Protein 5A1S (pdb70)

B-factor: mean 69.5, std 22.26, range [27.09, 154.1]

Solvent-accessible surface area: 63882 Å² total; per-residue (Å²): 159,87,112,122,203,86,102,12,3,11,0,22,53,42,0,4,38,37,0,61,95,1,22,72,54,2,51,152,95,67,4,8,13,52,14,4,1,0,0,5,0,2,0,4,1,8,0,0,45,42,0,11,70,0,91,121,80,95,120,36,59,84,103,39,9,2,10,12,5,23,0,2,58,22,0,1,110,37,46,104,50,56,78,18,37,123,78,8,42,49,0,0,36,54,0,0,72,102,5,32,7,22,14,7,0,1,0,1,2,0,0,0,13,10,0,55,48,41,147,153,47,34,119,163,10,40,111,9,0,51,55,0,0,77,26,0,13,98,6,0,17,100,59,0,52,75,22,0,123,93,153,68,29,61,46,56,97,0,20,29,41,9,0,3,1,1,1,2,4,0,44,59,27,0,0,72,33,0,6,78,35,22,56,87,41,53,54,132,48,94,120,75,3,61,66,54,0,6,3,3,3,2,5,0,0,43,50,0,2,38,38,0,2,59,24,17,60,38,0,62,91,111,64,174,45,7,13,58,11,62,1,21,64,106,21,32,108,55,88,66,92,131,122,177,47,48,174,35,80,56,57,24,11,0,0,0,17,1,0,1,0,1,0,1,1,24,0,36,0,19,15,108,105,69,74,75,44,110,53,70,39,66,9,40,46,1,5,37,0,11,58,20,0,19,64,6,2,52,62,52,57,9,33,28,54,2,44,34,0,1,72,108,10,7,40,25,12,20,129,11,5,22,33,0,0,1,0,0,0,0,16,36,25,4,66,39,79,80,15,81,108,22,92,72,166,49,22,37,46,4,0,12,55,0,0,51,0,0,21,53,8,0,23,92,10,0,134,108,68,13,9,21,12,6,0,0,3,0,0,0,0,0,1,3,0,3,23,4,6,7,0,0,0,4,0,0,6,5,1,121,8,25,67,5,1,13,36,0,0,13,0,3,24,32,0,2,3,30,0,30,52,46,0,43,97,14,2,48,106,71,75,148,192,161,113,160,86,214,88,102,10,4,7,1,24,73,57,0,6,36,34,0,61,98,1,16,100,55,2,71,151,76,62,1,6,11,43,15,4,0,0,0,8,0,1,0,4,1,14,0,2,49,41,0,12,63,0,114,122,83,92,116,32,56,90,75,59,10,1,8,21,7,46,1,2,53,22,0,4,111,33,56,172,49,56,72,15,36,124,81,5,39,62,0,0,30,10,1,0,50,139,8,28,4,2,6,8,0,3,0,1,28,18,0,0,22,3,1,37,12,50,106,131,63,10,80,127,3,97,136,6,7,14,46,0,0,73,27,0,12,96,9,0,12,107,62,0,37,79,34,0,101,97,83,74,37,79,66,63,124,0,37,18,26,10,0,0,0,0,0,3,7,1,11,8,43,0,0,0,1,0,0,24,0,26,79,64,32,48,50,163,51,37,68,65,0,0,0,17,0,5,6,0,1,24,17,0,1,59,45,0,14,72,35,0,40,104,29,41,111,53,4,166,145,136,103,197,46,11,25,119,6,108,5,92,134,207,110,137,196,36,62,120,51,83,50,59,15,12,0,0,0,14,0,0,1,0,1,0,1,2,25,0,39,0,17,13,102,99,66,82,60,48,144,55,36,28,45,22,11,24,0,0,40,0,7,77,21,0,25,66,7,0,30,55,36,59,6,36,50,35,3,26,29,0,1,59,105,9,7,31,26,12,37,118,12,6,40,27,1,0,1,0,0,0,1,22,28,0,16,48,42,104,70,19,106,76,5,91,59,177,33,10,41,63,0,0,11,45,0,0,51,0,0,22,50,7,0,18,90,7,0,155,143,80,34,33,55,9,7,0,0,2,2,0,0,0,0,1,2,0,1,15,6,46,61,0,2,89,15,0,2,57,34,1,116,9,77,94,4,56,56,46,0,64,4,1,19,58,8,0,4,7,38,0,6,16,48,0,0,66,16,0,8,87,81,60,113,173,196,49,82,55,113,80,91,224,90,107,12,6,11,0,6,70,31,0,8,41,37,0,63,94,1,19,77,52,2,52,157,91,66,4,6,9,55,15,5,1,0,0,8,0,2,0,4,1,10,0,0,47,43,0,12,69,0,104,120,69,99,119,29,49,106,97,43,8,4,8,11,2,27,0,2,60,22,0,2,111,37,50,106,54,56,77,21,33,118,70,5,41,54,0,0,30,10,0,0,77,121,1,27,6,22,13,9,0,0,0,0,3,0,0,0,17,10,1,56,31,80,120,162,46,33,114,134,13,38,106,12,0,55,52,0,0,80,27,0,7,85,10,0,13,101,73,0,42,100,30,0,106,99,87,55,29,69,74,38,104,0,24,33,43,26,0,0,1,0,1,2,3,0,47,53,30,0,0,68,30,0,5,48,27,22,50,65,79,75,57,138,57,60,127,60,1,70,49,49,0,19,4,5,1,5,6,0,2,45,46,0,2,40,36,0,0,62,25,19,36,52,1,120,149,78,93,175,48,12,14,128,14,58,0,22,134,196,8,125,158,166,178,89,36,163,62,61,49,60,22,10,0,0,0,15,0,0,1,0,1,0,2,2,25,0,25,0,20,13,117,68,70,68,18,9,89,59,52,45,36,14,40,48,1,7,35,0,10,72,19,0,21,62,6,0,50,63,52,60,5,34,27,56,2,39,35,0,1,71,66,10,8,43,28,11,18,132,10,6,21,36,0,0,0,0,0,0,0,16,38,32,8,69,41,74,74,14,83,102,17,75,66,157,44,22,20,48,2,0,12,51,0,0,52,0,0,20,54,6,0,24,86,9,0,164,130,76,34,14,32,24,8,0,0,2,0,0,0,0,0,0,3,0,2,17,7,4,8,0,0,0,0,0,0,12,9,0,127,8,24,72,4,1,11,39,0,0,14,1,4,23,42,0,2,4,33,0,28,56,54,0,43,89,26,5,62,144,168,121,99,89,106,100,165,80,110,6,3,6,0,27,53,41,0,6,40,35,0,63,95,1,22,83,61,3,46,164,93,33,3,9,13,40,14,4,0,0,0,10,0,1,0,5,2,8,0,0,49,43,0,10,71,0,87,125,71,104,113,26,56,138,118,49,12,1,6,25,9,24,0,2,46,25,0,5,110,38,58,171,50,47,73,7,31,30,9,8,46,15,0,0,33,26,0,0,60,90,1,22,6,3,8,6,0,4,0,0,24,17,0,0,21,2,0,35,8,26,65,154,48,10,39,128,6,90,151,6,9,12,46,0,0,73,27,0,10,100,7,0,20,107,59,0,47,88,20,0,104,107,88,63,36,70,60,63,94,0,18,18,17,4,0,2,0,0,0,3,7,1,14,8,42,0,0,0,1,0,0,28,0,14,75,76,28,45,54,138,39,33,63,43,0,0,0,6,0,7,5,0,0,20,18,0,0,45,43,0,40,84,33,0,39,80,24,15,121,60,1,123,151,91,97,178,38,2,24,104,17,70,3,44,132,183,82,92,83,86,104,141,118,104,63,188,63,54,107,79,72,47,64,18,13,0,0,0,16,0,0,1,0,0,0,2,2,28,0,32,0,20,13,101,101,70,66,63,62,98,70,51,22,44,18,15,38,0,0,35,0,6,79,22,0,26,58,8,0,22,18,13,24,6,11,36,36,4,12,24,0,1,60,94,13,9,32,24,11,36,129,11,7,40,30,0,0,0,0,0,0,1,25,13,0,20,60,44,104,62,17,109,87,6,112,57,161,26,14,47,41,2,0,14,55,0,0,50,0,0,22,52,8,0,22,100,12,0,165,129,74,24,22,45,12,6,0,0,2,0,0,0,0,0,1,4,0,2,26,6,45,58,0,2,95,44,0,0,70,30,0,126,3,89,64,0,42,52,34,0,64,6,0,18,56,10,0,3,7,40,0,4,19,43,0,0,62,26,0,3,108,71,68,97,222

Nearest PDB structures (foldseek):
  5a1s-assembly2_A  TM=1.002E+00  e=1.710E-59  Salmonella enterica
  5a1s-assembly1_C  TM=9.890E-01  e=6.105E-52  Salmonella enterica
  5xat-assembly1_A  TM=9.937E-01  e=9.603E-49  Klebsiella pneumoniae
  5x9r-assembly1_A  TM=9.951E-01  e=3.975E-48  Klebsiella pneumoniae
  5xas-assembly1_A  TM=9.962E-01  e=4.063E-47  Klebsiella pneumoniae

Radius of gyration: 41.47 Å; Cα contacts (8 Å, |Δi|>4): 3431; chains: 4; bounding box: 107×110×110 Å

Structure (mmCIF, N/CA/C/O backbone):
data_5A1S
#
_entry.id   5A1S
#
_cell.length_a   86.382
_cell.length_b   89.935
_cell.length_c   91.843
_cell.angle_alpha   90.44
_cell.angle_beta   113.79
_cell.angle_gamma   99.55
#
_symmetry.space_group_name_H-M   'P 1'
#
loop_
_entity.id
_entity.type
_entity.pdbx_description
1 polymer 'CITRATE-SODIUM SYMPORTER'
2 non-polymer 'SODIUM ION'
3 non-polymer 'CITRATE ANION'
4 non-polymer 'octyl beta-D-glucopyranoside'
5 non-polymer UNDECANE
6 non-polymer 'CHLORIDE ION'
7 non-polymer PHOSPHATIDYLETHANOLAMINE
8 non-polymer '2-(N-MORPHOLINO)-ETHANESULFONIC ACID'
9 water water
#
loop_
_atom_site.group_PDB
_atom_site.id
_atom_site.type_symbol
_atom_site.label_atom_id
_atom_site.label_alt_id
_atom_site.label_comp_id
_atom_site.label_asym_id
_atom_site.label_entity_id
_atom_site.label_seq_id
_atom_site.pdbx_PDB_ins_code
_atom_site.Cartn_x
_atom_site.Cartn_y
_atom_site.Cartn_z
_atom_site.occupancy
_atom_site.B_iso_or_equiv
_atom_site.auth_seq_id
_atom_site.auth_comp_id
_atom_site.auth_asym_id
_atom_site.auth_atom_id
_atom_site.pdbx_PDB_model_num
ATOM 1 N N . SER A 1 16 ? -45.247 -15.946 84.510 1.00 128.33 16 SER A N 1
ATOM 2 C CA . SER A 1 16 ? -45.332 -16.416 85.887 1.00 133.58 16 SER A CA 1
ATOM 3 C C . SER A 1 16 ? -44.463 -17.649 86.117 1.00 133.30 16 SER A C 1
ATOM 4 O O . SER A 1 16 ? -43.447 -17.582 86.809 1.00 125.53 16 SER A O 1
ATOM 7 N N . ASP A 1 17 ? -44.869 -18.771 85.530 1.00 134.82 17 ASP A N 1
ATOM 8 C CA . ASP A 1 17 ? -44.172 -20.038 85.730 1.00 133.54 17 ASP A CA 1
ATOM 9 C C . ASP A 1 17 ? -42.786 -20.041 85.089 1.00 129.51 17 ASP A C 1
ATOM 10 O O . ASP A 1 17 ? -42.649 -19.947 83.869 1.00 128.74 17 ASP A O 1
ATOM 15 N N . LEU A 1 18 ? -41.763 -20.156 85.930 1.00 123.21 18 LEU A N 1
ATOM 16 C CA . LEU A 1 18 ? -40.386 -20.254 85.468 1.00 116.30 18 LEU A CA 1
ATOM 17 C C . LEU A 1 18 ? -39.930 -21.708 85.527 1.00 107.69 18 LEU A C 1
ATOM 18 O O . LEU A 1 18 ? -38.938 -22.085 84.903 1.00 111.19 18 LEU A O 1
ATOM 23 N N . LEU A 1 19 ? -40.674 -22.521 86.273 1.00 108.54 19 LEU A N 1
ATOM 24 C CA . LEU A 1 19 ? -40.344 -23.933 86.462 1.00 106.42 19 LEU A CA 1
ATOM 25 C C . LEU A 1 19 ? -40.500 -24.748 85.178 1.00 108.93 19 LEU A C 1
ATOM 26 O O . LEU A 1 19 ? -40.084 -25.904 85.113 1.00 103.83 19 LEU A O 1
ATOM 31 N N . ARG A 1 20 ? -41.108 -24.140 84.164 1.00 114.30 20 ARG A N 1
ATOM 32 C CA . ARG A 1 20 ? -41.178 -24.738 82.837 1.00 112.81 20 ARG A CA 1
ATOM 33 C C . ARG A 1 20 ? -39.877 -24.496 82.082 1.00 99.37 20 ARG A C 1
ATOM 34 O O . ARG A 1 20 ? -39.424 -25.344 81.313 1.00 97.38 20 ARG A O 1
ATOM 42 N N . PHE A 1 21 ? -39.282 -23.330 82.312 1.00 101.77 21 PHE A N 1
ATOM 43 C CA . PHE A 1 21 ? -38.113 -22.887 81.560 1.00 100.83 21 PHE A CA 1
ATOM 44 C C . PHE A 1 21 ? -36.880 -23.749 81.817 1.00 96.11 21 PHE A C 1
ATOM 45 O O . PHE A 1 21 ? -36.606 -24.141 82.953 1.00 92.85 21 PHE A O 1
ATOM 53 N N . LYS A 1 22 ? -36.137 -24.032 80.751 1.00 83.95 22 LYS A N 1
ATOM 54 C CA . LYS A 1 22 ? -34.990 -24.929 80.834 1.00 81.25 22 LYS A CA 1
ATOM 55 C C . LYS A 1 22 ? -33.656 -24.233 80.558 1.00 78.31 22 LYS A C 1
ATOM 56 O O . LYS A 1 22 ? -33.574 -23.322 79.733 1.00 71.30 22 LYS A O 1
ATOM 62 N N . ILE A 1 23 ? -32.618 -24.670 81.264 1.00 67.22 23 ILE A N 1
ATOM 63 C CA . ILE A 1 23 ? -31.252 -24.220 81.010 1.00 69.83 23 ILE A CA 1
ATOM 64 C C . ILE A 1 23 ? -30.369 -25.427 80.699 1.00 68.40 23 ILE A C 1
ATOM 65 O O . ILE A 1 23 ? -30.132 -26.271 81.567 1.00 62.58 23 ILE A O 1
ATOM 70 N N . PHE A 1 24 ? -29.887 -25.493 79.458 1.00 58.72 24 PHE A N 1
ATOM 71 C CA . PHE A 1 24 ? -29.181 -26.665 78.938 1.00 60.40 24 PHE A CA 1
ATOM 72 C C . PHE A 1 24 ? -30.009 -27.932 79.149 1.00 62.59 24 PHE A C 1
ATOM 73 O O . PHE A 1 24 ? -29.532 -28.923 79.703 1.00 60.33 24 PHE A O 1
ATOM 81 N N . GLY A 1 25 ? -31.264 -27.882 78.715 1.00 64.67 25 GLY A N 1
ATOM 82 C CA . GLY A 1 25 ? -32.157 -29.020 78.830 1.00 61.69 25 GLY A CA 1
ATOM 83 C C . GLY A 1 25 ? -32.612 -29.315 80.249 1.00 71.18 25 GLY A C 1
ATOM 84 O O . GLY A 1 25 ? -33.375 -30.256 80.472 1.00 73.86 25 GLY A O 1
ATOM 85 N N . MET A 1 26 ? -32.148 -28.517 81.208 1.00 74.84 26 MET A N 1
ATOM 86 C CA . MET A 1 26 ? -32.504 -28.714 82.610 1.00 73.98 26 MET A CA 1
ATOM 87 C C . MET A 1 26 ? -33.506 -27.676 83.089 1.00 77.15 26 MET A C 1
ATOM 88 O O . MET A 1 26 ? -33.245 -26.475 83.003 1.00 76.34 26 MET A O 1
ATOM 93 N N . PRO A 1 27 ? -34.657 -28.139 83.603 1.00 87.19 27 PRO A N 1
ATOM 94 C CA . PRO A 1 27 ? -35.656 -27.238 84.189 1.00 78.35 27 PRO A CA 1
ATOM 95 C C . PRO A 1 27 ? -35.048 -26.485 85.366 1.00 74.82 27 PRO A C 1
ATOM 96 O O . PRO A 1 27 ? -34.261 -27.080 86.105 1.00 78.95 27 PRO A O 1
ATOM 100 N N . LEU A 1 28 ? -35.411 -25.213 85.532 1.00 83.47 28 LEU A N 1
ATOM 101 C CA . LEU A 1 28 ? -34.850 -24.348 86.579 1.00 78.14 28 LEU A CA 1
ATOM 102 C C . LEU A 1 28 ? -34.641 -24.984 87.965 1.00 72.89 28 LEU A C 1
ATOM 103 O O . LEU A 1 28 ? -33.583 -24.791 88.568 1.00 73.03 28 LEU A O 1
ATOM 108 N N . PRO A 1 29 ? -35.641 -25.730 88.479 1.00 79.66 29 PRO A N 1
ATOM 109 C CA . PRO A 1 29 ? -35.412 -26.384 89.772 1.00 78.70 29 PRO A CA 1
ATOM 110 C C . PRO A 1 29 ? -34.263 -27.387 89.720 1.00 69.77 29 PRO A C 1
ATOM 111 O O . PRO A 1 29 ? -33.476 -27.464 90.664 1.00 71.81 29 PRO A O 1
ATOM 115 N N . LEU A 1 30 ? -34.172 -28.143 88.629 1.00 72.86 30 LEU A N 1
ATOM 116 C CA . LEU A 1 30 ? -33.109 -29.130 88.472 1.00 70.51 30 LEU A CA 1
ATOM 117 C C . LEU A 1 30 ? -31.741 -28.466 88.318 1.00 76.84 30 LEU A C 1
ATOM 118 O O . LEU A 1 30 ? -30.744 -28.958 88.848 1.00 72.09 30 LEU A O 1
ATOM 123 N N . TYR A 1 31 ? -31.696 -27.349 87.598 1.00 61.75 31 TYR A N 1
ATOM 124 C CA . TYR A 1 31 ? -30.441 -26.631 87.407 1.00 71.53 31 TYR A CA 1
ATOM 125 C C . TYR A 1 31 ? -29.981 -25.958 88.694 1.00 73.87 31 TYR A C 1
ATOM 126 O O . TYR A 1 31 ? -28.781 -25.827 88.940 1.00 67.25 31 TYR A O 1
ATOM 135 N N . ALA A 1 32 ? -30.941 -25.520 89.503 1.00 71.90 32 ALA A N 1
ATOM 136 C CA . ALA A 1 32 ? -30.631 -24.917 90.791 1.00 71.02 32 ALA A CA 1
ATOM 137 C C . ALA A 1 32 ? -29.860 -25.906 91.658 1.00 70.03 32 ALA A C 1
ATOM 138 O O . ALA A 1 32 ? -28.874 -25.543 92.294 1.00 68.24 32 ALA A O 1
ATOM 140 N N . PHE A 1 33 ? -30.312 -27.156 91.667 1.00 66.32 33 PHE A N 1
ATOM 141 C CA . PHE A 1 33 ? -29.617 -28.228 92.369 1.00 69.25 33 PHE A CA 1
ATOM 142 C C . PHE A 1 33 ? -28.180 -28.356 91.875 1.00 68.12 33 PHE A C 1
ATOM 143 O O . PHE A 1 33 ? -27.262 -28.594 92.658 1.00 62.89 33 PHE A O 1
ATOM 151 N N . ALA A 1 34 ? -27.994 -28.199 90.568 1.00 68.82 34 ALA A N 1
ATOM 152 C CA . ALA A 1 34 ? -26.666 -28.257 89.973 1.00 63.02 34 ALA A CA 1
ATOM 153 C C . ALA A 1 34 ? -25.884 -26.978 90.261 1.00 63.73 34 ALA A C 1
ATOM 154 O O . ALA A 1 34 ? -24.689 -27.027 90.558 1.00 57.07 34 ALA A O 1
ATOM 156 N N . LEU A 1 35 ? -26.560 -25.836 90.166 1.00 62.92 35 LEU A N 1
ATOM 157 C CA . LEU A 1 35 ? -25.930 -24.547 90.433 1.00 64.18 35 LEU A CA 1
ATOM 158 C C . LEU A 1 35 ? -25.498 -24.432 91.894 1.00 68.28 35 LEU A C 1
ATOM 159 O O . LEU A 1 35 ? -24.386 -23.991 92.184 1.00 64.94 35 LEU A O 1
ATOM 164 N N . ILE A 1 36 ? -26.382 -24.834 92.805 1.00 68.69 36 ILE A N 1
ATOM 165 C CA . ILE A 1 36 ? -26.082 -24.826 94.237 1.00 72.78 36 ILE A CA 1
ATOM 166 C C . ILE A 1 36 ? -24.933 -25.784 94.563 1.00 70.03 36 ILE A C 1
ATOM 167 O O . ILE A 1 36 ? -24.077 -25.482 95.397 1.00 68.97 36 ILE A O 1
ATOM 172 N N . THR A 1 37 ? -24.914 -26.932 93.890 1.00 61.28 37 THR A N 1
ATOM 173 C CA . THR A 1 37 ? -23.832 -27.900 94.042 1.00 66.41 37 THR A CA 1
ATOM 174 C C . THR A 1 37 ? -22.479 -27.276 93.701 1.00 67.41 37 THR A C 1
ATOM 175 O O . THR A 1 37 ? -21.492 -27.486 94.408 1.00 63.16 37 THR A O 1
ATOM 179 N N . LEU A 1 38 ? -22.442 -26.506 92.618 1.00 65.20 38 LEU A N 1
ATOM 180 C CA . LEU A 1 38 ? -21.217 -25.835 92.196 1.00 65.09 38 LEU A CA 1
ATOM 181 C C . LEU A 1 38 ? -20.818 -24.750 93.191 1.00 68.86 38 LEU A C 1
ATOM 182 O O . LEU A 1 38 ? -19.634 -24.554 93.465 1.00 59.58 38 LEU A O 1
ATOM 187 N N . LEU A 1 39 ? -21.812 -24.051 93.729 1.00 73.33 39 LEU A N 1
ATOM 188 C CA . LEU A 1 39 ? -21.566 -22.978 94.685 1.00 63.13 39 LEU A CA 1
ATOM 189 C C . LEU A 1 39 ? -21.069 -23.526 96.021 1.00 58.77 39 LEU A C 1
ATOM 190 O O . LEU A 1 39 ? -20.209 -22.924 96.664 1.00 67.63 39 LEU A O 1
ATOM 195 N N . LEU A 1 40 ? -21.609 -24.671 96.432 1.00 63.49 40 LEU A N 1
ATOM 196 C CA . LEU A 1 40 ? -21.155 -25.338 97.649 1.00 61.78 40 LEU A CA 1
ATOM 197 C C . LEU A 1 40 ? -19.717 -25.819 97.496 1.00 68.92 40 LEU A C 1
ATOM 198 O O . LEU A 1 40 ? -18.935 -25.783 98.446 1.00 74.05 40 LEU A O 1
ATOM 203 N N . SER A 1 41 ? -19.376 -26.269 96.293 1.00 66.17 41 SER A N 1
ATOM 204 C CA . SER A 1 41 ? -18.009 -26.667 95.982 1.00 59.83 41 SER A CA 1
ATOM 205 C C . SER A 1 41 ? -17.078 -25.460 96.010 1.00 62.66 41 SER A C 1
ATOM 206 O O . SER A 1 41 ? -15.960 -25.533 96.518 1.00 57.46 41 SER A O 1
ATOM 209 N N . HIS A 1 42 ? -17.557 -24.346 95.467 1.00 58.61 42 HIS A N 1
ATOM 210 C CA . HIS A 1 42 ? -16.754 -23.137 95.330 1.00 60.48 42 HIS A CA 1
ATOM 211 C C . HIS A 1 42 ? -16.423 -22.471 96.666 1.00 68.07 42 HIS A C 1
ATOM 212 O O . HIS A 1 42 ? -15.348 -21.894 96.829 1.00 67.31 42 HIS A O 1
ATOM 219 N N . PHE A 1 43 ? -17.346 -22.549 97.619 1.00 66.73 43 PHE A N 1
ATOM 220 C CA . PHE A 1 43 ? -17.176 -21.867 98.899 1.00 70.63 43 PHE A CA 1
ATOM 221 C C . PHE A 1 43 ? -16.482 -22.733 99.946 1.00 68.86 43 PHE A C 1
ATOM 222 O O . PHE A 1 43 ? -15.749 -22.224 100.794 1.00 80.04 43 PHE A O 1
ATOM 230 N N . TYR A 1 44 ? -16.713 -24.040 99.884 1.00 59.09 44 TYR A N 1
ATOM 231 C CA . TYR A 1 44 ? -16.006 -24.972 100.755 1.00 54.91 44 TYR A CA 1
ATOM 232 C C . TYR A 1 44 ? -14.634 -25.311 100.182 1.00 62.11 44 TYR A C 1
ATOM 233 O O . TYR A 1 44 ? -13.864 -26.056 100.791 1.00 55.59 44 TYR A O 1
ATOM 242 N N . ASN A 1 45 ? -14.341 -24.742 99.014 1.00 54.94 45 ASN A N 1
ATOM 243 C CA . ASN A 1 45 ? -13.081 -24.976 98.313 1.00 48.38 45 ASN A CA 1
ATOM 244 C C . ASN A 1 45 ? -12.795 -26.465 98.157 1.00 68.40 45 ASN A C 1
ATOM 245 O O . ASN A 1 45 ? -11.754 -26.961 98.595 1.00 57.95 45 ASN A O 1
ATOM 250 N N . ALA A 1 46 ? -13.735 -27.173 97.537 1.00 52.60 46 ALA A N 1
ATOM 251 C CA . ALA A 1 46 ? -13.612 -28.613 97.346 1.00 50.57 46 ALA A CA 1
ATOM 252 C C . ALA A 1 46 ? -14.063 -29.047 95.955 1.00 60.67 46 ALA A C 1
ATOM 253 O O . ALA A 1 46 ? -15.253 -29.000 95.628 1.00 47.29 46 ALA A O 1
ATOM 255 N N . ILE A 1 47 ? -13.099 -29.471 95.145 1.00 51.04 47 ILE A N 1
ATOM 256 C CA . ILE A 1 47 ? -13.377 -30.000 93.818 1.00 54.77 47 ILE A CA 1
ATOM 257 C C . ILE A 1 47 ? -12.221 -30.883 93.360 1.00 55.92 47 ILE A C 1
ATOM 258 O O . ILE A 1 47 ? -11.057 -30.490 93.457 1.00 54.55 47 ILE A O 1
ATOM 263 N N . PRO A 1 48 ? -12.537 -32.100 92.890 1.00 55.74 48 PRO A N 1
ATOM 264 C CA . PRO A 1 48 ? -11.473 -32.954 92.357 1.00 53.30 48 PRO A CA 1
ATOM 265 C C . PRO A 1 48 ? -10.957 -32.338 91.067 1.00 53.21 48 PRO A C 1
ATOM 266 O O . PRO A 1 48 ? -11.762 -31.914 90.235 1.00 49.13 48 PRO A O 1
ATOM 270 N N . THR A 1 49 ? -9.641 -32.276 90.906 1.00 51.69 49 THR A N 1
ATOM 271 C CA . THR A 1 49 ? -9.057 -31.658 89.723 1.00 55.34 49 THR A CA 1
ATOM 272 C C . THR A 1 49 ? -8.927 -32.654 88.578 1.00 46.63 49 THR A C 1
ATOM 273 O O . THR A 1 49 ? -7.897 -32.705 87.901 1.00 55.05 49 THR A O 1
ATOM 277 N N . ASP A 1 50 ? -9.984 -33.434 88.365 1.00 60.28 50 ASP A N 1
ATOM 278 C CA . ASP A 1 50 ? -10.013 -34.433 87.303 1.00 47.80 50 ASP A CA 1
ATOM 279 C C . ASP A 1 50 ? -11.201 -34.216 86.367 1.00 51.07 50 ASP A C 1
ATOM 280 O O . ASP A 1 50 ? -11.793 -33.135 86.347 1.00 43.88 50 ASP A O 1
ATOM 285 N N . LEU A 1 51 ? -11.546 -35.248 85.600 1.00 58.59 51 LEU A N 1
ATOM 286 C CA . LEU A 1 51 ? -12.650 -35.171 84.643 1.00 43.12 51 LEU A CA 1
ATOM 287 C C . LEU A 1 51 ? -13.988 -34.849 85.304 1.00 41.86 51 LEU A C 1
ATOM 288 O O . LEU A 1 51 ? -14.742 -34.013 84.809 1.00 40.59 51 LEU A O 1
ATOM 293 N N . VAL A 1 52 ? -14.275 -35.505 86.425 1.00 42.86 52 VAL A N 1
ATOM 294 C CA . VAL A 1 52 ? -15.553 -35.321 87.105 1.00 44.59 52 VAL A CA 1
ATOM 295 C C . VAL A 1 52 ? -15.724 -33.893 87.621 1.00 45.46 52 VAL A C 1
ATOM 296 O O . VAL A 1 52 ? -16.751 -33.260 87.377 1.00 45.79 52 VAL A O 1
ATOM 300 N N . GLY A 1 53 ? -14.716 -33.391 88.330 1.00 47.35 53 GLY A N 1
ATOM 301 C CA . GLY A 1 53 ? -14.755 -32.040 88.863 1.00 38.85 53 GLY A CA 1
ATOM 302 C C . GLY A 1 53 ? -14.747 -30.985 87.773 1.00 42.84 53 GLY A C 1
ATOM 303 O O . GLY A 1 53 ? -15.497 -30.008 87.839 1.00 43.63 53 GLY A O 1
ATOM 304 N N . GLY A 1 54 ? -13.891 -31.180 86.773 1.00 43.64 54 GLY A N 1
ATOM 305 C CA . GLY A 1 54 ? -13.823 -30.275 85.641 1.00 39.57 54 GLY A CA 1
ATOM 306 C C . GLY A 1 54 ? -15.125 -30.226 84.863 1.00 53.01 54 GLY A C 1
ATOM 307 O O . GLY A 1 54 ? -15.698 -29.151 84.677 1.00 49.61 54 GLY A O 1
ATOM 308 N N . PHE A 1 55 ? -15.594 -31.388 84.412 1.00 43.11 55 PHE A N 1
ATOM 309 C CA . PHE A 1 55 ? -16.824 -31.463 83.626 1.00 48.00 55 PHE A CA 1
ATOM 310 C C . PHE A 1 55 ? -18.027 -30.888 84.363 1.00 41.49 55 PHE A C 1
ATOM 311 O O . PHE A 1 55 ? -18.816 -30.156 83.774 1.00 38.51 55 PHE A O 1
ATOM 319 N N . ALA A 1 56 ? -18.166 -31.223 85.644 1.00 46.37 56 ALA A N 1
ATOM 320 C CA . ALA A 1 56 ? -19.248 -30.680 86.462 1.00 43.64 56 ALA A CA 1
ATOM 321 C C . ALA A 1 56 ? -19.242 -29.156 86.413 1.00 46.86 56 ALA A C 1
ATOM 322 O O . ALA A 1 56 ? -20.269 -28.527 86.155 1.00 41.19 56 ALA A O 1
ATOM 324 N N . LEU A 1 57 ? -18.071 -28.574 86.654 1.00 43.88 57 LEU A N 1
ATOM 325 C CA . LEU A 1 57 ? -17.895 -27.129 86.613 1.00 49.19 57 LEU A CA 1
ATOM 326 C C . LEU A 1 57 ? -18.174 -26.596 85.213 1.00 46.85 57 LEU A C 1
ATOM 327 O O . LEU A 1 57 ? -18.950 -25.654 85.042 1.00 53.00 57 LEU A O 1
ATOM 332 N N . MET A 1 58 ? -17.529 -27.199 84.219 1.00 40.39 58 MET A N 1
ATOM 333 C CA . MET A 1 58 ? -17.639 -26.743 82.837 1.00 47.71 58 MET A CA 1
ATOM 334 C C . MET A 1 58 ? -19.057 -26.902 82.284 1.00 45.66 58 MET A C 1
ATOM 335 O O . MET A 1 58 ? -19.490 -26.115 81.446 1.00 50.79 58 MET A O 1
ATOM 340 N N . PHE A 1 59 ? -19.777 -27.913 82.765 1.00 42.59 59 PHE A N 1
ATOM 341 C CA . PHE A 1 59 ? -21.167 -28.131 82.363 1.00 50.27 59 PHE A CA 1
ATOM 342 C C . PHE A 1 59 ? -22.085 -27.048 82.916 1.00 55.40 59 PHE A C 1
ATOM 343 O O . PHE A 1 59 ? -22.787 -26.375 82.162 1.00 55.92 59 PHE A O 1
ATOM 351 N N . VAL A 1 60 ? -22.075 -26.893 84.237 1.00 54.57 60 VAL A N 1
ATOM 352 C CA . VAL A 1 60 ? -22.957 -25.949 84.920 1.00 51.27 60 VAL A CA 1
ATOM 353 C C . VAL A 1 60 ? -22.710 -24.498 84.504 1.00 55.61 60 VAL A C 1
ATOM 354 O O . VAL A 1 60 ? -23.648 -23.779 84.156 1.00 58.72 60 VAL A O 1
ATOM 358 N N . MET A 1 61 ? -21.450 -24.073 84.539 1.00 61.27 61 MET A N 1
ATOM 359 C CA . MET A 1 61 ? -21.096 -22.710 84.151 1.00 44.77 61 MET A CA 1
ATOM 360 C C . MET A 1 61 ? -21.309 -22.477 82.659 1.00 53.08 61 MET A C 1
ATOM 361 O O . MET A 1 61 ? -21.773 -21.411 82.252 1.00 52.58 61 MET A O 1
ATOM 366 N N . GLY A 1 62 ? -20.972 -23.476 81.847 1.00 52.50 62 GLY A N 1
ATOM 367 C CA . GLY A 1 62 ? -21.189 -23.391 80.414 1.00 43.20 62 GLY A CA 1
ATOM 368 C C . GLY A 1 62 ? -22.665 -23.262 80.105 1.00 50.16 62 GLY A C 1
ATOM 369 O O . GLY A 1 62 ? -23.058 -22.565 79.170 1.00 52.72 62 GLY A O 1
ATOM 370 N N . ALA A 1 63 ? -23.484 -23.932 80.908 1.00 51.86 63 ALA A N 1
ATOM 371 C CA . ALA A 1 63 ? -24.929 -23.906 80.730 1.00 46.37 63 ALA A CA 1
ATOM 372 C C . ALA A 1 63 ? -25.514 -22.507 80.914 1.00 58.62 63 ALA A C 1
ATOM 373 O O . ALA A 1 63 ? -26.238 -22.012 80.048 1.00 51.24 63 ALA A O 1
ATOM 375 N N . ILE A 1 64 ? -25.205 -21.878 82.046 1.00 55.78 64 ILE A N 1
ATOM 376 C CA . ILE A 1 64 ? -25.799 -20.589 82.390 1.00 51.03 64 ILE A CA 1
ATOM 377 C C . ILE A 1 64 ? -25.419 -19.461 81.423 1.00 56.25 64 ILE A C 1
ATOM 378 O O . ILE A 1 64 ? -26.280 -18.691 80.997 1.00 56.64 64 ILE A O 1
ATOM 383 N N . PHE A 1 65 ? -24.141 -19.375 81.066 1.00 48.77 65 PHE A N 1
ATOM 384 C CA . PHE A 1 65 ? -23.670 -18.290 80.212 1.00 54.94 65 PHE A CA 1
ATOM 385 C C . PHE A 1 65 ? -23.893 -18.580 78.730 1.00 53.30 65 PHE A C 1
ATOM 386 O O . PHE A 1 65 ? -23.702 -17.709 77.881 1.00 56.86 65 PHE A O 1
ATOM 394 N N . GLY A 1 66 ? -24.304 -19.805 78.423 1.00 53.52 66 GLY A N 1
ATOM 395 C CA . GLY A 1 66 ? -24.704 -20.144 77.071 1.00 55.76 66 GLY A CA 1
ATOM 396 C C . GLY A 1 66 ? -26.104 -19.630 76.797 1.00 57.88 66 GLY A C 1
ATOM 397 O O . GLY A 1 66 ? -26.346 -18.957 75.794 1.00 62.84 66 GLY A O 1
ATOM 398 N N . GLU A 1 67 ? -27.028 -19.944 77.702 1.00 52.93 67 GLU A N 1
ATOM 399 C CA . GLU A 1 67 ? -28.409 -19.487 77.588 1.00 62.64 67 GLU A CA 1
ATOM 400 C C . GLU A 1 67 ? -28.501 -17.962 77.580 1.00 61.61 67 GLU A C 1
ATOM 401 O O . GLU A 1 67 ? -29.296 -17.386 76.837 1.00 65.50 67 GLU A O 1
ATOM 407 N N . ILE A 1 68 ? -27.684 -17.318 78.411 1.00 61.96 68 ILE A N 1
ATOM 408 C CA . ILE A 1 68 ? -27.604 -15.861 78.446 1.00 60.31 68 ILE A CA 1
ATOM 409 C C . ILE A 1 68 ? -27.153 -15.314 77.095 1.00 70.97 68 ILE A C 1
ATOM 410 O O . ILE A 1 68 ? -27.806 -14.443 76.518 1.00 78.98 68 ILE A O 1
ATOM 415 N N . GLY A 1 69 ? -26.033 -15.834 76.598 1.00 62.38 69 GLY A N 1
ATOM 416 C CA . GLY A 1 69 ? -25.487 -15.409 75.321 1.00 65.87 69 GLY A CA 1
ATOM 417 C C . GLY A 1 69 ? -26.413 -15.707 74.158 1.00 68.40 69 GLY A C 1
ATOM 418 O O . GLY A 1 69 ? -26.363 -15.034 73.128 1.00 68.77 69 GLY A O 1
ATOM 419 N N . LYS A 1 70 ? -27.260 -16.717 74.326 1.00 70.35 70 LYS A N 1
ATOM 420 C CA . LYS A 1 70 ? -28.226 -17.090 73.301 1.00 74.85 70 LYS A CA 1
ATOM 421 C C . LYS A 1 70 ? -29.356 -16.065 73.232 1.00 81.41 70 LYS A C 1
ATOM 422 O O . LYS A 1 70 ? -30.004 -15.912 72.196 1.00 88.68 70 LYS A O 1
ATOM 428 N N . ARG A 1 71 ? -29.577 -15.355 74.336 1.00 81.07 71 ARG A N 1
ATOM 429 C CA . ARG A 1 71 ? -30.734 -14.470 74.461 1.00 77.47 71 ARG A CA 1
ATOM 430 C C . ARG A 1 71 ? -30.420 -12.973 74.425 1.00 86.02 71 ARG A C 1
ATOM 431 O O . ARG A 1 71 ? -31.309 -12.166 74.155 1.00 91.18 71 ARG A O 1
ATOM 439 N N . LEU A 1 72 ? -29.174 -12.599 74.706 1.00 90.76 72 LEU A N 1
ATOM 440 C CA . LEU A 1 72 ? -28.781 -11.192 74.624 1.00 87.63 72 LEU A CA 1
ATOM 441 C C . LEU A 1 72 ? -28.922 -10.689 73.189 1.00 101.38 72 LEU A C 1
ATOM 442 O O . LEU A 1 72 ? -28.212 -11.152 72.296 1.00 97.99 72 LEU A O 1
ATOM 447 N N . PRO A 1 73 ? -29.841 -9.731 72.976 1.00 110.38 73 PRO A N 1
ATOM 448 C CA . PRO A 1 73 ? -30.302 -9.241 71.668 1.00 109.59 73 PRO A CA 1
ATOM 449 C C . PRO A 1 73 ? -29.193 -8.937 70.659 1.00 108.06 73 PRO A C 1
ATOM 450 O O . PRO A 1 73 ? -29.143 -9.572 69.606 1.00 111.36 73 PRO A O 1
ATOM 454 N N . ILE A 1 74 ? -28.329 -7.977 70.973 1.00 106.83 74 ILE A N 1
ATOM 455 C CA . ILE A 1 74 ? -27.252 -7.585 70.068 1.00 102.20 74 ILE A CA 1
ATOM 456 C C . ILE A 1 74 ? -26.159 -8.656 70.010 1.00 97.27 74 ILE A C 1
ATOM 457 O O . ILE A 1 74 ? -25.647 -8.984 68.937 1.00 90.47 74 ILE A O 1
ATOM 462 N N . PHE A 1 75 ? -25.828 -9.211 71.171 1.00 96.14 75 PHE A N 1
ATOM 463 C CA . PHE A 1 75 ? -24.770 -10.208 71.297 1.00 86.85 75 PHE A CA 1
ATOM 464 C C . PHE A 1 75 ? -25.062 -11.484 70.504 1.00 91.50 75 PHE A C 1
ATOM 465 O O . PHE A 1 75 ? -24.151 -12.113 69.968 1.00 84.68 75 PHE A O 1
ATOM 473 N N . ASN A 1 76 ? -26.337 -11.855 70.432 1.00 86.81 76 ASN A N 1
ATOM 474 C CA . ASN A 1 76 ? -26.753 -13.112 69.814 1.00 85.54 76 ASN A CA 1
ATOM 475 C C . ASN A 1 76 ? -26.426 -13.233 68.324 1.00 95.61 76 ASN A C 1
ATOM 476 O O . ASN A 1 76 ? -26.077 -14.313 67.845 1.00 93.49 76 ASN A O 1
ATOM 481 N N . LYS A 1 77 ? -26.538 -12.128 67.594 1.00 93.20 77 LYS A N 1
ATOM 482 C CA . LYS A 1 77 ? -26.404 -12.173 66.141 1.00 97.63 77 LYS A CA 1
ATOM 483 C C . LYS A 1 77 ? -25.112 -11.553 65.615 1.00 88.62 77 LYS A C 1
ATOM 484 O O . LYS A 1 77 ? -24.586 -11.984 64.590 1.00 87.58 77 LYS A O 1
ATOM 490 N N . TYR A 1 78 ? -24.596 -10.549 66.318 1.00 88.45 78 TYR A N 1
ATOM 491 C CA . TYR A 1 78 ? -23.437 -9.802 65.832 1.00 88.67 78 TYR A CA 1
ATOM 492 C C . TYR A 1 78 ? -22.099 -10.284 66.391 1.00 87.40 78 TYR A C 1
ATOM 493 O O . TYR A 1 78 ? -21.055 -10.070 65.776 1.00 77.89 78 TYR A O 1
ATOM 502 N N . ILE A 1 79 ? -22.126 -10.932 67.550 1.00 81.56 79 ILE A N 1
ATOM 503 C CA . ILE A 1 79 ? -20.886 -11.280 68.240 1.00 72.46 79 ILE A CA 1
ATOM 504 C C . ILE A 1 79 ? -20.597 -12.787 68.267 1.00 75.97 79 ILE A C 1
ATOM 505 O O . ILE A 1 79 ? -19.440 -13.207 68.180 1.00 76.50 79 ILE A O 1
ATOM 510 N N . GLY A 1 80 ? -21.644 -13.600 68.364 1.00 66.87 80 GLY A N 1
ATOM 511 C CA . GLY A 1 80 ? -21.475 -15.042 68.323 1.00 59.57 80 GLY A CA 1
ATOM 512 C C . GLY A 1 80 ? -22.416 -15.816 69.226 1.00 63.33 80 GLY A C 1
ATOM 513 O O . GLY A 1 80 ? -22.496 -17.043 69.147 1.00 65.35 80 GLY A O 1
ATOM 514 N N . GLY A 1 81 ? -23.121 -15.099 70.094 1.00 64.55 81 GLY A N 1
ATOM 515 C CA . GLY A 1 81 ? -24.110 -15.711 70.961 1.00 61.90 81 GLY A CA 1
ATOM 516 C C . GLY A 1 81 ? -23.539 -16.565 72.077 1.00 60.87 81 GLY A C 1
ATOM 517 O O . GLY A 1 81 ? -22.571 -16.185 72.736 1.00 60.77 81 GLY A O 1
ATOM 518 N N . ALA A 1 82 ? -24.155 -17.726 72.282 1.00 52.19 82 ALA A N 1
ATOM 519 C CA . ALA A 1 82 ? -23.819 -18.631 73.382 1.00 58.37 82 ALA A CA 1
ATOM 520 C C . ALA A 1 82 ? -22.328 -18.965 73.574 1.00 61.99 82 ALA A C 1
ATOM 521 O O . ALA A 1 82 ? -21.794 -18.754 74.666 1.00 65.81 82 ALA A O 1
ATOM 523 N N . PRO A 1 83 ? -21.652 -19.485 72.526 1.00 61.78 83 PRO A N 1
ATOM 524 C CA . PRO A 1 83 ? -20.281 -19.964 72.749 1.00 54.99 83 PRO A CA 1
ATOM 525 C C . PRO A 1 83 ? -19.308 -18.844 73.104 1.00 48.52 83 PRO A C 1
ATOM 526 O O . PRO A 1 83 ? -18.449 -19.040 73.965 1.00 52.72 83 PRO A O 1
ATOM 530 N N . VAL A 1 84 ? -19.437 -17.696 72.444 1.00 52.94 84 VAL A N 1
ATOM 531 C CA . VAL A 1 84 ? -18.536 -16.569 72.673 1.00 59.28 84 VAL A CA 1
ATOM 532 C C . VAL A 1 84 ? -18.678 -15.992 74.084 1.00 53.24 84 VAL A C 1
ATOM 533 O O . VAL A 1 84 ? -17.680 -15.668 74.729 1.00 61.36 84 VAL A O 1
ATOM 537 N N . MET A 1 85 ? -19.917 -15.875 74.558 1.00 56.36 85 MET A N 1
ATOM 538 C CA . MET A 1 85 ? -20.188 -15.397 75.915 1.00 65.49 85 MET A CA 1
ATOM 539 C C . MET A 1 85 ? -19.505 -16.278 76.957 1.00 55.30 85 MET A C 1
ATOM 540 O O . MET A 1 85 ? -18.761 -15.786 77.805 1.00 69.84 85 MET A O 1
ATOM 545 N N . ILE A 1 86 ? -19.771 -17.579 76.879 1.00 55.59 86 ILE A N 1
ATOM 546 C CA . ILE A 1 86 ? -19.131 -18.572 77.735 1.00 55.62 86 ILE A CA 1
ATOM 547 C C . ILE A 1 86 ? -17.618 -18.416 77.689 1.00 52.36 86 ILE A C 1
ATOM 548 O O . ILE A 1 86 ? -16.946 -18.398 78.719 1.00 58.63 86 ILE A O 1
ATOM 553 N N . PHE A 1 87 ? -17.100 -18.306 76.473 1.00 53.37 87 PHE A N 1
ATOM 554 C CA . PHE A 1 87 ? -15.678 -18.150 76.212 1.00 55.32 87 PHE A CA 1
ATOM 555 C C . PHE A 1 87 ? -15.109 -16.876 76.843 1.00 62.05 87 PHE A C 1
ATOM 556 O O . PHE A 1 87 ? -14.056 -16.909 77.482 1.00 56.64 87 PHE A O 1
ATOM 564 N N . LEU A 1 88 ? -15.815 -15.762 76.673 1.00 59.23 88 LEU A N 1
ATOM 565 C CA . LEU A 1 88 ? -15.370 -14.479 77.212 1.00 61.78 88 LEU A CA 1
ATOM 566 C C . LEU A 1 88 ? -15.543 -14.394 78.729 1.00 60.93 88 LEU A C 1
ATOM 567 O O . LEU A 1 88 ? -14.658 -13.903 79.433 1.00 62.62 88 LEU A O 1
ATOM 572 N N . VAL A 1 89 ? -16.680 -14.871 79.227 1.00 57.34 89 VAL A N 1
ATOM 573 C CA . VAL A 1 89 ? -16.955 -14.869 80.662 1.00 56.87 89 VAL A CA 1
ATOM 574 C C . VAL A 1 89 ? -15.940 -15.717 81.431 1.00 56.02 89 VAL A C 1
ATOM 575 O O . VAL A 1 89 ? -15.438 -15.301 82.475 1.00 65.48 89 VAL A O 1
ATOM 579 N N . ALA A 1 90 ? -15.627 -16.894 80.897 1.00 63.27 90 ALA A N 1
ATOM 580 C CA . ALA A 1 90 ? -14.668 -17.796 81.529 1.00 66.00 90 ALA A CA 1
ATOM 581 C C . ALA A 1 90 ? -13.254 -17.221 81.535 1.00 52.77 90 ALA A C 1
ATOM 582 O O . ALA A 1 90 ? -12.488 -17.449 82.469 1.00 52.57 90 ALA A O 1
ATOM 584 N N . ALA A 1 91 ? -12.908 -16.485 80.484 1.00 59.48 91 ALA A N 1
ATOM 585 C CA . ALA A 1 91 ? -11.607 -15.833 80.410 1.00 53.52 91 ALA A CA 1
ATOM 586 C C . ALA A 1 91 ? -11.550 -14.674 81.396 1.00 59.39 91 ALA A C 1
ATOM 587 O O . ALA A 1 91 ? -10.474 -14.266 81.829 1.00 60.69 91 ALA A O 1
ATOM 589 N N . TYR A 1 92 ? -12.720 -14.146 81.743 1.00 60.03 92 TYR A N 1
ATOM 590 C CA . TYR A 1 92 ? -12.819 -13.026 82.670 1.00 55.94 92 TYR A CA 1
ATOM 591 C C . TYR A 1 92 ? -12.830 -13.486 84.126 1.00 63.61 92 TYR A C 1
ATOM 592 O O . TYR A 1 92 ? -12.373 -12.763 85.013 1.00 65.61 92 TYR A O 1
ATOM 601 N N . PHE A 1 93 ? -13.357 -14.682 84.373 1.00 59.92 93 PHE A N 1
ATOM 602 C CA . PHE A 1 93 ? -13.357 -15.247 85.721 1.00 59.57 93 PHE A CA 1
ATOM 603 C C . PHE A 1 93 ? -11.933 -15.554 86.173 1.00 57.59 93 PHE A C 1
ATOM 604 O O . PHE A 1 93 ? -11.652 -15.627 87.370 1.00 68.45 93 PHE A O 1
ATOM 612 N N . VAL A 1 94 ? -11.043 -15.741 85.202 1.00 48.78 94 VAL A N 1
ATOM 613 C CA . VAL A 1 94 ? -9.630 -15.977 85.473 1.00 57.63 94 VAL A CA 1
ATOM 614 C C . VAL A 1 94 ? -8.906 -14.660 85.740 1.00 66.54 94 VAL A C 1
ATOM 615 O O . VAL A 1 94 ? -8.155 -14.539 86.709 1.00 61.77 94 VAL A O 1
ATOM 619 N N . TYR A 1 95 ? -9.144 -13.678 84.876 1.00 52.84 95 TYR A N 1
ATOM 620 C CA . TYR A 1 95 ? -8.521 -12.363 84.999 1.00 71.77 95 TYR A CA 1
ATOM 621 C C . TYR A 1 95 ? -8.934 -11.633 86.276 1.00 70.36 95 TYR A C 1
ATOM 622 O O . TYR A 1 95 ? -8.128 -10.924 86.876 1.00 75.99 95 TYR A O 1
ATOM 631 N N . ALA A 1 96 ? -10.188 -11.811 86.685 1.00 64.49 96 ALA A N 1
ATOM 632 C CA . ALA A 1 96 ? -10.715 -11.130 87.864 1.00 54.26 96 ALA A CA 1
ATOM 633 C C . ALA A 1 96 ? -10.714 -12.027 89.100 1.00 64.13 96 ALA A C 1
ATOM 634 O O . ALA A 1 96 ? -11.248 -11.653 90.145 1.00 60.15 96 ALA A O 1
ATOM 636 N N . GLY A 1 97 ? -10.128 -13.214 88.969 1.00 67.39 97 GLY A N 1
ATOM 637 C CA . GLY A 1 97 ? -9.947 -14.111 90.099 1.00 65.60 97 GLY A CA 1
ATOM 638 C C . GLY A 1 97 ? -11.211 -14.656 90.745 1.00 67.55 97 GLY A C 1
ATOM 639 O O . GLY A 1 97 ? -11.222 -14.941 91.943 1.00 65.80 97 GLY A O 1
ATOM 640 N N . ILE A 1 98 ? -12.274 -14.814 89.962 1.00 59.15 98 ILE A N 1
ATOM 641 C CA . ILE A 1 98 ? -13.518 -15.375 90.482 1.00 68.24 98 ILE A CA 1
ATOM 642 C C . ILE A 1 98 ? -13.384 -16.882 90.713 1.00 60.66 98 ILE A C 1
ATOM 643 O O . ILE A 1 98 ? -13.901 -17.421 91.695 1.00 61.18 98 ILE A O 1
ATOM 648 N N . PHE A 1 99 ? -12.686 -17.557 89.805 1.00 65.25 99 PHE A N 1
ATOM 649 C CA . PHE A 1 99 ? -12.335 -18.959 89.996 1.00 61.08 99 PHE A CA 1
ATOM 650 C C . PHE A 1 99 ? -11.375 -19.088 91.171 1.00 69.45 99 PHE A C 1
ATOM 651 O O . PHE A 1 99 ? -10.718 -18.117 91.550 1.00 65.61 99 PHE A O 1
ATOM 659 N N . THR A 1 100 ? -11.290 -20.283 91.748 1.00 71.58 100 THR A N 1
ATOM 660 C CA . THR A 1 100 ? -10.219 -20.582 92.692 1.00 52.81 100 THR A CA 1
ATOM 661 C C . THR A 1 100 ? -9.114 -21.301 91.934 1.00 58.80 100 THR A C 1
ATOM 662 O O . THR A 1 100 ? -9.286 -21.640 90.764 1.00 65.05 100 THR A O 1
ATOM 666 N N . GLN A 1 101 ? -7.985 -21.532 92.595 1.00 62.56 101 GLN A N 1
ATOM 667 C CA . GLN A 1 101 ? -6.862 -22.209 91.958 1.00 68.70 101 GLN A CA 1
ATOM 668 C C . GLN A 1 101 ? -7.232 -23.636 91.554 1.00 63.26 101 GLN A C 1
ATOM 669 O O . GLN A 1 101 ? -6.787 -24.132 90.517 1.00 56.48 101 GLN A O 1
ATOM 675 N N . LYS A 1 102 ? -8.060 -24.282 92.370 1.00 59.85 102 LYS A N 1
ATOM 676 C CA . LYS A 1 102 ? -8.517 -25.640 92.090 1.00 58.50 102 LYS A CA 1
ATOM 677 C C . LYS A 1 102 ? -9.399 -25.693 90.850 1.00 54.24 102 LYS A C 1
ATOM 678 O O . LYS A 1 102 ? -9.237 -26.570 90.003 1.00 58.84 102 LYS A O 1
ATOM 684 N N . GLU A 1 103 ? -10.338 -24.756 90.761 1.00 51.87 103 GLU A N 1
ATOM 685 C CA . GLU A 1 103 ? -11.267 -24.685 89.640 1.00 53.94 103 GLU A CA 1
ATOM 686 C C . GLU A 1 103 ? -10.540 -24.480 88.312 1.00 53.82 103 GLU A C 1
ATOM 687 O O . GLU A 1 103 ? -10.912 -25.061 87.293 1.00 56.72 103 GLU A O 1
ATOM 693 N N . ILE A 1 104 ? -9.504 -23.649 88.335 1.00 59.29 104 ILE A N 1
ATOM 694 C CA . ILE A 1 104 ? -8.674 -23.429 87.157 1.00 55.31 104 ILE A CA 1
ATOM 695 C C . ILE A 1 104 ? -7.847 -24.676 86.851 1.00 48.38 104 ILE A C 1
ATOM 696 O O . ILE A 1 104 ? -7.715 -25.073 85.693 1.00 47.01 104 ILE A O 1
ATOM 701 N N . ASP A 1 105 ? -7.309 -25.302 87.894 1.00 51.52 105 ASP A N 1
ATOM 702 C CA . ASP A 1 105 ? -6.509 -26.510 87.728 1.00 53.69 105 ASP A CA 1
ATOM 703 C C . ASP A 1 105 ? -7.368 -27.687 87.279 1.00 50.57 105 ASP A C 1
ATOM 704 O O . ASP A 1 105 ? -6.902 -28.557 86.551 1.00 48.73 105 ASP A O 1
ATOM 709 N N . ALA A 1 106 ? -8.623 -27.707 87.714 1.00 47.59 106 ALA A N 1
ATOM 710 C CA . ALA A 1 106 ? -9.556 -28.749 87.300 1.00 45.11 106 ALA A CA 1
ATOM 711 C C . ALA A 1 106 ? -9.829 -28.649 85.802 1.00 53.71 106 ALA A C 1
ATOM 712 O O . ALA A 1 106 ? -9.768 -29.642 85.076 1.00 46.91 106 ALA A O 1
ATOM 714 N N . ILE A 1 107 ? -10.132 -27.436 85.351 1.00 43.82 107 ILE A N 1
ATOM 715 C CA . ILE A 1 107 ? -10.384 -27.164 83.941 1.00 40.24 107 ILE A CA 1
ATOM 716 C C . ILE A 1 107 ? -9.132 -27.394 83.096 1.00 43.39 107 ILE A C 1
ATOM 717 O O . ILE A 1 107 ? -9.197 -28.013 82.033 1.00 55.78 107 ILE A O 1
ATOM 722 N N . SER A 1 108 ? -7.995 -26.899 83.578 1.00 59.84 108 SER A N 1
ATOM 723 C CA . SER A 1 108 ? -6.730 -27.003 82.855 1.00 45.46 108 SER A CA 1
ATOM 724 C C . SER A 1 108 ? -6.264 -28.450 82.696 1.00 41.40 108 SER A C 1
ATOM 725 O O . SER A 1 108 ? -5.697 -28.817 81.667 1.00 44.29 108 SER A O 1
ATOM 728 N N . ASN A 1 109 ? -6.504 -29.269 83.716 1.00 45.42 109 ASN A N 1
ATOM 729 C CA . ASN A 1 109 ? -6.120 -30.676 83.671 1.00 42.62 109 ASN A CA 1
ATOM 730 C C . ASN A 1 109 ? -6.952 -31.474 82.670 1.00 56.91 109 ASN A C 1
ATOM 731 O O . ASN A 1 109 ? -6.451 -32.404 82.036 1.00 49.41 109 ASN A O 1
ATOM 736 N N . VAL A 1 110 ? -8.226 -31.115 82.547 1.00 43.82 110 VAL A N 1
ATOM 737 C CA . VAL A 1 110 ? -9.104 -31.728 81.559 1.00 53.95 110 VAL A CA 1
ATOM 738 C C . VAL A 1 110 ? -8.675 -31.339 80.149 1.00 52.76 110 VAL A C 1
ATOM 739 O O . VAL A 1 110 ? -8.482 -32.199 79.290 1.00 52.75 110 VAL A O 1
ATOM 743 N N . MET A 1 111 ? -8.499 -30.040 79.929 1.00 47.51 111 MET A N 1
ATOM 744 C CA . MET A 1 111 ? -8.213 -29.509 78.599 1.00 54.01 111 MET A CA 1
ATOM 745 C C . MET A 1 111 ? -6.814 -29.832 78.074 1.00 54.24 111 MET A C 1
ATOM 746 O O . MET A 1 111 ? -6.651 -30.134 76.893 1.00 56.57 111 MET A O 1
ATOM 751 N N . ASP A 1 112 ? -5.810 -29.769 78.944 1.00 54.18 112 ASP A N 1
ATOM 752 C CA . ASP A 1 112 ? -4.417 -29.891 78.507 1.00 50.88 112 ASP A CA 1
ATOM 753 C C . ASP A 1 112 ? -3.703 -31.171 78.946 1.00 46.85 112 ASP A C 1
ATOM 754 O O . ASP A 1 112 ? -3.089 -31.849 78.122 1.00 58.61 112 ASP A O 1
ATOM 759 N N . LYS A 1 113 ? -3.772 -31.502 80.232 1.00 52.66 113 LYS A N 1
ATOM 760 C CA . LYS A 1 113 ? -3.107 -32.704 80.734 1.00 59.82 113 LYS A CA 1
ATOM 761 C C . LYS A 1 113 ? -3.789 -33.978 80.234 1.00 57.67 113 LYS A C 1
ATOM 762 O O . LYS A 1 113 ? -3.136 -34.868 79.691 1.00 46.42 113 LYS A O 1
ATOM 768 N N . SER A 1 114 ? -5.102 -34.059 80.419 1.00 46.10 114 SER A N 1
ATOM 769 C CA . SER A 1 114 ? -5.879 -35.160 79.864 1.00 49.50 114 SER A CA 1
ATOM 770 C C . SER A 1 114 ? -6.045 -34.956 78.366 1.00 53.45 114 SER A C 1
ATOM 771 O O . SER A 1 114 ? -6.365 -35.892 77.634 1.00 51.97 114 SER A O 1
ATOM 774 N N . ASN A 1 115 ? -5.830 -33.717 77.930 1.00 45.79 115 ASN A N 1
ATOM 775 C CA . ASN A 1 115 ? -5.927 -33.339 76.523 1.00 46.15 115 ASN A CA 1
ATOM 776 C C . ASN A 1 115 ? -7.320 -33.566 75.931 1.00 51.91 115 ASN A C 1
ATOM 777 O O . ASN A 1 115 ? -7.459 -34.206 74.894 1.00 41.25 115 ASN A O 1
ATOM 782 N N . PHE A 1 116 ? -8.347 -33.029 76.586 1.00 41.93 116 PHE A N 1
ATOM 783 C CA . PHE A 1 116 ? -9.707 -33.141 76.075 1.00 43.07 116 PHE A CA 1
ATOM 784 C C . PHE A 1 116 ? -9.879 -32.305 74.811 1.00 47.70 116 PHE A C 1
ATOM 785 O O . PHE A 1 116 ? -10.776 -32.559 74.008 1.00 58.18 116 PHE A O 1
ATOM 793 N N . LEU A 1 117 ? -9.022 -31.302 74.640 1.00 36.93 117 LEU A N 1
ATOM 794 C CA . LEU A 1 117 ? -9.040 -30.492 73.427 1.00 51.75 117 LEU A CA 1
ATOM 795 C C . LEU A 1 117 ? -8.717 -31.343 72.202 1.00 41.86 117 LEU A C 1
ATOM 796 O O . LEU A 1 117 ? -9.393 -31.254 71.178 1.00 43.89 117 LEU A O 1
ATOM 801 N N . ASN A 1 118 ? -7.678 -32.164 72.314 1.00 42.58 118 ASN A N 1
ATOM 802 C CA . ASN A 1 118 ? -7.274 -33.045 71.226 1.00 41.93 118 ASN A CA 1
ATOM 803 C C . ASN A 1 118 ? -8.312 -34.124 70.950 1.00 49.00 118 ASN A C 1
ATOM 804 O O . ASN A 1 118 ? -8.536 -34.494 69.800 1.00 40.41 118 ASN A O 1
ATOM 809 N N . LEU A 1 119 ? -8.933 -34.635 72.010 1.00 45.32 119 LEU A N 1
ATOM 810 C CA . LEU A 1 119 ? -9.988 -35.632 71.860 1.00 41.55 119 LEU A CA 1
ATOM 811 C C . LEU A 1 119 ? -11.204 -35.030 71.167 1.00 36.70 119 LEU A C 1
ATOM 812 O O . LEU A 1 119 ? -11.835 -35.677 70.338 1.00 54.43 119 LEU A O 1
ATOM 817 N N . PHE A 1 120 ? -11.519 -33.784 71.504 1.00 40.04 120 PHE A N 1
ATOM 818 C CA . PHE A 1 120 ? -12.657 -33.088 70.913 1.00 45.00 120 PHE A CA 1
ATOM 819 C C . PHE A 1 120 ? -12.465 -32.876 69.412 1.00 43.77 120 PHE A C 1
ATOM 820 O O . PHE A 1 120 ? -13.368 -33.138 68.619 1.00 46.41 120 PHE A O 1
ATOM 828 N N . ILE A 1 121 ? -11.287 -32.392 69.031 1.00 40.44 121 ILE A N 1
ATOM 829 C CA . ILE A 1 121 ? -10.984 -32.101 67.633 1.00 46.49 121 ILE A CA 1
ATOM 830 C C . ILE A 1 121 ? -10.877 -33.384 66.807 1.00 49.68 121 ILE A C 1
ATOM 831 O O . ILE A 1 121 ? -11.296 -33.428 65.648 1.00 38.13 121 ILE A O 1
ATOM 836 N N . ALA A 1 122 ? -10.321 -34.430 67.411 1.00 39.68 122 ALA A N 1
ATOM 837 C CA . ALA A 1 122 ? -10.164 -35.712 66.735 1.00 43.81 122 ALA A CA 1
ATOM 838 C C . ALA A 1 122 ? -11.518 -36.347 66.414 1.00 46.85 122 ALA A C 1
ATOM 839 O O . ALA A 1 122 ? -11.708 -36.909 65.335 1.00 48.57 122 ALA A O 1
ATOM 841 N N . VAL A 1 123 ? -12.448 -36.258 67.359 1.00 42.33 123 VAL A N 1
ATOM 842 C CA . VAL A 1 123 ? -13.804 -36.766 67.172 1.00 31.55 123 VAL A CA 1
ATOM 843 C C . VAL A 1 123 ? -14.536 -36.018 66.056 1.00 50.92 123 VAL A C 1
ATOM 844 O O . VAL A 1 123 ? -15.190 -36.633 65.215 1.00 53.13 123 VAL A O 1
ATOM 848 N N . LEU A 1 124 ? -14.411 -34.693 66.047 1.00 44.04 124 LEU A N 1
ATOM 849 C CA . LEU A 1 124 ? -15.056 -33.859 65.031 1.00 45.56 124 LEU A CA 1
ATOM 850 C C . LEU A 1 124 ? -14.491 -34.091 63.629 1.00 47.27 124 LEU A C 1
ATOM 851 O O . LEU A 1 124 ? -15.232 -34.083 62.646 1.00 49.46 124 LEU A O 1
ATOM 856 N N . ILE A 1 125 ? -13.178 -34.287 63.546 1.00 49.47 125 ILE A N 1
ATOM 857 C CA . ILE A 1 125 ? -12.503 -34.542 62.275 1.00 47.49 125 ILE A CA 1
ATOM 858 C C . ILE A 1 125 ? -12.925 -35.880 61.667 1.00 49.01 125 ILE A C 1
ATOM 859 O O . ILE A 1 125 ? -13.259 -35.957 60.484 1.00 39.73 125 ILE A O 1
ATOM 864 N N . THR A 1 126 ? -12.908 -36.928 62.483 1.00 43.22 126 THR A N 1
ATOM 865 C CA . THR A 1 126 ? -13.306 -38.259 62.042 1.00 46.10 126 THR A CA 1
ATOM 866 C C . THR A 1 126 ? -14.769 -38.275 61.604 1.00 52.44 126 THR A C 1
ATOM 867 O O . THR A 1 126 ? -15.121 -38.916 60.613 1.00 46.63 126 THR A O 1
ATOM 871 N N . GLY A 1 127 ? -15.614 -37.557 62.339 1.00 49.13 127 GLY A N 1
ATOM 872 C CA . GLY A 1 127 ? -17.034 -37.504 62.042 1.00 44.13 127 GLY A CA 1
ATOM 873 C C . GLY A 1 127 ? -17.356 -36.765 60.757 1.00 54.24 127 GLY A C 1
ATOM 874 O O . GLY A 1 127 ? -18.293 -37.126 60.046 1.00 52.57 127 GLY A O 1
ATOM 875 N N . ALA A 1 128 ? -16.575 -35.733 60.452 1.00 49.98 128 ALA A N 1
ATOM 876 C CA . ALA A 1 128 ? -16.834 -34.901 59.279 1.00 62.90 128 ALA A CA 1
ATOM 877 C C . ALA A 1 128 ? -16.300 -35.510 57.982 1.00 62.25 128 ALA A C 1
ATOM 878 O O . ALA A 1 128 ? -16.959 -35.452 56.942 1.00 60.78 128 ALA A O 1
ATOM 880 N N . ILE A 1 129 ? -15.101 -36.081 58.047 1.00 54.04 129 ILE A N 1
ATOM 881 C CA . ILE A 1 129 ? -14.449 -36.645 56.868 1.00 62.74 129 ILE A CA 1
ATOM 882 C C . ILE A 1 129 ? -15.098 -37.957 56.413 1.00 65.19 129 ILE A C 1
ATOM 883 O O . ILE A 1 129 ? -15.246 -38.198 55.216 1.00 71.39 129 ILE A O 1
ATOM 888 N N . LEU A 1 130 ? -15.489 -38.796 57.368 1.00 56.75 130 LEU A N 1
ATOM 889 C CA . LEU A 1 130 ? -16.127 -40.073 57.051 1.00 61.44 130 LEU A CA 1
ATOM 890 C C . LEU A 1 130 ? -17.531 -39.905 56.471 1.00 66.17 130 LEU A C 1
ATOM 891 O O . LEU A 1 130 ? -18.012 -40.767 55.739 1.00 64.35 130 LEU A O 1
ATOM 896 N N . SER A 1 131 ? -18.178 -38.792 56.795 1.00 65.96 131 SER A N 1
ATOM 897 C CA . SER A 1 131 ? -19.553 -38.551 56.367 1.00 60.64 131 SER A CA 1
ATOM 898 C C . SER A 1 131 ? -19.677 -38.207 54.886 1.00 65.46 131 SER A C 1
ATOM 899 O O . SER A 1 131 ? -20.724 -38.430 54.280 1.00 78.65 131 SER A O 1
ATOM 902 N N . VAL A 1 132 ? -18.613 -37.661 54.307 1.00 74.08 132 VAL A N 1
ATOM 903 C CA . VAL A 1 132 ? -18.629 -37.300 52.894 1.00 76.27 132 VAL A CA 1
ATOM 904 C C . VAL A 1 132 ? -18.259 -38.486 52.008 1.00 82.32 132 VAL A C 1
ATOM 905 O O . VAL A 1 132 ? -17.703 -39.478 52.482 1.00 83.66 132 VAL A O 1
ATOM 909 N N . ASN A 1 133 ? -18.577 -38.381 50.721 1.00 81.64 133 ASN A N 1
ATOM 910 C CA . ASN A 1 133 ? -18.213 -39.421 49.763 1.00 90.72 133 ASN A CA 1
ATOM 911 C C . ASN A 1 133 ? -16.805 -39.211 49.214 1.00 78.56 133 ASN A C 1
ATOM 912 O O . ASN A 1 133 ? -16.392 -38.080 48.956 1.00 85.42 133 ASN A O 1
ATOM 917 N N . ARG A 1 134 ? -16.081 -40.311 49.024 1.00 78.81 134 ARG A N 1
ATOM 918 C CA . ARG A 1 134 ? -14.668 -40.276 48.643 1.00 81.47 134 ARG A CA 1
ATOM 919 C C . ARG A 1 134 ? -14.375 -39.585 47.310 1.00 89.52 134 ARG A C 1
ATOM 920 O O . ARG A 1 134 ? -13.212 -39.408 46.945 1.00 92.05 134 ARG A O 1
ATOM 928 N N . LYS A 1 135 ? -15.422 -39.193 46.591 1.00 91.29 135 LYS A N 1
ATOM 929 C CA . LYS A 1 135 ? -15.258 -38.579 45.277 1.00 97.86 135 LYS A CA 1
ATOM 930 C C . LYS A 1 135 ? -14.848 -37.105 45.334 1.00 90.35 135 LYS A C 1
ATOM 931 O O . LYS A 1 135 ? -14.116 -36.632 44.465 1.00 92.19 135 LYS A O 1
ATOM 937 N N . LEU A 1 136 ? -15.311 -36.381 46.350 1.00 79.63 136 LEU A N 1
ATOM 938 C CA . LEU A 1 136 ? -14.987 -34.958 46.464 1.00 83.41 136 LEU A CA 1
ATOM 939 C C . LEU A 1 136 ? -13.788 -34.688 47.375 1.00 84.55 136 LEU A C 1
ATOM 940 O O . LEU A 1 136 ? -13.373 -33.541 47.529 1.00 72.66 136 LEU A O 1
ATOM 945 N N . LEU A 1 137 ? -13.238 -35.743 47.969 1.00 82.22 137 LEU A N 1
ATOM 946 C CA . LEU A 1 137 ? -12.099 -35.614 48.877 1.00 69.52 137 LEU A CA 1
ATOM 947 C C . LEU A 1 137 ? -10.887 -34.965 48.213 1.00 77.62 137 LEU A C 1
ATOM 948 O O . LEU A 1 137 ? -10.392 -33.936 48.674 1.00 87.06 137 LEU A O 1
ATOM 953 N N . LEU A 1 138 ? -10.423 -35.572 47.126 1.00 89.43 138 LEU A N 1
ATOM 954 C CA . LEU A 1 138 ? -9.192 -35.151 46.463 1.00 77.63 138 LEU A CA 1
ATOM 955 C C . LEU A 1 138 ? -9.245 -33.722 45.923 1.00 82.65 138 LEU A C 1
ATOM 956 O O . LEU A 1 138 ? -8.391 -32.897 46.253 1.00 83.40 138 LEU A O 1
ATOM 961 N N . LYS A 1 139 ? -10.248 -33.434 45.098 1.00 85.01 139 LYS A N 1
ATOM 962 C CA . LYS A 1 139 ? -10.344 -32.136 44.431 1.00 91.71 139 LYS A CA 1
ATOM 963 C C . LYS A 1 139 ? -10.689 -30.981 45.374 1.00 84.15 139 LYS A C 1
ATOM 964 O O . LYS A 1 139 ? -10.530 -29.817 45.013 1.00 79.69 139 LYS A O 1
ATOM 970 N N . SER A 1 140 ? -11.162 -31.302 46.574 1.00 78.61 140 SER A N 1
ATOM 971 C CA . SER A 1 140 ? -11.403 -30.282 47.588 1.00 75.78 140 SER A CA 1
ATOM 972 C C . SER A 1 140 ? -10.072 -29.783 48.133 1.00 79.40 140 SER A C 1
ATOM 973 O O . SER A 1 140 ? -9.830 -28.578 48.213 1.00 66.44 140 SER A O 1
ATOM 976 N N . LEU A 1 141 ? -9.216 -30.728 48.506 1.00 68.57 141 LEU A N 1
ATOM 977 C CA . LEU A 1 141 ? -7.900 -30.429 49.056 1.00 72.64 141 LEU A CA 1
ATOM 978 C C . LEU A 1 141 ? -7.024 -29.670 48.060 1.00 78.16 141 LEU A C 1
ATOM 979 O O . LEU A 1 141 ? -6.229 -28.813 48.449 1.00 66.38 141 LEU A O 1
ATOM 984 N N . LEU A 1 142 ? -7.184 -29.981 46.777 1.00 77.28 142 LEU A N 1
ATOM 985 C CA . LEU A 1 142 ? -6.358 -29.389 45.726 1.00 70.11 142 LEU A CA 1
ATOM 986 C C . LEU A 1 142 ? -6.709 -27.931 45.440 1.00 70.52 142 LEU A C 1
ATOM 987 O O . LEU A 1 142 ? -5.879 -27.176 44.935 1.00 76.93 142 LEU A O 1
ATOM 992 N N . GLY A 1 143 ? -7.940 -27.541 45.756 1.00 72.23 143 GLY A N 1
ATOM 993 C CA . GLY A 1 143 ? -8.373 -26.173 45.545 1.00 73.85 143 GLY A CA 1
ATOM 994 C C . GLY A 1 143 ? -8.339 -25.356 46.822 1.00 66.82 143 GLY A C 1
ATOM 995 O O . GLY A 1 143 ? -8.321 -24.125 46.781 1.00 55.02 143 GLY A O 1
ATOM 996 N N . TYR A 1 144 ? -8.325 -26.044 47.959 1.00 53.63 144 TYR A N 1
ATOM 997 C CA . TYR A 1 144 ? -8.326 -25.379 49.257 1.00 54.76 144 TYR A CA 1
ATOM 998 C C . TYR A 1 144 ? -6.958 -24.785 49.594 1.00 59.31 144 TYR A C 1
ATOM 999 O O . TYR A 1 144 ? -6.870 -23.705 50.176 1.00 49.11 144 TYR A O 1
ATOM 1008 N N . ILE A 1 145 ? -5.898 -25.501 49.233 1.00 56.18 145 ILE A N 1
ATOM 1009 C CA . ILE A 1 145 ? -4.533 -25.029 49.467 1.00 56.03 145 ILE A CA 1
ATOM 1010 C C . ILE A 1 145 ? -4.215 -23.702 48.753 1.00 46.98 145 ILE A C 1
ATOM 1011 O O . ILE A 1 145 ? -3.626 -22.807 49.362 1.00 54.77 145 ILE A O 1
ATOM 1016 N N . PRO A 1 146 ? -4.597 -23.563 47.466 1.00 54.92 146 PRO A N 1
ATOM 1017 C CA . PRO A 1 146 ? -4.420 -22.246 46.844 1.00 51.10 146 PRO A CA 1
ATOM 1018 C C . PRO A 1 146 ? -5.267 -21.170 47.521 1.00 44.72 146 PRO A C 1
ATOM 1019 O O . PRO A 1 146 ? -4.883 -20.000 47.516 1.00 54.16 146 PRO A O 1
ATOM 1023 N N . THR A 1 147 ? -6.404 -21.564 48.089 1.00 51.56 147 THR A N 1
ATOM 1024 C CA . THR A 1 147 ? -7.271 -20.633 48.808 1.00 48.57 147 THR A CA 1
ATOM 1025 C C . THR A 1 147 ? -6.610 -20.172 50.113 1.00 57.29 147 THR A C 1
ATOM 1026 O O . THR A 1 147 ? -6.826 -19.045 50.567 1.00 52.18 147 THR A O 1
ATOM 1030 N N . ILE A 1 148 ? -5.800 -21.045 50.706 1.00 52.20 148 ILE A N 1
ATOM 1031 C CA . ILE A 1 148 ? -5.009 -20.689 51.881 1.00 57.41 148 ILE A CA 1
ATOM 1032 C C . ILE A 1 148 ? -3.951 -19.661 51.493 1.00 54.94 148 ILE A C 1
ATOM 1033 O O . ILE A 1 148 ? -3.765 -18.656 52.179 1.00 55.94 148 ILE A O 1
ATOM 1038 N N . LEU A 1 149 ? -3.265 -19.926 50.384 1.00 52.25 149 LEU A N 1
ATOM 1039 C CA . LEU A 1 149 ? -2.231 -19.036 49.867 1.00 51.18 149 LEU A CA 1
ATOM 1040 C C . LEU A 1 149 ? -2.806 -17.666 49.513 1.00 52.57 149 LEU A C 1
ATOM 1041 O O . LEU A 1 149 ? -2.150 -16.643 49.702 1.00 53.26 149 LEU A O 1
ATOM 1046 N N . ALA A 1 150 ? -4.036 -17.653 49.008 1.00 48.93 150 ALA A N 1
ATOM 1047 C CA . ALA A 1 150 ? -4.712 -16.405 48.675 1.00 45.54 150 ALA A CA 1
ATOM 1048 C C . ALA A 1 150 ? -5.021 -15.611 49.940 1.00 41.76 150 ALA A C 1
ATOM 1049 O O . ALA A 1 150 ? -5.065 -14.380 49.915 1.00 48.81 150 ALA A O 1
ATOM 1051 N N . GLY A 1 151 ? -5.238 -16.320 51.045 1.00 41.15 151 GLY A N 1
ATOM 1052 C CA . GLY A 1 151 ? -5.486 -15.679 52.324 1.00 44.96 151 GLY A CA 1
ATOM 1053 C C . GLY A 1 151 ? -4.215 -15.097 52.918 1.00 52.80 151 GLY A C 1
ATOM 1054 O O . GLY A 1 151 ? -4.236 -14.028 53.531 1.00 53.79 151 GLY A O 1
ATOM 1055 N N . ILE A 1 152 ? -3.105 -15.807 52.736 1.00 50.01 152 ILE A N 1
ATOM 1056 C CA . ILE A 1 152 ? -1.802 -15.347 53.210 1.00 54.56 152 ILE A CA 1
ATOM 1057 C C . ILE A 1 152 ? -1.345 -14.114 52.427 1.00 53.44 152 ILE A C 1
ATOM 1058 O O . ILE A 1 152 ? -0.813 -13.163 53.005 1.00 52.80 152 ILE A O 1
ATOM 1063 N N . VAL A 1 153 ? -1.556 -14.141 51.112 1.00 51.17 153 VAL A N 1
ATOM 1064 C CA . VAL A 1 153 ? -1.234 -13.012 50.245 1.00 49.12 153 VAL A CA 1
ATOM 1065 C C . VAL A 1 153 ? -2.025 -11.770 50.648 1.00 54.69 153 VAL A C 1
ATOM 1066 O O . VAL A 1 153 ? -1.465 -10.679 50.759 1.00 53.07 153 VAL A O 1
ATOM 1070 N N . GLY A 1 154 ? -3.323 -11.946 50.877 1.00 51.52 154 GLY A N 1
ATOM 1071 C CA . GLY A 1 154 ? -4.193 -10.847 51.258 1.00 47.31 154 GLY A CA 1
ATOM 1072 C C . GLY A 1 154 ? -3.861 -10.249 52.612 1.00 57.28 154 GLY A C 1
ATOM 1073 O O . GLY A 1 154 ? -3.865 -9.029 52.778 1.00 54.02 154 GLY A O 1
ATOM 1074 N N . ALA A 1 155 ? -3.581 -11.109 53.587 1.00 50.84 155 ALA A N 1
ATOM 1075 C CA . ALA A 1 155 ? -3.207 -10.651 54.919 1.00 48.54 155 ALA A CA 1
ATOM 1076 C C . ALA A 1 155 ? -1.886 -9.890 54.866 1.00 58.42 155 ALA A C 1
ATOM 1077 O O . ALA A 1 155 ? -1.742 -8.831 55.478 1.00 49.14 155 ALA A O 1
ATOM 1079 N N . SER A 1 156 ? -0.923 -10.443 54.136 1.00 57.27 156 SER A N 1
ATOM 1080 C CA . SER A 1 156 ? 0.366 -9.795 53.948 1.00 48.82 156 SER A CA 1
ATOM 1081 C C . SER A 1 156 ? 0.207 -8.469 53.213 1.00 55.94 156 SER A C 1
ATOM 1082 O O . SER A 1 156 ? 0.833 -7.477 53.579 1.00 53.77 156 SER A O 1
ATOM 1085 N N . LEU A 1 157 ? -0.633 -8.459 52.180 1.00 55.54 157 LEU A N 1
ATOM 1086 C CA . LEU A 1 157 ? -0.850 -7.254 51.382 1.00 55.96 157 LEU A CA 1
ATOM 1087 C C . LEU A 1 157 ? -1.475 -6.126 52.195 1.00 55.94 157 LEU A C 1
ATOM 1088 O O . LEU A 1 157 ? -1.077 -4.971 52.066 1.00 59.12 157 LEU A O 1
ATOM 1093 N N . PHE A 1 158 ? -2.454 -6.465 53.028 1.00 58.21 158 PHE A N 1
ATOM 1094 C CA . PHE A 1 158 ? -3.124 -5.475 53.866 1.00 59.49 158 PHE A CA 1
ATOM 1095 C C . PHE A 1 158 ? -2.202 -4.968 54.968 1.00 63.09 158 PHE A C 1
ATOM 1096 O O . PHE A 1 158 ? -2.198 -3.778 55.282 1.00 61.07 158 PHE A O 1
ATOM 1104 N N . GLY A 1 159 ? -1.425 -5.875 55.555 1.00 59.92 159 GLY A N 1
ATOM 1105 C CA . GLY A 1 159 ? -0.459 -5.504 56.573 1.00 58.26 159 GLY A CA 1
ATOM 1106 C C . GLY A 1 159 ? 0.622 -4.583 56.034 1.00 62.60 159 GLY A C 1
ATOM 1107 O O . GLY A 1 159 ? 0.948 -3.567 56.651 1.00 59.76 159 GLY A O 1
ATOM 1108 N N . ILE A 1 160 ? 1.183 -4.947 54.883 1.00 61.03 160 ILE A N 1
ATOM 1109 C CA . ILE A 1 160 ? 2.204 -4.136 54.226 1.00 58.19 160 ILE A CA 1
ATOM 1110 C C . ILE A 1 160 ? 1.683 -2.731 53.914 1.00 69.04 160 ILE A C 1
ATOM 1111 O O . ILE A 1 160 ? 2.362 -1.737 54.181 1.00 65.84 160 ILE A O 1
ATOM 1116 N N . VAL A 1 161 ? 0.478 -2.657 53.353 1.00 70.30 161 VAL A N 1
ATOM 1117 C CA . VAL A 1 161 ? -0.147 -1.379 53.020 1.00 65.83 161 VAL A CA 1
ATOM 1118 C C . VAL A 1 161 ? -0.324 -0.479 54.244 1.00 69.05 161 VAL A C 1
ATOM 1119 O O . VAL A 1 161 ? 0.036 0.699 54.209 1.00 72.85 161 VAL A O 1
ATOM 1123 N N . ILE A 1 162 ? -0.861 -1.033 55.326 1.00 64.74 162 ILE A N 1
ATOM 1124 C CA . ILE A 1 162 ? -1.107 -0.246 56.531 1.00 77.70 162 ILE A CA 1
ATOM 1125 C C . ILE A 1 162 ? 0.192 0.147 57.238 1.00 76.15 162 ILE A C 1
ATOM 1126 O O . ILE A 1 162 ? 0.214 1.089 58.030 1.00 69.38 162 ILE A O 1
ATOM 1131 N N . GLY A 1 163 ? 1.272 -0.572 56.945 1.00 77.66 163 GLY A N 1
ATOM 1132 C CA . GLY A 1 163 ? 2.579 -0.221 57.470 1.00 69.78 163 GLY A CA 1
ATOM 1133 C C . GLY A 1 163 ? 3.177 0.908 56.655 1.00 69.39 163 GLY A C 1
ATOM 1134 O O . GLY A 1 163 ? 3.687 1.886 57.205 1.00 62.33 163 GLY A O 1
ATOM 1135 N N . LEU A 1 164 ? 3.104 0.768 55.333 1.00 70.67 164 LEU A N 1
ATOM 1136 C CA . LEU A 1 164 ? 3.570 1.799 54.412 1.00 61.63 164 LEU A CA 1
ATOM 1137 C C . LEU A 1 164 ? 2.799 3.104 54.592 1.00 72.47 164 LEU A C 1
ATOM 1138 O O . LEU A 1 164 ? 3.358 4.189 54.431 1.00 82.89 164 LEU A O 1
ATOM 1143 N N . CYS A 1 165 ? 1.516 2.992 54.925 1.00 81.03 165 CYS A N 1
ATOM 1144 C CA . CYS A 1 165 ? 0.670 4.165 55.127 1.00 77.64 165 CYS A CA 1
ATOM 1145 C C . CYS A 1 165 ? 1.006 4.908 56.417 1.00 64.76 165 CYS A C 1
ATOM 1146 O O . CYS A 1 165 ? 0.756 6.106 56.530 1.00 59.91 165 CYS A O 1
ATOM 1149 N N . PHE A 1 166 ? 1.570 4.198 57.388 1.00 66.65 166 PHE A N 1
ATOM 1150 C CA . PHE A 1 166 ? 1.877 4.803 58.680 1.00 75.30 166 PHE A CA 1
ATOM 1151 C C . PHE A 1 166 ? 3.366 4.791 59.021 1.00 71.23 166 PHE A C 1
ATOM 1152 O O . PHE A 1 166 ? 3.744 4.981 60.176 1.00 57.13 166 PHE A O 1
ATOM 1160 N N . GLY A 1 167 ? 4.205 4.573 58.013 1.00 71.74 167 GLY A N 1
ATOM 1161 C CA . GLY A 1 167 ? 5.646 4.636 58.192 1.00 64.52 167 GLY A CA 1
ATOM 1162 C C . GLY A 1 167 ? 6.242 3.539 59.056 1.00 64.34 167 GLY A C 1
ATOM 1163 O O . GLY A 1 167 ? 7.400 3.627 59.470 1.00 67.19 167 GLY A O 1
ATOM 1164 N N . ILE A 1 168 ? 5.454 2.507 59.337 1.00 54.51 168 ILE A N 1
ATOM 1165 C CA . ILE A 1 168 ? 5.946 1.359 60.085 1.00 58.41 168 ILE A CA 1
ATOM 1166 C C . ILE A 1 168 ? 6.774 0.479 59.156 1.00 56.03 168 ILE A C 1
ATOM 1167 O O . ILE A 1 168 ? 6.360 0.210 58.026 1.00 53.38 168 ILE A O 1
ATOM 1172 N N . PRO A 1 169 ? 7.960 0.045 59.619 1.00 59.38 169 PRO A N 1
ATOM 1173 C CA . PRO A 1 169 ? 8.808 -0.843 58.814 1.00 60.32 169 PRO A CA 1
ATOM 1174 C C . PRO A 1 169 ? 8.096 -2.139 58.420 1.00 66.49 169 PRO A C 1
ATOM 1175 O O . PRO A 1 169 ? 7.526 -2.823 59.275 1.00 48.20 169 PRO A O 1
ATOM 1179 N N . VAL A 1 170 ? 8.138 -2.454 57.128 1.00 61.68 170 VAL A N 1
ATOM 1180 C CA . VAL A 1 170 ? 7.473 -3.628 56.569 1.00 60.45 170 VAL A CA 1
ATOM 1181 C C . VAL A 1 170 ? 7.930 -4.924 57.233 1.00 67.74 170 VAL A C 1
ATOM 1182 O O . VAL A 1 170 ? 7.126 -5.834 57.460 1.00 68.32 170 VAL A O 1
ATOM 1186 N N . ASP A 1 171 ? 9.216 -4.998 57.562 1.00 62.07 171 ASP A N 1
ATOM 1187 C CA . ASP A 1 171 ? 9.756 -6.182 58.219 1.00 66.99 171 ASP A CA 1
ATOM 1188 C C . ASP A 1 171 ? 9.161 -6.398 59.611 1.00 65.54 171 ASP A C 1
ATOM 1189 O O . ASP A 1 171 ? 9.008 -7.532 60.050 1.00 62.91 171 ASP A O 1
ATOM 1194 N N . ARG A 1 172 ? 8.808 -5.315 60.298 1.00 57.50 172 ARG A N 1
ATOM 1195 C CA . ARG A 1 172 ? 8.148 -5.436 61.595 1.00 61.52 172 ARG A CA 1
ATOM 1196 C C . ARG A 1 172 ? 6.699 -5.893 61.425 1.00 66.29 172 ARG A C 1
ATOM 1197 O O . ARG A 1 172 ? 6.182 -6.672 62.229 1.00 48.56 172 ARG A O 1
ATOM 1205 N N . ILE A 1 173 ? 6.055 -5.404 60.370 1.00 53.19 173 ILE A N 1
ATOM 1206 C CA . ILE A 1 173 ? 4.685 -5.787 60.060 1.00 56.73 173 ILE A CA 1
ATOM 1207 C C . ILE A 1 173 ? 4.594 -7.288 59.802 1.00 59.41 173 ILE A C 1
ATOM 1208 O O . ILE A 1 173 ? 3.709 -7.970 60.320 1.00 50.89 173 ILE A O 1
ATOM 1213 N N . MET A 1 174 ? 5.524 -7.803 59.007 1.00 44.98 174 MET A N 1
ATOM 1214 C CA . MET A 1 174 ? 5.539 -9.222 58.681 1.00 46.26 174 MET A CA 1
ATOM 1215 C C . MET A 1 174 ? 5.972 -10.095 59.860 1.00 48.01 174 MET A C 1
ATOM 1216 O O . MET A 1 174 ? 5.338 -11.105 60.149 1.00 54.01 174 MET A O 1
ATOM 1221 N N . MET A 1 175 ? 7.041 -9.697 60.545 1.00 67.27 175 MET A N 1
ATOM 1222 C CA . MET A 1 175 ? 7.617 -10.520 61.608 1.00 50.91 175 MET A CA 1
ATOM 1223 C C . MET A 1 175 ? 6.787 -10.554 62.893 1.00 55.19 175 MET A C 1
ATOM 1224 O O . MET A 1 175 ? 6.684 -11.597 63.534 1.00 52.43 175 MET A O 1
ATOM 1229 N N . LEU A 1 176 ? 6.191 -9.424 63.266 1.00 48.98 176 LEU A N 1
ATOM 1230 C CA . LEU A 1 176 ? 5.471 -9.335 64.539 1.00 54.51 176 LEU A CA 1
ATOM 1231 C C . LEU A 1 176 ? 3.954 -9.461 64.414 1.00 51.71 176 LEU A C 1
ATOM 1232 O O . LEU A 1 176 ? 3.274 -9.790 65.385 1.00 50.28 176 LEU A O 1
ATOM 1237 N N . TYR A 1 177 ? 3.425 -9.200 63.224 1.00 48.67 177 TYR A N 1
ATOM 1238 C CA . TYR A 1 177 ? 1.979 -9.187 63.029 1.00 56.48 177 TYR A CA 1
ATOM 1239 C C . TYR A 1 177 ? 1.493 -10.287 62.085 1.00 51.48 177 TYR A C 1
ATOM 1240 O O . TYR A 1 177 ? 0.899 -11.265 62.529 1.00 46.09 177 TYR A O 1
ATOM 1249 N N . VAL A 1 178 ? 1.748 -10.119 60.789 1.00 48.66 178 VAL A N 1
ATOM 1250 C CA . VAL A 1 178 ? 1.244 -11.039 59.765 1.00 51.52 178 VAL A CA 1
ATOM 1251 C C . VAL A 1 178 ? 1.561 -12.513 60.029 1.00 57.90 178 VAL A C 1
ATOM 1252 O O . VAL A 1 178 ? 0.665 -13.355 60.010 1.00 50.41 178 VAL A O 1
ATOM 1256 N N . LEU A 1 179 ? 2.829 -12.816 60.284 1.00 45.72 179 LEU A N 1
ATOM 1257 C CA . LEU A 1 179 ? 3.257 -14.201 60.495 1.00 52.09 179 LEU A CA 1
ATOM 1258 C C . LEU A 1 179 ? 2.714 -14.864 61.778 1.00 49.09 179 LEU A C 1
ATOM 1259 O O . LEU A 1 179 ? 2.236 -15.999 61.720 1.00 48.01 179 LEU A O 1
ATOM 1264 N N . PRO A 1 180 ? 2.784 -14.172 62.937 1.00 54.93 180 PRO A N 1
ATOM 1265 C CA . PRO A 1 180 ? 2.182 -14.787 64.129 1.00 57.69 180 PRO A CA 1
ATOM 1266 C C . PRO A 1 180 ? 0.665 -14.932 64.013 1.00 49.41 180 PRO A C 1
ATOM 1267 O O . PRO A 1 180 ? 0.098 -15.878 64.561 1.00 45.58 180 PRO A O 1
ATOM 1271 N N . ILE A 1 181 ? 0.021 -14.002 63.317 1.00 42.35 181 ILE A N 1
ATOM 1272 C CA . ILE A 1 181 ? -1.426 -14.045 63.131 1.00 49.26 181 ILE A CA 1
ATOM 1273 C C . ILE A 1 181 ? -1.844 -15.181 62.201 1.00 47.60 181 ILE A C 1
ATOM 1274 O O . ILE A 1 181 ? -2.766 -15.934 62.508 1.00 37.75 181 ILE A O 1
ATOM 1279 N N . MET A 1 182 ? -1.159 -15.306 61.069 1.00 49.78 182 MET A N 1
ATOM 1280 C CA . MET A 1 182 ? -1.512 -16.314 60.075 1.00 48.38 182 MET A CA 1
ATOM 1281 C C . MET A 1 182 ? -0.876 -17.678 60.358 1.00 43.80 182 MET A C 1
ATOM 1282 O O . MET A 1 182 ? -1.181 -18.663 59.684 1.00 45.50 182 MET A O 1
ATOM 1287 N N . GLY A 1 183 ? -0.008 -17.736 61.364 1.00 43.88 183 GLY A N 1
ATOM 1288 C CA . GLY A 1 183 ? 0.616 -18.988 61.756 1.00 35.48 183 GLY A CA 1
ATOM 1289 C C . GLY A 1 183 ? -0.336 -19.916 62.487 1.00 39.68 183 GLY A C 1
ATOM 1290 O O . GLY A 1 183 ? -1.443 -19.522 62.860 1.00 35.08 183 GLY A O 1
ATOM 1291 N N . GLY A 1 184 ? 0.104 -21.148 62.717 1.00 35.70 184 GLY A N 1
ATOM 1292 C CA . GLY A 1 184 ? -0.759 -22.169 63.280 1.00 27.69 184 GLY A CA 1
ATOM 1293 C C . GLY A 1 184 ? -1.054 -22.051 64.764 1.00 31.10 184 GLY A C 1
ATOM 1294 O O . GLY A 1 184 ? -1.151 -23.069 65.454 1.00 42.76 184 GLY A O 1
ATOM 1295 N N . GLY A 1 185 ? -1.209 -20.826 65.257 1.00 35.46 185 GLY A N 1
ATOM 1296 C CA . GLY A 1 185 ? -1.582 -20.618 66.646 1.00 34.63 185 GLY A CA 1
ATOM 1297 C C . GLY A 1 185 ? -0.419 -20.506 67.617 1.00 45.23 185 GLY A C 1
ATOM 1298 O O . GLY A 1 185 ? 0.538 -19.770 67.374 1.00 39.99 185 GLY A O 1
ATOM 1299 N N . ASN A 1 186 ? -0.511 -21.239 68.724 1.00 50.78 186 ASN A N 1
ATOM 1300 C CA . ASN A 1 186 ? 0.470 -21.155 69.801 1.00 34.97 186 ASN A CA 1
ATOM 1301 C C . ASN A 1 186 ? 1.579 -22.206 69.706 1.00 37.18 186 ASN A C 1
ATOM 1302 O O . ASN A 1 186 ? 2.685 -21.911 69.252 1.00 45.26 186 ASN A O 1
ATOM 1307 N N . GLY A 1 187 ? 1.278 -23.429 70.139 1.00 42.14 187 GLY A N 1
ATOM 1308 C CA . GLY A 1 187 ? 2.273 -24.487 70.211 1.00 28.34 187 GLY A CA 1
ATOM 1309 C C . GLY A 1 187 ? 2.916 -24.854 68.885 1.00 42.01 187 GLY A C 1
ATOM 1310 O O . GLY A 1 187 ? 4.022 -25.398 68.856 1.00 58.83 187 GLY A O 1
ATOM 1311 N N . ALA A 1 188 ? 2.226 -24.563 67.787 1.00 41.20 188 ALA A N 1
ATOM 1312 C CA . ALA A 1 188 ? 2.745 -24.872 66.459 1.00 43.57 188 ALA A CA 1
ATOM 1313 C C . ALA A 1 188 ? 2.821 -23.613 65.610 1.00 40.17 188 ALA A C 1
ATOM 1314 O O . ALA A 1 188 ? 2.998 -23.683 64.394 1.00 39.38 188 ALA A O 1
ATOM 1316 N N . GLY A 1 189 ? 2.677 -22.463 66.258 1.00 42.83 189 GLY A N 1
ATOM 1317 C CA . GLY A 1 189 ? 2.793 -21.189 65.575 1.00 46.98 189 GLY A CA 1
ATOM 1318 C C . GLY A 1 189 ? 3.809 -20.282 66.239 1.00 52.64 189 GLY A C 1
ATOM 1319 O O . GLY A 1 189 ? 4.938 -20.155 65.772 1.00 44.81 189 GLY A O 1
ATOM 1320 N N . ALA A 1 190 ? 3.404 -19.654 67.338 1.00 48.02 190 ALA A N 1
ATOM 1321 C CA . ALA A 1 190 ? 4.269 -18.731 68.066 1.00 46.11 190 ALA A CA 1
ATOM 1322 C C . ALA A 1 190 ? 5.549 -19.399 68.578 1.00 54.77 190 ALA A C 1
ATOM 1323 O O . ALA A 1 190 ? 6.632 -18.814 68.502 1.00 47.17 190 ALA A O 1
ATOM 1325 N N . VAL A 1 191 ? 5.424 -20.617 69.099 1.00 44.30 191 VAL A N 1
ATOM 1326 C CA . VAL A 1 191 ? 6.585 -21.352 69.607 1.00 45.52 191 VAL A CA 1
ATOM 1327 C C . VAL A 1 191 ? 7.652 -21.653 68.539 1.00 49.76 191 VAL A C 1
ATOM 1328 O O . VAL A 1 191 ? 8.823 -21.325 68.738 1.00 48.40 191 VAL A O 1
ATOM 1332 N N . PRO A 1 192 ? 7.262 -22.275 67.406 1.00 57.06 192 PRO A N 1
ATOM 1333 C CA . PRO A 1 192 ? 8.289 -22.510 66.383 1.00 51.80 192 PRO A CA 1
ATOM 1334 C C . PRO A 1 192 ? 8.790 -21.209 65.762 1.00 44.99 192 PRO A C 1
ATOM 1335 O O . PRO A 1 192 ? 9.954 -21.137 65.373 1.00 42.83 192 PRO A O 1
ATOM 1339 N N . LEU A 1 193 ? 7.919 -20.207 65.663 1.00 49.62 193 LEU A N 1
ATOM 1340 C CA . LEU A 1 193 ? 8.302 -18.895 65.148 1.00 52.24 193 LEU A CA 1
ATOM 1341 C C . LEU A 1 193 ? 9.384 -18.251 66.011 1.00 55.50 193 LEU A C 1
ATOM 1342 O O . LEU A 1 193 ? 10.311 -17.629 65.497 1.00 55.05 193 LEU A O 1
ATOM 1347 N N . SER A 1 194 ? 9.257 -18.407 67.325 1.00 50.85 194 SER A N 1
ATOM 1348 C CA . SER A 1 194 ? 10.229 -17.855 68.261 1.00 58.39 194 SER A CA 1
ATOM 1349 C C . SER A 1 194 ? 11.577 -18.548 68.107 1.00 58.68 194 SER A C 1
ATOM 1350 O O . SER A 1 194 ? 12.627 -17.923 68.256 1.00 48.99 194 SER A O 1
ATOM 1353 N N . GLU A 1 195 ? 11.540 -19.842 67.803 1.00 55.67 195 GLU A N 1
ATOM 1354 C CA . GLU A 1 195 ? 12.759 -20.624 67.624 1.00 62.64 195 GLU A CA 1
ATOM 1355 C C . GLU A 1 195 ? 13.512 -20.192 66.368 1.00 60.75 195 GLU A C 1
ATOM 1356 O O . GLU A 1 195 ? 14.730 -19.995 66.399 1.00 53.02 195 GLU A O 1
ATOM 1362 N N . ILE A 1 196 ? 12.779 -20.051 65.266 1.00 52.10 196 ILE A N 1
ATOM 1363 C CA . ILE A 1 196 ? 13.352 -19.568 64.013 1.00 50.69 196 ILE A CA 1
ATOM 1364 C C . ILE A 1 196 ? 13.910 -18.160 64.203 1.00 57.61 196 ILE A C 1
ATOM 1365 O O . ILE A 1 196 ? 14.970 -17.824 63.674 1.00 56.64 196 ILE A O 1
ATOM 1370 N N . TYR A 1 197 ? 13.186 -17.345 64.963 1.00 55.08 197 TYR A N 1
ATOM 1371 C CA . TYR A 1 197 ? 13.621 -15.994 65.294 1.00 53.58 197 TYR A CA 1
ATOM 1372 C C . TYR A 1 197 ? 14.966 -16.018 66.010 1.00 63.00 197 TYR A C 1
ATOM 1373 O O . TYR A 1 197 ? 15.881 -15.282 65.650 1.00 60.15 197 TYR A O 1
ATOM 1382 N N . HIS A 1 198 ? 15.077 -16.871 67.023 1.00 60.20 198 HIS A N 1
ATOM 1383 C CA . HIS A 1 198 ? 16.307 -17.003 67.795 1.00 66.03 198 HIS A CA 1
ATOM 1384 C C . HIS A 1 198 ? 17.450 -17.571 66.953 1.00 66.66 198 HIS A C 1
ATOM 1385 O O . HIS A 1 198 ? 18.606 -17.196 67.131 1.00 67.96 198 HIS A O 1
ATOM 1392 N N . SER A 1 199 ? 17.122 -18.475 66.036 1.00 63.41 199 SER A N 1
ATOM 1393 C CA . SER A 1 199 ? 18.136 -19.128 65.210 1.00 58.81 199 SER A CA 1
ATOM 1394 C C . SER A 1 199 ? 18.671 -18.216 64.107 1.00 77.38 199 SER A C 1
ATOM 1395 O O . SER A 1 199 ? 19.745 -18.460 63.556 1.00 91.90 199 SER A O 1
ATOM 1398 N N . VAL A 1 200 ? 17.916 -17.168 63.792 1.00 75.71 200 VAL A N 1
ATOM 1399 C CA . VAL A 1 200 ? 18.295 -16.222 62.747 1.00 65.89 200 VAL A CA 1
ATOM 1400 C C . VAL A 1 200 ? 18.848 -14.927 63.342 1.00 66.74 200 VAL A C 1
ATOM 1401 O O . VAL A 1 200 ? 19.817 -14.360 62.833 1.00 87.13 200 VAL A O 1
ATOM 1405 N N . THR A 1 201 ? 18.237 -14.476 64.433 1.00 70.00 201 THR A N 1
ATOM 1406 C CA . THR A 1 201 ? 18.588 -13.196 65.041 1.00 69.96 201 THR A CA 1
ATOM 1407 C C . THR A 1 201 ? 19.544 -13.358 66.227 1.00 64.54 201 THR A C 1
ATOM 1408 O O . THR A 1 201 ? 20.336 -12.461 66.524 1.00 67.93 201 THR A O 1
ATOM 1412 N N . GLY A 1 202 ? 19.472 -14.504 66.898 1.00 62.86 202 GLY A N 1
ATOM 1413 C CA . GLY A 1 202 ? 20.288 -14.746 68.076 1.00 37.93 202 GLY A CA 1
ATOM 1414 C C . GLY A 1 202 ? 19.622 -14.218 69.332 1.00 55.85 202 GLY A C 1
ATOM 1415 O O . GLY A 1 202 ? 20.018 -14.555 70.451 1.00 41.65 202 GLY A O 1
ATOM 1416 N N . ARG A 1 203 ? 18.602 -13.386 69.139 1.00 66.34 203 ARG A N 1
ATOM 1417 C CA . ARG A 1 203 ? 17.870 -12.792 70.247 1.00 64.23 203 ARG A CA 1
ATOM 1418 C C . ARG A 1 203 ? 16.974 -13.809 70.947 1.00 67.39 203 ARG A C 1
ATOM 1419 O O . ARG A 1 203 ? 16.802 -14.936 70.474 1.00 60.82 203 ARG A O 1
ATOM 1427 N N . SER A 1 204 ? 16.410 -13.401 72.078 1.00 55.62 204 SER A N 1
ATOM 1428 C CA . SER A 1 204 ? 15.630 -14.296 72.928 1.00 60.16 204 SER A CA 1
ATOM 1429 C C . SER A 1 204 ? 14.356 -14.815 72.261 1.00 59.16 204 SER A C 1
ATOM 1430 O O . SER A 1 204 ? 13.753 -14.131 71.432 1.00 51.89 204 SER A O 1
ATOM 1433 N N . ARG A 1 205 ? 13.961 -16.032 72.625 1.00 59.27 205 ARG A N 1
ATOM 1434 C CA . ARG A 1 205 ? 12.689 -16.590 72.189 1.00 63.37 205 ARG A CA 1
ATOM 1435 C C . ARG A 1 205 ? 11.571 -15.879 72.933 1.00 61.84 205 ARG A C 1
ATOM 1436 O O . ARG A 1 205 ? 10.565 -15.490 72.340 1.00 59.84 205 ARG A O 1
ATOM 1444 N N . GLU A 1 206 ? 11.762 -15.716 74.240 1.00 53.88 206 GLU A N 1
ATOM 1445 C CA . GLU A 1 206 ? 10.784 -15.062 75.105 1.00 58.86 206 GLU A CA 1
ATOM 1446 C C . GLU A 1 206 ? 10.449 -13.662 74.610 1.00 50.72 206 GLU A C 1
ATOM 1447 O O . GLU A 1 206 ? 9.311 -13.208 74.720 1.00 53.53 206 GLU A O 1
ATOM 1453 N N . GLU A 1 207 ? 11.451 -12.988 74.059 1.00 55.35 207 GLU A N 1
ATOM 1454 C CA . GLU A 1 207 ? 11.285 -11.648 73.512 1.00 60.09 207 GLU A CA 1
ATOM 1455 C C . GLU A 1 207 ? 10.282 -11.645 72.363 1.00 63.27 207 GLU A C 1
ATOM 1456 O O . GLU A 1 207 ? 9.336 -10.856 72.351 1.00 53.17 207 GLU A O 1
ATOM 1462 N N . TYR A 1 208 ? 10.489 -12.535 71.400 1.00 55.58 208 TYR A N 1
ATOM 1463 C CA . TYR A 1 208 ? 9.587 -12.643 70.264 1.00 51.78 208 TYR A CA 1
ATOM 1464 C C . TYR A 1 208 ? 8.248 -13.236 70.682 1.00 56.99 208 TYR A C 1
ATOM 1465 O O . TYR A 1 208 ? 7.195 -12.691 70.355 1.00 44.62 208 TYR A O 1
ATOM 1474 N N . TYR A 1 209 ? 8.301 -14.351 71.407 1.00 49.16 209 TYR A N 1
ATOM 1475 C CA . TYR A 1 209 ? 7.105 -15.107 71.766 1.00 56.84 209 TYR A CA 1
ATOM 1476 C C . TYR A 1 209 ? 6.048 -14.281 72.492 1.00 54.36 209 TYR A C 1
ATOM 1477 O O . TYR A 1 209 ? 4.871 -14.326 72.138 1.00 52.63 209 TYR A O 1
ATOM 1486 N N . SER A 1 210 ? 6.467 -13.538 73.510 1.00 43.38 210 SER A N 1
ATOM 1487 C CA . SER A 1 210 ? 5.525 -12.809 74.355 1.00 48.45 210 SER A CA 1
ATOM 1488 C C . SER A 1 210 ? 4.812 -11.694 73.594 1.00 52.50 210 SER A C 1
ATOM 1489 O O . SER A 1 210 ? 3.663 -11.367 73.892 1.00 60.61 210 SER A O 1
ATOM 1492 N N . THR A 1 211 ? 5.496 -11.116 72.612 1.00 37.93 211 THR A N 1
ATOM 1493 C CA . THR A 1 211 ? 4.895 -10.089 71.767 1.00 49.71 211 THR A CA 1
ATOM 1494 C C . THR A 1 211 ? 3.978 -10.731 70.728 1.00 52.38 211 THR A C 1
ATOM 1495 O O . THR A 1 211 ? 2.885 -10.235 70.452 1.00 42.69 211 THR A O 1
ATOM 1499 N N . ALA A 1 212 ? 4.430 -11.846 70.166 1.00 48.53 212 ALA A N 1
ATOM 1500 C CA . ALA A 1 212 ? 3.697 -12.528 69.109 1.00 47.04 212 ALA A CA 1
ATOM 1501 C C . ALA A 1 212 ? 2.442 -13.230 69.625 1.00 52.04 212 ALA A C 1
ATOM 1502 O O . ALA A 1 212 ? 1.418 -13.253 68.943 1.00 38.46 212 ALA A O 1
ATOM 1504 N N . ILE A 1 213 ? 2.526 -13.806 70.822 1.00 48.11 213 ILE A N 1
ATOM 1505 C CA . ILE A 1 213 ? 1.390 -14.512 71.406 1.00 39.24 213 ILE A CA 1
ATOM 1506 C C . ILE A 1 213 ? 0.291 -13.529 71.816 1.00 52.74 213 ILE A C 1
ATOM 1507 O O . ILE A 1 213 ? -0.890 -13.876 71.826 1.00 44.10 213 ILE A O 1
ATOM 1512 N N . ALA A 1 214 ? 0.685 -12.297 72.127 1.00 47.61 214 ALA A N 1
ATOM 1513 C CA . ALA A 1 214 ? -0.269 -11.264 72.513 1.00 50.12 214 ALA A CA 1
ATOM 1514 C C . ALA A 1 214 ? -0.987 -10.707 71.289 1.00 45.30 214 ALA A C 1
ATOM 1515 O O . ALA A 1 214 ? -2.200 -10.487 71.311 1.00 47.06 214 ALA A O 1
ATOM 1517 N N . ILE A 1 215 ? -0.224 -10.476 70.225 1.00 45.92 215 ILE A N 1
ATOM 1518 C CA . ILE A 1 215 ? -0.773 -9.955 68.978 1.00 48.70 215 ILE A CA 1
ATOM 1519 C C . ILE A 1 215 ? -1.691 -10.973 68.296 1.00 43.59 215 ILE A C 1
ATOM 1520 O O . ILE A 1 215 ? -2.740 -10.608 67.765 1.00 50.03 215 ILE A O 1
ATOM 1525 N N . LEU A 1 216 ? -1.306 -12.247 68.323 1.00 42.74 216 LEU A N 1
ATOM 1526 C CA . LEU A 1 216 ? -2.118 -13.297 67.710 1.00 44.56 216 LEU A CA 1
ATOM 1527 C C . LEU A 1 216 ? -3.387 -13.579 68.517 1.00 49.60 216 LEU A C 1
ATOM 1528 O O . LEU A 1 216 ? -4.413 -13.963 67.957 1.00 50.66 216 LEU A O 1
ATOM 1533 N N . THR A 1 217 ? -3.312 -13.386 69.831 1.00 52.45 217 THR A N 1
ATOM 1534 C CA . THR A 1 217 ? -4.471 -13.588 70.698 1.00 48.31 217 THR A CA 1
ATOM 1535 C C . THR A 1 217 ? -5.490 -12.456 70.526 1.00 45.92 217 THR A C 1
ATOM 1536 O O . THR A 1 217 ? -6.700 -12.677 70.609 1.00 55.83 217 THR A O 1
ATOM 1540 N N . ILE A 1 218 ? -4.992 -11.247 70.277 1.00 50.12 218 ILE A N 1
ATOM 1541 C CA . ILE A 1 218 ? -5.850 -10.115 69.944 1.00 51.95 218 ILE A CA 1
ATOM 1542 C C . ILE A 1 218 ? -6.540 -10.375 68.609 1.00 46.43 218 ILE A C 1
ATOM 1543 O O . ILE A 1 218 ? -7.752 -10.213 68.483 1.00 53.52 218 ILE A O 1
ATOM 1548 N N . ALA A 1 219 ? -5.757 -10.787 67.616 1.00 39.10 219 ALA A N 1
ATOM 1549 C CA . ALA A 1 219 ? -6.284 -11.081 66.289 1.00 37.75 219 ALA A CA 1
ATOM 1550 C C . ALA A 1 219 ? -7.291 -12.234 66.314 1.00 46.50 219 ALA A C 1
ATOM 1551 O O . ALA A 1 219 ? -8.226 -12.265 65.517 1.00 39.58 219 ALA A O 1
ATOM 1553 N N . ASN A 1 220 ? -7.088 -13.181 67.224 1.00 43.83 220 ASN A N 1
ATOM 1554 C CA . ASN A 1 220 ? -8.006 -14.302 67.385 1.00 35.47 220 ASN A CA 1
ATOM 1555 C C . ASN A 1 220 ? -9.382 -13.839 67.861 1.00 52.65 220 ASN A C 1
ATOM 1556 O O . ASN A 1 220 ? -10.410 -14.364 67.429 1.00 44.81 220 ASN A O 1
ATOM 1561 N N . ILE A 1 221 ? -9.391 -12.852 68.751 1.00 53.23 221 ILE A N 1
ATOM 1562 C CA . ILE A 1 221 ? -10.634 -12.256 69.229 1.00 48.57 221 ILE A CA 1
ATOM 1563 C C . ILE A 1 221 ? -11.412 -11.636 68.068 1.00 48.77 221 ILE A C 1
ATOM 1564 O O . ILE A 1 221 ? -12.609 -11.877 67.907 1.00 50.34 221 ILE A O 1
ATOM 1569 N N . PHE A 1 222 ? -10.719 -10.841 67.259 1.00 43.30 222 PHE A N 1
ATOM 1570 C CA . PHE A 1 222 ? -11.330 -10.195 66.102 1.00 48.42 222 PHE A CA 1
ATOM 1571 C C . PHE A 1 222 ? -11.859 -11.206 65.088 1.00 50.19 222 PHE A C 1
ATOM 1572 O O . PHE A 1 222 ? -12.908 -10.990 64.481 1.00 51.19 222 PHE A O 1
ATOM 1580 N N . ALA A 1 223 ? -11.122 -12.298 64.899 1.00 48.32 223 ALA A N 1
ATOM 1581 C CA . ALA A 1 223 ? -11.521 -13.351 63.970 1.00 48.03 223 ALA A CA 1
ATOM 1582 C C . ALA A 1 223 ? -12.839 -13.991 64.397 1.00 48.18 223 ALA A C 1
ATOM 1583 O O . ALA A 1 223 ? -13.649 -14.389 63.559 1.00 45.17 223 ALA A O 1
ATOM 1585 N N . ILE A 1 224 ? -13.042 -14.090 65.706 1.00 51.09 224 ILE A N 1
ATOM 1586 C CA . ILE A 1 224 ? -14.293 -14.593 66.259 1.00 49.17 224 ILE A CA 1
ATOM 1587 C C . ILE A 1 224 ? -15.434 -13.623 65.963 1.00 53.40 224 ILE A C 1
ATOM 1588 O O . ILE A 1 224 ? -16.506 -14.033 65.518 1.00 55.14 224 ILE A O 1
ATOM 1593 N N . ILE A 1 225 ? -15.193 -12.340 66.219 1.00 50.87 225 ILE A N 1
ATOM 1594 C CA . ILE A 1 225 ? -16.174 -11.297 65.944 1.00 54.98 225 ILE A CA 1
ATOM 1595 C C . ILE A 1 225 ? -16.544 -11.274 64.461 1.00 52.10 225 ILE A C 1
ATOM 1596 O O . ILE A 1 225 ? -17.724 -11.275 64.106 1.00 50.59 225 ILE A O 1
ATOM 1601 N N . PHE A 1 226 ? -15.528 -11.262 63.602 1.00 50.22 226 PHE A N 1
ATOM 1602 C CA . PHE A 1 226 ? -15.740 -11.213 62.159 1.00 47.49 226 PHE A CA 1
ATOM 1603 C C . PHE A 1 226 ? -16.513 -12.426 61.647 1.00 51.52 226 PHE A C 1
ATOM 1604 O O . PHE A 1 226 ? -17.322 -12.306 60.730 1.00 49.54 226 PHE A O 1
ATOM 1612 N N . ALA A 1 227 ? -16.260 -13.590 62.240 1.00 51.40 227 ALA A N 1
ATOM 1613 C CA . ALA A 1 227 ? -16.952 -14.815 61.850 1.00 47.08 227 ALA A CA 1
ATOM 1614 C C . ALA A 1 227 ? -18.456 -14.688 62.064 1.00 46.82 227 ALA A C 1
ATOM 1615 O O . ALA A 1 227 ? -19.249 -15.135 61.239 1.00 50.64 227 ALA A O 1
ATOM 1617 N N . ALA A 1 228 ? -18.840 -14.076 63.178 1.00 54.07 228 ALA A N 1
ATOM 1618 C CA . ALA A 1 228 ? -20.248 -13.842 63.471 1.00 42.20 228 ALA A CA 1
ATOM 1619 C C . ALA A 1 228 ? -20.834 -12.810 62.513 1.00 54.14 228 ALA A C 1
ATOM 1620 O O . ALA A 1 228 ? -21.997 -12.904 62.122 1.00 66.76 228 ALA A O 1
ATOM 1622 N N . LEU A 1 229 ? -20.022 -11.822 62.146 1.00 44.78 229 LEU A N 1
ATOM 1623 C CA . LEU A 1 229 ? -20.445 -10.779 61.219 1.00 52.34 229 LEU A CA 1
ATOM 1624 C C . LEU A 1 229 ? -20.602 -11.335 59.807 1.00 49.73 229 LEU A C 1
ATOM 1625 O O . LEU A 1 229 ? -21.524 -10.959 59.086 1.00 50.68 229 LEU A O 1
ATOM 1630 N N . LEU A 1 230 ? -19.699 -12.233 59.422 1.00 46.91 230 LEU A N 1
ATOM 1631 C CA . LEU A 1 230 ? -19.742 -12.856 58.101 1.00 54.12 230 LEU A CA 1
ATOM 1632 C C . LEU A 1 230 ? -20.956 -13.767 57.941 1.00 53.20 230 LEU A C 1
ATOM 1633 O O . LEU A 1 230 ? -21.432 -13.986 56.829 1.00 54.70 230 LEU A O 1
ATOM 1638 N N . ASP A 1 231 ? -21.450 -14.296 59.055 1.00 53.66 231 ASP A N 1
ATOM 1639 C CA . ASP A 1 231 ? -22.654 -15.118 59.041 1.00 52.96 231 ASP A CA 1
ATOM 1640 C C . ASP A 1 231 ? -23.853 -14.248 58.673 1.00 54.64 231 ASP A C 1
ATOM 1641 O O . ASP A 1 231 ? -24.675 -14.625 57.836 1.00 55.90 231 ASP A O 1
ATOM 1646 N N . MET A 1 232 ? -23.935 -13.078 59.301 1.00 48.43 232 MET A N 1
ATOM 1647 C CA . MET A 1 232 ? -24.958 -12.084 58.984 1.00 54.96 232 MET A CA 1
ATOM 1648 C C . MET A 1 232 ? -24.881 -11.650 57.519 1.00 55.66 232 MET A C 1
ATOM 1649 O O . MET A 1 232 ? -25.908 -11.513 56.850 1.00 58.85 232 MET A O 1
ATOM 1654 N N . VAL A 1 233 ? -23.661 -11.441 57.030 1.00 55.81 233 VAL A N 1
ATOM 1655 C CA . VAL A 1 233 ? -23.441 -11.045 55.643 1.00 67.62 233 VAL A CA 1
ATOM 1656 C C . VAL A 1 233 ? -23.979 -12.099 54.679 1.00 56.12 233 VAL A C 1
ATOM 1657 O O . VAL A 1 233 ? -24.619 -11.770 53.678 1.00 54.69 233 VAL A O 1
ATOM 1661 N N . GLY A 1 234 ? -23.727 -13.366 54.998 1.00 59.06 234 GLY A N 1
ATOM 1662 C CA . GLY A 1 234 ? -24.138 -14.472 54.151 1.00 62.38 234 GLY A CA 1
ATOM 1663 C C . GLY A 1 234 ? -25.638 -14.697 54.118 1.00 65.00 234 GLY A C 1
ATOM 1664 O O . GLY A 1 234 ? -26.153 -15.335 53.200 1.00 64.76 234 GLY A O 1
ATOM 1665 N N . LYS A 1 235 ? -26.341 -14.182 55.123 1.00 58.61 235 LYS A N 1
ATOM 1666 C CA . LYS A 1 235 ? -27.794 -14.295 55.176 1.00 65.23 235 LYS A CA 1
ATOM 1667 C C . LYS A 1 235 ? -28.447 -13.069 54.550 1.00 67.11 235 LYS A C 1
ATOM 1668 O O . LYS A 1 235 ? -29.618 -13.097 54.175 1.00 71.42 235 LYS A O 1
ATOM 1674 N N . LYS A 1 236 ? -27.674 -11.992 54.449 1.00 65.89 236 LYS A N 1
ATOM 1675 C CA . LYS A 1 236 ? -28.144 -10.745 53.861 1.00 60.34 236 LYS A CA 1
ATOM 1676 C C . LYS A 1 236 ? -27.906 -10.783 52.358 1.00 73.49 236 LYS A C 1
ATOM 1677 O O . LYS A 1 236 ? -28.657 -10.196 51.578 1.00 81.19 236 LYS A O 1
ATOM 1683 N N . TYR A 1 237 ? -26.845 -11.480 51.965 1.00 74.69 237 TYR A N 1
ATOM 1684 C CA . TYR A 1 237 ? -26.515 -11.674 50.560 1.00 71.43 237 TYR A CA 1
ATOM 1685 C C . TYR A 1 237 ? -26.226 -13.152 50.329 1.00 73.88 237 TYR A C 1
ATOM 1686 O O . TYR A 1 237 ? -25.068 -13.566 50.273 1.00 78.42 237 TYR A O 1
ATOM 1695 N N . THR A 1 238 ? -27.290 -13.940 50.192 1.00 70.87 238 THR A N 1
ATOM 1696 C CA . THR A 1 238 ? -27.187 -15.398 50.149 1.00 58.90 238 THR A CA 1
ATOM 1697 C C . THR A 1 238 ? -26.367 -15.930 48.977 1.00 53.19 238 THR A C 1
ATOM 1698 O O . THR A 1 238 ? -25.944 -17.087 48.988 1.00 56.64 238 THR A O 1
ATOM 1702 N N . TRP A 1 239 ? -26.139 -15.088 47.974 1.00 53.92 239 TRP A N 1
ATOM 1703 C CA . TRP A 1 239 ? -25.334 -15.484 46.822 1.00 67.70 239 TRP A CA 1
ATOM 1704 C C . TRP A 1 239 ? -23.859 -15.651 47.186 1.00 78.08 239 TRP A C 1
ATOM 1705 O O . TRP A 1 239 ? -23.108 -16.324 46.479 1.00 72.72 239 TRP A O 1
ATOM 1716 N N . LEU A 1 240 ? -23.455 -15.041 48.297 1.00 65.25 240 LEU A N 1
ATOM 1717 C CA . LEU A 1 240 ? -22.091 -15.174 48.798 1.00 66.39 240 LEU A CA 1
ATOM 1718 C C . LEU A 1 240 ? -21.939 -16.409 49.684 1.00 71.44 240 LEU A C 1
ATOM 1719 O O . LEU A 1 240 ? -20.831 -16.916 49.872 1.00 67.42 240 LEU A O 1
ATOM 1724 N N . SER A 1 241 ? -23.057 -16.892 50.216 1.00 53.27 241 SER A N 1
ATOM 1725 C CA . SER A 1 241 ? -23.031 -17.956 51.215 1.00 53.00 241 SER A CA 1
ATOM 1726 C C . SER A 1 241 ? -23.299 -19.339 50.638 1.00 58.53 241 SER A C 1
ATOM 1727 O O . SER A 1 241 ? -23.997 -19.484 49.634 1.00 68.09 241 SER A O 1
ATOM 1730 N N . GLY A 1 242 ? -22.730 -20.352 51.283 1.00 61.60 242 GLY A N 1
ATOM 1731 C CA . GLY A 1 242 ? -23.043 -21.731 50.967 1.00 47.33 242 GLY A CA 1
ATOM 1732 C C . GLY A 1 242 ? -23.881 -22.304 52.090 1.00 53.47 242 GLY A C 1
ATOM 1733 O O . GLY A 1 242 ? -24.233 -23.487 52.080 1.00 59.83 242 GLY A O 1
ATOM 1734 N N . GLU A 1 243 ? -24.193 -21.446 53.061 1.00 51.87 243 GLU A N 1
ATOM 1735 C CA . GLU A 1 243 ? -25.000 -21.812 54.224 1.00 65.85 243 GLU A CA 1
ATOM 1736 C C . GLU A 1 243 ? -24.414 -23.006 54.974 1.00 56.30 243 GLU A C 1
ATOM 1737 O O . GLU A 1 243 ? -25.146 -23.876 55.453 1.00 61.39 243 GLU A O 1
ATOM 1743 N N . GLY A 1 244 ? -23.090 -23.037 55.077 1.00 46.37 244 GLY A N 1
ATOM 1744 C CA . GLY A 1 244 ? -22.408 -24.122 55.757 1.00 41.83 244 GLY A CA 1
ATOM 1745 C C . GLY A 1 244 ? -21.611 -24.996 54.808 1.00 50.10 244 GLY A C 1
ATOM 1746 O O . GLY A 1 244 ? -20.922 -25.922 55.240 1.00 55.23 244 GLY A O 1
ATOM 1747 N N . GLU A 1 245 ? -21.706 -24.706 53.513 1.00 53.77 245 GLU A N 1
ATOM 1748 C CA . GLU A 1 245 ? -20.977 -25.469 52.503 1.00 56.24 245 GLU A CA 1
ATOM 1749 C C . GLU A 1 245 ? -19.836 -24.677 51.885 1.00 48.12 245 GLU A C 1
ATOM 1750 O O . GLU A 1 245 ? -20.000 -23.505 51.542 1.00 58.24 245 GLU A O 1
ATOM 1756 N N . LEU A 1 246 ? -18.687 -25.327 51.726 1.00 54.36 246 LEU A N 1
ATOM 1757 C CA . LEU A 1 246 ? -17.537 -24.699 51.085 1.00 56.54 246 LEU A CA 1
ATOM 1758 C C . LEU A 1 246 ? -17.551 -24.952 49.580 1.00 53.05 246 LEU A C 1
ATOM 1759 O O . LEU A 1 246 ? -17.417 -24.021 48.783 1.00 45.96 246 LEU A O 1
ATOM 1764 N N . VAL A 1 247 ? -17.720 -26.215 49.200 1.00 47.93 247 VAL A N 1
ATOM 1765 C CA . VAL A 1 247 ? -17.719 -26.607 47.793 1.00 75.48 247 VAL A CA 1
ATOM 1766 C C . VAL A 1 247 ? -19.100 -26.423 47.165 1.00 65.32 247 VAL A C 1
ATOM 1767 O O . VAL A 1 247 ? -20.112 -26.829 47.742 1.00 60.98 247 VAL A O 1
ATOM 1771 N N . ARG A 1 248 ? -19.135 -25.816 45.981 1.00 70.00 248 ARG A N 1
ATOM 1772 C CA . ARG A 1 248 ? -20.394 -25.548 45.288 1.00 82.20 248 ARG A CA 1
ATOM 1773 C C . ARG A 1 248 ? -21.039 -26.806 44.708 1.00 77.25 248 ARG A C 1
ATOM 1774 O O . ARG A 1 248 ? -22.265 -26.916 44.660 1.00 89.20 248 ARG A O 1
ATOM 1782 N N . LYS A 1 249 ? -20.209 -27.748 44.269 1.00 75.86 249 LYS A N 1
ATOM 1783 C CA . LYS A 1 249 ? -20.693 -29.014 43.721 1.00 98.65 249 LYS A CA 1
ATOM 1784 C C . LYS A 1 249 ? -21.539 -29.782 44.732 1.00 101.27 249 LYS A C 1
ATOM 1785 O O . LYS A 1 249 ? -22.622 -30.270 44.407 1.00 97.22 249 LYS A O 1
ATOM 1791 N N . ALA A 1 250 ? -21.035 -29.880 45.959 1.00 89.20 250 ALA A N 1
ATOM 1792 C CA . ALA A 1 250 ? -21.711 -30.611 47.026 1.00 99.31 250 ALA A CA 1
ATOM 1793 C C . ALA A 1 250 ? -23.077 -30.015 47.355 1.00 101.65 250 ALA A C 1
ATOM 1794 O O . ALA A 1 250 ? -24.014 -30.739 47.689 1.00 112.06 250 ALA A O 1
ATOM 1796 N N . SER A 1 251 ? -23.182 -28.693 47.265 1.00 91.75 251 SER A N 1
ATOM 1797 C CA . SER A 1 251 ? -24.444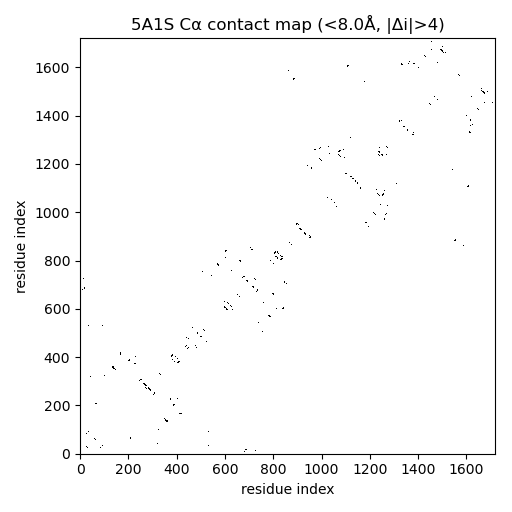 -28.008 47.512 1.00 91.59 251 SER A CA 1
ATOM 1798 C C . SER A 1 251 ? -25.435 -28.288 46.389 1.00 106.29 251 SER A C 1
ATOM 1799 O O . SER A 1 251 ? -26.625 -28.491 46.633 1.00 100.99 251 SER A O 1
ATOM 1802 N N . PHE A 1 252 ? -24.935 -28.297 45.157 1.00 110.48 252 PHE A N 1
ATOM 1803 C CA . PHE A 1 252 ? -25.767 -28.571 43.992 1.00 112.72 252 PHE A CA 1
ATOM 1804 C C . PHE A 1 252 ? -26.150 -30.042 43.915 1.00 108.50 252 PHE A C 1
ATOM 1805 O O . PHE A 1 252 ? -27.211 -30.389 43.396 1.00 112.29 252 PHE A O 1
ATOM 1813 N N . LYS A 1 253 ? -25.280 -30.905 44.428 1.00 111.53 253 LYS A N 1
ATOM 1814 C CA . LYS A 1 253 ? -25.458 -32.342 44.259 1.00 115.46 253 LYS A CA 1
ATOM 1815 C C . LYS A 1 253 ? -25.095 -33.166 45.492 1.00 118.13 253 LYS A C 1
ATOM 1816 O O . LYS A 1 253 ? -23.986 -33.070 46.020 1.00 117.08 253 LYS A O 1
ATOM 1822 N N . THR A 1 254 ? -26.049 -33.978 45.938 1.00 125.45 254 THR A N 1
ATOM 1823 C CA . THR A 1 254 ? -25.831 -34.921 47.025 1.00 130.55 254 THR A CA 1
ATOM 1824 C C . THR A 1 254 ? -25.875 -36.332 46.456 1.00 129.57 254 THR A C 1
ATOM 1825 O O . THR A 1 254 ? -26.753 -37.124 46.803 1.00 131.06 254 THR A O 1
ATOM 1829 N N . GLU A 1 255 ? -24.927 -36.641 45.575 1.00 132.30 255 GLU A N 1
ATOM 1830 C CA . GLU A 1 255 ? -24.956 -37.902 44.840 1.00 134.06 255 GLU A CA 1
ATOM 1831 C C . GLU A 1 255 ? -24.025 -38.974 45.417 1.00 131.95 255 GLU A C 1
ATOM 1832 O O . GLU A 1 255 ? -22.801 -38.822 45.444 1.00 128.53 255 GLU A O 1
ATOM 1838 N N . ASP A 1 256 ? -24.632 -40.056 45.894 1.00 131.67 256 ASP A N 1
ATOM 1839 C CA . ASP A 1 256 ? -23.898 -41.198 46.423 1.00 131.22 256 ASP A CA 1
ATOM 1840 C C . ASP A 1 256 ? -24.782 -42.439 46.354 1.00 136.79 256 ASP A C 1
ATOM 1841 O O . ASP A 1 256 ? -25.964 -42.347 46.017 1.00 135.73 256 ASP A O 1
ATOM 1846 N N . ASP A 1 257 ? -24.213 -43.598 46.668 1.00 132.08 257 ASP A N 1
ATOM 1847 C CA . ASP A 1 257 ? -24.958 -44.851 46.582 1.00 135.49 257 ASP A CA 1
ATOM 1848 C C . ASP A 1 257 ? -25.309 -45.413 47.956 1.00 136.36 257 ASP A C 1
ATOM 1849 O O . ASP A 1 257 ? -26.459 -45.768 48.214 1.00 142.69 257 ASP A O 1
ATOM 1854 N N . GLU A 1 258 ? -24.316 -45.487 48.836 1.00 127.75 258 GLU A N 1
ATOM 1855 C CA . GLU A 1 258 ? -24.486 -46.152 50.125 1.00 121.29 258 GLU A CA 1
ATOM 1856 C C . GLU A 1 258 ? -25.260 -45.330 51.157 1.00 117.64 258 GLU A C 1
ATOM 1857 O O . GLU A 1 258 ? -24.841 -44.238 51.543 1.00 118.69 258 GLU A O 1
ATOM 1863 N N . LYS A 1 259 ? -26.390 -45.875 51.599 1.00 113.50 259 LYS A N 1
ATOM 1864 C CA . LYS A 1 259 ? -27.190 -45.260 52.653 1.00 105.37 259 LYS A CA 1
ATOM 1865 C C . LYS A 1 259 ? -27.222 -46.149 53.892 1.00 101.97 259 LYS A C 1
ATOM 1866 O O . LYS A 1 259 ? -27.416 -47.362 53.795 1.00 87.58 259 LYS A O 1
ATOM 1872 N N . ALA A 1 260 ? -27.036 -45.535 55.056 1.00 99.36 260 ALA A N 1
ATOM 1873 C CA . ALA A 1 260 ? -26.935 -46.270 56.313 1.00 85.86 260 ALA A CA 1
ATOM 1874 C C . ALA A 1 260 ? -28.281 -46.798 56.797 1.00 86.00 260 ALA A C 1
ATOM 1875 O O . ALA A 1 260 ? -29.319 -46.167 56.591 1.00 76.57 260 ALA A O 1
ATOM 1877 N N . GLY A 1 261 ? -28.254 -47.957 57.450 1.00 78.29 261 GLY A N 1
ATOM 1878 C CA . GLY A 1 261 ? -29.440 -48.510 58.080 1.00 85.95 261 GLY A CA 1
ATOM 1879 C C . GLY A 1 261 ? -29.659 -47.853 59.429 1.00 92.34 261 GLY A C 1
ATOM 1880 O O . GLY A 1 261 ? -29.142 -46.764 59.677 1.00 90.44 261 GLY A O 1
ATOM 1881 N N . GLN A 1 262 ? -30.422 -48.497 60.307 1.00 101.21 262 GLN A N 1
ATOM 1882 C CA . GLN A 1 262 ? -30.627 -47.947 61.642 1.00 95.42 262 GLN A CA 1
ATOM 1883 C C . GLN A 1 262 ? -29.357 -48.136 62.467 1.00 94.29 262 GLN A C 1
ATOM 1884 O O . GLN A 1 262 ? -28.659 -49.141 62.327 1.00 96.81 262 GLN A O 1
ATOM 1890 N N . ILE A 1 263 ? -29.064 -47.164 63.324 1.00 88.49 263 ILE A N 1
ATOM 1891 C CA . ILE A 1 263 ? -27.785 -47.107 64.025 1.00 80.29 263 ILE A CA 1
ATOM 1892 C C . ILE A 1 263 ? -27.907 -47.500 65.501 1.00 69.61 263 ILE A C 1
ATOM 1893 O O . ILE A 1 263 ? -28.982 -47.399 66.092 1.00 73.49 263 ILE A O 1
ATOM 1898 N N . THR A 1 264 ? -26.803 -47.961 66.089 1.00 56.75 264 THR A N 1
ATOM 1899 C CA . THR A 1 264 ? -26.763 -48.287 67.514 1.00 58.43 264 THR A CA 1
ATOM 1900 C C . THR A 1 264 ? -25.587 -47.615 68.220 1.00 60.50 264 THR A C 1
ATOM 1901 O O . THR A 1 264 ? -24.793 -46.914 67.593 1.00 51.21 264 THR A O 1
ATOM 1905 N N . HIS A 1 265 ? -25.483 -47.843 69.527 1.00 56.03 265 HIS A N 1
ATOM 1906 C CA . HIS A 1 265 ? -24.392 -47.302 70.330 1.00 51.68 265 HIS A CA 1
ATOM 1907 C C . HIS A 1 265 ? -23.042 -47.886 69.921 1.00 62.26 265 HIS A C 1
ATOM 1908 O O . HIS A 1 265 ? -22.005 -47.241 70.082 1.00 64.07 265 HIS A O 1
ATOM 1915 N N . ARG A 1 266 ? -23.057 -49.109 69.400 1.00 53.50 266 ARG A N 1
ATOM 1916 C CA . ARG A 1 266 ? -21.831 -49.776 68.977 1.00 58.23 266 ARG A CA 1
ATOM 1917 C C . ARG A 1 266 ? -21.170 -49.043 67.811 1.00 56.32 266 ARG A C 1
ATOM 1918 O O . ARG A 1 266 ? -19.948 -48.890 67.779 1.00 57.84 266 ARG A O 1
ATOM 1926 N N . GLU A 1 267 ? -21.978 -48.580 66.862 1.00 49.67 267 GLU A N 1
ATOM 1927 C CA . GLU A 1 267 ? -21.458 -47.821 65.727 1.00 57.39 267 GLU A CA 1
ATOM 1928 C C . GLU A 1 267 ? -20.908 -46.467 66.167 1.00 55.89 267 GLU A C 1
ATOM 1929 O O . GLU A 1 267 ? -20.006 -45.919 65.535 1.00 50.74 267 GLU A O 1
ATOM 1935 N N . THR A 1 268 ? -21.458 -45.933 67.253 1.00 47.89 268 THR A N 1
ATOM 1936 C CA . THR A 1 268 ? -20.984 -44.670 67.806 1.00 56.75 268 THR A CA 1
ATOM 1937 C C . THR A 1 268 ? -19.675 -44.890 68.560 1.00 53.90 268 THR A C 1
ATOM 1938 O O . THR A 1 268 ? -18.761 -44.068 68.493 1.00 45.14 268 THR A O 1
ATOM 1942 N N . ALA A 1 269 ? -19.589 -46.012 69.269 1.00 49.82 269 ALA A N 1
ATOM 1943 C CA . ALA A 1 269 ? -18.379 -46.376 69.998 1.00 47.24 269 ALA A CA 1
ATOM 1944 C C . ALA A 1 269 ? -17.209 -46.632 69.050 1.00 54.53 269 ALA A C 1
ATOM 1945 O O . ALA A 1 269 ? -16.063 -46.306 69.367 1.00 50.92 269 ALA A O 1
ATOM 1947 N N . VAL A 1 270 ? -17.503 -47.231 67.898 1.00 52.61 270 VAL A N 1
ATOM 1948 C CA . VAL A 1 270 ? -16.493 -47.489 66.877 1.00 49.42 270 VAL A CA 1
ATOM 1949 C C . VAL A 1 270 ? -15.943 -46.176 66.330 1.00 47.52 270 VAL A C 1
ATOM 1950 O O . VAL A 1 270 ? -14.742 -46.052 66.083 1.00 44.91 270 VAL A O 1
ATOM 1954 N N . GLY A 1 271 ? -16.824 -45.194 66.152 1.00 40.24 271 GLY A N 1
ATOM 1955 C CA . GLY A 1 271 ? -16.407 -43.869 65.730 1.00 50.99 271 GLY A CA 1
ATOM 1956 C C . GLY A 1 271 ? -15.414 -43.270 66.709 1.00 48.72 271 GLY A C 1
ATOM 1957 O O . GLY A 1 271 ? -14.525 -42.512 66.321 1.00 46.24 271 GLY A O 1
ATOM 1958 N N . MET A 1 272 ? -15.567 -43.620 67.983 1.00 48.64 272 MET A N 1
ATOM 1959 C CA . MET A 1 272 ? -14.645 -43.186 69.025 1.00 50.00 272 MET A CA 1
ATOM 1960 C C . MET A 1 272 ? -13.338 -43.974 68.924 1.00 61.59 272 MET A C 1
ATOM 1961 O O . MET A 1 272 ? -12.254 -43.442 69.186 1.00 47.93 272 MET A O 1
ATOM 1966 N N . VAL A 1 273 ? -13.451 -45.242 68.536 1.00 51.52 273 VAL A N 1
ATOM 1967 C CA . VAL A 1 273 ? -12.285 -46.080 68.281 1.00 43.96 273 VAL A CA 1
ATOM 1968 C C . VAL A 1 273 ? -11.510 -45.526 67.093 1.00 45.68 273 VAL A C 1
ATOM 1969 O O . VAL A 1 273 ? -10.288 -45.412 67.138 1.00 50.70 273 VAL A O 1
ATOM 1973 N N . LEU A 1 274 ? -12.232 -45.167 66.037 1.00 45.40 274 LEU A N 1
ATOM 1974 C CA . LEU A 1 274 ? -11.606 -44.609 64.843 1.00 45.21 274 LEU A CA 1
ATOM 1975 C C . LEU A 1 274 ? -10.953 -43.255 65.121 1.00 46.70 274 LEU A C 1
ATOM 1976 O O . LEU A 1 274 ? -9.841 -42.998 64.665 1.00 43.70 274 LEU A O 1
ATOM 1981 N N . SER A 1 275 ? -11.641 -42.399 65.872 1.00 44.17 275 SER A N 1
ATOM 1982 C CA . SER A 1 275 ? -11.123 -41.075 66.213 1.00 42.09 275 SER A CA 1
ATOM 1983 C C . SER A 1 275 ? -9.779 -41.154 66.931 1.00 39.35 275 SER A C 1
ATOM 1984 O O . SER A 1 275 ? -8.842 -40.433 66.595 1.00 46.50 275 SER A O 1
ATOM 1987 N N . THR A 1 276 ? -9.693 -42.045 67.912 1.00 44.34 276 THR A N 1
ATOM 1988 C CA . THR A 1 276 ? -8.486 -42.193 68.716 1.00 44.76 276 THR A CA 1
ATOM 1989 C C . THR A 1 276 ? -7.371 -42.949 67.995 1.00 51.96 276 THR A C 1
ATOM 1990 O O . THR A 1 276 ? -6.195 -42.621 68.151 1.00 43.60 276 THR A O 1
ATOM 1994 N N . THR A 1 277 ? -7.737 -43.961 67.212 1.00 42.82 277 THR A N 1
ATOM 1995 C CA . THR A 1 277 ? -6.740 -44.766 66.504 1.00 44.84 277 THR A CA 1
ATOM 1996 C C . THR A 1 277 ? -6.199 -44.077 65.254 1.00 42.66 277 THR A C 1
ATOM 1997 O O . THR A 1 277 ? -5.037 -44.262 64.893 1.00 51.69 277 THR A O 1
ATOM 2001 N N . CYS A 1 278 ? -7.040 -43.289 64.591 1.00 45.48 278 CYS A N 1
ATOM 2002 C CA . CYS A 1 278 ? -6.581 -42.507 63.447 1.00 55.22 278 CYS A CA 1
ATOM 2003 C C . CYS A 1 278 ? -5.672 -41.372 63.901 1.00 49.87 278 CYS A C 1
ATOM 2004 O O . CYS A 1 278 ? -4.798 -40.935 63.157 1.00 59.09 278 CYS A O 1
ATOM 2007 N N . PHE A 1 279 ? -5.881 -40.897 65.125 1.00 57.20 279 PHE A N 1
ATOM 2008 C CA . PHE A 1 279 ? -5.000 -39.890 65.704 1.00 50.27 279 PHE A CA 1
ATOM 2009 C C . PHE A 1 279 ? -3.675 -40.525 66.105 1.00 51.35 279 PHE A C 1
ATOM 2010 O O . PHE A 1 279 ? -2.612 -39.944 65.894 1.00 55.14 279 PHE A O 1
ATOM 2018 N N . LEU A 1 280 ? -3.749 -41.711 66.703 1.00 52.93 280 LEU A N 1
ATOM 2019 C CA . LEU A 1 280 ? -2.559 -42.418 67.164 1.00 48.84 280 LEU A CA 1
ATOM 2020 C C . LEU A 1 280 ? -1.619 -42.725 66.006 1.00 55.25 280 LEU A C 1
ATOM 2021 O O . LEU A 1 280 ? -0.410 -42.521 66.110 1.00 51.66 280 LEU A O 1
ATOM 2026 N N . LEU A 1 281 ? -2.182 -43.212 64.904 1.00 52.36 281 LEU A N 1
ATOM 2027 C CA . LEU A 1 281 ? -1.403 -43.494 63.704 1.00 59.24 281 LEU A CA 1
ATOM 2028 C C . LEU A 1 281 ? -0.739 -42.217 63.197 1.00 51.64 281 LEU A C 1
ATOM 2029 O O . LEU A 1 281 ? 0.455 -42.202 62.905 1.00 51.40 281 LEU A O 1
ATOM 2034 N N . ALA A 1 282 ? -1.522 -41.146 63.113 1.00 58.03 282 ALA A N 1
ATOM 2035 C CA . ALA A 1 282 ? -1.010 -39.848 62.688 1.00 52.08 282 ALA A CA 1
ATOM 2036 C C . ALA A 1 282 ? 0.035 -39.322 63.665 1.00 60.32 282 ALA A C 1
ATOM 2037 O O . ALA A 1 282 ? 0.964 -38.619 63.273 1.00 58.38 282 ALA A O 1
ATOM 2039 N N . TYR A 1 283 ? -0.127 -39.661 64.939 1.00 47.71 283 TYR A N 1
ATOM 2040 C CA . TYR A 1 283 ? 0.857 -39.304 65.953 1.00 61.13 283 TYR A CA 1
ATOM 2041 C C . TYR A 1 283 ? 2.160 -40.054 65.692 1.00 67.37 283 TYR A C 1
ATOM 2042 O O . TYR A 1 283 ? 3.236 -39.459 65.693 1.00 71.01 283 TYR A O 1
ATOM 2051 N N . VAL A 1 284 ? 2.051 -41.362 65.468 1.00 61.25 284 VAL A N 1
ATOM 2052 C CA . VAL A 1 284 ? 3.206 -42.208 65.178 1.00 63.04 284 VAL A CA 1
ATOM 2053 C C . VAL A 1 284 ? 3.919 -41.786 63.892 1.00 61.00 284 VAL A C 1
ATOM 2054 O O . VAL A 1 284 ? 5.148 -41.686 63.860 1.00 59.82 284 VAL A O 1
ATOM 2058 N N . VAL A 1 285 ? 3.143 -41.533 62.841 1.00 51.78 285 VAL A N 1
ATOM 2059 C CA . VAL A 1 285 ? 3.696 -41.087 61.566 1.00 56.97 285 VAL A CA 1
ATOM 2060 C C . VAL A 1 285 ? 4.446 -39.761 61.701 1.00 62.76 285 VAL A C 1
ATOM 2061 O O . VAL A 1 285 ? 5.569 -39.622 61.219 1.00 65.89 285 VAL A O 1
ATOM 2065 N N . ALA A 1 286 ? 3.827 -38.796 62.374 1.00 62.03 286 ALA A N 1
ATOM 2066 C CA . ALA A 1 286 ? 4.398 -37.458 62.494 1.00 63.56 286 ALA A CA 1
ATOM 2067 C C . ALA A 1 286 ? 5.526 -37.357 63.521 1.00 62.76 286 ALA A C 1
ATOM 2068 O O . ALA A 1 286 ? 6.234 -36.352 63.565 1.00 74.23 286 ALA A O 1
ATOM 2070 N N . LYS A 1 287 ? 5.696 -38.389 64.342 1.00 66.19 287 LYS A N 1
ATOM 2071 C CA . LYS A 1 287 ? 6.704 -38.360 65.401 1.00 61.63 287 LYS A CA 1
ATOM 2072 C C . LYS A 1 287 ? 7.940 -39.188 65.058 1.00 69.71 287 LYS A C 1
ATOM 2073 O O . LYS A 1 287 ? 9.055 -38.830 65.436 1.00 78.02 287 LYS A O 1
ATOM 2079 N N . LYS A 1 288 ? 7.738 -40.291 64.342 1.00 65.51 288 LYS A N 1
ATOM 2080 C CA . LYS A 1 288 ? 8.803 -41.269 64.122 1.00 64.24 288 LYS A CA 1
ATOM 2081 C C . LYS A 1 288 ? 9.030 -41.630 62.654 1.00 63.82 288 LYS A C 1
ATOM 2082 O O . LYS A 1 288 ? 10.090 -42.143 62.294 1.00 76.61 288 LYS A O 1
ATOM 2088 N N . ILE A 1 289 ? 8.033 -41.369 61.814 1.00 66.94 289 ILE A N 1
ATOM 2089 C CA . ILE A 1 289 ? 8.073 -41.803 60.419 1.00 70.81 289 ILE A CA 1
ATOM 2090 C C . ILE A 1 289 ? 8.321 -40.660 59.434 1.00 74.96 289 ILE A C 1
ATOM 2091 O O . ILE A 1 289 ? 9.364 -40.606 58.782 1.00 85.84 289 ILE A O 1
ATOM 2096 N N . LEU A 1 290 ? 7.351 -39.758 59.322 1.00 75.93 290 LEU A N 1
ATOM 2097 C CA . LEU A 1 290 ? 7.420 -38.666 58.354 1.00 75.63 290 LEU A CA 1
ATOM 2098 C C . LEU A 1 290 ? 7.064 -37.316 58.968 1.00 78.87 290 LEU A C 1
ATOM 2099 O O . LEU A 1 290 ? 5.962 -36.807 58.755 1.00 89.00 290 LEU A O 1
ATOM 2104 N N . PRO A 1 291 ? 7.999 -36.722 59.727 1.00 69.28 291 PRO A N 1
ATOM 2105 C CA . PRO A 1 291 ? 7.751 -35.408 60.332 1.00 78.63 291 PRO A CA 1
ATOM 2106 C C . PRO A 1 291 ? 7.623 -34.289 59.297 1.00 71.05 291 PRO A C 1
ATOM 2107 O O . PRO A 1 291 ? 7.146 -33.204 59.636 1.00 81.15 291 PRO A O 1
ATOM 2111 N N . SER A 1 292 ? 8.037 -34.553 58.059 1.00 75.94 292 SER A N 1
ATOM 2112 C CA . SER A 1 292 ? 7.954 -33.562 56.988 1.00 86.03 292 SER A CA 1
ATOM 2113 C C . SER A 1 292 ? 8.066 -34.205 55.604 1.00 90.35 292 SER A C 1
ATOM 2114 O O . SER A 1 292 ? 9.065 -34.858 55.297 1.00 100.27 292 SER A O 1
ATOM 2117 N N . ILE A 1 293 ? 7.046 -34.010 54.770 1.00 91.15 293 ILE A N 1
ATOM 2118 C CA . ILE A 1 293 ? 7.058 -34.557 53.414 1.00 98.05 293 ILE A CA 1
ATOM 2119 C C . ILE A 1 293 ? 7.637 -33.558 52.413 1.00 105.33 293 ILE A C 1
ATOM 2120 O O . ILE A 1 293 ? 7.556 -33.753 51.200 1.00 117.26 293 ILE A O 1
ATOM 2125 N N . GLY A 1 294 ? 8.222 -32.487 52.941 1.00 94.78 294 GLY A N 1
ATOM 2126 C CA . GLY A 1 294 ? 8.918 -31.497 52.140 1.00 98.06 294 GLY A CA 1
ATOM 2127 C C . GLY A 1 294 ? 9.848 -30.712 53.042 1.00 112.00 294 GLY A C 1
ATOM 2128 O O . GLY A 1 294 ? 10.638 -31.294 53.786 1.00 112.18 294 GLY A O 1
ATOM 2129 N N . GLY A 1 295 ? 9.764 -29.388 52.977 1.00 107.69 295 GLY A N 1
ATOM 2130 C CA . GLY A 1 295 ? 10.404 -28.544 53.967 1.00 93.08 295 GLY A CA 1
ATOM 2131 C C . GLY A 1 295 ? 9.342 -28.195 54.988 1.00 94.34 295 GLY A C 1
ATOM 2132 O O . GLY A 1 295 ? 9.631 -27.739 56.095 1.00 95.61 295 GLY A O 1
ATOM 2133 N N . VAL A 1 296 ? 8.095 -28.426 54.590 1.00 96.78 296 VAL A N 1
ATOM 2134 C CA . VAL A 1 296 ? 6.938 -28.182 55.435 1.00 92.28 296 VAL A CA 1
ATOM 2135 C C . VAL A 1 296 ? 6.817 -29.264 56.499 1.00 93.81 296 VAL A C 1
ATOM 2136 O O . VAL A 1 296 ? 6.680 -30.446 56.179 1.00 93.85 296 VAL A O 1
ATOM 2140 N N . SER A 1 297 ? 6.868 -28.859 57.764 1.00 84.77 297 SER A N 1
ATOM 2141 C CA . SER A 1 297 ? 6.618 -29.783 58.861 1.00 83.16 297 SER A CA 1
ATOM 2142 C C . SER A 1 297 ? 5.155 -30.205 58.827 1.00 74.50 297 SER A C 1
ATOM 2143 O O . SER A 1 297 ? 4.267 -29.369 58.647 1.00 67.28 297 SER A O 1
ATOM 2146 N N . ILE A 1 298 ? 4.903 -31.499 58.992 1.00 69.47 298 ILE A N 1
ATOM 2147 C CA . ILE A 1 298 ? 3.536 -32.004 58.954 1.00 54.89 298 ILE A CA 1
ATOM 2148 C C . ILE A 1 298 ? 3.014 -32.285 60.361 1.00 52.86 298 ILE A C 1
ATOM 2149 O O . ILE A 1 298 ? 3.377 -33.285 60.980 1.00 57.25 298 ILE A O 1
ATOM 2154 N N . HIS A 1 299 ? 2.169 -31.385 60.859 1.00 50.33 299 HIS A N 1
ATOM 2155 C CA . HIS A 1 299 ? 1.530 -31.539 62.164 1.00 46.61 299 HIS A CA 1
ATOM 2156 C C . HIS A 1 299 ? 0.727 -32.837 62.195 1.00 57.21 299 HIS A C 1
ATOM 2157 O O . HIS A 1 299 ? 0.218 -33.279 61.162 1.00 51.93 299 HIS A O 1
ATOM 2164 N N . TYR A 1 300 ? 0.613 -33.448 63.371 1.00 45.76 300 TYR A N 1
ATOM 2165 C CA . TYR A 1 300 ? -0.064 -34.739 63.481 1.00 51.91 300 TYR A CA 1
ATOM 2166 C C . TYR A 1 300 ? -1.558 -34.664 63.166 1.00 50.34 300 TYR A C 1
ATOM 2167 O O . TYR A 1 300 ? -2.191 -35.681 62.885 1.00 55.11 300 TYR A O 1
ATOM 2176 N N . PHE A 1 301 ? -2.116 -33.459 63.208 1.00 53.94 301 PHE A N 1
ATOM 2177 C CA . PHE A 1 301 ? -3.511 -33.258 62.835 1.00 53.17 301 PHE A CA 1
ATOM 2178 C C . PHE A 1 301 ? -3.653 -33.097 61.324 1.00 51.36 301 PHE A C 1
ATOM 2179 O O . PHE A 1 301 ? -4.721 -33.340 60.764 1.00 57.40 301 PHE A O 1
ATOM 2187 N N . ALA A 1 302 ? -2.572 -32.688 60.667 1.00 56.67 302 ALA A N 1
ATOM 2188 C CA . ALA A 1 302 ? -2.536 -32.665 59.209 1.00 52.42 302 ALA A CA 1
ATOM 2189 C C . ALA A 1 302 ? -2.493 -34.096 58.687 1.00 58.93 302 ALA A C 1
ATOM 2190 O O . ALA A 1 302 ? -3.158 -34.433 57.706 1.00 57.04 302 ALA A O 1
ATOM 2192 N N . TRP A 1 303 ? -1.703 -34.935 59.348 1.00 53.70 303 TRP A N 1
ATOM 2193 C CA . TRP A 1 303 ? -1.644 -36.349 59.006 1.00 54.21 303 TRP A CA 1
ATOM 2194 C C . TRP A 1 303 ? -2.957 -37.062 59.304 1.00 59.37 303 TRP A C 1
ATOM 2195 O O . TRP A 1 303 ? -3.338 -37.986 58.589 1.00 60.98 303 TRP A O 1
ATOM 2206 N N . MET A 1 304 ? -3.647 -36.641 60.361 1.00 59.92 304 MET A N 1
ATOM 2207 C CA . MET A 1 304 ? -4.910 -37.277 60.731 1.00 55.57 304 MET A CA 1
ATOM 2208 C C . MET A 1 304 ? -6.013 -37.012 59.703 1.00 49.65 304 MET A C 1
ATOM 2209 O O . MET A 1 304 ? -6.796 -37.908 59.381 1.00 55.15 304 MET A O 1
ATOM 2214 N N . VAL A 1 305 ? -6.064 -35.787 59.185 1.00 43.55 305 VAL A N 1
ATOM 2215 C CA . VAL A 1 305 ? -7.030 -35.433 58.149 1.00 53.26 305 VAL A CA 1
ATOM 2216 C C . VAL A 1 305 ? -6.849 -36.315 56.915 1.00 46.47 305 VAL A C 1
ATOM 2217 O O . VAL A 1 305 ? -7.822 -36.805 56.344 1.00 56.46 305 VAL A O 1
ATOM 2221 N N . LEU A 1 306 ? -5.596 -36.535 56.528 1.00 52.27 306 LEU A N 1
ATOM 2222 C CA . LEU A 1 306 ? -5.277 -37.368 55.374 1.00 55.12 306 LEU A CA 1
ATOM 2223 C C . LEU A 1 306 ? -5.538 -38.852 55.643 1.00 60.82 306 LEU A C 1
ATOM 2224 O O . LEU A 1 306 ? -6.002 -39.576 54.762 1.00 61.28 306 LEU A O 1
ATOM 2229 N N . ILE A 1 307 ? -5.245 -39.297 56.862 1.00 55.96 307 ILE A N 1
ATOM 2230 C CA . ILE A 1 307 ? -5.462 -40.690 57.255 1.00 54.75 307 ILE A CA 1
ATOM 2231 C C . ILE A 1 307 ? -6.947 -41.066 57.258 1.00 54.46 307 ILE A C 1
ATOM 2232 O O . ILE A 1 307 ? -7.328 -42.114 56.733 1.00 60.40 307 ILE A O 1
ATOM 2237 N N . VAL A 1 308 ? -7.779 -40.208 57.844 1.00 57.65 308 VAL A N 1
ATOM 2238 C CA . VAL A 1 308 ? -9.222 -40.434 57.868 1.00 55.12 308 VAL A CA 1
ATOM 2239 C C . VAL A 1 308 ? -9.814 -40.344 56.459 1.00 56.08 308 VAL A C 1
ATOM 2240 O O . VAL A 1 308 ? -10.775 -41.039 56.135 1.00 47.73 308 VAL A O 1
ATOM 2244 N N . ALA A 1 309 ? -9.224 -39.496 55.621 1.00 59.18 309 ALA A N 1
ATOM 2245 C CA . ALA A 1 309 ? -9.629 -39.403 54.221 1.00 63.17 309 ALA A CA 1
ATOM 2246 C C . ALA A 1 309 ? -9.275 -40.686 53.475 1.00 59.68 309 ALA A C 1
ATOM 2247 O O . ALA A 1 309 ? -10.091 -41.229 52.731 1.00 57.65 309 ALA A O 1
ATOM 2249 N N . ALA A 1 310 ? -8.050 -41.161 53.676 1.00 58.26 310 ALA A N 1
ATOM 2250 C CA . ALA A 1 310 ? -7.599 -42.408 53.075 1.00 57.19 310 ALA A CA 1
ATOM 2251 C C . ALA A 1 310 ? -8.442 -43.575 53.579 1.00 63.55 310 ALA A C 1
ATOM 2252 O O . ALA A 1 310 ? -8.692 -44.533 52.849 1.00 62.79 310 ALA A O 1
ATOM 2254 N N . LEU A 1 311 ? -8.877 -43.489 54.833 1.00 63.90 311 LEU A N 1
ATOM 2255 C CA . LEU A 1 311 ? -9.732 -44.518 55.415 1.00 57.87 311 LEU A CA 1
ATOM 2256 C C . LEU A 1 311 ? -11.118 -44.494 54.775 1.00 59.84 311 LEU A C 1
ATOM 2257 O O . LEU A 1 311 ? -11.723 -45.540 54.545 1.00 66.65 311 LEU A O 1
ATOM 2262 N N . ASN A 1 312 ? -11.615 -43.294 54.490 1.00 57.67 312 ASN A N 1
ATOM 2263 C CA . ASN A 1 312 ? -12.908 -43.130 53.832 1.00 62.41 312 ASN A CA 1
ATOM 2264 C C . ASN A 1 312 ? -12.878 -43.657 52.399 1.00 65.52 312 ASN A C 1
ATOM 2265 O O . ASN A 1 312 ? -13.857 -44.223 51.915 1.00 78.02 312 ASN A O 1
ATOM 2270 N N . ALA A 1 313 ? -11.745 -43.472 51.730 1.00 62.71 313 ALA A N 1
ATOM 2271 C CA . ALA A 1 313 ? -11.585 -43.915 50.350 1.00 71.39 313 ALA A CA 1
ATOM 2272 C C . ALA A 1 313 ? -11.335 -45.419 50.252 1.00 71.67 313 ALA A C 1
ATOM 2273 O O . ALA A 1 313 ? -11.585 -46.028 49.214 1.00 69.68 313 ALA A O 1
ATOM 2275 N N . SER A 1 314 ? -10.840 -46.012 51.336 1.00 64.29 314 SER A N 1
ATOM 2276 C CA . SER A 1 314 ? -10.505 -47.434 51.349 1.00 52.81 314 SER A CA 1
ATOM 2277 C C . SER A 1 314 ? -11.750 -48.314 51.370 1.00 56.81 314 SER A C 1
ATOM 2278 O O . SER A 1 314 ? -11.694 -49.483 50.988 1.00 61.28 314 SER A O 1
ATOM 2281 N N . GLY A 1 315 ? -12.868 -47.755 51.821 1.00 60.71 315 GLY A N 1
ATOM 2282 C CA . GLY A 1 315 ? -14.114 -48.497 51.885 1.00 46.38 315 GLY A CA 1
ATOM 2283 C C . GLY A 1 315 ? -14.171 -49.444 53.068 1.00 54.95 315 GLY A C 1
ATOM 2284 O O . GLY A 1 315 ? -15.079 -50.270 53.168 1.00 61.67 315 GLY A O 1
ATOM 2285 N N . LEU A 1 316 ? -13.203 -49.318 53.971 1.00 55.34 316 LEU A N 1
ATOM 2286 C CA . LEU A 1 316 ? -13.128 -50.181 55.146 1.00 58.17 316 LEU A CA 1
ATOM 2287 C C . LEU A 1 316 ? -14.236 -49.891 56.157 1.00 57.97 316 LEU A C 1
ATOM 2288 O O . LEU A 1 316 ? -14.489 -50.693 57.059 1.00 54.90 316 LEU A O 1
ATOM 2293 N N . CYS A 1 317 ? -14.897 -48.748 56.001 1.00 54.87 317 CYS A N 1
ATOM 2294 C CA . CYS A 1 317 ? -15.963 -48.357 56.919 1.00 58.32 317 CYS A CA 1
ATOM 2295 C C . CYS A 1 317 ? -17.347 -48.524 56.300 1.00 58.58 317 CYS A C 1
ATOM 2296 O O . CYS A 1 317 ? -17.624 -48.001 55.220 1.00 68.40 317 CYS A O 1
ATOM 2299 N N . SER A 1 318 ? -18.211 -49.256 56.997 1.00 56.47 318 SER A N 1
ATOM 2300 C CA . SER A 1 318 ? -19.589 -49.445 56.559 1.00 66.07 318 SER A CA 1
ATOM 2301 C C . SER A 1 318 ? -20.371 -48.152 56.766 1.00 63.62 318 SER A C 1
ATOM 2302 O O . SER A 1 318 ? -19.991 -47.325 57.596 1.00 71.13 318 SER A O 1
ATOM 2305 N N . PRO A 1 319 ? -21.457 -47.965 55.996 1.00 70.71 319 PRO A N 1
ATOM 2306 C CA . PRO A 1 319 ? -22.301 -46.771 56.127 1.00 71.27 319 PRO A CA 1
ATOM 2307 C C . PRO A 1 319 ? -22.820 -46.574 57.552 1.00 62.64 319 PRO A C 1
ATOM 2308 O O . PRO A 1 319 ? -22.989 -45.434 57.985 1.00 55.52 319 PRO A O 1
ATOM 2312 N N . GLU A 1 320 ? -23.071 -47.670 58.263 1.00 58.43 320 GLU A N 1
ATOM 2313 C CA . GLU A 1 320 ? -23.529 -47.594 59.648 1.00 58.64 320 GLU A CA 1
ATOM 2314 C C . GLU A 1 320 ? -22.438 -47.054 60.572 1.00 59.54 320 GLU A C 1
ATOM 2315 O O . GLU A 1 320 ? -22.712 -46.262 61.474 1.00 46.41 320 GLU A O 1
ATOM 2321 N N . ILE A 1 321 ? -21.203 -47.491 60.343 1.00 51.46 321 ILE A N 1
ATOM 2322 C CA . ILE A 1 321 ? -20.059 -47.029 61.125 1.00 56.45 321 ILE A CA 1
ATOM 2323 C C . ILE A 1 321 ? -19.755 -45.554 60.850 1.00 60.10 321 ILE A C 1
ATOM 2324 O O . ILE A 1 321 ? -19.491 -44.786 61.776 1.00 53.50 321 ILE A O 1
ATOM 2329 N N . LYS A 1 322 ? -19.807 -45.164 59.578 1.00 52.40 322 LYS A N 1
ATOM 2330 C CA . LYS A 1 322 ? -19.610 -43.770 59.187 1.00 56.47 322 LYS A CA 1
ATOM 2331 C C . LYS A 1 322 ? -20.684 -42.873 59.803 1.00 62.02 322 LYS A C 1
ATOM 2332 O O . LYS A 1 322 ? -20.406 -41.745 60.208 1.00 65.14 322 LYS A O 1
ATOM 2338 N N . ALA A 1 323 ? -21.906 -43.390 59.885 1.00 49.62 323 ALA A N 1
ATOM 2339 C CA . ALA A 1 323 ? -23.007 -42.670 60.518 1.00 54.74 323 ALA A CA 1
ATOM 2340 C C . ALA A 1 323 ? -22.838 -42.643 62.037 1.00 59.72 323 ALA A C 1
ATOM 2341 O O . ALA A 1 323 ? -23.464 -41.834 62.724 1.00 54.93 323 ALA A O 1
ATOM 2343 N N . GLY A 1 324 ? -21.994 -43.533 62.553 1.00 56.33 324 GLY A N 1
ATOM 2344 C CA . GLY A 1 324 ? -21.716 -43.597 63.978 1.00 56.86 324 GLY A CA 1
ATOM 2345 C C . GLY A 1 324 ? -20.719 -42.544 64.417 1.00 60.37 324 GLY A C 1
ATOM 2346 O O . GLY A 1 324 ? -20.819 -41.995 65.514 1.00 50.40 324 GLY A O 1
ATOM 2347 N N . ALA A 1 325 ? -19.747 -42.265 63.555 1.00 52.07 325 ALA A N 1
ATOM 2348 C CA . ALA A 1 325 ? -18.758 -41.235 63.834 1.00 41.06 325 ALA A CA 1
ATOM 2349 C C . ALA A 1 325 ? -19.403 -39.857 63.747 1.00 46.09 325 ALA A C 1
ATOM 2350 O O . ALA A 1 325 ? -19.052 -38.948 64.496 1.00 51.71 325 ALA A O 1
ATOM 2352 N N . LYS A 1 326 ? -20.343 -39.711 62.819 1.00 56.87 326 LYS A N 1
ATOM 2353 C CA . LYS A 1 326 ? -21.080 -38.465 62.665 1.00 48.16 326 LYS A CA 1
ATOM 2354 C C . LYS A 1 326 ? -21.995 -38.233 63.863 1.00 54.47 326 LYS A C 1
ATOM 2355 O O . LYS A 1 326 ? -22.225 -37.095 64.268 1.00 55.92 326 LYS A O 1
ATOM 2361 N N . ARG A 1 327 ? -22.505 -39.319 64.436 1.00 53.48 327 ARG A N 1
ATOM 2362 C CA . ARG A 1 327 ? -23.395 -39.224 65.589 1.00 55.91 327 ARG A CA 1
ATOM 2363 C C . ARG A 1 327 ? -22.610 -38.845 66.839 1.00 54.19 327 ARG A C 1
ATOM 2364 O O . ARG A 1 327 ? -23.088 -38.076 67.673 1.00 46.84 327 ARG A O 1
ATOM 2372 N N . LEU A 1 328 ? -21.404 -39.391 66.965 1.00 45.21 328 LEU A N 1
ATOM 2373 C CA . LEU A 1 328 ? -20.518 -39.036 68.064 1.00 54.25 328 LEU A CA 1
ATOM 2374 C C . LEU A 1 328 ? -20.069 -37.590 67.908 1.00 50.40 328 LEU A C 1
ATOM 2375 O O . LEU A 1 328 ? -20.023 -36.835 68.879 1.00 39.09 328 LEU A O 1
ATOM 2380 N N . SER A 1 329 ? -19.743 -37.216 66.676 1.00 44.05 329 SER A N 1
ATOM 2381 C CA . SER A 1 329 ? -19.348 -35.852 66.353 1.00 45.69 329 SER A CA 1
ATOM 2382 C C . SER A 1 329 ? -20.467 -34.868 66.685 1.00 49.21 329 SER A C 1
ATOM 2383 O O . SER A 1 329 ? -20.220 -33.781 67.212 1.00 45.52 329 SER A O 1
ATOM 2386 N N . ASP A 1 330 ? -21.698 -35.262 66.371 1.00 48.25 330 ASP A N 1
ATOM 2387 C CA . ASP A 1 330 ? -22.867 -34.433 66.642 1.00 43.75 330 ASP A CA 1
ATOM 2388 C C . ASP A 1 330 ? -23.112 -34.283 68.139 1.00 49.14 330 ASP A C 1
ATOM 2389 O O . ASP A 1 330 ? -23.666 -33.281 68.584 1.00 54.25 330 ASP A O 1
ATOM 2394 N N . PHE A 1 331 ? -22.704 -35.280 68.916 1.00 39.44 331 PHE A N 1
ATOM 2395 C CA . PHE A 1 331 ? -22.861 -35.210 70.361 1.00 44.91 331 PHE A CA 1
ATOM 2396 C C . PHE A 1 331 ? -21.882 -34.206 70.964 1.00 50.31 331 PHE A C 1
ATOM 2397 O O . PHE A 1 331 ? -22.251 -33.400 71.815 1.00 53.28 331 PHE A O 1
ATOM 2405 N N . PHE A 1 332 ? -20.631 -34.262 70.520 1.00 44.76 332 PHE A N 1
ATOM 2406 C CA . PHE A 1 332 ? -19.608 -33.334 70.986 1.00 47.50 332 PHE A CA 1
ATOM 2407 C C . PHE A 1 332 ? -19.947 -31.904 70.589 1.00 52.80 332 PHE A C 1
ATOM 2408 O O . PHE A 1 332 ? -19.842 -30.985 71.399 1.00 44.81 332 PHE A O 1
ATOM 2416 N N . SER A 1 333 ? -20.367 -31.729 69.340 1.00 43.58 333 SER A N 1
ATOM 2417 C CA . SER A 1 333 ? -20.621 -30.405 68.781 1.00 46.92 333 SER A CA 1
ATOM 2418 C C . SER A 1 333 ? -21.779 -29.663 69.444 1.00 50.62 333 SER A C 1
ATOM 2419 O O . SER A 1 333 ? -21.811 -28.433 69.441 1.00 46.40 333 SER A O 1
ATOM 2422 N N . LYS A 1 334 ? -22.728 -30.407 70.006 1.00 50.52 334 LYS A N 1
ATOM 2423 C CA . LYS A 1 334 ? -23.958 -29.809 70.512 1.00 46.43 334 LYS A CA 1
ATOM 2424 C C . LYS A 1 334 ? -24.180 -30.017 72.009 1.00 47.27 334 LYS A C 1
ATOM 2425 O O . LYS A 1 334 ? -25.004 -29.335 72.614 1.00 50.69 334 LYS A O 1
ATOM 2431 N N . GLN A 1 335 ? -23.455 -30.956 72.605 1.00 42.28 335 GLN A N 1
ATOM 2432 C CA . GLN A 1 335 ? -23.644 -31.251 74.023 1.00 49.47 335 GLN A CA 1
ATOM 2433 C C . GLN A 1 335 ? -22.398 -30.997 74.868 1.00 48.81 335 GLN A C 1
ATOM 2434 O O . GLN A 1 335 ? -22.488 -30.866 76.086 1.00 58.99 335 GLN A O 1
ATOM 2440 N N . LEU A 1 336 ? -21.240 -30.926 74.218 1.00 46.02 336 LEU A N 1
ATOM 2441 C CA . LEU A 1 336 ? -19.978 -30.714 74.922 1.00 45.58 336 LEU A CA 1
ATOM 2442 C C . LEU A 1 336 ? -19.258 -29.449 74.457 1.00 42.94 336 LEU A C 1
ATOM 2443 O O . LEU A 1 336 ? -18.177 -29.127 74.951 1.00 38.75 336 LEU A O 1
ATOM 2448 N N . LEU A 1 337 ? -19.859 -28.736 73.508 1.00 47.92 337 LEU A N 1
ATOM 2449 C CA . LEU A 1 337 ? -19.278 -27.496 72.994 1.00 44.32 337 LEU A CA 1
ATOM 2450 C C . LEU A 1 337 ? -19.198 -26.415 74.069 1.00 49.64 337 LEU A C 1
ATOM 2451 O O . LEU A 1 337 ? -18.195 -25.705 74.174 1.00 47.55 337 LEU A O 1
ATOM 2456 N N . TRP A 1 338 ? -20.257 -26.297 74.863 1.00 42.62 338 TRP A N 1
ATOM 2457 C CA . TRP A 1 338 ? -20.320 -25.297 75.926 1.00 51.25 338 TRP A CA 1
ATOM 2458 C C . TRP A 1 338 ? -19.313 -25.579 77.038 1.00 52.48 338 TRP A C 1
ATOM 2459 O O . TRP A 1 338 ? -18.751 -24.653 77.626 1.00 46.14 338 TRP A O 1
ATOM 2470 N N . VAL A 1 339 ? -19.090 -26.860 77.316 1.00 43.94 339 VAL A N 1
ATOM 2471 C CA . VAL A 1 339 ? -18.049 -27.282 78.246 1.00 48.33 339 VAL A CA 1
ATOM 2472 C C . VAL A 1 339 ? -16.686 -26.843 77.734 1.00 48.28 339 VAL A C 1
ATOM 2473 O O . VAL A 1 339 ? -15.878 -26.282 78.475 1.00 52.07 339 VAL A O 1
ATOM 2477 N N . LEU A 1 340 ? -16.449 -27.095 76.451 1.00 47.25 340 LEU A N 1
ATOM 2478 C CA . LEU A 1 340 ? -15.173 -26.800 75.819 1.00 50.13 340 LEU A CA 1
ATOM 2479 C C . LEU A 1 340 ? -14.897 -25.301 75.790 1.00 55.65 340 LEU A C 1
ATOM 2480 O O . LEU A 1 340 ? -13.747 -24.874 75.902 1.00 45.21 340 LEU A O 1
ATOM 2485 N N . MET A 1 341 ? -15.953 -24.506 75.644 1.00 42.45 341 MET A N 1
ATOM 2486 C CA . MET A 1 341 ? -15.821 -23.051 75.628 1.00 49.72 341 MET A CA 1
ATOM 2487 C C . MET A 1 341 ? -15.391 -22.491 76.986 1.00 52.32 341 MET A C 1
ATOM 2488 O O . MET A 1 341 ? -14.663 -21.497 77.047 1.00 48.75 341 MET A O 1
ATOM 2493 N N . VAL A 1 342 ? -15.833 -23.132 78.066 1.00 52.37 342 VAL A N 1
ATOM 2494 C CA . VAL A 1 342 ? -15.348 -22.798 79.402 1.00 48.27 342 VAL A CA 1
ATOM 2495 C C . VAL A 1 342 ? -13.862 -23.111 79.471 1.00 49.12 342 VAL A C 1
ATOM 2496 O O . VAL A 1 342 ? -13.066 -22.300 79.944 1.00 55.53 342 VAL A O 1
ATOM 2500 N N . GLY A 1 343 ? -13.499 -24.296 78.989 1.00 53.46 343 GLY A N 1
ATOM 2501 C CA . GLY A 1 343 ? -12.115 -24.732 78.981 1.00 48.58 343 GLY A CA 1
ATOM 2502 C C . GLY A 1 343 ? -11.234 -23.890 78.078 1.00 50.65 343 GLY A C 1
ATOM 2503 O O . GLY A 1 343 ? -10.082 -23.601 78.410 1.00 54.57 343 GLY A O 1
ATOM 2504 N N . VAL A 1 344 ? -11.780 -23.496 76.934 1.00 55.62 344 VAL A N 1
ATOM 2505 C CA . VAL A 1 344 ? -11.048 -22.690 75.968 1.00 45.89 344 VAL A CA 1
ATOM 2506 C C . VAL A 1 344 ? -10.765 -21.281 76.498 1.00 45.90 344 VAL A C 1
ATOM 2507 O O . VAL A 1 344 ? -9.667 -20.749 76.316 1.00 52.12 344 VAL A O 1
ATOM 2511 N N . GLY A 1 345 ? -11.750 -20.687 77.165 1.00 52.07 345 GLY A N 1
ATOM 2512 C CA . GLY A 1 345 ? -11.589 -19.357 77.727 1.00 51.24 345 GLY A CA 1
ATOM 2513 C C . GLY A 1 345 ? -10.636 -19.308 78.909 1.00 53.87 345 GLY A C 1
ATOM 2514 O O . GLY A 1 345 ? -9.923 -18.322 79.103 1.00 57.54 345 GLY A O 1
ATOM 2515 N N . VAL A 1 346 ? -10.627 -20.374 79.703 1.00 47.50 346 VAL A N 1
ATOM 2516 C CA . VAL A 1 346 ? -9.757 -20.460 80.868 1.00 46.52 346 VAL A CA 1
ATOM 2517 C C . VAL A 1 346 ? -8.299 -20.705 80.478 1.00 53.12 346 VAL A C 1
ATOM 2518 O O . VAL A 1 346 ? -7.389 -20.070 81.012 1.00 65.26 346 VAL A O 1
ATOM 2522 N N . CYS A 1 347 ? -8.087 -21.617 79.535 1.00 42.68 347 CYS A N 1
ATOM 2523 C CA . CYS A 1 347 ? -6.744 -22.102 79.223 1.00 45.71 347 CYS A CA 1
ATOM 2524 C C . CYS A 1 347 ? -6.001 -21.345 78.125 1.00 46.36 347 CYS A C 1
ATOM 2525 O O . CYS A 1 347 ? -4.772 -21.286 78.142 1.00 56.63 347 CYS A O 1
ATOM 2528 N N . TYR A 1 348 ? -6.731 -20.778 77.171 1.00 42.28 348 TYR A N 1
ATOM 2529 C CA . TYR A 1 348 ? -6.101 -20.309 75.938 1.00 48.29 348 TYR A CA 1
ATOM 2530 C C . TYR A 1 348 ? -6.321 -18.835 75.612 1.00 52.51 348 TYR A C 1
ATOM 2531 O O . TYR A 1 348 ? -5.993 -18.387 74.515 1.00 55.16 348 TYR A O 1
ATOM 2540 N N . THR A 1 349 ? -6.870 -18.082 76.559 1.00 53.51 349 THR A N 1
ATOM 2541 C CA . THR A 1 349 ? -7.033 -16.643 76.374 1.00 64.80 349 THR A CA 1
ATOM 2542 C C . THR A 1 349 ? -6.738 -15.857 77.640 1.00 80.28 349 THR A C 1
ATOM 2543 O O . THR A 1 349 ? -7.653 -15.491 78.381 1.00 88.58 349 THR A O 1
ATOM 2547 N N . ASP A 1 350 ? -5.455 -15.601 77.881 1.00 67.58 350 ASP A N 1
ATOM 2548 C CA . ASP A 1 350 ? -5.055 -14.777 79.008 1.00 60.86 350 ASP A CA 1
ATOM 2549 C C . ASP A 1 350 ? -5.365 -13.327 78.672 1.00 64.74 350 ASP A C 1
ATOM 2550 O O . ASP A 1 350 ? -4.693 -12.718 77.837 1.00 77.17 350 ASP A O 1
ATOM 2555 N N . LEU A 1 351 ? -6.397 -12.784 79.310 1.00 57.60 351 LEU A N 1
ATOM 2556 C CA . LEU A 1 351 ? -6.786 -11.399 79.088 1.00 75.68 351 LEU A CA 1
ATOM 2557 C C . LEU A 1 351 ? -5.668 -10.440 79.483 1.00 77.02 351 LEU A C 1
ATOM 2558 O O . LEU A 1 351 ? -5.497 -9.394 78.861 1.00 79.38 351 LEU A O 1
ATOM 2563 N N . GLN A 1 352 ? -4.901 -10.811 80.505 1.00 72.07 352 GLN A N 1
ATOM 2564 C CA . GLN A 1 352 ? -3.803 -9.978 80.994 1.00 90.04 352 GLN A CA 1
ATOM 2565 C C . GLN A 1 352 ? -2.740 -9.725 79.925 1.00 85.00 352 GLN A C 1
ATOM 2566 O O . GLN A 1 352 ? -2.336 -8.581 79.705 1.00 90.49 352 GLN A O 1
ATOM 2572 N N . GLU A 1 353 ? -2.288 -10.794 79.272 1.00 76.33 353 GLU A N 1
ATOM 2573 C CA . GLU A 1 353 ? -1.311 -10.685 78.190 1.00 83.61 353 GLU A CA 1
ATOM 2574 C C . GLU A 1 353 ? -1.831 -9.772 77.084 1.00 82.60 353 GLU A C 1
ATOM 2575 O O . GLU A 1 353 ? -1.080 -8.980 76.513 1.00 89.17 353 GLU A O 1
ATOM 2581 N N . ILE A 1 354 ? -3.121 -9.894 76.790 1.00 89.86 354 ILE A N 1
ATOM 2582 C CA . ILE A 1 354 ? -3.784 -9.027 75.824 1.00 90.76 354 ILE A CA 1
ATOM 2583 C C . ILE A 1 354 ? -3.762 -7.576 76.303 1.00 94.19 354 ILE A C 1
ATOM 2584 O O . ILE A 1 354 ? -3.364 -6.674 75.564 1.00 95.00 354 ILE A O 1
ATOM 2589 N N . ILE A 1 355 ? -4.192 -7.367 77.546 1.00 94.10 355 ILE A N 1
ATOM 2590 C CA . ILE A 1 355 ? -4.238 -6.040 78.157 1.00 88.46 355 ILE A CA 1
ATOM 2591 C C . ILE A 1 355 ? -2.893 -5.310 78.086 1.00 88.95 355 ILE A C 1
ATOM 2592 O O . ILE A 1 355 ? -2.834 -4.129 77.737 1.00 89.56 355 ILE A O 1
ATOM 2597 N N . ASP A 1 356 ? -1.815 -6.025 78.397 1.00 85.90 356 ASP A N 1
ATOM 2598 C CA . ASP A 1 356 ? -0.480 -5.428 78.452 1.00 87.22 356 ASP A CA 1
ATOM 2599 C C . ASP A 1 356 ? 0.180 -5.267 77.079 1.00 96.01 356 ASP A C 1
ATOM 2600 O O . ASP A 1 356 ? 1.405 -5.284 76.964 1.00 101.26 356 ASP A O 1
ATOM 2605 N N . ALA A 1 357 ? -0.643 -5.108 76.048 1.00 93.42 357 ALA A N 1
ATOM 2606 C CA . ALA A 1 357 ? -0.168 -4.861 74.692 1.00 91.70 357 ALA A CA 1
ATOM 2607 C C . ALA A 1 357 ? -1.300 -4.254 73.878 1.00 87.66 357 ALA A C 1
ATOM 2608 O O . ALA A 1 357 ? -1.305 -4.321 72.647 1.00 77.58 357 ALA A O 1
ATOM 2610 N N . LEU A 1 358 ? -2.253 -3.652 74.583 1.00 98.68 358 LEU A N 1
ATOM 2611 C CA . LEU A 1 358 ? -3.466 -3.129 73.967 1.00 91.05 358 LEU A CA 1
ATOM 2612 C C . LEU A 1 358 ? -3.260 -1.743 73.362 1.00 92.94 358 LEU A C 1
ATOM 2613 O O . LEU A 1 358 ? -4.168 -0.912 73.388 1.00 93.65 358 LEU A O 1
ATOM 2618 N N . THR A 1 359 ? -2.070 -1.493 72.822 1.00 88.09 359 THR A N 1
ATOM 2619 C CA . THR A 1 359 ? -1.811 -0.243 72.117 1.00 76.40 359 THR A CA 1
ATOM 2620 C C . THR A 1 359 ? -2.766 -0.142 70.936 1.00 81.27 359 THR A C 1
ATOM 2621 O O . THR A 1 359 ? -2.919 -1.099 70.175 1.00 82.97 359 THR A O 1
ATOM 2625 N N . PHE A 1 360 ? -3.414 1.013 70.804 1.00 81.03 360 PHE A N 1
ATOM 2626 C CA . PHE A 1 360 ? -4.363 1.272 69.726 1.00 74.76 360 PHE A CA 1
ATOM 2627 C C . PHE A 1 360 ? -3.805 0.864 68.363 1.00 74.61 360 PHE A C 1
ATOM 2628 O O . PHE A 1 360 ? -4.545 0.420 67.488 1.00 79.96 360 PHE A O 1
ATOM 2636 N N . ALA A 1 361 ? -2.494 1.007 68.200 1.00 65.91 361 ALA A N 1
ATOM 2637 C CA . ALA A 1 361 ? -1.823 0.605 66.971 1.00 67.01 361 ALA A CA 1
ATOM 2638 C C . ALA A 1 361 ? -1.827 -0.914 66.793 1.00 66.25 361 ALA A C 1
ATOM 2639 O O . ALA A 1 361 ? -2.088 -1.407 65.698 1.00 66.09 361 ALA A O 1
ATOM 2641 N N . ASN A 1 362 ? -1.529 -1.649 67.862 1.00 62.10 362 ASN A N 1
ATOM 2642 C CA . ASN A 1 362 ? -1.547 -3.112 67.812 1.00 68.90 362 ASN A CA 1
ATOM 2643 C C . ASN A 1 362 ? -2.921 -3.662 67.439 1.00 60.31 362 ASN A C 1
ATOM 2644 O O . ASN A 1 362 ? -3.031 -4.557 66.603 1.00 64.90 362 ASN A O 1
ATOM 2649 N N . VAL A 1 363 ? -3.960 -3.123 68.070 1.00 58.08 363 VAL A N 1
ATOM 2650 C CA . VAL A 1 363 ? -5.338 -3.538 67.817 1.00 60.52 363 VAL A CA 1
ATOM 2651 C C . VAL A 1 363 ? -5.774 -3.317 66.366 1.00 61.74 363 VAL A C 1
ATOM 2652 O O . VAL A 1 363 ? -6.295 -4.231 65.721 1.00 61.24 363 VAL A O 1
ATOM 2656 N N . VAL A 1 364 ? -5.553 -2.107 65.857 1.00 53.81 364 VAL A N 1
ATOM 2657 C CA . VAL A 1 364 ? -5.951 -1.763 64.494 1.00 56.54 364 VAL A CA 1
ATOM 2658 C C . VAL A 1 364 ? -5.204 -2.579 63.439 1.00 61.40 364 VAL A C 1
ATOM 2659 O O . VAL A 1 364 ? -5.827 -3.184 62.568 1.00 72.27 364 VAL A O 1
ATOM 2663 N N . ILE A 1 365 ? -3.876 -2.600 63.528 1.00 58.70 365 ILE A N 1
ATOM 2664 C CA . ILE A 1 365 ? -3.050 -3.355 62.587 1.00 59.68 365 ILE A CA 1
ATOM 2665 C C . ILE A 1 365 ? -3.425 -4.839 62.568 1.00 62.54 365 ILE A C 1
ATOM 2666 O O . ILE A 1 365 ? -3.467 -5.461 61.508 1.00 52.56 365 ILE A O 1
ATOM 2671 N N . ALA A 1 366 ? -3.712 -5.397 63.740 1.00 50.53 366 ALA A N 1
ATOM 2672 C CA . ALA A 1 366 ? -4.102 -6.799 63.841 1.00 44.67 366 ALA A CA 1
ATOM 2673 C C . ALA A 1 366 ? -5.440 -7.054 63.149 1.00 58.34 366 ALA A C 1
ATOM 2674 O O . ALA A 1 366 ? -5.617 -8.072 62.483 1.00 54.52 366 ALA A O 1
ATOM 2676 N N . ALA A 1 367 ? -6.377 -6.126 63.311 1.00 57.77 367 ALA A N 1
ATOM 2677 C CA . ALA A 1 367 ? -7.701 -6.263 62.709 1.00 52.69 367 ALA A CA 1
ATOM 2678 C C . ALA A 1 367 ? -7.651 -6.178 61.184 1.00 59.78 367 ALA A C 1
ATOM 2679 O O . ALA A 1 367 ? -8.318 -6.947 60.491 1.00 60.68 367 ALA A O 1
ATOM 2681 N N . ILE A 1 368 ? -6.867 -5.235 60.670 1.00 55.43 368 ILE A N 1
ATOM 2682 C CA . ILE A 1 368 ? -6.751 -5.020 59.230 1.00 58.96 368 ILE A CA 1
ATOM 2683 C C . ILE A 1 368 ? -6.118 -6.227 58.532 1.00 51.40 368 ILE A C 1
ATOM 2684 O O . ILE A 1 368 ? -6.468 -6.558 57.396 1.00 48.20 368 ILE A O 1
ATOM 2689 N N . ILE A 1 369 ? -5.196 -6.890 59.222 1.00 51.10 369 ILE A N 1
ATOM 2690 C CA . ILE A 1 369 ? -4.555 -8.091 58.695 1.00 56.70 369 ILE A CA 1
ATOM 2691 C C . ILE A 1 369 ? -5.542 -9.258 58.636 1.00 47.04 369 ILE A C 1
ATOM 2692 O O . ILE A 1 369 ? -5.521 -10.052 57.693 1.00 46.07 369 ILE A O 1
ATOM 2697 N N . VAL A 1 370 ? -6.412 -9.350 59.639 1.00 53.50 370 VAL A N 1
ATOM 2698 C CA . VAL A 1 370 ? -7.491 -10.332 59.626 1.00 49.43 370 VAL A CA 1
ATOM 2699 C C . VAL A 1 370 ? -8.448 -10.051 58.466 1.00 50.53 370 VAL A C 1
ATOM 2700 O O . VAL A 1 370 ? -8.836 -10.968 57.740 1.00 44.56 370 VAL A O 1
ATOM 2704 N N . VAL A 1 371 ? -8.815 -8.782 58.299 1.00 49.96 371 VAL A N 1
ATOM 2705 C CA . VAL A 1 371 ? -9.661 -8.351 57.190 1.00 47.32 371 VAL A CA 1
ATOM 2706 C C . VAL A 1 371 ? -9.019 -8.717 55.854 1.00 55.71 371 VAL A C 1
ATOM 2707 O O . VAL A 1 371 ? -9.704 -9.137 54.919 1.00 53.61 371 VAL A O 1
ATOM 2711 N N . GLY A 1 372 ? -7.699 -8.572 55.780 1.00 46.29 372 GLY A N 1
ATOM 2712 C CA . GLY A 1 372 ? -6.954 -8.938 54.589 1.00 50.92 372 GLY A CA 1
ATOM 2713 C C . GLY A 1 372 ? -7.016 -10.427 54.308 1.00 49.79 372 GLY A C 1
ATOM 2714 O O . GLY A 1 372 ? -7.130 -10.846 53.156 1.00 43.73 372 GLY A O 1
ATOM 2715 N N . ALA A 1 373 ? -6.938 -11.230 55.365 1.00 41.91 373 ALA A N 1
ATOM 2716 C CA . ALA A 1 373 ? -7.050 -12.677 55.229 1.00 40.84 373 ALA A CA 1
ATOM 2717 C C . ALA A 1 373 ? -8.450 -13.050 54.749 1.00 49.23 373 ALA A C 1
ATOM 2718 O O . ALA A 1 373 ? -8.621 -13.986 53.966 1.00 45.42 373 ALA A O 1
ATOM 2720 N N . VAL A 1 374 ? -9.447 -12.313 55.231 1.00 44.42 374 VAL A N 1
ATOM 2721 C CA . VAL A 1 374 ? -10.832 -12.517 54.824 1.00 53.18 374 VAL A CA 1
ATOM 2722 C C . VAL A 1 374 ? -11.027 -12.204 53.341 1.00 54.57 374 VAL A C 1
ATOM 2723 O O . VAL A 1 374 ? -11.634 -12.987 52.609 1.00 57.85 374 VAL A O 1
ATOM 2727 N N . VAL A 1 375 ? -10.508 -11.059 52.907 1.00 46.25 375 VAL A N 1
ATOM 2728 C CA . VAL A 1 375 ? -10.635 -10.622 51.521 1.00 49.89 375 VAL A CA 1
ATOM 2729 C C . VAL A 1 375 ? -9.885 -11.540 50.554 1.00 50.34 375 VAL A C 1
ATOM 2730 O O . VAL A 1 375 ? -10.426 -11.936 49.521 1.00 57.72 375 VAL A O 1
ATOM 2734 N N . GLY A 1 376 ? -8.646 -11.880 50.896 1.00 49.07 376 GLY A N 1
ATOM 2735 C CA . GLY A 1 376 ? -7.830 -12.738 50.056 1.00 52.04 376 GLY A CA 1
ATOM 2736 C C . GLY A 1 376 ? -8.399 -14.134 49.878 1.00 47.03 376 GLY A C 1
ATOM 2737 O O . GLY A 1 376 ? -8.397 -14.676 48.773 1.00 45.49 376 GLY A O 1
ATOM 2738 N N . ALA A 1 377 ? -8.887 -14.719 50.967 1.00 44.27 377 ALA A N 1
ATOM 2739 C CA . ALA A 1 377 ? -9.475 -16.052 50.917 1.00 41.79 377 ALA A CA 1
ATOM 2740 C C . ALA A 1 377 ? -10.817 -16.031 50.187 1.00 55.11 377 ALA A C 1
ATOM 2741 O O . ALA A 1 377 ? -11.181 -16.995 49.510 1.00 46.17 377 ALA A O 1
ATOM 2743 N N . ALA A 1 378 ? -11.554 -14.934 50.339 1.00 56.08 378 ALA A N 1
ATOM 2744 C CA . ALA A 1 378 ? -12.819 -14.758 49.634 1.00 50.51 378 ALA A CA 1
ATOM 2745 C C . ALA A 1 378 ? -12.585 -14.753 48.130 1.00 55.17 378 ALA A C 1
ATOM 2746 O O . ALA A 1 378 ? -13.135 -15.581 47.406 1.00 66.21 378 ALA A O 1
ATOM 2748 N N . ILE A 1 379 ? -11.771 -13.804 47.673 1.00 52.97 379 ILE A N 1
ATOM 2749 C CA . ILE A 1 379 ? -11.403 -13.699 46.266 1.00 56.27 379 ILE A CA 1
ATOM 2750 C C . ILE A 1 379 ? -10.773 -14.999 45.769 1.00 63.00 379 ILE A C 1
ATOM 2751 O O . ILE A 1 379 ? -11.071 -15.459 44.667 1.00 66.81 379 ILE A O 1
ATOM 2756 N N . GLY A 1 380 ? -9.912 -15.591 46.592 1.00 56.69 380 GLY A N 1
ATOM 2757 C CA . GLY A 1 380 ? -9.237 -16.826 46.236 1.00 55.94 380 GLY A CA 1
ATOM 2758 C C . GLY A 1 380 ? -10.183 -17.992 46.019 1.00 65.64 380 GLY A C 1
ATOM 2759 O O . GLY A 1 380 ? -10.186 -18.601 44.948 1.00 62.84 380 GLY A O 1
ATOM 2760 N N . GLY A 1 381 ? -10.983 -18.309 47.033 1.00 52.49 381 GLY A N 1
ATOM 2761 C CA . GLY A 1 381 ? -11.913 -19.421 46.948 1.00 63.86 381 GLY A CA 1
ATOM 2762 C C . GLY A 1 381 ? -13.008 -19.218 45.918 1.00 67.37 381 GLY A C 1
ATOM 2763 O O . GLY A 1 381 ? -13.531 -20.182 45.356 1.00 53.29 381 GLY A O 1
ATOM 2764 N N . TRP A 1 382 ? -13.356 -17.959 45.675 1.00 65.57 382 TRP A N 1
ATOM 2765 C CA . TRP A 1 382 ? -14.384 -17.612 44.701 1.00 53.47 382 TRP A CA 1
ATOM 2766 C C . TRP A 1 382 ? -13.926 -17.901 43.273 1.00 61.86 382 TRP A C 1
ATOM 2767 O O . TRP A 1 382 ? -14.724 -18.310 42.430 1.00 69.14 382 TRP A O 1
ATOM 2778 N N . LEU A 1 383 ? -12.640 -17.687 43.008 1.00 71.63 383 LEU A N 1
ATOM 2779 C CA . LEU A 1 383 ? -12.068 -17.989 41.698 1.00 64.04 383 LEU A CA 1
ATOM 2780 C C . LEU A 1 383 ? -11.856 -19.492 41.528 1.00 63.35 383 LEU A C 1
ATOM 2781 O O . LEU A 1 383 ? -11.840 -20.006 40.409 1.00 67.17 383 LEU A O 1
ATOM 2786 N N . ILE A 1 384 ? -11.689 -20.187 42.649 1.00 62.36 384 ILE A N 1
ATOM 2787 C CA . ILE A 1 384 ? -11.498 -21.632 42.645 1.00 61.54 384 ILE A CA 1
ATOM 2788 C C . ILE A 1 384 ? -12.839 -22.337 42.444 1.00 67.05 384 ILE A C 1
ATOM 2789 O O . ILE A 1 384 ? -12.910 -23.408 41.838 1.00 64.93 384 ILE A O 1
ATOM 2794 N N . GLY A 1 385 ? -13.908 -21.721 42.937 1.00 56.72 385 GLY A N 1
ATOM 2795 C CA . GLY A 1 385 ? -15.231 -22.304 42.819 1.00 61.06 385 GLY A CA 1
ATOM 2796 C C . GLY A 1 385 ? -15.836 -22.658 44.161 1.00 61.25 385 GLY A C 1
ATOM 2797 O O . GLY A 1 385 ? -16.788 -23.439 44.240 1.00 65.76 385 GLY A O 1
ATOM 2798 N N . PHE A 1 386 ? -15.275 -22.089 45.222 1.00 54.22 386 PHE A N 1
ATOM 2799 C CA . PHE A 1 386 ? -15.821 -22.254 46.559 1.00 52.18 386 PHE A CA 1
ATOM 2800 C C . PHE A 1 386 ? -16.785 -21.115 46.847 1.00 52.98 386 PHE A C 1
ATOM 2801 O O . PHE A 1 386 ? -16.794 -20.109 46.136 1.00 50.75 386 PHE A O 1
ATOM 2809 N N . TYR A 1 387 ? -17.594 -21.269 47.889 1.00 47.40 387 TYR A N 1
ATOM 2810 C CA . TYR A 1 387 ? -18.445 -20.177 48.337 1.00 54.92 387 TYR A CA 1
ATOM 2811 C C . TYR A 1 387 ? -17.602 -19.147 49.087 1.00 59.74 387 TYR A C 1
ATOM 2812 O O . TYR A 1 387 ? -16.889 -19.495 50.031 1.00 47.14 387 TYR A O 1
ATOM 2821 N N . PRO A 1 388 ? -17.676 -17.877 48.650 1.00 59.68 388 PRO A N 1
ATOM 2822 C CA . PRO A 1 388 ? -16.871 -16.762 49.165 1.00 57.91 388 PRO A CA 1
ATOM 2823 C C . PRO A 1 388 ? -16.928 -16.621 50.685 1.00 59.14 388 PRO A C 1
ATOM 2824 O O . PRO A 1 388 ? -15.899 -16.350 51.304 1.00 55.06 388 PRO A O 1
ATOM 2828 N N . ILE A 1 389 ? -18.111 -16.797 51.269 1.00 54.61 389 ILE A N 1
ATOM 2829 C CA . ILE A 1 389 ? -18.281 -16.681 52.718 1.00 62.58 389 ILE A CA 1
ATOM 2830 C C . ILE A 1 389 ? -17.551 -17.790 53.480 1.00 55.65 389 ILE A C 1
ATOM 2831 O O . ILE A 1 389 ? -16.772 -17.516 54.395 1.00 55.81 389 ILE A O 1
ATOM 2836 N N . GLU A 1 390 ? -17.804 -19.039 53.101 1.00 53.57 390 GLU A N 1
ATOM 2837 C CA . GLU A 1 390 ? -17.161 -20.176 53.751 1.00 52.01 390 GLU A CA 1
ATOM 2838 C C . GLU A 1 390 ? -15.660 -20.218 53.470 1.00 55.48 390 GLU A C 1
ATOM 2839 O O . GLU A 1 390 ? -14.897 -20.804 54.237 1.00 53.57 390 GLU A O 1
ATOM 2845 N N . SER A 1 391 ? -15.246 -19.590 52.373 1.00 48.04 391 SER A N 1
ATOM 2846 C CA . SER A 1 391 ? -13.831 -19.472 52.041 1.00 47.49 391 SER A CA 1
ATOM 2847 C C . SER A 1 391 ? -13.127 -18.514 52.995 1.00 54.26 391 SER A C 1
ATOM 2848 O O . SER A 1 391 ? -12.011 -18.776 53.438 1.00 42.69 391 SER A O 1
ATOM 2851 N N . SER A 1 392 ? -13.790 -17.404 53.305 1.00 52.89 392 SER A N 1
ATOM 2852 C CA . SER A 1 392 ? -13.234 -16.381 54.181 1.00 46.12 392 SER A CA 1
ATOM 2853 C C . SER A 1 392 ? -13.088 -16.880 55.614 1.00 50.52 392 SER A C 1
ATOM 2854 O O . SER A 1 392 ? -12.219 -16.422 56.357 1.00 51.03 392 SER A O 1
ATOM 2857 N N . ILE A 1 393 ? -13.950 -17.817 55.994 1.00 43.74 393 ILE A N 1
ATOM 2858 C CA . ILE A 1 393 ? -13.958 -18.363 57.347 1.00 46.44 393 ILE A CA 1
ATOM 2859 C C . ILE A 1 393 ? -12.923 -19.475 57.510 1.00 49.41 393 ILE A C 1
ATOM 2860 O O . ILE A 1 393 ? -12.190 -19.512 58.498 1.00 54.39 393 ILE A O 1
ATOM 2865 N N . THR A 1 394 ? -12.860 -20.370 56.529 1.00 45.86 394 THR A N 1
ATOM 2866 C CA . THR A 1 394 ? -11.962 -21.522 56.585 1.00 44.19 394 THR A CA 1
ATOM 2867 C C . THR A 1 394 ? -10.508 -21.191 56.236 1.00 48.91 394 THR A C 1
ATOM 2868 O O . THR A 1 394 ? -9.590 -21.563 56.966 1.00 42.30 394 THR A O 1
ATOM 2872 N N . ALA A 1 395 ? -10.299 -20.507 55.115 1.00 49.44 395 ALA A N 1
ATOM 2873 C CA . ALA A 1 395 ? -8.944 -20.211 54.653 1.00 51.53 395 ALA A CA 1
ATOM 2874 C C . ALA A 1 395 ? -8.471 -18.824 55.077 1.00 43.97 395 ALA A C 1
ATOM 2875 O O . ALA A 1 395 ? -7.303 -18.480 54.899 1.00 41.84 395 ALA A O 1
ATOM 2877 N N . GLY A 1 396 ? -9.377 -18.027 55.632 1.00 42.20 396 GLY A N 1
ATOM 2878 C CA . GLY A 1 396 ? -9.025 -16.697 56.096 1.00 43.53 396 GLY A CA 1
ATOM 2879 C C . GLY A 1 396 ? -9.010 -16.590 57.608 1.00 47.74 396 GLY A C 1
ATOM 2880 O O . GLY A 1 396 ? -7.949 -16.442 58.218 1.00 51.13 396 GLY A O 1
ATOM 2881 N N . LEU A 1 397 ? -10.192 -16.663 58.211 1.00 44.59 397 LEU A N 1
ATOM 2882 C CA . LEU A 1 397 ? -10.333 -16.531 59.658 1.00 48.76 397 LEU A CA 1
ATOM 2883 C C . LEU A 1 397 ? -9.704 -17.689 60.426 1.00 45.37 397 LEU A C 1
ATOM 2884 O O . LEU A 1 397 ? -9.173 -17.498 61.520 1.00 54.32 397 LEU A O 1
ATOM 2889 N N . CYS A 1 398 ? -9.763 -18.889 59.857 1.00 40.37 398 CYS A N 1
ATOM 2890 C CA . CYS A 1 398 ? -9.215 -20.064 60.529 1.00 42.31 398 CYS A CA 1
ATOM 2891 C C . CYS A 1 398 ? -7.732 -20.256 60.234 1.00 41.83 398 CYS A C 1
ATOM 2892 O O . CYS A 1 398 ? -7.128 -21.245 60.649 1.00 44.40 398 CYS A O 1
ATOM 2895 N N . MET A 1 399 ? -7.156 -19.303 59.510 1.00 39.86 399 MET A N 1
ATOM 2896 C CA . MET A 1 399 ? -5.708 -19.184 59.406 1.00 50.12 399 MET A CA 1
ATOM 2897 C C . MET A 1 399 ? -5.266 -18.118 60.397 1.00 40.57 399 MET A C 1
ATOM 2898 O O . MET A 1 399 ? -4.221 -18.234 61.028 1.00 41.76 399 MET A O 1
ATOM 2903 N N . ALA A 1 400 ? -6.096 -17.088 60.544 1.00 38.66 400 ALA A N 1
ATOM 2904 C CA . ALA A 1 400 ? -5.767 -15.926 61.365 1.00 43.80 400 ALA A CA 1
ATOM 2905 C C . ALA A 1 400 ? -6.108 -16.112 62.842 1.00 42.71 400 ALA A C 1
ATOM 2906 O O . ALA A 1 400 ? -5.827 -15.235 63.660 1.00 51.60 400 ALA A O 1
ATOM 2908 N N . ASN A 1 401 ? -6.710 -17.247 63.185 1.00 43.61 401 ASN A N 1
ATOM 2909 C CA . ASN A 1 401 ? -7.056 -17.529 64.576 1.00 38.02 401 ASN A CA 1
ATOM 2910 C C . ASN A 1 401 ? -5.963 -18.325 65.285 1.00 37.24 401 ASN A C 1
ATOM 2911 O O . ASN A 1 401 ? -4.952 -18.681 64.680 1.00 33.13 401 ASN A O 1
ATOM 2916 N N . ARG A 1 402 ? -6.178 -18.614 66.564 1.00 36.59 402 ARG A N 1
ATOM 2917 C CA . ARG A 1 402 ? -5.169 -19.285 67.375 1.00 36.50 402 ARG A CA 1
ATOM 2918 C C . ARG A 1 402 ? -5.270 -20.806 67.265 1.00 42.78 402 ARG A C 1
ATOM 2919 O O . ARG A 1 402 ? -5.736 -21.478 68.190 1.00 44.48 402 ARG A O 1
ATOM 2927 N N . GLY A 1 403 ? -4.833 -21.338 66.126 1.00 34.61 403 GLY A N 1
ATOM 2928 C CA . GLY A 1 403 ? -4.769 -22.774 65.914 1.00 42.16 403 GLY A CA 1
ATOM 2929 C C . GLY A 1 403 ? -6.065 -23.527 66.161 1.00 43.87 403 GLY A C 1
ATOM 2930 O O . GLY A 1 403 ? -7.139 -23.084 65.748 1.00 33.76 403 GLY A O 1
ATOM 2931 N N . GLY A 1 404 ? -5.958 -24.665 66.844 1.00 40.19 404 GLY A N 1
ATOM 2932 C CA . GLY A 1 404 ? -7.091 -25.539 67.083 1.00 37.67 404 GLY A CA 1
ATOM 2933 C C . GLY A 1 404 ? -8.170 -24.961 67.978 1.00 38.92 404 GLY A C 1
ATOM 2934 O O . GLY A 1 404 ? -9.356 -25.124 67.697 1.00 47.58 404 GLY A O 1
ATOM 2935 N N . SER A 1 405 ? -7.768 -24.299 69.060 1.00 46.21 405 SER A N 1
ATOM 2936 C CA . SER A 1 405 ? -8.731 -23.688 69.968 1.00 36.29 405 SER A CA 1
ATOM 2937 C C . SER A 1 405 ? -9.468 -22.562 69.257 1.00 45.19 405 SER A C 1
ATOM 2938 O O . SER A 1 405 ? -10.679 -22.409 69.412 1.00 42.98 405 SER A O 1
ATOM 2941 N N . GLY A 1 406 ? -8.732 -21.786 68.464 1.00 41.30 406 GLY A N 1
ATOM 2942 C CA . GLY A 1 406 ? -9.327 -20.722 67.675 1.00 37.52 406 GLY A CA 1
ATOM 2943 C C . GLY A 1 406 ? -10.333 -21.241 66.661 1.00 53.03 406 GLY A C 1
ATOM 2944 O O . GLY A 1 406 ? -11.359 -20.598 66.412 1.00 40.72 406 GLY A O 1
ATOM 2945 N N . ASP A 1 407 ? -10.042 -22.399 66.069 1.00 34.39 407 ASP A N 1
ATOM 2946 C CA . ASP A 1 407 ? -10.948 -23.004 65.096 1.00 50.28 407 ASP A CA 1
ATOM 2947 C C . ASP A 1 407 ? -12.314 -23.267 65.720 1.00 47.68 407 ASP A C 1
ATOM 2948 O O . ASP A 1 407 ? -13.348 -22.959 65.132 1.00 40.64 407 ASP A O 1
ATOM 2953 N N . LEU A 1 408 ? -12.303 -23.829 66.922 1.00 46.79 408 LEU A N 1
ATOM 2954 C CA . LEU A 1 408 ? -13.528 -24.160 67.635 1.00 45.80 408 LEU A CA 1
ATOM 2955 C C . LEU A 1 408 ? -14.301 -22.900 68.037 1.00 43.97 408 LEU A C 1
ATOM 2956 O O . LEU A 1 408 ? -15.532 -22.885 68.003 1.00 56.92 408 LEU A O 1
ATOM 2961 N N . GLU A 1 409 ? -13.575 -21.843 68.392 1.00 42.47 409 GLU A N 1
ATOM 2962 C CA . GLU A 1 409 ? -14.185 -20.550 68.693 1.00 45.93 409 GLU A CA 1
ATOM 2963 C C . GLU A 1 409 ? -14.808 -19.939 67.443 1.00 38.38 409 GLU A C 1
ATOM 2964 O O . GLU A 1 409 ? -15.977 -19.554 67.441 1.00 47.66 409 GLU A O 1
ATOM 2970 N N . VAL A 1 410 ? -14.007 -19.844 66.386 1.00 37.64 410 VAL A N 1
ATOM 2971 C CA . VAL A 1 410 ? -14.427 -19.224 65.132 1.00 43.43 410 VAL A CA 1
ATOM 2972 C C . VAL A 1 410 ? -15.611 -19.935 64.477 1.00 47.58 410 VAL A C 1
ATOM 2973 O O . VAL A 1 410 ? -16.560 -19.290 64.033 1.00 45.12 410 VAL A O 1
ATOM 2977 N N . LEU A 1 411 ? -15.563 -21.262 64.435 1.00 43.36 411 LEU A N 1
ATOM 2978 C CA . LEU A 1 411 ? -16.613 -22.036 63.779 1.00 47.84 411 LEU A CA 1
ATOM 2979 C C . LEU A 1 411 ? -17.926 -22.052 64.561 1.00 51.42 411 LEU A C 1
ATOM 2980 O O . LEU A 1 411 ? -19.001 -22.057 63.968 1.00 42.77 411 LEU A O 1
ATOM 2985 N N . SER A 1 412 ? -17.843 -22.049 65.888 1.00 48.39 412 SER A N 1
ATOM 2986 C CA . SER A 1 412 ? -19.048 -22.035 66.715 1.00 45.11 412 SER A CA 1
ATOM 2987 C C . SER A 1 412 ? -19.751 -20.685 66.619 1.00 40.62 412 SER A C 1
ATOM 2988 O O . SER A 1 412 ? -20.970 -20.596 66.758 1.00 53.32 412 SER A O 1
ATOM 2991 N N . ALA A 1 413 ? -18.974 -19.636 66.372 1.00 49.21 413 ALA A N 1
ATOM 2992 C CA . ALA A 1 413 ? -19.512 -18.282 66.301 1.00 51.87 413 ALA A CA 1
ATOM 2993 C C . ALA A 1 413 ? -20.258 -18.020 64.994 1.00 42.46 413 ALA A C 1
ATOM 2994 O O . ALA A 1 413 ? -21.096 -17.122 64.925 1.00 45.23 413 ALA A O 1
ATOM 2996 N N . CYS A 1 414 ? -19.938 -18.787 63.957 1.00 36.64 414 CYS A N 1
ATOM 2997 C CA . CYS A 1 414 ? -20.641 -18.673 62.683 1.00 41.06 414 CYS A CA 1
ATOM 2998 C C . CYS A 1 414 ? -21.486 -19.914 62.416 1.00 48.45 414 CYS A C 1
ATOM 2999 O O . CYS A 1 414 ? -22.017 -20.087 61.318 1.00 42.96 414 CYS A O 1
ATOM 3002 N N . ASN A 1 415 ? -21.601 -20.768 63.432 1.00 52.33 415 ASN A N 1
ATOM 3003 C CA . ASN A 1 415 ? -22.367 -22.011 63.348 1.00 49.74 415 ASN A CA 1
ATOM 3004 C C . ASN A 1 415 ? -22.016 -22.858 62.129 1.00 49.41 415 ASN A C 1
ATOM 3005 O O . ASN A 1 415 ? -22.895 -23.314 61.400 1.00 47.25 415 ASN A O 1
ATOM 3010 N N . ARG A 1 416 ? -20.719 -23.055 61.917 1.00 36.93 416 ARG A N 1
ATOM 3011 C CA . ARG A 1 416 ? -20.227 -23.881 60.824 1.00 39.19 416 ARG A CA 1
ATOM 3012 C C . ARG A 1 416 ? -19.195 -24.875 61.339 1.00 35.94 416 ARG A C 1
ATOM 3013 O O . ARG A 1 416 ? -18.096 -24.980 60.797 1.00 54.79 416 ARG A O 1
ATOM 3021 N N . MET A 1 417 ? -19.563 -25.604 62.389 1.00 39.21 417 MET A N 1
ATOM 3022 C CA . MET A 1 417 ? -18.670 -26.564 63.033 1.00 36.06 417 MET A CA 1
ATOM 3023 C C . MET A 1 417 ? -18.311 -27.728 62.112 1.00 44.04 417 MET A C 1
ATOM 3024 O O . MET A 1 417 ? -17.347 -28.454 62.358 1.00 41.44 417 MET A O 1
ATOM 3029 N N . ASN A 1 418 ? -19.092 -27.902 61.050 1.00 49.95 418 ASN A N 1
ATOM 3030 C CA . ASN A 1 418 ? -18.856 -28.977 60.094 1.00 42.47 418 ASN A CA 1
ATOM 3031 C C . ASN A 1 418 ? -17.599 -28.750 59.253 1.00 43.31 418 ASN A C 1
ATOM 3032 O O . ASN A 1 418 ? -17.048 -29.688 58.678 1.00 43.95 418 ASN A O 1
ATOM 3037 N N . LEU A 1 419 ? -17.147 -27.501 59.193 1.00 43.69 419 LEU A N 1
ATOM 3038 C CA . LEU A 1 419 ? -15.973 -27.149 58.403 1.00 48.01 419 LEU A CA 1
ATOM 3039 C C . LEU A 1 419 ? -14.678 -27.320 59.203 1.00 41.38 419 LEU A C 1
ATOM 3040 O O . LEU A 1 419 ? -13.617 -26.851 58.787 1.00 44.58 419 LEU A O 1
ATOM 3045 N N . ILE A 1 420 ? -14.779 -28.008 60.341 1.00 38.17 420 ILE A N 1
ATOM 3046 C CA . ILE A 1 420 ? -13.648 -28.232 61.246 1.00 43.80 420 ILE A CA 1
ATOM 3047 C C . ILE A 1 420 ? -12.442 -28.857 60.540 1.00 42.81 420 ILE A C 1
ATOM 3048 O O . ILE A 1 420 ? -11.293 -28.554 60.862 1.00 55.01 420 ILE A O 1
ATOM 3053 N N . SER A 1 421 ? -12.712 -29.707 59.559 1.00 51.87 421 SER A N 1
ATOM 3054 C CA . SER A 1 421 ? -11.654 -30.349 58.796 1.00 50.52 421 SER A CA 1
ATOM 3055 C C . SER A 1 421 ? -10.897 -29.340 57.938 1.00 43.19 421 SER A C 1
ATOM 3056 O O . SER A 1 421 ? -9.675 -29.417 57.812 1.00 42.90 421 SER A O 1
ATOM 3059 N N . TYR A 1 422 ? -11.624 -28.393 57.354 1.00 45.99 422 TYR A N 1
ATOM 3060 C CA . TYR A 1 422 ? -11.003 -27.341 56.556 1.00 44.74 422 TYR A CA 1
ATOM 3061 C C . TYR A 1 422 ? -10.233 -26.364 57.440 1.00 44.15 422 TYR A C 1
ATOM 3062 O O . TYR A 1 422 ? -9.158 -25.894 57.071 1.00 40.85 422 TYR A O 1
ATOM 3071 N N . ALA A 1 423 ? -10.798 -26.056 58.604 1.00 46.48 423 ALA A N 1
ATOM 3072 C CA . ALA A 1 423 ? -10.144 -25.181 59.570 1.00 46.37 423 ALA A CA 1
ATOM 3073 C C . ALA A 1 423 ? -8.833 -25.797 60.037 1.00 53.02 423 ALA A C 1
ATOM 3074 O O . ALA A 1 423 ? -7.854 -25.091 60.281 1.00 44.87 423 ALA A O 1
ATOM 3076 N N . GLN A 1 424 ? -8.823 -27.120 60.162 1.00 46.25 424 GLN A N 1
ATOM 3077 C CA . GLN A 1 424 ? -7.635 -27.834 60.618 1.00 46.56 424 GLN A CA 1
ATOM 3078 C C . GLN A 1 424 ? -6.543 -27.896 59.555 1.00 48.29 424 GLN A C 1
ATOM 3079 O O . GLN A 1 424 ? -5.360 -27.812 59.878 1.00 47.58 424 GLN A O 1
ATOM 3085 N N . ILE A 1 425 ? -6.937 -28.048 58.294 1.00 47.56 425 ILE A N 1
ATOM 3086 C CA . ILE A 1 425 ? -5.979 -27.982 57.194 1.00 48.79 425 ILE A CA 1
ATOM 3087 C C . ILE A 1 425 ? -5.322 -26.600 57.181 1.00 42.40 425 ILE A C 1
ATOM 3088 O O . ILE A 1 425 ? -4.136 -26.468 56.886 1.00 42.32 425 ILE A O 1
ATOM 3093 N N . SER A 1 426 ? -6.096 -25.574 57.522 1.00 40.86 426 SER A N 1
ATOM 3094 C CA . SER A 1 426 ? -5.552 -24.231 57.678 1.00 43.41 426 SER A CA 1
ATOM 3095 C C . SER A 1 426 ? -4.572 -24.158 58.850 1.00 45.61 426 SER A C 1
ATOM 3096 O O . SER A 1 426 ? -3.430 -23.742 58.680 1.00 42.41 426 SER A O 1
ATOM 3099 N N . SER A 1 427 ? -5.021 -24.569 60.033 1.00 37.99 427 SER A N 1
ATOM 3100 C CA . SER A 1 427 ? -4.201 -24.498 61.242 1.00 37.65 427 SER A CA 1
ATOM 3101 C C . SER A 1 427 ? -2.887 -25.266 61.142 1.00 52.04 427 SER A C 1
ATOM 3102 O O . SER A 1 427 ? -1.841 -24.775 61.569 1.00 40.94 427 SER A O 1
ATOM 3105 N N . ARG A 1 428 ? -2.948 -26.472 60.586 1.00 47.07 428 ARG A N 1
ATOM 3106 C CA . ARG A 1 428 ? -1.806 -27.379 60.608 1.00 43.28 428 ARG A CA 1
ATOM 3107 C C . ARG A 1 428 ? -0.962 -27.284 59.344 1.00 50.09 428 ARG A C 1
ATOM 3108 O O . ARG A 1 428 ? 0.252 -27.092 59.412 1.00 56.32 428 ARG A O 1
ATOM 3116 N N . LEU A 1 429 ? -1.607 -27.423 58.191 1.00 50.58 429 LEU A N 1
ATOM 3117 C CA . LEU A 1 429 ? -0.896 -27.414 56.916 1.00 57.40 429 LEU A CA 1
ATOM 3118 C C . LEU A 1 429 ? -0.584 -25.984 56.482 1.00 51.17 429 LEU A C 1
ATOM 3119 O O . LEU A 1 429 ? 0.534 -25.688 56.057 1.00 48.77 429 LEU A O 1
ATOM 3124 N N . GLY A 1 430 ? -1.569 -25.098 56.600 1.00 41.70 430 GLY A N 1
ATOM 3125 C CA . GLY A 1 430 ? -1.354 -23.691 56.322 1.00 41.19 430 GLY A CA 1
ATOM 3126 C C . GLY A 1 430 ? -0.402 -23.095 57.342 1.00 54.02 430 GLY A C 1
ATOM 3127 O O . GLY A 1 430 ? 0.314 -22.136 57.051 1.00 47.62 430 GLY A O 1
ATOM 3128 N N . GLY A 1 431 ? -0.396 -23.669 58.543 1.00 45.63 431 GLY A N 1
ATOM 3129 C CA . GLY A 1 431 ? 0.525 -23.252 59.584 1.00 42.03 431 GLY A CA 1
ATOM 3130 C C . GLY A 1 431 ? 1.949 -23.649 59.247 1.00 56.59 431 GLY A C 1
ATOM 3131 O O . GLY A 1 431 ? 2.899 -22.931 59.572 1.00 49.93 431 GLY A O 1
ATOM 3132 N N . GLY A 1 432 ? 2.097 -24.798 58.592 1.00 58.91 432 GLY A N 1
ATOM 3133 C CA . GLY A 1 432 ? 3.401 -25.267 58.160 1.00 49.20 432 GLY A CA 1
ATOM 3134 C C . GLY A 1 432 ? 3.950 -24.423 57.025 1.00 52.83 432 GLY A C 1
ATOM 3135 O O . GLY A 1 432 ? 5.151 -24.148 56.963 1.00 61.36 432 GLY A O 1
ATOM 3136 N N . ILE A 1 433 ? 3.062 -24.017 56.123 1.00 53.31 433 ILE A N 1
ATOM 3137 C CA . ILE A 1 433 ? 3.429 -23.139 55.018 1.00 48.67 433 ILE A CA 1
ATOM 3138 C C . ILE A 1 433 ? 3.977 -21.808 55.540 1.00 50.97 433 ILE A C 1
ATOM 3139 O O . ILE A 1 433 ? 4.980 -21.302 55.033 1.00 53.82 433 ILE A O 1
ATOM 3144 N N . VAL A 1 434 ? 3.315 -21.252 56.554 1.00 42.83 434 VAL A N 1
ATOM 3145 C CA . VAL A 1 434 ? 3.740 -19.995 57.167 1.00 57.81 434 VAL A CA 1
ATOM 3146 C C . VAL A 1 434 ? 5.137 -20.115 57.778 1.00 52.71 434 VAL A C 1
ATOM 3147 O O . VAL A 1 434 ? 5.936 -19.183 57.703 1.00 53.46 434 VAL A O 1
ATOM 3151 N N . LEU A 1 435 ? 5.429 -21.273 58.366 1.00 50.30 435 LEU A N 1
ATOM 3152 C CA . LEU A 1 435 ? 6.739 -21.532 58.958 1.00 44.22 435 LEU A CA 1
ATOM 3153 C C . LEU A 1 435 ? 7.862 -21.513 57.917 1.00 57.87 435 LEU A C 1
ATOM 3154 O O . LEU A 1 435 ? 8.935 -20.962 58.168 1.00 57.19 435 LEU A O 1
ATOM 3159 N N . VAL A 1 436 ? 7.612 -22.114 56.755 1.00 49.39 436 VAL A N 1
ATOM 3160 C CA . VAL A 1 436 ? 8.550 -22.046 55.637 1.00 50.60 436 VAL A CA 1
ATOM 3161 C C . VAL A 1 436 ? 8.738 -20.597 55.198 1.00 52.19 436 VAL A C 1
ATOM 3162 O O . VAL A 1 436 ? 9.864 -20.135 55.014 1.00 64.12 436 VAL A O 1
ATOM 3166 N N . ILE A 1 437 ? 7.622 -19.889 55.042 1.00 54.75 437 ILE A N 1
ATOM 3167 C CA . ILE A 1 437 ? 7.629 -18.476 54.676 1.00 60.09 437 ILE A CA 1
ATOM 3168 C C . ILE A 1 437 ? 8.416 -17.642 55.688 1.00 55.62 437 ILE A C 1
ATOM 3169 O O . ILE A 1 437 ? 9.177 -16.750 55.313 1.00 56.54 437 ILE A O 1
ATOM 3174 N N . ALA A 1 438 ? 8.237 -17.952 56.968 1.00 54.84 438 ALA A N 1
ATOM 3175 C CA . ALA A 1 438 ? 8.871 -17.204 58.049 1.00 63.36 438 ALA A CA 1
ATOM 3176 C C . ALA A 1 438 ? 10.391 -17.331 58.036 1.00 63.23 438 ALA A C 1
ATOM 3177 O O . ALA A 1 438 ? 11.101 -16.333 58.150 1.00 60.03 438 ALA A O 1
ATOM 3179 N N . SER A 1 439 ? 10.884 -18.560 57.906 1.00 63.62 439 SER A N 1
ATOM 3180 C CA . SER A 1 439 ? 12.322 -18.816 57.872 1.00 70.70 439 SER A CA 1
ATOM 3181 C C . SER A 1 439 ? 12.986 -18.078 56.714 1.00 67.65 439 SER A C 1
ATOM 3182 O O . SER A 1 439 ? 14.145 -17.672 56.806 1.00 71.41 439 SER A O 1
ATOM 3185 N N . ILE A 1 440 ? 12.238 -17.910 55.628 1.00 59.76 440 ILE A N 1
ATOM 3186 C CA . ILE A 1 440 ? 12.698 -17.144 54.475 1.00 66.54 440 ILE A CA 1
ATOM 3187 C C . ILE A 1 440 ? 12.691 -15.644 54.772 1.00 58.92 440 ILE A C 1
ATOM 3188 O O . ILE A 1 440 ? 13.697 -14.959 54.575 1.00 69.10 440 ILE A O 1
ATOM 3193 N N . VAL A 1 441 ? 11.552 -15.141 55.244 1.00 62.27 441 VAL A N 1
ATOM 3194 C CA . VAL A 1 441 ? 11.400 -13.721 55.556 1.00 68.69 441 VAL A CA 1
ATOM 3195 C C . VAL A 1 441 ? 12.362 -13.261 56.653 1.00 72.77 441 VAL A C 1
ATOM 3196 O O . VAL A 1 441 ? 12.998 -12.215 56.524 1.00 73.78 441 VAL A O 1
ATOM 3200 N N . PHE A 1 442 ? 12.468 -14.046 57.724 1.00 73.85 442 PHE A N 1
ATOM 3201 C CA . PHE A 1 442 ? 13.405 -13.754 58.807 1.00 69.19 442 PHE A CA 1
ATOM 3202 C C . PHE A 1 442 ? 14.833 -13.659 58.277 1.00 80.85 442 PHE A C 1
ATOM 3203 O O . PHE A 1 442 ? 15.604 -12.795 58.693 1.00 65.44 442 PHE A O 1
ATOM 3211 N N . SER A 1 443 ? 15.175 -14.553 57.354 1.00 75.57 443 SER A N 1
ATOM 3212 C CA . SER A 1 443 ? 16.503 -14.572 56.751 1.00 68.13 443 SER A CA 1
ATOM 3213 C C . SER A 1 443 ? 16.774 -13.316 55.927 1.00 78.29 443 SER A C 1
ATOM 3214 O O . SER A 1 443 ? 17.866 -12.752 55.991 1.00 85.43 443 SER A O 1
ATOM 3217 N N . MET A 1 444 ? 15.779 -12.882 55.158 1.00 73.06 444 MET A N 1
ATOM 3218 C CA . MET A 1 444 ? 15.919 -11.697 54.314 1.00 77.79 444 MET A CA 1
ATOM 3219 C C . MET A 1 444 ? 16.079 -10.414 55.126 1.00 86.03 444 MET A C 1
ATOM 3220 O O . MET A 1 444 ? 16.701 -9.458 54.667 1.00 101.50 444 MET A O 1
ATOM 3225 N N . MET A 1 445 ? 15.513 -10.393 56.329 1.00 79.43 445 MET A N 1
ATOM 3226 C CA . MET A 1 445 ? 15.587 -9.215 57.188 1.00 90.74 445 MET A CA 1
ATOM 3227 C C . MET A 1 445 ? 16.819 -9.269 58.084 1.00 96.15 445 MET A C 1
ATOM 3228 O O . MET A 1 445 ? 16.966 -8.468 59.006 1.00 109.05 445 MET A O 1
ATOM 3233 N N . VAL A 1 446 ? 17.695 -10.228 57.803 1.00 92.86 446 VAL A N 1
ATOM 3234 C CA . VAL A 1 446 ? 18.936 -10.400 58.547 1.00 92.79 446 VAL A CA 1
ATOM 3235 C C . VAL A 1 446 ? 20.093 -10.534 57.559 1.00 97.22 446 VAL A C 1
ATOM 3236 O O . VAL A 1 446 ? 21.239 -10.197 57.873 1.00 90.94 446 VAL A O 1
ATOM 3240 N N . LEU A 1 447 ? 19.768 -11.004 56.355 1.00 92.96 447 LEU A N 1
ATOM 3241 C CA . LEU A 1 447 ? 20.727 -11.105 55.258 1.00 90.53 447 LEU A CA 1
ATOM 3242 C C . LEU A 1 447 ? 21.443 -9.774 55.062 1.00 103.60 447 LEU A C 1
ATOM 3243 O O . LEU A 1 447 ? 22.655 -9.686 55.255 1.00 116.87 447 LEU A O 1
ATOM 3248 N N . GLU A 1 448 ? 20.669 -8.755 54.686 1.00 100.61 448 GLU A N 1
ATOM 3249 C CA . GLU A 1 448 ? 21.120 -7.361 54.583 1.00 122.70 448 GLU A CA 1
ATOM 3250 C C . GLU A 1 448 ? 22.554 -7.174 54.079 1.00 123.80 448 GLU A C 1
ATOM 3251 O O . GLU A 1 448 ? 23.491 -7.061 54.871 1.00 118.10 448 GLU A O 1
ATOM 3257 N N . SER B 1 16 ? -16.227 -66.905 49.686 1.00 113.34 16 SER B N 1
ATOM 3258 C CA . SER B 1 16 ? -15.251 -67.813 50.277 1.00 124.10 16 SER B CA 1
ATOM 3259 C C . SER B 1 16 ? -14.337 -67.068 51.242 1.00 132.08 16 SER B C 1
ATOM 3260 O O . SER B 1 16 ? -13.116 -67.067 51.074 1.00 136.28 16 SER B O 1
ATOM 3263 N N . ASP B 1 17 ? -14.927 -66.442 52.256 1.00 131.53 17 ASP B N 1
ATOM 3264 C CA . ASP B 1 17 ? -14.161 -65.613 53.184 1.00 132.03 17 ASP B CA 1
ATOM 3265 C C . ASP B 1 17 ? -14.503 -65.860 54.650 1.00 133.06 17 ASP B C 1
ATOM 3266 O O . ASP B 1 17 ? -15.089 -66.884 55.003 1.00 123.29 17 ASP B O 1
ATOM 3271 N N . LEU B 1 18 ? -14.124 -64.906 55.496 1.00 130.86 18 LEU B N 1
ATOM 3272 C CA . LEU B 1 18 ? -14.387 -64.982 56.928 1.00 111.01 18 LEU B CA 1
ATOM 3273 C C . LEU B 1 18 ? -14.760 -63.621 57.510 1.00 118.00 18 LEU B C 1
ATOM 3274 O O . LEU B 1 18 ? -14.796 -63.450 58.729 1.00 116.62 18 LEU B O 1
ATOM 3279 N N . LEU B 1 19 ? -15.034 -62.653 56.639 1.00 115.72 19 LEU B N 1
ATOM 3280 C CA . LEU B 1 19 ? -15.512 -61.350 57.094 1.00 109.49 19 LEU B CA 1
ATOM 3281 C C . LEU B 1 19 ? -17.000 -61.411 57.434 1.00 103.55 19 LEU B C 1
ATOM 3282 O O . LEU B 1 19 ? -17.563 -62.503 57.548 1.00 110.65 19 LEU B O 1
ATOM 3287 N N . ARG B 1 20 ? -17.627 -60.247 57.591 1.00 108.97 20 ARG B N 1
ATOM 3288 C CA . ARG B 1 20 ? -18.961 -60.164 58.181 1.00 99.25 20 ARG B CA 1
ATOM 3289 C C . ARG B 1 20 ? -18.929 -60.873 59.534 1.00 102.05 20 ARG B C 1
ATOM 3290 O O . ARG B 1 20 ? -19.833 -61.631 59.891 1.00 90.87 20 ARG B O 1
ATOM 3298 N N . PHE B 1 21 ? -17.852 -60.609 60.267 1.00 105.15 21 PHE B N 1
ATOM 3299 C CA . PHE B 1 21 ? -17.572 -61.222 61.555 1.00 96.80 21 PHE B CA 1
ATOM 3300 C C . PHE B 1 21 ? -16.938 -60.128 62.407 1.00 81.37 21 PHE B C 1
ATOM 3301 O O . PHE B 1 21 ? -15.745 -59.844 62.293 1.00 86.24 21 PHE B O 1
ATOM 3309 N N . LYS B 1 22 ? -17.757 -59.502 63.246 1.00 73.51 22 LYS B N 1
ATOM 3310 C CA . LYS B 1 22 ? -17.396 -58.236 63.879 1.00 70.52 22 LYS B CA 1
ATOM 3311 C C . LYS B 1 22 ? -16.619 -58.352 65.191 1.00 69.61 22 LYS B C 1
ATOM 3312 O O . LYS B 1 22 ? -16.958 -59.152 66.063 1.00 71.05 22 LYS B O 1
ATOM 3318 N N . ILE B 1 23 ? -15.575 -57.534 65.314 1.00 67.85 23 ILE B N 1
ATOM 3319 C CA . ILE B 1 23 ? -14.817 -57.406 66.555 1.00 65.74 23 ILE B CA 1
ATOM 3320 C C . ILE B 1 23 ? -15.071 -56.027 67.165 1.00 60.81 23 ILE B C 1
ATOM 3321 O O . ILE B 1 23 ? -14.598 -55.015 66.642 1.00 52.84 23 ILE B O 1
ATOM 3326 N N . PHE B 1 24 ? -15.812 -55.999 68.272 1.00 42.05 24 PHE B N 1
ATOM 3327 C CA . PHE B 1 24 ? -16.306 -54.753 68.862 1.00 53.81 24 PHE B CA 1
ATOM 3328 C C . PHE B 1 24 ? -17.021 -53.904 67.806 1.00 60.19 24 PHE B C 1
ATOM 3329 O O . PHE B 1 24 ? -16.776 -52.704 67.677 1.00 55.75 24 PHE B O 1
ATOM 3337 N N . GLY B 1 25 ? -17.902 -54.546 67.044 1.00 61.27 25 GLY B N 1
ATOM 3338 C CA . GLY B 1 25 ? -18.680 -53.861 66.028 1.00 34.65 25 GLY B CA 1
ATOM 3339 C C . GLY B 1 25 ? -17.904 -53.529 64.768 1.00 51.01 25 GLY B C 1
ATOM 3340 O O . GLY B 1 25 ? -18.445 -52.912 63.848 1.00 57.92 25 GLY B O 1
ATOM 3341 N N . MET B 1 26 ? -16.640 -53.939 64.719 1.00 52.63 26 MET B N 1
ATOM 3342 C CA . MET B 1 26 ? -15.781 -53.625 63.582 1.00 63.19 26 MET B CA 1
ATOM 3343 C C . MET B 1 26 ? -15.528 -54.863 62.729 1.00 65.88 26 MET B C 1
ATOM 3344 O O . MET B 1 26 ? -15.089 -55.894 63.245 1.00 62.92 26 MET B O 1
ATOM 3349 N N . PRO B 1 27 ? -15.819 -54.768 61.419 1.00 63.58 27 PRO B N 1
ATOM 3350 C CA . PRO B 1 27 ? -15.457 -55.840 60.486 1.00 58.15 27 PRO B CA 1
ATOM 3351 C C . PRO B 1 27 ? -13.962 -56.119 60.568 1.00 67.23 27 PRO B C 1
ATOM 3352 O O . PRO B 1 27 ? -13.183 -55.171 60.685 1.00 74.61 27 PRO B O 1
ATOM 3356 N N . LEU B 1 28 ? -13.574 -57.391 60.502 1.00 63.59 28 LEU B N 1
ATOM 3357 C CA . LEU B 1 28 ? -12.186 -57.796 60.741 1.00 73.08 28 LEU B CA 1
ATOM 3358 C C . LEU B 1 28 ? -11.090 -57.048 59.958 1.00 65.00 28 LEU B C 1
ATOM 3359 O O . LEU B 1 28 ? -9.999 -56.838 60.491 1.00 65.52 28 LEU B O 1
ATOM 3364 N N . PRO B 1 29 ? -11.361 -56.651 58.698 1.00 67.46 29 PRO B N 1
ATOM 3365 C CA . PRO B 1 29 ? -10.326 -55.836 58.050 1.00 64.86 29 PRO B CA 1
ATOM 3366 C C . PRO B 1 29 ? -10.202 -54.440 58.660 1.00 66.40 29 PRO B C 1
ATOM 3367 O O . PRO B 1 29 ? -9.092 -53.911 58.732 1.00 55.95 29 PRO B O 1
ATOM 3371 N N . LEU B 1 30 ? -11.319 -53.852 59.083 1.00 57.89 30 LEU B N 1
ATOM 3372 C CA . LEU B 1 30 ? -11.287 -52.532 59.706 1.00 60.86 30 LEU B CA 1
ATOM 3373 C C . LEU B 1 30 ? -10.590 -52.580 61.064 1.00 66.29 30 LEU B C 1
ATOM 3374 O O . LEU B 1 30 ? -9.895 -51.639 61.446 1.00 63.44 30 LEU B O 1
ATOM 3379 N N . TYR B 1 31 ? -10.773 -53.679 61.788 1.00 60.41 31 TYR B N 1
ATOM 3380 C CA . TYR B 1 31 ? -10.097 -53.848 63.068 1.00 58.57 31 TYR B CA 1
ATOM 3381 C C . TYR B 1 31 ? -8.597 -54.023 62.876 1.00 63.69 31 TYR B C 1
ATOM 3382 O O . TYR B 1 31 ? -7.801 -53.534 63.679 1.00 74.65 31 TYR B O 1
ATOM 3391 N N . ALA B 1 32 ? -8.219 -54.737 61.820 1.00 62.35 32 ALA B N 1
ATOM 3392 C CA . ALA B 1 32 ? -6.811 -54.947 61.504 1.00 66.16 32 ALA B CA 1
ATOM 3393 C C . ALA B 1 32 ? -6.095 -53.614 61.313 1.00 58.38 32 ALA B C 1
ATOM 3394 O O . ALA B 1 32 ? -4.925 -53.476 61.657 1.00 65.49 32 ALA B O 1
ATOM 3396 N N . PHE B 1 33 ? -6.808 -52.638 60.761 1.00 56.87 33 PHE B N 1
ATOM 3397 C CA . PHE B 1 33 ? -6.285 -51.286 60.635 1.00 67.66 33 PHE B CA 1
ATOM 3398 C C . PHE B 1 33 ? -5.975 -50.704 62.010 1.00 63.54 33 PHE B C 1
ATOM 3399 O O . PHE B 1 33 ? -4.913 -50.121 62.223 1.00 57.89 33 PHE B O 1
ATOM 3407 N N . ALA B 1 34 ? -6.911 -50.867 62.940 1.00 65.64 34 ALA B N 1
ATOM 3408 C CA . ALA B 1 34 ? -6.733 -50.382 64.303 1.00 58.19 34 ALA B CA 1
ATOM 3409 C C . ALA B 1 34 ? -5.612 -51.135 65.015 1.00 64.46 34 ALA B C 1
ATOM 3410 O O . ALA B 1 34 ? -4.853 -50.549 65.789 1.00 67.08 34 ALA B O 1
ATOM 3412 N N . LEU B 1 35 ? -5.518 -52.436 64.752 1.00 63.09 35 LEU B N 1
ATOM 3413 C CA . LEU B 1 35 ? -4.497 -53.274 65.375 1.00 63.41 35 LEU B CA 1
ATOM 3414 C C . LEU B 1 35 ? -3.096 -52.942 64.858 1.00 63.05 35 LEU B C 1
ATOM 3415 O O . LEU B 1 35 ? -2.154 -52.830 65.642 1.00 62.75 35 LEU B O 1
ATOM 3420 N N . ILE B 1 36 ? -2.967 -52.785 63.543 1.00 63.73 36 ILE B N 1
ATOM 3421 C CA . ILE B 1 36 ? -1.694 -52.411 62.929 1.00 68.94 36 ILE B CA 1
ATOM 3422 C C . ILE B 1 36 ? -1.215 -51.054 63.454 1.00 73.25 36 ILE B C 1
ATOM 3423 O O . ILE B 1 36 ? -0.024 -50.860 63.712 1.00 69.09 36 ILE B O 1
ATOM 3428 N N . THR B 1 37 ? -2.153 -50.125 63.621 1.00 68.23 37 THR B N 1
ATOM 3429 C CA . THR B 1 37 ? -1.857 -48.823 64.210 1.00 62.01 37 THR B CA 1
ATOM 3430 C C . THR B 1 37 ? -1.234 -48.979 65.595 1.00 62.31 37 THR B C 1
ATOM 3431 O O . THR B 1 37 ? -0.217 -48.354 65.903 1.00 63.95 37 THR B O 1
ATOM 3435 N N . LEU B 1 38 ? -1.842 -49.826 66.421 1.00 65.48 38 LEU B N 1
ATOM 3436 C CA . LEU B 1 38 ? -1.353 -50.059 67.776 1.00 58.92 38 LEU B CA 1
ATOM 3437 C C . LEU B 1 38 ? 0.026 -50.712 67.773 1.00 68.10 38 LEU B C 1
ATOM 3438 O O . LEU B 1 38 ? 0.870 -50.396 68.612 1.00 69.06 38 LEU B O 1
ATOM 3443 N N . LEU B 1 39 ? 0.251 -51.616 66.823 1.00 70.42 39 LEU B N 1
ATOM 3444 C CA . LEU B 1 39 ? 1.532 -52.306 66.711 1.00 62.14 39 LEU B CA 1
ATOM 3445 C C . LEU B 1 39 ? 2.636 -51.346 66.276 1.00 67.83 39 LEU B C 1
ATOM 3446 O O . LEU B 1 39 ? 3.742 -51.382 66.815 1.00 68.05 39 LEU B O 1
ATOM 3451 N N . LEU B 1 40 ? 2.328 -50.491 65.303 1.00 60.94 40 LEU B N 1
ATOM 3452 C CA . LEU B 1 40 ? 3.256 -49.451 64.862 1.00 66.07 40 LEU B CA 1
ATOM 3453 C C . LEU B 1 40 ? 3.613 -48.529 66.023 1.00 61.89 40 LEU B C 1
ATOM 3454 O O . LEU B 1 40 ? 4.770 -48.143 66.193 1.00 71.10 40 LEU B O 1
ATOM 3459 N N . SER B 1 41 ? 2.606 -48.183 66.819 1.00 63.10 41 SER B N 1
ATOM 3460 C CA . SER B 1 41 ? 2.804 -47.382 68.019 1.00 65.43 41 SER B CA 1
ATOM 3461 C C . SER B 1 41 ? 3.706 -48.114 69.005 1.00 72.54 41 SER B C 1
ATOM 3462 O O . SER B 1 41 ? 4.608 -47.523 69.598 1.00 67.56 41 SER B O 1
ATOM 3465 N N . HIS B 1 42 ? 3.457 -49.408 69.167 1.00 65.56 42 HIS B N 1
ATOM 3466 C CA . HIS B 1 42 ? 4.259 -50.239 70.053 1.00 59.94 42 HIS B CA 1
ATOM 3467 C C . HIS B 1 42 ? 5.664 -50.429 69.490 1.00 73.76 42 HIS B C 1
ATOM 3468 O O . HIS B 1 42 ? 6.640 -50.486 70.237 1.00 74.47 42 HIS B O 1
ATOM 3475 N N . PHE B 1 43 ? 5.757 -50.524 68.167 1.00 76.02 43 PHE B N 1
ATOM 3476 C CA . PHE B 1 43 ? 7.030 -50.745 67.489 1.00 76.05 43 PHE B CA 1
ATOM 3477 C C . PHE B 1 43 ? 7.960 -49.543 67.615 1.00 70.35 43 PHE B C 1
ATOM 3478 O O . PHE B 1 43 ? 9.085 -49.666 68.098 1.00 77.04 43 PHE B O 1
ATOM 3486 N N . TYR B 1 44 ? 7.486 -48.380 67.180 1.00 68.90 44 TYR B N 1
ATOM 3487 C CA . TYR B 1 44 ? 8.278 -47.158 67.256 1.00 72.83 44 TYR B CA 1
ATOM 3488 C C . TYR B 1 44 ? 8.285 -46.565 68.663 1.00 70.03 44 TYR B C 1
ATOM 3489 O O . TYR B 1 44 ? 8.927 -45.543 68.905 1.00 72.19 44 TYR B O 1
ATOM 3498 N N . ASN B 1 45 ? 7.574 -47.217 69.582 1.00 74.98 45 ASN B N 1
ATOM 3499 C CA . ASN B 1 45 ? 7.433 -46.733 70.955 1.00 75.04 45 ASN B CA 1
ATOM 3500 C C . ASN B 1 45 ? 6.950 -45.284 70.994 1.00 75.67 45 ASN B C 1
ATOM 3501 O O . ASN B 1 45 ? 7.566 -44.424 71.625 1.00 70.69 45 ASN B O 1
ATOM 3506 N N . ALA B 1 46 ? 5.844 -45.020 70.306 1.00 72.62 46 ALA B N 1
ATOM 3507 C CA . ALA B 1 46 ? 5.278 -43.678 70.257 1.00 60.92 46 ALA B CA 1
ATOM 3508 C C . ALA B 1 46 ? 3.787 -43.697 70.572 1.00 59.30 46 ALA B C 1
ATOM 3509 O O . ALA B 1 46 ? 2.987 -44.247 69.811 1.00 66.52 46 ALA B O 1
ATOM 3511 N N . ILE B 1 47 ? 3.423 -43.097 71.700 1.00 55.41 47 ILE B N 1
ATOM 3512 C CA . ILE B 1 47 ? 2.025 -43.001 72.103 1.00 59.23 47 ILE B CA 1
ATOM 3513 C C . ILE B 1 47 ? 1.812 -41.842 73.072 1.00 57.67 47 ILE B C 1
ATOM 3514 O O . ILE B 1 47 ? 2.563 -41.688 74.036 1.00 59.70 47 ILE B O 1
ATOM 3519 N N . PRO B 1 48 ? 0.798 -41.004 72.800 1.00 65.97 48 PRO B N 1
ATOM 3520 C CA . PRO B 1 48 ? 0.477 -39.930 73.742 1.00 54.42 48 PRO B CA 1
ATOM 3521 C C . PRO B 1 48 ? -0.038 -40.539 75.035 1.00 52.77 48 PRO B C 1
ATOM 3522 O O . PRO B 1 48 ? -0.854 -41.462 74.986 1.00 58.03 48 PRO B O 1
ATOM 3526 N N . THR B 1 49 ? 0.434 -40.038 76.171 1.00 54.32 49 THR B N 1
ATOM 3527 C CA . THR B 1 49 ? 0.002 -40.551 77.464 1.00 64.44 49 THR B CA 1
ATOM 3528 C C . THR B 1 49 ? -1.221 -39.795 77.971 1.00 55.47 49 THR B C 1
ATOM 3529 O O . THR B 1 49 ? -1.401 -39.625 79.180 1.00 66.08 49 THR B O 1
ATOM 3533 N N . ASP B 1 50 ? -2.056 -39.346 77.036 1.00 55.27 50 ASP B N 1
ATOM 3534 C CA . ASP B 1 50 ? -3.287 -38.641 77.373 1.00 56.96 50 ASP B CA 1
ATOM 3535 C C . ASP B 1 50 ? -4.519 -39.508 77.108 1.00 60.10 50 ASP B C 1
ATOM 3536 O O . ASP B 1 50 ? -4.409 -40.726 76.950 1.00 54.69 50 ASP B O 1
ATOM 3541 N N . LEU B 1 51 ? -5.685 -38.871 77.053 1.00 48.92 51 LEU B N 1
ATOM 3542 C CA . LEU B 1 51 ? -6.942 -39.574 76.816 1.00 49.80 51 LEU B CA 1
ATOM 3543 C C . LEU B 1 51 ? -6.990 -40.227 75.435 1.00 54.60 51 LEU B C 1
ATOM 3544 O O . LEU B 1 51 ? -7.491 -41.341 75.287 1.00 50.42 51 LEU B O 1
ATOM 3549 N N . VAL B 1 52 ? -6.466 -39.534 74.428 1.00 56.57 52 VAL B N 1
ATOM 3550 C CA . VAL B 1 52 ? -6.522 -40.032 73.058 1.00 48.67 52 VAL B CA 1
ATOM 3551 C C . VAL B 1 52 ? -5.687 -41.296 72.875 1.00 59.56 52 VAL B C 1
ATOM 3552 O O . VAL B 1 52 ? -6.176 -42.300 72.354 1.00 55.23 52 VAL B O 1
ATOM 3556 N N . GLY B 1 53 ? -4.428 -41.242 73.300 1.00 46.74 53 GLY B N 1
ATOM 3557 C CA . GLY B 1 53 ? -3.541 -42.386 73.197 1.00 55.01 53 GLY B CA 1
ATOM 3558 C C . GLY B 1 53 ? -3.953 -43.510 74.127 1.00 52.23 53 GLY B C 1
ATOM 3559 O O . GLY B 1 53 ? -3.858 -44.687 73.770 1.00 53.74 53 GLY B O 1
ATOM 3560 N N . GLY B 1 54 ? -4.405 -43.147 75.325 1.00 52.02 54 GLY B N 1
ATOM 3561 C CA . GLY B 1 54 ? -4.877 -44.122 76.289 1.00 51.92 54 GLY B CA 1
ATOM 3562 C C . GLY B 1 54 ? -6.074 -44.902 75.781 1.00 57.62 54 GLY B C 1
ATOM 3563 O O . GLY B 1 54 ? -6.061 -46.135 75.771 1.00 68.28 54 GLY B O 1
ATOM 3564 N N . PHE B 1 55 ? -7.112 -44.186 75.358 1.00 48.06 55 PHE B N 1
ATOM 3565 C CA . PHE B 1 55 ? -8.324 -44.824 74.855 1.00 65.15 55 PHE B CA 1
ATOM 3566 C C . PHE B 1 55 ? -8.062 -45.657 73.604 1.00 57.43 55 PHE B C 1
ATOM 3567 O O . PHE B 1 55 ? -8.611 -46.744 73.462 1.00 56.29 55 PHE B O 1
ATOM 3575 N N . ALA B 1 56 ? -7.225 -45.144 72.707 1.00 56.52 56 ALA B N 1
ATOM 3576 C CA . ALA B 1 56 ? -6.854 -45.872 71.496 1.00 53.10 56 ALA B CA 1
ATOM 3577 C C . ALA B 1 56 ? -6.307 -47.259 71.823 1.00 62.32 56 ALA B C 1
ATOM 3578 O O . ALA B 1 56 ? -6.682 -48.250 71.194 1.00 63.02 56 ALA B O 1
ATOM 3580 N N . LEU B 1 57 ? -5.419 -47.323 72.810 1.00 63.82 57 LEU B N 1
ATOM 3581 C CA . LEU B 1 57 ? -4.852 -48.593 73.244 1.00 63.25 57 LEU B CA 1
ATOM 3582 C C . LEU B 1 57 ? -5.914 -49.445 73.931 1.00 66.52 57 LEU B C 1
ATOM 3583 O O . LEU B 1 57 ? -6.079 -50.618 73.605 1.00 68.12 57 LEU B O 1
ATOM 3588 N N . MET B 1 58 ? -6.634 -48.845 74.875 1.00 62.40 58 MET B N 1
ATOM 3589 C CA . MET B 1 58 ? -7.626 -49.568 75.666 1.00 63.17 58 MET B CA 1
ATOM 3590 C C . MET B 1 58 ? -8.819 -50.040 74.830 1.00 57.10 58 MET B C 1
ATOM 3591 O O . MET B 1 58 ? -9.414 -51.077 75.120 1.00 60.11 58 MET B O 1
ATOM 3596 N N . PHE B 1 59 ? -9.159 -49.280 73.793 1.00 56.84 59 PHE B N 1
ATOM 3597 C CA . PHE B 1 59 ? -10.216 -49.669 72.862 1.00 60.84 59 PHE B CA 1
ATOM 3598 C C . PHE B 1 59 ? -9.814 -50.906 72.063 1.00 62.83 59 PHE B C 1
ATOM 3599 O O . PHE B 1 59 ? -10.553 -51.888 72.007 1.00 55.62 59 PHE B O 1
ATOM 3607 N N . VAL B 1 60 ? -8.636 -50.845 71.447 1.00 53.01 60 VAL B N 1
ATOM 3608 C CA . VAL B 1 60 ? -8.145 -51.912 70.578 1.00 60.50 60 VAL B CA 1
ATOM 3609 C C . VAL B 1 60 ? -7.790 -53.181 71.351 1.00 61.79 60 VAL B C 1
ATOM 3610 O O . VAL B 1 60 ? -8.268 -54.271 71.026 1.00 70.02 60 VAL B O 1
ATOM 3614 N N . MET B 1 61 ? -6.946 -53.027 72.367 1.00 68.30 61 MET B N 1
ATOM 3615 C CA . MET B 1 61 ? -6.563 -54.121 73.255 1.00 64.67 61 MET B CA 1
ATOM 3616 C C . MET B 1 61 ? -7.784 -54.782 73.886 1.00 59.80 61 MET B C 1
ATOM 3617 O O . MET B 1 61 ? -7.849 -56.006 73.997 1.00 72.96 61 MET B O 1
ATOM 3622 N N . GLY B 1 62 ? -8.756 -53.966 74.284 1.00 61.71 62 GLY B N 1
ATOM 3623 C CA . GLY B 1 62 ? -9.952 -54.465 74.937 1.00 56.70 62 GLY B CA 1
ATOM 3624 C C . GLY B 1 62 ? -10.934 -55.111 73.980 1.00 71.46 62 GLY B C 1
ATOM 3625 O O . GLY B 1 62 ? -11.720 -55.974 74.374 1.00 68.06 62 GLY B O 1
ATOM 3626 N N . ALA B 1 63 ? -10.893 -54.693 72.720 1.00 66.45 63 ALA B N 1
ATOM 3627 C CA . ALA B 1 63 ? -11.788 -55.240 71.707 1.00 63.89 63 ALA B CA 1
ATOM 3628 C C . ALA B 1 63 ? -11.536 -56.726 71.464 1.00 72.20 63 ALA B C 1
ATOM 3629 O O . ALA B 1 63 ? -12.453 -57.541 71.561 1.00 58.82 63 ALA B O 1
ATOM 3631 N N . ILE B 1 64 ? -10.292 -57.072 71.144 1.00 74.31 64 ILE B N 1
ATOM 3632 C CA . ILE B 1 64 ? -9.948 -58.448 70.793 1.00 77.64 64 ILE B CA 1
ATOM 3633 C C . ILE B 1 64 ? -10.116 -59.430 71.957 1.00 75.42 64 ILE B C 1
ATOM 3634 O O . ILE B 1 64 ? -10.652 -60.525 71.778 1.00 84.18 64 ILE B O 1
ATOM 3639 N N . PHE B 1 65 ? -9.673 -59.035 73.146 1.00 75.74 65 PHE B N 1
ATOM 3640 C CA . PHE B 1 65 ? -9.759 -59.909 74.309 1.00 77.22 65 PHE B CA 1
ATOM 3641 C C . PHE B 1 65 ? -11.152 -59.873 74.933 1.00 72.43 65 PHE B C 1
ATOM 3642 O O . PHE B 1 65 ? -11.485 -60.702 75.782 1.00 76.50 65 PHE B O 1
ATOM 3650 N N . GLY B 1 66 ? -11.963 -58.912 74.504 1.00 65.05 66 GLY B N 1
ATOM 3651 C CA . GLY B 1 66 ? -13.360 -58.878 74.892 1.00 67.67 66 GLY B CA 1
ATOM 3652 C C . GLY B 1 66 ? -14.125 -59.936 74.123 1.00 73.20 66 GLY B C 1
ATOM 3653 O O . GLY B 1 66 ? -14.904 -60.695 74.700 1.00 69.17 66 GLY B O 1
ATOM 3654 N N . GLU B 1 67 ? -13.894 -59.987 72.814 1.00 67.46 67 GLU B N 1
ATOM 3655 C CA . GLU B 1 67 ? -14.501 -61.003 71.962 1.00 78.02 67 GLU B CA 1
ATOM 3656 C C . GLU B 1 67 ? -14.152 -62.410 72.441 1.00 78.74 67 GLU B C 1
ATOM 3657 O O . GLU B 1 67 ? -15.043 -63.201 72.737 1.00 72.59 67 GLU B O 1
ATOM 3663 N N . ILE B 1 68 ? -12.854 -62.702 72.523 1.00 67.29 68 ILE B N 1
ATOM 3664 C CA . ILE B 1 68 ? -12.354 -64.000 72.984 1.00 76.47 68 ILE B CA 1
ATOM 3665 C C . ILE B 1 68 ? -13.065 -64.508 74.243 1.00 81.01 68 ILE B C 1
ATOM 3666 O O . ILE B 1 68 ? -13.495 -65.662 74.300 1.00 91.93 68 ILE B O 1
ATOM 3671 N N . GLY B 1 69 ? -13.198 -63.639 75.240 1.00 76.36 69 GLY B N 1
ATOM 3672 C CA . GLY B 1 69 ? -13.898 -63.991 76.462 1.00 77.03 69 GLY B CA 1
ATOM 3673 C C . GLY B 1 69 ? -15.398 -64.098 76.263 1.00 71.85 69 GLY B C 1
ATOM 3674 O O . GLY B 1 69 ? -16.090 -64.746 77.049 1.00 80.30 69 GLY B O 1
ATOM 3675 N N . LYS B 1 70 ? -15.901 -63.463 75.209 1.00 75.52 70 LYS B N 1
ATOM 3676 C CA . LYS B 1 70 ? -17.329 -63.477 74.906 1.00 77.89 70 LYS B CA 1
ATOM 3677 C C . LYS B 1 70 ? -17.701 -64.692 74.053 1.00 79.74 70 LYS B C 1
ATOM 3678 O O . LYS B 1 70 ? -18.756 -65.296 74.251 1.00 75.38 70 LYS B O 1
ATOM 3684 N N . ARG B 1 71 ? -16.832 -65.049 73.109 1.00 82.14 71 ARG B N 1
ATOM 3685 C CA . ARG B 1 71 ? -17.078 -66.197 72.236 1.00 72.13 71 ARG B CA 1
ATOM 3686 C C . ARG B 1 71 ? -16.887 -67.514 72.981 1.00 80.07 71 ARG B C 1
ATOM 3687 O O . ARG B 1 71 ? -17.497 -68.524 72.631 1.00 86.69 71 ARG B O 1
ATOM 3695 N N . LEU B 1 72 ? -16.027 -67.502 73.996 1.00 85.63 72 LEU B N 1
ATOM 3696 C CA . LEU B 1 72 ? -15.726 -68.707 74.768 1.00 91.56 72 LEU B CA 1
ATOM 3697 C C . LEU B 1 72 ? -16.976 -69.277 75.438 1.00 103.14 72 LEU B C 1
ATOM 3698 O O . LEU B 1 72 ? -17.776 -68.532 76.001 1.00 98.02 72 LEU B O 1
ATOM 3703 N N . PRO B 1 73 ? -17.143 -70.607 75.373 1.00 108.92 73 PRO B N 1
ATOM 3704 C CA . PRO B 1 73 ? -18.377 -71.287 75.789 1.00 97.03 73 PRO B CA 1
ATOM 3705 C C . PRO B 1 73 ? -18.642 -71.250 77.295 1.00 103.16 73 PRO B C 1
ATOM 3706 O O . PRO B 1 73 ? -19.508 -70.498 77.745 1.00 109.31 73 PRO B O 1
ATOM 3710 N N . ILE B 1 74 ? -17.916 -72.067 78.052 1.00 99.89 74 ILE B N 1
ATOM 3711 C CA . ILE B 1 74 ? -18.081 -72.147 79.499 1.00 104.81 74 ILE B CA 1
ATOM 3712 C C . ILE B 1 74 ? -17.659 -70.840 80.166 1.00 100.42 74 ILE B C 1
ATOM 3713 O O . ILE B 1 74 ? -18.238 -70.424 81.170 1.00 95.85 74 ILE B O 1
ATOM 3718 N N . PHE B 1 75 ? -16.654 -70.193 79.585 1.00 109.38 75 PHE B N 1
ATOM 3719 C CA . PHE B 1 75 ? -16.084 -68.975 80.147 1.00 92.21 75 PHE B CA 1
ATOM 3720 C C . PHE B 1 75 ? -17.089 -67.824 80.187 1.00 88.36 75 PHE B C 1
ATOM 3721 O O . PHE B 1 75 ? -17.141 -67.073 81.160 1.00 96.81 75 PHE B O 1
ATOM 3729 N N . ASN B 1 76 ? -17.881 -67.686 79.127 1.00 82.43 76 ASN B N 1
ATOM 3730 C CA . ASN B 1 76 ? -18.869 -66.613 79.045 1.00 87.44 76 ASN B CA 1
ATOM 3731 C C . ASN B 1 76 ? -19.935 -66.738 80.128 1.00 97.63 76 ASN B C 1
ATOM 3732 O O . ASN B 1 76 ? -20.337 -65.744 80.732 1.00 102.60 76 ASN B O 1
ATOM 3737 N N . LYS B 1 77 ? -20.384 -67.964 80.378 1.00 103.22 77 LYS B N 1
ATOM 3738 C CA . LYS B 1 77 ? -21.483 -68.195 81.310 1.00 100.12 77 LYS B CA 1
ATOM 3739 C C . LYS B 1 77 ? -21.080 -68.260 82.784 1.00 94.54 77 LYS B C 1
ATOM 3740 O O . LYS B 1 77 ? -21.842 -67.833 83.649 1.00 101.70 77 LYS B O 1
ATOM 3746 N N . TYR B 1 78 ? -19.897 -68.792 83.077 1.00 84.67 78 TYR B N 1
ATOM 3747 C CA . TYR B 1 78 ? -19.565 -69.145 84.460 1.00 94.62 78 TYR B CA 1
ATOM 3748 C C . TYR B 1 78 ? -18.374 -68.409 85.082 1.00 100.25 78 TYR B C 1
ATOM 3749 O O . TYR B 1 78 ? -18.049 -68.633 86.247 1.00 99.65 78 TYR B O 1
ATOM 3758 N N . ILE B 1 79 ? -17.725 -67.534 84.322 1.00 96.44 79 ILE B N 1
ATOM 3759 C CA . ILE B 1 79 ? -16.566 -66.815 84.846 1.00 99.71 79 ILE B CA 1
ATOM 3760 C C . ILE B 1 79 ? -16.739 -65.294 84.781 1.00 93.01 79 ILE B C 1
ATOM 3761 O O . ILE B 1 79 ? -16.315 -64.571 85.686 1.00 87.73 79 ILE B O 1
ATOM 3766 N N . GLY B 1 80 ? -17.384 -64.817 83.722 1.00 87.03 80 GLY B N 1
ATOM 3767 C CA . GLY B 1 80 ? -17.637 -63.397 83.564 1.00 80.55 80 GLY B CA 1
ATOM 3768 C C . GLY B 1 80 ? -17.589 -62.963 82.114 1.00 82.97 80 GLY B C 1
ATOM 3769 O O . GLY B 1 80 ? -18.182 -61.951 81.736 1.00 80.51 80 GLY B O 1
ATOM 3770 N N . GLY B 1 81 ? -16.871 -63.732 81.302 1.00 76.13 81 GLY B N 1
ATOM 3771 C CA . GLY B 1 81 ? -16.793 -63.472 79.878 1.00 79.18 81 GLY B CA 1
ATOM 3772 C C . GLY B 1 81 ? -15.770 -62.418 79.504 1.00 74.83 81 GLY B C 1
ATOM 3773 O O . GLY B 1 81 ? -14.607 -62.497 79.898 1.00 69.48 81 GLY B O 1
ATOM 3774 N N . ALA B 1 82 ? -16.215 -61.429 78.736 1.00 66.18 82 ALA B N 1
ATOM 3775 C CA . ALA B 1 82 ? -15.341 -60.374 78.224 1.00 65.83 82 ALA B CA 1
ATOM 3776 C C . ALA B 1 82 ? -14.546 -59.589 79.280 1.00 70.34 82 ALA B C 1
ATOM 3777 O O . ALA B 1 82 ? -13.316 -59.565 79.218 1.00 66.45 82 ALA B O 1
ATOM 3779 N N . PRO B 1 83 ? -15.236 -58.956 80.254 1.00 55.97 83 PRO B N 1
ATOM 3780 C CA . PRO B 1 83 ? -14.501 -58.072 81.168 1.00 69.82 83 PRO B CA 1
ATOM 3781 C C . PRO B 1 83 ? -13.450 -58.803 82.000 1.00 68.85 83 PRO B C 1
ATOM 3782 O O . PRO B 1 83 ? -12.397 -58.230 82.283 1.00 71.53 83 PRO B O 1
ATOM 3786 N N . VAL B 1 84 ? -13.737 -60.044 82.380 1.00 73.00 84 VAL B N 1
ATOM 3787 C CA . VAL B 1 84 ? -12.792 -60.850 83.146 1.00 70.92 84 VAL B CA 1
ATOM 3788 C C . VAL B 1 84 ? -11.568 -61.217 82.310 1.00 75.20 84 VAL B C 1
ATOM 3789 O O . VAL B 1 84 ? -10.432 -61.036 82.749 1.00 70.26 84 VAL B O 1
ATOM 3793 N N . MET B 1 85 ? -11.811 -61.726 81.105 1.00 73.32 85 MET B N 1
ATOM 3794 C CA . MET B 1 85 ? -10.740 -62.086 80.180 1.00 68.51 85 MET B CA 1
ATOM 3795 C C . MET B 1 85 ? -9.816 -60.900 79.906 1.00 73.23 85 MET B C 1
ATOM 3796 O O . MET B 1 85 ? -8.599 -61.054 79.829 1.00 73.88 85 MET B O 1
ATOM 3801 N N . ILE B 1 86 ? -10.404 -59.714 79.781 1.00 69.22 86 ILE B N 1
ATOM 3802 C CA . ILE B 1 86 ? -9.644 -58.504 79.483 1.00 69.41 86 ILE B CA 1
ATOM 3803 C C . ILE B 1 86 ? -8.678 -58.114 80.602 1.00 73.21 86 ILE B C 1
ATOM 3804 O O . ILE B 1 86 ? -7.485 -57.935 80.353 1.00 64.14 86 ILE B O 1
ATOM 3809 N N . PHE B 1 87 ? -9.182 -57.981 81.827 1.00 61.50 87 PHE B N 1
ATOM 3810 C CA . PHE B 1 87 ? -8.328 -57.551 82.934 1.00 75.09 87 PHE B CA 1
ATOM 3811 C C . PHE B 1 87 ? -7.328 -58.627 83.360 1.00 78.18 87 PHE B C 1
ATOM 3812 O O . PHE B 1 87 ? -6.276 -58.316 83.916 1.00 79.21 87 PHE B O 1
ATOM 3820 N N . LEU B 1 88 ? -7.655 -59.886 83.090 1.00 75.71 88 LEU B N 1
ATOM 3821 C CA . LEU B 1 88 ? -6.724 -60.980 83.347 1.00 81.27 88 LEU B CA 1
ATOM 3822 C C . LEU B 1 88 ? -5.570 -60.938 82.347 1.00 76.14 88 LEU B C 1
ATOM 3823 O O . LEU B 1 88 ? -4.404 -61.072 82.722 1.00 70.00 88 LEU B O 1
ATOM 3828 N N . VAL B 1 89 ? -5.903 -60.744 81.075 1.00 83.10 89 VAL B N 1
ATOM 3829 C CA . VAL B 1 89 ? -4.901 -60.641 80.020 1.00 80.58 89 VAL B CA 1
ATOM 3830 C C . VAL B 1 89 ? -4.069 -59.365 80.159 1.00 70.28 89 VAL B C 1
ATOM 3831 O O . VAL B 1 89 ? -2.846 -59.402 80.040 1.00 74.67 89 VAL B O 1
ATOM 3835 N N . ALA B 1 90 ? -4.735 -58.245 80.426 1.00 70.44 90 ALA B N 1
ATOM 3836 C CA . ALA B 1 90 ? -4.049 -56.965 80.596 1.00 81.31 90 ALA B CA 1
ATOM 3837 C C . ALA B 1 90 ? -3.045 -57.004 81.746 1.00 80.61 90 ALA B C 1
ATOM 3838 O O . ALA B 1 90 ? -1.946 -56.458 81.643 1.00 78.99 90 ALA B O 1
ATOM 3840 N N . ALA B 1 91 ? -3.433 -57.648 82.843 1.00 78.48 91 ALA B N 1
ATOM 3841 C CA . ALA B 1 91 ? -2.549 -57.811 83.991 1.00 67.27 91 ALA B CA 1
ATOM 3842 C C . ALA B 1 91 ? -1.349 -58.677 83.632 1.00 77.83 91 ALA B C 1
ATOM 3843 O O . ALA B 1 91 ? -0.243 -58.453 84.121 1.00 92.53 91 ALA B O 1
ATOM 3845 N N . TYR B 1 92 ? -1.576 -59.673 82.783 1.00 74.76 92 TYR B N 1
ATOM 3846 C CA . TYR B 1 92 ? -0.498 -60.542 82.333 1.00 78.99 92 TYR B CA 1
ATOM 3847 C C . TYR B 1 92 ? 0.484 -59.779 81.452 1.00 84.45 92 TYR B C 1
ATOM 3848 O O . TYR B 1 92 ? 1.676 -60.079 81.439 1.00 93.75 92 TYR B O 1
ATOM 3857 N N . PHE B 1 93 ? -0.024 -58.797 80.712 1.00 83.59 93 PHE B N 1
ATOM 3858 C CA . PHE B 1 93 ? 0.818 -57.954 79.868 1.00 78.70 93 PHE B CA 1
ATOM 3859 C C . PHE B 1 93 ? 1.769 -57.102 80.707 1.00 81.88 93 PHE B C 1
ATOM 3860 O O . PHE B 1 93 ? 2.901 -56.835 80.301 1.00 86.04 93 PHE B O 1
ATOM 3868 N N . VAL B 1 94 ? 1.299 -56.678 81.877 1.00 77.97 94 VAL B N 1
ATOM 3869 C CA . VAL B 1 94 ? 2.125 -55.932 82.820 1.00 84.33 94 VAL B CA 1
ATOM 3870 C C . VAL B 1 94 ? 3.182 -56.840 83.441 1.00 87.53 94 VAL B C 1
ATOM 3871 O O . VAL B 1 94 ? 4.372 -56.523 83.432 1.00 86.62 94 VAL B O 1
ATOM 3875 N N . TYR B 1 95 ? 2.730 -57.970 83.976 1.00 91.60 95 TYR B N 1
ATOM 3876 C CA . TYR B 1 95 ? 3.604 -58.956 84.604 1.00 93.67 95 TYR B CA 1
ATOM 3877 C C . TYR B 1 95 ? 4.691 -59.469 83.662 1.00 93.47 95 TYR B C 1
ATOM 3878 O O . TYR B 1 95 ? 5.845 -59.623 84.062 1.00 92.53 95 TYR B O 1
ATOM 3887 N N . ALA B 1 96 ? 4.321 -59.730 82.412 1.00 83.87 96 ALA B N 1
ATOM 3888 C CA . ALA B 1 96 ? 5.253 -60.301 81.443 1.00 83.67 96 ALA B CA 1
ATOM 3889 C C . ALA B 1 96 ? 6.081 -59.241 80.725 1.00 84.59 96 ALA B C 1
ATOM 3890 O O . ALA B 1 96 ? 6.987 -59.570 79.959 1.00 87.87 96 ALA B O 1
ATOM 3892 N N . GLY B 1 97 ? 5.764 -57.972 80.960 1.00 83.52 97 GLY B N 1
ATOM 3893 C CA . GLY B 1 97 ? 6.513 -56.886 80.354 1.00 79.04 97 GLY B CA 1
ATOM 3894 C C . GLY B 1 97 ? 6.260 -56.721 78.867 1.00 84.59 97 GLY B C 1
ATOM 3895 O O . GLY B 1 97 ? 7.120 -56.230 78.135 1.00 82.70 97 GLY B O 1
ATOM 3896 N N . ILE B 1 98 ? 5.079 -57.135 78.419 1.00 79.39 98 ILE B N 1
ATOM 3897 C CA . ILE B 1 98 ? 4.673 -56.936 77.034 1.00 72.22 98 ILE B CA 1
ATOM 3898 C C . ILE B 1 98 ? 4.416 -55.454 76.796 1.00 76.08 98 ILE B C 1
ATOM 3899 O O . ILE B 1 98 ? 4.872 -54.884 75.805 1.00 76.25 98 ILE B O 1
ATOM 3904 N N . PHE B 1 99 ? 3.682 -54.838 77.717 1.00 81.84 99 PHE B N 1
ATOM 3905 C CA . PHE B 1 99 ? 3.407 -53.410 77.666 1.00 75.97 99 PHE B CA 1
ATOM 3906 C C . PHE B 1 99 ? 4.686 -52.594 77.791 1.00 73.85 99 PHE B C 1
ATOM 3907 O O . PHE B 1 99 ? 5.585 -52.946 78.554 1.00 82.49 99 PHE B O 1
ATOM 3915 N N . THR B 1 100 ? 4.766 -51.505 77.033 1.00 74.41 100 THR B N 1
ATOM 3916 C CA . THR B 1 100 ? 5.834 -50.533 77.216 1.00 62.00 100 THR B CA 1
ATOM 3917 C C . THR B 1 100 ? 5.465 -49.679 78.425 1.00 72.32 100 THR B C 1
ATOM 3918 O O . THR B 1 100 ? 4.297 -49.623 78.807 1.00 86.99 100 THR B O 1
ATOM 3922 N N . GLN B 1 101 ? 6.450 -49.023 79.032 1.00 68.49 101 GLN B N 1
ATOM 3923 C CA . GLN B 1 101 ? 6.189 -48.157 80.176 1.00 70.84 101 GLN B CA 1
ATOM 3924 C C . GLN B 1 101 ? 5.283 -46.992 79.790 1.00 61.84 101 GLN B C 1
ATOM 3925 O O . GLN B 1 101 ? 4.461 -46.544 80.591 1.00 58.40 101 GLN B O 1
ATOM 3931 N N . LYS B 1 102 ? 5.442 -46.510 78.561 1.00 57.99 102 LYS B N 1
ATOM 3932 C CA . LYS B 1 102 ? 4.592 -45.454 78.022 1.00 67.45 102 LYS B CA 1
ATOM 3933 C C . LYS B 1 102 ? 3.135 -45.894 77.981 1.00 67.73 102 LYS B C 1
ATOM 3934 O O . LYS B 1 102 ? 2.234 -45.128 78.322 1.00 64.59 102 LYS B O 1
ATOM 3940 N N . GLU B 1 103 ? 2.916 -47.131 77.548 1.00 73.73 103 GLU B N 1
ATOM 3941 C CA . GLU B 1 103 ? 1.576 -47.687 77.433 1.00 69.99 103 GLU B CA 1
ATOM 3942 C C . GLU B 1 103 ? 0.932 -47.853 78.808 1.00 62.94 103 GLU B C 1
ATOM 3943 O O . GLU B 1 103 ? -0.252 -47.569 78.985 1.00 61.43 103 GLU B O 1
ATOM 3949 N N . ILE B 1 104 ? 1.723 -48.308 79.776 1.00 59.46 104 ILE B N 1
ATOM 3950 C CA . ILE B 1 104 ? 1.271 -48.405 81.159 1.00 60.05 104 ILE B CA 1
ATOM 3951 C C . ILE B 1 104 ? 0.939 -47.010 81.690 1.00 65.12 104 ILE B C 1
ATOM 3952 O O . ILE B 1 104 ? -0.039 -46.823 82.417 1.00 64.96 104 ILE B O 1
ATOM 3957 N N . ASP B 1 105 ? 1.754 -46.031 81.306 1.00 49.15 105 ASP B N 1
ATOM 3958 C CA . ASP B 1 105 ? 1.527 -44.639 81.681 1.00 63.37 105 ASP B CA 1
ATOM 3959 C C . ASP B 1 105 ? 0.238 -44.086 81.078 1.00 56.88 105 ASP B C 1
ATOM 3960 O O . ASP B 1 105 ? -0.526 -43.404 81.758 1.00 53.93 105 ASP B O 1
ATOM 3965 N N . ALA B 1 106 ? 0.004 -44.378 79.802 1.00 63.18 106 ALA B N 1
ATOM 3966 C CA . ALA B 1 106 ? -1.203 -43.921 79.117 1.00 58.80 106 ALA B CA 1
ATOM 3967 C C . ALA B 1 106 ? -2.465 -44.462 79.787 1.00 53.11 106 ALA B C 1
ATOM 3968 O O . ALA B 1 106 ? -3.445 -43.739 79.967 1.00 54.57 106 ALA B O 1
ATOM 3970 N N . ILE B 1 107 ? -2.427 -45.738 80.157 1.00 54.14 107 ILE B N 1
ATOM 3971 C CA . ILE B 1 107 ? -3.557 -46.397 80.803 1.00 54.01 107 ILE B CA 1
ATOM 3972 C C . ILE B 1 107 ? -3.793 -45.853 82.211 1.00 52.45 107 ILE B C 1
ATOM 3973 O O . ILE B 1 107 ? -4.925 -45.545 82.581 1.00 50.26 107 ILE B O 1
ATOM 3978 N N . SER B 1 108 ? -2.722 -45.731 82.990 1.00 54.42 108 SER B N 1
ATOM 3979 C CA . SER B 1 108 ? -2.827 -45.235 84.359 1.00 47.78 108 SER B CA 1
ATOM 3980 C C . SER B 1 108 ? -3.265 -43.774 84.394 1.00 50.10 108 SER B C 1
ATOM 3981 O O . SER B 1 108 ? -3.998 -43.364 85.293 1.00 58.92 108 SER B O 1
ATOM 3984 N N . ASN B 1 109 ? -2.815 -42.994 83.414 1.00 45.13 109 ASN B N 1
ATOM 3985 C CA . ASN B 1 109 ? -3.223 -41.595 83.302 1.00 44.35 109 ASN B CA 1
ATOM 3986 C C . ASN B 1 109 ? -4.717 -41.452 83.025 1.00 59.41 109 ASN B C 1
ATOM 3987 O O . ASN B 1 109 ? -5.382 -40.584 83.593 1.00 56.31 109 ASN B O 1
ATOM 3992 N N . VAL B 1 110 ? -5.236 -42.301 82.143 1.00 52.15 110 VAL B N 1
ATOM 3993 C CA . VAL B 1 110 ? -6.664 -42.335 81.855 1.00 45.04 110 VAL B CA 1
ATOM 3994 C C . VAL B 1 110 ? -7.449 -42.744 83.096 1.00 50.03 110 VAL B C 1
ATOM 3995 O O . VAL B 1 110 ? -8.372 -42.048 83.518 1.00 51.04 110 VAL B O 1
ATOM 3999 N N . MET B 1 111 ? -7.058 -43.869 83.684 1.00 44.22 111 MET B N 1
ATOM 4000 C CA . MET B 1 111 ? -7.755 -44.432 84.835 1.00 54.30 111 MET B CA 1
ATOM 4001 C C . MET B 1 111 ? -7.659 -43.582 86.099 1.00 50.17 111 MET B C 1
ATOM 4002 O O . MET B 1 111 ? -8.672 -43.283 86.728 1.00 54.29 111 MET B O 1
ATOM 4007 N N . ASP B 1 112 ? -6.441 -43.201 86.472 1.00 52.07 112 ASP B N 1
ATOM 4008 C CA . ASP B 1 112 ? -6.207 -42.590 87.779 1.00 53.95 112 ASP B CA 1
ATOM 4009 C C . ASP B 1 112 ? -6.018 -41.074 87.757 1.00 53.66 112 ASP B C 1
ATOM 4010 O O . ASP B 1 112 ? -6.693 -40.357 88.493 1.00 59.98 112 ASP B O 1
ATOM 4015 N N . LYS B 1 113 ? -5.104 -40.587 86.925 1.00 55.18 113 LYS B N 1
ATOM 4016 C CA . LYS B 1 113 ? -4.812 -39.154 86.881 1.00 59.36 113 LYS B CA 1
ATOM 4017 C C . LYS B 1 113 ? -5.973 -38.330 86.325 1.00 57.75 113 LYS B C 1
ATOM 4018 O O . LYS B 1 113 ? -6.404 -37.358 86.943 1.00 57.75 113 LYS B O 1
ATOM 4024 N N . SER B 1 114 ? -6.477 -38.720 85.159 1.00 51.27 114 SER B N 1
ATOM 4025 C CA . SER B 1 114 ? -7.663 -38.086 84.599 1.00 45.26 114 SER B CA 1
ATOM 4026 C C . SER B 1 114 ? -8.900 -38.549 85.358 1.00 40.90 114 SER B C 1
ATOM 4027 O O . SER B 1 114 ? -9.944 -37.895 85.326 1.00 42.41 114 SER B O 1
ATOM 4030 N N . ASN B 1 115 ? -8.763 -39.682 86.041 1.00 36.16 115 ASN B N 1
ATOM 4031 C CA . ASN B 1 115 ? -9.847 -40.288 86.810 1.00 46.16 115 ASN B CA 1
ATOM 4032 C C . ASN B 1 115 ? -11.077 -40.634 85.967 1.00 57.50 115 ASN B C 1
ATOM 4033 O O . ASN B 1 115 ? -12.202 -40.293 86.327 1.00 49.30 115 ASN B O 1
ATOM 4038 N N . PHE B 1 116 ? -10.854 -41.319 84.847 1.00 48.06 116 PHE B N 1
ATOM 4039 C CA . PHE B 1 116 ? -11.952 -41.825 84.032 1.00 53.37 116 PHE B CA 1
ATOM 4040 C C . PHE B 1 116 ? -12.737 -42.865 84.822 1.00 57.70 116 PHE B C 1
ATOM 4041 O O . PHE B 1 116 ? -13.920 -43.091 84.564 1.00 59.34 116 PHE B O 1
ATOM 4049 N N . LEU B 1 117 ? -12.073 -43.496 85.786 1.00 45.75 117 LEU B N 1
ATOM 4050 C CA . LEU B 1 117 ? -12.729 -44.476 86.643 1.00 55.21 117 LEU B CA 1
ATOM 4051 C C . LEU B 1 117 ? -13.882 -43.860 87.420 1.00 58.06 117 LEU B C 1
ATOM 4052 O O . LEU B 1 117 ? -15.010 -44.347 87.358 1.00 67.88 117 LEU B O 1
ATOM 4057 N N . ASN B 1 118 ? -13.590 -42.797 88.161 1.00 52.67 118 ASN B N 1
ATOM 4058 C CA . ASN B 1 118 ? -14.613 -42.099 88.929 1.00 56.20 118 ASN B CA 1
ATOM 4059 C C . ASN B 1 118 ? -15.726 -41.561 88.038 1.00 43.55 118 ASN B C 1
ATOM 4060 O O . ASN B 1 118 ? -16.883 -41.518 88.445 1.00 44.73 118 ASN B O 1
ATOM 4065 N N . LEU B 1 119 ? -15.370 -41.149 86.825 1.00 41.68 119 LEU B N 1
ATOM 4066 C CA . LEU B 1 119 ? -16.367 -40.717 85.853 1.00 48.20 119 LEU B CA 1
ATOM 4067 C C . LEU B 1 119 ? -17.254 -41.897 85.471 1.00 54.06 119 LEU B C 1
ATOM 4068 O O . LEU B 1 119 ? -18.466 -41.753 85.327 1.00 53.30 119 LEU B O 1
ATOM 4073 N N . PHE B 1 120 ? -16.641 -43.068 85.328 1.00 52.24 120 PHE B N 1
ATOM 4074 C CA . PHE B 1 120 ? -17.364 -44.277 84.958 1.00 55.22 120 PHE B CA 1
ATOM 4075 C C . PHE B 1 120 ? -18.345 -44.705 86.048 1.00 62.49 120 PHE B C 1
ATOM 4076 O O . PHE B 1 120 ? -19.517 -44.963 85.771 1.00 59.48 120 PHE B O 1
ATOM 4084 N N . ILE B 1 121 ? -17.861 -44.790 87.283 1.00 56.07 121 ILE B N 1
ATOM 4085 C CA . ILE B 1 121 ? -18.711 -45.169 88.410 1.00 63.24 121 ILE B CA 1
ATOM 4086 C C . ILE B 1 121 ? -19.823 -44.141 88.632 1.00 62.15 121 ILE B C 1
ATOM 4087 O O . ILE B 1 121 ? -20.975 -44.504 88.882 1.00 66.39 121 ILE B O 1
ATOM 4092 N N . ALA B 1 122 ? -19.476 -42.861 88.519 1.00 57.84 122 ALA B N 1
ATOM 4093 C CA . ALA B 1 122 ? -20.446 -41.780 88.675 1.00 61.11 122 ALA B CA 1
ATOM 4094 C C . ALA B 1 122 ? -21.618 -41.904 87.703 1.00 57.06 122 ALA B C 1
ATOM 4095 O O . ALA B 1 122 ? -22.774 -41.734 88.092 1.00 54.89 122 ALA B O 1
ATOM 4097 N N . VAL B 1 123 ? -21.314 -42.186 86.440 1.00 61.06 123 VAL B N 1
ATOM 4098 C CA . VAL B 1 123 ? -22.345 -42.395 85.429 1.00 60.31 123 VAL B CA 1
ATOM 4099 C C . VAL B 1 123 ? -23.159 -43.654 85.737 1.00 53.98 123 VAL B C 1
ATOM 4100 O O . VAL B 1 123 ? -24.378 -43.673 85.563 1.00 56.39 123 VAL B O 1
ATOM 4104 N N . LEU B 1 124 ? -22.482 -44.696 86.215 1.00 61.42 124 LEU B N 1
ATOM 4105 C CA . LEU B 1 124 ? -23.139 -45.956 86.560 1.00 47.87 124 LEU B CA 1
ATOM 4106 C C . LEU B 1 124 ? -24.109 -45.808 87.731 1.00 59.85 124 LEU B C 1
ATOM 4107 O O . LEU B 1 124 ? -25.259 -46.239 87.647 1.00 57.76 124 LEU B O 1
ATOM 4112 N N . ILE B 1 125 ? -23.634 -45.210 88.821 1.00 61.77 125 ILE B N 1
ATOM 4113 C CA . ILE B 1 125 ? -24.473 -44.925 89.983 1.00 57.16 125 ILE B CA 1
ATOM 4114 C C . ILE B 1 125 ? -25.678 -44.075 89.591 1.00 56.66 125 ILE B C 1
ATOM 4115 O O . ILE B 1 125 ? -26.815 -44.390 89.943 1.00 59.87 125 ILE B O 1
ATOM 4120 N N . THR B 1 126 ? -25.416 -43.000 88.854 1.00 56.39 126 THR B N 1
ATOM 4121 C CA . THR B 1 126 ? -26.454 -42.061 88.445 1.00 56.48 126 THR B CA 1
ATOM 4122 C C . THR B 1 126 ? -27.474 -42.710 87.512 1.00 65.80 126 THR B C 1
ATOM 4123 O O . THR B 1 126 ? -28.681 -42.541 87.687 1.00 60.82 126 THR B O 1
ATOM 4127 N N . GLY B 1 127 ? -26.984 -43.448 86.521 1.00 60.96 127 GLY B N 1
ATOM 4128 C CA . GLY B 1 127 ? -27.849 -44.075 85.537 1.00 60.20 127 GLY B CA 1
ATOM 4129 C C . GLY B 1 127 ? -28.715 -45.179 86.112 1.00 59.20 127 GLY B C 1
ATOM 4130 O O . GLY B 1 127 ? -29.894 -45.280 85.785 1.00 54.13 127 GLY B O 1
ATOM 4131 N N . ALA B 1 128 ? -28.130 -46.007 86.971 1.00 60.03 128 ALA B N 1
ATOM 4132 C CA . ALA B 1 128 ? -28.847 -47.132 87.561 1.00 64.83 128 ALA B CA 1
ATOM 4133 C C . ALA B 1 128 ? -30.005 -46.684 88.452 1.00 70.23 128 ALA B C 1
ATOM 4134 O O . ALA B 1 128 ? -31.124 -47.188 88.334 1.00 76.00 128 ALA B O 1
ATOM 4136 N N . ILE B 1 129 ? -29.727 -45.742 89.347 1.00 61.69 129 ILE B N 1
ATOM 4137 C CA . ILE B 1 129 ? -30.716 -45.291 90.322 1.00 68.22 129 ILE B CA 1
ATOM 4138 C C . ILE B 1 129 ? -31.802 -44.394 89.710 1.00 75.99 129 ILE B C 1
ATOM 4139 O O . ILE B 1 129 ? -32.974 -44.501 90.073 1.00 81.56 129 ILE B O 1
ATOM 4144 N N . LEU B 1 130 ? -31.419 -43.521 88.781 1.00 72.54 130 LEU B N 1
ATOM 4145 C CA . LEU B 1 130 ? -32.393 -42.666 88.100 1.00 67.06 130 LEU B CA 1
ATOM 4146 C C . LEU B 1 130 ? -33.250 -43.448 87.107 1.00 74.45 130 LEU B C 1
ATOM 4147 O O . LEU B 1 130 ? -34.276 -42.951 86.643 1.00 85.17 130 LEU B O 1
ATOM 4152 N N . SER B 1 131 ? -32.825 -44.666 86.779 1.00 68.73 131 SER B N 1
ATOM 4153 C CA . SER B 1 131 ? -33.595 -45.530 85.889 1.00 73.36 131 SER B CA 1
ATOM 4154 C C . SER B 1 131 ? -34.768 -46.161 86.631 1.00 83.60 131 SER B C 1
ATOM 4155 O O . SER B 1 131 ? -35.776 -46.524 86.025 1.00 82.64 131 SER B O 1
ATOM 4158 N N . VAL B 1 132 ? -34.623 -46.296 87.945 1.00 79.49 132 VAL B N 1
ATOM 4159 C CA . VAL B 1 132 ? -35.695 -46.808 88.787 1.00 65.86 132 VAL B CA 1
ATOM 4160 C C . VAL B 1 132 ? -36.780 -45.746 88.935 1.00 75.15 132 VAL B C 1
ATOM 4161 O O . VAL B 1 132 ? -36.486 -44.594 89.258 1.00 88.01 132 VAL B O 1
ATOM 4165 N N . ASN B 1 133 ? -38.030 -46.130 88.689 1.00 79.66 133 ASN B N 1
ATOM 4166 C CA . ASN B 1 133 ? -39.142 -45.191 88.793 1.00 76.84 133 ASN B CA 1
ATOM 4167 C C . ASN B 1 133 ? -39.377 -44.730 90.226 1.00 79.40 133 ASN B C 1
ATOM 4168 O O . ASN B 1 133 ? -39.205 -45.502 91.171 1.00 76.98 133 ASN B O 1
ATOM 4173 N N . ARG B 1 134 ? -39.775 -43.469 90.371 1.00 77.30 134 ARG B N 1
ATOM 4174 C CA . ARG B 1 134 ? -39.976 -42.847 91.676 1.00 80.19 134 ARG B CA 1
ATOM 4175 C C . ARG B 1 134 ? -40.944 -43.627 92.570 1.00 90.67 134 ARG B C 1
ATOM 4176 O O . ARG B 1 134 ? -40.706 -43.771 93.769 1.00 79.99 134 ARG B O 1
ATOM 4184 N N . LYS B 1 135 ? -42.028 -44.129 91.985 1.00 90.54 135 LYS B N 1
ATOM 4185 C CA . LYS B 1 135 ? -42.990 -44.941 92.724 1.00 83.39 135 LYS B CA 1
ATOM 4186 C C . LYS B 1 135 ? -42.354 -46.229 93.234 1.00 80.47 135 LYS B C 1
ATOM 4187 O O . LYS B 1 135 ? -42.332 -46.488 94.438 1.00 82.76 135 LYS B O 1
ATOM 4193 N N . LEU B 1 136 ? -41.839 -47.028 92.304 1.00 78.26 136 LEU B N 1
ATOM 4194 C CA . LEU B 1 136 ? -41.237 -48.319 92.622 1.00 74.09 136 LEU B CA 1
ATOM 4195 C C . LEU B 1 136 ? -40.066 -48.189 93.595 1.00 88.24 136 LEU B C 1
ATOM 4196 O O . LEU B 1 136 ? -39.787 -49.110 94.361 1.00 90.94 136 LEU B O 1
ATOM 4201 N N . LEU B 1 137 ? -39.387 -47.045 93.569 1.00 75.60 137 LEU B N 1
ATOM 4202 C CA . LEU B 1 137 ? -38.313 -46.780 94.521 1.00 88.52 137 LEU B CA 1
ATOM 4203 C C . LEU B 1 137 ? -38.882 -46.565 95.918 1.00 82.32 137 LEU B C 1
ATOM 4204 O O . LEU B 1 137 ? -38.509 -47.261 96.863 1.00 82.40 137 LEU B O 1
ATOM 4209 N N . LEU B 1 138 ? -39.784 -45.594 96.034 1.00 81.65 138 LEU B N 1
ATOM 4210 C CA . LEU B 1 138 ? -40.423 -45.268 97.305 1.00 91.16 138 LEU B CA 1
ATOM 4211 C C . LEU B 1 138 ? -41.170 -46.466 97.887 1.00 93.20 138 LEU B C 1
ATOM 4212 O O . LEU B 1 138 ? -41.229 -46.642 99.104 1.00 95.72 138 LEU B O 1
ATOM 4217 N N . LYS B 1 139 ? -41.731 -47.288 97.007 1.00 82.85 139 LYS B N 1
ATOM 4218 C CA . LYS B 1 139 ? -42.465 -48.481 97.413 1.00 92.83 139 LYS B CA 1
ATOM 4219 C C . LYS B 1 139 ? -41.518 -49.585 97.893 1.00 99.37 139 LYS B C 1
ATOM 4220 O O . LYS B 1 139 ? -41.888 -50.413 98.726 1.00 103.15 139 LYS B O 1
ATOM 4226 N N . SER B 1 140 ? -40.292 -49.578 97.378 1.00 94.19 140 SER B N 1
ATOM 4227 C CA . SER B 1 140 ? -39.333 -50.646 97.658 1.00 89.78 140 SER B CA 1
ATOM 4228 C C . SER B 1 140 ? -38.680 -50.545 99.037 1.00 93.93 140 SER B C 1
ATOM 4229 O O . SER B 1 140 ? -38.084 -51.510 99.515 1.00 90.75 140 SER B O 1
ATOM 4232 N N . LEU B 1 141 ? -38.792 -49.384 99.674 1.00 91.36 141 LEU B N 1
ATOM 4233 C CA . LEU B 1 141 ? -38.171 -49.165 100.978 1.00 96.31 141 LEU B CA 1
ATOM 4234 C C . LEU B 1 141 ? -38.901 -49.909 102.093 1.00 100.46 141 LEU B C 1
ATOM 4235 O O . LEU B 1 141 ? -38.376 -50.062 103.196 1.00 99.07 141 LEU B O 1
ATOM 4240 N N . LEU B 1 142 ? -40.111 -50.374 101.795 1.00 98.67 142 LEU B N 1
ATOM 4241 C CA . LEU B 1 142 ? -40.978 -50.969 102.807 1.00 98.57 142 LEU B CA 1
ATOM 4242 C C . LEU B 1 142 ? -40.709 -52.457 103.024 1.00 97.87 142 LEU B C 1
ATOM 4243 O O . LEU B 1 142 ? -40.705 -52.933 104.160 1.00 105.72 142 LEU B O 1
ATOM 4248 N N . GLY B 1 143 ? -40.485 -53.188 101.936 1.00 91.47 143 GLY B N 1
ATOM 4249 C CA . GLY B 1 143 ? -40.321 -54.627 102.021 1.00 95.66 143 GLY B CA 1
ATOM 4250 C C . GLY B 1 143 ? -39.095 -55.194 101.330 1.00 101.36 143 GLY B C 1
ATOM 4251 O O . GLY B 1 143 ? -38.287 -55.873 101.962 1.00 103.82 143 GLY B O 1
ATOM 4252 N N . TYR B 1 144 ? -38.956 -54.920 100.036 1.00 103.52 144 TYR B N 1
ATOM 4253 C CA . TYR B 1 144 ? -37.889 -55.523 99.238 1.00 95.19 144 TYR B CA 1
ATOM 4254 C C . TYR B 1 144 ? -36.484 -55.151 99.715 1.00 91.53 144 TYR B C 1
ATOM 4255 O O . TYR B 1 144 ? -35.595 -55.999 99.753 1.00 91.32 144 TYR B O 1
ATOM 4264 N N . ILE B 1 145 ? -36.286 -53.887 100.075 1.00 90.03 145 ILE B N 1
ATOM 4265 C CA . ILE B 1 145 ? -34.992 -53.440 100.593 1.00 89.40 145 ILE B CA 1
ATOM 4266 C C . ILE B 1 145 ? -34.699 -53.964 102.010 1.00 93.83 145 ILE B C 1
ATOM 4267 O O . ILE B 1 145 ? -33.580 -54.409 102.277 1.00 88.03 145 ILE B O 1
ATOM 4272 N N . PRO B 1 146 ? -35.692 -53.916 102.924 1.00 93.80 146 PRO B N 1
ATOM 4273 C CA . PRO B 1 146 ? -35.470 -54.612 104.197 1.00 87.18 146 PRO B CA 1
ATOM 4274 C C . PRO B 1 146 ? -35.207 -56.104 103.995 1.00 80.55 146 PRO B C 1
ATOM 4275 O O . PRO B 1 146 ? -34.502 -56.713 104.799 1.00 77.69 146 PRO B O 1
ATOM 4279 N N . THR B 1 147 ? -35.767 -56.677 102.933 1.00 78.85 147 THR B N 1
ATOM 4280 C CA . THR B 1 147 ? -35.501 -58.070 102.586 1.00 81.44 147 THR B CA 1
ATOM 4281 C C . THR B 1 147 ? -34.057 -58.231 102.112 1.00 86.89 147 THR B C 1
ATOM 4282 O O . THR B 1 147 ? -33.388 -59.209 102.451 1.00 82.64 147 THR B O 1
ATOM 4286 N N . ILE B 1 148 ? -33.587 -57.266 101.322 1.00 89.92 148 ILE B N 1
ATOM 4287 C CA . ILE B 1 148 ? -32.199 -57.231 100.869 1.00 84.33 148 ILE B CA 1
ATOM 4288 C C . ILE B 1 148 ? -31.257 -57.154 102.066 1.00 83.92 148 ILE B C 1
ATOM 4289 O O . ILE B 1 148 ? -30.262 -57.877 102.131 1.00 82.60 148 ILE B O 1
ATOM 4294 N N . LEU B 1 149 ? -31.586 -56.274 103.009 1.00 81.32 149 LEU B N 1
ATOM 4295 C CA . LEU B 1 149 ? -30.825 -56.133 104.245 1.00 82.71 149 LEU B CA 1
ATOM 4296 C C . LEU B 1 149 ? -30.759 -57.463 104.985 1.00 76.15 149 LEU B C 1
ATOM 4297 O O . LEU B 1 149 ? -29.684 -57.907 105.388 1.00 79.47 149 LEU B O 1
ATOM 4302 N N . ALA B 1 150 ? -31.919 -58.094 105.149 1.00 75.73 150 ALA B N 1
ATOM 4303 C CA . ALA B 1 150 ? -32.020 -59.389 105.812 1.00 74.78 150 ALA B CA 1
ATOM 4304 C C . ALA B 1 150 ? -31.122 -60.429 105.148 1.00 81.97 150 ALA B C 1
ATOM 4305 O O . ALA B 1 150 ? -30.526 -61.269 105.824 1.00 78.25 150 ALA B O 1
ATOM 4307 N N . GLY B 1 151 ? -31.030 -60.366 103.822 1.00 83.51 151 GLY B N 1
ATOM 4308 C CA . GLY B 1 151 ? -30.145 -61.241 103.076 1.00 86.61 151 GLY B CA 1
ATOM 4309 C C . GLY B 1 151 ? -28.687 -60.995 103.419 1.00 85.60 151 GLY B C 1
ATOM 4310 O O . GLY B 1 151 ? -27.923 -61.940 103.615 1.00 90.02 151 GLY B O 1
ATOM 4311 N N . ILE B 1 152 ? -28.308 -59.721 103.493 1.00 83.03 152 ILE B N 1
ATOM 4312 C CA . ILE B 1 152 ? -26.944 -59.327 103.841 1.00 88.61 152 ILE B CA 1
ATOM 4313 C C . ILE B 1 152 ? -26.578 -59.766 105.260 1.00 89.29 152 ILE B C 1
ATOM 4314 O O . ILE B 1 152 ? -25.490 -60.297 105.493 1.00 88.81 152 ILE B O 1
ATOM 4319 N N . VAL B 1 153 ? -27.491 -59.537 106.202 1.00 90.06 153 VAL B N 1
ATOM 4320 C CA . VAL B 1 153 ? -27.296 -59.937 107.593 1.00 90.51 153 VAL B CA 1
ATOM 4321 C C . VAL B 1 153 ? -27.040 -61.438 107.692 1.00 90.04 153 VAL B C 1
ATOM 4322 O O . VAL B 1 153 ? -26.102 -61.877 108.362 1.00 81.33 153 VAL B O 1
ATOM 4326 N N . GLY B 1 154 ? -27.880 -62.217 107.016 1.00 87.10 154 GLY B N 1
ATOM 4327 C CA . GLY B 1 154 ? -27.712 -63.656 106.954 1.00 82.15 154 GLY B CA 1
ATOM 4328 C C . GLY B 1 154 ? -26.437 -64.035 106.226 1.00 83.53 154 GLY B C 1
ATOM 4329 O O . GLY B 1 154 ? -25.749 -64.975 106.618 1.00 77.85 154 GLY B O 1
ATOM 4330 N N . ALA B 1 155 ? -26.122 -63.301 105.164 1.00 89.02 155 ALA B N 1
ATOM 4331 C CA . ALA B 1 155 ? -24.886 -63.524 104.423 1.00 89.78 155 ALA B CA 1
ATOM 4332 C C . ALA B 1 155 ? -23.680 -63.222 105.306 1.00 90.21 155 ALA B C 1
ATOM 4333 O O . ALA B 1 155 ? -22.669 -63.922 105.255 1.00 91.66 155 ALA B O 1
ATOM 4335 N N . SER B 1 156 ? -23.797 -62.172 106.113 1.00 87.62 156 SER B N 1
ATOM 4336 C CA . SER B 1 156 ? -22.741 -61.797 107.045 1.00 93.30 156 SER B CA 1
ATOM 4337 C C . SER B 1 156 ? -22.579 -62.835 108.151 1.00 97.91 156 SER B C 1
ATOM 4338 O O . SER B 1 156 ? -21.496 -63.391 108.334 1.00 99.48 156 SER B O 1
ATOM 4341 N N . LEU B 1 157 ? -23.663 -63.089 108.881 1.00 93.18 157 LEU B N 1
ATOM 4342 C CA . LEU B 1 157 ? -23.642 -63.996 110.028 1.00 95.43 157 LEU B CA 1
ATOM 4343 C C . LEU B 1 157 ? -23.144 -65.398 109.673 1.00 93.28 157 LEU B C 1
ATOM 4344 O O . LEU B 1 157 ? -22.464 -66.041 110.472 1.00 98.20 157 LEU B O 1
ATOM 4349 N N . PHE B 1 158 ? -23.483 -65.864 108.476 1.00 88.80 158 PHE B N 1
ATOM 4350 C CA . PHE B 1 158 ? -22.994 -67.151 107.994 1.00 94.11 158 PHE B CA 1
ATOM 4351 C C . PHE B 1 158 ? -21.492 -67.094 107.734 1.00 94.42 158 PHE B C 1
ATOM 4352 O O . PHE B 1 158 ? -20.735 -67.915 108.252 1.00 99.85 158 PHE B O 1
ATOM 4360 N N . GLY B 1 159 ? -21.073 -66.119 106.931 1.00 97.24 159 GLY B N 1
ATOM 4361 C CA . GLY B 1 159 ? -19.675 -65.953 106.573 1.00 102.88 159 GLY B CA 1
ATOM 4362 C C . GLY B 1 159 ? -18.742 -65.798 107.759 1.00 103.28 159 GLY B C 1
ATOM 4363 O O . GLY B 1 159 ? -17.654 -66.379 107.781 1.00 101.65 159 GLY B O 1
ATOM 4364 N N . ILE B 1 160 ? -19.166 -65.007 108.741 1.00 97.90 160 ILE B N 1
ATOM 4365 C CA . ILE B 1 160 ? -18.409 -64.835 109.975 1.00 103.77 160 ILE B CA 1
ATOM 4366 C C . ILE B 1 160 ? -18.210 -66.178 110.668 1.00 108.72 160 ILE B C 1
ATOM 4367 O O . ILE B 1 160 ? -17.078 -66.602 110.902 1.00 112.26 160 ILE B O 1
ATOM 4372 N N . VAL B 1 161 ? -19.322 -66.835 110.989 1.00 109.53 161 VAL B N 1
ATOM 4373 C CA . VAL B 1 161 ? -19.311 -68.138 111.652 1.00 113.35 161 VAL B CA 1
ATOM 4374 C C . VAL B 1 161 ? -18.408 -69.146 110.942 1.00 111.05 161 VAL B C 1
ATOM 4375 O O . VAL B 1 161 ? -17.591 -69.811 111.579 1.00 115.20 161 VAL B O 1
ATOM 4379 N N . ILE B 1 162 ? -18.543 -69.239 109.622 1.00 102.74 162 ILE B N 1
ATOM 4380 C CA . ILE B 1 162 ? -17.717 -70.148 108.832 1.00 106.80 162 ILE B CA 1
ATOM 4381 C C . ILE B 1 162 ? -16.273 -69.651 108.760 1.00 114.68 162 ILE B C 1
ATOM 4382 O O . ILE B 1 162 ? -15.333 -70.442 108.844 1.00 123.43 162 ILE B O 1
ATOM 4387 N N . GLY B 1 163 ? -16.102 -68.339 108.624 1.00 109.45 163 GLY B N 1
ATOM 4388 C CA . GLY B 1 163 ? -14.781 -67.739 108.685 1.00 117.56 163 GLY B CA 1
ATOM 4389 C C . GLY B 1 163 ? -14.133 -68.011 110.030 1.00 117.10 163 GLY B C 1
ATOM 4390 O O . GLY B 1 163 ? -12.945 -68.325 110.108 1.00 112.69 163 GLY B O 1
ATOM 4391 N N . LEU B 1 164 ? -14.925 -67.897 111.092 1.00 119.45 164 LEU B N 1
ATOM 4392 C CA . LEU B 1 164 ? -14.472 -68.224 112.440 1.00 112.74 164 LEU B CA 1
ATOM 4393 C C . LEU B 1 164 ? -14.268 -69.730 112.575 1.00 116.48 164 LEU B C 1
ATOM 4394 O O . LEU B 1 164 ? -13.498 -70.192 113.417 1.00 120.74 164 LEU B O 1
ATOM 4399 N N . CYS B 1 165 ? -14.967 -70.488 111.736 1.00 118.40 165 CYS B N 1
ATOM 4400 C CA . CYS B 1 165 ? -14.832 -71.938 111.703 1.00 119.15 165 CYS B CA 1
ATOM 4401 C C . CYS B 1 165 ? -13.682 -72.325 110.776 1.00 120.44 165 CYS B C 1
ATOM 4402 O O . CYS B 1 165 ? -13.416 -73.506 110.556 1.00 118.36 165 CYS B O 1
ATOM 4405 N N . PHE B 1 166 ? -12.999 -71.319 110.238 1.00 117.85 166 PHE B N 1
ATOM 4406 C CA . PHE B 1 166 ? -11.886 -71.553 109.324 1.00 117.44 166 PHE B CA 1
ATOM 4407 C C . PHE B 1 166 ? -10.603 -70.850 109.764 1.00 117.13 166 PHE B C 1
ATOM 4408 O O . PHE B 1 166 ? -9.621 -70.824 109.023 1.00 109.47 166 PHE B O 1
ATOM 4416 N N . GLY B 1 167 ? -10.615 -70.283 110.966 1.00 117.73 167 GLY B N 1
ATOM 4417 C CA . GLY B 1 167 ? -9.445 -69.602 111.494 1.00 121.76 167 GLY B CA 1
ATOM 4418 C C . GLY B 1 167 ? -9.093 -68.337 110.733 1.00 120.65 167 GLY B C 1
ATOM 4419 O O . GLY B 1 167 ? -7.930 -67.936 110.673 1.00 119.35 167 GLY B O 1
ATOM 4420 N N . ILE B 1 168 ? -10.107 -67.711 110.144 1.00 117.18 168 ILE B N 1
ATOM 4421 C CA . ILE B 1 168 ? -9.933 -66.457 109.423 1.00 110.10 168 ILE B CA 1
ATOM 4422 C C . ILE B 1 168 ? -10.795 -65.384 110.091 1.00 109.06 168 ILE B C 1
ATOM 4423 O O . ILE B 1 168 ? -12.003 -65.567 110.243 1.00 111.64 168 ILE B O 1
ATOM 4428 N N . PRO B 1 169 ? -10.171 -64.262 110.499 1.00 108.53 169 PRO B N 1
ATOM 4429 C CA . PRO B 1 169 ? -10.817 -63.228 111.323 1.00 114.72 169 PRO B CA 1
ATOM 4430 C C . PRO B 1 169 ? -12.089 -62.621 110.727 1.00 109.39 169 PRO B C 1
ATOM 4431 O O . PRO B 1 169 ? -12.359 -62.775 109.536 1.00 112.32 169 PRO B O 1
ATOM 4435 N N . VAL B 1 170 ? -12.852 -61.930 111.572 1.00 109.18 170 VAL B N 1
ATOM 4436 C CA . VAL B 1 170 ? -14.093 -61.274 111.166 1.00 106.64 170 VAL B CA 1
ATOM 4437 C C . VAL B 1 170 ? -13.843 -60.174 110.137 1.00 106.32 170 VAL B C 1
ATOM 4438 O O . VAL B 1 170 ? -14.635 -59.986 109.210 1.00 106.96 170 VAL B O 1
ATOM 4442 N N . ASP B 1 171 ? -12.736 -59.454 110.305 1.00 116.60 171 ASP B N 1
ATOM 4443 C CA . ASP B 1 171 ? -12.395 -58.337 109.427 1.00 111.32 171 ASP B CA 1
ATOM 4444 C C . ASP B 1 171 ? -12.248 -58.747 107.961 1.00 105.96 171 AS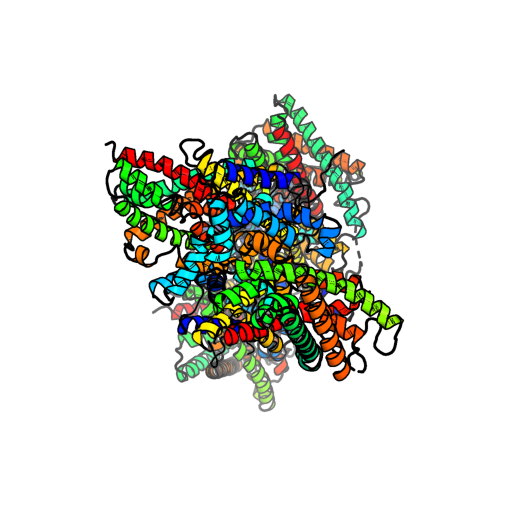P B C 1
ATOM 4445 O O . ASP B 1 171 ? -12.747 -58.060 107.073 1.00 105.16 171 ASP B O 1
ATOM 4450 N N . ARG B 1 172 ? -11.565 -59.862 107.713 1.00 98.94 172 ARG B N 1
ATOM 4451 C CA . ARG B 1 172 ? -11.398 -60.383 106.357 1.00 96.97 172 ARG B CA 1
ATOM 4452 C C . ARG B 1 172 ? -12.743 -60.723 105.719 1.00 100.50 172 ARG B C 1
ATOM 4453 O O . ARG B 1 172 ? -13.009 -60.352 104.576 1.00 96.58 172 ARG B O 1
ATOM 4461 N N . ILE B 1 173 ? -13.583 -61.428 106.472 1.00 102.76 173 ILE B N 1
ATOM 4462 C CA . ILE B 1 173 ? -14.871 -61.910 105.976 1.00 98.62 173 ILE B CA 1
ATOM 4463 C C . ILE B 1 173 ? -15.793 -60.770 105.542 1.00 94.22 173 ILE B C 1
ATOM 4464 O O . ILE B 1 173 ? -16.347 -60.795 104.442 1.00 99.97 173 ILE B O 1
ATOM 4469 N N . MET B 1 174 ? -15.939 -59.764 106.397 1.00 90.21 174 MET B N 1
ATOM 4470 C CA . MET B 1 174 ? -16.813 -58.638 106.092 1.00 93.85 174 MET B CA 1
ATOM 4471 C C . MET B 1 174 ? -16.196 -57.690 105.065 1.00 96.68 174 MET B C 1
ATOM 4472 O O . MET B 1 174 ? -16.863 -56.778 104.590 1.00 93.93 174 MET B O 1
ATOM 4477 N N . MET B 1 175 ? -14.931 -57.910 104.719 1.00 101.77 175 MET B N 1
ATOM 4478 C CA . MET B 1 175 ? -14.242 -57.038 103.767 1.00 94.07 175 MET B CA 1
ATOM 4479 C C . MET B 1 175 ? -13.907 -57.712 102.437 1.00 86.52 175 MET B C 1
ATOM 4480 O O . MET B 1 175 ? -14.218 -57.178 101.375 1.00 83.21 175 MET B O 1
ATOM 4485 N N . LEU B 1 176 ? -13.268 -58.876 102.496 1.00 84.37 176 LEU B N 1
ATOM 4486 C CA . LEU B 1 176 ? -12.805 -59.553 101.286 1.00 74.99 176 LEU B CA 1
ATOM 4487 C C . LEU B 1 176 ? -13.796 -60.587 100.752 1.00 87.49 176 LEU B C 1
ATOM 4488 O O . LEU B 1 176 ? -13.610 -61.123 99.660 1.00 91.29 176 LEU B O 1
ATOM 4493 N N . TYR B 1 177 ? -14.849 -60.858 101.517 1.00 88.29 177 TYR B N 1
ATOM 4494 C CA . TYR B 1 177 ? -15.790 -61.921 101.168 1.00 84.68 177 TYR B CA 1
ATOM 4495 C C . TYR B 1 177 ? -17.236 -61.444 101.057 1.00 83.36 177 TYR B C 1
ATOM 4496 O O . TYR B 1 177 ? -17.780 -61.344 99.958 1.00 79.97 177 TYR B O 1
ATOM 4505 N N . VAL B 1 178 ? -17.850 -61.157 102.202 1.00 75.87 178 VAL B N 1
ATOM 4506 C CA . VAL B 1 178 ? -19.270 -60.813 102.273 1.00 80.95 178 VAL B CA 1
ATOM 4507 C C . VAL B 1 178 ? -19.672 -59.622 101.402 1.00 78.24 178 VAL B C 1
ATOM 4508 O O . VAL B 1 178 ? -20.543 -59.744 100.541 1.00 82.51 178 VAL B O 1
ATOM 4512 N N . LEU B 1 179 ? -19.038 -58.477 101.628 1.00 83.48 179 LEU B N 1
ATOM 4513 C CA . LEU B 1 179 ? -19.361 -57.263 100.879 1.00 79.07 179 LEU B CA 1
ATOM 4514 C C . LEU B 1 179 ? -19.097 -57.338 99.363 1.00 75.52 179 LEU B C 1
ATOM 4515 O O . LEU B 1 179 ? -19.920 -56.862 98.578 1.00 68.16 179 LEU B O 1
ATOM 4520 N N . PRO B 1 180 ? -17.957 -57.924 98.944 1.00 67.13 180 PRO B N 1
ATOM 4521 C CA . PRO B 1 180 ? -17.794 -58.109 97.496 1.00 66.47 180 PRO B CA 1
ATOM 4522 C C . PRO B 1 180 ? -18.846 -59.049 96.909 1.00 79.61 180 PRO B C 1
ATOM 4523 O O . PRO B 1 180 ? -19.279 -58.843 95.775 1.00 67.96 180 PRO B O 1
ATOM 4527 N N . ILE B 1 181 ? -19.246 -60.065 97.671 1.00 76.14 181 ILE B N 1
ATOM 4528 C CA . ILE B 1 181 ? -20.251 -61.024 97.216 1.00 76.53 181 ILE B CA 1
ATOM 4529 C C . ILE B 1 181 ? -21.618 -60.371 97.018 1.00 77.88 181 ILE B C 1
ATOM 4530 O O . ILE B 1 181 ? -22.261 -60.564 95.986 1.00 72.65 181 ILE B O 1
ATOM 4535 N N . MET B 1 182 ? -22.052 -59.592 98.003 1.00 69.23 182 MET B N 1
ATOM 4536 C CA . MET B 1 182 ? -23.354 -58.938 97.934 1.00 76.43 182 MET B CA 1
ATOM 4537 C C . MET B 1 182 ? -23.294 -57.647 97.117 1.00 80.51 182 MET B C 1
ATOM 4538 O O . MET B 1 182 ? -24.321 -57.017 96.865 1.00 81.59 182 MET B O 1
ATOM 4543 N N . GLY B 1 183 ? -22.091 -57.268 96.693 1.00 75.06 183 GLY B N 1
ATOM 4544 C CA . GLY B 1 183 ? -21.899 -56.061 95.909 1.00 68.45 183 GLY B CA 1
ATOM 4545 C C . GLY B 1 183 ? -22.530 -56.131 94.531 1.00 67.39 183 GLY B C 1
ATOM 4546 O O . GLY B 1 183 ? -23.144 -57.133 94.167 1.00 72.42 183 GLY B O 1
ATOM 4547 N N . GLY B 1 184 ? -22.372 -55.065 93.756 1.00 69.28 184 GLY B N 1
ATOM 4548 C CA . GLY B 1 184 ? -22.984 -54.989 92.443 1.00 46.13 184 GLY B CA 1
ATOM 4549 C C . GLY B 1 184 ? -22.186 -55.661 91.342 1.00 67.38 184 GLY B C 1
ATOM 4550 O O . GLY B 1 184 ? -22.299 -55.285 90.175 1.00 79.99 184 GLY B O 1
ATOM 4551 N N . GLY B 1 185 ? -21.383 -56.657 91.703 1.00 60.80 185 GLY B N 1
ATOM 4552 C CA . GLY B 1 185 ? -20.602 -57.386 90.721 1.00 57.73 185 GLY B CA 1
ATOM 4553 C C . GLY B 1 185 ? -19.172 -56.894 90.615 1.00 66.56 185 GLY B C 1
ATOM 4554 O O . GLY B 1 185 ? -18.564 -56.507 91.616 1.00 65.87 185 GLY B O 1
ATOM 4555 N N . ASN B 1 186 ? -18.632 -56.913 89.400 1.00 58.61 186 ASN B N 1
ATOM 4556 C CA . ASN B 1 186 ? -17.267 -56.457 89.156 1.00 57.12 186 ASN B CA 1
ATOM 4557 C C . ASN B 1 186 ? -17.165 -54.931 89.128 1.00 63.82 186 ASN B C 1
ATOM 4558 O O . ASN B 1 186 ? -17.050 -54.293 90.175 1.00 54.21 186 ASN B O 1
ATOM 4563 N N . GLY B 1 187 ? -17.213 -54.356 87.927 1.00 60.70 187 GLY B N 1
ATOM 4564 C CA . GLY B 1 187 ? -17.023 -52.925 87.738 1.00 51.56 187 GLY B CA 1
ATOM 4565 C C . GLY B 1 187 ? -17.945 -52.011 88.528 1.00 48.84 187 GLY B C 1
ATOM 4566 O O . GLY B 1 187 ? -17.628 -50.839 88.744 1.00 75.54 187 GLY B O 1
ATOM 4567 N N . ALA B 1 188 ? -19.086 -52.538 88.958 1.00 58.49 188 ALA B N 1
ATOM 4568 C CA . ALA B 1 188 ? -20.038 -51.752 89.732 1.00 57.49 188 ALA B CA 1
ATOM 4569 C C . ALA B 1 188 ? -20.076 -52.215 91.182 1.00 62.38 188 ALA B C 1
ATOM 4570 O O . ALA B 1 188 ? -20.934 -51.788 91.955 1.00 64.19 188 ALA B O 1
ATOM 4572 N N . GLY B 1 189 ? -19.148 -53.095 91.543 1.00 47.72 189 GLY B N 1
ATOM 4573 C CA . GLY B 1 189 ? -19.083 -53.612 92.896 1.00 61.62 189 GLY B CA 1
ATOM 4574 C C . GLY B 1 189 ? -17.669 -53.714 93.432 1.00 57.78 189 GLY B C 1
ATOM 4575 O O . GLY B 1 189 ? -17.257 -52.906 94.258 1.00 59.45 189 GLY B O 1
ATOM 4576 N N . ALA B 1 190 ? -16.926 -54.709 92.959 1.00 57.12 190 ALA B N 1
ATOM 4577 C CA . ALA B 1 190 ? -15.558 -54.944 93.417 1.00 59.97 190 ALA B CA 1
ATOM 4578 C C . ALA B 1 190 ? -14.637 -53.748 93.173 1.00 71.04 190 ALA B C 1
ATOM 4579 O O . ALA B 1 190 ? -13.782 -53.432 94.002 1.00 66.09 190 ALA B O 1
ATOM 4581 N N . VAL B 1 191 ? -14.812 -53.088 92.032 1.00 70.28 191 VAL B N 1
ATOM 4582 C CA . VAL B 1 191 ? -13.972 -51.946 91.675 1.00 67.70 191 VAL B CA 1
ATOM 4583 C C . VAL B 1 191 ? -14.172 -50.707 92.568 1.00 69.39 191 VAL B C 1
ATOM 4584 O O . VAL B 1 191 ? -13.193 -50.161 93.079 1.00 66.57 191 VAL B O 1
ATOM 4588 N N . PRO B 1 192 ? -15.429 -50.255 92.763 1.00 71.91 192 PRO B N 1
ATOM 4589 C CA . PRO B 1 192 ? -15.569 -49.100 93.661 1.00 61.13 192 PRO B CA 1
ATOM 4590 C C . PRO B 1 192 ? -15.290 -49.448 95.123 1.00 71.29 192 PRO B C 1
ATOM 4591 O O . PRO B 1 192 ? -14.963 -48.552 95.903 1.00 69.87 192 PRO B O 1
ATOM 4595 N N . LEU B 1 193 ? -15.424 -50.721 95.486 1.00 73.76 193 LEU B N 1
ATOM 4596 C CA . LEU B 1 193 ? -15.075 -51.174 96.831 1.00 73.26 193 LEU B CA 1
ATOM 4597 C C . LEU B 1 193 ? -13.570 -51.057 97.064 1.00 69.13 193 LEU B C 1
ATOM 4598 O O . LEU B 1 193 ? -13.122 -50.805 98.182 1.00 68.93 193 LEU B O 1
ATOM 4603 N N . SER B 1 194 ? -12.795 -51.238 95.999 1.00 66.73 194 SER B N 1
ATOM 4604 C CA . SER B 1 194 ? -11.345 -51.107 96.071 1.00 71.06 194 SER B CA 1
ATOM 4605 C C . SER B 1 194 ? -10.942 -49.670 96.378 1.00 78.76 194 SER B C 1
ATOM 4606 O O . SER B 1 194 ? -9.980 -49.429 97.108 1.00 71.56 194 SER B O 1
ATOM 4609 N N . GLU B 1 195 ? -11.684 -48.721 95.815 1.00 74.14 195 GLU B N 1
ATOM 4610 C CA . GLU B 1 195 ? -11.440 -47.301 96.045 1.00 77.65 195 GLU B CA 1
ATOM 4611 C C . GLU B 1 195 ? -11.817 -46.879 97.463 1.00 80.83 195 GLU B C 1
ATOM 4612 O O . GLU B 1 195 ? -11.107 -46.094 98.093 1.00 77.46 195 GLU B O 1
ATOM 4618 N N . ILE B 1 196 ? -12.940 -47.398 97.953 1.00 78.93 196 ILE B N 1
ATOM 4619 C CA . ILE B 1 196 ? -13.372 -47.152 99.325 1.00 76.10 196 ILE B CA 1
ATOM 4620 C C . ILE B 1 196 ? -12.353 -47.732 100.303 1.00 80.49 196 ILE B C 1
ATOM 4621 O O . ILE B 1 196 ? -12.064 -47.137 101.342 1.00 80.05 196 ILE B O 1
ATOM 4626 N N . TYR B 1 197 ? -11.802 -48.891 99.956 1.00 73.95 197 TYR B N 1
ATOM 4627 C CA . TYR B 1 197 ? -10.772 -49.525 100.770 1.00 70.33 197 TYR B CA 1
ATOM 4628 C C . TYR B 1 197 ? -9.511 -48.672 100.820 1.00 87.68 197 TYR B C 1
ATOM 4629 O O . TYR B 1 197 ? -8.960 -48.431 101.893 1.00 87.46 197 TYR B O 1
ATOM 4638 N N . HIS B 1 198 ? -9.051 -48.222 99.656 1.00 81.55 198 HIS B N 1
ATOM 4639 C CA . HIS B 1 198 ? -7.858 -47.386 99.581 1.00 81.45 198 HIS B CA 1
ATOM 4640 C C . HIS B 1 198 ? -8.063 -46.059 100.305 1.00 83.86 198 HIS B C 1
ATOM 4641 O O . HIS B 1 198 ? -7.160 -45.564 100.978 1.00 91.86 198 HIS B O 1
ATOM 4648 N N . SER B 1 199 ? -9.254 -45.489 100.161 1.00 76.86 199 SER B N 1
ATOM 4649 C CA . SER B 1 199 ? -9.579 -44.212 100.787 1.00 78.65 199 SER B CA 1
ATOM 4650 C C . SER B 1 199 ? -9.632 -44.312 102.314 1.00 89.55 199 SER B C 1
ATOM 4651 O O . SER B 1 199 ? -9.360 -43.337 103.018 1.00 78.37 199 SER B O 1
ATOM 4654 N N . VAL B 1 200 ? -9.973 -45.494 102.821 1.00 85.83 200 VAL B N 1
ATOM 4655 C CA . VAL B 1 200 ? -10.117 -45.695 104.262 1.00 81.04 200 VAL B CA 1
ATOM 4656 C C . VAL B 1 200 ? -8.821 -46.153 104.933 1.00 95.48 200 VAL B C 1
ATOM 4657 O O . VAL B 1 200 ? -8.316 -45.484 105.834 1.00 90.40 200 VAL B O 1
ATOM 4661 N N . THR B 1 201 ? -8.287 -47.291 104.498 1.00 93.06 201 THR B N 1
ATOM 4662 C CA . THR B 1 201 ? -7.060 -47.819 105.085 1.00 89.77 201 THR B CA 1
ATOM 4663 C C . THR B 1 201 ? -5.841 -47.042 104.603 1.00 85.48 201 THR B C 1
ATOM 4664 O O . THR B 1 201 ? -5.102 -46.470 105.402 1.00 102.14 201 THR B O 1
ATOM 4668 N N . GLY B 1 202 ? -5.634 -47.031 103.291 1.00 80.56 202 GLY B N 1
ATOM 4669 C CA . GLY B 1 202 ? -4.503 -46.338 102.708 1.00 69.30 202 GLY B CA 1
ATOM 4670 C C . GLY B 1 202 ? -3.611 -47.265 101.907 1.00 78.41 202 GLY B C 1
ATOM 4671 O O . GLY B 1 202 ? -2.652 -46.821 101.275 1.00 74.48 202 GLY B O 1
ATOM 4672 N N . ARG B 1 203 ? -3.928 -48.556 101.930 1.00 80.20 203 ARG B N 1
ATOM 4673 C CA . ARG B 1 203 ? -3.128 -49.547 101.216 1.00 89.75 203 ARG B CA 1
ATOM 4674 C C . ARG B 1 203 ? -3.586 -49.733 99.772 1.00 85.52 203 ARG B C 1
ATOM 4675 O O . ARG B 1 203 ? -4.618 -49.198 99.365 1.00 72.39 203 ARG B O 1
ATOM 4683 N N . SER B 1 204 ? -2.806 -50.493 99.006 1.00 89.12 204 SER B N 1
ATOM 4684 C CA . SER B 1 204 ? -3.042 -50.669 97.573 1.00 85.45 204 SER B CA 1
ATOM 4685 C C . SER B 1 204 ? -4.408 -51.274 97.263 1.00 81.81 204 SER B C 1
ATOM 4686 O O . SER B 1 204 ? -4.939 -52.069 98.041 1.00 83.53 204 SER B O 1
ATOM 4689 N N . ARG B 1 205 ? -4.970 -50.889 96.120 1.00 81.37 205 ARG B N 1
ATOM 4690 C CA . ARG B 1 205 ? -6.264 -51.400 95.690 1.00 84.36 205 ARG B CA 1
ATOM 4691 C C . ARG B 1 205 ? -6.135 -52.831 95.191 1.00 80.11 205 ARG B C 1
ATOM 4692 O O . ARG B 1 205 ? -7.039 -53.646 95.377 1.00 86.24 205 ARG B O 1
ATOM 4700 N N . GLU B 1 206 ? -5.006 -53.123 94.549 1.00 84.16 206 GLU B N 1
ATOM 4701 C CA . GLU B 1 206 ? -4.733 -54.452 94.009 1.00 78.26 206 GLU B CA 1
ATOM 4702 C C . GLU B 1 206 ? -4.817 -55.520 95.093 1.00 85.03 206 GLU B C 1
ATOM 4703 O O . GLU B 1 206 ? -5.200 -56.658 94.830 1.00 86.99 206 GLU B O 1
ATOM 4709 N N . GLU B 1 207 ? -4.459 -55.134 96.312 1.00 91.28 207 GLU B N 1
ATOM 4710 C CA . GLU B 1 207 ? -4.543 -56.009 97.471 1.00 92.30 207 GLU B CA 1
ATOM 4711 C C . GLU B 1 207 ? -5.991 -56.410 97.738 1.00 84.18 207 GLU B C 1
ATOM 4712 O O . GLU B 1 207 ? -6.277 -57.560 98.076 1.00 83.29 207 GLU B O 1
ATOM 4718 N N . TYR B 1 208 ? -6.902 -55.457 97.573 1.00 76.70 208 TYR B N 1
ATOM 4719 C CA . TYR B 1 208 ? -8.316 -55.693 97.835 1.00 76.83 208 TYR B CA 1
ATOM 4720 C C . TYR B 1 208 ? -9.025 -56.351 96.653 1.00 88.13 208 TYR B C 1
ATOM 4721 O O . TYR B 1 208 ? -9.710 -57.357 96.823 1.00 81.01 208 TYR B O 1
ATOM 4730 N N . TYR B 1 209 ? -8.863 -55.779 95.463 1.00 82.65 209 TYR B N 1
ATOM 4731 C CA . TYR B 1 209 ? -9.591 -56.247 94.286 1.00 83.34 209 TYR B CA 1
ATOM 4732 C C . TYR B 1 209 ? -9.247 -57.680 93.894 1.00 78.58 209 TYR B C 1
ATOM 4733 O O . TYR B 1 209 ? -10.142 -58.500 93.703 1.00 70.13 209 TYR B O 1
ATOM 4742 N N . SER B 1 210 ? -7.953 -57.967 93.773 1.00 75.55 210 SER B N 1
ATOM 4743 C CA . SER B 1 210 ? -7.474 -59.260 93.281 1.00 82.39 210 SER B CA 1
ATOM 4744 C C . SER B 1 210 ? -8.083 -60.456 94.011 1.00 84.45 210 SER B C 1
ATOM 4745 O O . SER B 1 210 ? -8.315 -61.506 93.412 1.00 79.82 210 SER B O 1
ATOM 4748 N N . THR B 1 211 ? -8.339 -60.292 95.305 1.00 84.32 211 THR B N 1
ATOM 4749 C CA . THR B 1 211 ? -8.966 -61.340 96.100 1.00 73.12 211 THR B CA 1
ATOM 4750 C C . THR B 1 211 ? -10.487 -61.228 96.023 1.00 82.95 211 THR B C 1
ATOM 4751 O O . THR B 1 211 ? -11.189 -62.230 95.878 1.00 80.12 211 THR B O 1
ATOM 4755 N N . ALA B 1 212 ? -10.987 -59.999 96.102 1.00 80.26 212 ALA B N 1
ATOM 4756 C CA . ALA B 1 212 ? -12.425 -59.753 96.087 1.00 78.83 212 ALA B CA 1
ATOM 4757 C C . ALA B 1 212 ? -13.083 -60.116 94.757 1.00 82.34 212 ALA B C 1
ATOM 4758 O O . ALA B 1 212 ? -14.287 -60.349 94.713 1.00 80.79 212 ALA B O 1
ATOM 4760 N N . ILE B 1 213 ? -12.302 -60.157 93.680 1.00 82.03 213 ILE B N 1
ATOM 4761 C CA . ILE B 1 213 ? -12.838 -60.529 92.371 1.00 81.08 213 ILE B CA 1
ATOM 4762 C C . ILE B 1 213 ? -12.880 -62.050 92.205 1.00 80.10 213 ILE B C 1
ATOM 4763 O O . ILE B 1 213 ? -13.792 -62.592 91.579 1.00 79.16 213 ILE B O 1
ATOM 4768 N N . ALA B 1 214 ? -11.902 -62.734 92.790 1.00 78.88 214 ALA B N 1
ATOM 4769 C CA . ALA B 1 214 ? -11.812 -64.185 92.681 1.00 84.70 214 ALA B CA 1
ATOM 4770 C C . ALA B 1 214 ? -12.903 -64.874 93.497 1.00 84.59 214 ALA B C 1
ATOM 4771 O O . ALA B 1 214 ? -13.501 -65.853 93.049 1.00 81.13 214 ALA B O 1
ATOM 4773 N N . ILE B 1 215 ? -13.151 -64.358 94.697 1.00 81.12 215 ILE B N 1
ATOM 4774 C CA . ILE B 1 215 ? -14.197 -64.882 95.572 1.00 78.97 215 ILE B CA 1
ATOM 4775 C C . ILE B 1 215 ? -15.580 -64.558 95.004 1.00 82.50 215 ILE B C 1
ATOM 4776 O O . ILE B 1 215 ? -16.494 -65.386 95.045 1.00 87.26 215 ILE B O 1
ATOM 4781 N N . LEU B 1 216 ? -15.712 -63.351 94.461 1.00 84.72 216 LEU B N 1
ATOM 4782 C CA . LEU B 1 216 ? -16.943 -62.887 93.828 1.00 77.08 216 LEU B CA 1
ATOM 4783 C C . LEU B 1 216 ? -17.347 -63.816 92.688 1.00 78.37 216 LEU B C 1
ATOM 4784 O O . LEU B 1 216 ? -18.526 -64.132 92.516 1.00 69.20 216 LEU B O 1
ATOM 4789 N N . THR B 1 217 ? -16.356 -64.249 91.915 1.00 75.05 217 THR B N 1
ATOM 4790 C CA . THR B 1 217 ? -16.578 -65.134 90.777 1.00 80.60 217 THR B CA 1
ATOM 4791 C C . THR B 1 217 ? -17.153 -66.487 91.201 1.00 80.52 217 THR B C 1
ATOM 4792 O O . THR B 1 217 ? -18.119 -66.973 90.607 1.00 86.80 217 THR B O 1
ATOM 4796 N N . ILE B 1 218 ? -16.556 -67.084 92.230 1.00 77.14 218 ILE B N 1
ATOM 4797 C CA . ILE B 1 218 ? -17.000 -68.374 92.750 1.00 82.92 218 ILE B CA 1
ATOM 4798 C C . ILE B 1 218 ? -18.437 -68.294 93.251 1.00 86.03 218 ILE B C 1
ATOM 4799 O O . ILE B 1 218 ? -19.255 -69.169 92.966 1.00 85.92 218 ILE B O 1
ATOM 4804 N N . ALA B 1 219 ? -18.732 -67.240 94.005 1.00 74.14 219 ALA B N 1
ATOM 4805 C CA . ALA B 1 219 ? -20.065 -67.034 94.558 1.00 81.56 219 ALA B CA 1
ATOM 4806 C C . ALA B 1 219 ? -21.124 -66.960 93.461 1.00 87.62 219 ALA B C 1
ATOM 4807 O O . ALA B 1 219 ? -22.215 -67.510 93.608 1.00 81.68 219 ALA B O 1
ATOM 4809 N N . ASN B 1 220 ? -20.798 -66.279 92.367 1.00 83.93 220 ASN B N 1
ATOM 4810 C CA . ASN B 1 220 ? -21.700 -66.199 91.222 1.00 85.50 220 ASN B CA 1
ATOM 4811 C C . ASN B 1 220 ? -22.002 -67.583 90.650 1.00 83.10 220 ASN B C 1
ATOM 4812 O O . ASN B 1 220 ? -23.127 -67.862 90.238 1.00 68.93 220 ASN B O 1
ATOM 4817 N N . ILE B 1 221 ? -20.993 -68.448 90.640 1.00 77.90 221 ILE B N 1
ATOM 4818 C CA . ILE B 1 221 ? -21.166 -69.826 90.192 1.00 87.95 221 ILE B CA 1
ATOM 4819 C C . ILE B 1 221 ? -22.109 -70.586 91.123 1.00 89.94 221 ILE B C 1
ATOM 4820 O O . ILE B 1 221 ? -23.032 -71.264 90.670 1.00 91.66 221 ILE B O 1
ATOM 4825 N N . PHE B 1 222 ? -21.878 -70.462 92.427 1.00 88.43 222 PHE B N 1
ATOM 4826 C CA . PHE B 1 222 ? -22.731 -71.105 93.420 1.00 96.43 222 PHE B CA 1
ATOM 4827 C C . PHE B 1 222 ? -24.123 -70.480 93.468 1.00 91.20 222 PHE B C 1
ATOM 4828 O O . PHE B 1 222 ? -25.086 -71.124 93.881 1.00 96.87 222 PHE B O 1
ATOM 4836 N N . ALA B 1 223 ? -24.224 -69.225 93.041 1.00 92.45 223 ALA B N 1
ATOM 4837 C CA . ALA B 1 223 ? -25.504 -68.525 93.028 1.00 93.37 223 ALA B CA 1
ATOM 4838 C C . ALA B 1 223 ? -26.453 -69.088 91.972 1.00 90.70 223 ALA B C 1
ATOM 4839 O O . ALA B 1 223 ? -27.645 -69.250 92.228 1.00 89.08 223 ALA B O 1
ATOM 4841 N N . ILE B 1 224 ? -25.927 -69.383 90.786 1.00 81.26 224 ILE B N 1
ATOM 4842 C CA . ILE B 1 224 ? -26.771 -69.891 89.707 1.00 94.68 224 ILE B CA 1
ATOM 4843 C C . ILE B 1 224 ? -27.149 -71.360 89.907 1.00 94.58 224 ILE B C 1
ATOM 4844 O O . ILE B 1 224 ? -28.214 -71.790 89.472 1.00 95.26 224 ILE B O 1
ATOM 4849 N N . ILE B 1 225 ? -26.284 -72.125 90.569 1.00 95.73 225 ILE B N 1
ATOM 4850 C CA . ILE B 1 225 ? -26.557 -73.541 90.790 1.00 91.08 225 ILE B CA 1
ATOM 4851 C C . ILE B 1 225 ? -27.540 -73.735 91.940 1.00 94.10 225 ILE B C 1
ATOM 4852 O O . ILE B 1 225 ? -28.252 -74.736 91.995 1.00 104.05 225 ILE B O 1
ATOM 4857 N N . PHE B 1 226 ? -27.577 -72.769 92.852 1.00 82.28 226 PHE B N 1
ATOM 4858 C CA . PHE B 1 226 ? -28.539 -72.787 93.947 1.00 85.21 226 PHE B CA 1
ATOM 4859 C C . PHE B 1 226 ? -29.922 -72.383 93.448 1.00 92.71 226 PHE B C 1
ATOM 4860 O O . PHE B 1 226 ? -30.934 -72.859 93.957 1.00 95.39 226 PHE B O 1
ATOM 4868 N N . ALA B 1 227 ? -29.955 -71.508 92.445 1.00 99.09 227 ALA B N 1
ATOM 4869 C CA . ALA B 1 227 ? -31.209 -71.056 91.846 1.00 98.30 227 ALA B CA 1
ATOM 4870 C C . ALA B 1 227 ? -32.017 -72.223 91.285 1.00 94.76 227 ALA B C 1
ATOM 4871 O O . ALA B 1 227 ? -33.220 -72.329 91.522 1.00 87.86 227 ALA B O 1
ATOM 4873 N N . ALA B 1 228 ? -31.345 -73.093 90.538 1.00 94.30 228 ALA B N 1
ATOM 4874 C CA . ALA B 1 228 ? -31.978 -74.283 89.986 1.00 96.92 228 ALA B CA 1
ATOM 4875 C C . ALA B 1 228 ? -32.452 -75.212 91.099 1.00 103.51 228 ALA B C 1
ATOM 4876 O O . ALA B 1 228 ? -33.542 -75.781 91.023 1.00 107.30 228 ALA B O 1
ATOM 4878 N N . LEU B 1 229 ? -31.625 -75.363 92.130 1.00 98.98 229 LEU B N 1
ATOM 4879 C CA . LEU B 1 229 ? -31.961 -76.224 93.258 1.00 95.13 229 LEU B CA 1
ATOM 4880 C C . LEU B 1 229 ? -33.146 -75.672 94.045 1.00 98.48 229 LEU B C 1
ATOM 4881 O O . LEU B 1 229 ? -33.907 -76.430 94.644 1.00 106.44 229 LEU B O 1
ATOM 4886 N N . LEU B 1 230 ? -33.303 -74.351 94.034 1.00 97.76 230 LEU B N 1
ATOM 4887 C CA . LEU B 1 230 ? -34.457 -73.720 94.667 1.00 101.10 230 LEU B CA 1
ATOM 4888 C C . LEU B 1 230 ? -35.702 -73.883 93.799 1.00 109.02 230 LEU B C 1
ATOM 4889 O O . LEU B 1 230 ? -36.824 -73.880 94.305 1.00 109.37 230 LEU B O 1
ATOM 4894 N N . ASP B 1 231 ? -35.501 -74.025 92.492 1.00 102.54 231 ASP B N 1
ATOM 4895 C CA . ASP B 1 231 ? -36.603 -74.332 91.590 1.00 105.66 231 ASP B CA 1
ATOM 4896 C C . ASP B 1 231 ? -37.068 -75.757 91.863 1.00 107.71 231 ASP B C 1
ATOM 4897 O O . ASP B 1 231 ? -38.267 -76.027 91.941 1.00 109.65 231 ASP B O 1
ATOM 4902 N N . MET B 1 232 ? -36.105 -76.659 92.024 1.00 108.42 232 MET B N 1
ATOM 4903 C CA . MET B 1 232 ? -36.385 -78.056 92.336 1.00 109.88 232 MET B CA 1
ATOM 4904 C C . MET B 1 232 ? -37.078 -78.202 93.692 1.00 113.34 232 MET B C 1
ATOM 4905 O O . MET B 1 232 ? -37.849 -79.138 93.907 1.00 122.82 232 MET B O 1
ATOM 4910 N N . VAL B 1 233 ? -36.800 -77.271 94.600 1.00 104.83 233 VAL B N 1
ATOM 4911 C CA . VAL B 1 233 ? -37.410 -77.274 95.927 1.00 106.40 233 VAL B CA 1
ATOM 4912 C C . VAL B 1 233 ? -38.869 -76.819 95.870 1.00 115.35 233 VAL B C 1
ATOM 4913 O O . VAL B 1 233 ? -39.739 -77.417 96.504 1.00 123.39 233 VAL B O 1
ATOM 4917 N N . GLY B 1 234 ? -39.130 -75.770 95.097 1.00 114.07 234 GLY B N 1
ATOM 4918 C CA . GLY B 1 234 ? -40.471 -75.227 94.970 1.00 117.65 234 GLY B CA 1
ATOM 4919 C C . GLY B 1 234 ? -41.471 -76.182 94.349 1.00 122.88 234 GLY B C 1
ATOM 4920 O O . GLY B 1 234 ? -42.613 -76.277 94.799 1.00 119.70 234 GLY B O 1
ATOM 4921 N N . LYS B 1 235 ? -41.043 -76.890 93.309 1.00 121.98 235 LYS B N 1
ATOM 4922 C CA . LYS B 1 235 ? -41.912 -77.845 92.632 1.00 125.17 235 LYS B CA 1
ATOM 4923 C C . LYS B 1 235 ? -42.114 -79.085 93.497 1.00 126.21 235 LYS B C 1
ATOM 4924 O O . LYS B 1 235 ? -43.088 -79.820 93.335 1.00 130.88 235 LYS B O 1
ATOM 4930 N N . LYS B 1 236 ? -41.182 -79.308 94.419 1.00 123.48 236 LYS B N 1
ATOM 4931 C CA . LYS B 1 236 ? -41.276 -80.411 95.366 1.00 124.54 236 LYS B CA 1
ATOM 4932 C C . LYS B 1 236 ? -42.155 -79.981 96.534 1.00 128.86 236 LYS B C 1
ATOM 4933 O O . LYS B 1 236 ? -43.194 -80.584 96.805 1.00 130.67 236 LYS B O 1
ATOM 4939 N N . TYR B 1 237 ? -41.725 -78.924 97.216 1.00 126.61 237 TYR B N 1
ATOM 4940 C CA . TYR B 1 237 ? -42.469 -78.348 98.330 1.00 119.84 237 TYR B CA 1
ATOM 4941 C C . TYR B 1 237 ? -43.152 -77.068 97.847 1.00 125.51 237 TYR B C 1
ATOM 4942 O O . TYR B 1 237 ? -42.495 -76.054 97.612 1.00 132.90 237 TYR B O 1
ATOM 4951 N N . THR B 1 238 ? -44.473 -77.124 97.711 1.00 121.28 238 THR B N 1
ATOM 4952 C CA . THR B 1 238 ? -45.228 -76.094 96.996 1.00 122.71 238 THR B CA 1
ATOM 4953 C C . THR B 1 238 ? -45.507 -74.804 97.773 1.00 118.62 238 THR B C 1
ATOM 4954 O O . THR B 1 238 ? -45.438 -73.713 97.206 1.00 115.92 238 THR B O 1
ATOM 4958 N N . TRP B 1 239 ? -45.825 -74.928 99.058 1.00 111.91 239 TRP B N 1
ATOM 4959 C CA . TRP B 1 239 ? -46.266 -73.782 99.859 1.00 113.43 239 TRP B CA 1
ATOM 4960 C C . TRP B 1 239 ? -45.228 -72.664 100.017 1.00 126.66 239 TRP B C 1
ATOM 4961 O O . TRP B 1 239 ? -45.589 -71.495 100.158 1.00 126.89 239 TRP B O 1
ATOM 4972 N N . LEU B 1 240 ? -43.949 -73.024 99.994 1.00 126.96 240 LEU B N 1
ATOM 4973 C CA . LEU B 1 240 ? -42.872 -72.048 100.141 1.00 118.37 240 LEU B CA 1
ATOM 4974 C C . LEU B 1 240 ? -42.724 -71.185 98.895 1.00 120.66 240 LEU B C 1
ATOM 4975 O O . LEU B 1 240 ? -42.233 -70.057 98.960 1.00 118.56 240 LEU B O 1
ATOM 4980 N N . SER B 1 241 ? -43.157 -71.721 97.760 1.00 114.73 241 SER B N 1
ATOM 4981 C CA . SER B 1 241 ? -42.912 -71.089 96.471 1.00 113.61 241 SER B CA 1
ATOM 4982 C C . SER B 1 241 ? -44.097 -70.309 95.920 1.00 110.65 241 SER B C 1
ATOM 4983 O O . SER B 1 241 ? -45.235 -70.477 96.356 1.00 124.88 241 SER B O 1
ATOM 4986 N N . GLY B 1 242 ? -43.800 -69.435 94.965 1.00 109.29 242 GLY B N 1
ATOM 4987 C CA . GLY B 1 242 ? -44.795 -68.913 94.051 1.00 91.03 242 GLY B CA 1
ATOM 4988 C C . GLY B 1 242 ? -44.512 -69.629 92.746 1.00 117.85 242 GLY B C 1
ATOM 4989 O O . GLY B 1 242 ? -44.112 -70.793 92.761 1.00 123.44 242 GLY B O 1
ATOM 4990 N N . GLU B 1 243 ? -44.698 -68.950 91.620 1.00 116.78 243 GLU B N 1
ATOM 4991 C CA . GLU B 1 243 ? -44.288 -69.506 90.334 1.00 119.30 243 GLU B CA 1
ATOM 4992 C C . GLU B 1 243 ? -43.963 -68.387 89.354 1.00 122.90 243 GLU B C 1
ATOM 4993 O O . GLU B 1 243 ? -44.601 -68.249 88.310 1.00 117.60 243 GLU B O 1
ATOM 4999 N N . GLY B 1 244 ? -42.956 -67.594 89.702 1.00 116.20 244 GLY B N 1
ATOM 5000 C CA . GLY B 1 244 ? -42.606 -66.422 88.927 1.00 116.48 244 GLY B CA 1
ATOM 5001 C C . GLY B 1 244 ? -43.324 -65.219 89.498 1.00 114.88 244 GLY B C 1
ATOM 5002 O O . GLY B 1 244 ? -43.432 -64.177 88.851 1.00 117.68 244 GLY B O 1
ATOM 5003 N N . GLU B 1 245 ? -43.831 -65.373 90.718 1.00 110.07 245 GLU B N 1
ATOM 5004 C CA . GLU B 1 245 ? -44.529 -64.293 91.404 1.00 110.23 245 GLU B CA 1
ATOM 5005 C C . GLU B 1 245 ? -43.993 -64.131 92.821 1.00 113.10 245 GLU B C 1
ATOM 5006 O O . GLU B 1 245 ? -43.809 -65.113 93.540 1.00 107.32 245 GLU B O 1
ATOM 5012 N N . LEU B 1 246 ? -43.744 -62.884 93.211 1.00 116.79 246 LEU B N 1
ATOM 5013 C CA . LEU B 1 246 ? -43.224 -62.566 94.537 1.00 110.00 246 LEU B CA 1
ATOM 5014 C C . LEU B 1 246 ? -44.296 -61.838 95.334 1.00 111.92 246 LEU B C 1
ATOM 5015 O O . LEU B 1 246 ? -44.388 -61.974 96.556 1.00 107.24 246 LEU B O 1
ATOM 5020 N N . VAL B 1 247 ? -45.106 -61.061 94.621 1.00 112.00 247 VAL B N 1
ATOM 5021 C CA . VAL B 1 247 ? -46.207 -60.318 95.219 1.00 111.61 247 VAL B CA 1
ATOM 5022 C C . VAL B 1 247 ? -47.339 -61.269 95.595 1.00 126.92 247 VAL B C 1
ATOM 5023 O O . VAL B 1 247 ? -48.078 -61.737 94.728 1.00 127.19 247 VAL B O 1
ATOM 5027 N N . ARG B 1 248 ? -47.472 -61.553 96.887 1.00 124.38 248 ARG B N 1
ATOM 5028 C CA . ARG B 1 248 ? -48.512 -62.461 97.362 1.00 124.64 248 ARG B CA 1
ATOM 5029 C C . ARG B 1 248 ? -49.830 -61.732 97.604 1.00 131.21 248 ARG B C 1
ATOM 5030 O O . ARG B 1 248 ? -50.735 -61.775 96.769 1.00 131.55 248 ARG B O 1
ATOM 5038 N N . LYS B 1 249 ? -49.931 -61.064 98.748 1.00 126.62 249 LYS B N 1
ATOM 5039 C CA . LYS B 1 249 ? -51.152 -60.356 99.117 1.00 121.71 249 LYS B CA 1
ATOM 5040 C C . LYS B 1 249 ? -50.996 -58.848 98.959 1.00 119.53 249 LYS B C 1
ATOM 5041 O O . LYS B 1 249 ? -51.008 -58.329 97.843 1.00 119.09 249 LYS B O 1
ATOM 5047 N N . ASP B 1 257 ? -46.532 -46.190 85.689 1.00 110.85 257 ASP B N 1
ATOM 5048 C CA . ASP B 1 257 ? -46.290 -44.757 85.800 1.00 114.10 257 ASP B CA 1
ATOM 5049 C C . ASP B 1 257 ? -45.485 -44.261 84.601 1.00 124.32 257 ASP B C 1
ATOM 5050 O O . ASP B 1 257 ? -44.847 -45.053 83.906 1.00 120.52 257 ASP B O 1
ATOM 5055 N N . GLU B 1 258 ? -45.517 -42.948 84.383 1.00 127.56 258 GLU B N 1
ATOM 5056 C CA . GLU B 1 258 ? -45.009 -42.310 83.164 1.00 125.18 258 GLU B CA 1
ATOM 5057 C C . GLU B 1 258 ? -43.643 -42.778 82.651 1.00 120.30 258 GLU B C 1
ATOM 5058 O O . GLU B 1 258 ? -42.674 -42.876 83.405 1.00 115.34 258 GLU B O 1
ATOM 5064 N N . LYS B 1 259 ? -43.598 -43.064 81.352 1.00 120.95 259 LYS B N 1
ATOM 5065 C CA . LYS B 1 259 ? -42.358 -43.321 80.628 1.00 122.36 259 LYS B CA 1
ATOM 5066 C C . LYS B 1 259 ? -42.345 -42.471 79.364 1.00 117.54 259 LYS B C 1
ATOM 5067 O O . LYS B 1 259 ? -42.924 -42.858 78.348 1.00 129.95 259 LYS B O 1
ATOM 5073 N N . ALA B 1 260 ? -41.685 -41.319 79.427 1.00 108.81 260 ALA B N 1
ATOM 5074 C CA . ALA B 1 260 ? -41.637 -40.392 78.297 1.00 100.86 260 ALA B CA 1
ATOM 5075 C C . ALA B 1 260 ? -40.947 -41.004 77.081 1.00 104.80 260 ALA B C 1
ATOM 5076 O O . ALA B 1 260 ? -40.382 -42.095 77.162 1.00 119.89 260 ALA B O 1
ATOM 5078 N N . GLY B 1 261 ? -40.982 -40.293 75.958 1.00 94.52 261 GLY B N 1
ATOM 5079 C CA . GLY B 1 261 ? -40.490 -40.844 74.708 1.00 104.76 261 GLY B CA 1
ATOM 5080 C C . GLY B 1 261 ? -39.403 -40.062 73.993 1.00 98.73 261 GLY B C 1
ATOM 5081 O O . GLY B 1 261 ? -38.444 -40.650 73.493 1.00 103.33 261 GLY B O 1
ATOM 5082 N N . GLN B 1 262 ? -39.549 -38.743 73.930 1.00 105.26 262 GLN B N 1
ATOM 5083 C CA . GLN B 1 262 ? -38.608 -37.915 73.178 1.00 104.36 262 GLN B CA 1
ATOM 5084 C C . GLN B 1 262 ? -37.245 -37.765 73.860 1.00 90.51 262 GLN B C 1
ATOM 5085 O O . GLN B 1 262 ? -36.952 -36.735 74.467 1.00 102.08 262 GLN B O 1
ATOM 5091 N N . ILE B 1 263 ? -36.410 -38.793 73.750 1.00 81.35 263 ILE B N 1
ATOM 5092 C CA . ILE B 1 263 ? -35.048 -38.717 74.272 1.00 86.34 263 ILE B CA 1
ATOM 5093 C C . ILE B 1 263 ? -34.065 -38.297 73.178 1.00 83.24 263 ILE B C 1
ATOM 5094 O O . ILE B 1 263 ? -33.835 -39.032 72.216 1.00 77.91 263 ILE B O 1
ATOM 5099 N N . THR B 1 264 ? -33.496 -37.106 73.334 1.00 85.81 264 THR B N 1
ATOM 5100 C CA . THR B 1 264 ? -32.496 -36.592 72.406 1.00 71.84 264 THR B CA 1
ATOM 5101 C C . THR B 1 264 ? -31.125 -36.694 73.067 1.00 62.64 264 THR B C 1
ATOM 5102 O O . THR B 1 264 ? -31.020 -37.137 74.212 1.00 59.18 264 THR B O 1
ATOM 5106 N N . HIS B 1 265 ? -30.078 -36.291 72.351 1.00 64.60 265 HIS B N 1
ATOM 5107 C CA . HIS B 1 265 ? -28.731 -36.249 72.909 1.00 53.44 265 HIS B CA 1
ATOM 5108 C C . HIS B 1 265 ? -28.683 -35.337 74.131 1.00 55.98 265 HIS B C 1
ATOM 5109 O O . HIS B 1 265 ? -27.914 -35.575 75.063 1.00 50.11 265 HIS B O 1
ATOM 5116 N N . ARG B 1 266 ? -29.506 -34.292 74.114 1.00 48.60 266 ARG B N 1
ATOM 5117 C CA . ARG B 1 266 ? -29.562 -33.335 75.213 1.00 49.18 266 ARG B CA 1
ATOM 5118 C C . ARG B 1 266 ? -29.885 -34.020 76.538 1.00 51.75 266 ARG B C 1
ATOM 5119 O O . ARG B 1 266 ? -29.237 -33.762 77.551 1.00 62.82 266 ARG B O 1
ATOM 5127 N N . GLU B 1 267 ? -30.876 -34.905 76.520 1.00 52.79 267 GLU B N 1
ATOM 5128 C CA . GLU B 1 267 ? -31.251 -35.651 77.716 1.00 65.88 267 GLU B CA 1
ATOM 5129 C C . GLU B 1 267 ? -30.120 -36.576 78.165 1.00 52.85 267 GLU B C 1
ATOM 5130 O O . GLU B 1 267 ? -29.915 -36.785 79.361 1.00 57.15 267 GLU B O 1
ATOM 5136 N N . THR B 1 268 ? -29.384 -37.115 77.198 1.00 52.59 268 THR B N 1
ATOM 5137 C CA . THR B 1 268 ? -28.220 -37.947 77.483 1.00 60.61 268 THR B CA 1
ATOM 5138 C C . THR B 1 268 ? -27.112 -37.096 78.102 1.00 56.01 268 THR B C 1
ATOM 5139 O O . THR B 1 268 ? -26.397 -37.540 79.001 1.00 47.88 268 THR B O 1
ATOM 5143 N N . ALA B 1 269 ? -26.987 -35.862 77.622 1.00 50.46 269 ALA B N 1
ATOM 5144 C CA . ALA B 1 269 ? -25.977 -34.938 78.125 1.00 54.38 269 ALA B CA 1
ATOM 5145 C C . ALA B 1 269 ? -26.326 -34.444 79.527 1.00 60.96 269 ALA B C 1
ATOM 5146 O O . ALA B 1 269 ? -25.438 -34.200 80.345 1.00 53.71 269 ALA B O 1
ATOM 5148 N N . VAL B 1 270 ? -27.620 -34.285 79.792 1.00 58.36 270 VAL B N 1
ATOM 5149 C CA . VAL B 1 270 ? -28.084 -33.903 81.120 1.00 58.20 270 VAL B CA 1
ATOM 5150 C C . VAL B 1 270 ? -27.792 -35.037 82.099 1.00 50.41 270 VAL B C 1
ATOM 5151 O O . VAL B 1 270 ? -27.510 -34.801 83.274 1.00 51.86 270 VAL B O 1
ATOM 5155 N N . GLY B 1 271 ? -27.839 -36.271 81.603 1.00 52.94 271 GLY B N 1
ATOM 5156 C CA . GLY B 1 271 ? -27.463 -37.421 82.403 1.00 60.57 271 GLY B CA 1
ATOM 5157 C C . GLY B 1 271 ? -25.994 -37.372 82.779 1.00 61.75 271 GLY B C 1
ATOM 5158 O O . GLY B 1 271 ? -25.589 -37.913 83.808 1.00 57.46 271 GLY B O 1
ATOM 5159 N N . MET B 1 272 ? -25.195 -36.717 81.940 1.00 55.41 272 MET B N 1
ATOM 5160 C CA . MET B 1 272 ? -23.767 -36.557 82.194 1.00 56.02 272 MET B CA 1
ATOM 5161 C C . MET B 1 272 ? -23.518 -35.392 83.150 1.00 62.84 272 MET B C 1
ATOM 5162 O O . MET B 1 272 ? -22.586 -35.425 83.957 1.00 52.42 272 MET B O 1
ATOM 5167 N N . VAL B 1 273 ? -24.356 -34.363 83.051 1.00 60.00 273 VAL B N 1
ATOM 5168 C CA . VAL B 1 273 ? -24.307 -33.245 83.984 1.00 50.33 273 VAL B CA 1
ATOM 5169 C C . VAL B 1 273 ? -24.629 -33.746 85.383 1.00 59.57 273 VAL B C 1
ATOM 5170 O O . VAL B 1 273 ? -23.893 -33.485 86.332 1.00 56.70 273 VAL B O 1
ATOM 5174 N N . LEU B 1 274 ? -25.733 -34.477 85.495 1.00 51.45 274 LEU B N 1
ATOM 5175 C CA . LEU B 1 274 ? -26.181 -35.014 86.773 1.00 53.35 274 LEU B CA 1
ATOM 5176 C C . LEU B 1 274 ? -25.193 -36.024 87.351 1.00 51.72 274 LEU B C 1
ATOM 5177 O O . LEU B 1 274 ? -25.030 -36.108 88.564 1.00 53.54 274 LEU B O 1
ATOM 5182 N N . SER B 1 275 ? -24.532 -36.781 86.481 1.00 53.56 275 SER B N 1
ATOM 5183 C CA . SER B 1 275 ? -23.542 -37.763 86.915 1.00 56.97 275 SER B CA 1
ATOM 5184 C C . SER B 1 275 ? -22.337 -37.088 87.563 1.00 57.87 275 SER B C 1
ATOM 5185 O O . SER B 1 275 ? -21.826 -37.553 88.580 1.00 53.10 275 SER B O 1
ATOM 5188 N N . THR B 1 276 ? -21.887 -35.989 86.966 1.00 48.31 276 THR B N 1
ATOM 5189 C CA . THR B 1 276 ? -20.747 -35.245 87.488 1.00 48.73 276 THR B CA 1
ATOM 5190 C C . THR B 1 276 ? -21.141 -34.354 88.665 1.00 55.31 276 THR B C 1
ATOM 5191 O O . THR B 1 276 ? -20.406 -34.251 89.648 1.00 55.79 276 THR B O 1
ATOM 5195 N N . THR B 1 277 ? -22.298 -33.709 88.556 1.00 50.91 277 THR B N 1
ATOM 5196 C CA . THR B 1 277 ? -22.784 -32.810 89.602 1.00 50.24 277 THR B CA 1
ATOM 5197 C C . THR B 1 277 ? -23.110 -33.541 90.905 1.00 59.52 277 THR B C 1
ATOM 5198 O O . THR B 1 277 ? -22.696 -33.110 91.983 1.00 67.11 277 THR B O 1
ATOM 5202 N N . CYS B 1 278 ? -23.845 -34.646 90.806 1.00 54.27 278 CYS B N 1
ATOM 5203 C CA . CYS B 1 278 ? -24.162 -35.452 91.983 1.00 60.73 278 CYS B CA 1
ATOM 5204 C C . CYS B 1 278 ? -22.901 -36.008 92.643 1.00 57.94 278 CYS B C 1
ATOM 5205 O O . CYS B 1 278 ? -22.857 -36.172 93.859 1.00 56.01 278 CYS B O 1
ATOM 5208 N N . PHE B 1 279 ? -21.880 -36.296 91.842 1.00 56.48 279 PHE B N 1
ATOM 5209 C CA . PHE B 1 279 ? -20.601 -36.737 92.386 1.00 55.85 279 PHE B CA 1
ATOM 5210 C C . PHE B 1 279 ? -19.937 -35.594 93.144 1.00 65.09 279 PHE B C 1
ATOM 5211 O O . PHE B 1 279 ? -19.362 -35.802 94.211 1.00 65.83 279 PHE B O 1
ATOM 5219 N N . LEU B 1 280 ? -20.004 -34.391 92.580 1.00 60.01 280 LEU B N 1
ATOM 5220 C CA . LEU B 1 280 ? -19.375 -33.228 93.198 1.00 66.93 280 LEU B CA 1
ATOM 5221 C C . LEU B 1 280 ? -20.031 -32.912 94.535 1.00 63.50 280 LEU B C 1
ATOM 5222 O O . LEU B 1 280 ? -19.348 -32.584 95.504 1.00 60.02 280 LEU B O 1
ATOM 5227 N N . LEU B 1 281 ? -21.356 -33.022 94.583 1.00 55.33 281 LEU B N 1
ATOM 5228 C CA . LEU B 1 281 ? -22.100 -32.794 95.818 1.00 66.97 281 LEU B CA 1
ATOM 5229 C C . LEU B 1 281 ? -21.710 -33.826 96.865 1.00 68.36 281 LEU B C 1
ATOM 5230 O O . LEU B 1 281 ? -21.591 -33.511 98.047 1.00 64.29 281 LEU B O 1
ATOM 5235 N N . ALA B 1 282 ? -21.504 -35.060 96.419 1.00 62.54 282 ALA B N 1
ATOM 5236 C CA . ALA B 1 282 ? -21.077 -36.132 97.307 1.00 66.75 282 ALA B CA 1
ATOM 5237 C C . ALA B 1 282 ? -19.615 -35.961 97.700 1.00 68.54 282 ALA B C 1
ATOM 5238 O O . ALA B 1 282 ? -19.179 -36.470 98.731 1.00 69.26 282 ALA B O 1
ATOM 5240 N N . TYR B 1 283 ? -18.860 -35.250 96.871 1.00 61.42 283 TYR B N 1
ATOM 5241 C CA . TYR B 1 283 ? -17.458 -34.977 97.157 1.00 63.13 283 TYR B CA 1
ATOM 5242 C C . TYR B 1 283 ? -17.339 -33.887 98.218 1.00 67.21 283 TYR B C 1
ATOM 5243 O O . TYR B 1 283 ? -16.562 -34.013 99.164 1.00 68.34 283 TYR B O 1
ATOM 5252 N N . VAL B 1 284 ? -18.112 -32.816 98.046 1.00 65.80 284 VAL B N 1
ATOM 5253 C CA . VAL B 1 284 ? -18.151 -31.718 99.008 1.00 67.36 284 VAL B CA 1
ATOM 5254 C C . VAL B 1 284 ? -18.611 -32.203 100.380 1.00 75.19 284 VAL B C 1
ATOM 5255 O O . VAL B 1 284 ? -17.982 -31.908 101.397 1.00 82.76 284 VAL B O 1
ATOM 5259 N N . VAL B 1 285 ? -19.710 -32.952 100.396 1.00 64.31 285 VAL B N 1
ATOM 5260 C CA . VAL B 1 285 ? -20.274 -33.479 101.634 1.00 70.85 285 VAL B CA 1
ATOM 5261 C C . VAL B 1 285 ? -19.302 -34.402 102.372 1.00 78.53 285 VAL B C 1
ATOM 5262 O O . VAL B 1 285 ? -19.109 -34.270 103.580 1.00 90.92 285 VAL B O 1
ATOM 5266 N N . ALA B 1 286 ? -18.678 -35.320 101.641 1.00 71.97 286 ALA B N 1
ATOM 5267 C CA . ALA B 1 286 ? -17.787 -36.306 102.248 1.00 69.54 286 ALA B CA 1
ATOM 5268 C C . ALA B 1 286 ? -16.453 -35.725 102.716 1.00 67.24 286 ALA B C 1
ATOM 5269 O O . ALA B 1 286 ? -15.775 -36.324 103.549 1.00 67.24 286 ALA B O 1
ATOM 5271 N N . LYS B 1 287 ? -16.070 -34.572 102.178 1.00 74.01 287 LYS B N 1
ATOM 5272 C CA . LYS B 1 287 ? -14.767 -33.992 102.491 1.00 72.20 287 LYS B CA 1
ATOM 5273 C C . LYS B 1 287 ? -14.856 -32.679 103.263 1.00 78.94 287 LYS B C 1
ATOM 5274 O O . LYS B 1 287 ? -13.864 -32.228 103.834 1.00 68.87 287 LYS B O 1
ATOM 5280 N N . LYS B 1 288 ? -16.035 -32.065 103.277 1.00 82.82 288 LYS B N 1
ATOM 5281 C CA . LYS B 1 288 ? -16.209 -30.775 103.943 1.00 84.55 288 LYS B CA 1
ATOM 5282 C C . LYS B 1 288 ? -17.409 -30.730 104.892 1.00 75.93 288 LYS B C 1
ATOM 5283 O O . LYS B 1 288 ? -17.241 -30.645 106.108 1.00 93.61 288 LYS B O 1
ATOM 5289 N N . ILE B 1 289 ? -18.613 -30.789 104.330 1.00 81.25 289 ILE B N 1
ATOM 5290 C CA . ILE B 1 289 ? -19.842 -30.648 105.114 1.00 86.37 289 ILE B CA 1
ATOM 5291 C C . ILE B 1 289 ? -20.031 -31.741 106.170 1.00 82.04 289 ILE B C 1
ATOM 5292 O O . ILE B 1 289 ? -20.106 -31.449 107.364 1.00 94.97 289 ILE B O 1
ATOM 5297 N N . LEU B 1 290 ? -20.110 -32.993 105.729 1.00 85.86 290 LEU B N 1
ATOM 5298 C CA . LEU B 1 290 ? -20.351 -34.111 106.640 1.00 78.88 290 LEU B CA 1
ATOM 5299 C C . LEU B 1 290 ? -19.302 -35.211 106.480 1.00 81.16 290 LEU B C 1
ATOM 5300 O O . LEU B 1 290 ? -19.641 -36.338 106.113 1.00 86.61 290 LEU B O 1
ATOM 5305 N N . PRO B 1 291 ? -18.028 -34.896 106.774 1.00 79.50 291 PRO B N 1
ATOM 5306 C CA . PRO B 1 291 ? -16.933 -35.839 106.514 1.00 82.28 291 PRO B CA 1
ATOM 5307 C C . PRO B 1 291 ? -17.007 -37.084 107.392 1.00 92.30 291 PRO B C 1
ATOM 5308 O O . PRO B 1 291 ? -16.538 -38.148 106.984 1.00 100.47 291 PRO B O 1
ATOM 5312 N N . SER B 1 292 ? -17.582 -36.938 108.582 1.00 101.86 292 SER B N 1
ATOM 5313 C CA . SER B 1 292 ? -17.754 -38.041 109.522 1.00 106.29 292 SER B CA 1
ATOM 5314 C C . SER B 1 292 ? -18.665 -37.593 110.656 1.00 110.57 292 SER B C 1
ATOM 5315 O O . SER B 1 292 ? -18.420 -36.557 111.272 1.00 123.04 292 SER B O 1
ATOM 5318 N N . ILE B 1 293 ? -19.710 -38.367 110.937 1.00 121.74 293 ILE B N 1
ATOM 5319 C CA . ILE B 1 293 ? -20.602 -38.039 112.045 1.00 134.88 293 ILE B CA 1
ATOM 5320 C C . ILE B 1 293 ? -19.905 -38.275 113.384 1.00 135.59 293 ILE B C 1
ATOM 5321 O O . ILE B 1 293 ? -20.301 -37.721 114.411 1.00 131.70 293 ILE B O 1
ATOM 5326 N N . GLY B 1 294 ? -18.861 -39.099 113.360 1.00 132.75 294 GLY B N 1
ATOM 5327 C CA . GLY B 1 294 ? -18.102 -39.430 114.551 1.00 127.01 294 GLY B CA 1
ATOM 5328 C C . GLY B 1 294 ? -16.911 -40.304 114.208 1.00 131.01 294 GLY B C 1
ATOM 5329 O O . GLY B 1 294 ? -15.914 -39.825 113.668 1.00 137.64 294 GLY B O 1
ATOM 5330 N N . GLY B 1 295 ? -17.016 -41.592 114.516 1.00 130.87 295 GLY B N 1
ATOM 5331 C CA . GLY B 1 295 ? -15.953 -42.529 114.207 1.00 126.15 295 GLY B CA 1
ATOM 5332 C C . GLY B 1 295 ? -16.177 -43.232 112.883 1.00 122.32 295 GLY B C 1
ATOM 5333 O O . GLY B 1 295 ? -15.532 -44.238 112.587 1.00 118.23 295 GLY B O 1
ATOM 5334 N N . VAL B 1 296 ? -17.093 -42.699 112.081 1.00 118.32 296 VAL B N 1
ATOM 5335 C CA . VAL B 1 296 ? -17.429 -43.309 110.800 1.00 110.78 296 VAL B CA 1
ATOM 5336 C C . VAL B 1 296 ? -17.376 -42.306 109.645 1.00 109.56 296 VAL B C 1
ATOM 5337 O O . VAL B 1 296 ? -18.116 -41.321 109.625 1.00 102.08 296 VAL B O 1
ATOM 5341 N N . SER B 1 297 ? -16.486 -42.565 108.691 1.00 105.15 297 SER B N 1
ATOM 5342 C CA . SER B 1 297 ? -16.319 -41.703 107.524 1.00 98.54 297 SER B CA 1
ATOM 5343 C C . SER B 1 297 ? -17.003 -42.292 106.293 1.00 101.62 297 SER B C 1
ATOM 5344 O O . SER B 1 297 ? -16.661 -43.387 105.845 1.00 92.03 297 SER B O 1
ATOM 5347 N N . ILE B 1 298 ? -17.969 -41.562 105.746 1.00 95.54 298 ILE B N 1
ATOM 5348 C CA . ILE B 1 298 ? -18.717 -42.042 104.590 1.00 81.33 298 ILE B CA 1
ATOM 5349 C C . ILE B 1 298 ? -18.039 -41.646 103.280 1.00 81.48 298 ILE B C 1
ATOM 5350 O O . ILE B 1 298 ? -17.902 -40.462 102.975 1.00 78.97 298 ILE B O 1
ATOM 5355 N N . HIS B 1 299 ? -17.613 -42.648 102.514 1.00 80.95 299 HIS B N 1
ATOM 5356 C CA . HIS B 1 299 ? -16.968 -42.426 101.222 1.00 69.98 299 HIS B CA 1
ATOM 5357 C C . HIS B 1 299 ? -17.919 -41.705 100.271 1.00 71.87 299 HIS B C 1
ATOM 5358 O O . HIS B 1 299 ? -19.139 -41.824 100.400 1.00 79.21 299 HIS B O 1
ATOM 5365 N N . TYR B 1 300 ? -17.364 -40.961 99.318 1.00 68.86 300 TYR B N 1
ATOM 5366 C CA . TYR B 1 300 ? -18.182 -40.137 98.428 1.00 72.16 300 TYR B CA 1
ATOM 5367 C C . TYR B 1 300 ? -19.075 -40.937 97.476 1.00 69.68 300 TYR B C 1
ATOM 5368 O O . TYR B 1 300 ? -20.102 -40.435 97.019 1.00 66.67 300 TYR B O 1
ATOM 5377 N N . PHE B 1 301 ? -18.689 -42.175 97.183 1.00 55.27 301 PHE B N 1
ATOM 5378 C CA . PHE B 1 301 ? -19.532 -43.054 96.380 1.00 70.13 301 PHE B CA 1
ATOM 5379 C C . PHE B 1 301 ? -20.796 -43.413 97.149 1.00 72.66 301 PHE B C 1
ATOM 5380 O O . PHE B 1 301 ? -21.893 -43.409 96.593 1.00 62.42 301 PHE B O 1
ATOM 5388 N N . ALA B 1 302 ? -20.630 -43.721 98.432 1.00 73.37 302 ALA B N 1
ATOM 5389 C CA . ALA B 1 302 ? -21.757 -44.029 99.305 1.00 73.24 302 ALA B CA 1
ATOM 5390 C C . ALA B 1 302 ? -22.681 -42.826 99.436 1.00 69.74 302 ALA B C 1
ATOM 5391 O O . ALA B 1 302 ? -23.905 -42.964 99.433 1.00 69.94 302 ALA B O 1
ATOM 5393 N N . TRP B 1 303 ? -22.085 -41.646 99.557 1.00 60.52 303 TRP B N 1
ATOM 5394 C CA . TRP B 1 303 ? -22.846 -40.408 99.610 1.00 73.38 303 TRP B CA 1
ATOM 5395 C C . TRP B 1 303 ? -23.596 -40.174 98.308 1.00 69.85 303 TRP B C 1
ATOM 5396 O O . TRP B 1 303 ? -24.741 -39.725 98.311 1.00 65.81 303 TRP B O 1
ATOM 5407 N N . MET B 1 304 ? -22.936 -40.477 97.197 1.00 64.92 304 MET B N 1
ATOM 5408 C CA . MET B 1 304 ? -23.526 -40.291 95.879 1.00 66.38 304 MET B CA 1
ATOM 5409 C C . MET B 1 304 ? -24.764 -41.169 95.707 1.00 70.36 304 MET B C 1
ATOM 5410 O O . MET B 1 304 ? -25.772 -40.730 95.153 1.00 66.00 304 MET B O 1
ATOM 5415 N N . VAL B 1 305 ? -24.681 -42.405 96.195 1.00 71.26 305 VAL B N 1
ATOM 5416 C CA . VAL B 1 305 ? -25.819 -43.319 96.187 1.00 66.28 305 VAL B CA 1
ATOM 5417 C C . VAL B 1 305 ? -27.012 -42.689 96.895 1.00 70.80 305 VAL B C 1
ATOM 5418 O O . VAL B 1 305 ? -28.131 -42.713 96.386 1.00 74.94 305 VAL B O 1
ATOM 5422 N N . LEU B 1 306 ? -26.758 -42.115 98.068 1.00 67.12 306 LEU B N 1
ATOM 5423 C CA . LEU B 1 306 ? -27.797 -41.442 98.840 1.00 73.32 306 LEU B CA 1
ATOM 5424 C C . LEU B 1 306 ? -28.330 -40.205 98.117 1.00 79.72 306 LEU B C 1
ATOM 5425 O O . LEU B 1 306 ? -29.542 -40.028 97.992 1.00 77.05 306 LEU B O 1
ATOM 5430 N N . ILE B 1 307 ? -27.420 -39.360 97.640 1.00 70.97 307 ILE B N 1
ATOM 5431 C CA . ILE B 1 307 ? -27.786 -38.140 96.923 1.00 64.48 307 ILE B CA 1
ATOM 5432 C C . ILE B 1 307 ? -28.629 -38.425 95.677 1.00 71.14 307 ILE B C 1
ATOM 5433 O O . ILE B 1 307 ? -29.672 -37.801 95.470 1.00 68.41 307 ILE B O 1
ATOM 5438 N N . VAL B 1 308 ? -28.178 -39.370 94.856 1.00 53.77 308 VAL B N 1
ATOM 5439 C CA . VAL B 1 308 ? -28.894 -39.733 93.636 1.00 67.95 308 VAL B CA 1
ATOM 5440 C C . VAL B 1 308 ? -30.259 -40.349 93.945 1.00 71.44 308 VAL B C 1
ATOM 5441 O O . VAL B 1 308 ? -31.257 -40.004 93.312 1.00 71.78 308 VAL B O 1
ATOM 5445 N N . ALA B 1 309 ? -30.302 -41.247 94.927 1.00 83.60 309 ALA B N 1
ATOM 5446 C CA . ALA B 1 309 ? -31.559 -41.863 95.345 1.00 78.98 309 ALA B CA 1
ATOM 5447 C C . ALA B 1 309 ? -32.534 -40.817 95.876 1.00 75.58 309 ALA B C 1
ATOM 5448 O O . ALA B 1 309 ? -33.723 -40.847 95.561 1.00 79.46 309 ALA B O 1
ATOM 5450 N N . ALA B 1 310 ? -32.023 -39.892 96.682 1.00 68.18 310 ALA B N 1
ATOM 5451 C CA . ALA B 1 310 ? -32.833 -38.798 97.199 1.00 72.91 310 ALA B CA 1
ATOM 5452 C C . ALA B 1 310 ? -33.329 -37.909 96.062 1.00 76.64 310 ALA B C 1
ATOM 5453 O O . ALA B 1 310 ? -34.457 -37.415 96.098 1.00 78.10 310 ALA B O 1
ATOM 5455 N N . LEU B 1 311 ? -32.480 -37.705 95.058 1.00 78.12 311 LEU B N 1
ATOM 5456 C CA . LEU B 1 311 ? -32.840 -36.891 93.901 1.00 75.33 311 LEU B CA 1
ATOM 5457 C C . LEU B 1 311 ? -33.971 -37.535 93.100 1.00 84.10 311 LEU B C 1
ATOM 5458 O O . LEU B 1 311 ? -34.784 -36.841 92.489 1.00 86.96 311 LEU B O 1
ATOM 5463 N N . ASN B 1 312 ? -34.015 -38.863 93.107 1.00 76.33 312 ASN B N 1
ATOM 5464 C CA . ASN B 1 312 ? -35.069 -39.602 92.421 1.00 80.97 312 ASN B CA 1
ATOM 5465 C C . ASN B 1 312 ? -36.435 -39.321 93.043 1.00 81.83 312 ASN B C 1
ATOM 5466 O O . ASN B 1 312 ? -37.395 -39.006 92.340 1.00 78.24 312 ASN B O 1
ATOM 5471 N N . ALA B 1 313 ? -36.515 -39.431 94.365 1.00 83.29 313 ALA B N 1
ATOM 5472 C CA . ALA B 1 313 ? -37.764 -39.195 95.082 1.00 83.86 313 ALA B CA 1
ATOM 5473 C C . ALA B 1 313 ? -38.222 -37.742 94.979 1.00 81.65 313 ALA B C 1
ATOM 5474 O O . ALA B 1 313 ? -39.407 -37.448 95.121 1.00 96.38 313 ALA B O 1
ATOM 5476 N N . SER B 1 314 ? -37.277 -36.839 94.735 1.00 74.60 314 SER B N 1
ATOM 5477 C CA . SER B 1 314 ? -37.577 -35.414 94.639 1.00 80.53 314 SER B CA 1
ATOM 5478 C C . SER B 1 314 ? -38.493 -35.096 93.461 1.00 85.29 314 SER B C 1
ATOM 5479 O O . SER B 1 314 ? -39.205 -34.092 93.477 1.00 91.27 314 SER B O 1
ATOM 5482 N N . GLY B 1 315 ? -38.469 -35.947 92.439 1.00 86.88 315 GLY B N 1
ATOM 5483 C CA . GLY B 1 315 ? -39.268 -35.723 91.248 1.00 79.26 315 GLY B CA 1
ATOM 5484 C C . GLY B 1 315 ? -38.742 -34.564 90.422 1.00 91.19 315 GLY B C 1
ATOM 5485 O O . GLY B 1 315 ? -39.388 -34.123 89.470 1.00 90.85 315 GLY B O 1
ATOM 5486 N N . LEU B 1 316 ? -37.560 -34.074 90.791 1.00 85.88 316 LEU B N 1
ATOM 5487 C CA . LEU B 1 316 ? -36.927 -32.954 90.103 1.00 80.57 316 LEU B CA 1
ATOM 5488 C C . LEU B 1 316 ? -36.607 -33.299 88.655 1.00 82.15 316 LEU B C 1
ATOM 5489 O O . LEU B 1 316 ? -36.679 -32.442 87.771 1.00 77.66 316 LEU B O 1
ATOM 5494 N N . CYS B 1 317 ? -36.256 -34.558 88.417 1.00 70.06 317 CYS B N 1
ATOM 5495 C CA . CYS B 1 317 ? -35.894 -35.009 87.079 1.00 82.00 317 CYS B CA 1
ATOM 5496 C C . CYS B 1 317 ? -37.113 -35.444 86.275 1.00 77.16 317 CYS B C 1
ATOM 5497 O O . CYS B 1 317 ? -37.913 -36.261 86.732 1.00 76.42 317 CYS B O 1
ATOM 5500 N N . SER B 1 318 ? -37.246 -34.892 85.073 1.00 73.22 318 SER B N 1
ATOM 5501 C CA . SER B 1 318 ? -38.287 -35.317 84.146 1.00 64.08 318 SER B CA 1
ATOM 5502 C C . SER B 1 318 ? -37.964 -36.723 83.657 1.00 66.43 318 SER B C 1
ATOM 5503 O O . SER B 1 318 ? -36.795 -37.116 83.632 1.00 68.14 318 SER B O 1
ATOM 5506 N N . PRO B 1 319 ? -39.000 -37.494 83.286 1.00 72.33 319 PRO B N 1
ATOM 5507 C CA . PRO B 1 319 ? -38.827 -38.862 82.783 1.00 76.19 319 PRO B CA 1
ATOM 5508 C C . PRO B 1 319 ? -37.873 -38.955 81.590 1.00 67.01 319 PRO B C 1
ATOM 5509 O O . PRO B 1 319 ? -37.184 -39.966 81.452 1.00 59.87 319 PRO B O 1
ATOM 5513 N N . GLU B 1 320 ? -37.844 -37.930 80.740 1.00 58.20 320 GLU B N 1
ATOM 5514 C CA . GLU B 1 320 ? -36.887 -37.883 79.635 1.00 68.30 320 GLU B CA 1
ATOM 5515 C C . GLU B 1 320 ? -35.456 -37.859 80.166 1.00 69.57 320 GLU B C 1
ATOM 5516 O O . GLU B 1 320 ? -34.585 -38.577 79.675 1.00 58.04 320 GLU B O 1
ATOM 5522 N N . ILE B 1 321 ? -35.230 -37.020 81.172 1.00 64.22 321 ILE B N 1
ATOM 5523 C CA . ILE B 1 321 ? -33.918 -36.867 81.790 1.00 60.12 321 ILE B CA 1
ATOM 5524 C C . ILE B 1 321 ? -33.500 -38.139 82.531 1.00 59.64 321 ILE B C 1
ATOM 5525 O O . ILE B 1 321 ? -32.339 -38.548 82.469 1.00 56.36 321 ILE B O 1
ATOM 5530 N N . LYS B 1 322 ? -34.453 -38.761 83.221 1.00 63.70 322 LYS B N 1
ATOM 5531 C CA . LYS B 1 322 ? -34.236 -40.063 83.843 1.00 63.51 322 LYS B CA 1
ATOM 5532 C C . LYS B 1 322 ? -33.791 -41.071 82.791 1.00 69.47 322 LYS B C 1
ATOM 5533 O O . LYS B 1 322 ? -32.897 -41.882 83.027 1.00 67.39 322 LYS B O 1
ATOM 5539 N N . ALA B 1 323 ? -34.422 -41.006 81.623 1.00 58.21 323 ALA B N 1
ATOM 5540 C CA . ALA B 1 323 ? -34.090 -41.897 80.521 1.00 59.14 323 ALA B CA 1
ATOM 5541 C C . ALA B 1 323 ? -32.755 -41.516 79.886 1.00 61.86 323 ALA B C 1
ATOM 5542 O O . ALA B 1 323 ? -32.039 -42.373 79.368 1.00 66.74 323 ALA B O 1
ATOM 5544 N N . GLY B 1 324 ? -32.426 -40.227 79.924 1.00 71.32 324 GLY B N 1
ATOM 5545 C CA . GLY B 1 324 ? -31.170 -39.746 79.376 1.00 60.25 324 GLY B CA 1
ATOM 5546 C C . GLY B 1 324 ? -29.974 -40.276 80.144 1.00 53.01 324 GLY B C 1
ATOM 5547 O O . GLY B 1 324 ? -28.931 -40.578 79.561 1.00 53.73 324 GLY B O 1
ATOM 5548 N N . ALA B 1 325 ? -30.128 -40.389 81.459 1.00 45.05 325 ALA B N 1
ATOM 5549 C CA . ALA B 1 325 ? -29.072 -40.918 82.311 1.00 47.32 325 ALA B CA 1
ATOM 5550 C C . ALA B 1 325 ? -28.925 -42.427 82.130 1.00 50.14 325 ALA B C 1
ATOM 5551 O O . ALA B 1 325 ? -27.812 -42.954 82.131 1.00 46.73 325 ALA B O 1
ATOM 5553 N N . LYS B 1 326 ? -30.054 -43.116 81.990 1.00 63.44 326 LYS B N 1
ATOM 5554 C CA . LYS B 1 326 ? -30.055 -44.555 81.749 1.00 52.98 326 LYS B CA 1
ATOM 5555 C C . LYS B 1 326 ? -29.379 -44.863 80.420 1.00 50.65 326 LYS B C 1
ATOM 5556 O O . LYS B 1 326 ? -28.643 -45.843 80.294 1.00 53.73 326 LYS B O 1
ATOM 5562 N N . ARG B 1 327 ? -29.629 -44.010 79.433 1.00 39.45 327 ARG B N 1
ATOM 5563 C CA . ARG B 1 327 ? -29.025 -44.155 78.115 1.00 42.32 327 ARG B CA 1
ATOM 5564 C C . ARG B 1 327 ? -27.515 -43.923 78.164 1.00 53.01 327 ARG B C 1
ATOM 5565 O O . ARG B 1 327 ? -26.755 -44.606 77.475 1.00 55.85 327 ARG B O 1
ATOM 5573 N N . LEU B 1 328 ? -27.079 -42.972 78.987 1.00 54.77 328 LEU B N 1
ATOM 5574 C CA . LEU B 1 328 ? -25.651 -42.696 79.126 1.00 56.02 328 LEU B CA 1
ATOM 5575 C C . LEU B 1 328 ? -24.938 -43.828 79.856 1.00 45.96 328 LEU B C 1
ATOM 5576 O O . LEU B 1 328 ? -23.849 -44.242 79.460 1.00 43.40 328 LEU B O 1
ATOM 5581 N N . SER B 1 329 ? -25.556 -44.321 80.925 1.00 39.13 329 SER B N 1
ATOM 5582 C CA . SER B 1 329 ? -25.009 -45.444 81.677 1.00 43.08 329 SER B CA 1
ATOM 5583 C C . SER B 1 329 ? -24.907 -46.689 80.801 1.00 61.08 329 SER B C 1
ATOM 5584 O O . SER B 1 329 ? -23.914 -47.415 80.866 1.00 46.41 329 SER B O 1
ATOM 5587 N N . ASP B 1 330 ? -25.933 -46.927 79.985 1.00 43.82 330 ASP B N 1
ATOM 5588 C CA . ASP B 1 330 ? -25.921 -48.040 79.037 1.00 53.37 330 ASP B CA 1
ATOM 5589 C C . ASP B 1 330 ? -24.759 -47.928 78.056 1.00 52.89 330 ASP B C 1
ATOM 5590 O O . ASP B 1 330 ? -24.112 -48.922 77.732 1.00 54.66 330 ASP B O 1
ATOM 5595 N N . PHE B 1 331 ? -24.505 -46.712 77.582 1.00 43.09 331 PHE B N 1
ATOM 5596 C CA . PHE B 1 331 ? -23.385 -46.465 76.685 1.00 48.51 331 PHE B CA 1
ATOM 5597 C C . PHE B 1 331 ? -22.062 -46.785 77.374 1.00 51.30 331 PHE B C 1
ATOM 5598 O O . PHE B 1 331 ? -21.196 -47.433 76.795 1.00 50.95 331 PHE B O 1
ATOM 5606 N N . PHE B 1 332 ? -21.907 -46.332 78.612 1.00 45.41 332 PHE B N 1
ATOM 5607 C CA . PHE B 1 332 ? -20.683 -46.599 79.363 1.00 53.63 332 PHE B CA 1
ATOM 5608 C C . PHE B 1 332 ? -20.544 -48.080 79.697 1.00 49.78 332 PHE B C 1
ATOM 5609 O O . PHE B 1 332 ? -19.455 -48.645 79.617 1.00 51.39 332 PHE B O 1
ATOM 5617 N N . SER B 1 333 ? -21.657 -48.705 80.063 1.00 43.03 333 SER B N 1
ATOM 5618 C CA . SER B 1 333 ? -21.656 -50.100 80.481 1.00 59.02 333 SER B CA 1
ATOM 5619 C C . SER B 1 333 ? -21.351 -51.075 79.348 1.00 54.47 333 SER B C 1
ATOM 5620 O O . SER B 1 333 ? -20.798 -52.148 79.580 1.00 57.55 333 SER B O 1
ATOM 5623 N N . LYS B 1 334 ? -21.716 -50.702 78.127 1.00 50.27 334 LYS B N 1
ATOM 5624 C CA . LYS B 1 334 ? -21.627 -51.625 77.003 1.00 58.28 334 LYS B CA 1
ATOM 5625 C C . LYS B 1 334 ? -20.610 -51.213 75.943 1.00 51.09 334 LYS B C 1
ATOM 5626 O O . LYS B 1 334 ? -20.219 -52.028 75.111 1.00 63.07 334 LYS B O 1
ATOM 5632 N N . GLN B 1 335 ? -20.178 -49.956 75.974 1.00 52.38 335 GLN B N 1
ATOM 5633 C CA . GLN B 1 335 ? -19.234 -49.466 74.973 1.00 53.76 335 GLN B CA 1
ATOM 5634 C C . GLN B 1 335 ? -17.899 -49.025 75.569 1.00 50.72 335 GLN B C 1
ATOM 5635 O O . GLN B 1 335 ? -16.913 -48.893 74.848 1.00 50.90 335 GLN B O 1
ATOM 5641 N N . LEU B 1 336 ? -17.869 -48.801 76.879 1.00 50.49 336 LEU B N 1
ATOM 5642 C CA . LEU B 1 336 ? -16.657 -48.323 77.544 1.00 51.12 336 LEU B CA 1
ATOM 5643 C C . LEU B 1 336 ? -16.158 -49.253 78.652 1.00 45.37 336 LEU B C 1
ATOM 5644 O O . LEU B 1 336 ? -15.095 -49.022 79.228 1.00 55.44 336 LEU B O 1
ATOM 5649 N N . LEU B 1 337 ? -16.922 -50.303 78.943 1.00 53.65 337 LEU B N 1
ATOM 5650 C CA . LEU B 1 337 ? -16.558 -51.255 79.992 1.00 52.89 337 LEU B CA 1
ATOM 5651 C C . LEU B 1 337 ? -15.276 -52.017 79.666 1.00 48.85 337 LEU B C 1
ATOM 5652 O O . LEU B 1 337 ? -14.437 -52.238 80.541 1.00 60.46 337 LEU B O 1
ATOM 5657 N N . TRP B 1 338 ? -15.133 -52.415 78.405 1.00 58.51 338 TRP B N 1
ATOM 5658 C CA . TRP B 1 338 ? -13.958 -53.157 77.957 1.00 58.41 338 TRP B CA 1
ATOM 5659 C C . TRP B 1 338 ? -12.710 -52.284 78.034 1.00 58.72 338 TRP B C 1
ATOM 5660 O O . TRP B 1 338 ? -11.603 -52.779 78.251 1.00 56.20 338 TRP B O 1
ATOM 5671 N N . VAL B 1 339 ? -12.904 -50.980 77.856 1.00 56.18 339 VAL B N 1
ATOM 5672 C CA . VAL B 1 339 ? -11.838 -50.006 78.030 1.00 51.40 339 VAL B CA 1
ATOM 5673 C C . VAL B 1 339 ? -11.435 -49.945 79.497 1.00 46.44 339 VAL B C 1
ATOM 5674 O O . VAL B 1 339 ? -10.251 -49.991 79.827 1.00 42.65 339 VAL B O 1
ATOM 5678 N N . LEU B 1 340 ? -12.435 -49.852 80.369 1.00 44.55 340 LEU B N 1
ATOM 5679 C CA . LEU B 1 340 ? -12.214 -49.767 81.807 1.00 54.10 340 LEU B CA 1
ATOM 5680 C C . LEU B 1 340 ? -11.494 -50.998 82.338 1.00 60.20 340 LEU B C 1
ATOM 5681 O O . LEU B 1 340 ? -10.654 -50.894 83.231 1.00 63.42 340 LEU B O 1
ATOM 5686 N N . MET B 1 341 ? -11.822 -52.161 81.783 1.00 54.10 341 MET B N 1
ATOM 5687 C CA . MET B 1 341 ? -11.233 -53.416 82.240 1.00 58.55 341 MET B CA 1
ATOM 5688 C C . MET B 1 341 ? -9.765 -53.568 81.841 1.00 56.65 341 MET B C 1
ATOM 5689 O O . MET B 1 341 ? -9.016 -54.294 82.494 1.00 58.80 341 MET B O 1
ATOM 5694 N N . VAL B 1 342 ? -9.354 -52.883 80.776 1.00 45.70 342 VAL B N 1
ATOM 5695 C CA . VAL B 1 342 ? -7.934 -52.793 80.455 1.00 53.16 342 VAL B CA 1
ATOM 5696 C C . VAL B 1 342 ? -7.246 -52.066 81.604 1.00 63.89 342 VAL B C 1
ATOM 5697 O O . VAL B 1 342 ? -6.155 -52.443 82.032 1.00 64.39 342 VAL B O 1
ATOM 5701 N N . GLY B 1 343 ? -7.910 -51.033 82.114 1.00 48.38 343 GLY B N 1
ATOM 5702 C CA . GLY B 1 343 ? -7.403 -50.274 83.241 1.00 62.12 343 GLY B CA 1
ATOM 5703 C C . GLY B 1 343 ? -7.388 -51.052 84.544 1.00 62.05 343 GLY B C 1
ATOM 5704 O O . GLY B 1 343 ? -6.441 -50.938 85.323 1.00 67.32 343 GLY B O 1
ATOM 5705 N N . VAL B 1 344 ? -8.435 -51.837 84.786 1.00 64.70 344 VAL B N 1
ATOM 5706 C CA . VAL B 1 344 ? -8.525 -52.638 86.004 1.00 69.12 344 VAL B CA 1
ATOM 5707 C C . VAL B 1 344 ? -7.403 -53.673 86.060 1.00 68.06 344 VAL B C 1
ATOM 5708 O O . VAL B 1 344 ? -6.824 -53.917 87.118 1.00 66.50 344 VAL B O 1
ATOM 5712 N N . GLY B 1 345 ? -7.090 -54.272 84.916 1.00 70.43 345 GLY B N 1
ATOM 5713 C CA . GLY B 1 345 ? -6.014 -55.244 84.846 1.00 66.64 345 GLY B CA 1
ATOM 5714 C C . GLY B 1 345 ? -4.653 -54.623 85.101 1.00 69.40 345 GLY B C 1
ATOM 5715 O O . GLY B 1 345 ? -3.763 -55.260 85.665 1.00 74.40 345 GLY B O 1
ATOM 5716 N N . VAL B 1 346 ? -4.496 -53.369 84.689 1.00 70.38 346 VAL B N 1
ATOM 5717 C CA . VAL B 1 346 ? -3.220 -52.670 84.808 1.00 71.53 346 VAL B CA 1
ATOM 5718 C C . VAL B 1 346 ? -3.000 -52.067 86.200 1.00 64.54 346 VAL B C 1
ATOM 5719 O O . VAL B 1 346 ? -1.895 -52.125 86.740 1.00 66.28 346 VAL B O 1
ATOM 5723 N N . CYS B 1 347 ? -4.057 -51.509 86.784 1.00 60.40 347 CYS B N 1
ATOM 5724 C CA . CYS B 1 347 ? -3.932 -50.749 88.027 1.00 59.68 347 CYS B CA 1
ATOM 5725 C C . CYS B 1 347 ? -4.505 -51.450 89.260 1.00 69.57 347 CYS B C 1
ATOM 5726 O O . CYS B 1 347 ? -4.113 -51.144 90.385 1.00 74.42 347 CYS B O 1
ATOM 5729 N N . TYR B 1 348 ? -5.430 -52.383 89.049 1.00 71.33 348 TYR B N 1
ATOM 5730 C CA . TYR B 1 348 ? -6.148 -53.020 90.155 1.00 72.07 348 TYR B CA 1
ATOM 5731 C C . TYR B 1 348 ? -5.816 -54.495 90.340 1.00 70.24 348 TYR B C 1
ATOM 5732 O O . TYR B 1 348 ? -6.227 -55.104 91.327 1.00 66.22 348 TYR B O 1
ATOM 5741 N N . THR B 1 349 ? -5.089 -55.079 89.397 1.00 74.57 349 THR B N 1
ATOM 5742 C CA . THR B 1 349 ? -4.985 -56.534 89.355 1.00 70.60 349 THR B CA 1
ATOM 5743 C C . THR B 1 349 ? -3.597 -57.101 89.646 1.00 80.48 349 THR B C 1
ATOM 5744 O O . THR B 1 349 ? -2.642 -56.854 88.906 1.00 86.69 349 THR B O 1
ATOM 5748 N N . ASP B 1 350 ? -3.502 -57.861 90.734 1.00 77.93 350 ASP B N 1
ATOM 5749 C CA . ASP B 1 350 ? -2.328 -58.678 91.011 1.00 87.42 350 ASP B CA 1
ATOM 5750 C C . ASP B 1 350 ? -2.715 -60.129 90.756 1.00 89.84 350 ASP B C 1
ATOM 5751 O O . ASP B 1 350 ? -3.547 -60.693 91.469 1.00 79.09 350 ASP B O 1
ATOM 5756 N N . LEU B 1 351 ? -2.115 -60.724 89.731 1.00 88.42 351 LEU B N 1
ATOM 5757 C CA . LEU B 1 351 ? -2.474 -62.074 89.305 1.00 83.46 351 LEU B CA 1
ATOM 5758 C C . LEU B 1 351 ? -2.220 -63.140 90.371 1.00 89.96 351 LEU B C 1
ATOM 5759 O O . LEU B 1 351 ? -2.974 -64.106 90.476 1.00 95.72 351 LEU B O 1
ATOM 5764 N N . GLN B 1 352 ? -1.167 -62.959 91.162 1.00 101.33 352 GLN B N 1
ATOM 5765 C CA . GLN B 1 352 ? -0.813 -63.935 92.189 1.00 98.00 352 GLN B CA 1
ATOM 5766 C C . GLN B 1 352 ? -1.887 -64.040 93.270 1.00 102.03 352 GLN B C 1
ATOM 5767 O O . GLN B 1 352 ? -2.324 -65.140 93.615 1.00 105.29 352 GLN B O 1
ATOM 5773 N N . GLU B 1 353 ? -2.310 -62.893 93.794 1.00 98.45 353 GLU B N 1
ATOM 5774 C CA . GLU B 1 353 ? -3.323 -62.847 94.846 1.00 95.69 353 GLU B CA 1
ATOM 5775 C C . GLU B 1 353 ? -4.636 -63.503 94.416 1.00 96.66 353 GLU B C 1
ATOM 5776 O O . GLU B 1 353 ? -5.348 -64.076 95.241 1.00 96.54 353 GLU B O 1
ATOM 5782 N N . ILE B 1 354 ? -4.945 -63.418 93.125 1.00 92.44 354 ILE B N 1
ATOM 5783 C CA . ILE B 1 354 ? -6.111 -64.093 92.563 1.00 97.42 354 ILE B CA 1
ATOM 5784 C C . ILE B 1 354 ? -5.942 -65.606 92.675 1.00 103.30 354 ILE B C 1
ATOM 5785 O O . ILE B 1 354 ? -6.844 -66.311 93.128 1.00 99.56 354 ILE B O 1
ATOM 5790 N N . ILE B 1 355 ? -4.779 -66.092 92.250 1.00 105.46 355 ILE B N 1
ATOM 5791 C CA . ILE B 1 355 ? -4.442 -67.508 92.337 1.00 105.86 355 ILE B CA 1
ATOM 5792 C C . ILE B 1 355 ? -4.450 -67.970 93.793 1.00 109.67 355 ILE B C 1
ATOM 5793 O O . ILE B 1 355 ? -4.938 -69.057 94.108 1.00 102.98 355 ILE B O 1
ATOM 5798 N N . ASP B 1 356 ? -3.914 -67.130 94.676 1.00 103.57 356 ASP B N 1
ATOM 5799 C CA . ASP B 1 356 ? -3.904 -67.410 96.109 1.00 101.50 356 ASP B CA 1
ATOM 5800 C C . ASP B 1 356 ? -5.320 -67.460 96.670 1.00 103.23 356 ASP B C 1
ATOM 5801 O O . ASP B 1 356 ? -5.578 -68.132 97.665 1.00 105.52 356 ASP B O 1
ATOM 5806 N N . ALA B 1 357 ? -6.234 -66.742 96.026 1.00 104.66 357 ALA B N 1
ATOM 5807 C CA . ALA B 1 357 ? -7.624 -66.703 96.465 1.00 99.98 357 ALA B CA 1
ATOM 5808 C C . ALA B 1 357 ? -8.381 -67.943 96.011 1.00 98.59 357 ALA B C 1
ATOM 5809 O O . ALA B 1 357 ? -9.457 -68.247 96.528 1.00 99.33 357 ALA B O 1
ATOM 5811 N N . LEU B 1 358 ? -7.813 -68.663 95.048 1.00 101.18 358 LEU B N 1
ATOM 5812 C CA . LEU B 1 358 ? -8.437 -69.880 94.539 1.00 102.10 358 LEU B CA 1
ATOM 5813 C C . LEU B 1 358 ? -8.194 -71.078 95.454 1.00 102.16 358 LEU B C 1
ATOM 5814 O O . LEU B 1 358 ? -8.000 -72.198 94.981 1.00 100.01 358 LEU B O 1
ATOM 5819 N N . THR B 1 359 ? -8.199 -70.838 96.762 1.00 109.83 359 THR B N 1
ATOM 5820 C CA . THR B 1 359 ? -8.190 -71.927 97.724 1.00 105.02 359 THR B CA 1
ATOM 5821 C C . THR B 1 359 ? -9.536 -72.623 97.635 1.00 107.05 359 THR B C 1
ATOM 5822 O O . THR B 1 359 ? -10.537 -72.013 97.259 1.00 106.52 359 THR B O 1
ATOM 5826 N N . PHE B 1 360 ? -9.560 -73.902 97.981 1.00 114.37 360 PHE B N 1
ATOM 5827 C CA . PHE B 1 360 ? -10.790 -74.671 97.914 1.00 119.16 360 PHE B CA 1
ATOM 5828 C C . PHE B 1 360 ? -11.496 -74.610 99.262 1.00 114.35 360 PHE B C 1
ATOM 5829 O O . PHE B 1 360 ? -12.469 -75.323 99.512 1.00 113.13 360 PHE B O 1
ATOM 5837 N N . ALA B 1 361 ? -10.987 -73.730 100.120 1.00 103.63 361 ALA B N 1
ATOM 5838 C CA . ALA B 1 361 ? -11.646 -73.381 101.368 1.00 108.13 361 ALA B CA 1
ATOM 5839 C C . ALA B 1 361 ? -12.547 -72.171 101.138 1.00 110.46 361 ALA B C 1
ATOM 5840 O O . ALA B 1 361 ? -13.680 -72.136 101.616 1.00 108.70 361 ALA B O 1
ATOM 5842 N N . ASN B 1 362 ? -12.034 -71.181 100.407 1.00 110.31 362 ASN B N 1
ATOM 5843 C CA . ASN B 1 362 ? -12.820 -70.010 100.019 1.00 106.17 362 ASN B CA 1
ATOM 5844 C C . ASN B 1 362 ? -14.079 -70.413 99.261 1.00 96.93 362 ASN B C 1
ATOM 5845 O O . ASN B 1 362 ? -15.143 -69.818 99.441 1.00 95.48 362 ASN B O 1
ATOM 5850 N N . VAL B 1 363 ? -13.934 -71.419 98.402 1.00 99.36 363 VAL B N 1
ATOM 5851 C CA . VAL B 1 363 ? -15.049 -72.009 97.670 1.00 100.97 363 VAL B CA 1
ATOM 5852 C C . VAL B 1 363 ? -16.171 -72.382 98.630 1.00 101.96 363 VAL B C 1
ATOM 5853 O O . VAL B 1 363 ? -17.334 -72.041 98.408 1.00 94.59 363 VAL B O 1
ATOM 5857 N N . VAL B 1 364 ? -15.803 -73.077 99.704 1.00 105.77 364 VAL B N 1
ATOM 5858 C CA . VAL B 1 364 ? -16.737 -73.409 100.769 1.00 104.16 364 VAL B CA 1
ATOM 5859 C C . VAL B 1 364 ? -17.278 -72.129 101.395 1.00 98.61 364 VAL B C 1
ATOM 5860 O O . VAL B 1 364 ? -18.489 -71.940 101.483 1.00 94.20 364 VAL B O 1
ATOM 5864 N N . ILE B 1 365 ? -16.365 -71.253 101.811 1.00 97.67 365 ILE B N 1
ATOM 5865 C CA . ILE B 1 365 ? -16.714 -69.991 102.461 1.00 96.43 365 ILE B CA 1
ATOM 5866 C C . ILE B 1 365 ? -17.715 -69.174 101.647 1.00 93.58 365 ILE B C 1
ATOM 5867 O O . ILE B 1 365 ? -18.740 -68.740 102.171 1.00 86.67 365 ILE B O 1
ATOM 5872 N N . ALA B 1 366 ? -17.414 -68.971 100.368 1.00 92.78 366 ALA B N 1
ATOM 5873 C CA . ALA B 1 366 ? -18.305 -68.239 99.474 1.00 92.34 366 ALA B CA 1
ATOM 5874 C C . ALA B 1 366 ? -19.663 -68.928 99.369 1.00 93.28 366 ALA B C 1
ATOM 5875 O O . ALA B 1 366 ? -20.706 -68.286 99.502 1.00 91.80 366 ALA B O 1
ATOM 5877 N N . ALA B 1 367 ? -19.638 -70.237 99.135 1.00 95.86 367 ALA B N 1
ATOM 5878 C CA . ALA B 1 367 ? -20.859 -71.030 99.011 1.00 93.96 367 ALA B CA 1
ATOM 5879 C C . ALA B 1 367 ? -21.751 -70.927 100.248 1.00 88.29 367 ALA B C 1
ATOM 5880 O O . ALA B 1 367 ? -22.976 -70.880 100.131 1.00 83.62 367 ALA B O 1
ATOM 5882 N N . ILE B 1 368 ? -21.137 -70.898 101.428 1.00 82.43 368 ILE B N 1
ATOM 5883 C CA . ILE B 1 368 ? -21.886 -70.744 102.672 1.00 82.24 368 ILE B CA 1
ATOM 5884 C C . ILE B 1 368 ? -22.535 -69.361 102.758 1.00 87.02 368 ILE B C 1
ATOM 5885 O O . ILE B 1 368 ? -23.693 -69.231 103.159 1.00 86.62 368 ILE B O 1
ATOM 5890 N N . ILE B 1 369 ? -21.778 -68.333 102.382 1.00 85.63 369 ILE B N 1
ATOM 5891 C CA . ILE B 1 369 ? -22.267 -66.955 102.411 1.00 90.77 369 ILE B CA 1
ATOM 5892 C C . ILE B 1 369 ? -23.493 -66.772 101.512 1.00 82.48 369 ILE B C 1
ATOM 5893 O O . ILE B 1 369 ? -24.448 -66.088 101.888 1.00 81.44 369 ILE B O 1
ATOM 5898 N N . VAL B 1 370 ? -23.465 -67.389 100.333 1.00 84.30 370 VAL B N 1
ATOM 5899 C CA . VAL B 1 370 ? -24.610 -67.371 99.426 1.00 84.01 370 VAL B CA 1
ATOM 5900 C C . VAL B 1 370 ? -25.824 -68.018 100.091 1.00 77.95 370 VAL B C 1
ATOM 5901 O O . VAL B 1 370 ? -26.941 -67.509 99.989 1.00 72.44 370 VAL B O 1
ATOM 5905 N N . VAL B 1 371 ? -25.594 -69.136 100.776 1.00 79.82 371 VAL B N 1
ATOM 5906 C CA . VAL B 1 371 ? -26.644 -69.812 101.533 1.00 89.18 371 VAL B CA 1
ATOM 5907 C C . VAL B 1 371 ? -27.213 -68.878 102.596 1.00 83.92 371 VAL B C 1
ATOM 5908 O O . VAL B 1 371 ? -28.428 -68.807 102.789 1.00 84.75 371 VAL B O 1
ATOM 5912 N N . GLY B 1 372 ? -26.328 -68.154 103.276 1.00 79.07 372 GLY B N 1
ATOM 5913 C CA . GLY B 1 372 ? -26.740 -67.180 104.270 1.00 84.02 372 GLY B CA 1
ATOM 5914 C C . GLY B 1 372 ? -27.571 -66.070 103.657 1.00 91.21 372 GLY B C 1
ATOM 5915 O O . GLY B 1 372 ? -28.442 -65.496 104.313 1.00 86.48 372 GLY B O 1
ATOM 5916 N N . ALA B 1 373 ? -27.300 -65.767 102.391 1.00 93.10 373 ALA B N 1
ATOM 5917 C CA . ALA B 1 373 ? -28.090 -64.789 101.655 1.00 92.10 373 ALA B CA 1
ATOM 5918 C C . ALA B 1 373 ? -29.460 -65.371 101.317 1.00 81.39 373 ALA B C 1
ATOM 5919 O O . ALA B 1 373 ? -30.466 -64.662 101.347 1.00 86.31 373 ALA B O 1
ATOM 5921 N N . VAL B 1 374 ? -29.488 -66.663 100.996 1.00 83.96 374 VAL B N 1
ATOM 5922 C CA . VAL B 1 374 ? -30.739 -67.375 100.746 1.00 90.41 374 VAL B CA 1
ATOM 5923 C C . VAL B 1 374 ? -31.617 -67.372 101.994 1.00 87.37 374 VAL B C 1
ATOM 5924 O O . VAL B 1 374 ? -32.787 -66.993 101.940 1.00 84.08 374 VAL B O 1
ATOM 5928 N N . VAL B 1 375 ? -31.036 -67.803 103.110 1.00 82.12 375 VAL B N 1
ATOM 5929 C CA . VAL B 1 375 ? -31.737 -67.891 104.387 1.00 84.86 375 VAL B CA 1
ATOM 5930 C C . VAL B 1 375 ? -32.338 -66.554 104.809 1.00 88.97 375 VAL B C 1
ATOM 5931 O O . VAL B 1 375 ? -33.550 -66.448 105.003 1.00 87.02 375 VAL B O 1
ATOM 5935 N N . GLY B 1 376 ? -31.487 -65.540 104.943 1.00 85.75 376 GLY B N 1
ATOM 5936 C CA . GLY B 1 376 ? -31.919 -64.221 105.370 1.00 80.09 376 GLY B CA 1
ATOM 5937 C C . GLY B 1 376 ? -33.000 -63.621 104.491 1.00 87.32 376 GLY B C 1
ATOM 5938 O O . GLY B 1 376 ? -33.920 -62.968 104.986 1.00 82.12 376 GLY B O 1
ATOM 5939 N N . ALA B 1 377 ? -32.891 -63.843 103.185 1.00 86.19 377 ALA B N 1
ATOM 5940 C CA . ALA B 1 377 ? -33.889 -63.347 102.245 1.00 92.34 377 ALA B CA 1
ATOM 5941 C C . ALA B 1 377 ? -35.168 -64.174 102.317 1.00 93.69 377 ALA B C 1
ATOM 5942 O O . ALA B 1 377 ? -36.267 -63.645 102.150 1.00 94.17 377 ALA B O 1
ATOM 5944 N N . ALA B 1 378 ? -35.020 -65.474 102.562 1.00 95.20 378 ALA B N 1
ATOM 5945 C CA . ALA B 1 378 ? -36.173 -66.353 102.719 1.00 97.91 378 ALA B CA 1
ATOM 5946 C C . ALA B 1 378 ? -37.002 -65.930 103.926 1.00 96.50 378 ALA B C 1
ATOM 5947 O O . ALA B 1 378 ? -38.204 -65.695 103.810 1.00 97.20 378 ALA B O 1
ATOM 5949 N N . ILE B 1 379 ? -36.346 -65.839 105.081 1.00 87.56 379 ILE B N 1
ATOM 5950 C CA . ILE B 1 379 ? -36.988 -65.381 106.306 1.00 94.15 379 ILE B CA 1
ATOM 5951 C C . ILE B 1 379 ? -37.553 -63.976 106.125 1.00 101.26 379 ILE B C 1
ATOM 5952 O O . ILE B 1 379 ? -38.738 -63.744 106.358 1.00 105.80 379 ILE B O 1
ATOM 5957 N N . GLY B 1 380 ? -36.694 -63.048 105.708 1.00 94.47 380 GLY B N 1
ATOM 5958 C CA . GLY B 1 380 ? -37.082 -61.664 105.501 1.00 94.80 380 GLY B CA 1
ATOM 5959 C C . GLY B 1 380 ? -38.302 -61.506 104.613 1.00 101.61 380 GLY B C 1
ATOM 5960 O O . GLY B 1 380 ? -39.244 -60.797 104.966 1.00 107.91 380 GLY B O 1
ATOM 5961 N N . GLY B 1 381 ? -38.288 -62.170 103.462 1.00 91.95 381 GLY B N 1
ATOM 5962 C CA . GLY B 1 381 ? -39.424 -62.143 102.559 1.00 104.61 381 GLY B CA 1
ATOM 5963 C C . GLY B 1 381 ? -40.659 -62.778 103.172 1.00 112.23 381 GLY B C 1
ATOM 5964 O O . GLY B 1 381 ? -41.776 -62.296 102.978 1.00 112.04 381 GLY B O 1
ATOM 5965 N N . TRP B 1 382 ? -40.451 -63.861 103.917 1.00 108.88 382 TRP B N 1
ATOM 5966 C CA . TRP B 1 382 ? -41.538 -64.585 104.571 1.00 115.86 382 TRP B CA 1
ATOM 5967 C C . TRP B 1 382 ? -42.275 -63.684 105.559 1.00 114.82 382 TRP B C 1
ATOM 5968 O O . TRP B 1 382 ? -43.504 -63.696 105.628 1.00 125.84 382 TRP B O 1
ATOM 5979 N N . LEU B 1 383 ? -41.514 -62.898 106.315 1.00 109.33 383 LEU B N 1
ATOM 5980 C CA . LEU B 1 383 ? -42.086 -61.982 107.297 1.00 110.97 383 LEU B CA 1
ATOM 5981 C C . LEU B 1 383 ? -42.841 -60.840 106.622 1.00 117.28 383 LEU B C 1
ATOM 5982 O O . LEU B 1 383 ? -43.887 -60.404 107.101 1.00 123.99 383 LEU B O 1
ATOM 5987 N N . ILE B 1 384 ? -42.300 -60.361 105.506 1.00 114.66 384 ILE B N 1
ATOM 5988 C CA . ILE B 1 384 ? -42.849 -59.201 104.810 1.00 117.48 384 ILE B CA 1
ATOM 5989 C C . ILE B 1 384 ? -44.169 -59.504 104.101 1.00 109.28 384 ILE B C 1
ATOM 5990 O O . ILE B 1 384 ? -45.136 -58.750 104.218 1.00 107.56 384 ILE B O 1
ATOM 5995 N N . GLY B 1 385 ? -44.206 -60.612 103.371 1.00 106.44 385 GLY B N 1
ATOM 5996 C CA . GLY B 1 385 ? -45.383 -60.978 102.607 1.00 115.69 385 GLY B CA 1
ATOM 5997 C C . GLY B 1 385 ? -44.986 -61.597 101.285 1.00 110.71 385 GLY B C 1
ATOM 5998 O O . GLY B 1 385 ? -45.834 -61.974 100.477 1.00 114.82 385 GLY B O 1
ATOM 5999 N N . PHE B 1 386 ? -43.679 -61.694 101.067 1.00 111.50 386 PHE B N 1
ATOM 6000 C CA . PHE B 1 386 ? -43.144 -62.316 99.868 1.00 115.09 386 PHE B CA 1
ATOM 6001 C C . PHE B 1 386 ? -43.018 -63.811 100.113 1.00 112.73 386 PHE B C 1
ATOM 6002 O O . PHE B 1 386 ? -43.293 -64.290 101.214 1.00 109.37 386 PHE B O 1
ATOM 6010 N N . TYR B 1 387 ? -42.599 -64.549 99.091 1.00 111.50 387 TYR B N 1
ATOM 6011 C CA . TYR B 1 387 ? -42.415 -65.988 99.241 1.00 114.36 387 TYR B CA 1
ATOM 6012 C C . TYR B 1 387 ? -40.947 -66.397 99.163 1.00 110.34 387 TYR B C 1
ATOM 6013 O O . TYR B 1 387 ? -40.265 -66.107 98.179 1.00 104.21 387 TYR B O 1
ATOM 6022 N N . PRO B 1 388 ? -40.471 -67.083 100.216 1.00 111.58 388 PRO B N 1
ATOM 6023 C CA . PRO B 1 388 ? -39.069 -67.405 100.512 1.00 111.69 388 PRO B CA 1
ATOM 6024 C C . PRO B 1 388 ? -38.253 -67.870 99.309 1.00 108.96 388 PRO B C 1
ATOM 6025 O O . PRO B 1 388 ? -37.129 -67.406 99.135 1.00 107.23 388 PRO B O 1
ATOM 6029 N N . ILE B 1 389 ? -38.807 -68.764 98.498 1.00 109.86 389 ILE B N 1
ATOM 6030 C CA . ILE B 1 389 ? -38.088 -69.282 97.340 1.00 109.68 389 ILE B CA 1
ATOM 6031 C C . ILE B 1 389 ? -37.912 -68.204 96.270 1.00 107.35 389 ILE B C 1
ATOM 6032 O O . ILE B 1 389 ? -36.881 -68.143 95.603 1.00 97.87 389 ILE B O 1
ATOM 6037 N N . GLU B 1 390 ? -38.918 -67.348 96.124 1.00 109.50 390 GLU B N 1
ATOM 6038 C CA . GLU B 1 390 ? -38.836 -66.225 95.199 1.00 103.76 390 GLU B CA 1
ATOM 6039 C C . GLU B 1 390 ? -38.021 -65.098 95.824 1.00 98.11 390 GLU B C 1
ATOM 6040 O O . GLU B 1 390 ? -37.327 -64.357 95.128 1.00 95.63 390 GLU B O 1
ATOM 6046 N N . SER B 1 391 ? -38.109 -64.982 97.145 1.00 96.38 391 SER B N 1
ATOM 6047 C CA . SER B 1 391 ? -37.356 -63.981 97.890 1.00 97.42 391 SER B CA 1
ATOM 6048 C C . SER B 1 391 ? -35.875 -64.326 97.935 1.00 93.06 391 SER B C 1
ATOM 6049 O O . SER B 1 391 ? -35.022 -63.439 97.939 1.00 95.50 391 SER B O 1
ATOM 6052 N N . SER B 1 392 ? -35.576 -65.620 97.979 1.00 93.15 392 SER B N 1
ATOM 6053 C CA . SER B 1 392 ? -34.197 -66.090 98.009 1.00 94.77 392 SER B CA 1
ATOM 6054 C C . SER B 1 392 ? -33.486 -65.810 96.690 1.00 100.69 392 SER B C 1
ATOM 6055 O O . SER B 1 392 ? -32.259 -65.723 96.646 1.00 100.85 392 SER B O 1
ATOM 6058 N N . ILE B 1 393 ? -34.263 -65.677 95.619 1.00 97.19 393 ILE B N 1
ATOM 6059 C CA . ILE B 1 393 ? -33.712 -65.414 94.294 1.00 95.87 393 ILE B CA 1
ATOM 6060 C C . ILE B 1 393 ? -33.499 -63.920 94.062 1.00 88.45 393 ILE B C 1
ATOM 6061 O O . ILE B 1 393 ? -32.387 -63.479 93.773 1.00 84.16 393 ILE B O 1
ATOM 6066 N N . THR B 1 394 ? -34.575 -63.149 94.188 1.00 85.92 394 THR B N 1
ATOM 6067 C CA . THR B 1 394 ? -34.528 -61.709 93.951 1.00 87.55 394 THR B CA 1
ATOM 6068 C C . THR B 1 394 ? -33.667 -60.974 94.975 1.00 86.64 394 THR B C 1
ATOM 6069 O O . THR B 1 394 ? -32.662 -60.359 94.624 1.00 81.02 394 THR B O 1
ATOM 6073 N N . ALA B 1 395 ? -34.071 -61.039 96.239 1.00 89.41 395 ALA B N 1
ATOM 6074 C CA . ALA B 1 395 ? -33.408 -60.285 97.298 1.00 80.78 395 ALA B CA 1
ATOM 6075 C C . ALA B 1 395 ? -32.240 -61.041 97.924 1.00 84.62 395 ALA B C 1
ATOM 6076 O O . ALA B 1 395 ? -31.650 -60.580 98.902 1.00 99.14 395 ALA B O 1
ATOM 6078 N N . GLY B 1 396 ? -31.906 -62.198 97.362 1.00 84.63 396 GLY B N 1
ATOM 6079 C CA . GLY B 1 396 ? -30.816 -63.006 97.878 1.00 84.05 396 GLY B CA 1
ATOM 6080 C C . GLY B 1 396 ? -29.769 -63.351 96.836 1.00 84.58 396 GLY B C 1
ATOM 6081 O O . GLY B 1 396 ? -28.643 -62.857 96.890 1.00 88.40 396 GLY B O 1
ATOM 6082 N N . LEU B 1 397 ? -30.141 -64.203 95.886 1.00 86.90 397 LEU B N 1
ATOM 6083 C CA . LEU B 1 397 ? -29.208 -64.665 94.861 1.00 88.42 397 LEU B CA 1
ATOM 6084 C C . LEU B 1 397 ? -28.828 -63.567 93.873 1.00 86.94 397 LEU B C 1
ATOM 6085 O O . LEU B 1 397 ? -27.701 -63.534 93.377 1.00 82.22 397 LEU B O 1
ATOM 6090 N N . CYS B 1 398 ? -29.765 -62.666 93.596 1.00 80.65 398 CYS B N 1
ATOM 6091 C CA . CYS B 1 398 ? -29.505 -61.563 92.678 1.00 85.34 398 CYS B CA 1
ATOM 6092 C C . CYS B 1 398 ? -28.762 -60.422 93.369 1.00 82.73 398 CYS B C 1
ATOM 6093 O O . CYS B 1 398 ? -28.511 -59.375 92.772 1.00 67.30 398 CYS B O 1
ATOM 6096 N N . MET B 1 399 ? -28.415 -60.642 94.633 1.00 78.40 399 MET B N 1
ATOM 6097 C CA . MET B 1 399 ? -27.524 -59.753 95.366 1.00 67.01 399 MET B CA 1
ATOM 6098 C C . MET B 1 399 ? -26.141 -60.384 95.421 1.00 72.64 399 MET B C 1
ATOM 6099 O O . MET B 1 399 ? -25.128 -59.696 95.323 1.00 78.90 399 MET B O 1
ATOM 6104 N N . ALA B 1 400 ? -26.112 -61.706 95.566 1.00 70.86 400 ALA B N 1
ATOM 6105 C CA . ALA B 1 400 ? -24.861 -62.447 95.685 1.00 68.71 400 ALA B CA 1
ATOM 6106 C C . ALA B 1 400 ? -24.226 -62.751 94.329 1.00 75.30 400 ALA B C 1
ATOM 6107 O O . ALA B 1 400 ? -23.100 -63.248 94.266 1.00 81.44 400 ALA B O 1
ATOM 6109 N N . ASN B 1 401 ? -24.943 -62.452 93.249 1.00 78.30 401 ASN B N 1
ATOM 6110 C CA . ASN B 1 401 ? -24.437 -62.715 91.903 1.00 81.08 401 ASN B CA 1
ATOM 6111 C C . ASN B 1 401 ? -23.542 -61.598 91.363 1.00 70.15 401 ASN B C 1
ATOM 6112 O O . ASN B 1 401 ? -23.194 -60.665 92.086 1.00 74.50 401 ASN B O 1
ATOM 6117 N N . ARG B 1 402 ? -23.178 -61.697 90.088 1.00 77.48 402 ARG B N 1
ATOM 6118 C CA . ARG B 1 402 ? -22.269 -60.737 89.471 1.00 70.18 402 ARG B CA 1
ATOM 6119 C C . ARG B 1 402 ? -23.036 -59.670 88.694 1.00 75.28 402 ARG B C 1
ATOM 6120 O O . ARG B 1 402 ? -22.896 -59.562 87.474 1.00 86.49 402 ARG B O 1
ATOM 6128 N N . GLY B 1 403 ? -23.842 -58.883 89.400 1.00 71.07 403 GLY B N 1
ATOM 6129 C CA . GLY B 1 403 ? -24.616 -57.825 88.773 1.00 75.16 403 GLY B CA 1
ATOM 6130 C C . GLY B 1 403 ? -25.589 -58.315 87.714 1.00 78.39 403 GLY B C 1
ATOM 6131 O O . GLY B 1 403 ? -26.002 -59.475 87.731 1.00 84.90 403 GLY B O 1
ATOM 6132 N N . GLY B 1 404 ? -25.944 -57.429 86.787 1.00 75.59 404 GLY B N 1
ATOM 6133 C CA . GLY B 1 404 ? -26.914 -57.733 85.748 1.00 81.87 404 GLY B CA 1
ATOM 6134 C C . GLY B 1 404 ? -26.567 -58.928 84.881 1.00 81.99 404 GLY B C 1
ATOM 6135 O O . GLY B 1 404 ? -27.451 -59.681 84.472 1.00 74.75 404 GLY B O 1
ATOM 6136 N N . SER B 1 405 ? -25.279 -59.105 84.601 1.00 83.03 405 SER B N 1
ATOM 6137 C CA . SER B 1 405 ? -24.824 -60.235 83.798 1.00 76.00 405 SER B CA 1
ATOM 6138 C C . SER B 1 405 ? -24.999 -61.535 84.572 1.00 83.21 405 SER B C 1
ATOM 6139 O O . SER B 1 405 ? -25.076 -62.614 83.985 1.00 82.05 405 SER B O 1
ATOM 6142 N N . GLY B 1 406 ? -25.064 -61.423 85.896 1.00 90.46 406 GLY B N 1
ATOM 6143 C CA . GLY B 1 406 ? -25.283 -62.575 86.750 1.00 89.61 406 GLY B CA 1
ATOM 6144 C C . GLY B 1 406 ? -26.759 -62.814 87.000 1.00 79.13 406 GLY B C 1
ATOM 6145 O O . GLY B 1 406 ? -27.181 -63.949 87.227 1.00 85.40 406 GLY B O 1
ATOM 6146 N N . ASP B 1 407 ? -27.542 -61.739 86.965 1.00 83.14 407 ASP B N 1
ATOM 6147 C CA . ASP B 1 407 ? -28.988 -61.834 87.128 1.00 87.53 407 ASP B CA 1
ATOM 6148 C C . ASP B 1 407 ? -29.590 -62.662 85.999 1.00 88.93 407 ASP B C 1
ATOM 6149 O O . ASP B 1 407 ? -30.524 -63.432 86.210 1.00 86.95 407 ASP B O 1
ATOM 6154 N N . LEU B 1 408 ? -29.041 -62.500 84.799 1.00 92.25 408 LEU B N 1
ATOM 6155 C CA . LEU B 1 408 ? -29.480 -63.272 83.643 1.00 86.78 408 LEU B CA 1
ATOM 6156 C C . LEU B 1 408 ? -29.143 -64.749 83.829 1.00 88.21 408 LEU B C 1
ATOM 6157 O O . LEU B 1 408 ? -29.993 -65.613 83.623 1.00 91.64 408 LEU B O 1
ATOM 6162 N N . GLU B 1 409 ? -27.902 -65.026 84.226 1.00 79.05 409 GLU B N 1
ATOM 6163 C CA . GLU B 1 409 ? -27.449 -66.390 84.488 1.00 78.81 409 GLU B CA 1
ATOM 6164 C C . GLU B 1 409 ? -28.298 -67.061 85.565 1.00 88.79 409 GLU B C 1
ATOM 6165 O O . GLU B 1 409 ? -28.722 -68.207 85.412 1.00 98.64 409 GLU B O 1
ATOM 6171 N N . VAL B 1 410 ? -28.532 -66.336 86.656 1.00 91.09 410 VAL B N 1
ATOM 6172 C CA . VAL B 1 410 ? -29.321 -66.840 87.776 1.00 96.50 410 VAL B CA 1
ATOM 6173 C C . VAL B 1 410 ? -30.775 -67.096 87.380 1.00 87.47 410 VAL B C 1
ATOM 6174 O O . VAL B 1 410 ? -31.320 -68.164 87.656 1.00 96.05 410 VAL B O 1
ATOM 6178 N N . LEU B 1 411 ? -31.389 -66.121 86.716 1.00 88.40 411 LEU B N 1
ATOM 6179 C CA . LEU B 1 411 ? -32.782 -66.241 86.289 1.00 94.93 411 LEU B CA 1
ATOM 6180 C C . LEU B 1 411 ? -32.933 -67.102 85.033 1.00 95.67 411 LEU B C 1
ATOM 6181 O O . LEU B 1 411 ? -34.028 -67.214 84.480 1.00 95.61 411 LEU B O 1
ATOM 6186 N N . SER B 1 412 ? -31.836 -67.711 84.588 1.00 99.56 412 SER B N 1
ATOM 6187 C CA . SER B 1 412 ? -31.881 -68.663 83.482 1.00 96.49 412 SER B CA 1
ATOM 6188 C C . SER B 1 412 ? -31.883 -70.083 84.034 1.00 94.88 412 SER B C 1
ATOM 6189 O O . SER B 1 412 ? -32.613 -70.945 83.546 1.00 101.46 412 SER B O 1
ATOM 6192 N N . ALA B 1 413 ? -31.056 -70.315 85.051 1.00 98.35 413 ALA B N 1
ATOM 6193 C CA . ALA B 1 413 ? -31.012 -71.601 85.742 1.00 96.90 413 ALA B CA 1
ATOM 6194 C C . ALA B 1 413 ? -32.396 -71.933 86.282 1.00 92.62 413 ALA B C 1
ATOM 6195 O O . ALA B 1 413 ? -33.054 -72.858 85.803 1.00 101.27 413 ALA B O 1
ATOM 6197 N N . CYS B 1 414 ? -32.833 -71.180 87.287 1.00 96.21 414 CYS B N 1
ATOM 6198 C CA . CYS B 1 414 ? -34.244 -71.150 87.634 1.00 95.33 414 CYS B CA 1
ATOM 6199 C C . CYS B 1 414 ? -34.898 -70.408 86.482 1.00 99.86 414 CYS B C 1
ATOM 6200 O O . CYS B 1 414 ? -34.248 -69.603 85.823 1.00 106.23 414 CYS B O 1
ATOM 6203 N N . ASN B 1 415 ? -36.169 -70.674 86.219 1.00 84.40 415 ASN B N 1
ATOM 6204 C CA . ASN B 1 415 ? -36.807 -70.089 85.044 1.00 93.18 415 ASN B CA 1
ATOM 6205 C C . ASN B 1 415 ? -37.786 -68.969 85.387 1.00 101.29 415 ASN B C 1
ATOM 6206 O O . ASN B 1 415 ? -38.983 -69.065 85.113 1.00 97.63 415 ASN B O 1
ATOM 6211 N N . ARG B 1 416 ? -37.260 -67.906 85.992 1.00 104.00 416 ARG B N 1
ATOM 6212 C CA . ARG B 1 416 ? -38.079 -66.786 86.444 1.00 101.85 416 ARG B CA 1
ATOM 6213 C C . ARG B 1 416 ? -37.555 -65.454 85.909 1.00 90.23 416 ARG B C 1
ATOM 6214 O O . ARG B 1 416 ? -37.527 -64.459 86.635 1.00 91.87 416 ARG B O 1
ATOM 6222 N N . MET B 1 417 ? -37.161 -65.433 84.637 1.00 92.40 417 MET B N 1
ATOM 6223 C CA . MET B 1 417 ? -36.605 -64.235 84.002 1.00 83.81 417 MET B CA 1
ATOM 6224 C C . MET B 1 417 ? -37.590 -63.055 84.004 1.00 92.47 417 MET B C 1
ATOM 6225 O O . MET B 1 417 ? -37.225 -61.923 83.681 1.00 81.74 417 MET B O 1
ATOM 6230 N N . ASN B 1 418 ? -38.835 -63.327 84.386 1.00 97.52 418 ASN B N 1
ATOM 6231 C CA . ASN B 1 418 ? -39.855 -62.291 84.515 1.00 91.71 418 ASN B CA 1
ATOM 6232 C C . ASN B 1 418 ? -39.683 -61.483 85.800 1.00 95.58 418 ASN B C 1
ATOM 6233 O O . ASN B 1 418 ? -40.342 -60.462 85.995 1.00 104.37 418 ASN B O 1
ATOM 6238 N N . LEU B 1 419 ? -38.797 -61.955 86.674 1.00 94.25 419 LEU B N 1
ATOM 6239 C CA . LEU B 1 419 ? -38.524 -61.294 87.948 1.00 98.95 419 LEU B CA 1
ATOM 6240 C C . LEU B 1 419 ? -37.389 -60.282 87.820 1.00 94.76 419 LEU B C 1
ATOM 6241 O O . LEU B 1 419 ? -36.972 -59.687 88.812 1.00 83.56 419 LEU B O 1
ATOM 6246 N N . ILE B 1 420 ? -36.898 -60.091 86.598 1.00 94.29 420 ILE B N 1
ATOM 6247 C CA . ILE B 1 420 ? -35.711 -59.270 86.357 1.00 95.66 420 ILE B CA 1
ATOM 6248 C C . ILE B 1 420 ? -35.869 -57.825 86.840 1.00 89.27 420 ILE B C 1
ATOM 6249 O O . ILE B 1 420 ? -34.890 -57.180 87.210 1.00 87.81 420 ILE B O 1
ATOM 6254 N N . SER B 1 421 ? -37.103 -57.330 86.854 1.00 87.94 421 SER B N 1
ATOM 6255 C CA . SER B 1 421 ? -37.381 -55.993 87.364 1.00 80.92 421 SER B CA 1
ATOM 6256 C C . SER B 1 421 ? -37.080 -55.914 88.858 1.00 88.62 421 SER B C 1
ATOM 6257 O O . SER B 1 421 ? -36.691 -54.864 89.370 1.00 91.17 421 SER B O 1
ATOM 6260 N N . TYR B 1 422 ? -37.259 -57.035 89.551 1.00 98.69 422 TYR B N 1
ATOM 6261 C CA . TYR B 1 422 ? -36.915 -57.130 90.964 1.00 95.51 422 TYR B CA 1
ATOM 6262 C C . TYR B 1 422 ? -35.423 -57.392 91.148 1.00 85.42 422 TYR B C 1
ATOM 6263 O O . TYR B 1 422 ? -34.820 -56.938 92.120 1.00 83.72 422 TYR B O 1
ATOM 6272 N N . ALA B 1 423 ? -34.835 -58.130 90.213 1.00 84.97 423 ALA B N 1
ATOM 6273 C CA . ALA B 1 423 ? -33.409 -58.430 90.263 1.00 86.91 423 ALA B CA 1
ATOM 6274 C C . ALA B 1 423 ? -32.576 -57.181 89.991 1.00 85.03 423 ALA B C 1
ATOM 6275 O O . ALA B 1 423 ? -31.478 -57.027 90.527 1.00 77.59 423 ALA B O 1
ATOM 6277 N N . GLN B 1 424 ? -33.106 -56.296 89.151 1.00 85.75 424 GLN B N 1
ATOM 6278 C CA . GLN B 1 424 ? -32.433 -55.044 88.817 1.00 83.20 424 GLN B CA 1
ATOM 6279 C C . GLN B 1 424 ? -32.339 -54.114 90.025 1.00 78.36 424 GLN B C 1
ATOM 6280 O O . GLN B 1 424 ? -31.352 -53.401 90.190 1.00 77.32 424 GLN B O 1
ATOM 6286 N N . ILE B 1 425 ? -33.372 -54.125 90.862 1.00 75.04 425 ILE B N 1
ATOM 6287 C CA . ILE B 1 425 ? -33.377 -53.337 92.091 1.00 79.72 425 ILE B CA 1
ATOM 6288 C C . ILE B 1 425 ? -32.258 -53.809 93.017 1.00 73.26 425 ILE B C 1
ATOM 6289 O O . ILE B 1 425 ? -31.616 -53.007 93.696 1.00 82.58 425 ILE B O 1
ATOM 6294 N N . SER B 1 426 ? -32.018 -55.116 93.023 1.00 79.02 426 SER B N 1
ATOM 6295 C CA . SER B 1 426 ? -30.957 -55.701 93.832 1.00 77.00 426 SER B CA 1
ATOM 6296 C C . SER B 1 426 ? -29.570 -55.329 93.313 1.00 73.13 426 SER B C 1
ATOM 6297 O O . SER B 1 426 ? -28.706 -54.908 94.079 1.00 82.37 426 SER B O 1
ATOM 6300 N N . SER B 1 427 ? -29.360 -55.483 92.009 1.00 76.18 427 SER B N 1
ATOM 6301 C CA . SER B 1 427 ? -28.050 -55.234 91.410 1.00 80.70 427 SER B CA 1
ATOM 6302 C C . SER B 1 427 ? -27.689 -53.751 91.330 1.00 71.71 427 SER B C 1
ATOM 6303 O O . SER B 1 427 ? -26.560 -53.402 90.987 1.00 79.72 427 SER B O 1
ATOM 6306 N N . ARG B 1 428 ? -28.644 -52.882 91.647 1.00 68.09 428 ARG B N 1
ATOM 6307 C CA . ARG B 1 428 ? -28.414 -51.442 91.570 1.00 76.68 428 ARG B CA 1
ATOM 6308 C C . ARG B 1 428 ? -28.524 -50.772 92.936 1.00 78.22 428 ARG B C 1
ATOM 6309 O O . ARG B 1 428 ? -27.549 -50.220 93.444 1.00 74.13 428 ARG B O 1
ATOM 6317 N N . LEU B 1 429 ? -29.714 -50.823 93.524 1.00 76.76 429 LEU B N 1
ATOM 6318 C CA . LEU B 1 429 ? -29.947 -50.215 94.827 1.00 73.58 429 LEU B CA 1
ATOM 6319 C C . LEU B 1 429 ? -29.294 -51.036 95.932 1.00 78.84 429 LEU B C 1
ATOM 6320 O O . LEU B 1 429 ? -28.679 -50.482 96.841 1.00 80.87 429 LEU B O 1
ATOM 6325 N N . GLY B 1 430 ? -29.423 -52.357 95.844 1.00 74.55 430 GLY B N 1
ATOM 6326 C CA . GLY B 1 430 ? -28.791 -53.246 96.801 1.00 76.78 430 GLY B CA 1
ATOM 6327 C C . GLY B 1 430 ? -27.282 -53.094 96.779 1.00 78.47 430 GLY B C 1
ATOM 6328 O O . GLY B 1 430 ? -26.649 -52.974 97.828 1.00 76.71 430 GLY B O 1
ATOM 6329 N N . GLY B 1 431 ? -26.707 -53.092 95.579 1.00 77.68 431 GLY B N 1
ATOM 6330 C CA . GLY B 1 431 ? -25.280 -52.881 95.419 1.00 74.35 431 GLY B CA 1
ATOM 6331 C C . GLY B 1 431 ? -24.873 -51.476 95.820 1.00 72.65 431 GLY B C 1
ATOM 6332 O O . GLY B 1 431 ? -23.740 -51.244 96.250 1.00 68.12 431 GLY B O 1
ATOM 6333 N N . GLY B 1 432 ? -25.800 -50.533 95.670 1.00 69.02 432 GLY B N 1
ATOM 6334 C CA . GLY B 1 432 ? -25.584 -49.172 96.126 1.00 63.69 432 GLY B CA 1
ATOM 6335 C C . GLY B 1 432 ? -25.618 -49.108 97.641 1.00 69.32 432 GLY B C 1
ATOM 6336 O O . GLY B 1 432 ? -24.828 -48.395 98.263 1.00 76.58 432 GLY B O 1
ATOM 6337 N N . ILE B 1 433 ? -26.546 -49.857 98.230 1.00 75.59 433 ILE B N 1
ATOM 6338 C CA . ILE B 1 433 ? -26.628 -49.999 99.680 1.00 80.89 433 ILE B CA 1
ATOM 6339 C C . ILE B 1 433 ? -25.347 -50.633 100.223 1.00 76.46 433 ILE B C 1
ATOM 6340 O O . ILE B 1 433 ? -24.809 -50.197 101.245 1.00 77.42 433 ILE B O 1
ATOM 6345 N N . VAL B 1 434 ? -24.863 -51.657 99.524 1.00 71.29 434 VAL B N 1
ATOM 6346 C CA . VAL B 1 434 ? -23.637 -52.355 99.899 1.00 60.48 434 VAL B CA 1
ATOM 6347 C C . VAL B 1 434 ? -22.452 -51.396 100.013 1.00 73.23 434 VAL B C 1
ATOM 6348 O O . VAL B 1 434 ? -21.624 -51.531 100.913 1.00 79.86 434 VAL B O 1
ATOM 6352 N N . LEU B 1 435 ? -22.392 -50.415 99.117 1.00 68.93 435 LEU B N 1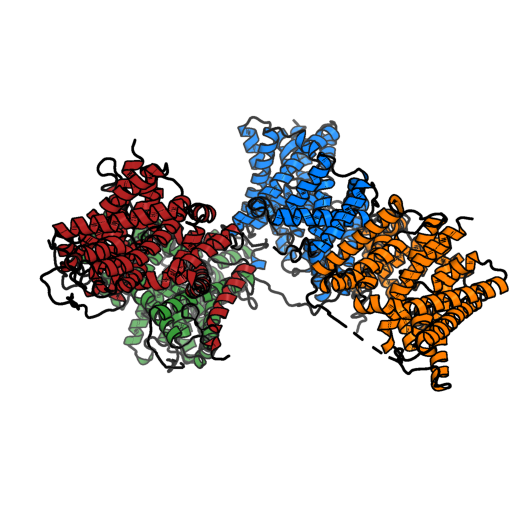
ATOM 6353 C CA . LEU B 1 435 ? -21.337 -49.405 99.161 1.00 72.95 435 LEU B CA 1
ATOM 6354 C C . LEU B 1 435 ? -21.399 -48.572 100.444 1.00 70.28 435 LEU B C 1
ATOM 6355 O O . LEU B 1 435 ? -20.368 -48.295 101.058 1.00 62.43 435 LEU B O 1
ATOM 6360 N N . VAL B 1 436 ? -22.606 -48.182 100.848 1.00 68.39 436 VAL B N 1
ATOM 6361 C CA . VAL B 1 436 ? -22.792 -47.428 102.085 1.00 79.85 436 VAL B CA 1
ATOM 6362 C C . VAL B 1 436 ? -22.442 -48.282 103.299 1.00 76.71 436 VAL B C 1
ATOM 6363 O O . VAL B 1 436 ? -21.695 -47.849 104.178 1.00 72.81 436 VAL B O 1
ATOM 6367 N N . ILE B 1 437 ? -22.990 -49.494 103.335 1.00 79.24 437 ILE B N 1
ATOM 6368 C CA . ILE B 1 437 ? -22.700 -50.449 104.401 1.00 82.44 437 ILE B CA 1
ATOM 6369 C C . ILE B 1 437 ? -21.195 -50.706 104.478 1.00 78.29 437 ILE B C 1
ATOM 6370 O O . ILE B 1 437 ? -20.628 -50.803 105.566 1.00 84.55 437 ILE B O 1
ATOM 6375 N N . ALA B 1 438 ? -20.551 -50.777 103.317 1.00 72.31 438 ALA B N 1
ATOM 6376 C CA . ALA B 1 438 ? -19.105 -50.953 103.256 1.00 81.99 438 ALA B CA 1
ATOM 6377 C C . ALA B 1 438 ? -18.368 -49.783 103.893 1.00 80.68 438 ALA B C 1
ATOM 6378 O O . ALA B 1 438 ? -17.575 -49.975 104.811 1.00 91.57 438 ALA B O 1
ATOM 6380 N N . SER B 1 439 ? -18.638 -48.575 103.403 1.00 80.57 439 SER B N 1
ATOM 6381 C CA . SER B 1 439 ? -17.987 -47.367 103.906 1.00 76.51 439 SER B CA 1
ATOM 6382 C C . SER B 1 439 ? -18.125 -47.239 105.424 1.00 88.39 439 SER B C 1
ATOM 6383 O O . SER B 1 439 ? -17.209 -46.773 106.103 1.00 94.93 439 SER B O 1
ATOM 6386 N N . ILE B 1 440 ? -19.270 -47.668 105.948 1.00 82.45 440 ILE B N 1
ATOM 6387 C CA . ILE B 1 440 ? -19.488 -47.721 107.390 1.00 84.47 440 ILE B CA 1
ATOM 6388 C C . ILE B 1 440 ? -18.645 -48.827 108.029 1.00 92.25 440 ILE B C 1
ATOM 6389 O O . ILE B 1 440 ? -17.930 -48.589 109.004 1.00 94.26 440 ILE B O 1
ATOM 6394 N N . VAL B 1 441 ? -18.735 -50.032 107.473 1.00 87.54 441 VAL B N 1
ATOM 6395 C CA . VAL B 1 441 ? -17.960 -51.172 107.955 1.00 89.89 441 VAL B CA 1
ATOM 6396 C C . VAL B 1 441 ? -16.455 -50.948 107.801 1.00 86.11 441 VAL B C 1
ATOM 6397 O O . VAL B 1 441 ? -15.683 -51.221 108.722 1.00 96.15 441 VAL B O 1
ATOM 6401 N N . PHE B 1 442 ? -16.049 -50.440 106.641 1.00 89.75 442 PHE B N 1
ATOM 6402 C CA . PHE B 1 442 ? -14.635 -50.215 106.342 1.00 98.73 442 PHE B CA 1
ATOM 6403 C C . PHE B 1 442 ? -13.962 -49.255 107.321 1.00 101.50 442 PHE B C 1
ATOM 6404 O O . PHE B 1 442 ? -12.841 -49.496 107.755 1.00 94.90 442 PHE B O 1
ATOM 6412 N N . SER B 1 443 ? -14.649 -48.172 107.671 1.00 97.02 443 SER B N 1
ATOM 6413 C CA . SER B 1 443 ? -14.079 -47.163 108.560 1.00 94.50 443 SER B CA 1
ATOM 6414 C C . SER B 1 443 ? -14.045 -47.611 110.021 1.00 106.99 443 SER B C 1
ATOM 6415 O O . SER B 1 443 ? -12.993 -47.579 110.661 1.00 111.69 443 SER B O 1
ATOM 6418 N N . MET B 1 444 ? -15.195 -48.034 110.540 1.00 107.29 444 MET B N 1
ATOM 6419 C CA . MET B 1 444 ? -15.321 -48.379 111.957 1.00 112.14 444 MET B CA 1
ATOM 6420 C C . MET B 1 444 ? -14.490 -49.599 112.358 1.00 111.53 444 MET B C 1
ATOM 6421 O O . MET B 1 444 ? -14.307 -49.866 113.546 1.00 121.12 444 MET B O 1
ATOM 6426 N N . MET B 1 445 ? -13.991 -50.336 111.370 1.00 103.03 445 MET B N 1
ATOM 6427 C CA . MET B 1 445 ? -13.128 -51.484 111.641 1.00 115.65 445 MET B CA 1
ATOM 6428 C C . MET B 1 445 ? -11.676 -51.214 111.257 1.00 117.67 445 MET B C 1
ATOM 6429 O O . MET B 1 445 ? -10.831 -52.107 111.309 1.00 121.69 445 MET B O 1
ATOM 6434 N N . VAL B 1 446 ? -11.405 -49.974 110.864 1.00 114.80 446 VAL B N 1
ATOM 6435 C CA . VAL B 1 446 ? -10.044 -49.485 110.694 1.00 117.45 446 VAL B CA 1
ATOM 6436 C C . VAL B 1 446 ? -9.845 -48.410 111.762 1.00 118.47 446 VAL B C 1
ATOM 6437 O O . VAL B 1 446 ? -8.720 -48.051 112.118 1.00 119.85 446 VAL B O 1
ATOM 6441 N N . LEU B 1 447 ? -10.966 -47.933 112.299 1.00 123.16 447 LEU B N 1
ATOM 6442 C CA . LEU B 1 447 ? -10.975 -46.958 113.386 1.00 121.89 447 LEU B CA 1
ATOM 6443 C C . LEU B 1 447 ? -10.242 -47.478 114.621 1.00 127.76 447 LEU B C 1
ATOM 6444 O O . LEU B 1 447 ? -9.663 -46.702 115.382 1.00 128.21 447 LEU B O 1
ATOM 6449 N N . GLU B 1 448 ? -10.270 -48.794 114.814 1.00 119.82 448 GLU B N 1
ATOM 6450 C CA . GLU B 1 448 ? -9.596 -49.419 115.948 1.00 124.82 448 GLU B CA 1
ATOM 6451 C C . GLU B 1 448 ? -8.388 -50.238 115.502 1.00 120.36 448 GLU B C 1
ATOM 6452 O O . GLU B 1 448 ? -8.068 -50.298 114.315 1.00 119.63 448 GLU B O 1
ATOM 6458 N N . LYS C 1 13 ? -65.474 24.025 34.342 1.00 119.17 13 LYS C N 1
ATOM 6459 C CA . LYS C 1 13 ? -64.275 23.458 34.948 1.00 123.06 13 LYS C CA 1
ATOM 6460 C C . LYS C 1 13 ? -63.953 22.082 34.377 1.00 122.10 13 LYS C C 1
ATOM 6461 O O . LYS C 1 13 ? -63.639 21.150 35.117 1.00 117.25 13 LYS C O 1
ATOM 6467 N N . GLY C 1 14 ? -64.034 21.962 33.056 1.00 119.60 14 GLY C N 1
ATOM 6468 C CA . GLY C 1 14 ? -63.715 20.717 32.388 1.00 114.64 14 GLY C CA 1
ATOM 6469 C C . GLY C 1 14 ? -62.777 20.938 31.220 1.00 123.52 14 GLY C C 1
ATOM 6470 O O . GLY C 1 14 ? -63.119 21.631 30.262 1.00 129.21 14 GLY C O 1
ATOM 6471 N N . ALA C 1 15 ? -61.585 20.356 31.306 1.00 117.56 15 ALA C N 1
ATOM 6472 C CA . ALA C 1 15 ? -60.612 20.446 30.226 1.00 117.58 15 ALA C CA 1
ATOM 6473 C C . ALA C 1 15 ? -61.175 19.787 28.975 1.00 129.44 15 ALA C C 1
ATOM 6474 O O . ALA C 1 15 ? -61.258 20.407 27.915 1.00 137.39 15 ALA C O 1
ATOM 6476 N N . SER C 1 16 ? -61.574 18.528 29.113 1.00 124.08 16 SER C N 1
ATOM 6477 C CA . SER C 1 16 ? -62.153 17.784 28.005 1.00 110.99 16 SER C CA 1
ATOM 6478 C C . SER C 1 16 ? -63.082 16.694 28.510 1.00 115.48 16 SER C C 1
ATOM 6479 O O . SER C 1 16 ? -63.287 16.538 29.714 1.00 106.65 16 SER C O 1
ATOM 6482 N N . ASP C 1 17 ? -63.655 15.956 27.569 1.00 126.53 17 ASP C N 1
ATOM 6483 C CA . ASP C 1 17 ? -64.324 14.703 27.870 1.00 124.13 17 ASP C CA 1
ATOM 6484 C C . ASP C 1 17 ? -63.560 13.626 27.117 1.00 124.20 17 ASP C C 1
ATOM 6485 O O . ASP C 1 17 ? -62.741 13.940 26.253 1.00 118.02 17 ASP C O 1
ATOM 6490 N N . LEU C 1 18 ? -63.815 12.365 27.448 1.00 121.34 18 LEU C N 1
ATOM 6491 C CA . LEU C 1 18 ? -63.106 11.257 26.814 1.00 120.22 18 LEU C CA 1
ATOM 6492 C C . LEU C 1 18 ? -63.281 11.246 25.295 1.00 124.46 18 LEU C C 1
ATOM 6493 O O . LEU C 1 18 ? -64.358 11.546 24.781 1.00 127.69 18 LEU C O 1
ATOM 6498 N N . LEU C 1 19 ? -62.207 10.921 24.582 1.00 112.81 19 LEU C N 1
ATOM 6499 C CA . LEU C 1 19 ? -62.260 10.822 23.129 1.00 113.11 19 LEU C CA 1
ATOM 6500 C C . LEU C 1 19 ? -62.844 9.463 22.750 1.00 117.49 19 LEU C C 1
ATOM 6501 O O . LEU C 1 19 ? -63.488 8.806 23.568 1.00 119.49 19 LEU C O 1
ATOM 6506 N N . ARG C 1 20 ? -62.618 9.044 21.510 1.00 109.54 20 ARG C N 1
ATOM 6507 C CA . ARG C 1 20 ? -63.123 7.766 21.027 1.00 110.71 20 ARG C CA 1
ATOM 6508 C C . ARG C 1 20 ? -62.038 6.694 21.061 1.00 101.51 20 ARG C C 1
ATOM 6509 O O . ARG C 1 20 ? -62.220 5.629 21.651 1.00 100.60 20 ARG C O 1
ATOM 6517 N N . PHE C 1 21 ? -60.909 6.990 20.424 1.00 95.28 21 PHE C N 1
ATOM 6518 C CA . PHE C 1 21 ? -59.827 6.026 20.256 1.00 84.18 21 PHE C CA 1
ATOM 6519 C C . PHE C 1 21 ? -59.077 5.764 21.558 1.00 95.90 21 PHE C C 1
ATOM 6520 O O . PHE C 1 21 ? -58.767 6.696 22.301 1.00 89.74 21 PHE C O 1
ATOM 6528 N N . LYS C 1 22 ? -58.778 4.494 21.819 1.00 94.84 22 LYS C N 1
ATOM 6529 C CA . LYS C 1 22 ? -58.140 4.088 23.069 1.00 82.74 22 LYS C CA 1
ATOM 6530 C C . LYS C 1 22 ? -56.735 3.512 22.888 1.00 79.75 22 LYS C C 1
ATOM 6531 O O . LYS C 1 22 ? -56.472 2.761 21.948 1.00 73.90 22 LYS C O 1
ATOM 6537 N N . ILE C 1 23 ? -55.839 3.876 23.802 1.00 72.50 23 ILE C N 1
ATOM 6538 C CA . ILE C 1 23 ? -54.512 3.274 23.885 1.00 62.77 23 ILE C CA 1
ATOM 6539 C C . ILE C 1 23 ? -54.370 2.574 25.234 1.00 65.27 23 ILE C C 1
ATOM 6540 O O . ILE C 1 23 ? -54.329 3.231 26.277 1.00 61.58 23 ILE C O 1
ATOM 6545 N N . PHE C 1 24 ? -54.298 1.244 25.202 1.00 68.04 24 PHE C N 1
ATOM 6546 C CA . PHE C 1 24 ? -54.277 0.422 26.413 1.00 59.98 24 PHE C CA 1
ATOM 6547 C C . PHE C 1 24 ? -55.427 0.798 27.347 1.00 66.13 24 PHE C C 1
ATOM 6548 O O . PHE C 1 24 ? -55.222 1.090 28.527 1.00 64.25 24 PHE C O 1
ATOM 6556 N N . GLY C 1 25 ? -56.640 0.804 26.804 1.00 54.60 25 GLY C N 1
ATOM 6557 C CA . GLY C 1 25 ? -57.818 1.154 27.575 1.00 58.82 25 GLY C CA 1
ATOM 6558 C C . GLY C 1 25 ? -57.964 2.645 27.823 1.00 61.52 25 GLY C C 1
ATOM 6559 O O . GLY C 1 25 ? -59.004 3.095 28.305 1.00 59.32 25 GLY C O 1
ATOM 6560 N N . MET C 1 26 ? -56.927 3.413 27.496 1.00 71.45 26 MET C N 1
ATOM 6561 C CA . MET C 1 26 ? -56.938 4.854 27.729 1.00 74.10 26 MET C CA 1
ATOM 6562 C C . MET C 1 26 ? -57.202 5.646 26.456 1.00 78.86 26 MET C C 1
ATOM 6563 O O . MET C 1 26 ? -56.465 5.516 25.476 1.00 77.09 26 MET C O 1
ATOM 6568 N N . PRO C 1 27 ? -58.257 6.476 26.470 1.00 74.35 27 PRO C N 1
ATOM 6569 C CA . PRO C 1 27 ? -58.506 7.414 25.371 1.00 81.30 27 PRO C CA 1
ATOM 6570 C C . PRO C 1 27 ? -57.348 8.398 25.227 1.00 73.01 27 PRO C C 1
ATOM 6571 O O . PRO C 1 27 ? -56.718 8.735 26.229 1.00 79.03 27 PRO C O 1
ATOM 6575 N N . LEU C 1 28 ? -57.086 8.843 24.000 1.00 73.79 28 LEU C N 1
ATOM 6576 C CA . LEU C 1 28 ? -55.936 9.695 23.678 1.00 77.78 28 LEU C CA 1
ATOM 6577 C C . LEU C 1 28 ? -55.628 10.861 24.637 1.00 75.20 28 LEU C C 1
ATOM 6578 O O . LEU C 1 28 ? -54.467 11.058 25.001 1.00 64.70 28 LEU C O 1
ATOM 6583 N N . PRO C 1 29 ? -56.652 11.641 25.039 1.00 74.76 29 PRO C N 1
ATOM 6584 C CA . PRO C 1 29 ? -56.337 12.726 25.976 1.00 65.27 29 PRO C CA 1
ATOM 6585 C C . PRO C 1 29 ? -55.855 12.207 27.329 1.00 76.50 29 PRO C C 1
ATOM 6586 O O . PRO C 1 29 ? -54.976 12.820 27.937 1.00 75.64 29 PRO C O 1
ATOM 6590 N N . LEU C 1 30 ? -56.426 11.099 27.792 1.00 74.15 30 LEU C N 1
ATOM 6591 C CA . LEU C 1 30 ? -56.007 10.500 29.055 1.00 73.61 30 LEU C CA 1
ATOM 6592 C C . LEU C 1 30 ? -54.600 9.915 28.957 1.00 67.47 30 LEU C C 1
ATOM 6593 O O . LEU C 1 30 ? -53.798 10.059 29.879 1.00 68.52 30 LEU C O 1
ATOM 6598 N N . TYR C 1 31 ? -54.299 9.256 27.842 1.00 69.38 31 TYR C N 1
ATOM 6599 C CA . TYR C 1 31 ? -52.962 8.709 27.646 1.00 69.60 31 TYR C CA 1
ATOM 6600 C C . TYR C 1 31 ? -51.937 9.824 27.462 1.00 67.66 31 TYR C C 1
ATOM 6601 O O . TYR C 1 31 ? -50.762 9.659 27.795 1.00 57.61 31 TYR C O 1
ATOM 6610 N N . ALA C 1 32 ? -52.386 10.952 26.921 1.00 63.98 32 ALA C N 1
ATOM 6611 C CA . ALA C 1 32 ? -51.522 12.115 26.771 1.00 60.53 32 ALA C CA 1
ATOM 6612 C C . ALA C 1 32 ? -51.020 12.570 28.137 1.00 53.68 32 ALA C C 1
ATOM 6613 O O . ALA C 1 32 ? -49.826 12.801 28.320 1.00 59.30 32 ALA C O 1
ATOM 6615 N N . PHE C 1 33 ? -51.942 12.686 29.089 1.00 54.20 33 PHE C N 1
ATOM 6616 C CA . PHE C 1 33 ? -51.615 13.047 30.463 1.00 62.12 33 PHE C CA 1
ATOM 6617 C C . PHE C 1 33 ? -50.545 12.129 31.042 1.00 66.48 33 PHE C C 1
ATOM 6618 O O . PHE C 1 33 ? -49.585 12.589 31.659 1.00 63.89 33 PHE C O 1
ATOM 6626 N N . ALA C 1 34 ? -50.718 10.829 30.833 1.00 65.12 34 ALA C N 1
ATOM 6627 C CA . ALA C 1 34 ? -49.763 9.840 31.315 1.00 60.42 34 ALA C CA 1
ATOM 6628 C C . ALA C 1 34 ? -48.413 9.966 30.612 1.00 53.09 34 ALA C C 1
ATOM 6629 O O . ALA C 1 34 ? -47.363 9.889 31.253 1.00 57.81 34 ALA C O 1
ATOM 6631 N N . LEU C 1 35 ? -48.446 10.147 29.294 1.00 60.93 35 LEU C N 1
ATOM 6632 C CA . LEU C 1 35 ? -47.226 10.274 28.499 1.00 58.07 35 LEU C CA 1
ATOM 6633 C C . LEU C 1 35 ? -46.440 11.538 28.848 1.00 64.24 35 LEU C C 1
ATOM 6634 O O . LEU C 1 35 ? -45.214 11.498 28.962 1.00 56.84 35 LEU C O 1
ATOM 6639 N N . ILE C 1 36 ? -47.150 12.653 29.011 1.00 65.77 36 ILE C N 1
ATOM 6640 C CA . ILE C 1 36 ? -46.530 13.917 29.407 1.00 69.31 36 ILE C CA 1
ATOM 6641 C C . ILE C 1 36 ? -45.811 13.766 30.746 1.00 70.21 36 ILE C C 1
ATOM 6642 O O . ILE C 1 36 ? -44.682 14.232 30.914 1.00 64.16 36 ILE C O 1
ATOM 6647 N N . THR C 1 37 ? -46.478 13.105 31.689 1.00 65.97 37 THR C N 1
ATOM 6648 C CA . THR C 1 37 ? -45.918 12.840 33.011 1.00 71.03 37 THR C CA 1
ATOM 6649 C C . THR C 1 37 ? -44.583 12.106 32.906 1.00 65.53 37 THR C C 1
ATOM 6650 O O . THR C 1 37 ? -43.625 12.435 33.608 1.00 59.12 37 THR C O 1
ATOM 6654 N N . LEU C 1 38 ? -44.527 11.117 32.019 1.00 62.40 38 LEU C N 1
ATOM 6655 C CA . LEU C 1 38 ? -43.311 10.342 31.811 1.00 63.02 38 LEU C CA 1
ATOM 6656 C C . LEU C 1 38 ? -42.234 11.190 31.145 1.00 59.57 38 LEU C C 1
ATOM 6657 O O . LEU C 1 38 ? -41.045 11.007 31.403 1.00 56.27 38 LEU C O 1
ATOM 6662 N N . LEU C 1 39 ? -42.656 12.120 30.294 1.00 62.13 39 LEU C N 1
ATOM 6663 C CA . LEU C 1 39 ? -41.726 13.029 29.635 1.00 67.88 39 LEU C CA 1
ATOM 6664 C C . LEU C 1 39 ? -41.174 14.038 30.638 1.00 59.04 39 LEU C C 1
ATOM 6665 O O . LEU C 1 39 ? -40.001 14.405 30.577 1.00 61.00 39 LEU C O 1
ATOM 6670 N N . LEU C 1 40 ? -42.024 14.474 31.564 1.00 62.48 40 LEU C N 1
ATOM 6671 C CA . LEU C 1 40 ? -41.606 15.379 32.633 1.00 64.12 40 LEU C CA 1
ATOM 6672 C C . LEU C 1 40 ? -40.602 14.701 33.558 1.00 62.33 40 LEU C C 1
ATOM 6673 O O . LEU C 1 40 ? -39.570 15.279 33.895 1.00 66.81 40 LEU C O 1
ATOM 6678 N N . SER C 1 41 ? -40.915 13.474 33.966 1.00 66.53 41 SER C N 1
ATOM 6679 C CA . SER C 1 41 ? -40.010 12.673 34.785 1.00 63.60 41 SER C CA 1
ATOM 6680 C C . SER C 1 41 ? -38.658 12.497 34.105 1.00 61.16 41 SER C C 1
ATOM 6681 O O . SER C 1 41 ? -37.610 12.569 34.746 1.00 60.94 41 SER C O 1
ATOM 6684 N N . HIS C 1 42 ? -38.694 12.280 32.796 1.00 59.14 42 HIS C N 1
ATOM 6685 C CA . HIS C 1 42 ? -37.485 12.051 32.020 1.00 60.27 42 HIS C CA 1
ATOM 6686 C C . HIS C 1 42 ? -36.583 13.283 31.992 1.00 69.25 42 HIS C C 1
ATOM 6687 O O . HIS C 1 42 ? -35.412 13.217 32.367 1.00 69.59 42 HIS C O 1
ATOM 6694 N N . PHE C 1 43 ? -37.140 14.405 31.546 1.00 69.70 43 PHE C N 1
ATOM 6695 C CA . PHE C 1 43 ? -36.367 15.628 31.351 1.00 77.18 43 PHE C CA 1
ATOM 6696 C C . PHE C 1 43 ? -35.905 16.269 32.657 1.00 73.31 43 PHE C C 1
ATOM 6697 O O . PHE C 1 43 ? -34.830 16.865 32.714 1.00 78.18 43 PHE C O 1
ATOM 6705 N N . TYR C 1 44 ? -36.716 16.148 33.702 1.00 69.39 44 TYR C N 1
ATOM 6706 C CA . TYR C 1 44 ? -36.323 16.628 35.021 1.00 54.00 44 TYR C CA 1
ATOM 6707 C C . TYR C 1 44 ? -35.452 15.605 35.740 1.00 50.27 44 TYR C C 1
ATOM 6708 O O . TYR C 1 44 ? -34.962 15.865 36.840 1.00 69.94 44 TYR C O 1
ATOM 6717 N N . ASN C 1 45 ? -35.270 14.446 35.111 1.00 61.08 45 ASN C N 1
ATOM 6718 C CA . ASN C 1 45 ? -34.444 13.375 35.664 1.00 60.16 45 ASN C CA 1
ATOM 6719 C C . ASN C 1 45 ? -34.920 12.965 37.058 1.00 59.45 45 ASN C C 1
ATOM 6720 O O . ASN C 1 45 ? -34.127 12.849 37.994 1.00 55.13 45 ASN C O 1
ATOM 6725 N N . ALA C 1 46 ? -36.224 12.746 37.190 1.00 54.79 46 ALA C N 1
ATOM 6726 C CA . ALA C 1 46 ? -36.807 12.393 38.480 1.00 59.67 46 ALA C CA 1
ATOM 6727 C C . ALA C 1 46 ? -37.759 11.206 38.386 1.00 66.10 46 ALA C C 1
ATOM 6728 O O . ALA C 1 46 ? -38.862 11.323 37.845 1.00 48.10 46 ALA C O 1
ATOM 6730 N N . ILE C 1 47 ? -37.326 10.070 38.923 1.00 58.84 47 ILE C N 1
ATOM 6731 C CA . ILE C 1 47 ? -38.162 8.876 38.982 1.00 57.32 47 ILE C CA 1
ATOM 6732 C C . ILE C 1 47 ? -37.743 7.998 40.161 1.00 45.95 47 ILE C C 1
ATOM 6733 O O . ILE C 1 47 ? -36.551 7.806 40.409 1.00 41.00 47 ILE C O 1
ATOM 6738 N N . PRO C 1 48 ? -38.725 7.492 40.922 1.00 52.01 48 PRO C N 1
ATOM 6739 C CA . PRO C 1 48 ? -38.354 6.607 42.030 1.00 49.24 48 PRO C CA 1
ATOM 6740 C C . PRO C 1 48 ? -37.908 5.251 41.497 1.00 55.39 48 PRO C C 1
ATOM 6741 O O . PRO C 1 48 ? -38.560 4.705 40.603 1.00 51.22 48 PRO C O 1
ATOM 6745 N N . THR C 1 49 ? -36.815 4.720 42.038 1.00 46.68 49 THR C N 1
ATOM 6746 C CA . THR C 1 49 ? -36.332 3.394 41.666 1.00 53.19 49 THR C CA 1
ATOM 6747 C C . THR C 1 49 ? -37.194 2.333 42.350 1.00 50.25 49 THR C C 1
ATOM 6748 O O . THR C 1 49 ? -36.689 1.460 43.060 1.00 54.05 49 THR C O 1
ATOM 6752 N N . ASP C 1 50 ? -38.503 2.416 42.125 1.00 56.77 50 ASP C N 1
ATOM 6753 C CA . ASP C 1 50 ? -39.469 1.585 42.828 1.00 48.43 50 ASP C CA 1
ATOM 6754 C C . ASP C 1 50 ? -40.310 0.766 41.868 1.00 57.25 50 ASP C C 1
ATOM 6755 O O . ASP C 1 50 ? -40.073 0.761 40.659 1.00 52.60 50 ASP C O 1
ATOM 6760 N N . LEU C 1 51 ? -41.302 0.081 42.430 1.00 47.53 51 LEU C N 1
ATOM 6761 C CA . LEU C 1 51 ? -42.358 -0.534 41.647 1.00 47.76 51 LEU C CA 1
ATOM 6762 C C . LEU C 1 51 ? -43.187 0.582 41.028 1.00 45.65 51 LEU C C 1
ATOM 6763 O O . LEU C 1 51 ? -43.573 0.508 39.864 1.00 51.52 51 LEU C O 1
ATOM 6768 N N . VAL C 1 52 ? -43.438 1.628 41.812 1.00 45.64 52 VAL C N 1
ATOM 6769 C CA . VAL C 1 52 ? -44.221 2.768 41.349 1.00 45.88 52 VAL C CA 1
ATOM 6770 C C . VAL C 1 52 ? -43.544 3.462 40.171 1.00 58.33 52 VAL C C 1
ATOM 6771 O O . VAL C 1 52 ? -44.188 3.751 39.166 1.00 53.36 52 VAL C O 1
ATOM 6775 N N . GLY C 1 53 ? -42.246 3.724 40.298 1.00 57.40 53 GLY C N 1
ATOM 6776 C CA . GLY C 1 53 ? -41.491 4.361 39.234 1.00 56.73 53 GLY C CA 1
ATOM 6777 C C . GLY C 1 53 ? -41.310 3.446 38.039 1.00 55.13 53 GLY C C 1
ATOM 6778 O O . GLY C 1 53 ? -41.452 3.876 36.891 1.00 57.50 53 GLY C O 1
ATOM 6779 N N . GLY C 1 54 ? -40.990 2.184 38.308 1.00 52.70 54 GLY C N 1
ATOM 6780 C CA . GLY C 1 54 ? -40.843 1.193 37.258 1.00 54.22 54 GLY C CA 1
ATOM 6781 C C . GLY C 1 54 ? -42.134 0.945 36.500 1.00 50.72 54 GLY C C 1
ATOM 6782 O O . GLY C 1 54 ? -42.161 1.040 35.271 1.00 50.78 54 GLY C O 1
ATOM 6783 N N . PHE C 1 55 ? -43.202 0.626 37.227 1.00 47.40 55 PHE C N 1
ATOM 6784 C CA . PHE C 1 55 ? -44.494 0.344 36.602 1.00 56.76 55 PHE C CA 1
ATOM 6785 C C . PHE C 1 55 ? -45.048 1.547 35.844 1.00 55.35 55 PHE C C 1
ATOM 6786 O O . PHE C 1 55 ? -45.698 1.382 34.816 1.00 53.42 55 PHE C O 1
ATOM 6794 N N . ALA C 1 56 ? -44.795 2.750 36.353 1.00 48.36 56 ALA C N 1
ATOM 6795 C CA . ALA C 1 56 ? -45.237 3.968 35.678 1.00 58.04 56 ALA C CA 1
ATOM 6796 C C . ALA C 1 56 ? -44.649 4.063 34.276 1.00 57.27 56 ALA C C 1
ATOM 6797 O O . ALA C 1 56 ? -45.368 4.293 33.302 1.00 57.13 56 ALA C O 1
ATOM 6799 N N . LEU C 1 57 ? -43.336 3.887 34.188 1.00 55.85 57 LEU C N 1
ATOM 6800 C CA . LEU C 1 57 ? -42.638 3.922 32.911 1.00 61.99 57 LEU C CA 1
ATOM 6801 C C . LEU C 1 57 ? -43.058 2.744 32.036 1.00 58.11 57 LEU C C 1
ATOM 6802 O O . LEU C 1 57 ? -43.422 2.926 30.873 1.00 57.04 57 LEU C O 1
ATOM 6807 N N . MET C 1 58 ? -43.009 1.541 32.606 1.00 57.74 58 MET C N 1
ATOM 6808 C CA . MET C 1 58 ? -43.297 0.312 31.870 1.00 58.26 58 MET C CA 1
ATOM 6809 C C . MET C 1 58 ? -44.713 0.266 31.287 1.00 52.25 58 MET C C 1
ATOM 6810 O O . MET C 1 58 ? -44.913 -0.217 30.175 1.00 49.23 58 MET C O 1
ATOM 6815 N N . PHE C 1 59 ? -45.688 0.768 32.039 1.00 54.54 59 PHE C N 1
ATOM 6816 C CA . PHE C 1 59 ? -47.067 0.833 31.562 1.00 45.96 59 PHE C CA 1
ATOM 6817 C C . PHE C 1 59 ? -47.191 1.767 30.362 1.00 59.72 59 PHE C C 1
ATOM 6818 O O . PHE C 1 59 ? -47.671 1.372 29.300 1.00 54.44 59 PHE C O 1
ATOM 6826 N N . VAL C 1 60 ? -46.760 3.011 30.551 1.00 65.22 60 VAL C N 1
ATOM 6827 C CA . VAL C 1 60 ? -46.868 4.042 29.524 1.00 54.75 60 VAL C CA 1
ATOM 6828 C C . VAL C 1 60 ? -46.071 3.705 28.263 1.00 58.69 60 VAL C C 1
ATOM 6829 O O . VAL C 1 60 ? -46.583 3.824 27.148 1.00 55.09 60 VAL C O 1
ATOM 6833 N N . MET C 1 61 ? -44.825 3.274 28.441 1.00 48.95 61 MET C N 1
ATOM 6834 C CA . MET C 1 61 ? -43.992 2.896 27.303 1.00 43.07 61 MET C CA 1
ATOM 6835 C C . MET C 1 61 ? -44.502 1.618 26.642 1.00 64.96 61 MET C C 1
ATOM 6836 O O . MET C 1 61 ? -44.470 1.490 25.417 1.00 61.77 61 MET C O 1
ATOM 6841 N N . GLY C 1 62 ? -44.973 0.676 27.455 1.00 64.88 62 GLY C N 1
ATOM 6842 C CA . GLY C 1 62 ? -45.517 -0.566 26.939 1.00 41.31 62 GLY C CA 1
ATOM 6843 C C . GLY C 1 62 ? -46.783 -0.323 26.142 1.00 55.33 62 GLY C C 1
ATOM 6844 O O . GLY C 1 62 ? -47.022 -0.971 25.124 1.00 49.12 62 GLY C O 1
ATOM 6845 N N . ALA C 1 63 ? -47.589 0.626 26.608 1.00 54.76 63 ALA C N 1
ATOM 6846 C CA . ALA C 1 63 ? -48.861 0.944 25.969 1.00 44.50 63 ALA C CA 1
ATOM 6847 C C . ALA C 1 63 ? -48.697 1.448 24.536 1.00 54.73 63 ALA C C 1
ATOM 6848 O O . ALA C 1 63 ? -49.432 1.032 23.644 1.00 57.53 63 ALA C O 1
ATOM 6850 N N . ILE C 1 64 ? -47.741 2.346 24.316 1.00 66.05 64 ILE C N 1
ATOM 6851 C CA . ILE C 1 64 ? -47.578 2.957 22.999 1.00 60.54 64 ILE C CA 1
ATOM 6852 C C . ILE C 1 64 ? -46.951 2.016 21.964 1.00 56.22 64 ILE C C 1
ATOM 6853 O O . ILE C 1 64 ? -47.428 1.931 20.834 1.00 56.53 64 ILE C O 1
ATOM 6858 N N . PHE C 1 65 ? -45.900 1.299 22.351 1.00 50.55 65 PHE C N 1
ATOM 6859 C CA . PHE C 1 65 ? -45.220 0.400 21.424 1.00 58.57 65 PHE C CA 1
ATOM 6860 C C . PHE C 1 65 ? -45.928 -0.948 21.327 1.00 60.38 65 PHE C C 1
ATOM 6861 O O . PHE C 1 65 ? -45.532 -1.815 20.547 1.00 59.61 65 PHE C O 1
ATOM 6869 N N . GLY C 1 66 ? -46.978 -1.117 22.126 1.00 57.26 66 GLY C N 1
ATOM 6870 C CA . GLY C 1 66 ? -47.837 -2.279 22.012 1.00 59.56 66 GLY C CA 1
ATOM 6871 C C . GLY C 1 66 ? -48.883 -2.055 20.938 1.00 61.21 66 GLY C C 1
ATOM 6872 O O . GLY C 1 66 ? -49.086 -2.904 20.071 1.00 59.78 66 GLY C O 1
ATOM 6873 N N . GLU C 1 67 ? -49.544 -0.901 20.990 1.00 53.42 67 GLU C N 1
ATOM 6874 C CA . GLU C 1 67 ? -50.561 -0.556 20.004 1.00 65.22 67 GLU C CA 1
ATOM 6875 C C . GLU C 1 67 ? -49.954 -0.402 18.609 1.00 70.38 67 GLU C C 1
ATOM 6876 O O . GLU C 1 67 ? -50.607 -0.689 17.605 1.00 77.75 67 GLU C O 1
ATOM 6882 N N . ILE C 1 68 ? -48.704 0.051 18.557 1.00 55.01 68 ILE C N 1
ATOM 6883 C CA . ILE C 1 68 ? -47.981 0.185 17.296 1.00 66.07 68 ILE C CA 1
ATOM 6884 C C . ILE C 1 68 ? -47.605 -1.191 16.755 1.00 59.42 68 ILE C C 1
ATOM 6885 O O . ILE C 1 68 ? -47.809 -1.480 15.575 1.00 70.04 68 ILE C O 1
ATOM 6890 N N . GLY C 1 69 ? -47.061 -2.039 17.625 1.00 57.61 69 GLY C N 1
ATOM 6891 C CA . GLY C 1 69 ? -46.692 -3.390 17.245 1.00 58.93 69 GLY C CA 1
ATOM 6892 C C . GLY C 1 69 ? -47.902 -4.240 16.903 1.00 70.49 69 GLY C C 1
ATOM 6893 O O . GLY C 1 69 ? -47.786 -5.245 16.199 1.00 52.93 69 GLY C O 1
ATOM 6894 N N . LYS C 1 70 ? -49.065 -3.829 17.402 1.00 62.30 70 LYS C N 1
ATOM 6895 C CA . LYS C 1 70 ? -50.311 -4.545 17.157 1.00 69.02 70 LYS C CA 1
ATOM 6896 C C . LYS C 1 70 ? -50.935 -4.105 15.834 1.00 75.54 70 LYS C C 1
ATOM 6897 O O . LYS C 1 70 ? -51.787 -4.799 15.278 1.00 75.52 70 LYS C O 1
ATOM 6903 N N . ARG C 1 71 ? -50.498 -2.954 15.328 1.00 78.43 71 ARG C N 1
ATOM 6904 C CA . ARG C 1 71 ? -51.078 -2.382 14.116 1.00 66.02 71 ARG C CA 1
ATOM 6905 C C . ARG C 1 71 ? -50.091 -2.265 12.957 1.00 74.93 71 ARG C C 1
ATOM 6906 O O . ARG C 1 71 ? -50.473 -1.884 11.850 1.00 90.93 71 ARG C O 1
ATOM 6914 N N . LEU C 1 72 ? -48.826 -2.585 13.208 1.00 72.30 72 LEU C N 1
ATOM 6915 C CA . LEU C 1 72 ? -47.833 -2.562 12.140 1.00 82.32 72 LEU C CA 1
ATOM 6916 C C . LEU C 1 72 ? -48.100 -3.738 11.205 1.00 86.71 72 LEU C C 1
ATOM 6917 O O . LEU C 1 72 ? -47.922 -4.895 11.592 1.00 80.12 72 LEU C O 1
ATOM 6922 N N . PRO C 1 73 ? -48.520 -3.432 9.965 1.00 94.15 73 PRO C N 1
ATOM 6923 C CA . PRO C 1 73 ? -49.107 -4.353 8.979 1.00 88.08 73 PRO C CA 1
ATOM 6924 C C . PRO C 1 73 ? -48.341 -5.657 8.768 1.00 92.97 73 PRO C C 1
ATOM 6925 O O . PRO C 1 73 ? -48.927 -6.729 8.907 1.00 94.52 73 PRO C O 1
ATOM 6929 N N . ILE C 1 74 ? -47.061 -5.567 8.422 1.00 92.28 74 ILE C N 1
ATOM 6930 C CA . ILE C 1 74 ? -46.250 -6.756 8.179 1.00 91.59 74 ILE C CA 1
ATOM 6931 C C . ILE C 1 74 ? -45.703 -7.334 9.487 1.00 93.50 74 ILE C C 1
ATOM 6932 O O . ILE C 1 74 ? -45.492 -8.542 9.611 1.00 82.47 74 ILE C O 1
ATOM 6937 N N . PHE C 1 75 ? -45.508 -6.462 10.470 1.00 90.85 75 PHE C N 1
ATOM 6938 C CA . PHE C 1 75 ? -44.852 -6.826 11.720 1.00 82.84 75 PHE C CA 1
ATOM 6939 C C . PHE C 1 75 ? -45.731 -7.684 12.629 1.00 74.47 75 PHE C C 1
ATOM 6940 O O . PHE C 1 75 ? -45.255 -8.639 13.236 1.00 65.26 75 PHE C O 1
ATOM 6948 N N . ASN C 1 76 ? -47.011 -7.340 12.716 1.00 70.21 76 ASN C N 1
ATOM 6949 C CA . ASN C 1 76 ? -47.918 -7.978 13.669 1.00 60.59 76 ASN C CA 1
ATOM 6950 C C . ASN C 1 76 ? -48.139 -9.480 13.466 1.00 77.08 76 ASN C C 1
ATOM 6951 O O . ASN C 1 76 ? -48.469 -10.195 14.413 1.00 72.31 76 ASN C O 1
ATOM 6956 N N . LYS C 1 77 ? -47.959 -9.952 12.236 1.00 76.47 77 LYS C N 1
ATOM 6957 C CA . LYS C 1 77 ? -48.227 -11.349 11.906 1.00 76.89 77 LYS C CA 1
ATOM 6958 C C . LYS C 1 77 ? -46.989 -12.233 12.018 1.00 67.30 77 LYS C C 1
ATOM 6959 O O . LYS C 1 77 ? -46.968 -13.196 12.785 1.00 78.47 77 LYS C O 1
ATOM 6965 N N . TYR C 1 78 ? -45.962 -11.895 11.246 1.00 69.47 78 TYR C N 1
ATOM 6966 C CA . TYR C 1 78 ? -44.799 -12.764 11.085 1.00 73.87 78 TYR C CA 1
ATOM 6967 C C . TYR C 1 78 ? -43.684 -12.464 12.083 1.00 74.53 78 TYR C C 1
ATOM 6968 O O . TYR C 1 78 ? -42.815 -13.300 12.327 1.00 69.72 78 TYR C O 1
ATOM 6977 N N . ILE C 1 79 ? -43.715 -11.268 12.656 1.00 71.44 79 ILE C N 1
ATOM 6978 C CA . ILE C 1 79 ? -42.954 -10.996 13.864 1.00 75.75 79 ILE C CA 1
ATOM 6979 C C . ILE C 1 79 ? -43.985 -11.047 14.990 1.00 77.65 79 ILE C C 1
ATOM 6980 O O . ILE C 1 79 ? -45.178 -10.889 14.737 1.00 86.98 79 ILE C O 1
ATOM 6985 N N . GLY C 1 80 ? -43.546 -11.282 16.223 1.00 63.15 80 GLY C N 1
ATOM 6986 C CA . GLY C 1 80 ? -44.470 -11.567 17.313 1.00 52.49 80 GLY C CA 1
ATOM 6987 C C . GLY C 1 80 ? -45.496 -10.506 17.683 1.00 52.79 80 GLY C C 1
ATOM 6988 O O . GLY C 1 80 ? -46.281 -10.695 18.617 1.00 54.34 80 GLY C O 1
ATOM 6989 N N . GLY C 1 81 ? -45.495 -9.390 16.961 1.00 54.34 81 GLY C N 1
ATOM 6990 C CA . GLY C 1 81 ? -46.475 -8.344 17.187 1.00 54.31 81 GLY C CA 1
ATOM 6991 C C . GLY C 1 81 ? -46.148 -7.432 18.355 1.00 63.10 81 GLY C C 1
ATOM 6992 O O . GLY C 1 81 ? -44.981 -7.140 18.621 1.00 49.62 81 GLY C O 1
ATOM 6993 N N . ALA C 1 82 ? -47.195 -6.988 19.046 1.00 49.59 82 ALA C N 1
ATOM 6994 C CA . ALA C 1 82 ? -47.089 -6.042 20.159 1.00 57.80 82 ALA C CA 1
ATOM 6995 C C . ALA C 1 82 ? -45.978 -6.314 21.186 1.00 59.25 82 ALA C C 1
ATOM 6996 O O . ALA C 1 82 ? -45.175 -5.421 21.465 1.00 61.44 82 ALA C O 1
ATOM 6998 N N . PRO C 1 83 ? -45.922 -7.539 21.751 1.00 66.16 83 PRO C N 1
ATOM 6999 C CA . PRO C 1 83 ? -44.907 -7.742 22.792 1.00 49.92 83 PRO C CA 1
ATOM 7000 C C . PRO C 1 83 ? -43.481 -7.742 22.255 1.00 57.83 83 PRO C C 1
ATOM 7001 O O . PRO C 1 83 ? -42.558 -7.464 23.017 1.00 67.38 83 PRO C O 1
ATOM 7005 N N . VAL C 1 84 ? -43.306 -8.048 20.973 1.00 57.76 84 VAL C N 1
ATOM 7006 C CA . VAL C 1 84 ? -41.974 -8.092 20.374 1.00 58.47 84 VAL C CA 1
ATOM 7007 C C . VAL C 1 84 ? -41.473 -6.699 19.979 1.00 58.59 84 VAL C C 1
ATOM 7008 O O . VAL C 1 84 ? -40.279 -6.408 20.084 1.00 55.87 84 VAL C O 1
ATOM 7012 N N . MET C 1 85 ? -42.388 -5.837 19.544 1.00 54.91 85 MET C N 1
ATOM 7013 C CA . MET C 1 85 ? -42.054 -4.437 19.299 1.00 59.88 85 MET C CA 1
ATOM 7014 C C . MET C 1 85 ? -41.557 -3.803 20.595 1.00 57.43 85 MET C C 1
ATOM 7015 O O . MET C 1 85 ? -40.476 -3.216 20.635 1.00 60.52 85 MET C O 1
ATOM 7020 N N . ILE C 1 86 ? -42.355 -3.944 21.650 1.00 53.39 86 ILE C N 1
ATOM 7021 C CA . ILE C 1 86 ? -41.993 -3.480 22.986 1.00 63.32 86 ILE C CA 1
ATOM 7022 C C . ILE C 1 86 ? -40.642 -4.043 23.420 1.00 59.51 86 ILE C C 1
ATOM 7023 O O . ILE C 1 86 ? -39.762 -3.309 23.864 1.00 49.33 86 ILE C O 1
ATOM 7028 N N . PHE C 1 87 ? -40.499 -5.356 23.284 1.00 63.32 87 PHE C N 1
ATOM 7029 C CA . PHE C 1 87 ? -39.289 -6.081 23.652 1.00 59.57 87 PHE C CA 1
ATOM 7030 C C . PHE C 1 87 ? -38.046 -5.546 22.943 1.00 62.78 87 PHE C C 1
ATOM 7031 O O . PHE C 1 87 ? -36.957 -5.519 23.517 1.00 64.52 87 PHE C O 1
ATOM 7039 N N . LEU C 1 88 ? -38.220 -5.117 21.696 1.00 65.33 88 LEU C N 1
ATOM 7040 C CA . LEU C 1 88 ? -37.105 -4.645 20.881 1.00 55.38 88 LEU C CA 1
ATOM 7041 C C . LEU C 1 88 ? -36.865 -3.142 21.027 1.00 59.26 88 LEU C C 1
ATOM 7042 O O . LEU C 1 88 ? -35.716 -2.698 21.081 1.00 51.48 88 LEU C O 1
ATOM 7047 N N . VAL C 1 89 ? -37.943 -2.363 21.084 1.00 49.82 89 VAL C N 1
ATOM 7048 C CA . VAL C 1 89 ? -37.830 -0.920 21.289 1.00 59.88 89 VAL C CA 1
ATOM 7049 C C . VAL C 1 89 ? -37.134 -0.628 22.615 1.00 59.76 89 VAL C C 1
ATOM 7050 O O . VAL C 1 89 ? -36.239 0.212 22.684 1.00 62.26 89 VAL C O 1
ATOM 7054 N N . ALA C 1 90 ? -37.536 -1.345 23.659 1.00 57.55 90 ALA C N 1
ATOM 7055 C CA . ALA C 1 90 ? -36.935 -1.189 24.980 1.00 64.13 90 ALA C CA 1
ATOM 7056 C C . ALA C 1 90 ? -35.460 -1.587 24.989 1.00 58.97 90 ALA C C 1
ATOM 7057 O O . ALA C 1 90 ? -34.641 -0.942 25.643 1.00 59.74 90 ALA C O 1
ATOM 7059 N N . ALA C 1 91 ? -35.131 -2.656 24.270 1.00 59.41 91 ALA C N 1
ATOM 7060 C CA . ALA C 1 91 ? -33.748 -3.100 24.152 1.00 52.82 91 ALA C CA 1
ATOM 7061 C C . ALA C 1 91 ? -32.920 -2.065 23.397 1.00 61.81 91 ALA C C 1
ATOM 7062 O O . ALA C 1 91 ? -31.748 -1.851 23.703 1.00 62.75 91 ALA C O 1
ATOM 7064 N N . TYR C 1 92 ? -33.539 -1.428 22.407 1.00 61.94 92 TYR C N 1
ATOM 7065 C CA . TYR C 1 92 ? -32.883 -0.378 21.639 1.00 67.10 92 TYR C CA 1
ATOM 7066 C C . TYR C 1 92 ? -32.637 0.861 22.494 1.00 67.92 92 TYR C C 1
ATOM 7067 O O . TYR C 1 92 ? -31.587 1.494 22.387 1.00 61.50 92 TYR C O 1
ATOM 7076 N N . PHE C 1 93 ? -33.610 1.204 23.335 1.00 62.97 93 PHE C N 1
ATOM 7077 C CA . PHE C 1 93 ? -33.512 2.383 24.196 1.00 64.12 93 PHE C CA 1
ATOM 7078 C C . PHE C 1 93 ? -32.331 2.301 25.164 1.00 68.13 93 PHE C C 1
ATOM 7079 O O . PHE C 1 93 ? -31.747 3.322 25.533 1.00 64.38 93 PHE C O 1
ATOM 7087 N N . VAL C 1 94 ? -31.991 1.082 25.575 1.00 63.74 94 VAL C N 1
ATOM 7088 C CA . VAL C 1 94 ? -30.832 0.847 26.428 1.00 61.67 94 VAL C CA 1
ATOM 7089 C C . VAL C 1 94 ? -29.547 1.001 25.624 1.00 69.79 94 VAL C C 1
ATOM 7090 O O . VAL C 1 94 ? -28.625 1.709 26.031 1.00 76.99 94 VAL C O 1
ATOM 7094 N N . TYR C 1 95 ? -29.503 0.334 24.475 1.00 78.32 95 TYR C N 1
ATOM 7095 C CA . TYR C 1 95 ? -28.348 0.368 23.584 1.00 77.47 95 TYR C CA 1
ATOM 7096 C C . TYR C 1 95 ? -28.036 1.778 23.089 1.00 72.50 95 TYR C C 1
ATOM 7097 O O . TYR C 1 95 ? -26.872 2.159 22.976 1.00 75.09 95 TYR C O 1
ATOM 7106 N N . ALA C 1 96 ? -29.079 2.547 22.792 1.00 70.30 96 ALA C N 1
ATOM 7107 C CA . ALA C 1 96 ? -28.910 3.893 22.253 1.00 63.64 96 ALA C CA 1
ATOM 7108 C C . ALA C 1 96 ? -28.532 4.904 23.332 1.00 63.08 96 ALA C C 1
ATOM 7109 O O . ALA C 1 96 ? -27.734 5.809 23.091 1.00 77.37 96 ALA C O 1
ATOM 7111 N N . GLY C 1 97 ? -29.120 4.757 24.514 1.00 73.55 97 GLY C N 1
ATOM 7112 C CA . GLY C 1 97 ? -28.870 5.687 25.601 1.00 61.37 97 GLY C CA 1
ATOM 7113 C C . GLY C 1 97 ? -30.026 6.645 25.817 1.00 67.61 97 GLY C C 1
ATOM 7114 O O . GLY C 1 97 ? -29.868 7.694 26.442 1.00 80.47 97 GLY C O 1
ATOM 7115 N N . ILE C 1 98 ? -31.193 6.277 25.298 1.00 71.21 98 ILE C N 1
ATOM 7116 C CA . ILE C 1 98 ? -32.395 7.086 25.454 1.00 75.16 98 ILE C CA 1
ATOM 7117 C C . ILE C 1 98 ? -32.881 7.025 26.899 1.00 72.26 98 ILE C C 1
ATOM 7118 O O . ILE C 1 98 ? -33.457 7.984 27.412 1.00 71.73 98 ILE C O 1
ATOM 7123 N N . PHE C 1 99 ? -32.637 5.892 27.551 1.00 70.72 99 PHE C N 1
ATOM 7124 C CA . PHE C 1 99 ? -33.001 5.715 28.950 1.00 68.02 99 PHE C CA 1
ATOM 7125 C C . PHE C 1 99 ? -32.006 6.389 29.884 1.00 63.49 99 PHE C C 1
ATOM 7126 O O . PHE C 1 99 ? -30.800 6.374 29.641 1.00 65.28 99 PHE C O 1
ATOM 7134 N N . THR C 1 100 ? -32.525 6.982 30.954 1.00 73.78 100 THR C N 1
ATOM 7135 C CA . THR C 1 100 ? -31.692 7.498 32.031 1.00 57.21 100 THR C CA 1
ATOM 7136 C C . THR C 1 100 ? -31.133 6.301 32.793 1.00 61.05 100 THR C C 1
ATOM 7137 O O . THR C 1 100 ? -31.694 5.209 32.720 1.00 66.53 100 THR C O 1
ATOM 7141 N N . GLN C 1 101 ? -30.031 6.490 33.513 1.00 60.76 101 GLN C N 1
ATOM 7142 C CA . GLN C 1 101 ? -29.481 5.428 34.345 1.00 70.00 101 GLN C CA 1
ATOM 7143 C C . GLN C 1 101 ? -30.477 5.000 35.421 1.00 66.28 101 GLN C C 1
ATOM 7144 O O . GLN C 1 101 ? -30.589 3.816 35.739 1.00 63.72 101 GLN C O 1
ATOM 7150 N N . LYS C 1 102 ? -31.213 5.966 35.965 1.00 51.62 102 LYS C N 1
ATOM 7151 C CA . LYS C 1 102 ? -32.160 5.688 37.041 1.00 56.32 102 LYS C CA 1
ATOM 7152 C C . LYS C 1 102 ? -33.505 5.169 36.518 1.00 60.77 102 LYS C C 1
ATOM 7153 O O . LYS C 1 102 ? -34.266 4.549 37.262 1.00 49.34 102 LYS C O 1
ATOM 7159 N N . GLU C 1 103 ? -33.795 5.423 35.244 1.00 61.56 103 GLU C N 1
ATOM 7160 C CA . GLU C 1 103 ? -34.938 4.789 34.594 1.00 56.66 103 GLU C CA 1
ATOM 7161 C C . GLU C 1 103 ? -34.634 3.306 34.424 1.00 51.89 103 GLU C C 1
ATOM 7162 O O . GLU C 1 103 ? -35.496 2.454 34.641 1.00 43.09 103 GLU C O 1
ATOM 7168 N N . ILE C 1 104 ? -33.397 3.012 34.034 1.00 48.79 104 ILE C N 1
ATOM 7169 C CA . ILE C 1 104 ? -32.914 1.640 33.937 1.00 52.10 104 ILE C CA 1
ATOM 7170 C C . ILE C 1 104 ? -32.951 0.981 35.311 1.00 57.58 104 ILE C C 1
ATOM 7171 O O . ILE C 1 104 ? -33.393 -0.160 35.451 1.00 59.47 104 ILE C O 1
ATOM 7176 N N . ASP C 1 105 ? -32.491 1.713 36.322 1.00 55.28 105 ASP C N 1
ATOM 7177 C CA . ASP C 1 105 ? -32.475 1.214 37.692 1.00 47.64 105 ASP C CA 1
ATOM 7178 C C . ASP C 1 105 ? -33.880 0.892 38.191 1.00 50.51 105 ASP C C 1
ATOM 7179 O O . ASP C 1 105 ? -34.089 -0.111 38.869 1.00 47.88 105 ASP C O 1
ATOM 7184 N N . ALA C 1 106 ? -34.837 1.751 37.854 1.00 49.80 106 ALA C N 1
ATOM 7185 C CA . ALA C 1 106 ? -36.228 1.557 38.254 1.00 48.46 106 ALA C CA 1
ATOM 7186 C C . ALA C 1 106 ? -36.802 0.264 37.676 1.00 62.96 106 ALA C C 1
ATOM 7187 O O . ALA C 1 106 ? -37.501 -0.481 38.364 1.00 58.64 106 ALA C O 1
ATOM 7189 N N . ILE C 1 107 ? -36.501 0.011 36.407 1.00 53.95 107 ILE C N 1
ATOM 7190 C CA . ILE C 1 107 ? -36.948 -1.195 35.722 1.00 56.28 107 ILE C CA 1
ATOM 7191 C C . ILE C 1 107 ? -36.225 -2.430 36.266 1.00 57.70 107 ILE C C 1
ATOM 7192 O O . ILE C 1 107 ? -36.802 -3.514 36.350 1.00 49.45 107 ILE C O 1
ATOM 7197 N N . SER C 1 108 ? -34.963 -2.252 36.646 1.00 45.19 108 SER C N 1
ATOM 7198 C CA . SER C 1 108 ? -34.162 -3.335 37.207 1.00 51.17 108 SER C CA 1
ATOM 7199 C C . SER C 1 108 ? -34.614 -3.687 38.620 1.00 48.91 108 SER C C 1
ATOM 7200 O O . SER C 1 108 ? -34.532 -4.844 39.033 1.00 49.95 108 SER C O 1
ATOM 7203 N N . ASN C 1 109 ? -35.067 -2.680 39.361 1.00 48.10 109 ASN C N 1
ATOM 7204 C CA . ASN C 1 109 ? -35.617 -2.894 40.695 1.00 57.67 109 ASN C CA 1
ATOM 7205 C C . ASN C 1 109 ? -36.825 -3.816 40.615 1.00 52.63 109 ASN C C 1
ATOM 7206 O O . ASN C 1 109 ? -36.956 -4.762 41.389 1.00 50.99 109 ASN C O 1
ATOM 7211 N N . VAL C 1 110 ? -37.699 -3.532 39.658 1.00 46.59 110 VAL C N 1
ATOM 7212 C CA . VAL C 1 110 ? -38.900 -4.323 39.443 1.00 59.03 110 VAL C CA 1
ATOM 7213 C C . VAL C 1 110 ? -38.572 -5.752 39.021 1.00 53.93 110 VAL C C 1
ATOM 7214 O O . VAL C 1 110 ? -39.009 -6.710 39.656 1.00 45.96 110 VAL C O 1
ATOM 7218 N N . MET C 1 111 ? -37.784 -5.884 37.958 1.00 47.25 111 MET C N 1
ATOM 7219 C CA . MET C 1 111 ? -37.543 -7.177 37.319 1.00 57.04 111 MET C CA 1
ATOM 7220 C C . MET C 1 111 ? -36.593 -8.118 38.061 1.00 53.96 111 MET C C 1
ATOM 7221 O O . MET C 1 111 ? -36.807 -9.330 38.075 1.00 58.37 111 MET C O 1
ATOM 7226 N N . ASP C 1 112 ? -35.546 -7.568 38.668 1.00 53.75 112 ASP C N 1
ATOM 7227 C CA . ASP C 1 112 ? -34.487 -8.396 39.248 1.00 60.74 112 ASP C CA 1
ATOM 7228 C C . ASP C 1 112 ? -34.378 -8.323 40.769 1.00 58.34 112 ASP C C 1
ATOM 7229 O O . ASP C 1 112 ? -34.246 -9.353 41.428 1.00 66.81 112 ASP C O 1
ATOM 7234 N N . LYS C 1 113 ? -34.423 -7.116 41.324 1.00 57.86 113 LYS C N 1
ATOM 7235 C CA . LYS C 1 113 ? -34.336 -6.951 42.773 1.00 63.02 113 LYS C CA 1
ATOM 7236 C C . LYS C 1 113 ? -35.631 -7.394 43.448 1.00 49.44 113 LYS C C 1
ATOM 7237 O O . LYS C 1 113 ? -35.615 -8.223 44.354 1.00 51.56 113 LYS C O 1
ATOM 7243 N N . SER C 1 114 ? -36.749 -6.835 42.999 1.00 47.90 114 SER C N 1
ATOM 7244 C CA . SER C 1 114 ? -38.059 -7.246 43.482 1.00 52.64 114 SER C CA 1
ATOM 7245 C C . SER C 1 114 ? -38.436 -8.596 42.889 1.00 42.54 114 SER C C 1
ATOM 7246 O O . SER C 1 114 ? -39.289 -9.301 43.429 1.00 42.98 114 SER C O 1
ATOM 7249 N N . ASN C 1 115 ? -37.798 -8.934 41.771 1.00 40.72 115 ASN C N 1
ATOM 7250 C CA . ASN C 1 115 ? -38.015 -10.201 41.072 1.00 41.60 115 ASN C CA 1
ATOM 7251 C C . ASN C 1 115 ? -39.445 -10.362 40.544 1.00 52.96 115 ASN C C 1
ATOM 7252 O O . ASN C 1 115 ? -40.095 -11.375 40.792 1.00 50.37 115 ASN C O 1
ATOM 7257 N N . PHE C 1 116 ? -39.923 -9.362 39.807 1.00 46.61 116 PHE C N 1
ATOM 7258 C CA . PHE C 1 116 ? -41.257 -9.406 39.216 1.00 41.06 116 PHE C CA 1
ATOM 7259 C C . PHE C 1 116 ? -41.341 -10.503 38.161 1.00 44.75 116 PHE C C 1
ATOM 7260 O O . PHE C 1 116 ? -42.421 -11.024 37.885 1.00 41.06 116 PHE C O 1
ATOM 7268 N N . LEU C 1 117 ? -40.197 -10.847 37.574 1.00 41.90 117 LEU C N 1
ATOM 7269 C CA . LEU C 1 117 ? -40.126 -11.924 36.591 1.00 52.56 117 LEU C CA 1
ATOM 7270 C C . LEU C 1 117 ? -40.536 -13.256 37.208 1.00 47.72 117 LEU C C 1
ATOM 7271 O O . LEU C 1 117 ? -41.342 -13.990 36.638 1.00 45.93 117 LEU C O 1
ATOM 7276 N N . ASN C 1 118 ? -39.975 -13.562 38.374 1.00 50.63 118 ASN C N 1
ATOM 7277 C CA . ASN C 1 118 ? -40.310 -14.788 39.089 1.00 53.20 118 ASN C CA 1
ATOM 7278 C C . ASN C 1 118 ? -41.743 -14.781 39.606 1.00 43.99 118 ASN C C 1
ATOM 7279 O O . ASN C 1 118 ? -42.410 -15.814 39.614 1.00 43.22 118 ASN C O 1
ATOM 7284 N N . LEU C 1 119 ? -42.204 -13.616 40.052 1.00 45.65 119 LEU C N 1
ATOM 7285 C CA . LEU C 1 119 ? -43.589 -13.454 40.480 1.00 41.48 119 LEU C CA 1
ATOM 7286 C C . LEU C 1 119 ? -44.528 -13.704 39.307 1.00 44.55 119 LEU C C 1
ATOM 7287 O O . LEU C 1 119 ? -45.548 -14.373 39.450 1.00 45.62 119 LEU C O 1
ATOM 7292 N N . PHE C 1 120 ? -44.163 -13.176 38.143 1.00 38.62 120 PHE C N 1
ATOM 7293 C CA . PHE C 1 120 ? -44.976 -13.313 36.941 1.00 49.89 120 PHE C CA 1
ATOM 7294 C C . PHE C 1 120 ? -45.094 -14.776 36.511 1.00 51.20 120 PHE C C 1
ATOM 7295 O O . PHE C 1 120 ? -46.190 -15.266 36.243 1.00 40.66 120 PHE C O 1
ATOM 7303 N N . ILE C 1 121 ? -43.957 -15.463 36.445 1.00 46.30 121 ILE C N 1
ATOM 7304 C CA . ILE C 1 121 ? -43.921 -16.865 36.043 1.00 41.78 121 ILE C CA 1
ATOM 7305 C C . ILE C 1 121 ? -44.653 -17.749 37.055 1.00 50.31 121 ILE C C 1
ATOM 7306 O O . ILE C 1 121 ? -45.402 -18.649 36.675 1.00 46.80 121 ILE C O 1
ATOM 7311 N N . ALA C 1 122 ? -44.445 -17.478 38.342 1.00 42.95 122 ALA C N 1
ATOM 7312 C CA . ALA C 1 122 ? -45.078 -18.254 39.408 1.00 46.22 122 ALA C CA 1
ATOM 7313 C C . ALA C 1 122 ? -46.604 -18.137 39.397 1.00 50.69 122 ALA C C 1
ATOM 7314 O O . ALA C 1 122 ? -47.309 -19.117 39.644 1.00 48.89 122 ALA C O 1
ATOM 7316 N N . VAL C 1 123 ? -47.106 -16.936 39.126 1.00 42.46 123 VAL C N 1
ATOM 7317 C CA . VAL C 1 123 ? -48.545 -16.702 39.047 1.00 44.24 123 VAL C CA 1
ATOM 7318 C C . VAL C 1 123 ? -49.156 -17.454 37.864 1.00 46.01 123 VAL C C 1
ATOM 7319 O O . VAL C 1 123 ? -50.235 -18.036 37.978 1.00 41.88 123 VAL C O 1
ATOM 7323 N N . LEU C 1 124 ? -48.447 -17.460 36.739 1.00 41.35 124 LEU C N 1
ATOM 7324 C CA . LEU C 1 124 ? -48.928 -18.127 35.530 1.00 50.21 124 LEU C CA 1
ATOM 7325 C C . LEU C 1 124 ? -48.944 -19.651 35.659 1.00 49.34 124 LEU C C 1
ATOM 7326 O O . LEU C 1 124 ? -49.926 -20.295 35.290 1.00 50.06 124 LEU C O 1
ATOM 7331 N N . ILE C 1 125 ? -47.858 -20.219 36.177 1.00 51.55 125 ILE C N 1
ATOM 7332 C CA . ILE C 1 125 ? -47.772 -21.658 36.415 1.00 51.12 125 ILE C CA 1
ATOM 7333 C C . ILE C 1 125 ? -48.915 -22.133 37.312 1.00 47.09 125 ILE C C 1
ATOM 7334 O O . ILE C 1 125 ? -49.559 -23.145 37.034 1.00 50.20 125 ILE C O 1
ATOM 7339 N N . THR C 1 126 ? -49.168 -21.381 38.380 1.00 48.23 126 THR C N 1
ATOM 7340 C CA . THR C 1 126 ? -50.222 -21.710 39.335 1.00 46.47 126 THR C CA 1
ATOM 7341 C C . THR C 1 126 ? -51.609 -21.648 38.692 1.00 52.56 126 THR C C 1
ATOM 7342 O O . THR C 1 126 ? -52.460 -22.498 38.956 1.00 55.13 126 THR C O 1
ATOM 7346 N N . GLY C 1 127 ? -51.832 -20.648 37.844 1.00 50.17 127 GLY C N 1
ATOM 7347 C CA . GLY C 1 127 ? -53.113 -20.495 37.177 1.00 41.18 127 GLY C CA 1
ATOM 7348 C C . GLY C 1 127 ? -53.340 -21.548 36.109 1.00 53.26 127 GLY C C 1
ATOM 7349 O O . GLY C 1 127 ? -54.463 -22.009 35.907 1.00 47.27 127 GLY C O 1
ATOM 7350 N N . ALA C 1 128 ? -52.269 -21.931 35.423 1.00 51.51 128 ALA C N 1
ATOM 7351 C CA . ALA C 1 128 ? -52.364 -22.910 34.344 1.00 42.04 128 ALA C CA 1
ATOM 7352 C C . ALA C 1 128 ? -52.597 -24.330 34.860 1.00 57.51 128 ALA C C 1
ATOM 7353 O O . ALA C 1 128 ? -53.442 -25.060 34.338 1.00 61.31 128 ALA C O 1
ATOM 7355 N N . ILE C 1 129 ? -51.837 -24.718 35.879 1.00 49.76 129 ILE C N 1
ATOM 7356 C CA . ILE C 1 129 ? -51.879 -26.082 36.398 1.00 61.42 129 ILE C CA 1
ATOM 7357 C C . ILE C 1 129 ? -53.115 -26.362 37.266 1.00 62.58 129 ILE C C 1
ATOM 7358 O O . ILE C 1 129 ? -53.703 -27.440 37.179 1.00 67.55 129 ILE C O 1
ATOM 7363 N N . LEU C 1 130 ? -53.511 -25.395 38.091 1.00 56.89 130 LEU C N 1
ATOM 7364 C CA . LEU C 1 130 ? -54.700 -25.553 38.928 1.00 53.33 130 LEU C CA 1
ATOM 7365 C C . LEU C 1 130 ? -55.984 -25.584 38.103 1.00 58.83 130 LEU C C 1
ATOM 7366 O O . LEU C 1 130 ? -57.018 -26.052 38.574 1.00 63.12 130 LEU C O 1
ATOM 7371 N N . SER C 1 131 ? -55.915 -25.086 36.873 1.00 58.13 131 SER C N 1
ATOM 7372 C CA . SER C 1 131 ? -57.089 -25.018 36.008 1.00 64.72 131 SER C CA 1
ATOM 7373 C C . SER C 1 131 ? -57.329 -26.330 35.269 1.00 68.78 131 SER C C 1
ATOM 7374 O O . SER C 1 131 ? -58.419 -26.568 34.748 1.00 69.67 131 SER C O 1
ATOM 7377 N N . VAL C 1 132 ? -56.309 -27.180 35.225 1.00 63.25 132 VAL C N 1
ATOM 7378 C CA . VAL C 1 132 ? -56.395 -28.432 34.482 1.00 62.05 132 VAL C CA 1
ATOM 7379 C C . VAL C 1 132 ? -56.983 -29.555 35.339 1.00 72.22 132 VAL C C 1
ATOM 7380 O O . VAL C 1 132 ? -56.986 -29.471 36.569 1.00 60.43 132 VAL C O 1
ATOM 7384 N N . ASN C 1 133 ? -57.489 -30.597 34.685 1.00 78.84 133 ASN C N 1
ATOM 7385 C CA . ASN C 1 133 ? -58.072 -31.736 35.387 1.00 76.66 133 ASN C CA 1
ATOM 7386 C C . ASN C 1 133 ? -57.007 -32.660 35.976 1.00 73.40 133 ASN C C 1
ATOM 7387 O O . ASN C 1 133 ? -55.992 -32.939 35.336 1.00 74.34 133 ASN C O 1
ATOM 7392 N N . ARG C 1 134 ? -57.256 -33.129 37.197 1.00 74.33 134 ARG C N 1
ATOM 7393 C CA . ARG C 1 134 ? -56.327 -33.979 37.940 1.00 76.53 134 ARG C CA 1
ATOM 7394 C C . ARG C 1 134 ? -55.846 -35.201 37.154 1.00 82.78 134 ARG C C 1
ATOM 7395 O O . ARG C 1 134 ? -54.659 -35.530 37.169 1.00 85.89 134 ARG C O 1
ATOM 7403 N N . LYS C 1 135 ? -56.770 -35.857 36.456 1.00 90.49 135 LYS C N 1
ATOM 7404 C CA . LYS C 1 135 ? -56.466 -37.084 35.724 1.00 87.01 135 LYS C CA 1
ATOM 7405 C C . LYS C 1 135 ? -55.545 -36.853 34.527 1.00 88.02 135 LYS C C 1
ATOM 7406 O O . LYS C 1 135 ? -55.036 -37.803 33.933 1.00 80.54 135 LYS C O 1
ATOM 7412 N N . LEU C 1 136 ? -55.331 -35.588 34.181 1.00 87.83 136 LEU C N 1
ATOM 7413 C CA . LEU C 1 136 ? -54.635 -35.229 32.952 1.00 73.26 136 LEU C CA 1
ATOM 7414 C C . LEU C 1 136 ? -53.160 -34.912 33.187 1.00 87.13 136 LEU C C 1
ATOM 7415 O O . LEU C 1 136 ? -52.359 -34.917 32.251 1.00 80.43 136 LEU C O 1
ATOM 7420 N N . LEU C 1 137 ? -52.813 -34.647 34.443 1.00 81.07 137 LEU C N 1
ATOM 7421 C CA . LEU C 1 137 ? -51.486 -34.156 34.816 1.00 77.38 137 LEU C CA 1
ATOM 7422 C C . LEU C 1 137 ? -50.323 -35.102 34.512 1.00 72.53 137 LEU C C 1
ATOM 7423 O O . LEU C 1 137 ? -49.463 -34.792 33.686 1.00 72.03 137 LEU C O 1
ATOM 7428 N N . LEU C 1 138 ? -50.297 -36.243 35.195 1.00 82.40 138 LEU C N 1
ATOM 7429 C CA . LEU C 1 138 ? -49.176 -37.177 35.114 1.00 72.04 138 LEU C CA 1
ATOM 7430 C C . LEU C 1 138 ? -48.938 -37.714 33.703 1.00 81.83 138 LEU C C 1
ATOM 7431 O O . LEU C 1 138 ? -47.803 -38.011 33.330 1.00 75.57 138 LEU C O 1
ATOM 7436 N N . LYS C 1 139 ? -50.007 -37.830 32.921 1.00 80.92 139 LYS C N 1
ATOM 7437 C CA . LYS C 1 139 ? -49.904 -38.359 31.564 1.00 86.41 139 LYS C CA 1
ATOM 7438 C C . LYS C 1 139 ? -49.203 -37.390 30.616 1.00 79.26 139 LYS C C 1
ATOM 7439 O O . LYS C 1 139 ? -48.388 -37.802 29.790 1.00 65.97 139 LYS C O 1
ATOM 7445 N N . SER C 1 140 ? -49.525 -36.107 30.740 1.00 76.94 140 SER C N 1
ATOM 7446 C CA . SER C 1 140 ? -48.915 -35.076 29.909 1.00 71.14 140 SER C CA 1
ATOM 7447 C C . SER C 1 140 ? -47.402 -35.040 30.102 1.00 78.39 140 SER C C 1
ATOM 7448 O O . SER C 1 140 ? -46.647 -34.990 29.131 1.00 80.83 140 SER C O 1
ATOM 7451 N N . LEU C 1 141 ? -46.973 -35.073 31.361 1.00 73.64 141 LEU C N 1
ATOM 7452 C CA . LEU C 1 141 ? -45.554 -35.022 31.707 1.00 86.63 141 LEU C CA 1
ATOM 7453 C C . LEU C 1 141 ? -44.777 -36.210 31.147 1.00 83.30 141 LEU C C 1
ATOM 7454 O O . LEU C 1 141 ? -43.636 -36.063 30.706 1.00 78.33 141 LEU C O 1
ATOM 7459 N N . LEU C 1 142 ? -45.401 -37.385 31.170 1.00 76.17 142 LEU C N 1
ATOM 7460 C CA . LEU C 1 142 ? -44.762 -38.604 30.683 1.00 69.17 142 LEU C CA 1
ATOM 7461 C C . LEU C 1 142 ? -44.581 -38.578 29.171 1.00 70.75 142 LEU C C 1
ATOM 7462 O O . LEU C 1 142 ? -43.643 -39.171 28.640 1.00 75.85 142 LEU C O 1
ATOM 7467 N N . GLY C 1 143 ? -45.484 -37.890 28.481 1.00 74.05 143 GLY C N 1
ATOM 7468 C CA . GLY C 1 143 ? -45.390 -37.757 27.041 1.00 62.90 143 GLY C CA 1
ATOM 7469 C C . GLY C 1 143 ? -44.553 -36.561 26.632 1.00 69.91 143 GLY C C 1
ATOM 7470 O O . GLY C 1 143 ? -44.090 -36.481 25.495 1.00 66.35 143 GLY C O 1
ATOM 7471 N N . TYR C 1 144 ? -44.348 -35.633 27.562 1.00 78.87 144 TYR C N 1
ATOM 7472 C CA . TYR C 1 144 ? -43.634 -34.397 27.256 1.00 68.74 144 TYR C CA 1
ATOM 7473 C C . TYR C 1 144 ? -42.113 -34.548 27.324 1.00 62.79 144 TYR C C 1
ATOM 7474 O O . TYR C 1 144 ? -41.387 -33.879 26.590 1.00 66.55 144 TYR C O 1
ATOM 7483 N N . ILE C 1 145 ? -41.637 -35.420 28.206 1.00 59.61 145 ILE C N 1
ATOM 7484 C CA . ILE C 1 145 ? -40.197 -35.640 28.368 1.00 67.94 145 ILE C CA 1
ATOM 7485 C C . ILE C 1 145 ? -39.494 -36.216 27.122 1.00 67.22 145 ILE C C 1
ATOM 7486 O O . ILE C 1 145 ? -38.460 -35.689 26.705 1.00 66.68 145 ILE C O 1
ATOM 7491 N N . PRO C 1 146 ? -40.041 -37.293 26.520 1.00 67.33 146 PRO C N 1
ATOM 7492 C CA . PRO C 1 146 ? -39.392 -37.773 25.293 1.00 67.14 146 PRO C CA 1
ATOM 7493 C C . PRO C 1 146 ? -39.526 -36.778 24.140 1.00 68.32 146 PRO C C 1
ATOM 7494 O O . PRO C 1 146 ? -38.694 -36.781 23.233 1.00 67.32 146 PRO C O 1
ATOM 7498 N N . THR C 1 147 ? -40.559 -35.943 24.181 1.00 68.71 147 THR C N 1
ATOM 7499 C CA . THR C 1 147 ? -40.739 -34.894 23.182 1.00 71.54 147 THR C CA 1
ATOM 7500 C C . THR C 1 147 ? -39.609 -33.865 23.268 1.00 68.87 147 THR C C 1
ATOM 7501 O O . THR C 1 147 ? -39.160 -33.333 22.250 1.00 69.25 147 THR C O 1
ATOM 7505 N N . ILE C 1 148 ? -39.154 -33.591 24.489 1.00 60.93 148 ILE C N 1
ATOM 7506 C CA . ILE C 1 148 ? -38.017 -32.702 24.711 1.00 65.27 148 ILE C CA 1
ATOM 7507 C C . ILE C 1 148 ? -36.746 -33.302 24.113 1.00 71.29 148 ILE C C 1
ATOM 7508 O O . ILE C 1 148 ? -35.970 -32.609 23.453 1.00 64.13 148 ILE C O 1
ATOM 7513 N N . LEU C 1 149 ? -36.545 -34.595 24.355 1.00 69.04 149 LEU C N 1
ATOM 7514 C CA . LEU C 1 149 ? -35.374 -35.317 23.863 1.00 69.28 149 LEU C CA 1
ATOM 7515 C C . LEU C 1 149 ? -35.245 -35.245 22.344 1.00 72.04 149 LEU C C 1
ATOM 7516 O O . LEU C 1 149 ? -34.155 -35.027 21.818 1.00 74.42 149 LEU C O 1
ATOM 7521 N N . ALA C 1 150 ? -36.363 -35.427 21.647 1.00 78.09 150 ALA C N 1
ATOM 7522 C CA . ALA C 1 150 ? -36.381 -35.361 20.190 1.00 75.09 150 ALA C CA 1
ATOM 7523 C C . ALA C 1 150 ? -35.946 -33.982 19.699 1.00 77.13 150 ALA C C 1
ATOM 7524 O O . ALA C 1 150 ? -35.249 -33.865 18.689 1.00 79.39 150 ALA C O 1
ATOM 7526 N N . GLY C 1 151 ? -36.359 -32.942 20.419 1.00 74.55 151 GLY C N 1
ATOM 7527 C CA . GLY C 1 151 ? -35.972 -31.582 20.090 1.00 64.54 151 GLY C CA 1
ATOM 7528 C C . GLY C 1 151 ? -34.479 -31.353 20.247 1.00 65.29 151 GLY C C 1
ATOM 7529 O O . GLY C 1 151 ? -33.878 -30.593 19.488 1.00 61.88 151 GLY C O 1
ATOM 7530 N N . ILE C 1 152 ? -33.883 -32.009 21.239 1.00 66.02 152 ILE C N 1
ATOM 7531 C CA . ILE C 1 152 ? -32.443 -31.923 21.467 1.00 69.62 152 ILE C CA 1
ATOM 7532 C C . ILE C 1 152 ? -31.678 -32.650 20.361 1.00 78.81 152 ILE C C 1
ATOM 7533 O O . ILE C 1 152 ? -30.722 -32.112 19.797 1.00 75.76 152 ILE C O 1
ATOM 7538 N N . VAL C 1 153 ? -32.101 -33.879 20.070 1.00 76.10 153 VAL C N 1
ATOM 7539 C CA . VAL C 1 153 ? -31.506 -34.676 19.002 1.00 66.36 153 VAL C CA 1
ATOM 7540 C C . VAL C 1 153 ? -31.634 -33.951 17.668 1.00 73.83 153 VAL C C 1
ATOM 7541 O O . VAL C 1 153 ? -30.691 -33.913 16.876 1.00 87.25 153 VAL C O 1
ATOM 7545 N N . GLY C 1 154 ? -32.805 -33.367 17.431 1.00 67.65 154 GLY C N 1
ATOM 7546 C CA . GLY C 1 154 ? -33.035 -32.581 16.234 1.00 74.69 154 GLY C CA 1
ATOM 7547 C C . GLY C 1 154 ? -32.154 -31.347 16.176 1.00 81.08 154 GLY C C 1
ATOM 7548 O O . GLY C 1 154 ? -31.600 -31.022 15.126 1.00 80.06 154 GLY C O 1
ATOM 7549 N N . ALA C 1 155 ? -32.021 -30.660 17.306 1.00 74.65 155 ALA C N 1
ATOM 7550 C CA . ALA C 1 155 ? -31.190 -29.464 17.379 1.00 75.06 155 ALA C CA 1
ATOM 7551 C C . ALA C 1 155 ? -29.710 -29.802 17.226 1.00 75.69 155 ALA C C 1
ATOM 7552 O O . ALA C 1 155 ? -28.944 -29.022 16.663 1.00 79.42 155 ALA C O 1
ATOM 7554 N N . SER C 1 156 ? -29.313 -30.963 17.736 1.00 78.40 156 SER C N 1
ATOM 7555 C CA . SER C 1 156 ? -27.923 -31.402 17.653 1.00 78.24 156 SER C CA 1
ATOM 7556 C C . SER C 1 156 ? -27.511 -31.707 16.216 1.00 87.83 156 SER C C 1
ATOM 7557 O O . SER C 1 156 ? -26.526 -31.161 15.717 1.00 79.04 156 SER C O 1
ATOM 7560 N N . LEU C 1 157 ? -28.267 -32.589 15.567 1.00 88.59 157 LEU C N 1
ATOM 7561 C CA . LEU C 1 157 ? -27.974 -33.028 14.204 1.00 78.49 157 LEU C CA 1
ATOM 7562 C C . LEU C 1 157 ? -27.936 -31.872 13.209 1.00 81.61 157 LEU C C 1
ATOM 7563 O O . LEU C 1 157 ? -27.023 -31.783 12.390 1.00 85.96 157 LEU C O 1
ATOM 7568 N N . PHE C 1 158 ? -28.928 -30.990 13.285 1.00 80.87 158 PHE C N 1
ATOM 7569 C CA . PHE C 1 158 ? -28.978 -29.818 12.417 1.00 77.76 158 PHE C CA 1
ATOM 7570 C C . PHE C 1 158 ? -27.766 -28.917 12.633 1.00 82.59 158 PHE C C 1
ATOM 7571 O O . PHE C 1 158 ? -27.248 -28.330 11.684 1.00 86.04 158 PHE C O 1
ATOM 7579 N N . GLY C 1 159 ? -27.312 -28.821 13.880 1.00 84.42 159 GLY C N 1
ATOM 7580 C CA . GLY C 1 159 ? -26.153 -28.011 14.214 1.00 87.94 159 GLY C CA 1
ATOM 7581 C C . GLY C 1 159 ? -24.835 -28.608 13.758 1.00 95.58 159 GLY C C 1
ATOM 7582 O O . GLY C 1 159 ? -23.882 -27.885 13.461 1.00 86.06 159 GLY C O 1
ATOM 7583 N N . ILE C 1 160 ? -24.780 -29.935 13.711 1.00 95.39 160 ILE C N 1
ATOM 7584 C CA . ILE C 1 160 ? -23.598 -30.640 13.232 1.00 93.43 160 ILE C CA 1
ATOM 7585 C C . ILE C 1 160 ? -23.489 -30.539 11.712 1.00 91.88 160 ILE C C 1
ATOM 7586 O O . ILE C 1 160 ? -22.430 -30.205 11.178 1.00 96.91 160 ILE C O 1
ATOM 7591 N N . VAL C 1 161 ? -24.591 -30.830 11.026 1.00 84.50 161 VAL C N 1
ATOM 7592 C CA . VAL C 1 161 ? -24.637 -30.760 9.569 1.00 94.57 161 VAL C CA 1
ATOM 7593 C C . VAL C 1 161 ? -24.315 -29.350 9.071 1.00 98.33 161 VAL C C 1
ATOM 7594 O O . VAL C 1 161 ? -23.569 -29.183 8.106 1.00 104.20 161 VAL C O 1
ATOM 7598 N N . ILE C 1 162 ? -24.863 -28.339 9.742 1.00 94.31 162 ILE C N 1
ATOM 7599 C CA . ILE C 1 162 ? -24.536 -26.954 9.419 1.00 93.59 162 ILE C CA 1
ATOM 7600 C C . ILE C 1 162 ? -23.135 -26.621 9.924 1.00 99.86 162 ILE C C 1
ATOM 7601 O O . ILE C 1 162 ? -22.490 -25.703 9.425 1.00 106.77 162 ILE C O 1
ATOM 7606 N N . GLY C 1 163 ? -22.659 -27.384 10.903 1.00 98.48 163 GLY C N 1
ATOM 7607 C CA . GLY C 1 163 ? -21.351 -27.142 11.482 1.00 100.84 163 GLY C CA 1
ATOM 7608 C C . GLY C 1 163 ? -20.211 -27.528 10.561 1.00 107.57 163 GLY C C 1
ATOM 7609 O O . GLY C 1 163 ? -19.327 -26.717 10.279 1.00 108.31 163 GLY C O 1
ATOM 7610 N N . LEU C 1 164 ? -20.237 -28.772 10.092 1.00 103.48 164 LEU C N 1
ATOM 7611 C CA . LEU C 1 164 ? -19.199 -29.301 9.213 1.00 100.13 164 LEU C CA 1
ATOM 7612 C C . LEU C 1 164 ? -19.086 -28.491 7.923 1.00 102.69 164 LEU C C 1
ATOM 7613 O O . LEU C 1 164 ? -18.008 -28.394 7.333 1.00 112.53 164 LEU C O 1
ATOM 7618 N N . CYS C 1 165 ? -20.201 -27.907 7.494 1.00 98.36 165 CYS C N 1
ATOM 7619 C CA . CYS C 1 165 ? -20.230 -27.102 6.276 1.00 106.42 165 CYS C CA 1
ATOM 7620 C C . CYS C 1 165 ? -19.382 -25.838 6.391 1.00 100.05 165 CYS C C 1
ATOM 7621 O O . CYS C 1 165 ? -18.733 -25.432 5.429 1.00 107.47 165 CYS C O 1
ATOM 7624 N N . PHE C 1 166 ? -19.391 -25.219 7.567 1.00 103.05 166 PHE C N 1
ATOM 7625 C CA . PHE C 1 166 ? -18.629 -23.993 7.787 1.00 103.27 166 PHE C CA 1
ATOM 7626 C C . PHE C 1 166 ? -17.188 -24.284 8.185 1.00 103.85 166 PHE C C 1
ATOM 7627 O O . PHE C 1 166 ? -16.393 -23.365 8.379 1.00 107.60 166 PHE C O 1
ATOM 7635 N N . GLY C 1 167 ? -16.852 -25.563 8.305 1.00 98.07 167 GLY C N 1
ATOM 7636 C CA . GLY C 1 167 ? -15.534 -25.948 8.768 1.00 101.29 167 GLY C CA 1
ATOM 7637 C C . GLY C 1 167 ? -15.441 -25.813 10.275 1.00 102.57 167 GLY C C 1
ATOM 7638 O O . GLY C 1 167 ? -14.453 -25.304 10.808 1.00 107.31 167 GLY C O 1
ATOM 7639 N N . ILE C 1 168 ? -16.490 -26.257 10.959 1.00 108.85 168 ILE C N 1
ATOM 7640 C CA . ILE C 1 168 ? -16.507 -26.290 12.414 1.00 104.84 168 ILE C CA 1
ATOM 7641 C C . ILE C 1 168 ? -16.532 -27.745 12.861 1.00 97.40 168 ILE C C 1
ATOM 7642 O O . ILE C 1 168 ? -17.416 -28.500 12.457 1.00 108.58 168 ILE C O 1
ATOM 7647 N N . PRO C 1 169 ? -15.559 -28.150 13.693 1.00 102.09 169 PRO C N 1
ATOM 7648 C CA . PRO C 1 169 ? -15.541 -29.524 14.209 1.00 105.24 169 PRO C CA 1
ATOM 7649 C C . PRO C 1 169 ? -16.761 -29.818 15.077 1.00 107.06 169 PRO C C 1
ATOM 7650 O O . PRO C 1 169 ? -17.521 -28.903 15.396 1.00 107.19 169 PRO C O 1
ATOM 7654 N N . VAL C 1 170 ? -16.939 -31.081 15.453 1.00 105.46 170 VAL C N 1
ATOM 7655 C CA . VAL C 1 170 ? -18.105 -31.498 16.226 1.00 97.70 170 VAL C CA 1
ATOM 7656 C C . VAL C 1 170 ? -18.120 -30.878 17.620 1.00 101.40 170 VAL C C 1
ATOM 7657 O O . VAL C 1 170 ? -19.150 -30.374 18.070 1.00 101.23 170 VAL C O 1
ATOM 7661 N N . ASP C 1 171 ? -16.974 -30.922 18.295 1.00 110.49 171 ASP C N 1
ATOM 7662 C CA . ASP C 1 171 ? -16.850 -30.402 19.654 1.00 103.29 171 ASP C CA 1
ATOM 7663 C C . ASP C 1 171 ? -17.277 -28.941 19.773 1.00 102.96 171 ASP C C 1
ATOM 7664 O O . ASP C 1 171 ? -18.125 -28.611 20.598 1.00 101.68 171 ASP C O 1
ATOM 7669 N N . ARG C 1 172 ? -16.701 -28.074 18.945 1.00 106.36 172 ARG C N 1
ATOM 7670 C CA . ARG C 1 172 ? -17.058 -26.656 18.960 1.00 109.58 172 ARG C CA 1
ATOM 7671 C C . ARG C 1 172 ? -18.556 -26.441 18.737 1.00 103.41 172 ARG C C 1
ATOM 7672 O O . ARG C 1 172 ? -19.156 -25.540 19.324 1.00 92.23 172 ARG C O 1
ATOM 7680 N N . ILE C 1 173 ? -19.153 -27.276 17.894 1.00 98.56 173 ILE C N 1
ATOM 7681 C CA . ILE C 1 173 ? -20.585 -27.202 17.618 1.00 91.98 173 ILE C CA 1
ATOM 7682 C C . ILE C 1 173 ? -21.420 -27.570 18.844 1.00 86.90 173 ILE C C 1
ATOM 7683 O O . ILE C 1 173 ? -22.348 -26.852 19.212 1.00 81.30 173 ILE C O 1
ATOM 7688 N N . MET C 1 174 ? -21.083 -28.685 19.482 1.00 81.81 174 MET C N 1
ATOM 7689 C CA . MET C 1 174 ? -21.816 -29.116 20.666 1.00 79.42 174 MET C CA 1
ATOM 7690 C C . MET C 1 174 ? -21.527 -28.228 21.874 1.00 90.56 174 MET C C 1
ATOM 7691 O O . MET C 1 174 ? -22.446 -27.811 22.576 1.00 86.05 174 MET C O 1
ATOM 7696 N N . MET C 1 175 ? -20.250 -27.930 22.102 1.00 93.79 175 MET C N 1
ATOM 7697 C CA . MET C 1 175 ? -19.829 -27.193 23.292 1.00 83.04 175 MET C CA 1
ATOM 7698 C C . MET C 1 175 ? -20.222 -25.717 23.282 1.00 86.43 175 MET C C 1
ATOM 7699 O O . MET C 1 175 ? -20.675 -25.188 24.295 1.00 85.59 175 MET C O 1
ATOM 7704 N N . LEU C 1 176 ? -20.040 -25.055 22.145 1.00 87.91 176 LEU C N 1
ATOM 7705 C CA . LEU C 1 176 ? -20.244 -23.610 22.071 1.00 84.95 176 LEU C CA 1
ATOM 7706 C C . LEU C 1 176 ? -21.589 -23.208 21.467 1.00 86.92 176 LEU C C 1
ATOM 7707 O O . LEU C 1 176 ? -22.077 -22.108 21.720 1.00 81.72 176 LEU C O 1
ATOM 7712 N N . TYR C 1 177 ? -22.189 -24.097 20.680 1.00 88.28 177 TYR C N 1
ATOM 7713 C CA . TYR C 1 177 ? -23.408 -23.755 19.947 1.00 80.96 177 TYR C CA 1
ATOM 7714 C C . TYR C 1 177 ? -24.678 -24.462 20.434 1.00 75.77 177 TYR C C 1
ATOM 7715 O O . TYR C 1 177 ? -25.592 -23.813 20.941 1.00 71.32 177 TYR C O 1
ATOM 7724 N N . VAL C 1 178 ? -24.735 -25.782 20.279 1.00 74.61 178 VAL C N 1
ATOM 7725 C CA . VAL C 1 178 ? -25.948 -26.539 20.594 1.00 79.50 178 VAL C CA 1
ATOM 7726 C C . VAL C 1 178 ? -26.366 -26.465 22.064 1.00 72.05 178 VAL C C 1
ATOM 7727 O O . VAL C 1 178 ? -27.473 -26.032 22.379 1.00 69.76 178 VAL C O 1
ATOM 7731 N N . LEU C 1 179 ? -25.477 -26.893 22.954 1.00 75.43 179 LEU C N 1
ATOM 7732 C CA . LEU C 1 179 ? -25.769 -26.940 24.389 1.00 78.23 179 LEU C CA 1
ATOM 7733 C C . LEU C 1 179 ? -26.177 -25.601 25.039 1.00 67.51 179 LEU C C 1
ATOM 7734 O O . LEU C 1 179 ? -27.146 -25.567 25.799 1.00 63.60 179 LEU C O 1
ATOM 7739 N N . PRO C 1 180 ? -25.446 -24.501 24.753 1.00 59.49 180 PRO C N 1
ATOM 7740 C CA . PRO C 1 180 ? -25.889 -23.219 25.320 1.00 71.61 180 PRO C CA 1
ATOM 7741 C C . PRO C 1 180 ? -27.277 -22.823 24.826 1.00 62.12 180 PRO C C 1
ATOM 7742 O O . PRO C 1 180 ? -28.115 -22.402 25.623 1.00 56.60 180 PRO C O 1
ATOM 7746 N N . ILE C 1 181 ? -27.508 -22.962 23.524 1.00 65.99 181 ILE C N 1
ATOM 7747 C CA . ILE C 1 181 ? -28.805 -22.656 22.929 1.00 63.62 181 ILE C CA 1
ATOM 7748 C C . ILE C 1 181 ? -29.918 -23.519 23.521 1.00 61.21 181 ILE C C 1
ATOM 7749 O O . ILE C 1 181 ? -30.974 -23.011 23.894 1.00 58.76 181 ILE C O 1
ATOM 7754 N N . MET C 1 182 ? -29.677 -24.823 23.612 1.00 57.04 182 MET C N 1
ATOM 7755 C CA . MET C 1 182 ? -30.691 -25.750 24.107 1.00 58.97 182 MET C CA 1
ATOM 7756 C C . MET C 1 182 ? -30.699 -25.866 25.631 1.00 61.13 182 MET C C 1
ATOM 7757 O O . MET C 1 182 ? -31.579 -26.511 26.202 1.00 65.71 182 MET C O 1
ATOM 7762 N N . GLY C 1 183 ? -29.728 -25.233 26.284 1.00 67.70 183 GLY C N 1
ATOM 7763 C CA . GLY C 1 183 ? -29.661 -25.232 27.735 1.00 56.76 183 GLY C CA 1
ATOM 7764 C C . GLY C 1 183 ? -30.702 -24.325 28.363 1.00 59.21 183 GLY C C 1
ATOM 7765 O O . GLY C 1 183 ? -31.436 -23.632 27.662 1.00 59.97 183 GLY C O 1
ATOM 7766 N N . GLY C 1 184 ? -30.756 -24.310 29.691 1.00 53.27 184 GLY C N 1
ATOM 7767 C CA . GLY C 1 184 ? -31.785 -23.571 30.399 1.00 45.72 184 GLY C CA 1
ATOM 7768 C C . GLY C 1 184 ? -31.643 -22.059 30.404 1.00 54.83 184 GLY C C 1
ATOM 7769 O O . GLY C 1 184 ? -32.125 -21.395 31.325 1.00 54.35 184 GLY C O 1
ATOM 7770 N N . GLY C 1 185 ? -30.992 -21.506 29.384 1.00 49.26 185 GLY C N 1
ATOM 7771 C CA . GLY C 1 185 ? -30.848 -20.066 29.281 1.00 49.95 185 GLY C CA 1
ATOM 7772 C C . GLY C 1 185 ? -29.574 -19.517 29.898 1.00 54.85 185 GLY C C 1
ATOM 7773 O O . GLY C 1 185 ? -28.481 -20.035 29.662 1.00 52.42 185 GLY C O 1
ATOM 7774 N N . ASN C 1 186 ? -29.718 -18.461 30.692 1.00 59.50 186 ASN C N 1
ATOM 7775 C CA . ASN C 1 186 ? -28.574 -17.758 31.262 1.00 60.52 186 ASN C CA 1
ATOM 7776 C C . ASN C 1 186 ? -28.124 -18.307 32.620 1.00 54.59 186 ASN C C 1
ATOM 7777 O O . ASN C 1 186 ? -27.138 -19.042 32.700 1.00 59.26 186 ASN C O 1
ATOM 7782 N N . GLY C 1 187 ? -28.840 -17.939 33.680 1.00 61.33 187 GLY C N 1
ATOM 7783 C CA . GLY C 1 187 ? -28.470 -18.323 35.033 1.00 47.44 187 GLY C CA 1
ATOM 7784 C C . GLY C 1 187 ? -28.360 -19.819 35.267 1.00 51.82 187 GLY C C 1
ATOM 7785 O O . GLY C 1 187 ? -27.405 -20.287 35.887 1.00 66.92 187 GLY C O 1
ATOM 7786 N N . ALA C 1 188 ? -29.338 -20.570 34.771 1.00 62.83 188 ALA C N 1
ATOM 7787 C CA . ALA C 1 188 ? -29.351 -22.016 34.953 1.00 58.68 188 ALA C CA 1
ATOM 7788 C C . ALA C 1 188 ? -28.928 -22.731 33.676 1.00 58.94 188 ALA C C 1
ATOM 7789 O O . ALA C 1 188 ? -29.211 -23.916 33.495 1.00 63.81 188 ALA C O 1
ATOM 7791 N N . GLY C 1 189 ? -28.249 -22.005 32.793 1.00 55.03 189 GLY C N 1
ATOM 7792 C CA . GLY C 1 189 ? -27.784 -22.568 31.540 1.00 57.15 189 GLY C CA 1
ATOM 7793 C C . GLY C 1 189 ? -26.328 -22.257 31.254 1.00 60.76 189 GLY C C 1
ATOM 7794 O O . GLY C 1 189 ? -25.451 -23.068 31.534 1.00 59.32 189 GLY C O 1
ATOM 7795 N N . ALA C 1 190 ? -26.073 -21.079 30.693 1.00 47.36 190 ALA C N 1
ATOM 7796 C CA . ALA C 1 190 ? -24.717 -20.673 30.332 1.00 62.30 190 ALA C CA 1
ATOM 7797 C C . ALA C 1 190 ? -23.781 -20.605 31.540 1.00 64.88 190 ALA C C 1
ATOM 7798 O O . ALA C 1 190 ? -22.589 -20.883 31.422 1.00 60.34 190 ALA C O 1
ATOM 7800 N N . VAL C 1 191 ? -24.323 -20.235 32.698 1.00 64.61 191 VAL C N 1
ATOM 7801 C CA . VAL C 1 191 ? -23.522 -20.130 33.918 1.00 65.02 191 VAL C CA 1
ATOM 7802 C C . VAL C 1 191 ? -23.019 -21.485 34.451 1.00 61.17 191 VAL C C 1
ATOM 7803 O O . VAL C 1 191 ? -21.822 -21.635 34.698 1.00 75.88 191 VAL C O 1
ATOM 7807 N N . PRO C 1 192 ? -23.919 -22.473 34.635 1.00 66.14 192 PRO C N 1
ATOM 7808 C CA . PRO C 1 192 ? -23.384 -23.777 35.047 1.00 59.85 192 PRO C CA 1
ATOM 7809 C C . PRO C 1 192 ? -22.593 -24.435 33.919 1.00 75.43 192 PRO C C 1
ATOM 7810 O O . PRO C 1 192 ? -21.684 -25.219 34.189 1.00 82.79 192 PRO C O 1
ATOM 7814 N N . LEU C 1 193 ? -22.949 -24.127 32.674 1.00 77.03 193 LEU C N 1
ATOM 7815 C CA . LEU C 1 193 ? -22.189 -24.592 31.516 1.00 76.28 193 LEU C CA 1
ATOM 7816 C C . LEU C 1 193 ? -20.765 -24.049 31.569 1.00 77.73 193 LEU C C 1
ATOM 7817 O O . LEU C 1 193 ? -19.805 -24.762 31.276 1.00 79.65 193 LEU C O 1
ATOM 7822 N N . SER C 1 194 ? -20.643 -22.781 31.946 1.00 72.75 194 SER C N 1
ATOM 7823 C CA . SER C 1 194 ? -19.348 -22.125 32.072 1.00 77.03 194 SER C CA 1
ATOM 7824 C C . SER C 1 194 ? -18.490 -22.797 33.141 1.00 82.31 194 SER C C 1
ATOM 7825 O O . SER C 1 194 ? -17.266 -22.870 33.014 1.00 88.05 194 SER C O 1
ATOM 7828 N N . GLU C 1 195 ? -19.144 -23.288 34.189 1.00 79.34 195 GLU C N 1
ATOM 7829 C CA . GLU C 1 195 ? -18.470 -24.016 35.259 1.00 78.34 195 GLU C CA 1
ATOM 7830 C C . GLU C 1 195 ? -17.829 -25.304 34.754 1.00 84.74 195 GLU C C 1
ATOM 7831 O O . GLU C 1 195 ? -16.615 -25.478 34.851 1.00 97.37 195 GLU C O 1
ATOM 7837 N N . ILE C 1 196 ? -18.660 -26.199 34.225 1.00 85.46 196 ILE C N 1
ATOM 7838 C CA . ILE C 1 196 ? -18.223 -27.503 33.728 1.00 91.11 196 ILE C CA 1
ATOM 7839 C C . ILE C 1 196 ? -17.067 -27.379 32.737 1.00 89.92 196 ILE C C 1
ATOM 7840 O O . ILE C 1 196 ? -16.115 -28.160 32.777 1.00 90.82 196 ILE C O 1
ATOM 7845 N N . TYR C 1 197 ? -17.164 -26.395 31.850 1.00 88.68 197 TYR C N 1
ATOM 7846 C CA . TYR C 1 197 ? -16.098 -26.091 30.905 1.00 97.72 197 TYR C CA 1
ATOM 7847 C C . TYR C 1 197 ? -14.800 -25.798 31.651 1.00 102.98 197 TYR C C 1
ATOM 7848 O O . TYR C 1 197 ? -13.778 -26.432 31.404 1.00 107.04 197 TYR C O 1
ATOM 7857 N N . HIS C 1 198 ? -14.854 -24.842 32.572 1.00 99.10 198 HIS C N 1
ATOM 7858 C CA . HIS C 1 198 ? -13.701 -24.504 33.403 1.00 100.91 198 HIS C CA 1
ATOM 7859 C C . HIS C 1 198 ? -13.285 -25.657 34.313 1.00 99.70 198 HIS C C 1
ATOM 7860 O O . HIS C 1 198 ? -12.096 -25.878 34.544 1.00 105.44 198 HIS C O 1
ATOM 7867 N N . SER C 1 199 ? -14.268 -26.388 34.830 1.00 96.51 199 SER C N 1
ATOM 7868 C CA . SER C 1 199 ? -14.008 -27.477 35.768 1.00 91.04 199 SER C CA 1
ATOM 7869 C C . SER C 1 199 ? -13.467 -28.736 35.088 1.00 105.87 199 SER C C 1
ATOM 7870 O O . SER C 1 199 ? -13.233 -29.752 35.745 1.00 109.80 199 SER C O 1
ATOM 7873 N N . VAL C 1 200 ? -13.273 -28.664 33.774 1.00 110.79 200 VAL C N 1
ATOM 7874 C CA . VAL C 1 200 ? -12.733 -29.784 33.006 1.00 109.52 200 VAL C CA 1
ATOM 7875 C C . VAL C 1 200 ? -11.592 -29.335 32.092 1.00 111.45 200 VAL C C 1
ATOM 7876 O O . VAL C 1 200 ? -10.476 -29.850 32.180 1.00 114.25 200 VAL C O 1
ATOM 7880 N N . THR C 1 201 ? -11.880 -28.374 31.219 1.00 107.22 201 THR C N 1
ATOM 7881 C CA . THR C 1 201 ? -10.881 -27.843 30.297 1.00 113.38 201 THR C CA 1
ATOM 7882 C C . THR C 1 201 ? -9.817 -27.050 31.052 1.00 116.95 201 THR C C 1
ATOM 7883 O O . THR C 1 201 ? -8.636 -27.079 30.699 1.00 121.97 201 THR C O 1
ATOM 7887 N N . GLY C 1 202 ? -10.239 -26.349 32.099 1.00 113.37 202 GLY C N 1
ATOM 7888 C CA . GLY C 1 202 ? -9.320 -25.572 32.909 1.00 105.08 202 GLY C CA 1
ATOM 7889 C C . GLY C 1 202 ? -9.188 -24.145 32.419 1.00 109.60 202 GLY C C 1
ATOM 7890 O O . GLY C 1 202 ? -8.507 -23.327 33.038 1.00 108.31 202 GLY C O 1
ATOM 7891 N N . ARG C 1 203 ? -9.841 -23.846 31.301 1.00 112.31 203 ARG C N 1
ATOM 7892 C CA . ARG C 1 203 ? -9.829 -22.499 30.746 1.00 107.57 203 ARG C CA 1
ATOM 7893 C C . ARG C 1 203 ? -10.671 -21.547 31.587 1.00 90.41 203 ARG C C 1
ATOM 7894 O O . ARG C 1 203 ? -11.304 -21.956 32.561 1.00 88.46 203 ARG C O 1
ATOM 7902 N N . SER C 1 204 ? -10.676 -20.276 31.199 1.00 86.46 204 SER C N 1
ATOM 7903 C CA . SER C 1 204 ? -11.423 -19.255 31.924 1.00 93.91 204 SER C CA 1
ATOM 7904 C C . SER C 1 204 ? -12.926 -19.391 31.706 1.00 104.39 204 SER C C 1
ATOM 7905 O O . SER C 1 204 ? -13.375 -19.788 30.629 1.00 99.71 204 SER C O 1
ATOM 7908 N N . ARG C 1 205 ? -13.699 -19.060 32.736 1.00 103.64 205 ARG C N 1
ATOM 7909 C CA . ARG C 1 205 ? -15.152 -19.118 32.653 1.00 87.40 205 ARG C CA 1
ATOM 7910 C C . ARG C 1 205 ? -15.681 -18.048 31.709 1.00 86.11 205 ARG C C 1
ATOM 7911 O O . ARG C 1 205 ? -16.692 -18.245 31.036 1.00 90.90 205 ARG C O 1
ATOM 7919 N N . GLU C 1 206 ? -14.993 -16.911 31.670 1.00 87.74 206 GLU C N 1
ATOM 7920 C CA . GLU C 1 206 ? -15.440 -15.767 30.884 1.00 86.90 206 GLU C CA 1
ATOM 7921 C C . GLU C 1 206 ? -15.384 -16.046 29.384 1.00 88.00 206 GLU C C 1
ATOM 7922 O O . GLU C 1 206 ? -16.251 -15.601 28.636 1.00 88.37 206 GLU C O 1
ATOM 7928 N N . GLU C 1 207 ? -14.372 -16.792 28.949 1.00 90.39 207 GLU C N 1
ATOM 7929 C CA . GLU C 1 207 ? -14.210 -17.099 27.530 1.00 92.30 207 GLU C CA 1
ATOM 7930 C C . GLU C 1 207 ? -15.337 -17.995 27.016 1.00 85.88 207 GLU C C 1
ATOM 7931 O O . GLU C 1 207 ? -15.673 -17.960 25.833 1.00 83.23 207 GLU C O 1
ATOM 7937 N N . TYR C 1 208 ? -15.918 -18.793 27.907 1.00 83.88 208 TYR C N 1
ATOM 7938 C CA . TYR C 1 208 ? -17.039 -19.649 27.541 1.00 86.18 208 TYR C CA 1
ATOM 7939 C C . TYR C 1 208 ? -18.351 -18.893 27.680 1.00 75.25 208 TYR C C 1
ATOM 7940 O O . TYR C 1 208 ? -19.181 -18.904 26.773 1.00 76.60 208 TYR C O 1
ATOM 7949 N N . TYR C 1 209 ? -18.535 -18.247 28.826 1.00 71.95 209 TYR C N 1
ATOM 7950 C CA . TYR C 1 209 ? -19.777 -17.542 29.115 1.00 76.49 209 TYR C CA 1
ATOM 7951 C C . TYR C 1 209 ? -20.062 -16.429 28.110 1.00 75.47 209 TYR C C 1
ATOM 7952 O O . TYR C 1 209 ? -21.194 -16.278 27.659 1.00 77.39 209 TYR C O 1
ATOM 7961 N N . SER C 1 210 ? -19.035 -15.656 27.768 1.00 65.92 210 SER C N 1
ATOM 7962 C CA . SER C 1 210 ? -19.179 -14.555 26.818 1.00 70.28 210 SER C CA 1
ATOM 7963 C C . SER C 1 210 ? -19.633 -15.045 25.444 1.00 72.33 210 SER C C 1
ATOM 7964 O O . SER C 1 210 ? -20.476 -14.421 24.798 1.00 68.77 210 SER C O 1
ATOM 7967 N N . THR C 1 211 ? -19.073 -16.169 25.007 1.00 65.83 211 THR C N 1
ATOM 7968 C CA . THR C 1 211 ? -19.450 -16.769 23.733 1.00 71.47 211 THR C CA 1
ATOM 7969 C C . THR C 1 211 ? -20.845 -17.385 23.813 1.00 75.92 211 THR C C 1
ATOM 7970 O O . THR C 1 211 ? -21.677 -17.180 22.928 1.00 65.74 211 THR C O 1
ATOM 7974 N N . ALA C 1 212 ? -21.095 -18.132 24.884 1.00 72.80 212 ALA C N 1
ATOM 7975 C CA . ALA C 1 212 ? -22.374 -18.803 25.073 1.00 61.10 212 ALA C CA 1
ATOM 7976 C C . ALA C 1 212 ? -23.535 -17.816 25.187 1.00 67.04 212 ALA C C 1
ATOM 7977 O O . ALA C 1 212 ? -24.557 -17.985 24.525 1.00 69.45 212 ALA C O 1
ATOM 7979 N N . ILE C 1 213 ? -23.374 -16.790 26.020 1.00 64.38 213 ILE C N 1
ATOM 7980 C CA . ILE C 1 213 ? -24.436 -15.807 26.231 1.00 68.23 213 ILE C CA 1
ATOM 7981 C C . ILE C 1 213 ? -24.781 -15.062 24.941 1.00 65.85 213 ILE C C 1
ATOM 7982 O O . ILE C 1 213 ? -25.928 -14.674 24.729 1.00 66.65 213 ILE C O 1
ATOM 7987 N N . ALA C 1 214 ? -23.791 -14.887 24.072 1.00 62.08 214 ALA C N 1
ATOM 7988 C CA . ALA C 1 214 ? -23.993 -14.161 22.826 1.00 65.98 214 ALA C CA 1
ATOM 7989 C C . ALA C 1 214 ? -24.674 -15.040 21.781 1.00 68.12 214 ALA C C 1
ATOM 7990 O O . ALA C 1 214 ? -25.496 -14.566 20.999 1.00 58.68 214 ALA C O 1
ATOM 7992 N N . ILE C 1 215 ? -24.327 -16.323 21.777 1.00 58.98 215 ILE C N 1
ATOM 7993 C CA . ILE C 1 215 ? -24.894 -17.272 20.825 1.00 66.99 215 ILE C CA 1
ATOM 7994 C C . ILE C 1 215 ? -26.358 -17.600 21.129 1.00 75.23 215 ILE C C 1
ATOM 7995 O O . ILE C 1 215 ? -27.213 -17.516 20.247 1.00 74.25 215 ILE C O 1
ATOM 8000 N N . LEU C 1 216 ? -26.642 -17.970 22.376 1.00 66.92 216 LEU C N 1
ATOM 8001 C CA . LEU C 1 216 ? -28.000 -18.325 22.780 1.00 62.77 216 LEU C CA 1
ATOM 8002 C C . LEU C 1 216 ? -28.963 -17.137 22.704 1.00 67.07 216 LEU C C 1
ATOM 8003 O O . LEU C 1 216 ? -30.166 -17.315 22.508 1.00 63.65 216 LEU C O 1
ATOM 8008 N N . THR C 1 217 ? -28.429 -15.930 22.863 1.00 60.40 217 THR C N 1
ATOM 8009 C CA . THR C 1 217 ? -29.244 -14.720 22.791 1.00 68.16 217 THR C CA 1
ATOM 8010 C C . THR C 1 217 ? -29.704 -14.461 21.355 1.00 68.48 217 THR C C 1
ATOM 8011 O O . THR C 1 217 ? -30.825 -13.999 21.126 1.00 55.23 217 THR C O 1
ATOM 8015 N N . ILE C 1 218 ? -28.835 -14.765 20.394 1.00 61.99 218 ILE C N 1
ATOM 8016 C CA . ILE C 1 218 ? -29.188 -14.677 18.981 1.00 65.13 218 ILE C CA 1
ATOM 8017 C C . ILE C 1 218 ? -30.257 -15.717 18.653 1.00 60.51 218 ILE C C 1
ATOM 8018 O O . ILE C 1 218 ? -31.250 -15.414 17.991 1.00 57.82 218 ILE C O 1
ATOM 8023 N N . ALA C 1 219 ? -30.046 -16.941 19.128 1.00 60.12 219 ALA C N 1
ATOM 8024 C CA . ALA C 1 219 ? -31.007 -18.021 18.941 1.00 51.30 219 ALA C CA 1
ATOM 8025 C C . ALA C 1 219 ? -32.347 -17.683 19.585 1.00 60.23 219 ALA C C 1
ATOM 8026 O O . ALA C 1 219 ? -33.402 -18.072 19.082 1.00 68.55 219 ALA C O 1
ATOM 8028 N N . ASN C 1 220 ? -32.295 -16.966 20.704 1.00 57.65 220 ASN C N 1
ATOM 8029 C CA . ASN C 1 220 ? -33.502 -16.527 21.394 1.00 60.28 220 ASN C CA 1
ATOM 8030 C C . ASN C 1 220 ? -34.354 -15.642 20.488 1.00 55.90 220 ASN C C 1
ATOM 8031 O O . ASN C 1 220 ? -35.573 -15.797 20.426 1.00 62.37 220 ASN C O 1
ATOM 8036 N N . ILE C 1 221 ? -33.699 -14.725 19.781 1.00 52.08 221 ILE C N 1
ATOM 8037 C CA . ILE C 1 221 ? -34.378 -13.845 18.835 1.00 60.09 221 ILE C CA 1
ATOM 8038 C C . ILE C 1 221 ? -35.060 -14.657 17.735 1.00 58.29 221 ILE C C 1
ATOM 8039 O O . ILE C 1 221 ? -36.217 -14.409 17.393 1.00 57.59 221 ILE C O 1
ATOM 8044 N N . PHE C 1 222 ? -34.342 -15.635 17.191 1.00 57.82 222 PHE C N 1
ATOM 8045 C CA . PHE C 1 222 ? -34.890 -16.501 16.152 1.00 63.91 222 PHE C CA 1
ATOM 8046 C C . PHE C 1 222 ? -36.059 -17.334 16.666 1.00 60.67 222 PHE C C 1
ATOM 8047 O O . PHE C 1 222 ? -37.043 -17.533 15.955 1.00 57.52 222 PHE C O 1
ATOM 8055 N N . ALA C 1 223 ? -35.945 -17.819 17.899 1.00 57.13 223 ALA C N 1
ATOM 8056 C CA . ALA C 1 223 ? -37.020 -18.584 18.526 1.00 62.91 223 ALA C CA 1
ATOM 8057 C C . ALA C 1 223 ? -38.283 -17.737 18.663 1.00 58.24 223 ALA C C 1
ATOM 8058 O O . ALA C 1 223 ? -39.399 -18.253 18.601 1.00 56.90 223 ALA C O 1
ATOM 8060 N N . ILE C 1 224 ? -38.095 -16.434 18.852 1.00 54.23 224 ILE C N 1
ATOM 8061 C CA . ILE C 1 224 ? -39.208 -15.497 18.950 1.00 53.37 224 ILE C CA 1
ATOM 8062 C C . ILE C 1 224 ? -39.859 -15.267 17.583 1.00 53.11 224 ILE C C 1
ATOM 8063 O O . ILE C 1 224 ? -41.086 -15.249 17.467 1.00 50.02 224 ILE C O 1
ATOM 8068 N N . ILE C 1 225 ? -39.032 -15.088 16.555 1.00 57.63 225 ILE C N 1
ATOM 8069 C CA . ILE C 1 225 ? -39.525 -14.929 15.191 1.00 57.94 225 ILE C CA 1
ATOM 8070 C C . ILE C 1 225 ? -40.247 -16.195 14.735 1.00 58.39 225 ILE C C 1
ATOM 8071 O O . ILE C 1 225 ? -41.365 -16.134 14.218 1.00 46.40 225 ILE C O 1
ATOM 8076 N N . PHE C 1 226 ? -39.601 -17.341 14.936 1.00 59.74 226 PHE C N 1
ATOM 8077 C CA . PHE C 1 226 ? -40.146 -18.625 14.501 1.00 49.91 226 PHE C CA 1
ATOM 8078 C C . PHE C 1 226 ? -41.463 -18.943 15.205 1.00 58.50 226 PHE C C 1
ATOM 8079 O O . PHE C 1 226 ? -42.325 -19.618 14.645 1.00 58.02 226 PHE C O 1
ATOM 8087 N N . ALA C 1 227 ? -41.612 -18.455 16.433 1.00 57.55 227 ALA C N 1
ATOM 8088 C CA . ALA C 1 227 ? -42.846 -18.643 17.188 1.00 54.84 227 ALA C CA 1
ATOM 8089 C C . ALA C 1 227 ? -44.012 -17.939 16.506 1.00 55.86 227 ALA C C 1
ATOM 8090 O O . ALA C 1 227 ? -45.100 -18.501 16.371 1.00 53.15 227 ALA C O 1
ATOM 8092 N N . ALA C 1 228 ? -43.778 -16.701 16.085 1.00 42.87 228 ALA C N 1
ATOM 8093 C CA . ALA C 1 228 ? -44.785 -15.938 15.362 1.00 59.86 228 ALA C CA 1
ATOM 8094 C C . ALA C 1 228 ? -45.075 -16.590 14.015 1.00 60.55 228 ALA C C 1
ATOM 8095 O O . ALA C 1 228 ? -46.207 -16.559 13.533 1.00 52.93 228 ALA C O 1
ATOM 8097 N N . LEU C 1 229 ? -44.044 -17.175 13.411 1.00 49.10 229 LEU C N 1
ATOM 8098 C CA . LEU C 1 229 ? -44.190 -17.863 12.134 1.00 56.82 229 LEU C CA 1
ATOM 8099 C C . LEU C 1 229 ? -45.021 -19.134 12.281 1.00 56.49 229 LEU C C 1
ATOM 8100 O O . LEU C 1 229 ? -45.941 -19.373 11.499 1.00 52.79 229 LEU C O 1
ATOM 8105 N N . LEU C 1 230 ? -44.697 -19.940 13.289 1.00 54.21 230 LEU C N 1
ATOM 8106 C CA . LEU C 1 230 ? -45.429 -21.177 13.552 1.00 45.55 230 LEU C CA 1
ATOM 8107 C C . LEU C 1 230 ? -46.894 -20.915 13.895 1.00 52.47 230 LEU C C 1
ATOM 8108 O O . LEU C 1 230 ? -47.754 -21.762 13.653 1.00 56.66 230 LEU C O 1
ATOM 8113 N N . ASP C 1 231 ? -47.174 -19.741 14.451 1.00 52.09 231 ASP C N 1
ATOM 8114 C CA . ASP C 1 231 ? -48.550 -19.331 14.712 1.00 57.42 231 ASP C CA 1
ATOM 8115 C C . ASP C 1 231 ? -49.290 -19.114 13.395 1.00 49.54 231 ASP C C 1
ATOM 8116 O O . ASP C 1 231 ? -50.451 -19.501 13.251 1.00 49.02 231 ASP C O 1
ATOM 8121 N N . MET C 1 232 ? -48.604 -18.501 12.435 1.00 50.84 232 MET C N 1
ATOM 8122 C CA . MET C 1 232 ? -49.165 -18.274 11.107 1.00 56.25 232 MET C CA 1
ATOM 8123 C C . MET C 1 232 ? -49.348 -19.582 10.339 1.00 51.28 232 MET C C 1
ATOM 8124 O O . MET C 1 232 ? -50.373 -19.785 9.686 1.00 45.55 232 MET C O 1
ATOM 8129 N N . VAL C 1 233 ? -48.351 -20.460 10.421 1.00 44.58 233 VAL C N 1
ATOM 8130 C CA . VAL C 1 233 ? -48.422 -21.779 9.800 1.00 46.66 233 VAL C CA 1
ATOM 8131 C C . VAL C 1 233 ? -49.622 -22.567 10.330 1.00 50.15 233 VAL C C 1
ATOM 8132 O O . VAL C 1 233 ? -50.286 -23.285 9.581 1.00 58.95 233 VAL C O 1
ATOM 8136 N N . GLY C 1 234 ? -49.902 -22.412 11.622 1.00 56.93 234 GLY C N 1
ATOM 8137 C CA . GLY C 1 234 ? -50.998 -23.118 12.262 1.00 47.69 234 GLY C CA 1
ATOM 8138 C C . GLY C 1 234 ? -52.372 -22.610 11.866 1.00 54.95 234 GLY C C 1
ATOM 8139 O O . GLY C 1 234 ? -53.368 -23.314 12.038 1.00 51.13 234 GLY C O 1
ATOM 8140 N N . LYS C 1 235 ? -52.432 -21.386 11.347 1.00 42.53 235 LYS C N 1
ATOM 8141 C CA . LYS C 1 235 ? -53.685 -20.828 10.846 1.00 52.24 235 LYS C CA 1
ATOM 8142 C C . LYS C 1 235 ? -53.855 -21.182 9.377 1.00 51.71 235 LYS C C 1
ATOM 8143 O O . LYS C 1 235 ? -54.973 -21.269 8.869 1.00 57.51 235 LYS C O 1
ATOM 8149 N N . LYS C 1 236 ? -52.729 -21.374 8.700 1.00 47.59 236 LYS C N 1
ATOM 8150 C CA . LYS C 1 236 ? -52.716 -21.750 7.294 1.00 58.39 236 LYS C CA 1
ATOM 8151 C C . LYS C 1 236 ? -53.010 -23.237 7.162 1.00 63.36 236 LYS C C 1
ATOM 8152 O O . LYS C 1 236 ? -53.793 -23.659 6.310 1.00 50.43 236 LYS C O 1
ATOM 8158 N N . TYR C 1 237 ? -52.373 -24.028 8.018 1.00 58.85 237 TYR C N 1
ATOM 8159 C CA . TYR C 1 237 ? -52.623 -25.460 8.063 1.00 52.23 237 TYR C CA 1
ATOM 8160 C C . TYR C 1 237 ? -53.239 -25.836 9.408 1.00 58.02 237 TYR C C 1
ATOM 8161 O O . TYR C 1 237 ? -52.575 -26.396 10.282 1.00 57.15 237 TYR C O 1
ATOM 8170 N N . THR C 1 238 ? -54.519 -25.501 9.547 1.00 52.49 238 THR C N 1
ATOM 8171 C CA . THR C 1 238 ? -55.316 -25.758 10.748 1.00 53.50 238 THR C CA 1
ATOM 8172 C C . THR C 1 238 ? -55.096 -27.143 11.369 1.00 66.95 238 THR C C 1
ATOM 8173 O O . THR C 1 238 ? -55.038 -27.283 12.594 1.00 58.13 238 THR C O 1
ATOM 8177 N N . TRP C 1 239 ? -54.947 -28.151 10.514 1.00 77.82 239 TRP C N 1
ATOM 8178 C CA . TRP C 1 239 ? -54.763 -29.533 10.951 1.00 81.29 239 TRP C CA 1
ATOM 8179 C C . TRP C 1 239 ? -53.559 -29.731 11.877 1.00 70.81 239 TRP C C 1
ATOM 8180 O O . TRP C 1 239 ? -53.506 -30.696 12.638 1.00 72.49 239 TRP C O 1
ATOM 8191 N N . LEU C 1 240 ? -52.604 -28.809 11.819 1.00 64.79 240 LEU C N 1
ATOM 8192 C CA . LEU C 1 240 ? -51.375 -28.932 12.595 1.00 71.81 240 LEU C CA 1
ATOM 8193 C C . LEU C 1 240 ? -51.461 -28.229 13.949 1.00 54.21 240 LEU C C 1
ATOM 8194 O O . LEU C 1 240 ? -50.670 -28.509 14.852 1.00 62.52 240 LEU C O 1
ATOM 8199 N N . SER C 1 241 ? -52.428 -27.328 14.090 1.00 53.61 241 SER C N 1
ATOM 8200 C CA . SER C 1 241 ? -52.535 -26.500 15.289 1.00 56.71 241 SER C CA 1
ATOM 8201 C C . SER C 1 241 ? -53.549 -27.023 16.303 1.00 60.14 241 SER C C 1
ATOM 8202 O O . SER C 1 241 ? -54.616 -27.518 15.935 1.00 62.82 241 SER C O 1
ATOM 8205 N N . GLY C 1 242 ? -53.207 -26.910 17.583 1.00 55.99 242 GLY C N 1
ATOM 8206 C CA . GLY C 1 242 ? -54.145 -27.209 18.647 1.00 43.89 242 GLY C CA 1
ATOM 8207 C C . GLY C 1 242 ? -54.887 -25.945 19.034 1.00 48.77 242 GLY C C 1
ATOM 8208 O O . GLY C 1 242 ? -55.702 -25.948 19.960 1.00 58.56 242 GLY C O 1
ATOM 8209 N N . GLU C 1 243 ? -54.601 -24.867 18.305 1.00 51.89 243 GLU C N 1
ATOM 8210 C CA . GLU C 1 243 ? -55.165 -23.545 18.572 1.00 58.71 243 GLU C CA 1
ATOM 8211 C C . GLU C 1 243 ? -54.989 -23.165 20.039 1.00 61.17 243 GLU C C 1
ATOM 8212 O O . GLU C 1 243 ? -55.913 -22.663 20.681 1.00 54.29 243 GLU C O 1
ATOM 8218 N N . GLY C 1 244 ? -53.792 -23.413 20.562 1.00 54.01 244 GLY C N 1
ATOM 8219 C CA . GLY C 1 244 ? -53.509 -23.157 21.960 1.00 52.63 244 GLY C CA 1
ATOM 8220 C C . GLY C 1 244 ? -53.239 -24.431 22.736 1.00 62.28 244 GLY C C 1
ATOM 8221 O O . GLY C 1 244 ? -52.406 -24.451 23.642 1.00 60.90 244 GLY C O 1
ATOM 8222 N N . GLU C 1 245 ? -53.939 -25.501 22.373 1.00 66.60 245 GLU C N 1
ATOM 8223 C CA . GLU C 1 245 ? -53.834 -26.765 23.095 1.00 60.50 245 GLU C CA 1
ATOM 8224 C C . GLU C 1 245 ? -52.680 -27.634 22.587 1.00 56.96 245 GLU C C 1
ATOM 8225 O O . GLU C 1 245 ? -52.345 -27.604 21.401 1.00 60.71 245 GLU C O 1
ATOM 8231 N N . LEU C 1 246 ? -52.076 -28.399 23.496 1.00 53.57 246 LEU C N 1
ATOM 8232 C CA . LEU C 1 246 ? -50.975 -29.303 23.161 1.00 60.67 246 LEU C CA 1
ATOM 8233 C C . LEU C 1 246 ? -51.431 -30.761 23.177 1.00 65.09 246 LEU C C 1
ATOM 8234 O O . LEU C 1 246 ? -50.910 -31.593 22.432 1.00 57.23 246 LEU C O 1
ATOM 8239 N N . VAL C 1 247 ? -52.407 -31.061 24.030 1.00 65.91 247 VAL C N 1
ATOM 8240 C CA . VAL C 1 247 ? -52.889 -32.429 24.213 1.00 77.30 247 VAL C CA 1
ATOM 8241 C C . VAL C 1 247 ? -54.259 -32.653 23.566 1.00 72.46 247 VAL C C 1
ATOM 8242 O O . VAL C 1 247 ? -55.154 -31.817 23.692 1.00 70.89 247 VAL C O 1
ATOM 8246 N N . ARG C 1 248 ? -54.409 -33.783 22.876 1.00 76.56 248 ARG C N 1
ATOM 8247 C CA . ARG C 1 248 ? -55.661 -34.144 22.205 1.00 89.36 248 ARG C CA 1
ATOM 8248 C C . ARG C 1 248 ? -56.864 -34.158 23.143 1.00 88.64 248 ARG C C 1
ATOM 8249 O O . ARG C 1 248 ? -56.894 -34.926 24.107 1.00 82.37 248 ARG C O 1
ATOM 8257 N N . LYS C 1 249 ? -57.851 -33.315 22.841 1.00 92.48 249 LYS C N 1
ATOM 8258 C CA . LYS C 1 249 ? -59.111 -33.262 23.585 1.00 102.73 249 LYS C CA 1
ATOM 8259 C C . LYS C 1 249 ? -58.889 -33.166 25.090 1.00 102.85 249 LYS C C 1
ATOM 8260 O O . LYS C 1 249 ? -59.240 -34.079 25.838 1.00 111.44 249 LYS C O 1
ATOM 8266 N N . ALA C 1 250 ? -58.307 -32.055 25.524 1.00 105.04 250 ALA C N 1
ATOM 8267 C CA . ALA C 1 250 ? -57.921 -31.893 26.918 1.00 98.69 250 ALA C CA 1
ATOM 8268 C C . ALA C 1 250 ? -58.247 -30.498 27.439 1.00 104.39 250 ALA C C 1
ATOM 8269 O O . ALA C 1 250 ? -57.525 -29.541 27.151 1.00 106.27 250 ALA C O 1
ATOM 8271 N N . SER C 1 251 ? -59.328 -30.397 28.209 1.00 106.67 251 SER C N 1
ATOM 8272 C CA . SER C 1 251 ? -59.767 -29.132 28.802 1.00 108.40 251 SER C CA 1
ATOM 8273 C C . SER C 1 251 ? -59.940 -28.023 27.766 1.00 109.74 251 SER C C 1
ATOM 8274 O O . SER C 1 251 ? -60.712 -28.162 26.817 1.00 115.19 251 SER C O 1
ATOM 8277 N N . ASP C 1 257 ? -64.846 -31.736 40.104 1.00 142.06 257 ASP C N 1
ATOM 8278 C CA . ASP C 1 257 ? -65.432 -30.489 40.579 1.00 137.73 257 ASP C CA 1
ATOM 8279 C C . ASP C 1 257 ? -65.375 -29.409 39.502 1.00 135.89 257 ASP C C 1
ATOM 8280 O O . ASP C 1 257 ? -64.323 -28.816 39.260 1.00 142.95 257 ASP C O 1
ATOM 8285 N N . GLU C 1 258 ? -66.512 -29.161 38.860 1.00 135.76 258 GLU C N 1
ATOM 8286 C CA . GLU C 1 258 ? -66.602 -28.160 37.804 1.00 139.50 258 GLU C CA 1
ATOM 8287 C C . GLU C 1 258 ? -67.275 -26.895 38.317 1.00 133.23 258 GLU C C 1
ATOM 8288 O O . GLU C 1 258 ? -67.131 -25.823 37.727 1.00 133.84 258 GLU C O 1
ATOM 8294 N N . LYS C 1 259 ? -68.007 -27.036 39.420 1.00 128.27 259 LYS C N 1
ATOM 8295 C CA . LYS C 1 259 ? -68.874 -25.980 39.942 1.00 131.38 259 LYS C CA 1
ATOM 8296 C C . LYS C 1 259 ? -68.214 -24.613 40.091 1.00 130.55 259 LYS C C 1
ATOM 8297 O O . LYS C 1 259 ? -67.779 -24.231 41.179 1.00 132.79 259 LYS C O 1
ATOM 8303 N N . ALA C 1 260 ? -68.149 -23.883 38.983 1.00 129.01 260 ALA C N 1
ATOM 8304 C CA . ALA C 1 260 ? -67.693 -22.503 39.002 1.00 126.52 260 ALA C CA 1
ATOM 8305 C C . ALA C 1 260 ? -68.661 -21.672 39.830 1.00 125.97 260 ALA C C 1
ATOM 8306 O O . ALA C 1 260 ? -69.626 -21.119 39.302 1.00 131.29 260 ALA C O 1
ATOM 8308 N N . GLY C 1 261 ? -68.409 -21.596 41.132 1.00 113.67 261 GLY C N 1
ATOM 8309 C CA . GLY C 1 261 ? -69.254 -20.819 42.020 1.00 112.19 261 GLY C CA 1
ATOM 8310 C C . GLY C 1 261 ? -69.008 -19.336 41.838 1.00 115.48 261 GLY C C 1
ATOM 8311 O O . GLY C 1 261 ? -68.287 -18.929 40.925 1.00 112.30 261 GLY C O 1
ATOM 8312 N N . GLN C 1 262 ? -69.609 -18.522 42.698 1.00 114.35 262 GLN C N 1
ATOM 8313 C CA . GLN C 1 262 ? -69.365 -17.089 42.658 1.00 108.16 262 GLN C CA 1
ATOM 8314 C C . GLN C 1 262 ? -67.895 -16.842 42.974 1.00 102.61 262 GLN C C 1
ATOM 8315 O O . GLN C 1 262 ? -67.311 -17.536 43.807 1.00 99.98 262 GLN C O 1
ATOM 8321 N N . ILE C 1 263 ? -67.294 -15.866 42.304 1.00 91.90 263 ILE C N 1
ATOM 8322 C CA . ILE C 1 263 ? -65.878 -15.580 42.502 1.00 83.64 263 ILE C CA 1
ATOM 8323 C C . ILE C 1 263 ? -65.631 -14.155 43.009 1.00 81.41 263 ILE C C 1
ATOM 8324 O O . ILE C 1 263 ? -65.988 -13.174 42.356 1.00 86.46 263 ILE C O 1
ATOM 8329 N N . THR C 1 264 ? -65.026 -14.055 44.189 1.00 75.25 264 THR C N 1
ATOM 8330 C CA . THR C 1 264 ? -64.719 -12.764 44.793 1.00 59.97 264 THR C CA 1
ATOM 8331 C C . THR C 1 264 ? -63.260 -12.385 44.574 1.00 62.80 264 THR C C 1
ATOM 8332 O O . THR C 1 264 ? -62.477 -13.177 44.047 1.00 56.40 264 THR C O 1
ATOM 8336 N N . HIS C 1 265 ? -62.903 -11.168 44.977 1.00 61.57 265 HIS C N 1
ATOM 8337 C CA . HIS C 1 265 ? -61.512 -10.733 44.976 1.00 48.26 265 HIS C CA 1
ATOM 8338 C C . HIS C 1 265 ? -60.694 -11.658 45.873 1.00 46.45 265 HIS C C 1
ATOM 8339 O O . HIS C 1 265 ? -59.510 -11.890 45.625 1.00 46.86 265 HIS C O 1
ATOM 8346 N N . ARG C 1 266 ? -61.340 -12.179 46.915 1.00 47.60 266 ARG C N 1
ATOM 8347 C CA . ARG C 1 266 ? -60.697 -13.055 47.890 1.00 48.91 266 ARG C CA 1
ATOM 8348 C C . ARG C 1 266 ? -60.093 -14.298 47.248 1.00 49.99 266 ARG C C 1
ATOM 8349 O O . ARG C 1 266 ? -58.966 -14.684 47.564 1.00 50.58 266 ARG C O 1
ATOM 8357 N N . GLU C 1 267 ? -60.840 -14.916 46.339 1.00 40.20 267 GLU C N 1
ATOM 8358 C CA . GLU C 1 267 ? -60.381 -16.135 45.684 1.00 54.76 267 GLU C CA 1
ATOM 8359 C C . GLU C 1 267 ? -59.240 -15.826 44.720 1.00 44.41 267 GLU C C 1
ATOM 8360 O O . GLU C 1 267 ? -58.366 -16.664 44.487 1.00 45.02 267 GLU C O 1
ATOM 8366 N N . THR C 1 268 ? -59.253 -14.617 44.167 1.00 40.51 268 THR C N 1
ATOM 8367 C CA . THR C 1 268 ? -58.158 -14.149 43.324 1.00 47.20 268 THR C CA 1
ATOM 8368 C C . THR C 1 268 ? -56.927 -13.907 44.194 1.00 47.17 268 THR C C 1
ATOM 8369 O O . THR C 1 268 ? -55.798 -14.183 43.787 1.00 43.97 268 THR C O 1
ATOM 8373 N N . ALA C 1 269 ? -57.158 -13.400 45.401 1.00 38.70 269 ALA C N 1
ATOM 8374 C CA . ALA C 1 269 ? -56.079 -13.153 46.351 1.00 41.34 269 ALA C CA 1
ATOM 8375 C C . ALA C 1 269 ? -55.445 -14.457 46.830 1.00 42.02 269 ALA C C 1
ATOM 8376 O O . ALA C 1 269 ? -54.229 -14.525 47.027 1.00 45.98 269 ALA C O 1
ATOM 8378 N N . VAL C 1 270 ? -56.273 -15.481 47.028 1.00 36.91 270 VAL C N 1
ATOM 8379 C CA . VAL C 1 270 ? -55.788 -16.807 47.394 1.00 40.18 270 VAL C CA 1
ATOM 8380 C C . VAL C 1 270 ? -54.881 -17.347 46.290 1.00 44.80 270 VAL C C 1
ATOM 8381 O O . VAL C 1 270 ? -53.890 -18.029 46.562 1.00 45.75 270 VAL C O 1
ATOM 8385 N N . GLY C 1 271 ? -55.216 -17.017 45.045 1.00 42.19 271 GLY C N 1
ATOM 8386 C CA . GLY C 1 271 ? -54.394 -17.386 43.908 1.00 39.91 271 GLY C CA 1
ATOM 8387 C C . GLY C 1 271 ? -52.982 -16.844 44.029 1.00 44.64 271 GLY C C 1
ATOM 8388 O O . GLY C 1 271 ? -52.013 -17.529 43.693 1.00 44.74 271 GLY C O 1
ATOM 8389 N N . MET C 1 272 ? -52.862 -15.613 44.514 1.00 44.63 272 MET C N 1
ATOM 8390 C CA . MET C 1 272 ? -51.550 -15.023 44.739 1.00 49.53 272 MET C CA 1
ATOM 8391 C C . MET C 1 272 ? -50.889 -15.641 45.968 1.00 37.04 272 MET C C 1
ATOM 8392 O O . MET C 1 272 ? -49.671 -15.822 45.997 1.00 41.36 272 MET C O 1
ATOM 8397 N N . VAL C 1 273 ? -51.696 -15.971 46.974 1.00 38.02 273 VAL C N 1
ATOM 8398 C CA . VAL C 1 273 ? -51.190 -16.682 48.142 1.00 34.34 273 VAL C CA 1
ATOM 8399 C C . VAL C 1 273 ? -50.602 -18.017 47.708 1.00 39.48 273 VAL C C 1
ATOM 8400 O O . VAL C 1 273 ? -49.492 -18.366 48.093 1.00 44.76 273 VAL C O 1
ATOM 8404 N N . LEU C 1 274 ? -51.350 -18.751 46.890 1.00 42.89 274 LEU C N 1
ATOM 8405 C CA . LEU C 1 274 ? -50.907 -20.057 46.415 1.00 50.00 274 LEU C CA 1
ATOM 8406 C C . LEU C 1 274 ? -49.708 -19.967 45.474 1.00 41.77 274 LEU C C 1
ATOM 8407 O O . LEU C 1 274 ? -48.826 -20.818 45.512 1.00 46.41 274 LEU C O 1
ATOM 8412 N N . SER C 1 275 ? -49.674 -18.936 44.636 1.00 45.57 275 SER C N 1
ATOM 8413 C CA . SER C 1 275 ? -48.567 -18.753 43.701 1.00 49.47 275 SER C CA 1
ATOM 8414 C C . SER C 1 275 ? -47.252 -18.512 44.436 1.00 37.84 275 SER C C 1
ATOM 8415 O O . SER C 1 275 ? -46.237 -19.138 44.133 1.00 43.70 275 SER C O 1
ATOM 8418 N N . THR C 1 276 ? -47.281 -17.607 45.409 1.00 44.13 276 THR C N 1
ATOM 8419 C CA . THR C 1 276 ? -46.088 -17.267 46.180 1.00 39.48 276 THR C CA 1
ATOM 8420 C C . THR C 1 276 ? -45.699 -18.360 47.175 1.00 39.06 276 THR C C 1
ATOM 8421 O O . THR C 1 276 ? -44.514 -18.604 47.399 1.00 42.93 276 THR C O 1
ATOM 8425 N N . THR C 1 277 ? -46.694 -19.005 47.776 1.00 37.10 277 THR C N 1
ATOM 8426 C CA . THR C 1 277 ? -46.436 -20.079 48.737 1.00 45.67 277 THR C CA 1
ATOM 8427 C C . THR C 1 277 ? -45.904 -21.345 48.061 1.00 48.45 277 THR C C 1
ATOM 8428 O O . THR C 1 277 ? -44.979 -21.984 48.568 1.00 49.76 277 THR C O 1
ATOM 8432 N N . CYS C 1 278 ? -46.475 -21.701 46.913 1.00 40.51 278 CYS C N 1
ATOM 8433 C CA . CYS C 1 278 ? -45.990 -22.856 46.158 1.00 35.82 278 CYS C CA 1
ATOM 8434 C C . CYS C 1 278 ? -44.582 -22.627 45.616 1.00 42.83 278 CYS C C 1
ATOM 8435 O O . CYS C 1 278 ? -43.822 -23.576 45.438 1.00 47.48 278 CYS C O 1
ATOM 8438 N N . PHE C 1 279 ? -44.232 -21.372 45.353 1.00 44.17 279 PHE C N 1
ATOM 8439 C CA . PHE C 1 279 ? -42.868 -21.048 44.955 1.00 50.48 279 PHE C CA 1
ATOM 8440 C C . PHE C 1 279 ? -41.934 -21.200 46.149 1.00 43.90 279 PHE C C 1
ATOM 8441 O O . PHE C 1 279 ? -40.840 -21.750 46.024 1.00 47.25 279 PHE C O 1
ATOM 8449 N N . LEU C 1 280 ? -42.368 -20.693 47.300 1.00 33.93 280 LEU C N 1
ATOM 8450 C CA . LEU C 1 280 ? -41.575 -20.754 48.522 1.00 40.07 280 LEU C CA 1
ATOM 8451 C C . LEU C 1 280 ? -41.219 -22.192 48.884 1.00 42.68 280 LEU C C 1
ATOM 8452 O O . LEU C 1 280 ? -40.078 -22.478 49.243 1.00 49.77 280 LEU C O 1
ATOM 8457 N N . LEU C 1 281 ? -42.192 -23.094 48.781 1.00 41.47 281 LEU C N 1
ATOM 8458 C CA . LEU C 1 281 ? -41.949 -24.504 49.079 1.00 44.47 281 LEU C CA 1
ATOM 8459 C C . LEU C 1 281 ? -40.952 -25.102 48.094 1.00 47.52 281 LEU C C 1
ATOM 8460 O O . LEU C 1 281 ? -40.054 -25.846 48.482 1.00 52.95 281 LEU C O 1
ATOM 8465 N N . ALA C 1 282 ? -41.115 -24.766 46.818 1.00 44.93 282 ALA C N 1
ATOM 8466 C CA . ALA C 1 282 ? -40.207 -25.233 45.779 1.00 47.82 282 ALA C CA 1
ATOM 8467 C C . ALA C 1 282 ? -38.798 -24.693 45.997 1.00 50.22 282 ALA C C 1
ATOM 8468 O O . ALA C 1 282 ? -37.813 -25.382 45.737 1.00 49.22 282 ALA C O 1
ATOM 8470 N N . TYR C 1 283 ? -38.713 -23.454 46.469 1.00 49.82 283 TYR C N 1
ATOM 8471 C CA . TYR C 1 283 ? -37.429 -22.827 46.752 1.00 46.82 283 TYR C CA 1
ATOM 8472 C C . TYR C 1 283 ? -36.709 -23.572 47.872 1.00 50.15 283 TYR C C 1
ATOM 8473 O O . TYR C 1 283 ? -35.526 -23.892 47.754 1.00 49.10 283 TYR C O 1
ATOM 8482 N N . VAL C 1 284 ? -37.433 -23.839 48.955 1.00 48.50 284 VAL C N 1
ATOM 8483 C CA . VAL C 1 284 ? -36.896 -24.571 50.099 1.00 54.26 284 VAL C CA 1
ATOM 8484 C C . VAL C 1 284 ? -36.416 -25.968 49.710 1.00 57.71 284 VAL C C 1
ATOM 8485 O O . VAL C 1 284 ? -35.305 -26.372 50.057 1.00 64.31 284 VAL C O 1
ATOM 8489 N N . VAL C 1 285 ? -37.264 -26.697 48.990 1.00 51.01 285 VAL C N 1
ATOM 8490 C CA . VAL C 1 285 ? -36.949 -28.053 48.552 1.00 52.86 285 VAL C CA 1
ATOM 8491 C C . VAL C 1 285 ? -35.712 -28.094 47.653 1.00 54.98 285 VAL C C 1
ATOM 8492 O O . VAL C 1 285 ? -34.854 -28.962 47.804 1.00 56.64 285 VAL C O 1
ATOM 8496 N N . ALA C 1 286 ? -35.616 -27.141 46.732 1.00 51.59 286 ALA C N 1
ATOM 8497 C CA . ALA C 1 286 ? -34.527 -27.120 45.759 1.00 51.28 286 ALA C CA 1
ATOM 8498 C C . ALA C 1 286 ? -33.197 -26.647 46.341 1.00 56.93 286 ALA C C 1
ATOM 8499 O O . ALA C 1 286 ? -32.133 -27.050 45.873 1.00 58.20 286 ALA C O 1
ATOM 8501 N N . LYS C 1 287 ? -33.257 -25.787 47.352 1.00 49.00 287 LYS C N 1
ATOM 8502 C CA . LYS C 1 287 ? -32.053 -25.182 47.919 1.00 59.49 287 LYS C CA 1
ATOM 8503 C C . LYS C 1 287 ? -31.543 -25.909 49.159 1.00 57.71 287 LYS C C 1
ATOM 8504 O O . LYS C 1 287 ? -30.383 -25.757 49.533 1.00 70.16 287 LYS C O 1
ATOM 8510 N N . LYS C 1 288 ? -32.408 -26.695 49.794 1.00 59.28 288 LYS C N 1
ATOM 8511 C CA . LYS C 1 288 ? -32.080 -27.296 51.086 1.00 56.59 288 LYS C CA 1
ATOM 8512 C C . LYS C 1 288 ? -32.361 -28.796 51.181 1.00 56.44 288 LYS C C 1
ATOM 8513 O O . LYS C 1 288 ? -31.646 -29.523 51.871 1.00 70.48 288 LYS C O 1
ATOM 8519 N N . ILE C 1 289 ? -33.397 -29.253 50.487 1.00 66.18 289 ILE C N 1
ATOM 8520 C CA . ILE C 1 289 ? -33.887 -30.619 50.658 1.00 64.19 289 ILE C CA 1
ATOM 8521 C C . ILE C 1 289 ? -33.539 -31.553 49.498 1.00 69.97 289 ILE C C 1
ATOM 8522 O O . ILE C 1 289 ? -32.914 -32.594 49.700 1.00 73.60 289 ILE C O 1
ATOM 8527 N N . LEU C 1 290 ? -33.953 -31.189 48.288 1.00 68.84 290 LEU C N 1
ATOM 8528 C CA . LEU C 1 290 ? -33.671 -32.010 47.111 1.00 71.23 290 LEU C CA 1
ATOM 8529 C C . LEU C 1 290 ? -33.112 -31.202 45.945 1.00 82.55 290 LEU C C 1
ATOM 8530 O O . LEU C 1 290 ? -33.821 -30.937 44.971 1.00 78.45 290 LEU C O 1
ATOM 8535 N N . PRO C 1 291 ? -31.826 -30.826 46.036 1.00 76.21 291 PRO C N 1
ATOM 8536 C CA . PRO C 1 291 ? -31.167 -30.035 44.993 1.00 80.24 291 PRO C CA 1
ATOM 8537 C C . PRO C 1 291 ? -30.977 -30.826 43.703 1.00 86.33 291 PRO C C 1
ATOM 8538 O O . PRO C 1 291 ? -31.035 -30.237 42.623 1.00 76.40 291 PRO C O 1
ATOM 8542 N N . SER C 1 292 ? -30.757 -32.135 43.815 1.00 95.68 292 SER C N 1
ATOM 8543 C CA . SER C 1 292 ? -30.517 -32.974 42.641 1.00 92.27 292 SER C CA 1
ATOM 8544 C C . SER C 1 292 ? -31.058 -34.398 42.794 1.00 101.42 292 SER C C 1
ATOM 8545 O O . SER C 1 292 ? -30.744 -35.094 43.761 1.00 111.90 292 SER C O 1
ATOM 8548 N N . ILE C 1 293 ? -31.871 -34.821 41.828 1.00 100.54 293 ILE C N 1
ATOM 8549 C CA . ILE C 1 293 ? -32.375 -36.191 41.770 1.00 99.07 293 ILE C CA 1
ATOM 8550 C C . ILE C 1 293 ? -31.648 -36.945 40.659 1.00 113.01 293 ILE C C 1
ATOM 8551 O O . ILE C 1 293 ? -31.610 -36.491 39.515 1.00 112.10 293 ILE C O 1
ATOM 8556 N N . GLY C 1 294 ? -31.071 -38.094 40.998 1.00 124.09 294 GLY C N 1
ATOM 8557 C CA . GLY C 1 294 ? -30.189 -38.792 40.081 1.00 121.71 294 GLY C CA 1
ATOM 8558 C C . GLY C 1 294 ? -28.930 -37.968 39.901 1.00 112.36 294 GLY C C 1
ATOM 8559 O O . GLY C 1 294 ? -28.343 -37.503 40.879 1.00 121.98 294 GLY C O 1
ATOM 8560 N N . GLY C 1 295 ? -28.514 -37.779 38.654 1.00 111.04 295 GLY C N 1
ATOM 8561 C CA . GLY C 1 295 ? -27.413 -36.882 38.361 1.00 115.62 295 GLY C CA 1
ATOM 8562 C C . GLY C 1 295 ? -27.957 -35.521 37.975 1.00 111.22 295 GLY C C 1
ATOM 8563 O O . GLY C 1 295 ? -27.217 -34.541 37.886 1.00 105.76 295 GLY C O 1
ATOM 8564 N N . VAL C 1 296 ? -29.268 -35.466 37.761 1.00 104.25 296 VAL C N 1
ATOM 8565 C CA . VAL C 1 296 ? -29.926 -34.265 37.262 1.00 103.57 296 VAL C CA 1
ATOM 8566 C C . VAL C 1 296 ? -30.294 -33.297 38.385 1.00 95.38 296 VAL C C 1
ATOM 8567 O O . VAL C 1 296 ? -30.802 -33.706 39.429 1.00 98.16 296 VAL C O 1
ATOM 8571 N N . SER C 1 297 ? -30.040 -32.011 38.160 1.00 86.31 297 SER C N 1
ATOM 8572 C CA . SER C 1 297 ? -30.411 -30.975 39.119 1.00 83.40 297 SER C CA 1
ATOM 8573 C C . SER C 1 297 ? -31.825 -30.481 38.835 1.00 74.21 297 SER C C 1
ATOM 8574 O O . SER C 1 297 ? -32.238 -30.401 37.677 1.00 81.62 297 SER C O 1
ATOM 8577 N N . ILE C 1 298 ? -32.568 -30.155 39.888 1.00 60.52 298 ILE C N 1
ATOM 8578 C CA . ILE C 1 298 ? -33.931 -29.663 39.721 1.00 64.97 298 ILE C CA 1
ATOM 8579 C C . ILE C 1 298 ? -34.051 -28.194 40.120 1.00 58.91 298 ILE C C 1
ATOM 8580 O O . ILE C 1 298 ? -34.019 -27.857 41.304 1.00 67.32 298 ILE C O 1
ATOM 8585 N N . HIS C 1 299 ? -34.190 -27.330 39.117 1.00 63.69 299 HIS C N 1
ATOM 8586 C CA . HIS C 1 299 ? -34.435 -25.905 39.324 1.00 50.17 299 HIS C CA 1
ATOM 8587 C C . HIS C 1 299 ? -35.690 -25.732 40.173 1.00 55.10 299 HIS C C 1
ATOM 8588 O O . HIS C 1 299 ? -36.572 -26.594 40.159 1.00 64.88 299 HIS C O 1
ATOM 8595 N N . TYR C 1 300 ? -35.779 -24.628 40.912 1.00 45.32 300 TYR C N 1
ATOM 8596 C CA . TYR C 1 300 ? -36.927 -24.421 41.794 1.00 50.86 300 TYR C CA 1
ATOM 8597 C C . TYR C 1 300 ? -38.249 -24.276 41.039 1.00 43.82 300 TYR C C 1
ATOM 8598 O O . TYR C 1 300 ? -39.314 -24.572 41.580 1.00 52.52 300 TYR C O 1
ATOM 8607 N N . PHE C 1 301 ? -38.180 -23.832 39.789 1.00 42.72 301 PHE C N 1
ATOM 8608 C CA . PHE C 1 301 ? -39.378 -23.725 38.965 1.00 43.79 301 PHE C CA 1
ATOM 8609 C C . PHE C 1 301 ? -39.824 -25.087 38.440 1.00 47.12 301 PHE C C 1
ATOM 8610 O O . PHE C 1 301 ? -40.993 -25.278 38.110 1.00 51.06 301 PHE C O 1
ATOM 8618 N N . ALA C 1 302 ? -38.891 -26.032 38.366 1.00 48.52 302 ALA C N 1
ATOM 8619 C CA . ALA C 1 302 ? -39.241 -27.407 38.031 1.00 48.23 302 ALA C CA 1
ATOM 8620 C C . ALA C 1 302 ? -39.935 -28.056 39.222 1.00 49.07 302 ALA C C 1
ATOM 8621 O O . ALA C 1 302 ? -40.883 -28.822 39.060 1.00 52.41 302 ALA C O 1
ATOM 8623 N N . TRP C 1 303 ? -39.453 -27.745 40.420 1.00 53.81 303 TRP C N 1
ATOM 8624 C CA . TRP C 1 303 ? -40.077 -28.230 41.644 1.00 55.52 303 TRP C CA 1
ATOM 8625 C C . TRP C 1 303 ? -41.448 -27.603 41.863 1.00 54.51 303 TRP C C 1
ATOM 8626 O O . TRP C 1 303 ? -42.343 -28.237 42.421 1.00 52.04 303 TRP C O 1
ATOM 8637 N N . MET C 1 304 ? -41.606 -26.353 41.440 1.00 43.24 304 MET C N 1
ATOM 8638 C CA . MET C 1 304 ? -42.874 -25.652 41.620 1.00 42.39 304 MET C CA 1
ATOM 8639 C C . MET C 1 304 ? -43.976 -26.263 40.755 1.00 50.52 304 MET C C 1
ATOM 8640 O O . MET C 1 304 ? -45.122 -26.378 41.189 1.00 45.85 304 MET C O 1
ATOM 8645 N N . VAL C 1 305 ? -43.619 -26.661 39.536 1.00 42.13 305 VAL C N 1
ATOM 8646 C CA . VAL C 1 305 ? -44.558 -27.318 38.634 1.00 39.29 305 VAL C CA 1
ATOM 8647 C C . VAL C 1 305 ? -45.102 -28.597 39.262 1.00 56.10 305 VAL C C 1
ATOM 8648 O O . VAL C 1 305 ? -46.304 -28.858 39.222 1.00 52.66 305 VAL C O 1
ATOM 8652 N N . LEU C 1 306 ? -44.207 -29.379 39.857 1.00 49.84 306 LEU C N 1
ATOM 8653 C CA . LEU C 1 306 ? -44.578 -30.627 40.516 1.00 55.47 306 LEU C CA 1
ATOM 8654 C C . LEU C 1 306 ? -45.435 -30.373 41.757 1.00 49.97 306 LEU C C 1
ATOM 8655 O O . LEU C 1 306 ? -46.395 -31.099 42.020 1.00 50.60 306 LEU C O 1
ATOM 8660 N N . ILE C 1 307 ? -45.084 -29.337 42.511 1.00 49.30 307 ILE C N 1
ATOM 8661 C CA . ILE C 1 307 ? -45.817 -28.976 43.722 1.00 46.21 307 ILE C CA 1
ATOM 8662 C C . ILE C 1 307 ? -47.247 -28.524 43.420 1.00 43.45 307 ILE C C 1
ATOM 8663 O O . ILE C 1 307 ? -48.191 -28.976 44.072 1.00 49.87 307 ILE C O 1
ATOM 8668 N N . VAL C 1 308 ? -47.406 -27.641 42.436 1.00 47.69 308 VAL C N 1
ATOM 8669 C CA . VAL C 1 308 ? -48.734 -27.176 42.037 1.00 53.45 308 VAL C CA 1
ATOM 8670 C C . VAL C 1 308 ? -49.566 -28.338 41.498 1.00 43.07 308 VAL C C 1
ATOM 8671 O O . VAL C 1 308 ? -50.767 -28.418 41.749 1.00 50.81 308 VAL C O 1
ATOM 8675 N N . ALA C 1 309 ? -48.917 -29.243 40.773 1.00 47.90 309 ALA C N 1
ATOM 8676 C CA . ALA C 1 309 ? -49.577 -30.447 40.279 1.00 59.15 309 ALA C CA 1
ATOM 8677 C C . ALA C 1 309 ? -50.072 -31.297 41.445 1.00 50.17 309 ALA C C 1
ATOM 8678 O O . ALA C 1 309 ? -51.192 -31.803 41.426 1.00 55.18 309 ALA C O 1
ATOM 8680 N N . ALA C 1 310 ? -49.227 -31.446 42.459 1.00 51.66 310 ALA C N 1
ATOM 8681 C CA . ALA C 1 310 ? -49.586 -32.202 43.652 1.00 46.00 310 ALA C CA 1
ATOM 8682 C C . ALA C 1 310 ? -50.706 -31.507 44.417 1.00 54.04 310 ALA C C 1
ATOM 8683 O O . ALA C 1 310 ? -51.560 -32.164 45.013 1.00 56.19 310 ALA C O 1
ATOM 8685 N N . LEU C 1 311 ? -50.694 -30.177 44.407 1.00 50.69 311 LEU C N 1
ATOM 8686 C CA . LEU C 1 311 ? -51.741 -29.400 45.065 1.00 60.19 311 LEU C CA 1
ATOM 8687 C C . LEU C 1 311 ? -53.069 -29.563 44.330 1.00 60.23 311 LEU C C 1
ATOM 8688 O O . LEU C 1 311 ? -54.136 -29.556 44.945 1.00 51.11 311 LEU C O 1
ATOM 8693 N N . ASN C 1 312 ? -52.993 -29.703 43.010 1.00 61.75 312 ASN C N 1
ATOM 8694 C CA . ASN C 1 312 ? -54.165 -29.972 42.188 1.00 63.80 312 ASN C CA 1
ATOM 8695 C C . ASN C 1 312 ? -54.718 -31.362 42.494 1.00 62.43 312 ASN C C 1
ATOM 8696 O O . ASN C 1 312 ? -55.898 -31.519 42.807 1.00 60.06 312 ASN C O 1
ATOM 8701 N N . ALA C 1 313 ? -53.850 -32.364 42.407 1.00 63.64 313 ALA C N 1
ATOM 8702 C CA . ALA C 1 313 ? -54.238 -33.751 42.637 1.00 59.80 313 ALA C CA 1
ATOM 8703 C C . ALA C 1 313 ? -54.719 -34.006 44.064 1.00 57.90 313 ALA C C 1
ATOM 8704 O O . ALA C 1 313 ? -55.507 -34.919 44.302 1.00 81.44 313 ALA C O 1
ATOM 8706 N N . SER C 1 314 ? -54.236 -33.204 45.008 1.00 62.82 314 SER C N 1
ATOM 8707 C CA . SER C 1 314 ? -54.593 -33.369 46.415 1.00 58.23 314 SER C CA 1
ATOM 8708 C C . SER C 1 314 ? -56.084 -33.160 46.657 1.00 50.19 314 SER C C 1
ATOM 8709 O O . SER C 1 314 ? -56.694 -33.873 47.452 1.00 65.18 314 SER C O 1
ATOM 8712 N N . GLY C 1 315 ? -56.666 -32.178 45.975 1.00 55.02 315 GLY C N 1
ATOM 8713 C CA . GLY C 1 315 ? -58.070 -31.856 46.159 1.00 43.32 315 GLY C CA 1
ATOM 8714 C C . GLY C 1 315 ? -58.273 -30.785 47.214 1.00 54.40 315 GLY C C 1
ATOM 8715 O O . GLY C 1 315 ? -59.404 -30.483 47.598 1.00 52.96 315 GLY C O 1
ATOM 8716 N N . LEU C 1 316 ? -57.170 -30.205 47.678 1.00 53.35 316 LEU C N 1
ATOM 8717 C CA . LEU C 1 316 ? -57.213 -29.190 48.726 1.00 55.20 316 LEU C CA 1
ATOM 8718 C C . LEU C 1 316 ? -57.739 -27.848 48.222 1.00 52.54 316 LEU C C 1
ATOM 8719 O O . LEU C 1 316 ? -58.204 -27.020 49.008 1.00 53.96 316 LEU C O 1
ATOM 8724 N N . CYS C 1 317 ? -57.670 -27.638 46.912 1.00 55.78 317 CYS C N 1
ATOM 8725 C CA . CYS C 1 317 ? -58.139 -26.389 46.326 1.00 59.47 317 CYS C CA 1
ATOM 8726 C C . CYS C 1 317 ? -59.555 -26.524 45.785 1.00 57.86 317 CYS C C 1
ATOM 8727 O O . CYS C 1 317 ? -59.822 -27.360 44.920 1.00 62.70 317 CYS C O 1
ATOM 8730 N N . SER C 1 318 ? -60.458 -25.694 46.298 1.00 58.00 318 SER C N 1
ATOM 8731 C CA . SER C 1 318 ? -61.824 -25.636 45.791 1.00 39.52 318 SER C CA 1
ATOM 8732 C C . SER C 1 318 ? -61.803 -25.091 44.366 1.00 51.57 318 SER C C 1
ATOM 8733 O O . SER C 1 318 ? -60.854 -24.406 43.979 1.00 62.42 318 SER C O 1
ATOM 8736 N N . PRO C 1 319 ? -62.842 -25.403 43.572 1.00 57.78 319 PRO C N 1
ATOM 8737 C CA . PRO C 1 319 ? -62.878 -24.916 42.188 1.00 58.10 319 PRO C CA 1
ATOM 8738 C C . PRO C 1 319 ? -63.017 -23.398 42.099 1.00 44.45 319 PRO C C 1
ATOM 8739 O O . PRO C 1 319 ? -62.655 -22.821 41.074 1.00 47.50 319 PRO C O 1
ATOM 8743 N N . GLU C 1 320 ? -63.541 -22.768 43.147 1.00 38.95 320 GLU C N 1
ATOM 8744 C CA . GLU C 1 320 ? -63.617 -21.310 43.198 1.00 57.60 320 GLU C CA 1
ATOM 8745 C C . GLU C 1 320 ? -62.230 -20.712 43.428 1.00 58.81 320 GLU C C 1
ATOM 8746 O O . GLU C 1 320 ? -61.934 -19.607 42.971 1.00 59.00 320 GLU C O 1
ATOM 8752 N N . ILE C 1 321 ? -61.389 -21.449 44.147 1.00 45.47 321 ILE C N 1
ATOM 8753 C CA . ILE C 1 321 ? -60.005 -21.048 44.381 1.00 49.76 321 ILE C CA 1
ATOM 8754 C C . ILE C 1 321 ? -59.157 -21.299 43.132 1.00 47.21 321 ILE C C 1
ATOM 8755 O O . ILE C 1 321 ? -58.287 -20.494 42.790 1.00 48.32 321 ILE C O 1
ATOM 8760 N N . LYS C 1 322 ? -59.428 -22.405 42.444 1.00 53.69 322 LYS C N 1
ATOM 8761 C CA . LYS C 1 322 ? -58.787 -22.689 41.164 1.00 52.22 322 LYS C CA 1
ATOM 8762 C C . LYS C 1 322 ? -59.160 -21.628 40.134 1.00 48.39 322 LYS C C 1
ATOM 8763 O O . LYS C 1 322 ? -58.334 -21.226 39.318 1.00 57.47 322 LYS C O 1
ATOM 8769 N N . ALA C 1 323 ? -60.411 -21.180 40.175 1.00 43.59 323 ALA C N 1
ATOM 8770 C CA . ALA C 1 323 ? -60.876 -20.127 39.280 1.00 50.00 323 ALA C CA 1
ATOM 8771 C C . ALA C 1 323 ? -60.197 -18.802 39.617 1.00 49.81 323 ALA C C 1
ATOM 8772 O O . ALA C 1 323 ? -59.923 -17.991 38.732 1.00 40.95 323 ALA C O 1
ATOM 8774 N N . GLY C 1 324 ? -59.929 -18.589 40.903 1.00 51.69 324 GLY C N 1
ATOM 8775 C CA . GLY C 1 324 ? -59.251 -17.386 41.353 1.00 46.46 324 GLY C CA 1
ATOM 8776 C C . GLY C 1 324 ? -57.819 -17.332 40.858 1.00 42.09 324 GLY C C 1
ATOM 8777 O O . GLY C 1 324 ? -57.320 -16.270 40.488 1.00 48.30 324 GLY C O 1
ATOM 8778 N N . ALA C 1 325 ? -57.159 -18.486 40.848 1.00 38.71 325 ALA C N 1
ATOM 8779 C CA . ALA C 1 325 ? -55.787 -18.583 40.367 1.00 32.26 325 ALA C CA 1
ATOM 8780 C C . ALA C 1 325 ? -55.705 -18.349 38.861 1.00 41.86 325 ALA C C 1
ATOM 8781 O O . ALA C 1 325 ? -54.691 -17.869 38.354 1.00 50.66 325 ALA C O 1
ATOM 8783 N N . LYS C 1 326 ? -56.771 -18.704 38.150 1.00 47.68 326 LYS C N 1
ATOM 8784 C CA . LYS C 1 326 ? -56.839 -18.495 36.709 1.00 46.12 326 LYS C CA 1
ATOM 8785 C C . LYS C 1 326 ? -57.114 -17.027 36.398 1.00 45.68 326 LYS C C 1
ATOM 8786 O O . LYS C 1 326 ? -56.548 -16.462 35.460 1.00 35.49 326 LYS C O 1
ATOM 8792 N N . ARG C 1 327 ? -57.984 -16.417 37.197 1.00 36.79 327 ARG C N 1
ATOM 8793 C CA . ARG C 1 327 ? -58.351 -15.018 37.016 1.00 41.43 327 ARG C CA 1
ATOM 8794 C C . ARG C 1 327 ? -57.159 -14.091 37.246 1.00 55.81 327 ARG C C 1
ATOM 8795 O O . ARG C 1 327 ? -56.974 -13.118 36.514 1.00 50.28 327 ARG C O 1
ATOM 8803 N N . LEU C 1 328 ? -56.355 -14.393 38.264 1.00 41.93 328 LEU C N 1
ATOM 8804 C CA . LEU C 1 328 ? -55.148 -13.616 38.532 1.00 46.94 328 LEU C CA 1
ATOM 8805 C C . LEU C 1 328 ? -54.135 -13.820 37.413 1.00 47.55 328 LEU C C 1
ATOM 8806 O O . LEU C 1 328 ? -53.478 -12.876 36.976 1.00 48.88 328 LEU C O 1
ATOM 8811 N N . SER C 1 329 ? -54.016 -15.062 36.955 1.00 42.79 329 SER C N 1
ATOM 8812 C CA . SER C 1 329 ? -53.123 -15.400 35.855 1.00 38.99 329 SER C CA 1
ATOM 8813 C C . SER C 1 329 ? -53.561 -14.691 34.578 1.00 47.05 329 SER C C 1
ATOM 8814 O O . SER C 1 329 ? -52.740 -14.384 33.711 1.00 45.72 329 SER C O 1
ATOM 8817 N N . ASP C 1 330 ? -54.863 -14.433 34.475 1.00 51.35 330 ASP C N 1
ATOM 8818 C CA . ASP C 1 330 ? -55.423 -13.713 33.336 1.00 52.34 330 ASP C CA 1
ATOM 8819 C C . ASP C 1 330 ? -55.151 -12.217 33.428 1.00 42.60 330 ASP C C 1
ATOM 8820 O O . ASP C 1 330 ? -54.953 -11.555 32.413 1.00 53.50 330 ASP C O 1
ATOM 8825 N N . PHE C 1 331 ? -55.155 -11.683 34.644 1.00 51.74 331 PHE C N 1
ATOM 8826 C CA . PHE C 1 331 ? -54.847 -10.273 34.841 1.00 47.98 331 PHE C CA 1
ATOM 8827 C C . PHE C 1 331 ? -53.397 -10.001 34.464 1.00 48.61 331 PHE C C 1
ATOM 8828 O O . PHE C 1 331 ? -53.095 -9.019 33.793 1.00 54.40 331 PHE C O 1
ATOM 8836 N N . PHE C 1 332 ? -52.505 -10.883 34.897 1.00 43.52 332 PHE C N 1
ATOM 8837 C CA . PHE C 1 332 ? -51.081 -10.743 34.613 1.00 43.30 332 PHE C CA 1
ATOM 8838 C C . PHE C 1 332 ? -50.772 -10.839 33.122 1.00 52.61 332 PHE C C 1
ATOM 8839 O O . PHE C 1 332 ? -50.129 -9.955 32.559 1.00 47.72 332 PHE C O 1
ATOM 8847 N N . SER C 1 333 ? -51.233 -11.914 32.489 1.00 46.48 333 SER C N 1
ATOM 8848 C CA . SER C 1 333 ? -50.884 -12.197 31.097 1.00 50.49 333 SER C CA 1
ATOM 8849 C C . SER C 1 333 ? -51.541 -11.261 30.084 1.00 48.29 333 SER C C 1
ATOM 8850 O O . SER C 1 333 ? -51.096 -11.174 28.939 1.00 50.92 333 SER C O 1
ATOM 8853 N N . LYS C 1 334 ? -52.595 -10.565 30.500 1.00 43.65 334 LYS C N 1
ATOM 8854 C CA . LYS C 1 334 ? -53.299 -9.655 29.598 1.00 49.21 334 LYS C CA 1
ATOM 8855 C C . LYS C 1 334 ? -53.102 -8.179 29.935 1.00 48.04 334 LYS C C 1
ATOM 8856 O O . LYS C 1 334 ? -53.323 -7.319 29.086 1.00 54.82 334 LYS C O 1
ATOM 8862 N N . GLN C 1 335 ? -52.699 -7.880 31.168 1.00 49.47 335 GLN C N 1
ATOM 8863 C CA . GLN C 1 335 ? -52.582 -6.487 31.598 1.00 48.96 335 GLN C CA 1
ATOM 8864 C C . GLN C 1 335 ? -51.181 -6.092 32.067 1.00 53.36 335 GLN C C 1
ATOM 8865 O O . GLN C 1 335 ? -50.850 -4.909 32.108 1.00 54.05 335 GLN C O 1
ATOM 8871 N N . LEU C 1 336 ? -50.366 -7.079 32.422 1.00 38.56 336 LEU C N 1
ATOM 8872 C CA . LEU C 1 336 ? -49.012 -6.816 32.901 1.00 43.16 336 LEU C CA 1
ATOM 8873 C C . LEU C 1 336 ? -47.961 -7.384 31.950 1.00 41.72 336 LEU C C 1
ATOM 8874 O O . LEU C 1 336 ? -46.760 -7.276 32.205 1.00 54.67 336 LEU C O 1
ATOM 8879 N N . LEU C 1 337 ? -48.420 -7.983 30.853 1.00 53.40 337 LEU C N 1
ATOM 8880 C CA . LEU C 1 337 ? -47.523 -8.566 29.857 1.00 50.68 337 LEU C CA 1
ATOM 8881 C C . LEU C 1 337 ? -46.666 -7.508 29.169 1.00 43.83 337 LEU C C 1
ATOM 8882 O O . LEU C 1 337 ? -45.457 -7.683 29.017 1.00 47.09 337 LEU C O 1
ATOM 8887 N N . TRP C 1 338 ? -47.299 -6.412 28.758 1.00 44.18 338 TRP C N 1
ATOM 8888 C CA . TRP C 1 338 ? -46.600 -5.322 28.083 1.00 44.20 338 TRP C CA 1
ATOM 8889 C C . TRP C 1 338 ? -45.629 -4.609 29.017 1.00 49.93 338 TRP C C 1
ATOM 8890 O O . TRP C 1 338 ? -44.586 -4.119 28.583 1.00 48.62 338 TRP C O 1
ATOM 8901 N N . VAL C 1 339 ? -45.979 -4.555 30.298 1.00 49.51 339 VAL C N 1
ATOM 8902 C CA . VAL C 1 339 ? -45.077 -4.043 31.320 1.00 42.39 339 VAL C CA 1
ATOM 8903 C C . VAL C 1 339 ? -43.843 -4.932 31.397 1.00 51.99 339 VAL C C 1
ATOM 8904 O O . VAL C 1 339 ? -42.711 -4.448 31.402 1.00 54.75 339 VAL C O 1
ATOM 8908 N N . LEU C 1 340 ? -44.078 -6.239 31.442 1.00 47.72 340 LEU C N 1
ATOM 8909 C CA . LEU C 1 340 ? -43.011 -7.221 31.577 1.00 53.54 340 LEU C CA 1
ATOM 8910 C C . LEU C 1 340 ? -42.042 -7.187 30.399 1.00 55.47 340 LEU C C 1
ATOM 8911 O O . LEU C 1 340 ? -40.830 -7.274 30.592 1.00 52.22 340 LEU C O 1
ATOM 8916 N N . MET C 1 341 ? -42.574 -7.052 29.186 1.00 46.41 341 MET C N 1
ATOM 8917 C CA . MET C 1 341 ? -41.741 -7.029 27.983 1.00 50.90 341 MET C CA 1
ATOM 8918 C C . MET C 1 341 ? -40.784 -5.832 27.960 1.00 55.37 341 MET C C 1
ATOM 8919 O O . MET C 1 341 ? -39.697 -5.915 27.383 1.00 55.41 341 MET C O 1
ATOM 8924 N N . VAL C 1 342 ? -41.187 -4.725 28.582 1.00 52.14 342 VAL C N 1
ATOM 8925 C CA . VAL C 1 342 ? -40.299 -3.577 28.736 1.00 53.38 342 VAL C CA 1
ATOM 8926 C C . VAL C 1 342 ? -39.110 -3.981 29.595 1.00 50.39 342 VAL C C 1
ATOM 8927 O O . VAL C 1 342 ? -37.962 -3.696 29.257 1.00 63.29 342 VAL C O 1
ATOM 8931 N N . GLY C 1 343 ? -39.394 -4.659 30.702 1.00 50.86 343 GLY C N 1
ATOM 8932 C CA . GLY C 1 343 ? -38.357 -5.097 31.617 1.00 51.63 343 GLY C CA 1
ATOM 8933 C C . GLY C 1 343 ? -37.448 -6.166 31.042 1.00 50.22 343 GLY C C 1
ATOM 8934 O O . GLY C 1 343 ? -36.245 -6.178 31.308 1.00 50.63 343 GLY C O 1
ATOM 8935 N N . VAL C 1 344 ? -38.025 -7.069 30.256 1.00 50.67 344 VAL C N 1
ATOM 8936 C CA . VAL C 1 344 ? -37.261 -8.150 29.648 1.00 46.46 344 VAL C CA 1
ATOM 8937 C C . VAL C 1 344 ? -36.360 -7.610 28.537 1.00 45.50 344 VAL C C 1
ATOM 8938 O O . VAL C 1 344 ? -35.243 -8.095 28.337 1.00 49.62 344 VAL C O 1
ATOM 8942 N N . GLY C 1 345 ? -36.845 -6.596 27.826 1.00 51.85 345 GLY C N 1
ATOM 8943 C CA . GLY C 1 345 ? -36.060 -5.949 26.790 1.00 50.29 345 GLY C CA 1
ATOM 8944 C C . GLY C 1 345 ? -34.894 -5.163 27.363 1.00 52.95 345 GLY C C 1
ATOM 8945 O O . GLY C 1 345 ? -33.834 -5.054 26.742 1.00 54.80 345 GLY C O 1
ATOM 8946 N N . VAL C 1 346 ? -35.090 -4.615 28.556 1.00 52.87 346 VAL C N 1
ATOM 8947 C CA . VAL C 1 346 ? -34.053 -3.840 29.221 1.00 58.32 346 VAL C CA 1
ATOM 8948 C C . VAL C 1 346 ? -33.030 -4.738 29.917 1.00 60.51 346 VAL C C 1
ATOM 8949 O O . VAL C 1 346 ? -31.823 -4.515 29.813 1.00 67.35 346 VAL C O 1
ATOM 8953 N N . CYS C 1 347 ? -33.516 -5.765 30.608 1.00 55.66 347 CYS C N 1
ATOM 8954 C CA . CYS C 1 347 ? -32.670 -6.543 31.511 1.00 50.45 347 CYS C CA 1
ATOM 8955 C C . CYS C 1 347 ? -32.073 -7.832 30.939 1.00 48.20 347 CYS C C 1
ATOM 8956 O O . CYS C 1 347 ? -31.053 -8.306 31.436 1.00 63.12 347 CYS C O 1
ATOM 8959 N N . TYR C 1 348 ? -32.695 -8.403 29.911 1.00 58.42 348 TYR C N 1
ATOM 8960 C CA . TYR C 1 348 ? -32.275 -9.723 29.433 1.00 61.46 348 TYR C CA 1
ATOM 8961 C C . TYR C 1 348 ? -31.994 -9.817 27.934 1.00 58.42 348 TYR C C 1
ATOM 8962 O O . TYR C 1 348 ? -32.116 -10.891 27.349 1.00 70.00 348 TYR C O 1
ATOM 8971 N N . THR C 1 349 ? -31.607 -8.709 27.315 1.00 66.59 349 THR C N 1
ATOM 8972 C CA . THR C 1 349 ? -31.271 -8.727 25.894 1.00 70.53 349 THR C CA 1
ATOM 8973 C C . THR C 1 349 ? -29.814 -8.370 25.659 1.00 70.30 349 THR C C 1
ATOM 8974 O O . THR C 1 349 ? -29.010 -9.218 25.272 1.00 73.90 349 THR C O 1
ATOM 8978 N N . ASP C 1 350 ? -29.496 -7.101 25.897 1.00 68.25 350 ASP C N 1
ATOM 8979 C CA . ASP C 1 350 ? -28.175 -6.542 25.625 1.00 85.58 350 ASP C CA 1
ATOM 8980 C C . ASP C 1 350 ? -27.833 -6.658 24.140 1.00 86.60 350 ASP C C 1
ATOM 8981 O O . ASP C 1 350 ? -27.226 -7.637 23.702 1.00 90.17 350 ASP C O 1
ATOM 8986 N N . LEU C 1 351 ? -28.240 -5.648 23.375 1.00 79.04 351 LEU C N 1
ATOM 8987 C CA . LEU C 1 351 ? -28.042 -5.636 21.929 1.00 83.07 351 LEU C CA 1
ATOM 8988 C C . LEU C 1 351 ? -26.570 -5.686 21.533 1.00 88.49 351 LEU C C 1
ATOM 8989 O O . LEU C 1 351 ? -26.223 -6.257 20.500 1.00 90.60 351 LEU C O 1
ATOM 8994 N N . GLN C 1 352 ? -25.710 -5.097 22.356 1.00 95.75 352 GLN C N 1
ATOM 8995 C CA . GLN C 1 352 ? -24.286 -5.019 22.040 1.00 94.47 352 GLN C CA 1
ATOM 8996 C C . GLN C 1 352 ? -23.613 -6.389 22.005 1.00 95.41 352 GLN C C 1
ATOM 8997 O O . GLN C 1 352 ? -22.853 -6.689 21.084 1.00 99.58 352 GLN C O 1
ATOM 9003 N N . GLU C 1 353 ? -23.894 -7.217 23.006 1.00 89.22 353 GLU C N 1
ATOM 9004 C CA . GLU C 1 353 ? -23.312 -8.555 23.076 1.00 94.63 353 GLU C CA 1
ATOM 9005 C C . GLU C 1 353 ? -23.738 -9.419 21.893 1.00 93.19 353 GLU C C 1
ATOM 9006 O O . GLU C 1 353 ? -23.033 -10.352 21.506 1.00 95.84 353 GLU C O 1
ATOM 9012 N N . ILE C 1 354 ? -24.896 -9.098 21.325 1.00 91.46 354 ILE C N 1
ATOM 9013 C CA . ILE C 1 354 ? -25.374 -9.762 20.120 1.00 96.58 354 ILE C CA 1
ATOM 9014 C C . ILE C 1 354 ? -24.556 -9.313 18.910 1.00 96.11 354 ILE C C 1
ATOM 9015 O O . ILE C 1 354 ? -24.082 -10.139 18.128 1.00 97.52 354 ILE C O 1
ATOM 9020 N N . ILE C 1 355 ? -24.392 -8.000 18.769 1.00 99.43 355 ILE C N 1
ATOM 9021 C CA . ILE C 1 355 ? -23.681 -7.415 17.633 1.00 104.08 355 ILE C CA 1
ATOM 9022 C C . ILE C 1 355 ? -22.193 -7.778 17.626 1.00 95.72 355 ILE C C 1
ATOM 9023 O O . ILE C 1 355 ? -21.615 -8.032 16.568 1.00 101.19 355 ILE C O 1
ATOM 9028 N N . ASP C 1 356 ? -21.584 -7.820 18.808 1.00 82.62 356 ASP C N 1
ATOM 9029 C CA . ASP C 1 356 ? -20.181 -8.208 18.944 1.00 94.76 356 ASP C CA 1
ATOM 9030 C C . ASP C 1 356 ? -19.945 -9.658 18.523 1.00 101.62 356 ASP C C 1
ATOM 9031 O O . ASP C 1 356 ? -18.803 -10.083 18.347 1.00 109.68 356 ASP C O 1
ATOM 9036 N N . ALA C 1 357 ? -21.029 -10.411 18.367 1.00 99.64 357 ALA C N 1
ATOM 9037 C CA . ALA C 1 357 ? -20.948 -11.795 17.920 1.00 95.07 357 ALA C CA 1
ATOM 9038 C C . ALA C 1 357 ? -21.756 -12.006 16.646 1.00 91.55 357 ALA C C 1
ATOM 9039 O O . ALA C 1 357 ? -21.816 -13.117 16.119 1.00 85.64 357 ALA C O 1
ATOM 9041 N N . LEU C 1 358 ? -22.371 -10.936 16.151 1.00 96.84 358 LEU C N 1
ATOM 9042 C CA . LEU C 1 358 ? -23.238 -11.029 14.979 1.00 105.95 358 LEU C CA 1
ATOM 9043 C C . LEU C 1 358 ? -22.452 -11.325 13.698 1.00 110.21 358 LEU C C 1
ATOM 9044 O O . LEU C 1 358 ? -22.443 -10.528 12.760 1.00 109.28 358 LEU C O 1
ATOM 9049 N N . THR C 1 359 ? -21.791 -12.478 13.673 1.00 106.84 359 THR C N 1
ATOM 9050 C CA . THR C 1 359 ? -21.119 -12.955 12.473 1.00 96.58 359 THR C CA 1
ATOM 9051 C C . THR C 1 359 ? -22.103 -13.829 11.714 1.00 99.59 359 THR C C 1
ATOM 9052 O O . THR C 1 359 ? -22.677 -14.757 12.285 1.00 98.85 359 THR C O 1
ATOM 9056 N N . PHE C 1 360 ? -22.298 -13.549 10.428 1.00 101.83 360 PHE C N 1
ATOM 9057 C CA . PHE C 1 360 ? -23.281 -14.292 9.637 1.00 99.13 360 PHE C CA 1
ATOM 9058 C C . PHE C 1 360 ? -22.925 -15.770 9.453 1.00 91.62 360 PHE C C 1
ATOM 9059 O O . PHE C 1 360 ? -23.587 -16.491 8.707 1.00 101.27 360 PHE C O 1
ATOM 9067 N N . ALA C 1 361 ? -21.875 -16.208 10.141 1.00 98.94 361 ALA C N 1
ATOM 9068 C CA . ALA C 1 361 ? -21.625 -17.624 10.347 1.00 89.56 361 ALA C CA 1
ATOM 9069 C C . ALA C 1 361 ? -22.390 -18.054 11.596 1.00 95.64 361 ALA C C 1
ATOM 9070 O O . ALA C 1 361 ? -23.129 -19.035 11.570 1.00 89.13 361 ALA C O 1
ATOM 9072 N N . ASN C 1 362 ? -22.214 -17.303 12.683 1.00 89.06 362 ASN C N 1
ATOM 9073 C CA . ASN C 1 362 ? -22.928 -17.551 13.938 1.00 83.32 362 ASN C CA 1
ATOM 9074 C C . ASN C 1 362 ? -24.449 -17.488 13.788 1.00 80.76 362 ASN C C 1
ATOM 9075 O O . ASN C 1 362 ? -25.166 -18.340 14.315 1.00 78.26 362 ASN C O 1
ATOM 9080 N N . VAL C 1 363 ? -24.929 -16.466 13.084 1.00 80.04 363 VAL C N 1
ATOM 9081 C CA . VAL C 1 363 ? -26.355 -16.285 12.827 1.00 72.45 363 VAL C CA 1
ATOM 9082 C C . VAL C 1 363 ? -26.973 -17.524 12.183 1.00 82.48 363 VAL C C 1
ATOM 9083 O O . VAL C 1 363 ? -28.036 -17.991 12.599 1.00 75.76 363 VAL C O 1
ATOM 9087 N N . VAL C 1 364 ? -26.287 -18.057 11.176 1.00 76.70 364 VAL C N 1
ATOM 9088 C CA . VAL C 1 364 ? -26.769 -19.213 10.425 1.00 82.43 364 VAL C CA 1
ATOM 9089 C C . VAL C 1 364 ? -26.750 -20.510 11.238 1.00 81.55 364 VAL C C 1
ATOM 9090 O O . VAL C 1 364 ? -27.738 -21.247 11.246 1.00 84.86 364 VAL C O 1
ATOM 9094 N N . ILE C 1 365 ? -25.636 -20.786 11.914 1.00 79.12 365 ILE C N 1
ATOM 9095 C CA . ILE C 1 365 ? -25.537 -21.974 12.761 1.00 77.41 365 ILE C CA 1
ATOM 9096 C C . ILE C 1 365 ? -26.651 -21.967 13.802 1.00 83.11 365 ILE C C 1
ATOM 9097 O O . ILE C 1 365 ? -27.401 -22.933 13.923 1.00 85.82 365 ILE C O 1
ATOM 9102 N N . ALA C 1 366 ? -26.758 -20.862 14.535 1.00 84.60 366 ALA C N 1
ATOM 9103 C CA . ALA C 1 366 ? -27.770 -20.711 15.576 1.00 78.84 366 ALA C CA 1
ATOM 9104 C C . ALA C 1 366 ? -29.191 -20.910 15.049 1.00 76.97 366 ALA C C 1
ATOM 9105 O O . ALA C 1 366 ? -29.954 -21.706 15.595 1.00 72.71 366 ALA C O 1
ATOM 9107 N N . ALA C 1 367 ? -29.537 -20.183 13.990 1.00 86.02 367 ALA C N 1
ATOM 9108 C CA . ALA C 1 367 ? -30.877 -20.249 13.411 1.00 74.29 367 ALA C CA 1
ATOM 9109 C C . ALA C 1 367 ? -31.245 -21.655 12.939 1.00 68.83 367 ALA C C 1
ATOM 9110 O O . ALA C 1 367 ? -32.380 -22.097 13.121 1.00 70.05 367 ALA C O 1
ATOM 9112 N N . ILE C 1 368 ? -30.288 -22.350 12.331 1.00 69.17 368 ILE C N 1
ATOM 9113 C CA . ILE C 1 368 ? -30.505 -23.724 11.881 1.00 73.56 368 ILE C CA 1
ATOM 9114 C C . ILE C 1 368 ? -30.730 -24.672 13.067 1.00 69.98 368 ILE C C 1
ATOM 9115 O O . ILE C 1 368 ? -31.603 -25.542 13.015 1.00 79.24 368 ILE C O 1
ATOM 9120 N N . ILE C 1 369 ? -29.953 -24.489 14.133 1.00 76.76 369 ILE C N 1
ATOM 9121 C CA . ILE C 1 369 ? -30.090 -25.302 15.343 1.00 75.17 369 ILE C CA 1
ATOM 9122 C C . ILE C 1 369 ? -31.482 -25.147 15.957 1.00 66.98 369 ILE C C 1
ATOM 9123 O O . ILE C 1 369 ? -32.081 -26.124 16.413 1.00 65.29 369 ILE C O 1
ATOM 9128 N N . VAL C 1 370 ? -31.992 -23.918 15.960 1.00 65.75 370 VAL C N 1
ATOM 9129 C CA . VAL C 1 370 ? -33.346 -23.649 16.434 1.00 62.17 370 VAL C CA 1
ATOM 9130 C C . VAL C 1 370 ? -34.374 -24.373 15.565 1.00 63.53 370 VAL C C 1
ATOM 9131 O O . VAL C 1 370 ? -35.320 -24.970 16.081 1.00 59.25 370 VAL C O 1
ATOM 9135 N N . VAL C 1 371 ? -34.177 -24.321 14.248 1.00 74.43 371 VAL C N 1
ATOM 9136 C CA . VAL C 1 371 ? -35.014 -25.063 13.308 1.00 67.54 371 VAL C CA 1
ATOM 9137 C C . VAL C 1 371 ? -34.939 -26.557 13.609 1.00 67.12 371 VAL C C 1
ATOM 9138 O O . VAL C 1 371 ? -35.951 -27.259 13.561 1.00 64.03 371 VAL C O 1
ATOM 9142 N N . GLY C 1 372 ? -33.739 -27.032 13.935 1.00 59.21 372 GLY C N 1
ATOM 9143 C CA . GLY C 1 372 ? -33.529 -28.426 14.287 1.00 58.78 372 GLY C CA 1
ATOM 9144 C C . GLY C 1 372 ? -34.343 -28.853 15.493 1.00 67.06 372 GLY C C 1
ATOM 9145 O O . GLY C 1 372 ? -34.863 -29.968 15.540 1.00 68.49 372 GLY C O 1
ATOM 9146 N N . ALA C 1 373 ? -34.459 -27.961 16.470 1.00 67.83 373 ALA C N 1
ATOM 9147 C CA . ALA C 1 373 ? -35.262 -28.232 17.655 1.00 64.15 373 ALA C CA 1
ATOM 9148 C C . ALA C 1 373 ? -36.749 -28.227 17.306 1.00 63.42 373 ALA C C 1
ATOM 9149 O O . ALA C 1 373 ? -37.521 -29.030 17.832 1.00 60.80 373 ALA C O 1
ATOM 9151 N N . VAL C 1 374 ? -37.142 -27.310 16.424 1.00 61.72 374 VAL C N 1
ATOM 9152 C CA . VAL C 1 374 ? -38.520 -27.228 15.945 1.00 68.96 374 VAL C CA 1
ATOM 9153 C C . VAL C 1 374 ? -38.944 -28.517 15.240 1.00 67.02 374 VAL C C 1
ATOM 9154 O O . VAL C 1 374 ? -39.999 -29.081 15.538 1.00 61.72 374 VAL C O 1
ATOM 9158 N N . VAL C 1 375 ? -38.114 -28.974 14.307 1.00 66.36 375 VAL C N 1
ATOM 9159 C CA . VAL C 1 375 ? -38.389 -30.183 13.538 1.00 74.16 375 VAL C CA 1
ATOM 9160 C C . VAL C 1 375 ? -38.441 -31.425 14.425 1.00 70.95 375 VAL C C 1
ATOM 9161 O O . VAL C 1 375 ? -39.386 -32.212 14.347 1.00 64.53 375 VAL C O 1
ATOM 9165 N N . GLY C 1 376 ? -37.425 -31.592 15.267 1.00 61.41 376 GLY C N 1
ATOM 9166 C CA . GLY C 1 376 ? -37.345 -32.737 16.156 1.00 62.77 376 GLY C CA 1
ATOM 9167 C C . GLY C 1 376 ? -38.504 -32.824 17.131 1.00 69.13 376 GLY C C 1
ATOM 9168 O O . GLY C 1 376 ? -39.058 -33.901 17.350 1.00 72.48 376 GLY C O 1
ATOM 9169 N N . ALA C 1 377 ? -38.875 -31.688 17.715 1.00 70.27 377 ALA C N 1
ATOM 9170 C CA . ALA C 1 377 ? -39.973 -31.650 18.676 1.00 73.44 377 ALA C CA 1
ATOM 9171 C C . ALA C 1 377 ? -41.322 -31.822 17.983 1.00 64.83 377 ALA C C 1
ATOM 9172 O O . ALA C 1 377 ? -42.267 -32.350 18.570 1.00 63.75 377 ALA C O 1
ATOM 9174 N N . ALA C 1 378 ? -41.412 -31.365 16.738 1.00 68.37 378 ALA C N 1
ATOM 9175 C CA . ALA C 1 378 ? -42.618 -31.572 15.946 1.00 72.54 378 ALA C CA 1
ATOM 9176 C C . ALA C 1 378 ? -42.800 -33.060 15.666 1.00 70.08 378 ALA C C 1
ATOM 9177 O O . ALA C 1 378 ? -43.890 -33.604 15.838 1.00 73.32 378 ALA C O 1
ATOM 9179 N N . ILE C 1 379 ? -41.720 -33.704 15.232 1.00 71.78 379 ILE C N 1
ATOM 9180 C CA . ILE C 1 379 ? -41.710 -35.140 14.975 1.00 79.28 379 ILE C CA 1
ATOM 9181 C C . ILE C 1 379 ? -42.016 -35.932 16.245 1.00 75.32 379 ILE C C 1
ATOM 9182 O O . ILE C 1 379 ? -42.841 -36.847 16.230 1.00 76.12 379 ILE C O 1
ATOM 9187 N N . GLY C 1 380 ? -41.348 -35.573 17.338 1.00 66.66 380 GLY C N 1
ATOM 9188 C CA . GLY C 1 380 ? -41.530 -36.252 18.609 1.00 65.70 380 GLY C CA 1
ATOM 9189 C C . GLY C 1 380 ? -42.966 -36.245 19.097 1.00 72.68 380 GLY C C 1
ATOM 9190 O O . GLY C 1 380 ? -43.573 -37.304 19.260 1.00 72.40 380 GLY C O 1
ATOM 9191 N N . GLY C 1 381 ? -43.509 -35.053 19.327 1.00 73.90 381 GLY C N 1
ATOM 9192 C CA . GLY C 1 381 ? -44.868 -34.911 19.823 1.00 73.21 381 GLY C CA 1
ATOM 9193 C C . GLY C 1 381 ? -45.925 -35.499 18.905 1.00 74.16 381 GLY C C 1
ATOM 9194 O O . GLY C 1 381 ? -46.951 -36.000 19.371 1.00 70.42 381 GLY C O 1
ATOM 9195 N N . TRP C 1 382 ? -45.680 -35.429 17.600 1.00 78.16 382 TRP C N 1
ATOM 9196 C CA . TRP C 1 382 ? -46.578 -36.015 16.610 1.00 79.15 382 TRP C CA 1
ATOM 9197 C C . TRP C 1 382 ? -46.625 -37.531 16.772 1.00 69.07 382 TRP C C 1
ATOM 9198 O O . TRP C 1 382 ? -47.687 -38.143 16.662 1.00 72.86 382 TRP C O 1
ATOM 9209 N N . LEU C 1 383 ? -45.467 -38.127 17.040 1.00 71.71 383 LEU C N 1
ATOM 9210 C CA . LEU C 1 383 ? -45.392 -39.549 17.356 1.00 75.60 383 LEU C CA 1
ATOM 9211 C C . LEU C 1 383 ? -46.083 -39.838 18.687 1.00 68.59 383 LEU C C 1
ATOM 9212 O O . LEU C 1 383 ? -46.731 -40.872 18.848 1.00 77.79 383 LEU C O 1
ATOM 9217 N N . ILE C 1 384 ? -45.939 -38.918 19.636 1.00 74.02 384 ILE C N 1
ATOM 9218 C CA . ILE C 1 384 ? -46.540 -39.068 20.957 1.00 67.66 384 ILE C CA 1
ATOM 9219 C C . ILE C 1 384 ? -48.063 -38.959 20.895 1.00 64.04 384 ILE C C 1
ATOM 9220 O O . ILE C 1 384 ? -48.781 -39.730 21.535 1.00 74.33 384 ILE C O 1
ATOM 9225 N N . GLY C 1 385 ? -48.551 -37.999 20.117 1.00 64.61 385 GLY C N 1
ATOM 9226 C CA . GLY C 1 385 ? -49.976 -37.745 20.029 1.00 52.85 385 GLY C CA 1
ATOM 9227 C C . GLY C 1 385 ? -50.301 -36.298 20.338 1.00 71.66 385 GLY C C 1
ATOM 9228 O O . GLY C 1 385 ? -51.465 -35.935 20.514 1.00 69.48 385 GLY C O 1
ATOM 9229 N N . PHE C 1 386 ? -49.262 -35.470 20.412 1.00 64.48 386 PHE C N 1
ATOM 9230 C CA . PHE C 1 386 ? -49.430 -34.041 20.638 1.00 62.20 386 PHE C CA 1
ATOM 9231 C C . PHE C 1 386 ? -49.590 -33.316 19.309 1.00 58.35 386 PHE C C 1
ATOM 9232 O O . PHE C 1 386 ? -49.161 -33.815 18.267 1.00 61.54 386 PHE C O 1
ATOM 9240 N N . TYR C 1 387 ? -50.200 -32.135 19.350 1.00 63.41 387 TYR C N 1
ATOM 9241 C CA . TYR C 1 387 ? -50.294 -31.291 18.167 1.00 55.24 387 TYR C CA 1
ATOM 9242 C C . TYR C 1 387 ? -48.906 -30.821 17.736 1.00 56.96 387 TYR C C 1
ATOM 9243 O O . TYR C 1 387 ? -48.138 -30.309 18.553 1.00 65.68 387 TYR C O 1
ATOM 9252 N N . PRO C 1 388 ? -48.580 -31.015 16.447 1.00 69.97 388 PRO C N 1
ATOM 9253 C CA . PRO C 1 388 ? -47.281 -30.684 15.848 1.00 61.07 388 PRO C CA 1
ATOM 9254 C C . PRO C 1 388 ? -46.833 -29.236 16.068 1.00 59.95 388 PRO C C 1
ATOM 9255 O O . PRO C 1 388 ? -45.643 -29.003 16.274 1.00 56.65 388 PRO C O 1
ATOM 9259 N N . ILE C 1 389 ? -47.759 -28.283 16.017 1.00 48.88 389 ILE C N 1
ATOM 9260 C CA . ILE C 1 389 ? -47.401 -26.874 16.176 1.00 56.28 389 ILE C CA 1
ATOM 9261 C C . ILE C 1 389 ? -46.995 -26.523 17.613 1.00 62.37 389 ILE C C 1
ATOM 9262 O O . ILE C 1 389 ? -45.962 -25.888 17.839 1.00 53.64 389 ILE C O 1
ATOM 9267 N N . GLU C 1 390 ? -47.804 -26.945 18.580 1.00 55.31 390 GLU C N 1
ATOM 9268 C CA . GLU C 1 390 ? -47.526 -26.663 19.986 1.00 56.68 390 GLU C CA 1
ATOM 9269 C C . GLU C 1 390 ? -46.378 -27.505 20.542 1.00 65.99 390 GLU C C 1
ATOM 9270 O O . GLU C 1 390 ? -45.798 -27.168 21.575 1.00 65.72 390 GLU C O 1
ATOM 9276 N N . SER C 1 391 ? -46.049 -28.595 19.855 1.00 60.01 391 SER C N 1
ATOM 9277 C CA . SER C 1 391 ? -44.930 -29.440 20.256 1.00 61.47 391 SER C CA 1
ATOM 9278 C C . SER C 1 391 ? -43.596 -28.769 19.954 1.00 64.02 391 SER C C 1
ATOM 9279 O O . SER C 1 391 ? -42.664 -28.828 20.755 1.00 57.29 391 SER C O 1
ATOM 9282 N N . SER C 1 392 ? -43.513 -28.129 18.792 1.00 58.28 392 SER C N 1
ATOM 9283 C CA . SER C 1 392 ? -42.286 -27.471 18.358 1.00 61.31 392 SER C CA 1
ATOM 9284 C C . SER C 1 392 ? -42.060 -26.135 19.062 1.00 53.80 392 SER C C 1
ATOM 9285 O O . SER C 1 392 ? -40.940 -25.625 19.093 1.00 58.10 392 SER C O 1
ATOM 9288 N N . ILE C 1 393 ? -43.126 -25.569 19.621 1.00 49.42 393 ILE C N 1
ATOM 9289 C CA . ILE C 1 393 ? -43.036 -24.295 20.329 1.00 57.66 393 ILE C CA 1
ATOM 9290 C C . ILE C 1 393 ? -42.597 -24.498 21.781 1.00 55.17 393 ILE C C 1
ATOM 9291 O O . ILE C 1 393 ? -41.751 -23.764 22.294 1.00 49.97 393 ILE C O 1
ATOM 9296 N N . THR C 1 394 ? -43.168 -25.507 22.432 1.00 57.42 394 THR C N 1
ATOM 9297 C CA . THR C 1 394 ? -42.867 -25.794 23.831 1.00 52.27 394 THR C CA 1
ATOM 9298 C C . THR C 1 394 ? -41.589 -26.611 24.009 1.00 58.22 394 THR C C 1
ATOM 9299 O O . THR C 1 394 ? -40.687 -26.212 24.7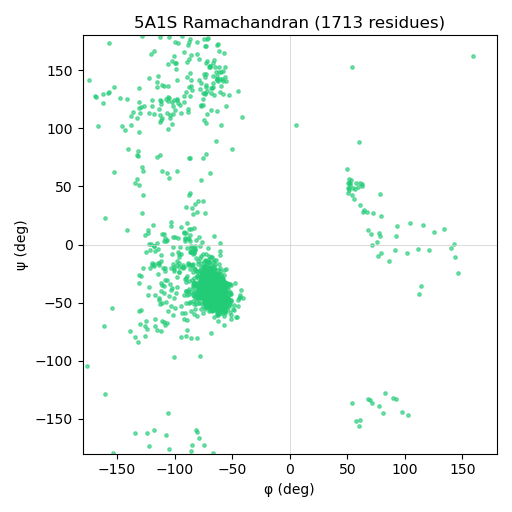44 1.00 60.99 394 THR C O 1
ATOM 9303 N N . ALA C 1 395 ? -41.521 -27.760 23.347 1.00 55.83 395 ALA C N 1
ATOM 9304 C CA . ALA C 1 395 ? -40.382 -28.661 23.498 1.00 41.90 395 ALA C CA 1
ATOM 9305 C C . ALA C 1 395 ? -39.280 -28.381 22.481 1.00 54.02 395 ALA C C 1
ATOM 9306 O O . ALA C 1 395 ? -38.297 -29.118 22.407 1.00 63.38 395 ALA C O 1
ATOM 9308 N N . GLY C 1 396 ? -39.445 -27.317 21.702 1.00 45.73 396 GLY C N 1
ATOM 9309 C CA . GLY C 1 396 ? -38.452 -26.939 20.712 1.00 47.84 396 GLY C CA 1
ATOM 9310 C C . GLY C 1 396 ? -37.970 -25.513 20.888 1.00 50.88 396 GLY C C 1
ATOM 9311 O O . GLY C 1 396 ? -36.807 -25.280 21.212 1.00 54.21 396 GLY C O 1
ATOM 9312 N N . LEU C 1 397 ? -38.868 -24.556 20.674 1.00 46.77 397 LEU C N 1
ATOM 9313 C CA . LEU C 1 397 ? -38.532 -23.142 20.808 1.00 56.78 397 LEU C CA 1
ATOM 9314 C C . LEU C 1 397 ? -38.304 -22.736 22.261 1.00 56.71 397 LEU C C 1
ATOM 9315 O O . LEU C 1 397 ? -37.434 -21.915 22.551 1.00 52.82 397 LEU C O 1
ATOM 9320 N N . CYS C 1 398 ? -39.085 -23.313 23.171 1.00 59.73 398 CYS C N 1
ATOM 9321 C CA . CYS C 1 398 ? -38.968 -22.993 24.592 1.00 45.30 398 CYS C CA 1
ATOM 9322 C C . CYS C 1 398 ? -37.863 -23.793 25.277 1.00 55.65 398 CYS C C 1
ATOM 9323 O O . CYS C 1 398 ? -37.783 -23.842 26.506 1.00 52.42 398 CYS C O 1
ATOM 9326 N N . MET C 1 399 ? -37.014 -24.413 24.464 1.00 64.29 399 MET C N 1
ATOM 9327 C CA . MET C 1 399 ? -35.764 -25.002 24.926 1.00 55.81 399 MET C CA 1
ATOM 9328 C C . MET C 1 399 ? -34.622 -24.188 24.338 1.00 54.22 399 MET C C 1
ATOM 9329 O O . MET C 1 399 ? -33.627 -23.916 25.005 1.00 58.52 399 MET C O 1
ATOM 9334 N N . ALA C 1 400 ? -34.790 -23.790 23.080 1.00 52.30 400 ALA C N 1
ATOM 9335 C CA . ALA C 1 400 ? -33.762 -23.060 22.347 1.00 59.40 400 ALA C CA 1
ATOM 9336 C C . ALA C 1 400 ? -33.785 -21.559 22.633 1.00 46.23 400 ALA C C 1
ATOM 9337 O O . ALA C 1 400 ? -32.917 -20.825 22.165 1.00 54.51 400 ALA C O 1
ATOM 9339 N N . ASN C 1 401 ? -34.784 -21.105 23.385 1.00 44.23 401 ASN C N 1
ATOM 9340 C CA . ASN C 1 401 ? -34.814 -19.726 23.872 1.00 47.83 401 ASN C CA 1
ATOM 9341 C C . ASN C 1 401 ? -34.015 -19.643 25.170 1.00 57.21 401 ASN C C 1
ATOM 9342 O O . ASN C 1 401 ? -33.462 -20.650 25.608 1.00 51.24 401 ASN C O 1
ATOM 9347 N N . ARG C 1 402 ? -33.950 -18.473 25.802 1.00 57.66 402 ARG C N 1
ATOM 9348 C CA . ARG C 1 402 ? -33.218 -18.398 27.070 1.00 55.32 402 ARG C CA 1
ATOM 9349 C C . ARG C 1 402 ? -34.084 -18.287 28.333 1.00 56.23 402 ARG C C 1
ATOM 9350 O O . ARG C 1 402 ? -34.573 -17.213 28.691 1.00 51.10 402 ARG C O 1
ATOM 9358 N N . GLY C 1 403 ? -34.267 -19.427 28.994 1.00 53.26 403 GLY C N 1
ATOM 9359 C CA . GLY C 1 403 ? -34.973 -19.493 30.261 1.00 51.85 403 GLY C CA 1
ATOM 9360 C C . GLY C 1 403 ? -36.394 -18.963 30.247 1.00 56.15 403 GLY C C 1
ATOM 9361 O O . GLY C 1 403 ? -37.076 -18.996 29.218 1.00 44.86 403 GLY C O 1
ATOM 9362 N N . GLY C 1 404 ? -36.832 -18.470 31.404 1.00 48.88 404 GLY C N 1
ATOM 9363 C CA . GLY C 1 404 ? -38.181 -17.965 31.573 1.00 44.98 404 GLY C CA 1
ATOM 9364 C C . GLY C 1 404 ? -38.449 -16.680 30.816 1.00 45.45 404 GLY C C 1
ATOM 9365 O O . GLY C 1 404 ? -39.563 -16.459 30.342 1.00 55.04 404 GLY C O 1
ATOM 9366 N N . SER C 1 405 ? -37.434 -15.827 30.707 1.00 47.72 405 SER C N 1
ATOM 9367 C CA . SER C 1 405 ? -37.569 -14.584 29.962 1.00 48.82 405 SER C CA 1
ATOM 9368 C C . SER C 1 405 ? -37.829 -14.903 28.497 1.00 44.80 405 SER C C 1
ATOM 9369 O O . SER C 1 405 ? -38.649 -14.256 27.848 1.00 41.35 405 SER C O 1
ATOM 9372 N N . GLY C 1 406 ? -37.134 -15.916 27.988 1.00 37.18 406 GLY C N 1
ATOM 9373 C CA . GLY C 1 406 ? -37.340 -16.375 26.628 1.00 44.35 406 GLY C CA 1
ATOM 9374 C C . GLY C 1 406 ? -38.677 -17.074 26.463 1.00 52.73 406 GLY C C 1
ATOM 9375 O O . GLY C 1 406 ? -39.314 -16.966 25.410 1.00 43.84 406 GLY C O 1
ATOM 9376 N N . ASP C 1 407 ? -39.101 -17.798 27.496 1.00 51.28 407 ASP C N 1
ATOM 9377 C CA . ASP C 1 407 ? -40.386 -18.491 27.462 1.00 46.14 407 ASP C CA 1
ATOM 9378 C C . ASP C 1 407 ? -41.529 -17.499 27.290 1.00 48.97 407 ASP C C 1
ATOM 9379 O O . ASP C 1 407 ? -42.485 -17.754 26.562 1.00 47.52 407 ASP C O 1
ATOM 9384 N N . LEU C 1 408 ? -41.414 -16.362 27.965 1.00 43.63 408 LEU C N 1
ATOM 9385 C CA . LEU C 1 408 ? -42.452 -15.342 27.937 1.00 45.17 408 LEU C CA 1
ATOM 9386 C C . LEU C 1 408 ? -42.424 -14.543 26.634 1.00 46.24 408 LEU C C 1
ATOM 9387 O O . LEU C 1 408 ? -43.454 -14.043 26.186 1.00 50.83 408 LEU C O 1
ATOM 9392 N N . GLU C 1 409 ? -41.246 -14.432 26.027 1.00 44.92 409 GLU C N 1
ATOM 9393 C CA . GLU C 1 409 ? -41.112 -13.783 24.725 1.00 47.28 409 GLU C CA 1
ATOM 9394 C C . GLU C 1 409 ? -41.757 -14.639 23.641 1.00 48.93 409 GLU C C 1
ATOM 9395 O O . GLU C 1 409 ? -42.575 -14.159 22.856 1.00 36.62 409 GLU C O 1
ATOM 9401 N N . VAL C 1 410 ? -41.370 -15.911 23.604 1.00 38.88 410 VAL C N 1
ATOM 9402 C CA . VAL C 1 410 ? -41.860 -16.855 22.606 1.00 47.39 410 VAL C CA 1
ATOM 9403 C C . VAL C 1 410 ? -43.370 -17.072 22.687 1.00 47.63 410 VAL C C 1
ATOM 9404 O O . VAL C 1 410 ? -44.078 -16.924 21.692 1.00 45.87 410 VAL C O 1
ATOM 9408 N N . LEU C 1 411 ? -43.857 -17.414 23.875 1.00 49.39 411 LEU C N 1
ATOM 9409 C CA . LEU C 1 411 ? -45.274 -17.708 24.068 1.00 45.89 411 LEU C CA 1
ATOM 9410 C C . LEU C 1 411 ? -46.173 -16.495 23.826 1.00 50.77 411 LEU C C 1
ATOM 9411 O O . LEU C 1 411 ? -47.319 -16.647 23.415 1.00 52.39 411 LEU C O 1
ATOM 9416 N N . SER C 1 412 ? -45.656 -15.295 24.074 1.00 41.79 412 SER C N 1
ATOM 9417 C CA . SER C 1 412 ? -46.410 -14.077 23.787 1.00 46.03 412 SER C CA 1
ATOM 9418 C C . SER C 1 412 ? -46.402 -13.799 22.292 1.00 49.50 412 SER C C 1
ATOM 9419 O O . SER C 1 412 ? -47.358 -13.251 21.745 1.00 53.93 412 SER C O 1
ATOM 9422 N N . ALA C 1 413 ? -45.312 -14.185 21.636 1.00 45.28 413 ALA C N 1
ATOM 9423 C CA . ALA C 1 413 ? -45.162 -13.979 20.202 1.00 53.77 413 ALA C CA 1
ATOM 9424 C C . ALA C 1 413 ? -46.088 -14.898 19.416 1.00 52.09 413 ALA C C 1
ATOM 9425 O O . ALA C 1 413 ? -46.592 -14.522 18.359 1.00 55.48 413 ALA C O 1
ATOM 9427 N N . CYS C 1 414 ? -46.300 -16.107 19.927 1.00 52.06 414 CYS C N 1
ATOM 9428 C CA . CYS C 1 414 ? -47.205 -17.054 19.283 1.00 46.15 414 CYS C CA 1
ATOM 9429 C C . CYS C 1 414 ? -48.556 -17.091 19.988 1.00 51.08 414 CYS C C 1
ATOM 9430 O O . CYS C 1 414 ? -49.409 -17.917 19.664 1.00 51.39 414 CYS C O 1
ATOM 9433 N N . ASN C 1 415 ? -48.736 -16.191 20.953 1.00 57.83 415 ASN C N 1
ATOM 9434 C CA . ASN C 1 415 ? -49.997 -16.059 21.685 1.00 47.30 415 ASN C CA 1
ATOM 9435 C C . ASN C 1 415 ? -50.453 -17.372 22.328 1.00 51.08 415 ASN C C 1
ATOM 9436 O O . ASN C 1 415 ? -51.605 -17.782 22.190 1.00 45.43 415 ASN C O 1
ATOM 9441 N N . ARG C 1 416 ? -49.532 -18.024 23.033 1.00 48.39 416 ARG C N 1
ATOM 9442 C CA . ARG C 1 416 ? -49.827 -19.274 23.726 1.00 47.24 416 ARG C CA 1
ATOM 9443 C C . ARG C 1 416 ? -49.269 -19.263 25.146 1.00 48.85 416 ARG C C 1
ATOM 9444 O O . ARG C 1 416 ? -48.558 -20.183 25.554 1.00 43.27 416 ARG C O 1
ATOM 9452 N N . MET C 1 417 ? -49.615 -18.217 25.892 1.00 51.20 417 MET C N 1
ATOM 9453 C CA . MET C 1 417 ? -49.123 -18.027 27.253 1.00 50.57 417 MET C CA 1
ATOM 9454 C C . MET C 1 417 ? -49.621 -19.117 28.198 1.00 47.58 417 MET C C 1
ATOM 9455 O O . MET C 1 417 ? -49.033 -19.353 29.255 1.00 45.49 417 MET C O 1
ATOM 9460 N N . ASN C 1 418 ? -50.706 -19.780 27.809 1.00 49.83 418 ASN C N 1
ATOM 9461 C CA . ASN C 1 418 ? -51.282 -20.857 28.604 1.00 31.93 418 ASN C CA 1
ATOM 9462 C C . ASN C 1 418 ? -50.350 -22.065 28.698 1.00 42.29 418 ASN C C 1
ATOM 9463 O O . ASN C 1 418 ? -50.474 -22.888 29.604 1.00 51.20 418 ASN C O 1
ATOM 9468 N N . LEU C 1 419 ? -49.411 -22.157 27.760 1.00 44.50 419 LEU C N 1
ATOM 9469 C CA . LEU C 1 419 ? -48.462 -23.264 27.717 1.00 45.53 419 LEU C CA 1
ATOM 9470 C C . LEU C 1 419 ? -47.209 -22.971 28.544 1.00 54.95 419 LEU C C 1
ATOM 9471 O O . LEU C 1 419 ? -46.177 -23.619 28.363 1.00 46.01 419 LEU C O 1
ATOM 9476 N N . ILE C 1 420 ? -47.308 -22.004 29.454 1.00 45.07 420 ILE C N 1
ATOM 9477 C CA . ILE C 1 420 ? -46.167 -21.578 30.267 1.00 47.97 420 ILE C CA 1
ATOM 9478 C C . ILE C 1 420 ? -45.573 -22.711 31.112 1.00 41.91 420 ILE C C 1
ATOM 9479 O O . ILE C 1 420 ? -44.363 -22.755 31.347 1.00 45.49 420 ILE C O 1
ATOM 9484 N N . SER C 1 421 ? -46.421 -23.640 31.540 1.00 44.70 421 SER C N 1
ATOM 9485 C CA . SER C 1 421 ? -45.975 -24.754 32.368 1.00 44.04 421 SER C CA 1
ATOM 9486 C C . SER C 1 421 ? -45.073 -25.724 31.605 1.00 55.49 421 SER C C 1
ATOM 9487 O O . SER C 1 421 ? -44.049 -26.163 32.127 1.00 53.41 421 SER C O 1
ATOM 9490 N N . TYR C 1 422 ? -45.452 -26.052 30.373 1.00 46.87 422 TYR C N 1
ATOM 9491 C CA . TYR C 1 422 ? -44.627 -26.913 29.531 1.00 48.94 422 TYR C CA 1
ATOM 9492 C C . TYR C 1 422 ? -43.318 -26.216 29.178 1.00 52.15 422 TYR C C 1
ATOM 9493 O O . TYR C 1 422 ? -42.258 -26.842 29.148 1.00 51.83 422 TYR C O 1
ATOM 9502 N N . ALA C 1 423 ? -43.407 -24.918 28.903 1.00 53.59 423 ALA C N 1
ATOM 9503 C CA . ALA C 1 423 ? -42.238 -24.104 28.596 1.00 51.65 423 ALA C CA 1
ATOM 9504 C C . ALA C 1 423 ? -41.260 -24.108 29.763 1.00 45.54 423 ALA C C 1
ATOM 9505 O O . ALA C 1 423 ? -40.047 -24.185 29.570 1.00 43.12 423 ALA C O 1
ATOM 9507 N N . GLN C 1 424 ? -41.792 -24.023 30.978 1.00 44.99 424 GLN C N 1
ATOM 9508 C CA . GLN C 1 424 ? -40.960 -24.074 32.174 1.00 49.09 424 GLN C CA 1
ATOM 9509 C C . GLN C 1 424 ? -40.348 -25.456 32.383 1.00 50.89 424 GLN C C 1
ATOM 9510 O O . GLN C 1 424 ? -39.204 -25.567 32.813 1.00 53.89 424 GLN C O 1
ATOM 9516 N N . ILE C 1 425 ? -41.104 -26.506 32.075 1.00 57.78 425 ILE C N 1
ATOM 9517 C CA . ILE C 1 425 ? -40.565 -27.863 32.124 1.00 57.22 425 ILE C CA 1
ATOM 9518 C C . ILE C 1 425 ? -39.428 -27.993 31.109 1.00 58.44 425 ILE C C 1
ATOM 9519 O O . ILE C 1 425 ? -38.433 -28.676 31.355 1.00 62.03 425 ILE C O 1
ATOM 9524 N N . SER C 1 426 ? -39.575 -27.318 29.975 1.00 56.93 426 SER C N 1
ATOM 9525 C CA . SER C 1 426 ? -38.511 -27.258 28.980 1.00 57.31 426 SER C CA 1
ATOM 9526 C C . SER C 1 426 ? -37.306 -26.472 29.497 1.00 57.55 426 SER C C 1
ATOM 9527 O O . SER C 1 426 ? -36.177 -26.947 29.434 1.00 59.82 426 SER C O 1
ATOM 9530 N N . SER C 1 427 ? -37.555 -25.273 30.013 1.00 58.68 427 SER C N 1
ATOM 9531 C CA . SER C 1 427 ? -36.485 -24.406 30.498 1.00 58.08 427 SER C CA 1
ATOM 9532 C C . SER C 1 427 ? -35.739 -24.992 31.692 1.00 58.24 427 SER C C 1
ATOM 9533 O O . SER C 1 427 ? -34.510 -24.944 31.748 1.00 56.49 427 SER C O 1
ATOM 9536 N N . ARG C 1 428 ? -36.485 -25.538 32.647 1.00 56.65 428 ARG C N 1
ATOM 9537 C CA . ARG C 1 428 ? -35.889 -26.011 33.893 1.00 53.55 428 ARG C CA 1
ATOM 9538 C C . ARG C 1 428 ? -35.444 -27.467 33.800 1.00 52.98 428 ARG C C 1
ATOM 9539 O O . ARG C 1 428 ? -34.253 -27.765 33.875 1.00 61.95 428 ARG C O 1
ATOM 9547 N N . LEU C 1 429 ? -36.405 -28.372 33.638 1.00 62.65 429 LEU C N 1
ATOM 9548 C CA . LEU C 1 429 ? -36.108 -29.800 33.590 1.00 60.70 429 LEU C CA 1
ATOM 9549 C C . LEU C 1 429 ? -35.310 -30.168 32.341 1.00 58.86 429 LEU C C 1
ATOM 9550 O O . LEU C 1 429 ? -34.370 -30.960 32.411 1.00 60.86 429 LEU C O 1
ATOM 9555 N N . GLY C 1 430 ? -35.678 -29.585 31.205 1.00 57.81 430 GLY C N 1
ATOM 9556 C CA . GLY C 1 430 ? -34.973 -29.840 29.962 1.00 58.29 430 GLY C CA 1
ATOM 9557 C C . GLY C 1 430 ? -33.576 -29.248 29.970 1.00 69.87 430 GLY C C 1
ATOM 9558 O O . GLY C 1 430 ? -32.645 -29.826 29.407 1.00 68.94 430 GLY C O 1
ATOM 9559 N N . GLY C 1 431 ? -33.431 -28.090 30.608 1.00 67.66 431 GLY C N 1
ATOM 9560 C CA . GLY C 1 431 ? -32.142 -27.430 30.705 1.00 57.55 431 GLY C CA 1
ATOM 9561 C C . GLY C 1 431 ? -31.187 -28.181 31.613 1.00 66.48 431 GLY C C 1
ATOM 9562 O O . GLY C 1 431 ? -29.969 -28.131 31.428 1.00 74.03 431 GLY C O 1
ATOM 9563 N N . GLY C 1 432 ? -31.744 -28.874 32.603 1.00 59.66 432 GLY C N 1
ATOM 9564 C CA . GLY C 1 432 ? -30.950 -29.695 33.499 1.00 67.94 432 GLY C CA 1
ATOM 9565 C C . GLY C 1 432 ? -30.460 -30.950 32.802 1.00 74.40 432 GLY C C 1
ATOM 9566 O O . GLY C 1 432 ? -29.346 -31.417 33.046 1.00 83.04 432 GLY C O 1
ATOM 9567 N N . ILE C 1 433 ? -31.307 -31.499 31.935 1.00 75.63 433 ILE C N 1
ATOM 9568 C CA . ILE C 1 433 ? -30.935 -32.638 31.103 1.00 75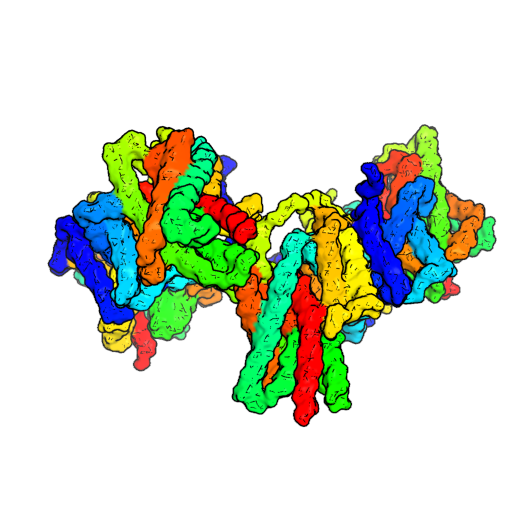.34 433 ILE C CA 1
ATOM 9569 C C . ILE C 1 433 ? -29.754 -32.264 30.209 1.00 73.25 433 ILE C C 1
ATOM 9570 O O . ILE C 1 433 ? -28.824 -33.053 30.026 1.00 73.09 433 ILE C O 1
ATOM 9575 N N . VAL C 1 434 ? -29.804 -31.053 29.661 1.00 68.28 434 VAL C N 1
ATOM 9576 C CA . VAL C 1 434 ? -28.725 -30.517 28.837 1.00 62.98 434 VAL C CA 1
ATOM 9577 C C . VAL C 1 434 ? -27.415 -30.476 29.618 1.00 77.84 434 VAL C C 1
ATOM 9578 O O . VAL C 1 434 ? -26.354 -30.800 29.083 1.00 78.71 434 VAL C O 1
ATOM 9582 N N . LEU C 1 435 ? -27.505 -30.089 30.888 1.00 78.17 435 LEU C N 1
ATOM 9583 C CA . LEU C 1 435 ? -26.347 -30.041 31.778 1.00 82.37 435 LEU C CA 1
ATOM 9584 C C . LEU C 1 435 ? -25.648 -31.397 31.880 1.00 76.88 435 LEU C C 1
ATOM 9585 O O . LEU C 1 435 ? -24.420 -31.475 31.818 1.00 80.14 435 LEU C O 1
ATOM 9590 N N . VAL C 1 436 ? -26.435 -32.459 32.037 1.00 82.93 436 VAL C N 1
ATOM 9591 C CA . VAL C 1 436 ? -25.904 -33.819 32.084 1.00 80.69 436 VAL C CA 1
ATOM 9592 C C . VAL C 1 436 ? -25.160 -34.160 30.795 1.00 87.51 436 VAL C C 1
ATOM 9593 O O . VAL C 1 436 ? -24.015 -34.617 30.832 1.00 88.02 436 VAL C O 1
ATOM 9597 N N . ILE C 1 437 ? -25.821 -33.934 29.663 1.00 82.28 437 ILE C N 1
ATOM 9598 C CA . ILE C 1 437 ? -25.209 -34.117 28.350 1.00 82.61 437 ILE C CA 1
ATOM 9599 C C . ILE C 1 437 ? -23.939 -33.280 28.231 1.00 81.20 437 ILE C C 1
ATOM 9600 O O . ILE C 1 437 ? -22.912 -33.760 27.752 1.00 89.96 437 ILE C O 1
ATOM 9605 N N . ALA C 1 438 ? -24.016 -32.034 28.688 1.00 84.40 438 ALA C N 1
ATOM 9606 C CA . ALA C 1 438 ? -22.882 -31.116 28.652 1.00 89.84 438 ALA C CA 1
ATOM 9607 C C . ALA C 1 438 ? -21.683 -31.651 29.429 1.00 91.66 438 ALA C C 1
ATOM 9608 O O . ALA C 1 438 ? -20.545 -31.537 28.979 1.00 99.63 438 ALA C O 1
ATOM 9610 N N . SER C 1 439 ? -21.944 -32.230 30.597 1.00 92.25 439 SER C N 1
ATOM 9611 C CA . SER C 1 439 ? -20.882 -32.791 31.426 1.00 95.97 439 SER C CA 1
ATOM 9612 C C . SER C 1 439 ? -20.177 -33.945 30.715 1.00 99.37 439 SER C C 1
ATOM 9613 O O . SER C 1 439 ? -18.975 -34.146 30.883 1.00 105.39 439 SER C O 1
ATOM 9616 N N . ILE C 1 440 ? -20.932 -34.696 29.918 1.00 92.20 440 ILE C N 1
ATOM 9617 C CA . ILE C 1 440 ? -20.378 -35.816 29.163 1.00 95.33 440 ILE C CA 1
ATOM 9618 C C . ILE C 1 440 ? -19.536 -35.339 27.979 1.00 98.20 440 ILE C C 1
ATOM 9619 O O . ILE C 1 440 ? -18.363 -35.701 27.854 1.00 101.63 440 ILE C O 1
ATOM 9624 N N . VAL C 1 441 ? -20.145 -34.529 27.116 1.00 97.04 441 VAL C N 1
ATOM 9625 C CA . VAL C 1 441 ? -19.478 -34.003 25.926 1.00 101.87 441 VAL C CA 1
ATOM 9626 C C . VAL C 1 441 ? -18.196 -33.244 26.276 1.00 105.54 441 VAL C C 1
ATOM 9627 O O . VAL C 1 441 ? -17.207 -33.307 25.542 1.00 111.64 441 VAL C O 1
ATOM 9631 N N . PHE C 1 442 ? -18.212 -32.544 27.407 1.00 105.18 442 PHE C N 1
ATOM 9632 C CA . PHE C 1 442 ? -17.048 -31.784 27.854 1.00 105.31 442 PHE C CA 1
ATOM 9633 C C . PHE C 1 442 ? -15.940 -32.699 28.376 1.00 112.85 442 PHE C C 1
ATOM 9634 O O . PHE C 1 442 ? -14.767 -32.330 28.363 1.00 123.60 442 PHE C O 1
ATOM 9642 N N . SER C 1 443 ? -16.316 -33.890 28.834 1.00 110.06 443 SER C N 1
ATOM 9643 C CA . SER C 1 443 ? -15.357 -34.823 29.423 1.00 113.06 443 SER C CA 1
ATOM 9644 C C . SER C 1 443 ? -14.573 -35.610 28.375 1.00 119.79 443 SER C C 1
ATOM 9645 O O . SER C 1 443 ? -13.346 -35.511 28.310 1.00 128.74 443 SER C O 1
ATOM 9648 N N . MET C 1 444 ? -15.289 -36.390 27.567 1.00 121.10 444 MET C N 1
ATOM 9649 C CA . MET C 1 444 ? -14.679 -37.290 26.587 1.00 125.03 444 MET C CA 1
ATOM 9650 C C . MET C 1 444 ? -13.655 -36.605 25.682 1.00 128.71 444 MET C C 1
ATOM 9651 O O . MET C 1 444 ? -12.482 -36.976 25.669 1.00 127.40 444 MET C O 1
ATOM 9656 N N . MET C 1 445 ? -14.105 -35.607 24.930 1.00 129.23 445 MET C N 1
ATOM 9657 C CA . MET C 1 445 ? -13.224 -34.876 24.026 1.00 134.37 445 MET C CA 1
ATOM 9658 C C . MET C 1 445 ? -12.973 -33.461 24.535 1.00 123.02 445 MET C C 1
ATOM 9659 O O . MET C 1 445 ? -12.232 -33.258 25.496 1.00 113.20 445 MET C O 1
ATOM 9664 N N . ALA D 1 15 ? -67.138 -31.842 63.337 1.00 108.51 15 ALA D N 1
ATOM 9665 C CA . ALA D 1 15 ? -65.786 -32.280 63.009 1.00 104.13 15 ALA D CA 1
ATOM 9666 C C . ALA D 1 15 ? -65.443 -31.939 61.562 1.00 107.20 15 ALA D C 1
ATOM 9667 O O . ALA D 1 15 ? -64.430 -31.293 61.290 1.00 105.28 15 ALA D O 1
ATOM 9669 N N . SER D 1 16 ? -66.292 -32.377 60.638 1.00 111.67 16 SER D N 1
ATOM 9670 C CA . SER D 1 16 ? -66.171 -31.984 59.239 1.00 107.87 16 SER D CA 1
ATOM 9671 C C . SER D 1 16 ? -66.646 -30.545 59.094 1.00 111.04 16 SER D C 1
ATOM 9672 O O . SER D 1 16 ? -66.402 -29.890 58.081 1.00 104.56 16 SER D O 1
ATOM 9675 N N . ASP D 1 17 ? -67.330 -30.066 60.127 1.00 114.50 17 ASP D N 1
ATOM 9676 C CA . ASP D 1 17 ? -67.773 -28.684 60.203 1.00 115.95 17 ASP D CA 1
ATOM 9677 C C . ASP D 1 17 ? -66.563 -27.779 60.398 1.00 117.84 17 ASP D C 1
ATOM 9678 O O . ASP D 1 17 ? -66.568 -26.617 59.994 1.00 121.19 17 ASP D O 1
ATOM 9683 N N . LEU D 1 18 ? -65.524 -28.327 61.021 1.00 115.76 18 LEU D N 1
ATOM 9684 C CA . LEU D 1 18 ? -64.329 -27.561 61.357 1.00 98.02 18 LEU D CA 1
ATOM 9685 C C . LEU D 1 18 ? -63.462 -27.274 60.133 1.00 100.52 18 LEU D C 1
ATOM 9686 O O . LEU D 1 18 ? -62.983 -26.156 59.955 1.00 105.93 18 LEU D O 1
ATOM 9691 N N . LEU D 1 19 ? -63.272 -28.282 59.285 1.00 91.20 19 LEU D N 1
ATOM 9692 C CA . LEU D 1 19 ? -62.413 -28.145 58.108 1.00 77.52 19 LEU D CA 1
ATOM 9693 C C . LEU D 1 19 ? -63.027 -27.244 57.036 1.00 79.39 19 LEU D C 1
ATOM 9694 O O . LEU D 1 19 ? -62.412 -26.990 56.000 1.00 82.87 19 LEU D O 1
ATOM 9699 N N . ARG D 1 20 ? -64.242 -26.770 57.289 1.00 83.11 20 ARG D N 1
ATOM 9700 C CA . ARG D 1 20 ? -64.921 -25.851 56.384 1.00 83.00 20 ARG D CA 1
ATOM 9701 C C . ARG D 1 20 ? -64.549 -24.412 56.737 1.00 77.46 20 ARG D C 1
ATOM 9702 O O . ARG D 1 20 ? -64.750 -23.492 55.944 1.00 68.27 20 ARG D O 1
ATOM 9710 N N . PHE D 1 21 ? -63.992 -24.233 57.932 1.00 68.29 21 PHE D N 1
ATOM 9711 C CA . PHE D 1 21 ? -63.572 -22.920 58.410 1.00 67.05 21 PHE D CA 1
ATOM 9712 C C . PHE D 1 21 ? -62.474 -22.356 57.510 1.00 68.47 21 PHE D C 1
ATOM 9713 O O . PHE D 1 21 ? -61.597 -23.092 57.051 1.00 58.00 21 PHE D O 1
ATOM 9721 N N . LYS D 1 22 ? -62.528 -21.052 57.255 1.00 63.04 22 LYS D N 1
ATOM 9722 C CA . LYS D 1 22 ? -61.602 -20.425 56.317 1.00 58.75 22 LYS D CA 1
ATOM 9723 C C . LYS D 1 22 ? -60.595 -19.485 56.970 1.00 54.47 22 LYS D C 1
ATOM 9724 O O . LYS D 1 22 ? -60.942 -18.695 57.849 1.00 53.32 22 LYS D O 1
ATOM 9730 N N . ILE D 1 23 ? -59.347 -19.582 56.521 1.00 60.59 23 ILE D N 1
ATOM 9731 C CA . ILE D 1 23 ? -58.309 -18.630 56.890 1.00 46.65 23 ILE D CA 1
ATOM 9732 C C . ILE D 1 23 ? -57.921 -17.847 55.640 1.00 48.42 23 ILE D C 1
ATOM 9733 O O . ILE D 1 23 ? -57.239 -18.381 54.762 1.00 49.86 23 ILE D O 1
ATOM 9738 N N . PHE D 1 24 ? -58.364 -16.592 55.564 1.00 40.84 24 PHE D N 1
ATOM 9739 C CA . PHE D 1 24 ? -58.145 -15.740 54.392 1.00 48.65 24 PHE D CA 1
ATOM 9740 C C . PHE D 1 24 ? -58.562 -16.438 53.097 1.00 36.74 24 PHE D C 1
ATOM 9741 O O . PHE D 1 24 ? -57.779 -16.544 52.153 1.00 40.02 24 PHE D O 1
ATOM 9749 N N . GLY D 1 25 ? -59.799 -16.926 53.067 1.00 51.93 25 GLY D N 1
ATOM 9750 C CA . GLY D 1 25 ? -60.340 -17.562 51.880 1.00 42.23 25 GLY D CA 1
ATOM 9751 C C . GLY D 1 25 ? -59.882 -18.994 51.673 1.00 40.35 25 GLY D C 1
ATOM 9752 O O . GLY D 1 25 ? -60.370 -19.681 50.773 1.00 45.13 25 GLY D O 1
ATOM 9753 N N . MET D 1 26 ? -58.942 -19.447 52.497 1.00 47.07 26 MET D N 1
ATOM 9754 C CA . MET D 1 26 ? -58.426 -20.807 52.388 1.00 49.57 26 MET D CA 1
ATOM 9755 C C . MET D 1 26 ? -59.058 -21.726 53.425 1.00 57.22 26 MET D C 1
ATOM 9756 O O . MET D 1 26 ? -58.999 -21.444 54.625 1.00 49.23 26 MET D O 1
ATOM 9761 N N . PRO D 1 27 ? -59.671 -22.829 52.961 1.00 52.89 27 PRO D N 1
ATOM 9762 C CA . PRO D 1 27 ? -60.168 -23.857 53.881 1.00 59.52 27 PRO D CA 1
ATOM 9763 C C . PRO D 1 27 ? -59.034 -24.353 54.773 1.00 48.89 27 PRO D C 1
ATOM 9764 O O . PRO D 1 27 ? -57.900 -24.454 54.300 1.00 51.33 27 PRO D O 1
ATOM 9768 N N . LEU D 1 28 ? -59.344 -24.654 56.032 1.00 50.83 28 LEU D N 1
ATOM 9769 C CA . LEU D 1 28 ? -58.344 -25.035 57.036 1.00 59.93 28 LEU D CA 1
ATOM 9770 C C . LEU D 1 28 ? -57.247 -26.012 56.572 1.00 50.22 28 LEU D C 1
ATOM 9771 O O . LEU D 1 28 ? -56.076 -25.816 56.905 1.00 64.69 28 LEU D O 1
ATOM 9776 N N . PRO D 1 29 ? -57.613 -27.063 55.811 1.00 56.80 29 PRO D N 1
ATOM 9777 C CA . PRO D 1 29 ? -56.544 -27.950 55.337 1.00 60.22 29 PRO D CA 1
ATOM 9778 C C . PRO D 1 29 ? -55.639 -27.286 54.299 1.00 55.00 29 PRO D C 1
ATOM 9779 O O . PRO D 1 29 ? -54.444 -27.582 54.269 1.00 51.61 29 PRO D O 1
ATOM 9783 N N . LEU D 1 30 ? -56.197 -26.418 53.459 1.00 51.78 30 LEU D N 1
ATOM 9784 C CA . LEU D 1 30 ? -55.399 -25.719 52.453 1.00 48.53 30 LEU D CA 1
ATOM 9785 C C . LEU D 1 30 ? -54.468 -24.695 53.096 1.00 56.34 30 LEU D C 1
ATOM 9786 O O . LEU D 1 30 ? -53.355 -24.475 52.619 1.00 53.38 30 LEU D O 1
ATOM 9791 N N . TYR D 1 31 ? -54.918 -24.072 54.182 1.00 45.41 31 TYR D N 1
ATOM 9792 C CA . TYR D 1 31 ? -54.070 -23.121 54.890 1.00 58.88 31 TYR D CA 1
ATOM 9793 C C . TYR D 1 31 ? -52.932 -23.822 55.619 1.00 53.91 31 TYR D C 1
ATOM 9794 O O . TYR D 1 31 ? -51.829 -23.284 55.717 1.00 50.39 31 TYR D O 1
ATOM 9803 N N . ALA D 1 32 ? -53.213 -25.011 56.144 1.00 59.41 32 ALA D N 1
ATOM 9804 C CA . ALA D 1 32 ? -52.196 -25.804 56.823 1.00 55.83 32 ALA D CA 1
ATOM 9805 C C . ALA D 1 32 ? -51.020 -26.063 55.888 1.00 47.84 32 ALA D C 1
ATOM 9806 O O . ALA D 1 32 ? -49.865 -25.982 56.296 1.00 48.23 32 ALA D O 1
ATOM 9808 N N . PHE D 1 33 ? -51.328 -26.369 54.631 1.00 48.14 33 PHE D N 1
ATOM 9809 C CA . PHE D 1 33 ? -50.312 -26.525 53.598 1.00 50.96 33 PHE D CA 1
ATOM 9810 C C . PHE D 1 33 ? -49.462 -25.264 53.480 1.00 53.89 33 PHE D C 1
ATOM 9811 O O . PHE D 1 33 ? -48.235 -25.334 53.418 1.00 53.99 33 PHE D O 1
ATOM 9819 N N . ALA D 1 34 ? -50.125 -24.113 53.446 1.00 53.63 34 ALA D N 1
ATOM 9820 C CA . ALA D 1 34 ? -49.432 -22.836 53.348 1.00 44.52 34 ALA D CA 1
ATOM 9821 C C . ALA D 1 34 ? -48.648 -22.543 54.622 1.00 53.39 34 ALA D C 1
ATOM 9822 O O . ALA D 1 34 ? -47.556 -21.975 54.570 1.00 42.39 34 ALA D O 1
ATOM 9824 N N . LEU D 1 35 ? -49.209 -22.928 55.765 1.00 45.88 35 LEU D N 1
ATOM 9825 C CA . LEU D 1 35 ? -48.546 -22.720 57.048 1.00 49.97 35 LEU D CA 1
ATOM 9826 C C . LEU D 1 35 ? -47.318 -23.617 57.200 1.00 53.61 35 LEU D C 1
ATOM 9827 O O . LEU D 1 35 ? -46.261 -23.160 57.640 1.00 57.49 35 LEU D O 1
ATOM 9832 N N . ILE D 1 36 ? -47.464 -24.889 56.839 1.00 48.91 36 ILE D N 1
ATOM 9833 C CA . ILE D 1 36 ? -46.355 -25.840 56.881 1.00 54.47 36 ILE D CA 1
ATOM 9834 C C . ILE D 1 36 ? -45.212 -25.369 55.978 1.00 53.17 36 ILE D C 1
ATOM 9835 O O . ILE D 1 36 ? -44.037 -25.484 56.333 1.00 55.60 36 ILE D O 1
ATOM 9840 N N . THR D 1 37 ? -45.569 -24.827 54.816 1.00 48.23 37 THR D N 1
ATOM 9841 C CA . THR D 1 37 ? -44.593 -24.270 53.883 1.00 48.88 37 THR D CA 1
ATOM 9842 C C . THR D 1 37 ? -43.759 -23.161 54.529 1.00 48.97 37 THR D C 1
ATOM 9843 O O . THR D 1 37 ? -42.536 -23.131 54.384 1.00 46.22 37 THR D O 1
ATOM 9847 N N . LEU D 1 38 ? -44.422 -22.256 55.245 1.00 44.57 38 LEU D N 1
ATOM 9848 C CA . LEU D 1 38 ? -43.735 -21.155 55.916 1.00 47.40 38 LEU D CA 1
ATOM 9849 C C . LEU D 1 38 ? -42.843 -21.665 57.045 1.00 51.48 38 LEU D C 1
ATOM 9850 O O . LEU D 1 38 ? -41.754 -21.137 57.270 1.00 48.95 38 LEU D O 1
ATOM 9855 N N . LEU D 1 39 ? -43.309 -22.695 57.747 1.00 54.66 39 LEU D N 1
ATOM 9856 C CA . LEU D 1 39 ? -42.553 -23.289 58.846 1.00 49.97 39 LEU D CA 1
ATOM 9857 C C . LEU D 1 39 ? -41.285 -23.983 58.348 1.00 52.35 39 LEU D C 1
ATOM 9858 O O . LEU D 1 39 ? -40.231 -23.894 58.979 1.00 51.51 39 LEU D O 1
ATOM 9863 N N . LEU D 1 40 ? -41.396 -24.669 57.214 1.00 48.40 40 LEU D N 1
ATOM 9864 C CA . LEU D 1 40 ? -40.249 -25.324 56.590 1.00 52.30 40 LEU D CA 1
ATOM 9865 C C . LEU D 1 40 ? -39.217 -24.299 56.125 1.00 50.34 40 LEU D C 1
ATOM 9866 O O . LEU D 1 40 ? -38.014 -24.492 56.302 1.00 62.56 40 LEU D O 1
ATOM 9871 N N . SER D 1 41 ? -39.698 -23.209 55.536 1.00 51.08 41 SER D N 1
ATOM 9872 C CA . SER D 1 41 ? -38.834 -22.112 55.114 1.00 54.69 41 SER D CA 1
ATOM 9873 C C . SER D 1 41 ? -38.137 -21.468 56.310 1.00 55.25 41 SER D C 1
ATOM 9874 O O . SER D 1 41 ? -36.980 -21.060 56.223 1.00 51.82 41 SER D O 1
ATOM 9877 N N . HIS D 1 42 ? -38.849 -21.389 57.427 1.00 50.54 42 HIS D N 1
ATOM 9878 C CA . HIS D 1 42 ? -38.313 -20.785 58.640 1.00 58.30 42 HIS D CA 1
ATOM 9879 C C . HIS D 1 42 ? -37.190 -21.624 59.245 1.00 63.74 42 HIS D C 1
ATOM 9880 O O . HIS D 1 42 ? -36.133 -21.099 59.597 1.00 57.76 42 HIS D O 1
ATOM 9887 N N . PHE D 1 43 ? -37.424 -22.927 59.363 1.00 51.64 43 PHE D N 1
ATOM 9888 C CA . PHE D 1 43 ? -36.483 -23.813 60.045 1.00 52.81 43 PHE D CA 1
ATOM 9889 C C . PHE D 1 43 ? -35.296 -24.240 59.183 1.00 58.74 43 PHE D C 1
ATOM 9890 O O . PHE D 1 43 ? -34.221 -24.533 59.704 1.00 66.99 43 PHE D O 1
ATOM 9898 N N . TYR D 1 44 ? -35.484 -24.273 57.869 1.00 57.24 44 TYR D N 1
ATOM 9899 C CA . TYR D 1 44 ? -34.359 -24.493 56.969 1.00 51.70 44 TYR D CA 1
ATOM 9900 C C . TYR D 1 44 ? -33.658 -23.174 56.664 1.00 54.37 44 TYR D C 1
ATOM 9901 O O . TYR D 1 44 ? -32.618 -23.156 56.007 1.00 56.05 44 TYR D O 1
ATOM 9910 N N . ASN D 1 45 ? -34.234 -22.080 57.158 1.00 48.67 45 ASN D N 1
ATOM 9911 C CA . ASN D 1 45 ? -33.712 -20.735 56.917 1.00 59.96 45 ASN D CA 1
ATOM 9912 C C . ASN D 1 45 ? -33.517 -20.472 55.425 1.00 62.10 45 ASN D C 1
ATOM 9913 O O . ASN D 1 45 ? -32.424 -20.120 54.980 1.00 54.54 45 ASN D O 1
ATOM 9918 N N . ALA D 1 46 ? -34.586 -20.653 54.655 1.00 54.08 46 ALA D N 1
ATOM 9919 C CA . ALA D 1 46 ? -34.530 -20.464 53.209 1.00 57.19 46 ALA D CA 1
ATOM 9920 C C . ALA D 1 46 ? -35.738 -19.692 52.697 1.00 54.52 46 ALA D C 1
ATOM 9921 O O . ALA D 1 46 ? -36.871 -20.181 52.754 1.00 50.67 46 ALA D O 1
ATOM 9923 N N . ILE D 1 47 ? -35.486 -18.487 52.195 1.00 52.85 47 ILE D N 1
ATOM 9924 C CA . ILE D 1 47 ? -36.549 -17.630 51.683 1.00 52.93 47 ILE D CA 1
ATOM 9925 C C . ILE D 1 47 ? -35.982 -16.525 50.793 1.00 49.49 47 ILE D C 1
ATOM 9926 O O . ILE D 1 47 ? -35.028 -15.842 51.175 1.00 49.01 47 ILE D O 1
ATOM 9931 N N . PRO D 1 48 ? -36.549 -16.365 49.586 1.00 53.33 48 PRO D N 1
ATOM 9932 C CA . PRO D 1 48 ? -36.103 -15.281 48.704 1.00 45.94 48 PRO D CA 1
ATOM 9933 C C . PRO D 1 48 ? -36.499 -13.938 49.294 1.00 43.10 48 PRO D C 1
ATOM 9934 O O . PRO D 1 48 ? -37.660 -13.762 49.678 1.00 43.67 48 PRO D O 1
ATOM 9938 N N . THR D 1 49 ? -35.554 -13.006 49.366 1.00 42.99 49 THR D N 1
ATOM 9939 C CA . THR D 1 49 ? -35.834 -11.688 49.924 1.00 53.25 49 THR D CA 1
ATOM 9940 C C . THR D 1 49 ? -36.362 -10.743 48.853 1.00 41.31 49 THR D C 1
ATOM 9941 O O . THR D 1 49 ? -35.971 -9.574 48.792 1.00 50.80 49 THR D O 1
ATOM 9945 N N . ASP D 1 50 ? -37.255 -11.264 48.015 1.00 46.88 50 ASP D N 1
ATOM 9946 C CA . ASP D 1 50 ? -37.894 -10.477 46.969 1.00 49.73 50 ASP D CA 1
ATOM 9947 C C . ASP D 1 50 ? -39.403 -10.424 47.192 1.00 50.78 50 ASP D C 1
ATOM 9948 O O . ASP D 1 50 ? -39.881 -10.669 48.301 1.00 51.15 50 ASP D O 1
ATOM 9953 N N . LEU D 1 51 ? -40.150 -10.118 46.136 1.00 46.74 51 LEU D N 1
ATOM 9954 C CA . LEU D 1 51 ? -41.602 -9.999 46.241 1.00 49.03 51 LEU D CA 1
ATOM 9955 C C . LEU D 1 51 ? -42.298 -11.340 46.475 1.00 46.80 51 LEU D C 1
ATOM 9956 O O . LEU D 1 51 ? -43.354 -11.390 47.101 1.00 45.25 51 LEU D O 1
ATOM 9961 N N . VAL D 1 52 ? -41.704 -12.423 45.982 1.00 46.70 52 VAL D N 1
ATOM 9962 C CA . VAL D 1 52 ? -42.326 -13.739 46.096 1.00 51.28 52 VAL D CA 1
ATOM 9963 C C . VAL D 1 52 ? -42.235 -14.296 47.518 1.00 44.25 52 VAL D C 1
ATOM 9964 O O . VAL D 1 52 ? -43.237 -14.738 48.081 1.00 38.48 52 VAL D O 1
ATOM 9968 N N . GLY D 1 53 ? -41.035 -14.271 48.093 1.00 40.37 53 GLY D N 1
ATOM 9969 C CA . GLY D 1 53 ? -40.828 -14.755 49.446 1.00 33.90 53 GLY D CA 1
ATOM 9970 C C . GLY D 1 53 ? -41.479 -13.853 50.476 1.00 40.94 53 GLY D C 1
ATOM 9971 O O . GLY D 1 53 ? -42.029 -14.331 51.472 1.00 40.14 53 GLY D O 1
ATOM 9972 N N . GLY D 1 54 ? -41.414 -12.546 50.237 1.00 40.14 54 GLY D N 1
ATOM 9973 C CA . GLY D 1 54 ? -42.022 -11.574 51.127 1.00 39.47 54 GLY D CA 1
ATOM 9974 C C . GLY D 1 54 ? -43.532 -11.695 51.200 1.00 36.96 54 GLY D C 1
ATOM 9975 O O . GLY D 1 54 ? -44.099 -11.796 52.291 1.00 45.36 54 GLY D O 1
ATOM 9976 N N . PHE D 1 55 ? -44.185 -11.676 50.040 1.00 42.48 55 PHE D N 1
ATOM 9977 C CA . PHE D 1 55 ? -45.639 -11.787 49.978 1.00 46.77 55 PHE D CA 1
ATOM 9978 C C . PHE D 1 55 ? -46.130 -13.102 50.571 1.00 35.27 55 PHE D C 1
ATOM 9979 O O . PHE D 1 55 ? -47.131 -13.126 51.282 1.00 44.61 55 PHE D O 1
ATOM 9987 N N . ALA D 1 56 ? -45.428 -14.192 50.272 1.00 31.85 56 ALA D N 1
ATOM 9988 C CA . ALA D 1 56 ? -45.772 -15.497 50.829 1.00 40.75 56 ALA D CA 1
ATOM 9989 C C . ALA D 1 56 ? -45.792 -15.446 52.354 1.00 41.77 56 ALA D C 1
ATOM 9990 O O . ALA D 1 56 ? -46.752 -15.887 52.988 1.00 35.39 56 ALA D O 1
ATOM 9992 N N . LEU D 1 57 ? -44.722 -14.905 52.930 1.00 43.37 57 LEU D N 1
ATOM 9993 C CA . LEU D 1 57 ? -44.606 -14.730 54.373 1.00 36.32 57 LEU D CA 1
ATOM 9994 C C . LEU D 1 57 ? -45.735 -13.843 54.885 1.00 39.08 57 LEU D C 1
ATOM 9995 O O . LEU D 1 57 ? -46.447 -14.210 55.821 1.00 41.76 57 LEU D O 1
ATOM 10000 N N . MET D 1 58 ? -45.891 -12.677 54.263 1.00 38.78 58 MET D N 1
ATOM 10001 C CA . MET D 1 58 ? -46.854 -11.678 54.718 1.00 34.23 58 MET D CA 1
ATOM 10002 C C . MET D 1 58 ? -48.308 -12.112 54.517 1.00 42.00 58 MET D C 1
ATOM 10003 O O . MET D 1 58 ? -49.181 -11.740 55.301 1.00 39.77 58 MET D O 1
ATOM 10008 N N . PHE D 1 59 ? -48.564 -12.901 53.477 1.00 35.45 59 PHE D N 1
ATOM 10009 C CA . PHE D 1 59 ? -49.897 -13.461 53.257 1.00 39.27 59 PHE D CA 1
ATOM 10010 C C . PHE D 1 59 ? -50.247 -14.453 54.357 1.00 37.80 59 PHE D C 1
ATOM 10011 O O . PHE D 1 59 ? -51.263 -14.305 55.032 1.00 44.70 59 PHE D O 1
ATOM 10019 N N . VAL D 1 60 ? -49.393 -15.458 54.533 1.00 36.15 60 VAL D N 1
ATOM 10020 C CA . VAL D 1 60 ? -49.631 -16.522 55.506 1.00 41.63 60 VAL D CA 1
ATOM 10021 C C . VAL D 1 60 ? -49.696 -15.999 56.941 1.00 45.52 60 VAL D C 1
ATOM 10022 O O . VAL D 1 60 ? -50.615 -16.335 57.690 1.00 45.98 60 VAL D O 1
ATOM 10026 N N . MET D 1 61 ? -48.725 -15.174 57.318 1.00 53.12 61 MET D N 1
ATOM 10027 C CA . MET D 1 61 ? -48.698 -14.603 58.661 1.00 43.11 61 MET D CA 1
ATOM 10028 C C . MET D 1 61 ? -49.862 -13.648 58.906 1.00 43.61 61 MET D C 1
ATOM 10029 O O . MET D 1 61 ? -50.524 -13.723 59.943 1.00 49.43 61 MET D O 1
ATOM 10034 N N . GLY D 1 62 ? -50.108 -12.756 57.950 1.00 38.13 62 GLY D N 1
ATOM 10035 C CA . GLY D 1 62 ? -51.217 -11.824 58.052 1.00 35.67 62 GLY D CA 1
ATOM 10036 C C . GLY D 1 62 ? -52.550 -12.542 58.122 1.00 45.06 62 GLY D C 1
ATOM 10037 O O . GLY D 1 62 ? -53.469 -12.096 58.809 1.00 49.57 62 GLY D O 1
ATOM 10038 N N . ALA D 1 63 ? -52.651 -13.664 57.415 1.00 38.88 63 ALA D N 1
ATOM 10039 C CA . ALA D 1 63 ? -53.889 -14.436 57.371 1.00 49.85 63 ALA D CA 1
ATOM 10040 C C . ALA D 1 63 ? -54.321 -14.928 58.750 1.00 48.41 63 ALA D C 1
ATOM 10041 O O . ALA D 1 63 ? -55.422 -14.617 59.208 1.00 47.58 63 ALA D O 1
ATOM 10043 N N . ILE D 1 64 ? -53.458 -15.702 59.401 1.00 45.54 64 ILE D N 1
ATOM 10044 C CA . ILE D 1 64 ? -53.798 -16.310 60.684 1.00 48.31 64 ILE D CA 1
ATOM 10045 C C . ILE D 1 64 ? -54.064 -15.283 61.789 1.00 52.87 64 ILE D C 1
ATOM 10046 O O . ILE D 1 64 ? -55.005 -15.438 62.566 1.00 50.60 64 ILE D O 1
ATOM 10051 N N . PHE D 1 65 ? -53.255 -14.228 61.846 1.00 47.63 65 PHE D N 1
ATOM 10052 C CA . PHE D 1 65 ? -53.399 -13.229 62.900 1.00 45.87 65 PHE D CA 1
ATOM 10053 C C . PHE D 1 65 ? -54.483 -12.201 62.578 1.00 50.70 65 PHE D C 1
ATOM 10054 O O . PHE D 1 65 ? -55.014 -11.544 63.476 1.00 43.94 65 PHE D O 1
ATOM 10062 N N . GLY D 1 66 ? -54.813 -12.070 61.298 1.00 43.87 66 GLY D N 1
ATOM 10063 C CA . GLY D 1 66 ? -55.958 -11.274 60.902 1.00 41.62 66 GLY D CA 1
ATOM 10064 C C . GLY D 1 66 ? -57.241 -11.954 61.340 1.00 50.89 66 GLY D C 1
ATOM 10065 O O . GLY D 1 66 ? -58.158 -11.314 61.857 1.00 53.73 66 GLY D O 1
ATOM 10066 N N . GLU D 1 67 ? -57.298 -13.266 61.147 1.00 46.69 67 GLU D N 1
ATOM 10067 C CA . GLU D 1 67 ? -58.477 -14.041 61.513 1.00 51.88 67 GLU D CA 1
ATOM 10068 C C . GLU D 1 67 ? -58.654 -14.135 63.032 1.00 55.72 67 GLU D C 1
ATOM 10069 O O . GLU D 1 67 ? -59.780 -14.189 63.530 1.00 56.56 67 GLU D O 1
ATOM 10075 N N . ILE D 1 68 ? -57.542 -14.157 63.763 1.00 56.55 68 ILE D N 1
ATOM 10076 C CA . ILE D 1 68 ? -57.593 -14.143 65.221 1.00 51.63 68 ILE D CA 1
ATOM 10077 C C . ILE D 1 68 ? -58.033 -12.762 65.701 1.00 54.85 68 ILE D C 1
ATOM 10078 O O . ILE D 1 68 ? -58.813 -12.641 66.647 1.00 57.92 68 ILE D O 1
ATOM 10083 N N . GLY D 1 69 ? -57.533 -11.723 65.036 1.00 55.03 69 GLY D N 1
ATOM 10084 C CA . GLY D 1 69 ? -57.873 -10.356 65.385 1.00 49.48 69 GLY D CA 1
ATOM 10085 C C . GLY D 1 69 ? -59.352 -10.054 65.241 1.00 47.41 69 GLY D C 1
ATOM 10086 O O . GLY D 1 69 ? -59.912 -9.292 66.030 1.00 56.82 69 GLY D O 1
ATOM 10087 N N . LYS D 1 70 ? -59.984 -10.653 64.234 1.00 55.95 70 LYS D N 1
ATOM 10088 C CA . LYS D 1 70 ? -61.410 -10.453 63.985 1.00 57.05 70 LYS D CA 1
ATOM 10089 C C . LYS D 1 70 ? -62.284 -11.088 65.066 1.00 53.41 70 LYS D C 1
ATOM 10090 O O . LYS D 1 70 ? -63.366 -10.587 65.373 1.00 63.08 70 LYS D O 1
ATOM 10096 N N . ARG D 1 71 ? -61.812 -12.191 65.642 1.00 54.61 71 ARG D N 1
ATOM 10097 C CA . ARG D 1 71 ? -62.636 -12.981 66.556 1.00 60.61 71 ARG D CA 1
ATOM 10098 C C . ARG D 1 71 ? -62.300 -12.794 68.035 1.00 60.33 71 ARG D C 1
ATOM 10099 O O . ARG D 1 71 ? -62.710 -13.594 68.876 1.00 62.10 71 ARG D O 1
ATOM 10107 N N . LEU D 1 72 ? -61.556 -11.736 68.344 1.00 64.05 72 LEU D N 1
ATOM 10108 C CA . LEU D 1 72 ? -61.372 -11.311 69.727 1.00 61.30 72 LEU D CA 1
ATOM 10109 C C . LEU D 1 72 ? -62.287 -10.114 69.971 1.00 63.38 72 LEU D C 1
ATOM 10110 O O . LEU D 1 72 ? -62.083 -9.044 69.390 1.00 50.59 72 LEU D O 1
ATOM 10115 N N . PRO D 1 73 ? -63.316 -10.306 70.818 1.00 74.82 73 PRO D N 1
ATOM 10116 C CA . PRO D 1 73 ? -64.417 -9.363 71.063 1.00 77.44 73 PRO D CA 1
ATOM 10117 C C . PRO D 1 73 ? -63.994 -7.907 71.264 1.00 68.24 73 PRO D C 1
ATOM 10118 O O . PRO D 1 73 ? -64.401 -7.058 70.472 1.00 76.85 73 PRO D O 1
ATOM 10122 N N . ILE D 1 74 ? -63.209 -7.620 72.299 1.00 76.89 74 ILE D N 1
ATOM 10123 C CA . ILE D 1 74 ? -62.758 -6.249 72.536 1.00 86.56 74 ILE D CA 1
ATOM 10124 C C . ILE D 1 74 ? -61.867 -5.731 71.405 1.00 71.48 74 ILE D C 1
ATOM 10125 O O . ILE D 1 74 ? -61.810 -4.529 71.153 1.00 65.23 74 ILE D O 1
ATOM 10130 N N . PHE D 1 75 ? -61.180 -6.639 70.721 1.00 65.19 75 PHE D N 1
ATOM 10131 C CA . PHE D 1 75 ? -60.253 -6.249 69.667 1.00 61.17 75 PHE D CA 1
ATOM 10132 C C . PHE D 1 75 ? -60.968 -5.754 68.411 1.00 74.17 75 PHE D C 1
ATOM 10133 O O . PHE D 1 75 ? -60.593 -4.731 67.841 1.00 75.36 75 PHE D O 1
ATOM 10141 N N . ASN D 1 76 ? -61.997 -6.477 67.983 1.00 61.52 76 ASN D N 1
ATOM 10142 C CA . ASN D 1 76 ? -62.720 -6.111 66.768 1.00 79.79 76 ASN D CA 1
ATOM 10143 C C . ASN D 1 76 ? -63.564 -4.850 66.940 1.00 90.92 76 ASN D C 1
ATOM 10144 O O . ASN D 1 76 ? -63.577 -3.979 66.071 1.00 101.60 76 ASN D O 1
ATOM 10149 N N . LYS D 1 77 ? -64.261 -4.751 68.067 1.00 82.92 77 LYS D N 1
ATOM 10150 C CA . LYS D 1 77 ? -65.198 -3.655 68.288 1.00 81.63 77 LYS D CA 1
ATOM 10151 C C . LYS D 1 77 ? -64.543 -2.362 68.774 1.00 74.25 77 LYS D C 1
ATOM 10152 O O . LYS D 1 77 ? -64.985 -1.270 68.418 1.00 83.42 77 LYS D O 1
ATOM 10158 N N . TYR D 1 78 ? -63.491 -2.483 69.579 1.00 75.49 78 TYR D N 1
ATOM 10159 C CA . TYR D 1 78 ? -62.866 -1.313 70.194 1.00 78.75 78 TYR D CA 1
ATOM 10160 C C . TYR D 1 78 ? -61.536 -0.904 69.558 1.00 71.97 78 TYR D C 1
ATOM 10161 O O . TYR D 1 78 ? -61.297 0.278 69.315 1.00 77.42 78 TYR D O 1
ATOM 10170 N N . ILE D 1 79 ? -60.675 -1.880 69.291 1.00 59.34 79 ILE D N 1
ATOM 10171 C CA . ILE D 1 79 ? -59.290 -1.596 68.915 1.00 67.84 79 ILE D CA 1
ATOM 10172 C C . ILE D 1 79 ? -59.039 -1.435 67.406 1.00 67.25 79 ILE D C 1
ATOM 10173 O O . ILE D 1 79 ? -58.277 -0.560 66.989 1.00 69.36 79 ILE D O 1
ATOM 10178 N N . GLY D 1 80 ? -59.680 -2.264 66.589 1.00 69.29 80 GLY D N 1
ATOM 10179 C CA . GLY D 1 80 ? -59.505 -2.168 65.150 1.00 57.05 80 GLY D CA 1
ATOM 10180 C C . GLY D 1 80 ? -59.422 -3.516 64.461 1.00 58.00 80 GLY D C 1
ATOM 10181 O O . GLY D 1 80 ? -59.315 -3.591 63.235 1.00 65.98 80 GLY D O 1
ATOM 10182 N N . GLY D 1 81 ? -59.455 -4.582 65.253 1.00 59.04 81 GLY D N 1
ATOM 10183 C CA . GLY D 1 81 ? -59.526 -5.930 64.720 1.00 56.45 81 GLY D CA 1
ATOM 10184 C C . GLY D 1 81 ? -58.280 -6.440 64.018 1.00 52.70 81 GLY D C 1
ATOM 10185 O O . GLY D 1 81 ? -57.167 -6.302 64.524 1.00 53.56 81 GLY D O 1
ATOM 10186 N N . ALA D 1 82 ? -58.486 -7.038 62.846 1.00 50.17 82 ALA D N 1
ATOM 10187 C CA . ALA D 1 82 ? -57.435 -7.735 62.102 1.00 42.30 82 ALA D CA 1
ATOM 10188 C C . ALA D 1 82 ? -56.134 -6.956 61.853 1.00 51.32 82 ALA D C 1
ATOM 10189 O O . ALA D 1 82 ? -55.064 -7.421 62.252 1.00 45.29 82 ALA D O 1
ATOM 10191 N N . PRO D 1 83 ? -56.214 -5.780 61.198 1.00 48.57 83 PRO D N 1
ATOM 10192 C CA . PRO D 1 83 ? -54.955 -5.098 60.871 1.00 47.06 83 PRO D CA 1
ATOM 10193 C C . PRO D 1 83 ? -54.132 -4.718 62.105 1.00 54.54 83 PRO D C 1
ATOM 10194 O O . PRO D 1 83 ? -52.901 -4.769 62.053 1.00 42.73 83 PRO D O 1
ATOM 10198 N N . VAL D 1 84 ? -54.802 -4.351 63.194 1.00 47.39 84 VAL D N 1
ATOM 10199 C CA . VAL D 1 84 ? -54.110 -3.980 64.424 1.00 44.62 84 VAL D CA 1
ATOM 10200 C C . VAL D 1 84 ? -53.395 -5.170 65.064 1.00 61.27 84 VAL D C 1
ATOM 10201 O O . VAL D 1 84 ? -52.234 -5.063 65.468 1.00 46.21 84 VAL D O 1
ATOM 10205 N N . MET D 1 85 ? -54.092 -6.300 65.152 1.00 48.85 85 MET D N 1
ATOM 10206 C CA . MET D 1 85 ? -53.514 -7.526 65.696 1.00 49.53 85 MET D CA 1
ATOM 10207 C C . MET D 1 85 ? -52.292 -7.960 64.891 1.00 48.62 85 MET D C 1
ATOM 10208 O O . MET D 1 85 ? -51.308 -8.448 65.447 1.00 53.18 85 MET D O 1
ATOM 10213 N N . ILE D 1 86 ? -52.356 -7.754 63.580 1.00 47.68 86 ILE D N 1
ATOM 10214 C CA . ILE D 1 86 ? -51.282 -8.152 62.677 1.00 43.59 86 ILE D CA 1
ATOM 10215 C C . ILE D 1 86 ? -49.989 -7.360 62.893 1.00 45.79 86 ILE D C 1
ATOM 10216 O O . ILE D 1 86 ? -48.916 -7.953 63.025 1.00 44.92 86 ILE D O 1
ATOM 10221 N N . PHE D 1 87 ? -50.081 -6.031 62.934 1.00 43.29 87 PHE D N 1
ATOM 10222 C CA . PHE D 1 87 ? -48.877 -5.214 63.108 1.00 52.26 87 PHE D CA 1
ATOM 10223 C C . PHE D 1 87 ? -48.308 -5.295 64.525 1.00 45.84 87 PHE D C 1
ATOM 10224 O O . PHE D 1 87 ? -47.110 -5.106 64.728 1.00 49.75 87 PHE D O 1
ATOM 10232 N N . LEU D 1 88 ? -49.164 -5.590 65.499 1.00 43.65 88 LEU D N 1
ATOM 10233 C CA . LEU D 1 88 ? -48.710 -5.787 66.872 1.00 41.80 88 LEU D CA 1
ATOM 10234 C C . LEU D 1 88 ? -47.926 -7.096 67.000 1.00 44.75 88 LEU D C 1
ATOM 10235 O O . LEU D 1 88 ? -46.854 -7.133 67.608 1.00 47.38 88 LEU D O 1
ATOM 10240 N N . VAL D 1 89 ? -48.460 -8.164 66.412 1.00 39.80 89 VAL D N 1
ATOM 10241 C CA . VAL D 1 89 ? -47.817 -9.475 66.460 1.00 45.44 89 VAL D CA 1
ATOM 10242 C C . VAL D 1 89 ? -46.522 -9.500 65.645 1.00 47.43 89 VAL D C 1
ATOM 10243 O O . VAL D 1 89 ? -45.520 -10.075 66.073 1.00 53.92 89 VAL D O 1
ATOM 10247 N N . ALA D 1 90 ? -46.541 -8.859 64.480 1.00 45.47 90 ALA D N 1
ATOM 10248 C CA . ALA D 1 90 ? -45.355 -8.773 63.633 1.00 42.58 90 ALA D CA 1
ATOM 10249 C C . ALA D 1 90 ? -44.250 -7.972 64.314 1.00 43.83 90 ALA D C 1
ATOM 10250 O O . ALA D 1 90 ? -43.065 -8.255 64.142 1.00 37.57 90 ALA D O 1
ATOM 10252 N N . ALA D 1 91 ? -44.646 -6.967 65.088 1.00 43.68 91 ALA D N 1
ATOM 10253 C CA . ALA D 1 91 ? -43.689 -6.186 65.859 1.00 43.36 91 ALA D CA 1
ATOM 10254 C C . ALA D 1 91 ? -43.129 -7.021 67.008 1.00 45.52 91 ALA D C 1
ATOM 10255 O O . ALA D 1 91 ? -41.951 -6.912 67.347 1.00 58.74 91 ALA D O 1
ATOM 10257 N N . TYR D 1 92 ? -43.980 -7.851 67.604 1.00 48.83 92 TYR D N 1
ATOM 10258 C CA . TYR D 1 92 ? -43.562 -8.722 68.697 1.00 47.23 92 TYR D CA 1
ATOM 10259 C C . TYR D 1 92 ? -42.571 -9.776 68.211 1.00 54.09 92 TYR D C 1
ATOM 10260 O O . TYR D 1 92 ? -41.651 -10.151 68.938 1.00 54.69 92 TYR D O 1
ATOM 10269 N N . PHE D 1 93 ? -42.770 -10.253 66.985 1.00 51.15 93 PHE D N 1
ATOM 10270 C CA . PHE D 1 93 ? -41.874 -11.242 66.388 1.00 54.21 93 PHE D CA 1
ATOM 10271 C C . PHE D 1 93 ? -40.466 -10.682 66.212 1.00 54.90 93 PHE D C 1
ATOM 10272 O O . PHE D 1 93 ? -39.483 -11.425 66.259 1.00 49.81 93 PHE D O 1
ATOM 10280 N N . VAL D 1 94 ? -40.381 -9.372 65.997 1.00 43.69 94 VAL D N 1
ATOM 10281 C CA . VAL D 1 94 ? -39.101 -8.688 65.866 1.00 51.33 94 VAL D CA 1
ATOM 10282 C C . VAL D 1 94 ? -38.485 -8.477 67.242 1.00 49.59 94 VAL D C 1
ATOM 10283 O O . VAL D 1 94 ? -37.302 -8.737 67.451 1.00 51.67 94 VAL D O 1
ATOM 10287 N N . TYR D 1 95 ? -39.308 -8.012 68.177 1.00 51.38 95 TYR D N 1
ATOM 10288 C CA . TYR D 1 95 ? -38.879 -7.760 69.548 1.00 49.35 95 TYR D CA 1
ATOM 10289 C C . TYR D 1 95 ? -38.393 -9.021 70.256 1.00 59.05 95 TYR D C 1
ATOM 10290 O O . TYR D 1 95 ? -37.447 -8.969 71.039 1.00 77.13 95 TYR D O 1
ATOM 10299 N N . ALA D 1 96 ? -39.041 -10.148 69.979 1.00 54.49 96 ALA D N 1
ATOM 10300 C CA . ALA D 1 96 ? -38.711 -11.400 70.653 1.00 57.25 96 ALA D CA 1
ATOM 10301 C C . ALA D 1 96 ? -37.771 -12.272 69.829 1.00 58.65 96 ALA D C 1
ATOM 10302 O O . ALA D 1 96 ? -37.488 -13.410 70.206 1.00 53.91 96 ALA D O 1
ATOM 10304 N N . GLY D 1 97 ? -37.297 -11.741 68.705 1.00 48.42 97 GLY D N 1
ATOM 10305 C CA . GLY D 1 97 ? -36.388 -12.474 67.841 1.00 36.62 97 GLY D CA 1
ATOM 10306 C C . GLY D 1 97 ? -36.976 -13.759 67.286 1.00 52.47 97 GLY D C 1
ATOM 10307 O O . GLY D 1 97 ? -36.264 -14.749 67.106 1.00 55.85 97 GLY D O 1
ATOM 10308 N N . ILE D 1 98 ? -38.279 -13.746 67.017 1.00 46.87 98 ILE D N 1
ATOM 10309 C CA . ILE D 1 98 ? -38.953 -14.897 66.426 1.00 44.99 98 ILE D CA 1
ATOM 10310 C C . ILE D 1 98 ? -38.687 -14.937 64.923 1.00 48.57 98 ILE D C 1
ATOM 10311 O O . ILE D 1 98 ? -38.411 -15.997 64.358 1.00 50.95 98 ILE D O 1
ATOM 10316 N N . PHE D 1 99 ? -38.779 -13.777 64.281 1.00 45.85 99 PHE D N 1
ATOM 10317 C CA . PHE D 1 99 ? -38.393 -13.643 62.883 1.00 47.24 99 PHE D CA 1
ATOM 10318 C C . PHE D 1 99 ? -36.909 -13.934 62.726 1.00 57.27 99 PHE D C 1
ATOM 10319 O O . PHE D 1 99 ? -36.107 -13.573 63.587 1.00 53.43 99 PHE D O 1
ATOM 10327 N N . THR D 1 100 ? -36.544 -14.586 61.628 1.00 53.27 100 THR D N 1
ATOM 10328 C CA . THR D 1 100 ? -35.139 -14.715 61.267 1.00 45.00 100 THR D CA 1
ATOM 10329 C C . THR D 1 100 ? -34.711 -13.415 60.602 1.00 53.90 100 THR D C 1
ATOM 10330 O O . THR D 1 100 ? -35.543 -12.541 60.360 1.00 59.16 100 THR D O 1
ATOM 10334 N N . GLN D 1 101 ? -33.423 -13.285 60.306 1.00 45.25 101 GLN D N 1
ATOM 10335 C CA . GLN D 1 101 ? -32.920 -12.092 59.635 1.00 44.24 101 GLN D CA 1
ATOM 10336 C C . GLN D 1 101 ? -33.470 -11.995 58.211 1.00 46.28 101 GLN D C 1
ATOM 10337 O O . GLN D 1 101 ? -33.875 -10.919 57.765 1.00 41.36 101 GLN D O 1
ATOM 10343 N N . LYS D 1 102 ? -33.489 -13.125 57.508 1.00 40.14 102 LYS D N 1
ATOM 10344 C CA . LYS D 1 102 ? -33.989 -13.175 56.137 1.00 49.89 102 LYS D CA 1
ATOM 10345 C C . LYS D 1 102 ? -35.462 -12.787 56.057 1.00 49.40 102 LYS D C 1
ATOM 10346 O O . LYS D 1 102 ? -35.880 -12.101 55.124 1.00 45.62 102 LYS D O 1
ATOM 10352 N N . GLU D 1 103 ? -36.244 -13.234 57.035 1.00 39.54 103 GLU D N 1
ATOM 10353 C CA . GLU D 1 103 ? -37.664 -12.905 57.085 1.00 46.31 103 GLU D CA 1
ATOM 10354 C C . GLU D 1 103 ? -37.873 -11.401 57.254 1.00 46.07 103 GLU D C 1
ATOM 10355 O O . GLU D 1 103 ? -38.754 -10.815 56.629 1.00 44.38 103 GLU D O 1
ATOM 10361 N N . ILE D 1 104 ? -37.050 -10.782 58.094 1.00 50.23 104 ILE D N 1
ATOM 10362 C CA . ILE D 1 104 ? -37.086 -9.334 58.276 1.00 48.19 104 ILE D CA 1
ATOM 10363 C C . ILE D 1 104 ? -36.623 -8.623 57.004 1.00 47.31 104 ILE D C 1
ATOM 10364 O O . ILE D 1 104 ? -37.219 -7.627 56.589 1.00 41.97 104 ILE D O 1
ATOM 10369 N N . ASP D 1 105 ? -35.568 -9.146 56.385 1.00 40.77 105 ASP D N 1
ATOM 10370 C CA . ASP D 1 105 ? -35.078 -8.617 55.115 1.00 45.48 105 ASP D CA 1
ATOM 10371 C C . ASP D 1 105 ? -36.145 -8.688 54.026 1.00 48.68 105 ASP D C 1
ATOM 10372 O O . ASP D 1 105 ? -36.314 -7.746 53.256 1.00 48.79 105 ASP D O 1
ATOM 10377 N N . ALA D 1 106 ? -36.862 -9.808 53.970 1.00 48.15 106 ALA D N 1
ATOM 10378 C CA . ALA D 1 106 ? -37.890 -10.020 52.951 1.00 44.48 106 ALA D CA 1
ATOM 10379 C C . ALA D 1 106 ? -39.051 -9.040 53.090 1.00 42.42 106 ALA D C 1
ATOM 10380 O O . ALA D 1 106 ? -39.560 -8.520 52.097 1.00 40.16 106 ALA D O 1
ATOM 10382 N N . ILE D 1 107 ? -39.472 -8.800 54.326 1.00 41.56 107 ILE D N 1
ATOM 10383 C CA . ILE D 1 107 ? -40.560 -7.871 54.597 1.00 47.28 107 ILE D CA 1
ATOM 10384 C C . ILE D 1 107 ? -40.127 -6.435 54.308 1.00 52.68 107 ILE D C 1
ATOM 10385 O O . ILE D 1 107 ? -40.854 -5.678 53.663 1.00 40.81 107 ILE D O 1
ATOM 10390 N N . SER D 1 108 ? -38.937 -6.074 54.782 1.00 44.74 108 SER D N 1
ATOM 10391 C CA . SER D 1 108 ? -38.397 -4.731 54.594 1.00 41.42 108 SER D CA 1
ATOM 10392 C C . SER D 1 108 ? -38.162 -4.414 53.121 1.00 35.52 108 SER D C 1
ATOM 10393 O O . SER D 1 108 ? -38.458 -3.309 52.665 1.00 40.16 108 SER D O 1
ATOM 10396 N N . ASN D 1 109 ? -37.624 -5.381 52.385 1.00 35.39 109 ASN D N 1
ATOM 10397 C CA . ASN D 1 109 ? -37.391 -5.209 50.954 1.00 45.32 109 ASN D CA 1
ATOM 10398 C C . ASN D 1 109 ? -38.683 -4.956 50.179 1.00 47.49 109 ASN D C 1
ATOM 10399 O O . ASN D 1 109 ? -38.712 -4.135 49.264 1.00 46.01 109 ASN D O 1
ATOM 10404 N N . VAL D 1 110 ? -39.744 -5.668 50.547 1.00 35.94 110 VAL D N 1
ATOM 10405 C CA . VAL D 1 110 ? -41.054 -5.458 49.943 1.00 36.24 110 VAL D CA 1
ATOM 10406 C C . VAL D 1 110 ? -41.579 -4.066 50.274 1.00 41.98 110 VAL D C 1
ATOM 10407 O O . VAL D 1 110 ? -41.987 -3.320 49.384 1.00 44.61 110 VAL D O 1
ATOM 10411 N N . MET D 1 111 ? -41.540 -3.716 51.556 1.00 39.21 111 MET D N 1
ATOM 10412 C CA . MET D 1 111 ? -42.098 -2.454 52.036 1.00 48.20 111 MET D CA 1
ATOM 10413 C C . MET D 1 111 ? -41.353 -1.216 51.544 1.00 51.70 111 MET D C 1
ATOM 10414 O O . MET D 1 111 ? -41.975 -0.249 51.110 1.00 49.91 111 MET D O 1
ATOM 10419 N N . ASP D 1 112 ? -40.025 -1.246 51.614 1.00 50.20 112 ASP D N 1
ATOM 10420 C CA . ASP D 1 112 ? -39.225 -0.050 51.356 1.00 51.34 112 ASP D CA 1
ATOM 10421 C C . ASP D 1 112 ? -38.351 -0.135 50.106 1.00 42.52 112 ASP D C 1
ATOM 10422 O O . ASP D 1 112 ? -38.330 0.794 49.300 1.00 51.84 112 ASP D O 1
ATOM 10427 N N . LYS D 1 113 ? -37.630 -1.241 49.949 1.00 45.62 113 LYS D N 1
ATOM 10428 C CA . LYS D 1 113 ? -36.739 -1.424 48.803 1.00 42.87 113 LYS D CA 1
ATOM 10429 C C . LYS D 1 113 ? -37.510 -1.569 47.489 1.00 43.65 113 LYS D C 1
ATOM 10430 O O . LYS D 1 113 ? -37.200 -0.903 46.504 1.00 46.46 113 LYS D O 1
ATOM 10436 N N . SER D 1 114 ? -38.512 -2.442 47.480 1.00 46.90 114 SER D N 1
ATOM 10437 C CA . SER D 1 114 ? -39.431 -2.531 46.352 1.00 48.35 114 SER D CA 1
ATOM 10438 C C . SER D 1 114 ? -40.424 -1.384 46.449 1.00 46.22 114 SER D C 1
ATOM 10439 O O . SER D 1 114 ?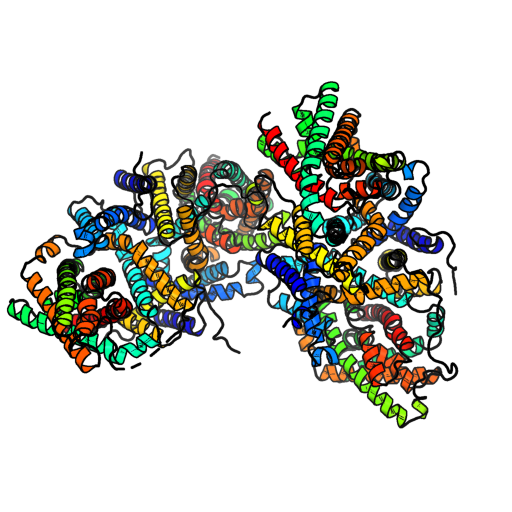 -41.031 -0.982 45.454 1.00 40.20 114 SER D O 1
ATOM 10442 N N . ASN D 1 115 ? -40.574 -0.870 47.666 1.00 40.88 115 ASN D N 1
ATOM 10443 C CA . ASN D 1 115 ? -41.515 0.201 47.978 1.00 43.99 115 ASN D CA 1
ATOM 10444 C C . ASN D 1 115 ? -42.961 -0.145 47.628 1.00 49.50 115 ASN D C 1
ATOM 10445 O O . ASN D 1 115 ? -43.638 0.608 46.933 1.00 48.86 115 ASN D O 1
ATOM 10450 N N . PHE D 1 116 ? -43.426 -1.288 48.125 1.00 44.91 116 PHE D N 1
ATOM 10451 C CA . PHE D 1 116 ? -44.815 -1.700 47.972 1.00 40.93 116 PHE D CA 1
ATOM 10452 C C . PHE D 1 116 ? -45.727 -0.769 48.767 1.00 47.49 116 PHE D C 1
ATOM 10453 O O . PHE D 1 116 ? -46.923 -0.668 48.488 1.00 46.59 116 PHE D O 1
ATOM 10461 N N . LEU D 1 117 ? -45.156 -0.088 49.758 1.00 40.71 117 LEU D N 1
ATOM 10462 C CA . LEU D 1 117 ? -45.911 0.857 50.572 1.00 41.41 117 LEU D CA 1
ATOM 10463 C C . LEU D 1 117 ? -46.365 2.066 49.764 1.00 40.09 117 LEU D C 1
ATOM 10464 O O . LEU D 1 117 ? -47.525 2.472 49.845 1.00 41.56 117 LEU D O 1
ATOM 10469 N N . ASN D 1 118 ? -45.446 2.648 49.000 1.00 40.82 118 ASN D N 1
ATOM 10470 C CA . ASN D 1 118 ? -45.784 3.784 48.153 1.00 48.42 118 ASN D CA 1
ATOM 10471 C C . ASN D 1 118 ? -46.819 3.406 47.105 1.00 43.91 118 ASN D C 1
ATOM 10472 O O . ASN D 1 118 ? -47.755 4.161 46.857 1.00 45.65 118 ASN D O 1
ATOM 10477 N N . LEU D 1 119 ? -46.648 2.234 46.498 1.00 43.73 119 LEU D N 1
ATOM 10478 C CA . LEU D 1 119 ? -47.617 1.727 45.532 1.00 47.19 119 LEU D CA 1
ATOM 10479 C C . LEU D 1 119 ? -48.986 1.571 46.181 1.00 41.32 119 LEU D C 1
ATOM 10480 O O . LEU D 1 119 ? -49.994 2.006 45.627 1.00 42.16 119 LEU D O 1
ATOM 10485 N N . PHE D 1 120 ? -49.010 0.961 47.363 1.00 42.24 120 PHE D N 1
ATOM 10486 C CA . PHE D 1 120 ? -50.247 0.760 48.106 1.00 41.29 120 PHE D CA 1
ATOM 10487 C C . PHE D 1 120 ? -50.957 2.089 48.350 1.00 42.66 120 PHE D C 1
ATOM 10488 O O . PHE D 1 120 ? -52.141 2.237 48.044 1.00 49.53 120 PHE D O 1
ATOM 10496 N N . ILE D 1 121 ? -50.223 3.049 48.904 1.00 44.23 121 ILE D N 1
ATOM 10497 C CA . ILE D 1 121 ? -50.766 4.374 49.181 1.00 46.14 121 ILE D CA 1
ATOM 10498 C C . ILE D 1 121 ? -51.172 5.076 47.886 1.00 43.22 121 ILE D C 1
ATOM 10499 O O . ILE D 1 121 ? -52.222 5.715 47.823 1.00 45.68 121 ILE D O 1
ATOM 10504 N N . ALA D 1 122 ? -50.347 4.940 46.851 1.00 41.43 122 ALA D N 1
ATOM 10505 C CA . ALA D 1 122 ? -50.659 5.507 45.542 1.00 43.93 122 ALA D CA 1
ATOM 10506 C C . ALA D 1 122 ? -51.980 4.975 44.988 1.00 43.99 122 ALA D C 1
ATOM 10507 O O . ALA D 1 122 ? -52.755 5.721 44.390 1.00 52.52 122 ALA D O 1
ATOM 10509 N N . VAL D 1 123 ? -52.226 3.683 45.184 1.00 44.59 123 VAL D N 1
ATOM 10510 C CA . VAL D 1 123 ? -53.456 3.050 44.717 1.00 47.56 123 VAL D CA 1
ATOM 10511 C C . VAL D 1 123 ? -54.668 3.510 45.529 1.00 40.62 123 VAL D C 1
ATOM 10512 O O . VAL D 1 123 ? -55.708 3.847 44.964 1.00 47.78 123 VAL D O 1
ATOM 10516 N N . LEU D 1 124 ? -54.522 3.530 46.851 1.00 50.49 124 LEU D N 1
ATOM 10517 C CA . LEU D 1 124 ? -55.594 3.962 47.747 1.00 51.48 124 LEU D CA 1
ATOM 10518 C C . LEU D 1 124 ? -56.064 5.381 47.440 1.00 45.84 124 LEU D C 1
ATOM 10519 O O . LEU D 1 124 ? -57.257 5.618 47.255 1.00 54.22 124 LEU D O 1
ATOM 10524 N N . ILE D 1 125 ? -55.118 6.315 47.382 1.00 58.70 125 ILE D N 1
ATOM 10525 C CA . ILE D 1 125 ? -55.412 7.715 47.083 1.00 52.25 125 ILE D CA 1
ATOM 10526 C C . ILE D 1 125 ? -56.125 7.875 45.740 1.00 47.69 125 ILE D C 1
ATOM 10527 O O . ILE D 1 125 ? -57.147 8.555 45.647 1.00 52.08 125 ILE D O 1
ATOM 10532 N N . THR D 1 126 ? -55.574 7.251 44.703 1.00 45.54 126 THR D N 1
ATOM 10533 C CA . THR D 1 126 ? -56.151 7.308 43.365 1.00 51.75 126 THR D CA 1
ATOM 10534 C C . THR D 1 126 ? -57.556 6.711 43.338 1.00 53.85 126 THR D C 1
ATOM 10535 O O . THR D 1 126 ? -58.496 7.340 42.847 1.00 61.39 126 THR D O 1
ATOM 10539 N N . GLY D 1 127 ? -57.692 5.499 43.868 1.00 56.12 127 GLY D N 1
ATOM 10540 C CA . GLY D 1 127 ? -58.966 4.801 43.866 1.00 43.52 127 GLY D CA 1
ATOM 10541 C C . GLY D 1 127 ? -60.044 5.504 44.669 1.00 53.08 127 GLY D C 1
ATOM 10542 O O . GLY D 1 127 ? -61.208 5.495 44.280 1.00 53.59 127 GLY D O 1
ATOM 10543 N N . ALA D 1 128 ? -59.659 6.118 45.784 1.00 47.51 128 ALA D N 1
ATOM 10544 C CA . ALA D 1 128 ? -60.620 6.780 46.664 1.00 57.33 128 ALA D CA 1
ATOM 10545 C C . ALA D 1 128 ? -61.196 8.056 46.052 1.00 55.81 128 ALA D C 1
ATOM 10546 O O . ALA D 1 128 ? -62.411 8.264 46.058 1.00 57.48 128 ALA D O 1
ATOM 10548 N N . ILE D 1 129 ? -60.318 8.910 45.536 1.00 48.38 129 ILE D N 1
ATOM 10549 C CA . ILE D 1 129 ? -60.726 10.207 45.004 1.00 57.84 129 ILE D CA 1
ATOM 10550 C C . ILE D 1 129 ? -61.433 10.092 43.649 1.00 56.97 129 ILE D C 1
ATOM 10551 O O . ILE D 1 129 ? -62.423 10.782 43.404 1.00 66.66 129 ILE D O 1
ATOM 10556 N N . LEU D 1 130 ? -60.928 9.224 42.776 1.00 60.66 130 LEU D N 1
ATOM 10557 C CA . LEU D 1 130 ? -61.548 9.010 41.469 1.00 64.29 130 LEU D CA 1
ATOM 10558 C C . LEU D 1 130 ? -62.889 8.283 41.575 1.00 61.37 130 LEU D C 1
ATOM 10559 O O . LEU D 1 130 ? -63.715 8.361 40.668 1.00 65.93 130 LEU D O 1
ATOM 10564 N N . SER D 1 131 ? -63.105 7.583 42.684 1.00 60.52 131 SER D N 1
ATOM 10565 C CA . SER D 1 131 ? -64.374 6.898 42.914 1.00 65.75 131 SER D CA 1
ATOM 10566 C C . SER D 1 131 ? -65.498 7.902 43.139 1.00 71.89 131 SER D C 1
ATOM 10567 O O . SER D 1 131 ? -66.674 7.578 42.976 1.00 84.46 131 SER D O 1
ATOM 10570 N N . VAL D 1 132 ? -65.131 9.123 43.512 1.00 66.30 132 VAL D N 1
ATOM 10571 C CA . VAL D 1 132 ? -66.112 10.159 43.806 1.00 63.76 132 VAL D CA 1
ATOM 10572 C C . VAL D 1 132 ? -66.733 10.722 42.532 1.00 71.00 132 VAL D C 1
ATOM 10573 O O . VAL D 1 132 ? -66.022 11.078 41.591 1.00 65.52 132 VAL D O 1
ATOM 10577 N N . ASN D 1 133 ? -68.063 10.787 42.512 1.00 81.38 133 ASN D N 1
ATOM 10578 C CA . ASN D 1 133 ? -68.803 11.425 41.428 1.00 80.13 133 ASN D CA 1
ATOM 10579 C C . ASN D 1 133 ? -68.303 12.846 41.184 1.00 76.63 133 ASN D C 1
ATOM 10580 O O . ASN D 1 133 ? -68.203 13.641 42.119 1.00 72.04 133 ASN D O 1
ATOM 10585 N N . ARG D 1 134 ? -67.985 13.152 39.929 1.00 72.35 134 ARG D N 1
ATOM 10586 C CA . ARG D 1 134 ? -67.413 14.445 39.557 1.00 75.74 134 ARG D CA 1
ATOM 10587 C C . ARG D 1 134 ? -68.267 15.631 40.004 1.00 83.31 134 ARG D C 1
ATOM 10588 O O . ARG D 1 134 ? -67.753 16.592 40.577 1.00 86.54 134 ARG D O 1
ATOM 10596 N N . LYS D 1 135 ? -69.568 15.559 39.739 1.00 88.02 135 LYS D N 1
ATOM 10597 C CA . LYS D 1 135 ? -70.485 16.626 40.127 1.00 88.84 135 LYS D CA 1
ATOM 10598 C C . LYS D 1 135 ? -70.569 16.766 41.643 1.00 87.64 135 LYS D C 1
ATOM 10599 O O . LYS D 1 135 ? -70.580 17.878 42.172 1.00 86.64 135 LYS D O 1
ATOM 10605 N N . LEU D 1 136 ? -70.626 15.633 42.336 1.00 82.96 136 LEU D N 1
ATOM 10606 C CA . LEU D 1 136 ? -70.664 15.626 43.793 1.00 77.12 136 LEU D CA 1
ATOM 10607 C C . LEU D 1 136 ? -69.362 16.173 44.368 1.00 77.18 136 LEU D C 1
ATOM 10608 O O . LEU D 1 136 ? -69.359 16.807 45.423 1.00 72.36 136 LEU D O 1
ATOM 10613 N N . LEU D 1 137 ? -68.259 15.925 43.665 1.00 80.10 137 LEU D N 1
ATOM 10614 C CA . LEU D 1 137 ? -66.951 16.437 44.063 1.00 69.85 137 LEU D CA 1
ATOM 10615 C C . LEU D 1 137 ? -66.940 17.960 44.089 1.00 82.92 137 LEU D C 1
ATOM 10616 O O . LEU D 1 137 ? -66.443 18.570 45.035 1.00 81.08 137 LEU D O 1
ATOM 10621 N N . LEU D 1 138 ? -67.498 18.567 43.046 1.00 81.10 138 LEU D N 1
ATOM 10622 C CA . LEU D 1 138 ? -67.503 20.020 42.911 1.00 72.22 138 LEU D CA 1
ATOM 10623 C C . LEU D 1 138 ? -68.515 20.689 43.838 1.00 77.96 138 LEU D C 1
ATOM 10624 O O . LEU D 1 138 ? -68.268 21.781 44.349 1.00 74.48 138 LEU D O 1
ATOM 10629 N N . LYS D 1 139 ? -69.652 20.031 44.052 1.00 80.44 139 LYS D N 1
ATOM 10630 C CA . LYS D 1 139 ? -70.666 20.534 44.974 1.00 80.45 139 LYS D CA 1
ATOM 10631 C C . LYS D 1 139 ? -70.112 20.606 46.394 1.00 78.48 139 LYS D C 1
ATOM 10632 O O . LYS D 1 139 ? -70.497 21.471 47.181 1.00 77.18 139 LYS D O 1
ATOM 10638 N N . SER D 1 140 ? -69.195 19.698 46.707 1.00 83.40 140 SER D N 1
ATOM 10639 C CA . SER D 1 140 ? -68.614 19.614 48.041 1.00 81.00 140 SER D CA 1
ATOM 10640 C C . SER D 1 140 ? -67.763 20.835 48.379 1.00 78.29 140 SER D C 1
ATOM 10641 O O . SER D 1 140 ? -67.636 21.203 49.545 1.00 82.40 140 SER D O 1
ATOM 10644 N N . LEU D 1 141 ? -67.187 21.459 47.356 1.00 72.97 141 LEU D N 1
ATOM 10645 C CA . LEU D 1 141 ? -66.297 22.602 47.547 1.00 86.92 141 LEU D CA 1
ATOM 10646 C C . LEU D 1 141 ? -67.040 23.861 47.991 1.00 84.67 141 LEU D C 1
ATOM 10647 O O . LEU D 1 141 ? -66.423 24.822 48.453 1.00 82.56 141 LEU D O 1
ATOM 10652 N N . LEU D 1 142 ? -68.363 23.848 47.858 1.00 76.69 142 LEU D N 1
ATOM 10653 C CA . LEU D 1 142 ? -69.176 25.025 48.151 1.00 83.02 142 LEU D CA 1
ATOM 10654 C C . LEU D 1 142 ? -69.803 24.990 49.544 1.00 86.07 142 LEU D C 1
ATOM 10655 O O . LEU D 1 142 ? -70.295 26.007 50.032 1.00 72.95 142 LEU D O 1
ATOM 10660 N N . GLY D 1 143 ? -69.786 23.823 50.182 1.00 87.42 143 GLY D N 1
ATOM 10661 C CA . GLY D 1 143 ? -70.425 23.670 51.477 1.00 79.83 143 GLY D CA 1
ATOM 10662 C C . GLY D 1 143 ? -69.875 22.573 52.370 1.00 86.88 143 GLY D C 1
ATOM 10663 O O . GLY D 1 143 ? -69.501 22.831 53.512 1.00 85.44 143 GLY D O 1
ATOM 10664 N N . TYR D 1 144 ? -69.821 21.346 51.860 1.00 85.75 144 TYR D N 1
ATOM 10665 C CA . TYR D 1 144 ? -69.441 20.210 52.696 1.0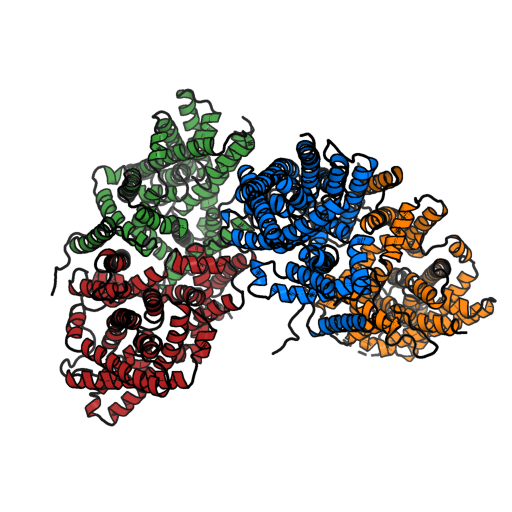0 78.69 144 TYR D CA 1
ATOM 10666 C C . TYR D 1 144 ? -67.953 20.178 53.057 1.00 66.37 144 TYR D C 1
ATOM 10667 O O . TYR D 1 144 ? -67.598 19.867 54.193 1.00 67.23 144 TYR D O 1
ATOM 10676 N N . ILE D 1 145 ? -67.090 20.485 52.094 1.00 62.92 145 ILE D N 1
ATOM 10677 C CA . ILE D 1 145 ? -65.654 20.586 52.366 1.00 74.99 145 ILE D CA 1
ATOM 10678 C C . ILE D 1 145 ? -65.306 21.723 53.349 1.00 73.92 145 ILE D C 1
ATOM 10679 O O . ILE D 1 145 ? -64.501 21.516 54.260 1.00 72.41 145 ILE D O 1
ATOM 10684 N N . PRO D 1 146 ? -65.898 22.925 53.169 1.00 72.40 146 PRO D N 1
ATOM 10685 C CA . PRO D 1 146 ? -65.679 23.950 54.198 1.00 78.98 146 PRO D CA 1
ATOM 10686 C C . PRO D 1 146 ? -66.153 23.501 55.579 1.00 65.07 146 PRO D C 1
ATOM 10687 O O . PRO D 1 146 ? -65.511 23.826 56.577 1.00 64.26 146 PRO D O 1
ATOM 10691 N N . THR D 1 147 ? -67.262 22.767 55.628 1.00 68.01 147 THR D N 1
ATOM 10692 C CA . THR D 1 147 ? -67.782 22.238 56.886 1.00 63.95 147 THR D CA 1
ATOM 10693 C C . THR D 1 147 ? -66.794 21.247 57.508 1.00 68.69 147 THR D C 1
ATOM 10694 O O . THR D 1 147 ? -66.696 21.133 58.732 1.00 70.14 147 THR D O 1
ATOM 10698 N N . ILE D 1 148 ? -66.062 20.537 56.653 1.00 66.81 148 ILE D N 1
ATOM 10699 C CA . ILE D 1 148 ? -65.009 19.631 57.100 1.00 69.37 148 ILE D CA 1
ATOM 10700 C C . ILE D 1 148 ? -63.848 20.416 57.708 1.00 58.97 148 ILE D C 1
ATOM 10701 O O . ILE D 1 148 ? -63.338 20.060 58.771 1.00 62.50 148 ILE D O 1
ATOM 10706 N N . LEU D 1 149 ? -63.446 21.488 57.029 1.00 59.09 149 LEU D N 1
ATOM 10707 C CA . LEU D 1 149 ? -62.350 22.340 57.486 1.00 69.45 149 LEU D CA 1
ATOM 10708 C C . LEU D 1 149 ? -62.640 22.958 58.853 1.00 56.99 149 LEU D C 1
ATOM 10709 O O . LEU D 1 149 ? -61.744 23.081 59.686 1.00 58.33 149 LEU D O 1
ATOM 10714 N N . ALA D 1 150 ? -63.895 23.335 59.080 1.00 61.45 150 ALA D N 1
ATOM 10715 C CA . ALA D 1 150 ? -64.306 23.903 60.361 1.00 61.69 150 ALA D CA 1
ATOM 10716 C C . ALA D 1 150 ? -64.140 22.892 61.494 1.00 70.08 150 ALA D C 1
ATOM 10717 O O . ALA D 1 150 ? -63.795 23.258 62.620 1.00 62.59 150 ALA D O 1
ATOM 10719 N N . GLY D 1 151 ? -64.395 21.621 61.191 1.00 64.79 151 GLY D N 1
ATOM 10720 C CA . GLY D 1 151 ? -64.233 20.553 62.161 1.00 55.45 151 GLY D CA 1
ATOM 10721 C C . GLY D 1 151 ? -62.777 20.327 62.527 1.00 48.11 151 GLY D C 1
ATOM 10722 O O . GLY D 1 151 ? -62.459 19.985 63.667 1.00 62.56 151 GLY D O 1
ATOM 10723 N N . ILE D 1 152 ? -61.891 20.513 61.552 1.00 48.97 152 ILE D N 1
ATOM 10724 C CA . ILE D 1 152 ? -60.455 20.405 61.786 1.00 59.42 152 ILE D CA 1
ATOM 10725 C C . ILE D 1 152 ? -59.973 21.574 62.645 1.00 66.60 152 ILE D C 1
ATOM 10726 O O . ILE D 1 152 ? -59.204 21.387 63.590 1.00 65.64 152 ILE D O 1
ATOM 10731 N N . VAL D 1 153 ? -60.422 22.779 62.300 1.00 62.91 153 VAL D N 1
ATOM 10732 C CA . VAL D 1 153 ? -60.134 23.971 63.089 1.00 68.07 153 VAL D CA 1
ATOM 10733 C C . VAL D 1 153 ? -60.664 23.789 64.506 1.00 70.03 153 VAL D C 1
ATOM 10734 O O . VAL D 1 153 ? -59.981 24.106 65.482 1.00 65.49 153 VAL D O 1
ATOM 10738 N N . GLY D 1 154 ? -61.884 23.268 64.605 1.00 66.59 154 GLY D N 1
ATOM 10739 C CA . GLY D 1 154 ? -62.506 23.006 65.889 1.00 64.42 154 GLY D CA 1
ATOM 10740 C C . GLY D 1 154 ? -61.724 22.001 66.712 1.00 69.86 154 GLY D C 1
ATOM 10741 O O . GLY D 1 154 ? -61.499 22.207 67.904 1.00 76.12 154 GLY D O 1
ATOM 10742 N N . ALA D 1 155 ? -61.307 20.911 66.075 1.00 66.71 155 ALA D N 1
ATOM 10743 C CA . ALA D 1 155 ? -60.517 19.889 66.750 1.00 72.69 155 ALA D CA 1
ATOM 10744 C C . ALA D 1 155 ? -59.133 20.419 67.111 1.00 61.36 155 ALA D C 1
ATOM 10745 O O . ALA D 1 155 ? -58.522 19.980 68.087 1.00 58.67 155 ALA D O 1
ATOM 10747 N N . SER D 1 156 ? -58.641 21.360 66.312 1.00 67.36 156 SER D N 1
ATOM 10748 C CA . SER D 1 156 ? -57.336 21.965 66.545 1.00 73.66 156 SER D CA 1
ATOM 10749 C C . SER D 1 156 ? -57.350 22.853 67.783 1.00 69.01 156 SER D C 1
ATOM 10750 O O . SER D 1 156 ? -56.535 22.677 68.687 1.00 56.20 156 SER D O 1
ATOM 10753 N N . LEU D 1 157 ? -58.279 23.805 67.811 1.00 72.14 157 LEU D N 1
ATOM 10754 C CA . LEU D 1 157 ? -58.417 24.731 68.931 1.00 75.16 157 LEU D CA 1
ATOM 10755 C C . LEU D 1 157 ? -58.617 23.997 70.252 1.00 71.84 157 LEU D C 1
ATOM 10756 O O . LEU D 1 157 ? -58.022 24.355 71.268 1.00 63.21 157 LEU D O 1
ATOM 10761 N N . PHE D 1 158 ? -59.455 22.967 70.231 1.00 68.29 158 PHE D N 1
ATOM 10762 C CA . PHE D 1 158 ? -59.737 22.187 71.429 1.00 66.21 158 PHE D CA 1
ATOM 10763 C C . PHE D 1 158 ? -58.543 21.323 71.825 1.00 70.23 158 PHE D C 1
ATOM 10764 O O . PHE D 1 158 ? -58.307 21.092 73.009 1.00 69.25 158 PHE D O 1
ATOM 10772 N N . GLY D 1 159 ? -57.793 20.852 70.832 1.00 71.52 159 GLY D N 1
ATOM 10773 C CA . GLY D 1 159 ? -56.628 20.019 71.083 1.00 65.67 159 GLY D CA 1
ATOM 10774 C C . GLY D 1 159 ? -55.455 20.790 71.661 1.00 70.66 159 GLY D C 1
ATOM 10775 O O . GLY D 1 159 ? -54.745 20.296 72.539 1.00 66.57 159 GLY D O 1
ATOM 10776 N N . ILE D 1 160 ? -55.245 22.003 71.157 1.00 68.38 160 ILE D N 1
ATOM 10777 C CA . ILE D 1 160 ? -54.185 22.871 71.659 1.00 74.88 160 ILE D CA 1
ATOM 10778 C C . ILE D 1 160 ? -54.429 23.235 73.123 1.00 69.57 160 ILE D C 1
ATOM 10779 O O . ILE D 1 160 ? -53.532 23.112 73.957 1.00 62.03 160 ILE D O 1
ATOM 10784 N N . VAL D 1 161 ? -55.648 23.676 73.425 1.00 66.41 161 VAL D N 1
ATOM 10785 C CA . VAL D 1 161 ? -56.021 24.081 74.779 1.00 62.16 161 VAL D CA 1
ATOM 10786 C C . VAL D 1 161 ? -55.841 22.966 75.809 1.00 67.95 161 VAL D C 1
ATOM 10787 O O . VAL D 1 161 ? -55.155 23.155 76.815 1.00 75.17 161 VAL D O 1
ATOM 10791 N N . ILE D 1 162 ? -56.453 21.812 75.558 1.00 63.95 162 ILE D N 1
ATOM 10792 C CA . ILE D 1 162 ? -56.327 20.673 76.464 1.00 63.42 162 ILE D CA 1
ATOM 10793 C C . ILE D 1 162 ? -54.881 20.184 76.523 1.00 69.48 162 ILE D C 1
ATOM 10794 O O . ILE D 1 162 ? -54.426 19.687 77.554 1.00 77.82 162 ILE D O 1
ATOM 10799 N N . GLY D 1 163 ? -54.155 20.351 75.421 1.00 63.14 163 GLY D N 1
ATOM 10800 C CA . GLY D 1 163 ? -52.749 19.999 75.380 1.00 71.54 163 GLY D CA 1
ATOM 10801 C C . GLY D 1 163 ? -51.934 20.906 76.282 1.00 75.02 163 GLY D C 1
ATOM 10802 O O . GLY D 1 163 ? -51.051 20.443 77.006 1.00 74.79 163 GLY D O 1
ATOM 10803 N N . LEU D 1 164 ? -52.237 22.201 76.235 1.00 71.20 164 LEU D N 1
ATOM 10804 C CA . LEU D 1 164 ? -51.568 23.189 77.077 1.00 72.19 164 LEU D CA 1
ATOM 10805 C C . LEU D 1 164 ? -51.774 22.893 78.559 1.00 78.85 164 LEU D C 1
ATOM 10806 O O . LEU D 1 164 ? -50.827 22.926 79.346 1.00 75.96 164 LEU D O 1
ATOM 10811 N N . CYS D 1 165 ? -53.016 22.594 78.928 1.00 69.07 165 CYS D N 1
ATOM 10812 C CA . CYS D 1 165 ? -53.366 22.294 80.313 1.00 74.14 165 CYS D CA 1
ATOM 10813 C C . CYS D 1 165 ? -52.613 21.071 80.835 1.00 86.40 165 CYS D C 1
ATOM 10814 O O . CYS D 1 165 ? -52.469 20.887 82.044 1.00 87.51 165 CYS D O 1
ATOM 10817 N N . PHE D 1 166 ? -52.125 20.244 79.918 1.00 79.32 166 PHE D N 1
ATOM 10818 C CA . PHE D 1 166 ? -51.371 19.054 80.288 1.00 76.33 166 PHE D CA 1
ATOM 10819 C C . PHE D 1 166 ? -49.867 19.254 80.127 1.00 78.46 166 PHE D C 1
ATOM 10820 O O . PHE D 1 166 ? -49.080 18.359 80.436 1.00 81.87 166 PHE D O 1
ATOM 10828 N N . GLY D 1 167 ? -49.470 20.427 79.647 1.00 75.64 167 GLY D N 1
ATOM 10829 C CA . GLY D 1 167 ? -48.063 20.718 79.445 1.00 62.12 167 GLY D CA 1
ATOM 10830 C C . GLY D 1 167 ? -47.522 20.108 78.166 1.00 71.50 167 GLY D C 1
ATOM 10831 O O . GLY D 1 167 ? -46.323 19.846 78.046 1.00 64.26 167 GLY D O 1
ATOM 10832 N N . ILE D 1 168 ? -48.415 19.874 77.210 1.00 82.76 168 ILE D N 1
ATOM 10833 C CA . ILE D 1 168 ? -48.021 19.380 75.898 1.00 65.62 168 ILE D CA 1
ATOM 10834 C C . ILE D 1 168 ? -47.939 20.557 74.932 1.00 59.35 168 ILE D C 1
ATOM 10835 O O . ILE D 1 168 ? -48.908 21.300 74.776 1.00 57.57 168 ILE D O 1
ATOM 10840 N N . PRO D 1 169 ? -46.776 20.733 74.282 1.00 61.84 169 PRO D N 1
ATOM 10841 C CA . PRO D 1 169 ? -46.579 21.833 73.328 1.00 64.58 169 PRO D CA 1
ATOM 10842 C C . PRO D 1 169 ? -47.530 21.759 72.130 1.00 71.39 169 PRO D C 1
ATOM 10843 O O . PRO D 1 169 ? -48.171 20.729 71.912 1.00 72.64 169 PRO D O 1
ATOM 10847 N N . VAL D 1 170 ? -47.614 22.846 71.369 1.00 67.14 170 VAL D N 1
ATOM 10848 C CA . VAL D 1 170 ? -48.537 22.938 70.241 1.00 64.03 170 VAL D CA 1
ATOM 10849 C C . VAL D 1 170 ? -48.128 22.044 69.071 1.00 73.50 170 VAL D C 1
ATOM 10850 O O . VAL D 1 170 ? -48.974 21.403 68.445 1.00 65.04 170 VAL D O 1
ATOM 10854 N N . ASP D 1 171 ? -46.829 22.000 68.788 1.00 75.14 171 ASP D N 1
ATOM 10855 C CA . ASP D 1 171 ? -46.315 21.225 67.662 1.00 70.81 171 ASP D CA 1
ATOM 10856 C C . ASP D 1 171 ? -46.533 19.722 67.828 1.00 75.97 171 ASP D C 1
ATOM 10857 O O . ASP D 1 171 ? -46.720 19.008 66.845 1.00 73.49 171 ASP D O 1
ATOM 10862 N N . ARG D 1 172 ? -46.518 19.242 69.068 1.00 70.63 172 ARG D N 1
ATOM 10863 C CA . ARG D 1 172 ? -46.726 17.820 69.325 1.00 68.14 172 ARG D CA 1
ATOM 10864 C C . ARG D 1 172 ? -48.212 17.458 69.271 1.00 73.28 172 ARG D C 1
ATOM 10865 O O . ARG D 1 172 ? -48.581 16.384 68.790 1.00 65.23 172 ARG D O 1
ATOM 10873 N N . ILE D 1 173 ? -49.057 18.360 69.765 1.00 74.75 173 ILE D N 1
ATOM 10874 C CA . ILE D 1 173 ? -50.506 18.181 69.710 1.00 64.15 173 ILE D CA 1
ATOM 10875 C C . ILE D 1 173 ? -50.984 18.071 68.262 1.00 62.11 173 ILE D C 1
ATOM 10876 O O . ILE D 1 173 ? -51.753 17.174 67.915 1.00 72.11 173 ILE D O 1
ATOM 10881 N N . MET D 1 174 ? -50.513 18.983 67.418 1.00 59.35 174 MET D N 1
ATOM 10882 C CA . MET D 1 174 ? -50.885 18.984 66.008 1.00 68.35 174 MET D CA 1
ATOM 10883 C C . MET D 1 174 ? -50.407 17.731 65.280 1.00 66.96 174 MET D C 1
ATOM 10884 O O . MET D 1 174 ? -51.166 17.118 64.534 1.00 60.51 174 MET D O 1
ATOM 10889 N N . MET D 1 175 ? -49.152 17.357 65.505 1.00 70.24 175 MET D N 1
ATOM 10890 C CA . MET D 1 175 ? -48.529 16.252 64.780 1.00 68.36 175 MET D CA 1
ATOM 10891 C C . MET D 1 175 ? -48.998 14.869 65.225 1.00 61.33 175 MET D C 1
ATOM 10892 O O . MET D 1 175 ? -49.379 14.045 64.398 1.00 63.66 175 MET D O 1
ATOM 10897 N N . LEU D 1 176 ? -48.963 14.617 66.529 1.00 62.94 176 LEU D N 1
ATOM 10898 C CA . LEU D 1 176 ? -49.206 13.273 67.054 1.00 68.24 176 LEU D CA 1
ATOM 10899 C C . LEU D 1 176 ? -50.661 12.998 67.436 1.00 60.00 176 LEU D C 1
ATOM 10900 O O . LEU D 1 176 ? -51.072 11.841 67.531 1.00 59.56 176 LEU D O 1
ATOM 10905 N N . TYR D 1 177 ? -51.438 14.055 67.647 1.00 58.41 177 TYR D N 1
ATOM 10906 C CA . TYR D 1 177 ? -52.808 13.903 68.129 1.00 55.18 177 TYR D CA 1
ATOM 10907 C C . TYR D 1 177 ? -53.858 14.296 67.094 1.00 53.60 177 TYR D C 1
ATOM 10908 O O . TYR D 1 177 ? -54.514 13.435 66.513 1.00 64.31 177 TYR D O 1
ATOM 10917 N N . VAL D 1 178 ? -54.011 15.598 66.874 1.00 60.27 178 VAL D N 1
ATOM 10918 C CA . VAL D 1 178 ? -55.054 16.132 65.998 1.00 56.61 178 VAL D CA 1
ATOM 10919 C C . VAL D 1 178 ? -55.032 15.574 64.574 1.00 56.97 178 VAL D C 1
ATOM 10920 O O . VAL D 1 178 ? -56.022 15.009 64.112 1.00 58.81 178 VAL D O 1
ATOM 10924 N N . LEU D 1 179 ? -53.904 15.726 63.888 1.00 47.45 179 LEU D N 1
ATOM 10925 C CA . LEU D 1 179 ? -53.790 15.290 62.496 1.00 54.59 179 LEU D CA 1
ATOM 10926 C C . LEU D 1 179 ? -54.020 13.787 62.257 1.00 57.61 179 LEU D C 1
ATOM 10927 O O . LEU D 1 179 ? -54.699 13.424 61.295 1.00 54.29 179 LEU D O 1
ATOM 10932 N N . PRO D 1 180 ? -53.461 12.911 63.118 1.00 55.08 180 PRO D N 1
ATOM 10933 C CA . PRO D 1 180 ? -53.823 11.499 62.945 1.00 53.83 180 PRO D CA 1
ATOM 10934 C C . PRO D 1 180 ? -55.316 11.271 63.170 1.00 53.14 180 PRO D C 1
ATOM 10935 O O . PRO D 1 180 ? -55.950 10.641 62.327 1.00 54.51 180 PRO D O 1
ATOM 10939 N N . ILE D 1 181 ? -55.856 11.785 64.275 1.00 55.50 181 ILE D N 1
ATOM 10940 C CA . ILE D 1 181 ? -57.280 11.645 64.601 1.00 49.50 181 ILE D CA 1
ATOM 10941 C C . ILE D 1 181 ? -58.198 12.055 63.449 1.00 47.04 181 ILE D C 1
ATOM 10942 O O . ILE D 1 181 ? -59.189 11.383 63.166 1.00 54.71 181 ILE D O 1
ATOM 10947 N N . MET D 1 182 ? -57.862 13.155 62.783 1.00 51.17 182 MET D N 1
ATOM 10948 C CA . MET D 1 182 ? -58.676 13.648 61.679 1.00 52.34 182 MET D CA 1
ATOM 10949 C C . MET D 1 182 ? -58.231 13.046 60.345 1.00 52.72 182 MET D C 1
ATOM 10950 O O . MET D 1 182 ? -58.844 13.299 59.306 1.00 49.30 182 MET D O 1
ATOM 10955 N N . GLY D 1 183 ? -57.175 12.238 60.381 1.00 50.67 183 GLY D N 1
ATOM 10956 C CA . GLY D 1 183 ? -56.696 11.558 59.190 1.00 47.74 183 GLY D CA 1
ATOM 10957 C C . GLY D 1 183 ? -57.635 10.455 58.737 1.00 58.37 183 GLY D C 1
ATOM 10958 O O . GLY D 1 183 ? -58.645 10.180 59.387 1.00 39.47 183 GLY D O 1
ATOM 10959 N N . GLY D 1 184 ? -57.299 9.812 57.623 1.00 50.97 184 GLY D N 1
ATOM 10960 C CA . GLY D 1 184 ? -58.165 8.801 57.045 1.00 55.63 184 GLY D CA 1
ATOM 10961 C C . GLY D 1 184 ? -58.010 7.402 57.617 1.00 51.79 184 GLY D C 1
ATOM 10962 O O . GLY D 1 184 ? -58.215 6.415 56.905 1.00 64.09 184 GLY D O 1
ATOM 10963 N N . GLY D 1 185 ? -57.657 7.305 58.895 1.00 43.00 185 GLY D N 1
ATOM 10964 C CA . GLY D 1 185 ? -57.531 6.012 59.543 1.00 40.48 185 GLY D CA 1
ATOM 10965 C C . GLY D 1 185 ? -56.104 5.524 59.717 1.00 44.19 185 GLY D C 1
ATOM 10966 O O . GLY D 1 185 ? -55.181 6.315 59.921 1.00 53.03 185 GLY D O 1
ATOM 10967 N N . ASN D 1 186 ? -55.931 4.208 59.642 1.00 48.34 186 ASN D N 1
ATOM 10968 C CA . ASN D 1 186 ? -54.625 3.580 59.810 1.00 46.78 186 ASN D CA 1
ATOM 10969 C C . ASN D 1 186 ? -53.788 3.645 58.532 1.00 53.27 186 ASN D C 1
ATOM 10970 O O . ASN D 1 186 ? -52.910 4.499 58.399 1.00 57.34 186 ASN D O 1
ATOM 10975 N N . GLY D 1 187 ? -54.059 2.735 57.599 1.00 47.33 187 GLY D N 1
ATOM 10976 C CA . GLY D 1 187 ? -53.289 2.643 56.370 1.00 39.10 187 GLY D CA 1
ATOM 10977 C C . GLY D 1 187 ? -53.468 3.816 55.423 1.00 42.09 187 GLY D C 1
ATOM 10978 O O . GLY D 1 187 ? -52.652 4.026 54.523 1.00 40.77 187 GLY D O 1
ATOM 10979 N N . ALA D 1 188 ? -54.536 4.582 55.620 1.00 41.89 188 ALA D N 1
ATOM 10980 C CA . ALA D 1 188 ? -54.814 5.729 54.762 1.00 50.05 188 ALA D CA 1
ATOM 10981 C C . ALA D 1 188 ? -54.582 7.033 55.513 1.00 46.23 188 ALA D C 1
ATOM 10982 O O . ALA D 1 188 ? -54.818 8.118 54.980 1.00 51.41 188 ALA D O 1
ATOM 10984 N N . GLY D 1 189 ? -54.119 6.919 56.754 1.00 42.01 189 GLY D N 1
ATOM 10985 C CA . GLY D 1 189 ? -53.864 8.084 57.581 1.00 47.39 189 GLY D CA 1
ATOM 10986 C C . GLY D 1 189 ? -52.537 8.020 58.307 1.00 48.87 189 GLY D C 1
ATOM 10987 O O . GLY D 1 189 ? -51.566 8.630 57.875 1.00 43.13 189 GLY D O 1
ATOM 10988 N N . ALA D 1 190 ? -52.497 7.278 59.410 1.00 50.05 190 ALA D N 1
ATOM 10989 C CA . ALA D 1 190 ? -51.296 7.189 60.242 1.00 42.70 190 ALA D CA 1
ATOM 10990 C C . ALA D 1 190 ? -50.057 6.733 59.470 1.00 55.11 190 ALA D C 1
ATOM 10991 O O . ALA D 1 190 ? -48.950 7.212 59.722 1.00 52.58 190 ALA D O 1
ATOM 10993 N N . VAL D 1 191 ? -50.246 5.809 58.534 1.00 52.10 191 VAL D N 1
ATOM 10994 C CA . VAL D 1 191 ? -49.129 5.291 57.745 1.00 50.82 191 VAL D CA 1
ATOM 10995 C C . VAL D 1 191 ? -48.536 6.325 56.772 1.00 47.03 191 VAL D C 1
ATOM 10996 O O . VAL D 1 191 ? -47.325 6.543 56.780 1.00 45.44 191 VAL D O 1
ATOM 11000 N N . PRO D 1 192 ? -49.374 6.969 55.933 1.00 49.95 192 PRO D N 1
ATOM 11001 C CA . PRO D 1 192 ? -48.762 8.005 55.090 1.00 55.62 192 PRO D CA 1
ATOM 11002 C C . PRO D 1 192 ? -48.357 9.251 55.880 1.00 47.71 192 PRO D C 1
ATOM 11003 O O . PRO D 1 192 ? -47.493 9.998 55.421 1.00 45.28 192 PRO D O 1
ATOM 11007 N N . LEU D 1 193 ? -48.972 9.471 57.039 1.00 46.33 193 LEU D N 1
ATOM 11008 C CA . LEU D 1 193 ? -48.611 10.599 57.894 1.00 50.98 193 LEU D CA 1
ATOM 11009 C C . LEU D 1 193 ? -47.224 10.415 58.506 1.00 50.93 193 LEU D C 1
ATOM 11010 O O . LEU D 1 193 ? -46.532 11.387 58.796 1.00 52.74 193 LEU D O 1
ATOM 11015 N N . SER D 1 194 ? -46.825 9.161 58.696 1.00 54.46 194 SER D N 1
ATOM 11016 C CA . SER D 1 194 ? -45.508 8.845 59.235 1.00 54.58 194 SER D CA 1
ATOM 11017 C C . SER D 1 194 ? -44.420 9.173 58.221 1.00 57.63 194 SER D C 1
ATOM 11018 O O . SER D 1 194 ? -43.344 9.652 58.582 1.00 58.40 194 SER D O 1
ATOM 11021 N N . GLU D 1 195 ? -44.712 8.908 56.951 1.00 61.06 195 GLU D N 1
ATOM 11022 C CA . GLU D 1 195 ? -43.774 9.172 55.865 1.00 64.69 195 GLU D CA 1
ATOM 11023 C C . GLU D 1 195 ? -43.548 10.665 55.655 1.00 57.42 195 GLU D C 1
ATOM 11024 O O . GLU D 1 195 ? -42.413 11.106 55.481 1.00 44.10 195 GLU D O 1
ATOM 11030 N N . ILE D 1 196 ? -44.637 11.432 55.660 1.00 55.89 196 ILE D N 1
ATOM 11031 C CA . ILE D 1 196 ? -44.570 12.885 55.540 1.00 50.84 196 ILE D CA 1
ATOM 11032 C C . ILE D 1 196 ? -43.800 13.469 56.717 1.00 59.38 196 ILE D C 1
ATOM 11033 O O . ILE D 1 196 ? -42.927 14.320 56.540 1.00 59.22 196 ILE D O 1
ATOM 11038 N N . TYR D 1 197 ? -44.137 13.006 57.917 1.00 53.11 197 TYR D N 1
ATOM 11039 C CA . TYR D 1 197 ? -43.434 13.404 59.128 1.00 57.63 197 TYR D CA 1
ATOM 11040 C C . TYR D 1 197 ? -41.939 13.153 58.995 1.00 60.06 197 TYR D C 1
ATOM 11041 O O . TYR D 1 197 ? -41.135 14.047 59.231 1.00 66.45 197 TYR D O 1
ATOM 11050 N N . HIS D 1 198 ? -41.570 11.938 58.608 1.00 54.30 198 HIS D N 1
ATOM 11051 C CA . HIS D 1 198 ? -40.162 11.580 58.464 1.00 56.72 198 HIS D CA 1
ATOM 11052 C C . HIS D 1 198 ? -39.461 12.379 57.365 1.00 56.86 198 HIS D C 1
ATOM 11053 O O . HIS D 1 198 ? -38.260 12.636 57.444 1.00 63.75 198 HIS D O 1
ATOM 11060 N N . SER D 1 199 ? -40.210 12.768 56.339 1.00 57.84 199 SER D N 1
ATOM 11061 C CA . SER D 1 199 ? -39.637 13.499 55.215 1.00 62.23 199 SER D CA 1
ATOM 11062 C C . SER D 1 199 ? -39.357 14.959 55.570 1.00 61.54 199 SER D C 1
ATOM 11063 O O . SER D 1 199 ? -38.378 15.546 55.107 1.00 51.82 199 SER D O 1
ATOM 11066 N N . VAL D 1 200 ? -40.223 15.536 56.398 1.00 62.68 200 VAL D N 1
ATOM 11067 C CA . VAL D 1 200 ? -40.093 16.929 56.810 1.00 60.66 200 VAL D CA 1
ATOM 11068 C C . VAL D 1 200 ? -39.235 17.068 58.067 1.00 71.64 200 VAL D C 1
ATOM 11069 O O . VAL D 1 200 ? -38.374 17.946 58.151 1.00 70.55 200 VAL D O 1
ATOM 11073 N N . THR D 1 201 ? -39.469 16.190 59.037 1.00 69.36 201 THR D N 1
ATOM 11074 C CA . THR D 1 201 ? -38.740 16.229 60.300 1.00 58.89 201 THR D CA 1
ATOM 11075 C C . THR D 1 201 ? -37.367 15.564 60.202 1.00 61.41 201 THR D C 1
ATOM 11076 O O . THR D 1 201 ? -36.357 16.152 60.587 1.00 81.18 201 THR D O 1
ATOM 11080 N N . GLY D 1 202 ? -37.332 14.341 59.685 1.00 63.80 202 GLY D N 1
ATOM 11081 C CA . GLY D 1 202 ? -36.092 13.591 59.611 1.00 46.87 202 GLY D CA 1
ATOM 11082 C C . GLY D 1 202 ? -36.019 12.549 60.708 1.00 56.51 202 GLY D C 1
ATOM 11083 O O . GLY D 1 202 ? -35.105 11.724 60.735 1.00 54.35 202 GLY D O 1
ATOM 11084 N N . ARG D 1 203 ? -36.987 12.592 61.619 1.00 61.14 203 ARG D N 1
ATOM 11085 C CA . ARG D 1 203 ? -37.071 11.614 62.697 1.00 65.08 203 ARG D CA 1
ATOM 11086 C C . ARG D 1 203 ? -37.706 10.315 62.211 1.00 63.09 203 ARG D C 1
ATOM 11087 O O . ARG D 1 203 ? -38.330 10.277 61.149 1.00 50.77 203 ARG D O 1
ATOM 11095 N N . SER D 1 204 ? -37.540 9.254 62.996 1.00 59.19 204 SER D N 1
ATOM 11096 C CA . SER D 1 204 ? -38.077 7.942 62.652 1.00 52.63 204 SER D CA 1
ATOM 11097 C C . SER D 1 204 ? -39.591 7.988 62.484 1.00 60.34 204 SER D C 1
ATOM 11098 O O . SER D 1 204 ? -40.287 8.693 63.216 1.00 68.03 204 SER D O 1
ATOM 11101 N N . ARG D 1 205 ? -40.099 7.241 61.512 1.00 51.99 205 ARG D N 1
ATOM 11102 C CA . ARG D 1 205 ? -41.538 7.133 61.332 1.00 58.44 205 ARG D CA 1
ATOM 11103 C C . ARG D 1 205 ? -42.129 6.259 62.430 1.00 43.43 205 ARG D C 1
ATOM 11104 O O . ARG D 1 205 ? -43.317 6.351 62.734 1.00 48.05 205 ARG D O 1
ATOM 11112 N N . GLU D 1 206 ? -41.286 5.421 63.031 1.00 53.25 206 GLU D N 1
ATOM 11113 C CA . GLU D 1 206 ? -41.724 4.509 64.082 1.00 51.08 206 GLU D CA 1
ATOM 11114 C C . GLU D 1 206 ? -42.185 5.248 65.334 1.00 56.55 206 GLU D C 1
ATOM 11115 O O . GLU D 1 206 ? -43.055 4.766 66.059 1.00 59.73 206 GLU D O 1
ATOM 11121 N N . GLU D 1 207 ? -41.597 6.413 65.590 1.00 58.91 207 GLU D N 1
ATOM 11122 C CA . GLU D 1 207 ? -41.972 7.208 66.754 1.00 66.95 207 GLU D CA 1
ATOM 11123 C C . GLU D 1 207 ? -43.249 7.999 66.487 1.00 55.47 207 GLU D C 1
ATOM 11124 O O . GLU D 1 207 ? -43.993 8.322 67.413 1.00 54.51 207 GLU D O 1
ATOM 11130 N N . TYR D 1 208 ? -43.505 8.310 65.220 1.00 54.10 208 TYR D N 1
ATOM 11131 C CA . TYR D 1 208 ? -44.736 8.997 64.854 1.00 53.66 208 TYR D CA 1
ATOM 11132 C C . TYR D 1 208 ? -45.904 8.020 64.853 1.00 56.78 208 TYR D C 1
ATOM 11133 O O . TYR D 1 208 ? -46.904 8.240 65.534 1.00 54.04 208 TYR D O 1
ATOM 11142 N N . TYR D 1 209 ? -45.769 6.945 64.080 1.00 45.59 209 TYR D N 1
ATOM 11143 C CA . TYR D 1 209 ? -46.854 5.989 63.887 1.00 55.07 209 TYR D CA 1
ATOM 11144 C C . TYR D 1 209 ? -47.339 5.368 65.190 1.00 53.88 209 TYR D C 1
ATOM 11145 O O . TYR D 1 209 ? -48.542 5.271 65.426 1.00 47.87 209 TYR D O 1
ATOM 11154 N N . SER D 1 210 ? -46.396 4.938 66.024 1.00 49.01 210 SER D N 1
ATOM 11155 C CA . SER D 1 210 ? -46.723 4.216 67.249 1.00 54.31 210 SER D CA 1
ATOM 11156 C C . SER D 1 210 ? -47.595 5.033 68.198 1.00 51.16 210 SER D C 1
ATOM 11157 O O . SER D 1 210 ? -48.478 4.489 68.863 1.00 53.33 210 SER D O 1
ATOM 11160 N N . THR D 1 211 ? -47.345 6.336 68.255 1.00 51.91 211 THR D N 1
ATOM 11161 C CA . THR D 1 211 ? -48.150 7.237 69.071 1.00 54.11 211 THR D CA 1
ATOM 11162 C C . THR D 1 211 ? -49.458 7.573 68.362 1.00 47.10 211 THR D C 1
ATOM 11163 O O . THR D 1 211 ? -50.530 7.545 68.967 1.00 49.92 211 THR D O 1
ATOM 11167 N N . ALA D 1 212 ? -49.359 7.880 67.073 1.00 43.46 212 ALA D N 1
ATOM 11168 C CA . ALA D 1 212 ? -50.515 8.260 66.271 1.00 44.55 212 ALA D CA 1
ATOM 11169 C C . ALA D 1 212 ? -51.606 7.186 66.245 1.00 54.83 212 ALA D C 1
ATOM 11170 O O . ALA D 1 212 ? -52.790 7.503 66.342 1.00 50.40 212 ALA D O 1
ATOM 11172 N N . ILE D 1 213 ? -51.206 5.923 66.118 1.00 37.49 213 ILE D N 1
ATOM 11173 C CA . ILE D 1 213 ? -52.167 4.825 66.005 1.00 46.94 213 ILE D CA 1
ATOM 11174 C C . ILE D 1 213 ? -52.919 4.560 67.316 1.00 45.85 213 ILE D C 1
ATOM 11175 O O . ILE D 1 213 ? -54.071 4.121 67.302 1.00 54.65 213 ILE D O 1
ATOM 11180 N N . ALA D 1 214 ? -52.275 4.845 68.444 1.00 48.00 214 ALA D N 1
ATOM 11181 C CA . ALA D 1 214 ? -52.916 4.677 69.745 1.00 47.29 214 ALA D CA 1
ATOM 11182 C C . ALA D 1 214 ? -53.959 5.767 69.980 1.00 51.83 214 ALA D C 1
ATOM 11183 O O . ALA D 1 214 ? -55.074 5.490 70.426 1.00 59.81 214 ALA D O 1
ATOM 11185 N N . ILE D 1 215 ? -53.579 7.007 69.687 1.00 51.59 215 ILE D N 1
ATOM 11186 C CA . ILE D 1 215 ? -54.480 8.146 69.806 1.00 54.91 215 ILE D CA 1
ATOM 11187 C C . ILE D 1 215 ? -55.646 7.985 68.834 1.00 49.01 215 ILE D C 1
ATOM 11188 O O . ILE D 1 215 ? -56.786 8.336 69.144 1.00 59.97 215 ILE D O 1
ATOM 11193 N N . LEU D 1 216 ? -55.339 7.447 67.658 1.00 59.13 216 LEU D N 1
ATOM 11194 C CA . LEU D 1 216 ? -56.337 7.122 66.645 1.00 50.34 216 LEU D CA 1
ATOM 11195 C C . LEU D 1 216 ? -57.427 6.208 67.181 1.00 50.52 216 LEU D C 1
ATOM 11196 O O . LEU D 1 216 ? -58.619 6.493 67.060 1.00 47.78 216 LEU D O 1
ATOM 11201 N N . THR D 1 217 ? -56.994 5.096 67.761 1.00 44.52 217 THR D N 1
ATOM 11202 C CA . THR D 1 217 ? -57.892 4.072 68.271 1.00 48.56 217 THR D CA 1
ATOM 11203 C C . THR D 1 217 ? -58.790 4.606 69.389 1.00 46.96 217 THR D C 1
ATOM 11204 O O . THR D 1 217 ? -59.993 4.344 69.405 1.00 54.55 217 THR D O 1
ATOM 11208 N N . ILE D 1 218 ? -58.200 5.356 70.317 1.00 54.44 218 ILE D N 1
ATOM 11209 C CA . ILE D 1 218 ? -58.948 5.962 71.416 1.00 58.50 218 ILE D CA 1
ATOM 11210 C C . ILE D 1 218 ? -60.011 6.923 70.889 1.00 61.30 218 ILE D C 1
ATOM 11211 O O . ILE D 1 218 ? -61.167 6.875 71.311 1.00 59.39 218 ILE D O 1
ATOM 11216 N N . ALA D 1 219 ? -59.614 7.790 69.964 1.00 51.03 219 ALA D N 1
ATOM 11217 C CA . ALA D 1 219 ? -60.526 8.766 69.375 1.00 50.78 219 ALA D CA 1
ATOM 11218 C C . ALA D 1 219 ? -61.703 8.104 68.658 1.00 57.81 219 ALA D C 1
ATOM 11219 O O . ALA D 1 219 ? -62.844 8.551 68.783 1.00 49.89 219 ALA D O 1
ATOM 11221 N N . ASN D 1 220 ? -61.419 7.045 67.904 1.00 57.28 220 ASN D N 1
ATOM 11222 C CA . ASN D 1 220 ? -62.454 6.324 67.166 1.00 50.34 220 ASN D CA 1
ATOM 11223 C C . ASN D 1 220 ? -63.556 5.798 68.085 1.00 51.85 220 ASN D C 1
ATOM 11224 O O . ASN D 1 220 ? -64.731 5.795 67.720 1.00 50.77 220 ASN D O 1
ATOM 11229 N N . ILE D 1 221 ? -63.168 5.364 69.280 1.00 50.86 221 ILE D N 1
ATOM 11230 C CA . ILE D 1 221 ? -64.123 4.900 70.280 1.00 54.47 221 ILE D CA 1
ATOM 11231 C C . ILE D 1 221 ? -65.059 6.032 70.699 1.00 63.20 221 ILE D C 1
ATOM 11232 O O . ILE D 1 221 ? -66.278 5.859 70.738 1.00 70.75 221 ILE D O 1
ATOM 11237 N N . PHE D 1 222 ? -64.482 7.189 71.009 1.00 57.31 222 PHE D N 1
ATOM 11238 C CA . PHE D 1 222 ? -65.260 8.357 71.410 1.00 62.10 222 PHE D CA 1
ATOM 11239 C C . PHE D 1 222 ? -66.122 8.889 70.268 1.00 58.78 222 PHE D C 1
ATOM 11240 O O . PHE D 1 222 ? -67.177 9.472 70.503 1.00 67.84 222 PHE D O 1
ATOM 11248 N N . ALA D 1 223 ? -65.671 8.687 69.034 1.00 55.95 223 ALA D N 1
ATOM 11249 C CA . ALA D 1 223 ? -66.454 9.082 67.867 1.00 61.54 223 ALA D CA 1
ATOM 11250 C C . ALA D 1 223 ? -67.725 8.242 67.768 1.00 58.06 223 ALA D C 1
ATOM 11251 O O . ALA D 1 223 ? -68.758 8.715 67.292 1.00 50.67 223 ALA D O 1
ATOM 11253 N N . ILE D 1 224 ? -67.635 6.994 68.220 1.00 61.21 224 ILE D N 1
ATOM 11254 C CA . ILE D 1 224 ? -68.775 6.081 68.233 1.00 62.23 224 ILE D CA 1
ATOM 11255 C C . ILE D 1 224 ? -69.716 6.408 69.394 1.00 60.25 224 ILE D C 1
ATOM 11256 O O . ILE D 1 224 ? -70.936 6.452 69.223 1.00 56.69 224 ILE D O 1
ATOM 11261 N N . ILE D 1 225 ? -69.140 6.632 70.572 1.00 52.42 225 ILE D N 1
ATOM 11262 C CA . ILE D 1 225 ? -69.909 6.978 71.765 1.00 54.80 225 ILE D CA 1
ATOM 11263 C C . ILE D 1 225 ? -70.655 8.301 71.582 1.00 59.33 225 ILE D C 1
ATOM 11264 O O . ILE D 1 225 ? -71.836 8.406 71.918 1.00 71.89 225 ILE D O 1
ATOM 11269 N N . PHE D 1 226 ? -69.964 9.304 71.046 1.00 62.89 226 PHE D N 1
ATOM 11270 C CA . PHE D 1 226 ? -70.565 10.615 70.812 1.00 65.69 226 PHE D CA 1
ATOM 11271 C C . PHE D 1 226 ? -71.661 10.544 69.751 1.00 60.89 226 PHE D C 1
ATOM 11272 O O . PHE D 1 226 ? -72.621 11.310 69.794 1.00 66.94 226 PHE D O 1
ATOM 11280 N N . ALA D 1 227 ? -71.511 9.624 68.802 1.00 58.48 227 ALA D N 1
ATOM 11281 C CA . ALA D 1 227 ? -72.506 9.429 67.749 1.00 63.00 227 ALA D CA 1
ATOM 11282 C C . ALA D 1 227 ? -73.863 9.046 68.330 1.00 61.43 227 ALA D C 1
ATOM 11283 O O . ALA D 1 227 ? -74.898 9.566 67.914 1.00 73.85 227 ALA D O 1
ATOM 11285 N N . ALA D 1 228 ? -73.849 8.129 69.290 1.00 59.12 228 ALA D N 1
ATOM 11286 C CA . ALA D 1 228 ? -75.066 7.736 69.989 1.00 62.34 228 ALA D CA 1
ATOM 11287 C C . ALA D 1 228 ? -75.626 8.902 70.800 1.00 70.24 228 ALA D C 1
ATOM 11288 O O . ALA D 1 228 ? -76.833 9.145 70.797 1.00 77.11 228 ALA D O 1
ATOM 11290 N N . LEU D 1 229 ? -74.741 9.614 71.495 1.00 68.56 229 LEU D N 1
ATOM 11291 C CA . LEU D 1 229 ? -75.126 10.775 72.295 1.00 69.79 229 LEU D CA 1
ATOM 11292 C C . LEU D 1 229 ? -75.754 11.864 71.431 1.00 70.82 229 LEU D C 1
ATOM 11293 O O . LEU D 1 229 ? -76.780 12.440 71.795 1.00 69.51 229 LEU D O 1
ATOM 11298 N N . LEU D 1 230 ? -75.130 12.140 70.290 1.00 65.59 230 LEU D N 1
ATOM 11299 C CA . LEU D 1 230 ? -75.631 13.148 69.360 1.00 69.72 230 LEU D CA 1
ATOM 11300 C C . LEU D 1 230 ? -77.030 12.805 68.858 1.00 82.56 230 LEU D C 1
ATOM 11301 O O . LEU D 1 230 ? -77.824 13.695 68.554 1.00 86.03 230 LEU D O 1
ATOM 11306 N N . ASP D 1 231 ? -77.329 11.512 68.777 1.00 80.08 231 ASP D N 1
ATOM 11307 C CA . ASP D 1 231 ? -78.662 11.065 68.400 1.00 74.54 231 ASP D CA 1
ATOM 11308 C C . ASP D 1 231 ? -79.650 11.333 69.532 1.00 81.12 231 ASP D C 1
ATOM 11309 O O . ASP D 1 231 ? -80.750 11.839 69.299 1.00 84.22 231 ASP D O 1
ATOM 11314 N N . MET D 1 232 ? -79.250 10.999 70.757 1.00 78.40 232 MET D N 1
ATOM 11315 C CA . MET D 1 232 ? -80.080 11.259 71.931 1.00 78.62 232 MET D CA 1
ATOM 11316 C C . MET D 1 232 ? -80.319 12.757 72.119 1.00 87.12 232 MET D C 1
ATOM 11317 O O . MET D 1 232 ? -81.404 13.174 72.522 1.00 99.79 232 MET D O 1
ATOM 11322 N N . VAL D 1 233 ? -79.300 13.558 71.820 1.00 89.56 233 VAL D N 1
ATOM 11323 C CA . VAL D 1 233 ? -79.423 15.012 71.854 1.00 86.73 233 VAL D CA 1
ATOM 11324 C C . VAL D 1 233 ? -80.354 15.495 70.744 1.00 89.85 233 VAL D C 1
ATOM 11325 O O . VAL D 1 233 ? -81.195 16.369 70.962 1.00 95.99 233 VAL D O 1
ATOM 11329 N N . GLY D 1 234 ? -80.209 14.907 69.560 1.00 88.16 234 GLY D N 1
ATOM 11330 C CA . GLY D 1 234 ? -81.009 15.284 68.409 1.00 91.67 234 GLY D CA 1
ATOM 11331 C C . GLY D 1 234 ? -82.500 15.064 68.589 1.00 91.74 234 GLY D C 1
ATOM 11332 O O . GLY D 1 234 ? -83.312 15.731 67.947 1.00 85.31 234 GLY D O 1
ATOM 11333 N N . LYS D 1 235 ? -82.866 14.128 69.460 1.00 94.20 235 LYS D N 1
ATOM 11334 C CA . LYS D 1 235 ? -84.272 13.846 69.728 1.00 95.64 235 LYS D CA 1
ATOM 11335 C C . LYS D 1 235 ? -84.855 14.819 70.749 1.00 101.66 235 LYS D C 1
ATOM 11336 O O . LYS D 1 235 ? -86.034 15.166 70.687 1.00 106.06 235 LYS D O 1
ATOM 11342 N N . LYS D 1 236 ? -84.020 15.254 71.687 1.00 101.35 236 LYS D N 1
ATOM 11343 C CA . LYS D 1 236 ? -84.454 16.166 72.738 1.00 102.90 236 LYS D CA 1
ATOM 11344 C C . LYS D 1 236 ? -84.517 17.602 72.225 1.00 103.32 236 LYS D C 1
ATOM 11345 O O . LYS D 1 236 ? -85.417 18.362 72.582 1.00 107.27 236 LYS D O 1
ATOM 11351 N N . TYR D 1 237 ? -83.556 17.962 71.381 1.00 103.68 237 TYR D N 1
ATOM 11352 C CA . TYR D 1 237 ? -83.521 19.285 70.770 1.00 101.27 237 TYR D CA 1
ATOM 11353 C C . TYR D 1 237 ? -83.773 19.158 69.269 1.00 99.43 237 TYR D C 1
ATOM 11354 O O . TYR D 1 237 ? -82.849 19.243 68.461 1.00 102.79 237 TYR D O 1
ATOM 11363 N N . THR D 1 238 ? -85.041 18.962 68.916 1.00 95.82 238 THR D N 1
ATOM 11364 C CA . THR D 1 238 ? -85.454 18.613 67.556 1.00 96.38 238 THR D CA 1
ATOM 11365 C C . THR D 1 238 ? -85.025 19.599 66.467 1.00 94.42 238 THR D C 1
ATOM 11366 O O . THR D 1 238 ? -84.884 19.220 65.304 1.00 89.63 238 THR D O 1
ATOM 11370 N N . TRP D 1 239 ? -84.828 20.857 66.843 1.00 102.25 239 TRP D N 1
ATOM 11371 C CA . TRP D 1 239 ? -84.410 21.882 65.891 1.00 99.23 239 TRP D CA 1
ATOM 11372 C C . TRP D 1 239 ? -82.961 21.689 65.448 1.00 95.96 239 TRP D C 1
ATOM 11373 O O . TRP D 1 239 ? -82.547 22.197 64.406 1.00 99.10 239 TRP D O 1
ATOM 11384 N N . LEU D 1 240 ? -82.199 20.948 66.246 1.00 93.54 240 LEU D N 1
ATOM 11385 C CA . LEU D 1 240 ? -80.808 20.647 65.929 1.00 96.62 240 LEU D CA 1
ATOM 11386 C C . LEU D 1 240 ? -80.698 19.485 64.949 1.00 91.60 240 LEU D C 1
ATOM 11387 O O . LEU D 1 240 ? -79.700 19.351 64.241 1.00 90.31 240 LEU D O 1
ATOM 11392 N N . SER D 1 241 ? -81.733 18.653 64.906 1.00 100.92 241 SER D N 1
ATOM 11393 C CA . SER D 1 241 ? -81.655 17.379 64.200 1.00 95.68 241 SER D CA 1
ATOM 11394 C C . SER D 1 241 ? -82.058 17.434 62.729 1.00 88.31 241 SER D C 1
ATOM 11395 O O . SER D 1 241 ? -81.206 17.354 61.848 1.00 93.77 241 SER D O 1
ATOM 11398 N N . GLY D 1 242 ? -83.353 17.565 62.463 1.00 90.18 242 GLY D N 1
ATOM 11399 C CA . GLY D 1 242 ? -83.857 17.304 61.128 1.00 109.45 242 GLY D CA 1
ATOM 11400 C C . GLY D 1 242 ? -83.574 15.838 60.864 1.00 101.23 242 GLY D C 1
ATOM 11401 O O . GLY D 1 242 ? -83.017 15.469 59.829 1.00 98.61 242 GLY D O 1
ATOM 11402 N N . GLU D 1 243 ? -83.985 15.016 61.828 1.00 101.02 243 GLU D N 1
ATOM 11403 C CA . GLU D 1 243 ? -83.529 13.634 61.992 1.00 93.32 243 GLU D CA 1
ATOM 11404 C C . GLU D 1 243 ? -83.379 12.799 60.720 1.00 99.51 243 GLU D C 1
ATOM 11405 O O . GLU D 1 243 ? -84.363 12.422 60.081 1.00 87.76 243 GLU D O 1
ATOM 11411 N N . GLY D 1 244 ? -82.129 12.509 60.372 1.00 84.69 244 GLY D N 1
ATOM 11412 C CA . GLY D 1 244 ? -81.820 11.690 59.217 1.00 83.26 244 GLY D CA 1
ATOM 11413 C C . GLY D 1 244 ? -81.143 12.468 58.106 1.00 81.29 244 GLY D C 1
ATOM 11414 O O . GLY D 1 244 ? -80.187 11.988 57.493 1.00 74.95 244 GLY D O 1
ATOM 11415 N N . GLU D 1 245 ? -81.635 13.676 57.848 1.00 81.11 245 GLU D N 1
ATOM 11416 C CA . GLU D 1 245 ? -81.158 14.461 56.715 1.00 84.50 245 GLU D CA 1
ATOM 11417 C C . GLU D 1 245 ? -80.119 15.514 57.090 1.00 90.69 245 GLU D C 1
ATOM 11418 O O . GLU D 1 245 ? -80.051 15.963 58.235 1.00 82.82 245 GLU D O 1
ATOM 11424 N N . LEU D 1 246 ? -79.320 15.902 56.100 1.00 86.88 246 LEU D N 1
ATOM 11425 C CA . LEU D 1 246 ? -78.259 16.882 56.288 1.00 92.39 246 LEU D CA 1
ATOM 11426 C C . LEU D 1 246 ? -78.697 18.257 55.787 1.00 92.65 246 LEU D C 1
ATOM 11427 O O . LEU D 1 246 ? -78.501 19.264 56.466 1.00 92.63 246 LEU D O 1
ATOM 11432 N N . VAL D 1 247 ? -79.293 18.289 54.599 1.00 90.33 247 VAL D N 1
ATOM 11433 C CA . VAL D 1 247 ? -79.756 19.540 54.004 1.00 95.48 247 VAL D CA 1
ATOM 11434 C C . VAL D 1 247 ? -81.280 19.644 54.115 1.00 109.75 247 VAL D C 1
ATOM 11435 O O . VAL D 1 247 ? -81.920 18.777 54.710 1.00 112.98 247 VAL D O 1
ATOM 11439 N N . ARG D 1 248 ? -81.858 20.695 53.541 1.00 114.93 248 ARG D N 1
ATOM 11440 C CA . ARG D 1 248 ? -83.275 20.993 53.742 1.00 120.02 248 ARG D CA 1
ATOM 11441 C C . ARG D 1 248 ? -84.110 20.962 52.459 1.00 120.06 248 ARG D C 1
ATOM 11442 O O . ARG D 1 248 ? -85.323 21.174 52.502 1.00 116.51 248 ARG D O 1
ATOM 11450 N N . LYS D 1 249 ? -83.472 20.696 51.323 1.00 119.85 249 LYS D N 1
ATOM 11451 C CA . LYS D 1 249 ? -84.150 20.849 50.035 1.00 129.39 249 LYS D CA 1
ATOM 11452 C C . LYS D 1 249 ? -84.325 19.568 49.211 1.00 142.50 249 LYS D C 1
ATOM 11453 O O . LYS D 1 249 ? -85.397 19.343 48.648 1.00 137.71 249 LYS D O 1
ATOM 11459 N N . ALA D 1 250 ? -83.281 18.742 49.147 1.00 146.71 250 ALA D N 1
ATOM 11460 C CA . ALA D 1 250 ? -83.262 17.553 48.285 1.00 141.60 250 ALA D CA 1
ATOM 11461 C C . ALA D 1 250 ? -84.509 16.670 48.392 1.00 140.06 250 ALA D C 1
ATOM 11462 O O . ALA D 1 250 ? -85.129 16.339 47.379 1.00 142.32 250 ALA D O 1
ATOM 11464 N N . SER D 1 251 ? -84.860 16.292 49.619 1.00 142.39 251 SER D N 1
ATOM 11465 C CA . SER D 1 251 ? -86.081 15.532 49.905 1.00 138.68 251 SER D CA 1
ATOM 11466 C C . SER D 1 251 ? -86.135 14.134 49.281 1.00 142.52 251 SER D C 1
ATOM 11467 O O . SER D 1 251 ? -87.221 13.618 49.012 1.00 149.73 251 SER D O 1
ATOM 11470 N N . PHE D 1 252 ? -84.970 13.526 49.066 1.00 140.13 252 PHE D N 1
ATOM 11471 C CA . PHE D 1 252 ? -84.889 12.160 48.547 1.00 134.10 252 PHE D CA 1
ATOM 11472 C C . PHE D 1 252 ? -83.476 11.598 48.670 1.00 135.94 252 PHE D C 1
ATOM 11473 O O . PHE D 1 252 ? -82.515 12.212 48.206 1.00 137.13 252 PHE D O 1
ATOM 11475 N N . LYS D 1 253 ? -83.351 10.427 49.291 1.00 136.33 253 LYS D N 1
ATOM 11476 C CA . LYS D 1 253 ? -82.049 9.785 49.443 1.00 134.63 253 LYS D CA 1
ATOM 11477 C C . LYS D 1 253 ? -82.036 8.346 48.934 1.00 141.43 253 LYS D C 1
ATOM 11478 O O . LYS D 1 253 ? -82.768 7.489 49.432 1.00 134.06 253 LYS D O 1
ATOM 11484 N N . THR D 1 254 ? -81.193 8.097 47.938 1.00 143.72 254 THR D N 1
ATOM 11485 C CA . THR D 1 254 ? -80.986 6.760 47.400 1.00 132.56 254 THR D CA 1
ATOM 11486 C C . THR D 1 254 ? -79.680 6.737 46.622 1.00 131.86 254 THR D C 1
ATOM 11487 O O . THR D 1 254 ? -78.698 6.131 47.056 1.00 133.58 254 THR D O 1
ATOM 11489 N N . GLU D 1 255 ? -79.678 7.418 45.477 1.00 133.93 255 GLU D N 1
ATOM 11490 C CA . GLU D 1 255 ? -78.502 7.504 44.616 1.00 137.17 255 GLU D CA 1
ATOM 11491 C C . GLU D 1 255 ? -78.718 8.446 43.432 1.00 138.90 255 GLU D C 1
ATOM 11492 O O . GLU D 1 255 ? -79.804 8.498 42.855 1.00 141.00 255 GLU D O 1
ATOM 11498 N N . ASP D 1 256 ? -77.679 9.201 43.088 1.00 133.34 256 ASP D N 1
ATOM 11499 C CA . ASP D 1 256 ? -77.605 9.867 41.790 1.00 133.80 256 ASP D CA 1
ATOM 11500 C C . ASP D 1 256 ? -76.231 9.556 41.198 1.00 134.66 256 ASP D C 1
ATOM 11501 O O . ASP D 1 256 ? -75.201 9.828 41.817 1.00 134.83 256 ASP D O 1
ATOM 11506 N N . ASP D 1 257 ? -76.217 8.960 40.010 1.00 137.75 257 ASP D N 1
ATOM 11507 C CA . ASP D 1 257 ? -75.022 8.265 39.543 1.00 131.12 257 ASP D CA 1
ATOM 11508 C C . ASP D 1 257 ? -74.408 8.781 38.247 1.00 127.55 257 ASP D C 1
ATOM 11509 O O . ASP D 1 257 ? -75.028 9.530 37.491 1.00 116.05 257 ASP D O 1
ATOM 11514 N N . GLU D 1 258 ? -73.165 8.364 38.021 1.00 127.05 258 GLU D N 1
ATOM 11515 C CA . GLU D 1 258 ? -72.554 8.383 36.702 1.00 115.73 258 GLU D CA 1
ATOM 11516 C C . GLU D 1 258 ? -72.707 6.975 36.147 1.00 113.60 258 GLU D C 1
ATOM 11517 O O . GLU D 1 258 ? -72.302 6.004 36.788 1.00 108.93 258 GLU D O 1
ATOM 11523 N N . LYS D 1 259 ? -73.303 6.866 34.965 1.00 114.49 259 LYS D N 1
ATOM 11524 C CA . LYS D 1 259 ? -73.593 5.568 34.365 1.00 112.80 259 LYS D CA 1
ATOM 11525 C C . LYS D 1 259 ? -72.332 4.737 34.143 1.00 106.86 259 LYS D C 1
ATOM 11526 O O . LYS D 1 259 ? -71.573 4.975 33.202 1.00 111.12 259 LYS D O 1
ATOM 11532 N N . ALA D 1 260 ? -72.114 3.764 35.023 1.00 91.99 260 ALA D N 1
ATOM 11533 C CA . ALA D 1 260 ? -70.980 2.854 34.902 1.00 92.72 260 ALA D CA 1
ATOM 11534 C C . ALA D 1 260 ? -71.446 1.498 34.383 1.00 99.01 260 ALA D C 1
ATOM 11535 O O . ALA D 1 260 ? -72.143 0.763 35.084 1.00 91.92 260 ALA D O 1
ATOM 11537 N N . GLY D 1 261 ? -71.056 1.171 33.155 1.00 90.82 261 GLY D N 1
ATOM 11538 C CA . GLY D 1 261 ? -71.498 -0.057 32.519 1.00 92.31 261 GLY D CA 1
ATOM 11539 C C . GLY D 1 261 ? -70.469 -1.169 32.562 1.00 97.47 261 GLY D C 1
ATOM 11540 O O . GLY D 1 261 ? -70.366 -1.892 33.553 1.00 88.73 261 GLY D O 1
ATOM 11541 N N . GLN D 1 262 ? -69.708 -1.308 31.480 1.00 103.69 262 GLN D N 1
ATOM 11542 C CA . GLN D 1 262 ? -68.720 -2.376 31.376 1.00 105.83 262 GLN D CA 1
ATOM 11543 C C . GLN D 1 262 ? -67.622 -2.239 32.429 1.00 98.50 262 GLN D C 1
ATOM 11544 O O . GLN D 1 262 ? -67.239 -1.130 32.808 1.00 111.65 262 GLN D O 1
ATOM 11550 N N . ILE D 1 263 ? -67.137 -3.377 32.916 1.00 88.38 263 ILE D N 1
ATOM 11551 C CA . ILE D 1 263 ? -66.015 -3.401 33.849 1.00 83.25 263 ILE D CA 1
ATOM 11552 C C . ILE D 1 263 ? -65.142 -4.633 33.625 1.00 69.53 263 ILE D C 1
ATOM 11553 O O . ILE D 1 263 ? -65.486 -5.736 34.050 1.00 77.43 263 ILE D O 1
ATOM 11558 N N . THR D 1 264 ? -64.010 -4.438 32.954 1.00 57.93 264 THR D N 1
ATOM 11559 C CA . THR D 1 264 ? -63.090 -5.533 32.659 1.00 67.42 264 THR D CA 1
ATOM 11560 C C . THR D 1 264 ? -61.774 -5.373 33.414 1.00 57.35 264 THR D C 1
ATOM 11561 O O . THR D 1 264 ? -61.578 -4.396 34.134 1.00 59.00 264 THR D O 1
ATOM 11565 N N . HIS D 1 265 ? -60.876 -6.337 33.235 1.00 53.86 265 HIS D N 1
ATOM 11566 C CA . HIS D 1 265 ? -59.546 -6.281 33.828 1.00 41.86 265 HIS D CA 1
ATOM 11567 C C . HIS D 1 265 ? -58.747 -5.106 33.271 1.00 57.67 265 HIS D C 1
ATOM 11568 O O . HIS D 1 265 ? -57.826 -4.605 33.920 1.00 48.58 265 HIS D O 1
ATOM 11575 N N . ARG D 1 266 ? -59.100 -4.677 32.063 1.00 51.51 266 ARG D N 1
ATOM 11576 C CA . ARG D 1 266 ? -58.424 -3.563 31.406 1.00 57.88 266 ARG D CA 1
ATOM 11577 C C . ARG D 1 266 ? -58.643 -2.243 32.146 1.00 57.38 266 ARG D C 1
ATOM 11578 O O . ARG D 1 266 ? -57.715 -1.448 32.295 1.00 58.01 266 ARG D O 1
ATOM 11586 N N . GLU D 1 267 ? -59.864 -2.020 32.623 1.00 53.97 267 GLU D N 1
ATOM 11587 C CA . GLU D 1 267 ? -60.184 -0.779 33.328 1.00 57.28 267 GLU D CA 1
ATOM 11588 C C . GLU D 1 267 ? -59.546 -0.713 34.713 1.00 61.91 267 GLU D C 1
ATOM 11589 O O . GLU D 1 267 ? -59.211 0.369 35.196 1.00 64.63 267 GLU D O 1
ATOM 11595 N N . THR D 1 268 ? -59.383 -1.868 35.350 1.00 58.76 268 THR D N 1
ATOM 11596 C CA . THR D 1 268 ? -58.730 -1.933 36.654 1.00 64.71 268 THR D CA 1
ATOM 11597 C C . THR D 1 268 ? -57.221 -1.816 36.493 1.00 57.34 268 THR D C 1
ATOM 11598 O O . THR D 1 268 ? -56.523 -1.347 37.392 1.00 52.50 268 THR D O 1
ATOM 11602 N N . ALA D 1 269 ? -56.723 -2.248 35.340 1.00 51.53 269 ALA D N 1
ATOM 11603 C CA . ALA D 1 269 ? -55.309 -2.108 35.021 1.00 51.17 269 ALA D CA 1
ATOM 11604 C C . ALA D 1 269 ? -54.984 -0.656 34.675 1.00 47.50 269 ALA D C 1
ATOM 11605 O O . ALA D 1 269 ? -53.866 -0.192 34.901 1.00 49.73 269 ALA D O 1
ATOM 11607 N N . VAL D 1 270 ? -55.963 0.050 34.114 1.00 54.71 270 VAL D N 1
ATOM 11608 C CA . VAL D 1 270 ? -55.829 1.478 33.848 1.00 63.05 270 VAL D CA 1
ATOM 11609 C C . VAL D 1 270 ? -55.767 2.233 35.170 1.00 60.14 270 VAL D C 1
ATOM 11610 O O . VAL D 1 270 ? -54.990 3.178 35.321 1.00 50.43 270 VAL D O 1
ATOM 11614 N N . GLY D 1 271 ? -56.579 1.800 36.132 1.00 56.45 271 GLY D N 1
ATOM 11615 C CA . GLY D 1 271 ? -56.541 2.362 37.470 1.00 59.38 271 GLY D CA 1
ATOM 11616 C C . GLY D 1 271 ? -55.174 2.176 38.099 1.00 56.75 271 GLY D C 1
ATOM 11617 O O . GLY D 1 271 ? -54.773 2.945 38.974 1.00 53.90 271 GLY D O 1
ATOM 11618 N N . MET D 1 272 ? -54.457 1.151 37.647 1.00 52.13 272 MET D N 1
ATOM 11619 C CA . MET D 1 272 ? -53.095 0.905 38.103 1.00 42.50 272 MET D CA 1
ATOM 11620 C C . MET D 1 272 ? -52.127 1.842 37.384 1.00 59.46 272 MET D C 1
ATOM 11621 O O . MET D 1 272 ? -51.156 2.314 37.978 1.00 49.49 272 MET D O 1
ATOM 11626 N N . VAL D 1 273 ? -52.405 2.118 36.110 1.00 51.52 273 VAL D N 1
ATOM 11627 C CA . VAL D 1 273 ? -51.626 3.091 35.348 1.00 54.83 273 VAL D CA 1
ATOM 11628 C C . VAL D 1 273 ? -51.789 4.478 35.956 1.00 51.91 273 VAL D C 1
ATOM 11629 O O . VAL D 1 273 ? -50.812 5.188 36.171 1.00 50.75 273 VAL D O 1
ATOM 11633 N N . LEU D 1 274 ? -53.032 4.853 36.233 1.00 50.39 274 LEU D N 1
ATOM 11634 C CA . LEU D 1 274 ? -53.331 6.157 36.810 1.00 54.67 274 LEU D CA 1
ATOM 11635 C C . LEU D 1 274 ? -52.729 6.316 38.206 1.00 52.55 274 LEU D C 1
ATOM 11636 O O . LEU D 1 274 ? -52.198 7.371 38.534 1.00 55.77 274 LEU D O 1
ATOM 11641 N N . SER D 1 275 ? -52.805 5.263 39.016 1.00 57.38 275 SER D N 1
ATOM 11642 C CA . SER D 1 275 ? -52.235 5.283 40.360 1.00 50.21 275 SER D CA 1
ATOM 11643 C C . SER D 1 275 ? -50.724 5.485 40.324 1.00 47.08 275 SER D C 1
ATOM 11644 O O . SER D 1 275 ? -50.175 6.266 41.099 1.00 55.27 275 SER D O 1
ATOM 11647 N N . THR D 1 276 ? -50.058 4.783 39.415 1.00 53.08 276 THR D N 1
ATOM 11648 C CA . THR D 1 276 ? -48.606 4.841 39.316 1.00 47.72 276 THR D CA 1
ATOM 11649 C C . THR D 1 276 ? -48.117 6.081 38.556 1.00 61.52 276 THR D C 1
ATOM 11650 O O . THR D 1 276 ? -46.979 6.517 38.737 1.00 51.34 276 THR D O 1
ATOM 11654 N N . THR D 1 277 ? -48.981 6.653 37.720 1.00 58.11 277 THR D N 1
ATOM 11655 C CA . THR D 1 277 ? -48.622 7.836 36.937 1.00 53.22 277 THR D CA 1
ATOM 11656 C C . THR D 1 277 ? -48.920 9.128 37.699 1.00 53.12 277 THR D C 1
ATOM 11657 O O . THR D 1 277 ? -48.140 10.082 37.645 1.00 53.07 277 THR D O 1
ATOM 11661 N N . CYS D 1 278 ? -50.046 9.156 38.408 1.00 46.62 278 CYS D N 1
ATOM 11662 C CA . CYS D 1 278 ? -50.388 10.310 39.235 1.00 53.94 278 CYS D CA 1
ATOM 11663 C C . CYS D 1 278 ? -49.390 10.481 40.375 1.00 58.86 278 CYS D C 1
ATOM 11664 O O . CYS D 1 278 ? -49.150 11.596 40.832 1.00 53.11 278 CYS D O 1
ATOM 11667 N N . PHE D 1 279 ? -48.812 9.374 40.831 1.00 57.20 279 PHE D N 1
ATOM 11668 C CA . PHE D 1 279 ? -47.770 9.430 41.845 1.00 54.66 279 PHE D CA 1
ATOM 11669 C C . PHE D 1 279 ? -46.509 10.024 41.234 1.00 59.74 279 PHE D C 1
ATOM 11670 O O . PHE D 1 279 ? -45.825 10.829 41.864 1.00 46.80 279 PHE D O 1
ATOM 11678 N N . LEU D 1 280 ? -46.205 9.614 40.006 1.00 53.79 280 LEU D N 1
ATOM 11679 C CA . LEU D 1 280 ? -45.005 10.073 39.316 1.00 58.07 280 LEU D CA 1
ATOM 11680 C C . LEU D 1 280 ? -45.041 11.582 39.103 1.00 62.39 280 LEU D C 1
ATOM 11681 O O . LEU D 1 280 ? -44.031 12.263 39.286 1.00 51.69 280 LEU D O 1
ATOM 11686 N N . LEU D 1 281 ? -46.207 12.099 38.723 1.00 50.34 281 LEU D N 1
ATOM 11687 C CA . LEU D 1 281 ? -46.375 13.533 38.510 1.00 62.09 281 LEU D CA 1
ATOM 11688 C C . LEU D 1 281 ? -46.193 14.292 39.818 1.00 64.80 281 LEU D C 1
ATOM 11689 O O . LEU D 1 281 ? -45.524 15.322 39.860 1.00 65.96 281 LEU D O 1
ATOM 11694 N N . ALA D 1 282 ? -46.786 13.768 40.886 1.00 60.02 282 ALA D N 1
ATOM 11695 C CA . ALA D 1 282 ? -46.659 14.367 42.209 1.00 62.98 282 ALA D CA 1
ATOM 11696 C C . ALA D 1 282 ? -45.225 14.281 42.721 1.00 62.84 282 ALA D C 1
ATOM 11697 O O . ALA D 1 282 ? -44.806 15.077 43.557 1.00 63.69 282 ALA D O 1
ATOM 11699 N N . TYR D 1 283 ? -44.483 13.303 42.213 1.00 58.17 283 TYR D N 1
ATOM 11700 C CA . TYR D 1 283 ? -43.103 13.080 42.621 1.00 52.77 283 TYR D CA 1
ATOM 11701 C C . TYR D 1 283 ? -42.160 14.064 41.932 1.00 63.74 283 TYR D C 1
ATOM 11702 O O . TYR D 1 283 ? -41.262 14.619 42.565 1.00 63.55 283 TYR D O 1
ATOM 11711 N N . VAL D 1 284 ? -42.361 14.265 40.632 1.00 69.58 284 VAL D N 1
ATOM 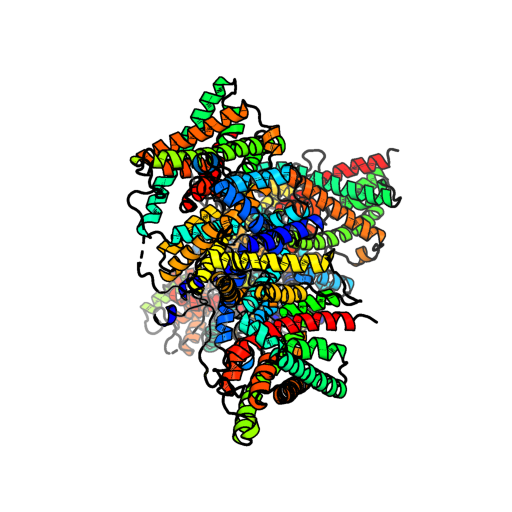11712 C CA . VAL D 1 284 ? -41.559 15.214 39.863 1.00 71.90 284 VAL D CA 1
ATOM 11713 C C . VAL D 1 284 ? -41.808 16.646 40.330 1.00 65.83 284 VAL D C 1
ATOM 11714 O O . VAL D 1 284 ? -40.873 17.439 40.457 1.00 70.68 284 VAL D O 1
ATOM 11718 N N . VAL D 1 285 ? -43.073 16.966 40.590 1.00 57.61 285 VAL D N 1
ATOM 11719 C CA . VAL D 1 285 ? -43.450 18.274 41.114 1.00 57.16 285 VAL D CA 1
ATOM 11720 C C . VAL D 1 285 ? -42.791 18.544 42.466 1.00 72.71 285 VAL D C 1
ATOM 11721 O O . VAL D 1 285 ? -42.261 19.628 42.702 1.00 72.49 285 VAL D O 1
ATOM 11725 N N . ALA D 1 286 ? -42.808 17.544 43.339 1.00 66.64 286 ALA D N 1
ATOM 11726 C CA . ALA D 1 286 ? -42.264 17.691 44.685 1.00 74.91 286 ALA D CA 1
ATOM 11727 C C . ALA D 1 286 ? -40.737 17.745 44.716 1.00 72.91 286 ALA D C 1
ATOM 11728 O O . ALA D 1 286 ? -40.151 18.217 45.690 1.00 71.53 286 ALA D O 1
ATOM 11730 N N . LYS D 1 287 ? -40.095 17.262 43.657 1.00 67.94 287 LYS D N 1
ATOM 11731 C CA . LYS D 1 287 ? -38.639 17.130 43.647 1.00 66.57 287 LYS D CA 1
ATOM 11732 C C . LYS D 1 287 ? -37.924 18.116 42.724 1.00 67.87 287 LYS D C 1
ATOM 11733 O O . LYS D 1 287 ? -36.832 18.581 43.042 1.00 67.91 287 LYS D O 1
ATOM 11739 N N . LYS D 1 288 ? -38.532 18.426 41.582 1.00 72.48 288 LYS D N 1
ATOM 11740 C CA . LYS D 1 288 ? -37.840 19.188 40.542 1.00 76.33 288 LYS D CA 1
ATOM 11741 C C . LYS D 1 288 ? -38.615 20.399 40.019 1.00 79.28 288 LYS D C 1
ATOM 11742 O O . LYS D 1 288 ? -38.016 21.362 39.538 1.00 88.56 288 LYS D O 1
ATOM 11748 N N . ILE D 1 289 ? -39.941 20.346 40.102 1.00 76.19 289 ILE D N 1
ATOM 11749 C CA . ILE D 1 289 ? -40.782 21.430 39.594 1.00 78.82 289 ILE D CA 1
ATOM 11750 C C . ILE D 1 289 ? -41.103 22.472 40.664 1.00 77.97 289 ILE D C 1
ATOM 11751 O O . ILE D 1 289 ? -40.708 23.632 40.548 1.00 90.10 289 ILE D O 1
ATOM 11756 N N . LEU D 1 290 ? -41.822 22.054 41.701 1.00 79.07 290 LEU D N 1
ATOM 11757 C CA . LEU D 1 290 ? -42.226 22.955 42.776 1.00 73.66 290 LEU D CA 1
ATOM 11758 C C . LEU D 1 290 ? -41.847 22.372 44.138 1.00 68.58 290 LEU D C 1
ATOM 11759 O O . LEU D 1 290 ? -42.724 22.039 44.935 1.00 72.24 290 LEU D O 1
ATOM 11764 N N . PRO D 1 291 ? -40.535 22.258 44.413 1.00 63.57 291 PRO D N 1
ATOM 11765 C CA . PRO D 1 291 ? -40.059 21.566 45.618 1.00 74.95 291 PRO D CA 1
ATOM 11766 C C . PRO D 1 291 ? -40.348 22.330 46.906 1.00 84.29 291 PRO D C 1
ATOM 11767 O O . PRO D 1 291 ? -40.208 21.755 47.988 1.00 85.77 291 PRO D O 1
ATOM 11771 N N . SER D 1 292 ? -40.738 23.598 46.792 1.00 91.12 292 SER D N 1
ATOM 11772 C CA . SER D 1 292 ? -41.010 24.422 47.967 1.00 98.54 292 SER D CA 1
ATOM 11773 C C . SER D 1 292 ? -41.748 25.720 47.637 1.00 99.24 292 SER D C 1
ATOM 11774 O O . SER D 1 292 ? -41.143 26.679 47.154 1.00 116.02 292 SER D O 1
ATOM 11777 N N . ILE D 1 293 ? -43.053 25.744 47.900 1.00 96.53 293 ILE D N 1
ATOM 11778 C CA . ILE D 1 293 ? -43.832 26.976 47.791 1.00 98.71 293 ILE D CA 1
ATOM 11779 C C . ILE D 1 293 ? -43.788 27.722 49.123 1.00 103.91 293 ILE D C 1
ATOM 11780 O O . ILE D 1 293 ? -44.303 27.244 50.136 1.00 108.05 293 ILE D O 1
ATOM 11785 N N . GLY D 1 294 ? -43.160 28.894 49.111 1.00 102.78 294 GLY D N 1
ATOM 11786 C CA . GLY D 1 294 ? -42.799 29.575 50.340 1.00 100.25 294 GLY D CA 1
ATOM 11787 C C . GLY D 1 294 ? -41.561 28.895 50.893 1.00 105.30 294 GLY D C 1
ATOM 11788 O O . GLY D 1 294 ? -40.649 28.554 50.138 1.00 107.54 294 GLY D O 1
ATOM 11789 N N . GLY D 1 295 ? -41.523 28.697 52.206 1.00 107.08 295 GLY D N 1
ATOM 11790 C CA . GLY D 1 295 ? -40.499 27.867 52.812 1.00 106.08 295 GLY D CA 1
ATOM 11791 C C . GLY D 1 295 ? -41.078 26.482 53.030 1.00 99.09 295 GLY D C 1
ATOM 11792 O O . GLY D 1 295 ? -40.378 25.543 53.413 1.00 90.67 295 GLY D O 1
ATOM 11793 N N . VAL D 1 296 ? -42.376 26.367 52.768 1.00 80.62 296 VAL D N 1
ATOM 11794 C CA . VAL D 1 296 ? -43.116 25.129 52.968 1.00 93.00 296 VAL D CA 1
ATOM 11795 C C . VAL D 1 296 ? -42.858 24.112 51.862 1.00 85.50 296 VAL D C 1
ATOM 11796 O O . VAL D 1 296 ? -43.123 24.376 50.688 1.00 75.23 296 VAL D O 1
ATOM 11800 N N . SER D 1 297 ? -42.343 22.948 52.244 1.00 75.77 297 SER D N 1
ATOM 11801 C CA . SER D 1 297 ? -42.171 21.846 51.309 1.00 83.74 297 SER D CA 1
ATOM 11802 C C . SER D 1 297 ? -43.408 20.954 51.343 1.00 77.49 297 SER D C 1
ATOM 11803 O O . SER D 1 297 ? -43.794 20.453 52.401 1.00 74.94 297 SER D O 1
ATOM 11806 N N . ILE D 1 298 ? -44.036 20.770 50.188 1.00 65.93 298 ILE D N 1
ATOM 11807 C CA . ILE D 1 298 ? -45.221 19.926 50.100 1.00 69.91 298 ILE D CA 1
ATOM 11808 C C . ILE D 1 298 ? -44.855 18.507 49.668 1.00 55.72 298 ILE D C 1
ATOM 11809 O O . ILE D 1 298 ? -44.297 18.296 48.590 1.00 55.02 298 ILE D O 1
ATOM 11814 N N . HIS D 1 299 ? -45.167 17.539 50.525 1.00 44.95 299 HIS D N 1
ATOM 11815 C CA . HIS D 1 299 ? -44.852 16.135 50.275 1.00 51.64 299 HIS D CA 1
ATOM 11816 C C . HIS D 1 299 ? -45.630 15.607 49.069 1.00 48.95 299 HIS D C 1
ATOM 11817 O O . HIS D 1 299 ? -46.715 16.103 48.763 1.00 50.74 299 HIS D O 1
ATOM 11824 N N . TYR D 1 300 ? -45.082 14.603 48.387 1.00 44.63 300 TYR D N 1
ATOM 11825 C CA . TYR D 1 300 ? -45.710 14.105 47.162 1.00 57.43 300 TYR D CA 1
ATOM 11826 C C . TYR D 1 300 ? -47.060 13.417 47.381 1.00 58.00 300 TYR D C 1
ATOM 11827 O O . TYR D 1 300 ? -47.871 13.334 46.458 1.00 60.08 300 TYR D O 1
ATOM 11836 N N . PHE D 1 301 ? -47.299 12.933 48.596 1.00 48.74 301 PHE D N 1
ATOM 11837 C CA . PHE D 1 301 ? -48.605 12.387 48.947 1.00 57.85 301 PHE D CA 1
ATOM 11838 C C . PHE D 1 301 ? -49.648 13.498 48.931 1.00 58.04 301 PHE D C 1
ATOM 11839 O O . PHE D 1 301 ? -50.800 13.277 48.559 1.00 50.97 301 PHE D O 1
ATOM 11847 N N . ALA D 1 302 ? -49.231 14.693 49.337 1.00 53.36 302 ALA D N 1
ATOM 11848 C CA . ALA D 1 302 ? -50.111 15.855 49.347 1.00 60.00 302 ALA D CA 1
ATOM 11849 C C . ALA D 1 302 ? -50.367 16.357 47.930 1.00 60.51 302 ALA D C 1
ATOM 11850 O O . ALA D 1 302 ? -51.493 16.718 47.584 1.00 51.01 302 ALA D O 1
ATOM 11852 N N . TRP D 1 303 ? -49.315 16.388 47.118 1.00 50.84 303 TRP D N 1
ATOM 11853 C CA . TRP D 1 303 ? -49.448 16.754 45.715 1.00 57.03 303 TRP D CA 1
ATOM 11854 C C . TRP D 1 303 ? -50.343 15.764 44.984 1.00 65.06 303 TRP D C 1
ATOM 11855 O O . TRP D 1 303 ? -51.128 16.147 44.119 1.00 63.23 303 TRP D O 1
ATOM 11866 N N . MET D 1 304 ? -50.215 14.488 45.334 1.00 62.94 304 MET D N 1
ATOM 11867 C CA . MET D 1 304 ? -50.987 13.434 44.684 1.00 67.04 304 MET D CA 1
ATOM 11868 C C . MET D 1 304 ? -52.486 13.601 44.928 1.00 55.58 304 MET D C 1
ATOM 11869 O O . MET D 1 304 ? -53.296 13.372 44.031 1.00 59.59 304 MET D O 1
ATOM 11874 N N . VAL D 1 305 ? -52.847 14.011 46.141 1.00 53.27 305 VAL D N 1
ATOM 11875 C CA . VAL D 1 305 ? -54.241 14.283 46.479 1.00 44.23 305 VAL D CA 1
ATOM 11876 C C . VAL D 1 305 ? -54.817 15.375 45.582 1.00 59.14 305 VAL D C 1
ATOM 11877 O O . VAL D 1 305 ? -55.895 15.216 45.012 1.00 60.84 305 VAL D O 1
ATOM 11881 N N . LEU D 1 306 ? -54.083 16.477 45.456 1.00 65.29 306 LEU D N 1
ATOM 11882 C CA . LEU D 1 306 ? -54.489 17.589 44.603 1.00 65.02 306 LEU D CA 1
ATOM 11883 C C . LEU D 1 306 ? -54.545 17.171 43.135 1.00 56.84 306 LEU D C 1
ATOM 11884 O O . LEU D 1 306 ? -55.501 17.490 42.427 1.00 61.66 306 LEU D O 1
ATOM 11889 N N . ILE D 1 307 ? -53.517 16.456 42.686 1.00 52.63 307 ILE D N 1
ATOM 11890 C CA . ILE D 1 307 ? -53.449 15.962 41.312 1.00 59.51 307 ILE D CA 1
ATOM 11891 C C . ILE D 1 307 ? -54.615 15.033 40.969 1.00 64.97 307 ILE D C 1
ATOM 11892 O O . ILE D 1 307 ? -55.316 15.249 39.979 1.00 67.25 307 ILE D O 1
ATOM 11897 N N . VAL D 1 308 ? -54.817 14.002 41.787 1.00 61.20 308 VAL D N 1
ATOM 11898 C CA . VAL D 1 308 ? -55.886 13.033 41.555 1.00 63.71 308 VAL D CA 1
ATOM 11899 C C . VAL D 1 308 ? -57.266 13.691 41.620 1.00 67.44 308 VAL D C 1
ATOM 11900 O O . VAL D 1 308 ? -58.156 13.357 40.839 1.00 69.38 308 VAL D O 1
ATOM 11904 N N . ALA D 1 309 ? -57.432 14.643 42.535 1.00 68.95 309 ALA D N 1
ATOM 11905 C CA . ALA D 1 309 ? -58.679 15.397 42.625 1.00 65.45 309 ALA D CA 1
ATOM 11906 C C . ALA D 1 309 ? -58.880 16.258 41.382 1.00 68.02 309 ALA D C 1
ATOM 11907 O O . ALA D 1 309 ? -59.999 16.413 40.896 1.00 68.12 309 ALA D O 1
ATOM 11909 N N . ALA D 1 310 ? -57.787 16.818 40.875 1.00 66.51 310 ALA D N 1
ATOM 11910 C CA . ALA D 1 310 ? -57.827 17.612 39.655 1.00 67.23 310 ALA D CA 1
ATOM 11911 C C . ALA D 1 310 ? -58.188 16.736 38.458 1.00 69.93 310 ALA D C 1
ATOM 11912 O O . ALA D 1 310 ? -59.005 17.123 37.622 1.00 78.51 310 ALA D O 1
ATOM 11914 N N . LEU D 1 311 ? -57.567 15.560 38.381 1.00 69.73 311 LEU D N 1
ATOM 11915 C CA . LEU D 1 311 ? -57.831 14.605 37.305 1.00 70.64 311 LEU D CA 1
ATOM 11916 C C . LEU D 1 311 ? -59.310 14.230 37.246 1.00 55.62 311 LEU D C 1
ATOM 11917 O O . LEU D 1 311 ? -59.865 14.017 36.169 1.00 65.05 311 LEU D O 1
ATOM 11922 N N . ASN D 1 312 ? -59.940 14.153 38.413 1.00 63.09 312 ASN D N 1
ATOM 11923 C CA . ASN D 1 312 ? -61.373 13.904 38.508 1.00 71.22 312 ASN D CA 1
ATOM 11924 C C . ASN D 1 312 ? -62.162 15.102 37.979 1.00 78.62 312 ASN D C 1
ATOM 11925 O O . ASN D 1 312 ? -63.146 14.942 37.257 1.00 76.04 312 ASN D O 1
ATOM 11930 N N . ALA D 1 313 ? -61.714 16.301 38.339 1.00 78.42 313 ALA D N 1
ATOM 11931 C CA . ALA D 1 313 ? -62.391 17.532 37.946 1.00 83.55 313 ALA D CA 1
ATOM 11932 C C . ALA D 1 313 ? -62.344 17.775 36.438 1.00 82.05 313 ALA D C 1
ATOM 11933 O O . ALA D 1 313 ? -63.298 18.289 35.857 1.00 81.98 313 ALA D O 1
ATOM 11935 N N . SER D 1 314 ? -61.229 17.408 35.812 1.00 73.89 314 SER D N 1
ATOM 11936 C CA . SER D 1 314 ? -61.057 17.598 34.375 1.00 82.62 314 SER D CA 1
ATOM 11937 C C . SER D 1 314 ? -62.035 16.751 33.564 1.00 84.12 314 SER D C 1
ATOM 11938 O O . SER D 1 314 ? -62.357 17.087 32.424 1.00 84.20 314 SER D O 1
ATOM 11941 N N . GLY D 1 315 ? -62.504 15.652 34.150 1.00 80.40 315 GLY D N 1
ATOM 11942 C CA . GLY D 1 315 ? -63.454 14.777 33.483 1.00 69.47 315 GLY D CA 1
ATOM 11943 C C . GLY D 1 315 ? -62.792 13.876 32.457 1.00 77.93 315 GLY D C 1
ATOM 11944 O O . GLY D 1 315 ? -63.466 13.171 31.705 1.00 86.46 315 GLY D O 1
ATOM 11945 N N . LEU D 1 316 ? -61.463 13.903 32.436 1.00 75.37 316 LEU D N 1
ATOM 11946 C CA . LEU D 1 316 ? -60.668 13.113 31.500 1.00 66.65 316 LEU D CA 1
ATOM 11947 C C . LEU D 1 316 ? -60.946 11.614 31.597 1.00 69.84 316 LEU D C 1
ATOM 11948 O O . LEU D 1 316 ? -60.872 10.896 30.600 1.00 76.64 316 LEU D O 1
ATOM 11953 N N . CYS D 1 317 ? -61.266 11.146 32.799 1.00 85.16 317 CYS D N 1
ATOM 11954 C CA . CYS D 1 317 ? -61.475 9.721 33.025 1.00 67.92 317 CYS D CA 1
ATOM 11955 C C . CYS D 1 317 ? -62.925 9.305 32.810 1.00 67.30 317 CYS D C 1
ATOM 11956 O O . CYS D 1 317 ? -63.849 9.933 33.331 1.00 68.31 317 CYS D O 1
ATOM 11959 N N . SER D 1 318 ? -63.115 8.239 32.037 1.00 72.41 318 SER D N 1
ATOM 11960 C CA . SER D 1 318 ? -64.440 7.673 31.817 1.00 72.97 318 SER D CA 1
ATOM 11961 C C . SER D 1 318 ? -64.940 7.038 33.108 1.00 72.84 318 SER D C 1
ATOM 11962 O O . SER D 1 318 ? -64.135 6.636 33.951 1.00 77.31 318 SER D O 1
ATOM 11965 N N . PRO D 1 319 ? -66.271 6.963 33.276 1.00 79.28 319 PRO D N 1
ATOM 11966 C CA . PRO D 1 319 ? -66.858 6.349 34.472 1.00 75.26 319 PRO D CA 1
ATOM 11967 C C . PRO D 1 319 ? -66.432 4.893 34.623 1.00 68.81 319 PRO D C 1
ATOM 11968 O O . PRO D 1 319 ? -66.339 4.395 35.745 1.00 66.78 319 PRO D O 1
ATOM 11972 N N . GLU D 1 320 ? -66.179 4.223 33.502 1.00 58.79 320 GLU D N 1
ATOM 11973 C CA . GLU D 1 320 ? -65.738 2.832 33.519 1.00 66.66 320 GLU D CA 1
ATOM 11974 C C . GLU D 1 320 ? -64.310 2.708 34.047 1.00 67.55 320 GLU D C 1
ATOM 11975 O O . GLU D 1 320 ? -63.935 1.683 34.616 1.00 71.05 320 GLU D O 1
ATOM 11981 N N . ILE D 1 321 ? -63.521 3.760 33.849 1.00 70.56 321 ILE D N 1
ATOM 11982 C CA . ILE D 1 321 ? -62.135 3.795 34.303 1.00 71.41 321 ILE D CA 1
ATOM 11983 C C . ILE D 1 321 ? -62.042 4.213 35.775 1.00 64.24 321 ILE D C 1
ATOM 11984 O O . ILE D 1 321 ? -61.216 3.689 36.527 1.00 60.81 321 ILE D O 1
ATOM 11989 N N . LYS D 1 322 ? -62.901 5.148 36.178 1.00 60.97 322 LYS D N 1
ATOM 11990 C CA . LYS D 1 322 ? -63.043 5.521 37.583 1.00 57.72 322 LYS D CA 1
ATOM 11991 C C . LYS D 1 322 ? -63.390 4.298 38.420 1.00 60.84 322 LYS D C 1
ATOM 11992 O O . LYS D 1 322 ? -62.808 4.073 39.480 1.00 67.69 322 LYS D O 1
ATOM 11998 N N . ALA D 1 323 ? -64.346 3.513 37.932 1.00 53.96 323 ALA D N 1
ATOM 11999 C CA . ALA D 1 323 ? -64.763 2.291 38.608 1.00 53.54 323 ALA D CA 1
ATOM 12000 C C . ALA D 1 323 ? -63.631 1.270 38.622 1.00 51.39 323 ALA D C 1
ATOM 12001 O O . ALA D 1 323 ? -63.548 0.437 39.525 1.00 55.32 323 ALA D O 1
ATOM 12003 N N . GLY D 1 324 ? -62.767 1.333 37.614 1.00 45.90 324 GLY D N 1
ATOM 12004 C CA . GLY D 1 324 ? -61.603 0.468 37.555 1.00 51.20 324 GLY D CA 1
ATOM 12005 C C . GLY D 1 324 ? -60.596 0.820 38.634 1.00 63.93 324 GLY D C 1
ATOM 12006 O O . GLY D 1 324 ? -59.951 -0.060 39.206 1.00 59.84 324 GLY D O 1
ATOM 12007 N N . ALA D 1 325 ? -60.459 2.114 38.912 1.00 53.59 325 ALA D N 1
ATOM 12008 C CA . ALA D 1 325 ? -59.568 2.575 39.970 1.00 61.33 325 ALA D CA 1
ATOM 12009 C C . ALA D 1 325 ? -60.094 2.159 41.341 1.00 51.05 325 ALA D C 1
ATOM 12010 O O . ALA D 1 325 ? -59.325 1.759 42.215 1.00 50.38 325 ALA D O 1
ATOM 12012 N N . LYS D 1 326 ? -61.407 2.262 41.523 1.00 45.47 326 LYS D N 1
ATOM 12013 C CA . LYS D 1 326 ? -62.045 1.868 42.774 1.00 50.34 326 LYS D CA 1
ATOM 12014 C C . LYS D 1 326 ? -61.909 0.367 43.016 1.00 56.61 326 LYS D C 1
ATOM 12015 O O . LYS D 1 326 ? -61.696 -0.072 44.147 1.00 60.16 326 LYS D O 1
ATOM 12021 N N . ARG D 1 327 ? -62.031 -0.415 41.948 1.00 47.09 327 ARG D N 1
ATOM 12022 C CA . ARG D 1 327 ? -61.921 -1.866 42.043 1.00 57.61 327 ARG D CA 1
ATOM 12023 C C . ARG D 1 327 ? -60.515 -2.272 42.468 1.00 46.38 327 ARG D C 1
ATOM 12024 O O . ARG D 1 327 ? -60.345 -3.144 43.319 1.00 51.65 327 ARG D O 1
ATOM 12032 N N . LEU D 1 328 ? -59.511 -1.634 41.875 1.00 43.74 328 LEU D N 1
ATOM 12033 C CA . LEU D 1 328 ? -58.126 -1.880 42.258 1.00 51.12 328 LEU D CA 1
ATOM 12034 C C . LEU D 1 328 ? -57.894 -1.443 43.698 1.00 44.09 328 LEU D C 1
ATOM 12035 O O . LEU D 1 328 ? -57.196 -2.118 44.456 1.00 47.24 328 LEU D O 1
ATOM 12040 N N . SER D 1 329 ? -58.484 -0.310 44.068 1.00 47.41 329 SER D N 1
ATOM 12041 C CA . SER D 1 329 ? -58.380 0.202 45.429 1.00 53.63 329 SER D CA 1
ATOM 12042 C C . SER D 1 329 ? -59.002 -0.784 46.414 1.00 54.14 329 SER D C 1
ATOM 12043 O O . SER D 1 329 ? -58.438 -1.055 47.478 1.00 44.99 329 SER D O 1
ATOM 12046 N N . ASP D 1 330 ? -60.161 -1.322 46.047 1.00 48.11 330 ASP D N 1
ATOM 12047 C CA . ASP D 1 330 ? -60.855 -2.300 46.877 1.00 45.14 330 ASP D CA 1
ATOM 12048 C C . ASP D 1 330 ? -60.059 -3.594 47.020 1.00 44.91 330 ASP D C 1
ATOM 12049 O O . ASP D 1 330 ? -60.056 -4.209 48.084 1.00 43.83 330 ASP D O 1
ATOM 12054 N N . PHE D 1 331 ? -59.392 -4.006 45.946 1.00 31.54 331 PHE D N 1
ATOM 12055 C CA . PHE D 1 331 ? -58.557 -5.198 45.992 1.00 38.91 331 PHE D CA 1
ATOM 12056 C C . PHE D 1 331 ? -57.418 -5.006 46.987 1.00 43.22 331 PHE D C 1
ATOM 12057 O O . PHE D 1 331 ? -57.192 -5.846 47.852 1.00 39.67 331 PHE D O 1
ATOM 12065 N N . PHE D 1 332 ? -56.710 -3.890 46.864 1.00 36.71 332 PHE D N 1
ATOM 12066 C CA . PHE D 1 332 ? -55.595 -3.590 47.755 1.00 43.17 332 PHE D CA 1
ATOM 12067 C C . PHE D 1 332 ? -56.029 -3.467 49.213 1.00 46.77 332 PHE D C 1
ATOM 12068 O O . PHE D 1 332 ? -55.366 -3.989 50.105 1.00 46.18 332 PHE D O 1
ATOM 12076 N N . SER D 1 333 ? -57.147 -2.787 49.451 1.00 43.78 333 SER D N 1
ATOM 12077 C CA . SER D 1 333 ? -57.580 -2.486 50.817 1.00 48.50 333 SER D CA 1
ATOM 12078 C C . SER D 1 333 ? -58.271 -3.652 51.528 1.00 47.71 333 SER D C 1
ATOM 12079 O O . SER D 1 333 ? -58.445 -3.622 52.747 1.00 47.07 333 SER D O 1
ATOM 12082 N N . LYS D 1 334 ? -58.662 -4.674 50.774 1.00 40.63 334 LYS D N 1
ATOM 12083 C CA . LYS D 1 334 ? -59.360 -5.816 51.359 1.00 43.25 334 LYS D CA 1
ATOM 12084 C C . LYS D 1 334 ? -58.620 -7.140 51.175 1.00 35.93 334 LYS D C 1
ATOM 12085 O O . LYS D 1 334 ? -58.907 -8.111 51.872 1.00 56.43 334 LYS D O 1
ATOM 12091 N N . GLN D 1 335 ? -57.671 -7.180 50.246 1.00 37.60 335 GLN D N 1
ATOM 12092 C CA . GLN D 1 335 ? -56.916 -8.405 49.997 1.00 45.20 335 GLN D CA 1
ATOM 12093 C C . GLN D 1 335 ? -55.435 -8.272 50.342 1.00 49.14 335 GLN D C 1
ATOM 12094 O O . GLN D 1 335 ? -54.775 -9.264 50.642 1.00 51.11 335 GLN D O 1
ATOM 12100 N N . LEU D 1 336 ? -54.918 -7.047 50.298 1.00 36.67 336 LEU D N 1
ATOM 12101 C CA . LEU D 1 336 ? -53.488 -6.813 50.494 1.00 39.16 336 LEU D CA 1
ATOM 12102 C C . LEU D 1 336 ? -53.172 -6.025 51.767 1.00 41.49 336 LEU D C 1
ATOM 12103 O O . LEU D 1 336 ? -52.004 -5.821 52.099 1.00 47.69 336 LEU D O 1
ATOM 12108 N N . LEU D 1 337 ? -54.209 -5.586 52.475 1.00 41.04 337 LEU D N 1
ATOM 12109 C CA . LEU D 1 337 ? -54.035 -4.804 53.698 1.00 31.49 337 LEU D CA 1
ATOM 12110 C C . LEU D 1 337 ? -53.357 -5.605 54.807 1.00 43.50 337 LEU D C 1
ATOM 12111 O O . LEU D 1 337 ? -52.559 -5.063 55.574 1.00 47.60 337 LEU D O 1
ATOM 12116 N N . TRP D 1 338 ? -53.674 -6.895 54.886 1.00 49.01 338 TRP D N 1
ATOM 12117 C CA . TRP D 1 338 ? -53.093 -7.766 55.905 1.00 48.37 338 TRP D CA 1
ATOM 12118 C C . TRP D 1 338 ? -51.614 -8.027 55.636 1.00 46.05 338 TRP D C 1
ATOM 12119 O O . TRP D 1 338 ? -50.836 -8.250 56.565 1.00 47.40 338 TRP D O 1
ATOM 12130 N N . VAL D 1 339 ? -51.234 -7.995 54.362 1.00 37.00 339 VAL D N 1
ATOM 12131 C CA . VAL D 1 339 ? -49.832 -8.076 53.977 1.00 43.02 339 VAL D CA 1
ATOM 12132 C C . VAL D 1 339 ? -49.095 -6.821 54.428 1.00 45.84 339 VAL D C 1
ATOM 12133 O O . VAL D 1 339 ? -48.023 -6.904 55.028 1.00 44.45 339 VAL D O 1
ATOM 12137 N N . LEU D 1 340 ? -49.687 -5.663 54.146 1.00 41.68 340 LEU D N 1
ATOM 12138 C CA . LEU D 1 340 ? -49.091 -4.375 54.487 1.00 46.78 340 LEU D CA 1
ATOM 12139 C C . LEU D 1 340 ? -48.875 -4.232 55.989 1.00 43.24 340 LEU D C 1
ATOM 12140 O O . LEU D 1 340 ? -47.862 -3.688 56.426 1.00 44.65 340 LEU D O 1
ATOM 12145 N N . MET D 1 341 ? -49.827 -4.727 56.773 1.00 42.47 341 MET D N 1
ATOM 12146 C CA . MET D 1 341 ? -49.759 -4.608 58.228 1.00 39.57 341 MET D CA 1
ATOM 12147 C C . MET D 1 341 ? -48.641 -5.444 58.855 1.00 48.94 341 MET D C 1
ATOM 12148 O O . MET D 1 341 ? -48.100 -5.071 59.898 1.00 48.57 341 MET D O 1
ATOM 12153 N N . VAL D 1 342 ? -48.292 -6.564 58.224 1.00 39.91 342 VAL D N 1
ATOM 12154 C CA . VAL D 1 342 ? -47.099 -7.306 58.619 1.00 41.77 342 VAL D CA 1
ATOM 12155 C C . VAL D 1 342 ? -45.892 -6.395 58.430 1.00 48.27 342 VAL D C 1
ATOM 12156 O O . VAL D 1 342 ? -45.021 -6.308 59.296 1.00 43.72 342 VAL D O 1
ATOM 12160 N N . GLY D 1 343 ? -45.862 -5.701 57.297 1.00 43.68 343 GLY D N 1
ATOM 12161 C CA . GLY D 1 343 ? -44.816 -4.738 57.017 1.00 41.58 343 GLY D CA 1
ATOM 12162 C C . GLY D 1 343 ? -44.840 -3.545 57.956 1.00 40.31 343 GLY D C 1
ATOM 12163 O O . GLY D 1 343 ? -43.788 -3.063 58.381 1.00 49.57 343 GLY D O 1
ATOM 12164 N N . VAL D 1 344 ? -46.040 -3.068 58.277 1.00 37.81 344 VAL D N 1
ATOM 12165 C CA . VAL D 1 344 ? -46.202 -1.937 59.185 1.00 44.99 344 VAL D CA 1
ATOM 12166 C C . VAL D 1 344 ? -45.663 -2.269 60.576 1.00 53.05 344 VAL D C 1
ATOM 12167 O O . VAL D 1 344 ? -45.025 -1.435 61.220 1.00 53.41 344 VAL D O 1
ATOM 12171 N N . GLY D 1 345 ? -45.907 -3.494 61.029 1.00 52.23 345 GLY D N 1
ATOM 12172 C CA . GLY D 1 345 ? -45.407 -3.933 62.319 1.00 49.21 345 GLY D CA 1
ATOM 12173 C C . GLY D 1 345 ? -43.892 -4.018 62.362 1.00 54.65 345 GLY D C 1
ATOM 12174 O O . GLY D 1 345 ? -43.272 -3.711 63.380 1.00 50.51 345 GLY D O 1
ATOM 12175 N N . VAL D 1 346 ? -43.299 -4.431 61.246 1.00 48.13 346 VAL D N 1
ATOM 12176 C CA . VAL D 1 346 ? -41.853 -4.587 61.142 1.00 51.18 346 VAL D CA 1
ATOM 12177 C C . VAL D 1 346 ? -41.117 -3.249 60.996 1.00 49.41 346 VAL D C 1
ATOM 12178 O O . VAL D 1 346 ? -40.037 -3.064 61.557 1.00 55.79 346 VAL D O 1
ATOM 12182 N N . CYS D 1 347 ? -41.718 -2.313 60.267 1.00 52.66 347 CYS D N 1
ATOM 12183 C CA . CYS D 1 347 ? -41.022 -1.089 59.870 1.00 44.19 347 CYS D CA 1
ATOM 12184 C C . CYS D 1 347 ? -41.524 0.207 60.515 1.00 54.52 347 CYS D C 1
ATOM 12185 O O . CYS D 1 347 ? -40.846 1.231 60.449 1.00 57.42 347 CYS D O 1
ATOM 12188 N N . TYR D 1 348 ? -42.703 0.169 61.130 1.00 54.45 348 TYR D N 1
ATOM 12189 C CA . TYR D 1 348 ? -43.338 1.390 61.631 1.00 46.01 348 TYR D CA 1
ATOM 12190 C C . TYR D 1 348 ? -43.696 1.327 63.108 1.00 45.60 348 TYR D C 1
ATOM 12191 O O . TYR D 1 348 ? -44.132 2.322 63.690 1.00 40.85 348 TYR D O 1
ATOM 12200 N N . THR D 1 349 ? -43.515 0.161 63.714 1.00 45.34 349 THR D N 1
ATOM 12201 C CA . THR D 1 349 ? -44.066 -0.076 65.042 1.00 45.37 349 THR D CA 1
ATOM 12202 C C . THR D 1 349 ? -43.023 -0.220 66.144 1.00 52.28 349 THR D C 1
ATOM 12203 O O . THR D 1 349 ? -42.163 -1.104 66.095 1.00 48.14 349 THR D O 1
ATOM 12207 N N . ASP D 1 350 ? -43.112 0.661 67.137 1.00 47.64 350 ASP D N 1
ATOM 12208 C CA . ASP D 1 350 ? -42.362 0.506 68.375 1.00 45.87 350 ASP D CA 1
ATOM 12209 C C . ASP D 1 350 ? -43.362 0.237 69.492 1.00 48.03 350 ASP D C 1
ATOM 12210 O O . ASP D 1 350 ? -44.152 1.112 69.857 1.00 42.77 350 ASP D O 1
ATOM 12215 N N . LEU D 1 351 ? -43.331 -0.982 70.022 1.00 44.48 351 LEU D N 1
ATOM 12216 C CA . LEU D 1 351 ? -44.305 -1.421 71.016 1.00 50.39 351 LEU D CA 1
ATOM 12217 C C . LEU D 1 351 ? -44.316 -0.561 72.281 1.00 49.05 351 LEU D C 1
ATOM 12218 O O . LEU D 1 351 ? -45.377 -0.305 72.850 1.00 51.33 351 LEU D O 1
ATOM 12223 N N . GLN D 1 352 ? -43.142 -0.109 72.710 1.00 53.03 352 GLN D N 1
ATOM 12224 C CA . GLN D 1 352 ? -43.033 0.692 73.927 1.00 46.64 352 GLN D CA 1
ATOM 12225 C C . GLN D 1 352 ? -43.682 2.066 73.761 1.00 50.37 352 GLN D C 1
ATOM 12226 O O . GLN D 1 352 ? -44.336 2.564 74.677 1.00 44.33 352 GLN D O 1
ATOM 12232 N N . GLU D 1 353 ? -43.503 2.671 72.589 1.00 47.38 353 GLU D N 1
ATOM 12233 C CA . GLU D 1 353 ? -44.107 3.970 72.294 1.00 46.44 353 GLU D CA 1
ATOM 12234 C C . GLU D 1 353 ? -45.635 3.896 72.277 1.00 60.14 353 GLU D C 1
ATOM 12235 O O . GLU D 1 353 ? -46.312 4.859 72.637 1.00 72.46 353 GLU D O 1
ATOM 12241 N N . ILE D 1 354 ? -46.168 2.751 71.856 1.00 51.98 354 ILE D N 1
ATOM 12242 C CA . ILE D 1 354 ? -47.613 2.522 71.853 1.00 53.68 354 ILE D CA 1
ATOM 12243 C C . ILE D 1 354 ? -48.154 2.408 73.277 1.00 48.55 354 ILE D C 1
ATOM 12244 O O . ILE D 1 354 ? -49.111 3.093 73.644 1.00 46.99 354 ILE D O 1
ATOM 12249 N N . ILE D 1 355 ? -47.537 1.534 74.069 1.00 49.77 355 ILE D N 1
ATOM 12250 C CA . ILE D 1 355 ? -47.907 1.346 75.469 1.00 66.37 355 ILE D CA 1
ATOM 12251 C C . ILE D 1 355 ? -47.793 2.649 76.263 1.00 60.50 355 ILE D C 1
ATOM 12252 O O . ILE D 1 355 ? -48.684 2.987 77.045 1.00 63.79 355 ILE D O 1
ATOM 12257 N N . ASP D 1 356 ? -46.704 3.383 76.048 1.00 47.85 356 ASP D N 1
ATOM 12258 C CA . ASP D 1 356 ? -46.486 4.661 76.722 1.00 60.66 356 ASP D CA 1
ATOM 12259 C C . ASP D 1 356 ? -47.552 5.698 76.365 1.00 66.55 356 ASP D C 1
ATOM 12260 O O . ASP D 1 356 ? -47.773 6.652 77.111 1.00 63.41 356 ASP D O 1
ATOM 12265 N N . ALA D 1 357 ? -48.209 5.507 75.225 1.00 63.74 357 ALA D N 1
ATOM 12266 C CA . ALA D 1 357 ? -49.253 6.424 74.779 1.00 57.07 357 ALA D CA 1
ATOM 12267 C C . ALA D 1 357 ? -50.602 6.060 75.386 1.00 60.81 357 ALA D C 1
ATOM 12268 O O . ALA D 1 357 ? -51.528 6.872 75.399 1.00 59.81 357 ALA D O 1
ATOM 12270 N N . LEU D 1 358 ? -50.713 4.834 75.886 1.00 49.73 358 LEU D N 1
ATOM 12271 C CA . LEU D 1 358 ? -51.949 4.388 76.519 1.00 69.29 358 LEU D CA 1
ATOM 12272 C C . LEU D 1 358 ? -52.073 5.004 77.908 1.00 68.24 358 LEU D C 1
ATOM 12273 O O . LEU D 1 358 ? -51.888 4.335 78.927 1.00 59.94 358 LEU D O 1
ATOM 12278 N N . THR D 1 359 ? -52.394 6.293 77.929 1.00 63.46 359 THR D N 1
ATOM 12279 C CA . THR D 1 359 ? -52.462 7.064 79.159 1.00 65.61 359 THR D CA 1
ATOM 12280 C C . THR D 1 359 ? -53.852 7.669 79.311 1.00 68.75 359 THR D C 1
ATOM 12281 O O . THR D 1 359 ? -54.467 8.071 78.323 1.00 67.96 359 THR D O 1
ATOM 12285 N N . PHE D 1 360 ? -54.345 7.727 80.547 1.00 66.94 360 PHE D N 1
ATOM 12286 C CA . PHE D 1 360 ? -55.621 8.368 80.838 1.00 74.66 360 PHE D CA 1
ATOM 12287 C C . PHE D 1 360 ? -55.600 9.817 80.362 1.00 70.52 360 PHE D C 1
ATOM 12288 O O . PHE D 1 360 ? -56.625 10.365 79.959 1.00 67.06 360 PHE D O 1
ATOM 12296 N N . ALA D 1 361 ? -54.420 10.427 80.409 1.00 71.63 361 ALA D N 1
ATOM 12297 C CA . ALA D 1 361 ? -54.226 11.776 79.899 1.00 68.24 361 ALA D CA 1
ATOM 12298 C C . ALA D 1 361 ? -54.481 11.831 78.394 1.00 62.72 361 ALA D C 1
ATOM 12299 O O . ALA D 1 361 ? -55.181 12.721 77.910 1.00 55.97 361 ALA D O 1
ATOM 12301 N N . ASN D 1 362 ? -53.906 10.882 77.660 1.00 73.19 362 ASN D N 1
ATOM 12302 C CA . ASN D 1 362 ? -54.115 10.797 76.216 1.00 68.80 362 ASN D CA 1
ATOM 12303 C C . ASN D 1 362 ? -55.566 10.487 75.851 1.00 60.33 362 ASN D C 1
ATOM 12304 O O . ASN D 1 362 ? -56.058 10.932 74.814 1.00 62.37 362 ASN D O 1
ATOM 12309 N N . VAL D 1 363 ? -56.240 9.715 76.700 1.00 54.45 363 VAL D N 1
ATOM 12310 C CA . VAL D 1 363 ? -57.660 9.427 76.518 1.00 58.02 363 VAL D CA 1
ATOM 12311 C C . VAL D 1 363 ? -58.469 10.719 76.587 1.00 64.23 363 VAL D C 1
ATOM 12312 O O . VAL D 1 363 ? -59.311 10.984 75.727 1.00 62.52 363 VAL D O 1
ATOM 12316 N N . VAL D 1 364 ? -58.192 11.522 77.612 1.00 67.82 364 VAL D N 1
ATOM 12317 C CA . VAL D 1 364 ? -58.871 12.799 77.812 1.00 61.01 364 VAL D CA 1
ATOM 12318 C C . VAL D 1 364 ? -58.607 13.772 76.663 1.00 60.63 364 VAL D C 1
ATOM 12319 O O . VAL D 1 364 ? -59.536 14.402 76.155 1.00 66.26 364 VAL D O 1
ATOM 12323 N N . ILE D 1 365 ? -57.346 13.887 76.254 1.00 58.75 365 ILE D N 1
ATOM 12324 C CA . ILE D 1 365 ? -56.982 14.741 75.126 1.00 68.00 365 ILE D CA 1
ATOM 12325 C C . ILE D 1 365 ? -57.695 14.285 73.857 1.00 65.51 365 ILE D C 1
ATOM 12326 O O . ILE D 1 365 ? -58.248 15.102 73.121 1.00 64.04 365 ILE D O 1
ATOM 12331 N N . ALA D 1 366 ? -57.685 12.977 73.614 1.00 63.36 366 ALA D N 1
ATOM 12332 C CA . ALA D 1 366 ? -58.340 12.403 72.444 1.00 62.43 366 ALA D CA 1
ATOM 12333 C C . ALA D 1 366 ? -59.825 12.748 72.410 1.00 57.77 366 ALA D C 1
ATOM 12334 O O . ALA D 1 366 ? -60.332 13.221 71.395 1.00 52.47 366 ALA D O 1
ATOM 12336 N N . ALA D 1 367 ? -60.511 12.513 73.524 1.00 50.36 367 ALA D N 1
ATOM 12337 C CA . ALA D 1 367 ? -61.947 12.766 73.613 1.00 60.58 367 ALA D CA 1
ATOM 12338 C C . ALA D 1 367 ? -62.303 14.224 73.320 1.00 62.02 367 ALA D C 1
ATOM 12339 O O . ALA D 1 367 ? -63.237 14.503 72.569 1.00 58.77 367 ALA D O 1
ATOM 12341 N N . ILE D 1 368 ? -61.551 15.146 73.914 1.00 67.67 368 ILE D N 1
ATOM 12342 C CA . ILE D 1 368 ? -61.800 16.577 73.751 1.00 66.01 368 ILE D CA 1
ATOM 12343 C C . ILE D 1 368 ? -61.538 17.060 72.318 1.00 63.67 368 ILE D C 1
ATOM 12344 O O . ILE D 1 368 ? -62.276 17.898 71.795 1.00 62.67 368 ILE D O 1
ATOM 12349 N N . ILE D 1 369 ? -60.495 16.524 71.686 1.00 68.64 369 ILE D N 1
ATOM 12350 C CA . ILE D 1 369 ? -60.218 16.801 70.277 1.00 70.19 369 ILE D CA 1
ATOM 12351 C C . ILE D 1 369 ? -61.413 16.394 69.414 1.00 66.30 369 ILE D C 1
ATOM 12352 O O . ILE D 1 369 ? -61.825 17.132 68.515 1.00 70.64 369 ILE D O 1
ATOM 12357 N N . VAL D 1 370 ? -61.971 15.219 69.701 1.00 54.57 370 VAL D N 1
ATOM 12358 C CA . VAL D 1 370 ? -63.152 14.732 68.997 1.00 56.87 370 VAL D CA 1
ATOM 12359 C C . VAL D 1 370 ? -64.357 15.643 69.251 1.00 58.47 370 VAL D C 1
ATOM 12360 O O . VAL D 1 370 ? -65.128 15.924 68.332 1.00 57.74 370 VAL D O 1
ATOM 12364 N N . VAL D 1 371 ? -64.505 16.107 70.491 1.00 55.73 371 VAL D N 1
ATOM 12365 C CA . VAL D 1 371 ? -65.557 17.062 70.839 1.00 64.48 371 VAL D CA 1
ATOM 12366 C C . VAL D 1 371 ? -65.426 18.326 69.996 1.00 71.57 371 VAL D C 1
ATOM 12367 O O . VAL D 1 371 ? -66.411 18.818 69.442 1.00 63.53 371 VAL D O 1
ATOM 12371 N N . GLY D 1 372 ? -64.201 18.839 69.901 1.00 62.66 372 GLY D N 1
ATOM 12372 C CA . GLY D 1 372 ? -63.912 20.018 69.105 1.00 65.46 372 GLY D CA 1
ATOM 12373 C C . GLY D 1 372 ? -64.295 19.851 67.648 1.00 61.54 372 GLY D C 1
ATOM 12374 O O . GLY D 1 372 ? -64.645 20.819 66.973 1.00 60.59 372 GLY D O 1
ATOM 12375 N N . ALA D 1 373 ? -64.234 18.616 67.163 1.00 75.65 373 ALA D N 1
ATOM 12376 C CA . ALA D 1 373 ? -64.632 18.320 65.795 1.00 54.92 373 ALA D CA 1
ATOM 12377 C C . ALA D 1 373 ? -66.141 18.462 65.626 1.00 53.90 373 ALA D C 1
ATOM 12378 O O . ALA D 1 373 ? -66.610 18.971 64.607 1.00 69.38 373 ALA D O 1
ATOM 12380 N N . VAL D 1 374 ? -66.902 18.013 66.622 1.00 56.56 374 VAL D N 1
ATOM 12381 C CA . VAL D 1 374 ? -68.358 18.107 66.549 1.00 72.54 374 VAL D CA 1
ATOM 12382 C C . VAL D 1 374 ? -68.854 19.534 66.792 1.00 66.78 374 VAL D C 1
ATOM 12383 O O . VAL D 1 374 ? -69.913 19.914 66.298 1.00 68.62 374 VAL D O 1
ATOM 12387 N N . VAL D 1 375 ? -68.087 20.317 67.547 1.00 65.49 375 VAL D N 1
ATOM 12388 C CA . VAL D 1 375 ? -68.424 21.719 67.770 1.00 66.96 375 VAL D CA 1
ATOM 12389 C C . VAL D 1 375 ? -68.139 22.525 66.509 1.00 67.20 375 VAL D C 1
ATOM 12390 O O . VAL D 1 375 ? -68.976 23.309 66.057 1.00 63.18 375 VAL D O 1
ATOM 12394 N N . GLY D 1 376 ? -66.956 22.318 65.939 1.00 56.79 376 GLY D N 1
ATOM 12395 C CA . GLY D 1 376 ? -66.550 23.019 64.735 1.00 58.08 376 GLY D CA 1
ATOM 12396 C C . GLY D 1 376 ? -67.434 22.739 63.532 1.00 70.78 376 GLY D C 1
ATOM 12397 O O . GLY D 1 376 ? -67.819 23.660 62.811 1.00 71.95 376 GLY D O 1
ATOM 12398 N N . ALA D 1 377 ? -67.757 21.468 63.314 1.00 77.51 377 ALA D N 1
ATOM 12399 C CA . ALA D 1 377 ? -68.575 21.071 62.172 1.00 71.55 377 ALA D CA 1
ATOM 12400 C C . ALA D 1 377 ? -70.033 21.492 62.336 1.00 68.18 377 ALA D C 1
ATOM 12401 O O . ALA D 1 377 ? -70.717 21.777 61.353 1.00 67.18 377 ALA D O 1
ATOM 12403 N N . ALA D 1 378 ? -70.511 21.523 63.576 1.00 71.90 378 ALA D N 1
ATOM 12404 C CA . ALA D 1 378 ? -71.874 21.972 63.845 1.00 67.88 378 ALA D CA 1
ATOM 12405 C C . ALA D 1 378 ? -72.031 23.454 63.522 1.00 77.50 378 ALA D C 1
ATOM 12406 O O . ALA D 1 378 ? -72.939 23.842 62.786 1.00 80.22 378 ALA D O 1
ATOM 12408 N N . ILE D 1 379 ? -71.146 24.273 64.087 1.00 75.32 379 ILE D N 1
ATOM 12409 C CA . ILE D 1 379 ? -71.142 25.711 63.842 1.00 73.55 379 ILE D CA 1
ATOM 12410 C C . ILE D 1 379 ? -71.015 26.023 62.353 1.00 75.04 379 ILE D C 1
ATOM 12411 O O . ILE D 1 379 ? -71.863 26.710 61.783 1.00 85.62 379 ILE D O 1
ATOM 12416 N N . GLY D 1 380 ? -69.956 25.514 61.730 1.00 72.38 380 GLY D N 1
ATOM 12417 C CA . GLY D 1 380 ? -69.709 25.753 60.319 1.00 71.79 380 GLY D CA 1
ATOM 12418 C C . GLY D 1 380 ? -70.820 25.231 59.430 1.00 87.01 380 GLY D C 1
ATOM 12419 O O . GLY D 1 380 ? -71.138 25.834 58.404 1.00 89.36 380 GLY D O 1
ATOM 12420 N N . GLY D 1 381 ? -71.411 24.106 59.819 1.00 83.69 381 GLY D N 1
ATOM 12421 C CA . GLY D 1 381 ? -72.518 23.536 59.074 1.00 85.09 381 GLY D CA 1
ATOM 12422 C C . GLY D 1 381 ? -73.801 24.317 59.278 1.00 88.05 381 GLY D C 1
ATOM 12423 O O . GLY D 1 381 ? -74.616 24.440 58.363 1.00 91.49 381 GLY D O 1
ATOM 12424 N N . TRP D 1 382 ? -73.981 24.841 60.487 1.00 89.53 382 TRP D N 1
ATOM 12425 C CA . TRP D 1 382 ? -75.149 25.652 60.814 1.00 95.37 382 TRP D CA 1
ATOM 12426 C C . TRP D 1 382 ? -75.187 26.908 59.951 1.00 97.97 382 TRP D C 1
ATOM 12427 O O . TRP D 1 382 ? -76.256 27.358 59.539 1.00 106.00 382 TRP D O 1
ATOM 12438 N N . LEU D 1 383 ? -74.010 27.462 59.678 1.00 86.44 383 LEU D N 1
ATOM 12439 C CA . LEU D 1 383 ? -73.893 28.685 58.891 1.00 91.65 383 LEU D CA 1
ATOM 12440 C C . LEU D 1 383 ? -74.145 28.449 57.402 1.00 94.71 383 LEU D C 1
ATOM 12441 O O . LEU D 1 383 ? -74.649 29.328 56.704 1.00 96.55 383 LEU D O 1
ATOM 12446 N N . ILE D 1 384 ? -73.795 27.259 56.921 1.00 96.23 384 ILE D N 1
ATOM 12447 C CA . ILE D 1 384 ? -73.869 26.956 55.494 1.00 96.23 384 ILE D CA 1
ATOM 12448 C C . ILE D 1 384 ? -75.269 26.522 55.046 1.00 93.39 384 ILE D C 1
ATOM 12449 O O . ILE D 1 384 ? -75.707 26.856 53.944 1.00 95.31 384 ILE D O 1
ATOM 12454 N N . GLY D 1 385 ? -75.978 25.799 55.907 1.00 91.84 385 GLY D N 1
ATOM 12455 C CA . GLY D 1 385 ? -77.327 25.366 55.588 1.00 91.99 385 GLY D CA 1
ATOM 12456 C C . GLY D 1 385 ? -77.580 23.910 55.919 1.00 92.25 385 GLY D C 1
ATOM 12457 O O . GLY D 1 385 ? -78.580 23.330 55.495 1.00 98.05 385 GLY D O 1
ATOM 12458 N N . PHE D 1 386 ? -76.666 23.319 56.680 1.00 94.65 386 PHE D N 1
ATOM 12459 C CA . PHE D 1 386 ? -76.803 21.933 57.100 1.00 83.81 386 PHE D CA 1
ATOM 12460 C C . PHE D 1 386 ? -77.341 21.867 58.521 1.00 85.82 386 PHE D C 1
ATOM 12461 O O . PHE D 1 386 ? -77.199 22.819 59.290 1.00 89.88 386 PHE D O 1
ATOM 12469 N N . TYR D 1 387 ? -77.960 20.744 58.866 1.00 90.31 387 TYR D N 1
ATOM 12470 C CA . TYR D 1 387 ? -78.395 20.511 60.235 1.00 92.67 387 TYR D CA 1
ATOM 12471 C C . TYR D 1 387 ? -77.184 20.251 61.126 1.00 83.53 387 TYR D C 1
ATOM 12472 O O . TYR D 1 387 ? -76.313 19.454 60.774 1.00 80.21 387 TYR D O 1
ATOM 12481 N N . PRO D 1 388 ? -77.128 20.931 62.283 1.00 87.79 388 PRO D N 1
ATOM 12482 C CA . PRO D 1 388 ? -76.005 20.858 63.227 1.00 88.50 388 PRO D CA 1
ATOM 12483 C C . PRO D 1 388 ? -75.656 19.428 63.638 1.00 84.86 388 PRO D C 1
ATOM 12484 O O . PRO D 1 388 ? -74.497 19.030 63.511 1.00 76.85 388 PRO D O 1
ATOM 12488 N N . ILE D 1 389 ? -76.644 18.681 64.125 1.00 83.31 389 ILE D N 1
ATOM 12489 C CA . ILE D 1 389 ? -76.440 17.304 64.576 1.00 74.81 389 ILE D CA 1
ATOM 12490 C C . ILE D 1 389 ? -75.795 16.423 63.506 1.00 74.02 389 ILE D C 1
ATOM 12491 O O . ILE D 1 389 ? -74.750 15.814 63.740 1.00 70.87 389 ILE D O 1
ATOM 12496 N N . GLU D 1 390 ? -76.420 16.361 62.335 1.00 69.05 390 GLU D N 1
ATOM 12497 C CA . GLU D 1 390 ? -75.911 15.541 61.241 1.00 73.29 390 GLU D CA 1
ATOM 12498 C C . GLU D 1 390 ? -74.535 16.000 60.769 1.00 69.22 390 GLU D C 1
ATOM 12499 O O . GLU D 1 390 ? -73.665 15.174 60.504 1.00 68.10 390 GLU D O 1
ATOM 12505 N N . SER D 1 391 ? -74.345 17.314 60.683 1.00 76.10 391 SER D N 1
ATOM 12506 C CA . SER D 1 391 ? -73.071 17.895 60.266 1.00 79.82 391 SER D CA 1
ATOM 12507 C C . SER D 1 391 ? -71.932 17.459 61.178 1.00 62.61 391 SER D C 1
ATOM 12508 O O . SER D 1 391 ? -70.867 17.059 60.711 1.00 61.85 391 SER D O 1
ATOM 12511 N N . SER D 1 392 ? -72.165 17.543 62.483 1.00 64.11 392 SER D N 1
ATOM 12512 C CA . SER D 1 392 ? -71.176 17.132 63.471 1.00 71.09 392 SER D CA 1
ATOM 12513 C C . SER D 1 392 ? -70.891 15.634 63.377 1.00 69.88 392 SER D C 1
ATOM 12514 O O . SER D 1 392 ? -69.819 15.169 63.763 1.00 67.08 392 SER D O 1
ATOM 12517 N N . ILE D 1 393 ? -71.860 14.885 62.860 1.00 69.38 393 ILE D N 1
ATOM 12518 C CA . ILE D 1 393 ? -71.712 13.446 62.672 1.00 57.22 393 ILE D CA 1
ATOM 12519 C C . ILE D 1 393 ? -70.958 13.123 61.381 1.00 61.38 393 ILE D C 1
ATOM 12520 O O . ILE D 1 393 ? -70.048 12.292 61.378 1.00 57.53 393 ILE D O 1
ATOM 12525 N N . THR D 1 394 ? -71.328 13.792 60.291 1.00 56.15 394 THR D N 1
ATOM 12526 C CA . THR D 1 394 ? -70.746 13.501 58.982 1.00 58.71 394 THR D CA 1
ATOM 12527 C C . THR D 1 394 ? -69.404 14.192 58.720 1.00 68.52 394 THR D C 1
ATOM 12528 O O . THR D 1 394 ? -68.487 13.584 58.166 1.00 60.70 394 THR D O 1
ATOM 12532 N N . ALA D 1 395 ? -69.291 15.455 59.120 1.00 63.28 395 ALA D N 1
ATOM 12533 C CA . ALA D 1 395 ? -68.100 16.244 58.832 1.00 52.09 395 ALA D CA 1
ATOM 12534 C C . ALA D 1 395 ? -67.201 16.351 60.056 1.00 64.47 395 ALA D C 1
ATOM 12535 O O . ALA D 1 395 ? -66.081 16.854 59.972 1.00 69.35 395 ALA D O 1
ATOM 12537 N N . GLY D 1 396 ? -67.701 15.881 61.194 1.00 63.60 396 GLY D N 1
ATOM 12538 C CA . GLY D 1 396 ? -66.927 15.886 62.421 1.00 55.56 396 GLY D CA 1
ATOM 12539 C C . GLY D 1 396 ? -66.501 14.495 62.853 1.00 55.13 396 GLY D C 1
ATOM 12540 O O . GLY D 1 396 ? -65.313 14.174 62.854 1.00 54.40 396 GLY D O 1
ATOM 12541 N N . LEU D 1 397 ? -67.476 13.668 63.221 1.00 53.35 397 LEU D N 1
ATOM 12542 C CA . LEU D 1 397 ? -67.194 12.325 63.723 1.00 50.35 397 LEU D CA 1
ATOM 12543 C C . LEU D 1 397 ? -66.651 11.387 62.650 1.00 51.72 397 LEU D C 1
ATOM 12544 O O . LEU D 1 397 ? -65.831 10.516 62.940 1.00 55.66 397 LEU D O 1
ATOM 12549 N N . CYS D 1 398 ? -67.103 11.566 61.413 1.00 45.00 398 CYS D N 1
ATOM 12550 C CA . CYS D 1 398 ? -66.643 10.719 60.316 1.00 58.94 398 CYS D CA 1
ATOM 12551 C C . CYS D 1 398 ? -65.353 11.250 59.701 1.00 53.22 398 CYS D C 1
ATOM 12552 O O . CYS D 1 398 ? -64.942 10.827 58.621 1.00 59.18 398 CYS D O 1
ATOM 12555 N N . MET D 1 399 ? -64.728 12.189 60.403 1.00 63.68 399 MET D N 1
ATOM 12556 C CA . MET D 1 399 ? -63.355 12.581 60.129 1.00 52.05 399 MET D CA 1
ATOM 12557 C C . MET D 1 399 ? -62.510 12.068 61.282 1.00 41.02 399 MET D C 1
ATOM 12558 O O . MET D 1 399 ? -61.428 11.530 61.081 1.00 50.63 399 MET D O 1
ATOM 12563 N N . ALA D 1 400 ? -63.036 12.218 62.494 1.00 46.25 400 ALA D N 1
ATOM 12564 C CA . ALA D 1 400 ? -62.322 11.834 63.707 1.00 51.94 400 ALA D CA 1
ATOM 12565 C C . ALA D 1 400 ? -62.254 10.320 63.900 1.00 58.19 400 ALA D C 1
ATOM 12566 O O . ALA D 1 400 ? -61.490 9.832 64.735 1.00 50.61 400 ALA D O 1
ATOM 12568 N N . ASN D 1 401 ? -63.050 9.580 63.131 1.00 50.42 401 ASN D N 1
ATOM 12569 C CA . ASN D 1 401 ? -63.057 8.121 63.226 1.00 42.63 401 ASN D CA 1
ATOM 12570 C C . ASN D 1 401 ? -62.003 7.455 62.337 1.00 51.34 401 ASN D C 1
ATOM 12571 O O . ASN D 1 401 ? -61.329 8.122 61.549 1.00 43.84 401 ASN D O 1
ATOM 12576 N N . ARG D 1 402 ? -61.880 6.137 62.460 1.00 47.00 402 ARG D N 1
ATOM 12577 C CA . ARG D 1 402 ? -60.835 5.386 61.771 1.00 40.48 402 ARG D CA 1
ATOM 12578 C C . ARG D 1 402 ? -61.252 4.981 60.356 1.00 60.30 402 ARG D C 1
ATOM 12579 O O . ARG D 1 402 ? -61.564 3.815 60.100 1.00 62.60 402 ARG D O 1
ATOM 12587 N N . GLY D 1 403 ? -61.255 5.946 59.442 1.00 51.92 403 GLY D N 1
ATOM 12588 C CA . GLY D 1 403 ? -61.527 5.678 58.039 1.00 45.20 403 GLY D CA 1
ATOM 12589 C C . GLY D 1 403 ? -62.896 5.094 57.734 1.00 58.06 403 GLY D C 1
ATOM 12590 O O . GLY D 1 403 ? -63.864 5.338 58.458 1.00 57.59 403 GLY D O 1
ATOM 12591 N N . GLY D 1 404 ? -62.968 4.317 56.655 1.00 57.47 404 GLY D N 1
ATOM 12592 C CA . GLY D 1 404 ? -64.217 3.737 56.195 1.00 52.78 404 GLY D CA 1
ATOM 12593 C C . GLY D 1 404 ? -64.867 2.778 57.174 1.00 51.71 404 GLY D C 1
ATOM 12594 O O . GLY D 1 404 ? -66.092 2.744 57.288 1.00 56.15 404 GLY D O 1
ATOM 12595 N N . SER D 1 405 ? -64.053 1.994 57.876 1.00 58.49 405 SER D N 1
ATOM 12596 C CA . SER D 1 405 ? -64.569 1.058 58.869 1.00 54.00 405 SER D CA 1
ATOM 12597 C C . SER D 1 405 ? -65.195 1.819 60.030 1.00 62.51 405 SER D C 1
ATOM 12598 O O . SER D 1 405 ? -66.193 1.382 60.608 1.00 49.27 405 SER D O 1
ATOM 12601 N N . GLY D 1 406 ? -64.605 2.965 60.360 1.00 54.12 406 GLY D N 1
ATOM 12602 C CA . GLY D 1 406 ? -65.114 3.809 61.424 1.00 48.96 406 GLY D CA 1
ATOM 12603 C C . GLY D 1 406 ? -66.425 4.477 61.054 1.00 51.46 406 GLY D C 1
ATOM 12604 O O . GLY D 1 406 ? -67.286 4.683 61.915 1.00 55.08 406 GLY D O 1
ATOM 12605 N N . ASP D 1 407 ? -66.574 4.822 59.777 1.00 52.12 407 ASP D N 1
ATOM 12606 C CA . ASP D 1 407 ? -67.808 5.427 59.287 1.00 51.28 407 ASP D CA 1
ATOM 12607 C C . ASP D 1 407 ? -68.987 4.500 59.539 1.00 55.38 407 ASP D C 1
ATOM 12608 O O . ASP D 1 407 ? -70.045 4.933 59.997 1.00 58.50 407 ASP D O 1
ATOM 12613 N N . LEU D 1 408 ? -68.792 3.220 59.237 1.00 56.49 408 LEU D N 1
ATOM 12614 C CA . LEU D 1 408 ? -69.829 2.214 59.423 1.00 54.75 408 LEU D CA 1
ATOM 12615 C C . LEU D 1 408 ? -70.205 2.089 60.895 1.00 53.50 408 LEU D C 1
ATOM 12616 O O . LEU D 1 408 ? -71.378 1.948 61.228 1.00 60.28 408 LEU D O 1
ATOM 12621 N N . GLU D 1 409 ? -69.206 2.156 61.770 1.00 51.38 409 GLU D N 1
ATOM 12622 C CA . GLU D 1 409 ? -69.434 2.077 63.210 1.00 47.13 409 GLU D CA 1
ATOM 12623 C C . GLU D 1 409 ? -70.130 3.329 63.747 1.00 46.13 409 GLU D C 1
ATOM 12624 O O . GLU D 1 409 ? -70.995 3.240 64.619 1.00 55.94 409 GLU D O 1
ATOM 12630 N N . VAL D 1 410 ? -69.746 4.490 63.227 1.00 54.93 410 VAL D N 1
ATOM 12631 C CA . VAL D 1 410 ? -70.327 5.758 63.660 1.00 57.36 410 VAL D CA 1
ATOM 12632 C C . VAL D 1 410 ? -71.772 5.907 63.195 1.00 46.74 410 VAL D C 1
ATOM 12633 O O . VAL D 1 410 ? -72.655 6.233 63.987 1.00 57.08 410 VAL D O 1
ATOM 12637 N N . LEU D 1 411 ? -72.010 5.657 61.911 1.00 53.59 411 LEU D N 1
ATOM 12638 C CA . LEU D 1 411 ? -73.353 5.761 61.348 1.00 53.55 411 LEU D CA 1
ATOM 12639 C C . LEU D 1 411 ? -74.301 4.703 61.915 1.00 56.62 411 LEU D C 1
ATOM 12640 O O . LEU D 1 411 ? -75.510 4.919 61.990 1.00 59.23 411 LEU D O 1
ATOM 12645 N N . SER D 1 412 ? -73.747 3.565 62.322 1.00 51.40 412 SER D N 1
ATOM 12646 C CA . SER D 1 412 ? -74.527 2.526 62.986 1.00 54.22 412 SER D CA 1
ATOM 12647 C C . SER D 1 412 ? -75.015 3.005 64.349 1.00 56.64 412 SER D C 1
ATOM 12648 O O . SER D 1 412 ? -76.136 2.706 64.760 1.00 67.28 412 SER D O 1
ATOM 12651 N N . ALA D 1 413 ? -74.168 3.761 65.039 1.00 59.81 413 ALA D N 1
ATOM 12652 C CA . ALA D 1 413 ? -74.477 4.239 66.382 1.00 57.55 413 ALA D CA 1
ATOM 12653 C C . ALA D 1 413 ? -75.484 5.387 66.380 1.00 54.91 413 ALA D C 1
ATOM 12654 O O . ALA D 1 413 ? -76.191 5.596 67.365 1.00 60.12 413 ALA D O 1
ATOM 12656 N N . CYS D 1 414 ? -75.539 6.136 65.284 1.00 59.17 414 CYS D N 1
ATOM 12657 C CA . CYS D 1 414 ? -76.485 7.242 65.173 1.00 67.36 414 CYS D CA 1
ATOM 12658 C C . CYS D 1 414 ? -77.639 6.896 64.233 1.00 69.92 414 CYS D C 1
ATOM 12659 O O . CYS D 1 414 ? -78.499 7.735 63.964 1.00 61.99 414 CYS D O 1
ATOM 12662 N N . ASN D 1 415 ? -77.646 5.656 63.747 1.00 57.73 415 ASN D N 1
ATOM 12663 C CA . ASN D 1 415 ? -78.677 5.172 62.828 1.00 68.01 415 ASN D CA 1
ATOM 12664 C C . ASN D 1 415 ? -78.892 6.083 61.623 1.00 69.82 415 ASN D C 1
ATOM 12665 O O . ASN D 1 415 ? -80.024 6.438 61.292 1.00 57.96 415 ASN D O 1
ATOM 12670 N N . ARG D 1 416 ? -77.791 6.459 60.980 1.00 63.68 416 ARG D N 1
ATOM 12671 C CA . ARG D 1 416 ? -77.834 7.301 59.791 1.00 62.77 416 ARG D CA 1
ATOM 12672 C C . ARG D 1 416 ? -76.943 6.752 58.681 1.00 62.63 416 ARG D C 1
ATOM 12673 O O . ARG D 1 416 ? -76.063 7.450 58.177 1.00 58.26 416 ARG D O 1
ATOM 12681 N N . MET D 1 417 ? -77.184 5.500 58.299 1.00 57.82 417 MET D N 1
ATOM 12682 C CA . MET D 1 417 ? -76.424 4.862 57.229 1.00 54.40 417 MET D CA 1
ATOM 12683 C C . MET D 1 417 ? -76.762 5.460 55.866 1.00 55.78 417 MET D C 1
ATOM 12684 O O . MET D 1 417 ? -76.096 5.174 54.871 1.00 58.36 417 MET D O 1
ATOM 12689 N N . ASN D 1 418 ? -77.798 6.292 55.830 1.00 47.64 418 ASN D N 1
ATOM 12690 C CA . ASN D 1 418 ? -78.185 6.990 54.611 1.00 47.77 418 ASN D CA 1
ATOM 12691 C C . ASN D 1 418 ? -77.203 8.104 54.258 1.00 63.33 418 ASN D C 1
ATOM 12692 O O . ASN D 1 418 ? -77.113 8.520 53.105 1.00 59.61 418 ASN D O 1
ATOM 12697 N N . LEU D 1 419 ? -76.464 8.577 55.257 1.00 59.61 419 LEU D N 1
ATOM 12698 C CA . LEU D 1 419 ? -75.487 9.642 55.060 1.00 64.74 419 LEU D CA 1
ATOM 12699 C C . LEU D 1 419 ? -74.136 9.086 54.617 1.00 61.50 419 LEU D C 1
ATOM 12700 O O . LEU D 1 419 ? -73.154 9.824 54.537 1.00 58.21 419 LEU D O 1
ATOM 12705 N N . ILE D 1 420 ? -74.097 7.787 54.324 1.00 63.35 420 ILE D N 1
ATOM 12706 C CA . ILE D 1 420 ? -72.849 7.088 54.008 1.00 58.42 420 ILE D CA 1
ATOM 12707 C C . ILE D 1 420 ? -72.038 7.753 52.890 1.00 54.37 420 ILE D C 1
ATOM 12708 O O . ILE D 1 420 ? -70.808 7.745 52.922 1.00 68.27 420 ILE D O 1
ATOM 12713 N N . SER D 1 421 ? -72.727 8.352 51.924 1.00 54.81 421 SER D N 1
ATOM 12714 C CA . SER D 1 421 ? -72.056 9.042 50.830 1.00 58.72 421 SER D CA 1
ATOM 12715 C C . SER D 1 421 ? -71.257 10.245 51.325 1.00 66.18 421 SER D C 1
ATOM 12716 O O . SER D 1 421 ? -70.181 10.540 50.807 1.00 55.76 421 SER D O 1
ATOM 12719 N N . TYR D 1 422 ? -71.786 10.929 52.334 1.00 60.44 422 TYR D N 1
ATOM 12720 C CA . TYR D 1 422 ? -71.107 12.080 52.916 1.00 67.50 422 TYR D CA 1
ATOM 12721 C C . TYR D 1 422 ? -69.929 11.650 53.784 1.00 65.66 422 TYR D C 1
ATOM 12722 O O . TYR D 1 422 ? -68.876 12.288 53.773 1.00 59.42 422 TYR D O 1
ATOM 12731 N N . ALA D 1 423 ? -70.110 10.571 54.539 1.00 61.19 423 ALA D N 1
ATOM 12732 C CA . ALA D 1 423 ? -69.030 10.018 55.347 1.00 57.95 423 ALA D CA 1
ATOM 12733 C C . ALA D 1 423 ? -67.900 9.520 54.450 1.00 52.80 423 ALA D C 1
ATOM 12734 O O . ALA D 1 423 ? -66.731 9.550 54.833 1.00 63.74 423 ALA D O 1
ATOM 12736 N N . GLN D 1 424 ? -68.260 9.058 53.256 1.00 68.53 424 GLN D N 1
ATOM 12737 C CA . GLN D 1 424 ? -67.271 8.621 52.278 1.00 65.71 424 GLN D CA 1
ATOM 12738 C C . GLN D 1 424 ? -66.445 9.798 51.766 1.00 59.71 424 GLN D C 1
ATOM 12739 O O . GLN D 1 424 ? -65.258 9.651 51.487 1.00 66.25 424 GLN D O 1
ATOM 12745 N N . ILE D 1 425 ? -67.076 10.963 51.645 1.00 53.62 425 ILE D N 1
ATOM 12746 C CA . ILE D 1 425 ? -66.371 12.173 51.236 1.00 59.44 425 ILE D CA 1
ATOM 12747 C C . ILE D 1 425 ? -65.361 12.582 52.309 1.00 56.46 425 ILE D C 1
ATOM 12748 O O . ILE D 1 425 ? -64.227 12.946 52.002 1.00 56.32 425 ILE D O 1
ATOM 12753 N N . SER D 1 426 ? -65.779 12.508 53.569 1.00 57.81 426 SER D N 1
ATOM 12754 C CA . SER D 1 426 ? -64.908 12.842 54.692 1.00 48.62 426 SER D CA 1
ATOM 12755 C C . SER D 1 426 ? -63.692 11.919 54.768 1.00 54.69 426 SER D C 1
ATOM 12756 O O . SER D 1 426 ? -62.557 12.385 54.842 1.00 65.28 426 SER D O 1
ATOM 12759 N N . SER D 1 427 ? -63.939 10.612 54.750 1.00 60.20 427 SER D N 1
ATOM 12760 C CA . SER D 1 427 ? -62.873 9.618 54.851 1.00 62.13 427 SER D CA 1
ATOM 12761 C C . SER D 1 427 ? -61.887 9.674 53.684 1.00 53.69 427 SER D C 1
ATOM 12762 O O . SER D 1 427 ? -60.706 9.370 53.851 1.00 52.00 427 SER D O 1
ATOM 12765 N N . ARG D 1 428 ? -62.371 10.061 52.508 1.00 54.85 428 ARG D N 1
ATOM 12766 C CA . ARG D 1 428 ? -61.551 10.024 51.298 1.00 60.36 428 ARG D CA 1
ATOM 12767 C C . ARG D 1 428 ? -60.995 11.391 50.904 1.00 59.28 428 ARG D C 1
ATOM 12768 O O . ARG D 1 428 ? -59.781 11.573 50.838 1.00 59.83 428 ARG D O 1
ATOM 12776 N N . LEU D 1 429 ? -61.879 12.347 50.640 1.00 61.06 429 LEU D N 1
ATOM 12777 C CA . LEU D 1 429 ? -61.444 13.689 50.267 1.00 64.99 429 LEU D CA 1
ATOM 12778 C C . LEU D 1 429 ? -60.825 14.413 51.458 1.00 65.36 429 LEU D C 1
ATOM 12779 O O . LEU D 1 429 ? -59.698 14.901 51.375 1.00 64.42 429 LEU D O 1
ATOM 12784 N N . GLY D 1 430 ? -61.557 14.469 52.567 1.00 56.98 430 GLY D N 1
ATOM 12785 C CA . GLY D 1 430 ? -61.059 15.102 53.775 1.00 65.51 430 GLY D CA 1
ATOM 12786 C C . GLY D 1 430 ? -59.868 14.367 54.361 1.00 66.30 430 GLY D C 1
ATOM 12787 O O . GLY D 1 430 ? -59.059 14.957 55.079 1.00 64.46 430 GLY D O 1
ATOM 12788 N N . GLY D 1 431 ? -59.760 13.077 54.057 1.00 67.25 431 GLY D N 1
ATOM 12789 C CA . GLY D 1 431 ? -58.642 12.277 54.522 1.00 65.22 431 GLY D CA 1
ATOM 12790 C C . GLY D 1 431 ? -57.372 12.589 53.752 1.00 64.96 431 GLY D C 1
ATOM 12791 O O . GLY D 1 431 ? -56.271 12.553 54.307 1.00 55.27 431 GLY D O 1
ATOM 12792 N N . GLY D 1 432 ? -57.525 12.889 52.465 1.00 56.04 432 GLY D N 1
ATOM 12793 C CA . GLY D 1 432 ? -56.398 13.286 51.642 1.00 62.41 432 GLY D CA 1
ATOM 12794 C C . GLY D 1 432 ? -56.053 14.746 51.868 1.00 63.47 432 GLY D C 1
ATOM 12795 O O . GLY D 1 432 ? -54.900 15.159 51.723 1.00 53.12 432 GLY D O 1
ATOM 12796 N N . ILE D 1 433 ? -57.069 15.528 52.222 1.00 56.46 433 ILE D N 1
ATOM 12797 C CA . ILE D 1 433 ? -56.890 16.937 52.558 1.00 52.30 433 ILE D CA 1
ATOM 12798 C C . ILE D 1 433 ? -56.053 17.082 53.831 1.00 59.86 433 ILE D C 1
ATOM 12799 O O . ILE D 1 433 ? -55.202 17.971 53.928 1.00 59.66 433 ILE D O 1
ATOM 12804 N N . VAL D 1 434 ? -56.294 16.199 54.797 1.00 62.50 434 VAL D N 1
ATOM 12805 C CA . VAL D 1 434 ? -55.497 16.159 56.020 1.00 59.65 434 VAL D CA 1
ATOM 12806 C C . VAL D 1 434 ? -54.021 15.924 55.701 1.00 53.51 434 VAL D C 1
ATOM 12807 O O . VAL D 1 434 ? -53.147 16.523 56.324 1.00 58.46 434 VAL D O 1
ATOM 12811 N N . LEU D 1 435 ? -53.752 15.077 54.711 1.00 52.19 435 LEU D N 1
ATOM 12812 C CA . LEU D 1 435 ? -52.384 14.826 54.257 1.00 56.41 435 LEU D CA 1
ATOM 12813 C C . LEU D 1 435 ? -51.735 16.092 53.692 1.00 53.07 435 LEU D C 1
ATOM 12814 O O . LEU D 1 435 ? -50.528 16.296 53.837 1.00 46.64 435 LEU D O 1
ATOM 12819 N N . VAL D 1 436 ? -52.541 16.933 53.047 1.00 47.14 436 VAL D N 1
ATOM 12820 C CA . VAL D 1 436 ? -52.064 18.196 52.490 1.00 52.04 436 VAL D CA 1
ATOM 12821 C C . VAL D 1 436 ? -51.806 19.212 53.598 1.00 62.40 436 VAL D C 1
ATOM 12822 O O . VAL D 1 436 ? -50.745 19.838 53.647 1.00 54.19 436 VAL D O 1
ATOM 12826 N N . ILE D 1 437 ? -52.790 19.367 54.479 1.00 58.54 437 ILE D N 1
ATOM 12827 C CA . ILE D 1 437 ? -52.666 20.220 55.654 1.00 59.26 437 ILE D CA 1
ATOM 12828 C C . ILE D 1 437 ? -51.460 19.806 56.489 1.00 66.51 437 ILE D C 1
ATOM 12829 O O . ILE D 1 437 ? -50.681 20.651 56.927 1.00 66.08 437 ILE D O 1
ATOM 12834 N N . ALA D 1 438 ? -51.304 18.500 56.689 1.00 66.81 438 ALA D N 1
ATOM 12835 C CA . ALA D 1 438 ? -50.201 17.965 57.481 1.00 65.60 438 ALA D CA 1
ATOM 12836 C C . ALA D 1 438 ? -48.840 18.348 56.914 1.00 69.66 438 ALA D C 1
ATOM 12837 O O . ALA D 1 438 ? -47.950 18.750 57.658 1.00 66.46 438 ALA D O 1
ATOM 12839 N N . SER D 1 439 ? -48.678 18.216 55.602 1.00 61.52 439 SER D N 1
ATOM 12840 C CA . SER D 1 439 ? -47.424 18.581 54.952 1.00 71.14 439 SER D CA 1
ATOM 12841 C C . SER D 1 439 ? -47.108 20.058 55.189 1.00 70.82 439 SER D C 1
ATOM 12842 O O . SER D 1 439 ? -45.991 20.413 55.567 1.00 62.87 439 SER D O 1
ATOM 12845 N N . ILE D 1 440 ? -48.110 20.907 54.977 1.00 66.21 440 ILE D N 1
ATOM 12846 C CA . ILE D 1 440 ? -47.992 22.340 55.229 1.00 64.75 440 ILE D CA 1
ATOM 12847 C C . ILE D 1 440 ? -47.694 22.629 56.701 1.00 71.29 440 ILE D C 1
ATOM 12848 O O . ILE D 1 440 ? -46.804 23.419 57.020 1.00 73.23 440 ILE D O 1
ATOM 12853 N N . VAL D 1 441 ? -48.441 21.983 57.592 1.00 67.32 441 VAL D N 1
ATOM 12854 C CA . VAL D 1 441 ? -48.254 22.167 59.027 1.00 60.36 441 VAL D CA 1
ATOM 12855 C C . VAL D 1 441 ? -46.905 21.627 59.514 1.00 64.95 441 VAL D C 1
ATOM 12856 O O . VAL D 1 441 ? -46.213 22.296 60.279 1.00 67.60 441 VAL D O 1
ATOM 12860 N N . PHE D 1 442 ? -46.527 20.433 59.058 1.00 66.89 442 PHE D N 1
ATOM 12861 C CA . PHE D 1 442 ? -45.254 19.827 59.460 1.00 65.82 442 PHE D CA 1
ATOM 12862 C C . PHE D 1 442 ? -44.067 20.699 59.060 1.00 72.75 442 PHE D C 1
ATOM 12863 O O . PHE D 1 442 ? -43.135 20.884 59.840 1.00 69.12 442 PHE D O 1
ATOM 12871 N N . SER D 1 443 ? -44.105 21.228 57.840 1.00 69.41 443 SER D N 1
ATOM 12872 C CA . SER D 1 443 ? -43.026 22.067 57.329 1.00 72.23 443 SER D CA 1
ATOM 12873 C C . SER D 1 443 ? -42.911 23.389 58.081 1.00 70.88 443 SER D C 1
ATOM 12874 O O . SER D 1 443 ? -41.807 23.860 58.352 1.00 67.54 443 SER D O 1
ATOM 12877 N N . MET D 1 444 ? -44.052 23.982 58.412 1.00 74.56 444 MET D N 1
ATOM 12878 C CA . MET D 1 444 ? -44.075 25.237 59.155 1.00 64.77 444 MET D CA 1
ATOM 12879 C C . MET D 1 444 ? -43.534 25.076 60.572 1.00 68.98 444 MET D C 1
ATOM 12880 O O . MET D 1 444 ? -42.964 26.011 61.133 1.00 84.54 444 MET D O 1
ATOM 12885 N N . MET D 1 445 ? -43.707 23.888 61.145 1.00 67.14 445 MET D N 1
ATOM 12886 C CA . MET D 1 445 ? -43.283 23.631 62.521 1.00 65.48 445 MET D CA 1
ATOM 12887 C C . MET D 1 445 ? -41.768 23.500 62.670 1.00 69.52 445 MET D C 1
ATOM 12888 O O . MET D 1 445 ? -41.215 23.835 63.717 1.00 82.24 445 MET D O 1
ATOM 12893 N N . VAL D 1 446 ? -41.098 23.012 61.629 1.00 57.00 446 VAL D N 1
ATOM 12894 C CA . VAL D 1 446 ? -39.647 22.827 61.688 1.00 69.02 446 VAL D CA 1
ATOM 12895 C C . VAL D 1 446 ? -38.876 24.081 61.275 1.00 67.30 446 VAL D C 1
ATOM 12896 O O . VAL D 1 446 ? -37.683 24.205 61.555 1.00 76.65 446 VAL D O 1
ATOM 12900 N N . LEU D 1 447 ? -39.561 25.004 60.606 1.00 62.76 447 LEU D N 1
ATOM 12901 C CA . LEU D 1 447 ? -38.976 26.301 60.280 1.00 69.34 447 LEU D CA 1
ATOM 12902 C C . LEU D 1 447 ? -38.905 27.165 61.536 1.00 81.71 447 LEU D C 1
ATOM 12903 O O . LEU D 1 447 ? -39.892 27.295 62.263 1.00 77.97 447 LEU D O 1
ATOM 12908 N N . GLU D 1 448 ? -37.736 27.744 61.793 1.00 83.01 448 GLU D N 1
ATOM 12909 C CA . GLU D 1 448 ? -37.554 28.613 62.951 1.00 66.84 448 GLU D CA 1
ATOM 12910 C C . GLU D 1 448 ? -37.713 30.079 62.562 1.00 63.89 448 GLU D C 1
ATOM 12911 O O . GLU D 1 448 ? -38.816 30.624 62.593 1.00 79.36 448 GLU D O 1
#

Sequence (1721 aa):
SDLLRFKIFGMPLPLYAFALITLLLSHFYNAIPTDLVGGFALMFVMGAIFGEIGKRLPIFNKYIGGAPVMIFLVAAYFVYAGIFTQKEIDAISNVMDKSNFLNLFIAVLITGAILSVNRKLLLKSLLGYIPTILAGIVGASLFGIVIGLCFGIPVDRIMMLYVLPIMGGGNGAGAVPLSEIYHSVTGRSREEYYSTAIAILTIANIFAIIFAALLDMVGKKYTWLSGEGELVRKASFKTEDDEKAGQITHRETAVGMVLSTTCFLLAYVVAKKILPSIGGVSIHYFAWMVLIVAALNASGLCSPEIKAGAKRLSDFFSKQLLWVLMVGVGVCYTDLQEIIDALTFANVVIAAIIVVGAVVGAAIGGWLIGFYPIESSITAGLCMANRGGSGDLEVLSACNRMNLISYAQISSRLGGGIVLVIASIVFSMMVLESDLLRFKIFGMPLPLYAFALITLLLSHFYNAIPTDLVGGFALMFVMGAIFGEIGKRLPIFNKYIGGAPVMIFLVAAYFVYAGIFTQKEIDAISNVMDKSNFLNLFIAVLITGAILSVNRKLLLKSLLGYIPTILAGIVGASLFGIVIGLCFGIPVDRIMMLYVLPIMGGGNGAGAVPLSEIYHSVTGRSREEYYSTAIAILTIANIFAIIFAALLDMVGKKYTWLSGEGELVRKDEKAGQITHRETAVGMVLSTTCFLLAYVVAKKILPSIGGVSIHYFAWMVLIVAALNASGLCSPEIKAGAKRLSDFFSKQLLWVLMVGVGVCYTDLQEIIDALTFANVVIAAIIVVGAVVGAAIGGWLIGFYPIESSITAGLCMANRGGSGDLEVLSACNRMNLISYAQISSRLGGGIVLVIASIVFSMMVLEKGASDLLRFKIFGMPLPLYAFALITLLLSHFYNAIPTDLVGGFALMFVMGAIFGEIGKRLPIFNKYIGGAPVMIFLVAAYFVYAGIFTQKEIDAISNVMDKSNFLNLFIAVLITGAILSVNRKLLLKSLLGYIPTILAGIVGASLFGIVIGLCFGIPVDRIMMLYVLPIMGGGNGAGAVPLSEIYHSVTGRSREEYYSTAIAILTIANIFAIIFAALLDMVGKKYTWLSGEGELVRKASDEKAGQITHRETAVGMVLSTTCFLLAYVVAKKILPSIGGVSIHYFAWMVLIVAALNASGLCSPEIKAGAKRLSDFFSKQLLWVLMVGVGVCYTDLQEIIDALTFANVVIAAIIVVGAVVGAAIGGWLIGFYPIESSITAGLCMANRGGSGDLEVLSACNRMNLISYAQISSRLGGGIVLVIASIVFSMMASDLLRFKIFGMPLPLYAFALITLLLSHFYNAIPTDLVGGFALMFVMGAIFGEIGKRLPIFNKYIGGAPVMIFLVAAYFVYAGIFTQKEIDAISNVMDKSNFLNLFIAVLITGAILSVNRKLLLKSLLGYIPTILAGIVGASLFGIVIGLCFGIPVDRIMMLYVLPIMGGGNGAGAVPLSEIYHSVTGRSREEYYSTAIAILTIANIFAIIFAALLDMVGKKYTWLSGEGELVRKASFKTEDDEKAGQITHRETAVGMVLSTTCFLLAYVVAKKILPSIGGVSIHYFAWMVLIVAALNASGLCSPEIKAGAKRLSDFFSKQLLWVLMVGVGVCYTDLQEIIDALTFANVVIAAIIVVGAVVGAAIGGWLIGFYPIESSITAGLCMANRGGSGDLEVLSACNRMNLISYAQISSRLGGGIVLVIASIVFSMMVLE

Foldseek 3Di:
DDQQVPAFLNHGPVRLVVLVVVVVVCQVVVHADLEDVRLLSVLQSLLRPQQVVQCPDVCSNQQQFGSLVSLLQVLLVCQVVVVGDPSNLSSLCCCCPVVNVLLLLLLLLLLLLLLLAALPVLPLVVVQLVLLLVLLLVQLLVLQQVVCVVVVNDSLCSVLQASQLQLALAAPLGLQLSLVLLCVLVVDHSCVRSLSSNLLLLLLLSLLLSVLSVLLVVCVVPVQLDLNLFWAPCVSVDPDDDADDDDEDQVLLVVLSVLSVVLLVVLVCCCPPNPQDPDLFGFDSLNSSSVSSSVVSVVCPDHNRSSVNSNVNSVCCLSPVLSSVSSSLSSHRRNVVSNVVNVPVVSNVSSNSSLVSSLVSSLVSSVVSRTRSSVSSQLSRSLSSHRHSSSNSSSCSSSVNSSCSSSSNCSSGVVNRVSSVVSSVSSNVVNVD/DDDWVDDQLNHTVVRLVVLVVVVVVCVVVVHADLEPVRLLSCLQSLLRVQQVVQCVDDCSVQQFPGRLVSLLLVLLVCVVVVVDDVSNLSSLCCCCPVVNVLLLLLLLQLLLLLLLDALVNLVVCVQALVLLLVLLLVLLLVQLQVLCVVVVHHSLCSLQQASLLLLALAQSNGLVVSLVLLCVAQVDASLLRSLLSNLLLSLLLNLLQVVLLVLLVVCVVPPPLDDQLDFAFVDDADDDADLVLLVLLSVCSVVLLVVLVCCCPPVPVDPPLFGFDSLLSSSVSSNVVNNVCPDDNSSSVSSNVNSCCCVSPVSSSVSSSCSSRRHDNVSNVVSPDVSSSVSSSSSLVSSLVSQQVSSVVSRTRSSVSSLLSRSLSSHRHPSSNCSNCVSVVNVVCVSSSSCSSRSVNSVSSRVSSRSSRNVSSD/DDPDDADDDAQLNGGPVRLVVLVVVVVCCLVVVHADLECVRLLSCLQSLLRPQQVVQCPVVVNVQLFLGSLVSLLAVLLVCQVVVVDDPSNLSSLCCCCPVVNVLLLLLLLLLLLLQLQFALVVPVLCVVLLVVLLVLLLVLLLVLLCVLQVVVVHDSLCSLLQASQLLLFLAQPRGLQVSLVLLCVAVVDHSCVRSLSSNQLLLLLLSLLSSVLSVLLVVCVVVVQQDPVQFWADPTGLPPQDDADLVLLVVLSVLSVVLLVVLCCCCVPNDQADDNFGFDSLNSSSVSSSCVSNVCVARVSSSVSSNVNSVCCLPPVLSSVSSSLSSPPRNVVSNVVNVDVSSSVSSSSSLVSSLVSSLVSSVVSRTRSSVSSSLSRSLSSHGHSSSLSSSCSSSVNSSCSSSSNCSSGVVNRVSSVVSSVSSHPD/DVVQQCDDQLNHRPVRLVVLVVVVVVCQVVVHADLEPVRLLSLLQSLLRVQQVVQCPDVCNVQQQPGRLVSLLQVLLVCVVVVVHDPSNLSSLCCCCPVVNVLLLLLLLQQLLLLLLDQLVVLVVCVQAVVVLLVLLLVLLLVLLCVLCVVVVHHSLCSLQQASLLLLALAQSLGLVVSLVLLCVQPVDASQLRSLRNSLLQSLLLNLLLVVLLVLLVVCVVVVQLPPPQFWFDPPPDFDDDDDDADDADLVLLVVLSVCSVVLLVVLVCCCPPNPVDDPLFGFHSLLSSNVSSNVVSNVVPDHSNNSVSSNVNSCCCVPNVSSSVSSSCSSRRHDPVSNVVSPDPSSSVSSNSSLVSSLVSSLVSSVVSGTRSSVSSSLSRSLSSHRHLVSNCSSCVSNVRCSCSSSSSCSSRSVNSVSSRVSSRSSNVVPPD

Secondary structure (DSSP, 8-state):
---TT-EETTEEHHHHHHHHHHHHHHHHTT---SSHHHHHHHHHHHHHHHHHHHHH-HHHHHHT-SHHHHHHHHHHHHHHTT-S-HHHHHHHHIIIIIS-HHHHHHHHHHHHHHHHS-TTTHHHHHHHHHHHHHHHHHHHHHHHHHHHHHTT--HHHIIIIIIHHHHS--IIIIIHHHHHHHHHHH---HHHHHHHHHHHHHHHHHHHHHHHHHHHHHHHHSTTT--SS-SBHHHHH----S-------HHHHHHHHHHHHHHHHHHHHIIIII-SBSSSSB--HHHHHHHHHHHHHHHT-S-HHHHHHHHHHHHHHHHHSHHHHHHHHHHHS--HHHHHTT--HHHHHHHHHHHHHHHHHHHHHHHHHTB-HHHHIIIIIIHHHS-HHHHHHHHHHHTT-GGGHHHHHIIIIIIHHHHHHHHHHHHHHHHH-/----S-EETTEEHHHHHHHHHHHHHHHHTT---SSHHHHHHHHHHHHHHHHHHHHH-HHHHHHT-SHHHHHHHHHHHHHHTT-S-HHHHHHHHIIIIIS-HHHHHHHHHHHHHHHHS-HHHHHHHTTTHHHHHHHHHHHHHHHHHHHHHTTT--HHHIIIIIHHHHHSS-IIIIIHHHHHHHHHHT-S-HHHHHHHHHHHHHHHHHHHHHHHHHHHHHHHHS-TT--SS-------------HHHHHHHHHHHHHHHHHHHHIIIIISS-SSS-PPPHHHHHHHHHHHHHHHT-S-HHHHHHHHHHHHHHHHHSHHHHHHHHHHHT--HHHHHHH--TTHHHHHHHHHHHHHHHHHHHHHHHTS-HHHHHIIIIIHHHS-HHHHHHHHHHHSS-GGGHHHHHHIIIIIHHHHHHHHHHHHHHTT--/--S----S-EETTEEHHHHHHHHHHHHHHHHTT---SSHHHHHHHHHHHHHHHHHHHHH-TTHHHHS--HHHHHHHHHHHHHHHT-S-HHHHHHHHIIIIIS-HHHHHHHHHHHHHHHTS-GGGHHHHHHHHHHHHHHHHHHHHHHHHHHHHHTT--HHHIIIIIIHHHHSBTTTBTHHHHHHHHHTTT---HHHHHHHHHHHHHHHHHHHHHHHHHHHHHHHHSGGG--TT--BTT----------HHHHHHHHHHHHHHHHHHHHIIIII-SEETTEE--HHHHHHHHHHHHHHHT-S-HHHHHHHHHHHHHHHHHSHHHHHHHHHHHS--HHHHHTT--TTHHHHHHHHHHHHHHHHHHHHHHHTB-HHHHHIIIIIHHHS-HHHHHHHHHHHTT-GGGHHHHHIIIIIIHHHHHHHHHHHHHH-/-TTTTT-EETTEEHHHHHHHHHHHHHHHHTT---SSHHHHHHHHHHHHHHHHHHHHTSHHIIIII-SHHHHHHHHHHHHHHTT-S-HHHHHHHHIIIIIS-HHHHHHHHHHHHHHHTS-HHHHHHHTTTHHHHHHHHHHHHHHHHHHHHHHTT--HHHIIIIIIHHHHSS-IIIIIHHHHHHHHHHT-S-HHHHHHHHHHHHHHHHHHHHHHHHHHHHHHHHSHHHH-TT-SSSS----S----------HHHHHHHHHHHHHHHHHHHHIIIII-S-BTTBPPPHHHHHHHHHHHHHHHT-S-HHHHHHHHHHHHHHHHHSHHHHHHHHHHHT--HHHHHHH--HHHHHHHHHHHHHHHHHHHHHHHHHTS-HHHHIIIIIIHHHS-HHHHHHHHHHHTT-GGGHHHHHHIIIIIHHHHHHHHHHHHHHHH--